Protein AF-0000000078036906 (afdb_homodimer)

InterPro domains:
  IPR015813 Pyruvate/Phosphoenolpyruvate kinase-like domain superfamily [SSF51621] (14-915)
  IPR018129 Phosphoenolpyruvate carboxylase, Lys active site [PS00781] (141-152)
  IPR021135 Phosphoenolpyruvate carboxylase [PF00311] (12-915)
  IPR021135 Phosphoenolpyruvate carboxylase [PR00150] (140-153)
  IPR021135 Phosphoenolpyruvate carboxylase [PR00150] (246-261)
  IPR021135 Phosphoenolpyruvate carboxylase [PR00150] (397-417)
  IPR021135 Phosphoenolpyruvate carboxylase [PR00150] (560-580)
  IPR021135 Phosphoenolpyruvate carboxylase [PR00150] (602-631)
  IPR021135 Phosphoenolpyruvate carboxylase [PR00150] (736-762)
  IPR021135 Phosphoenolpyruvate carboxylase [PTHR30523] (5-915)
  IPR022805 Phosphoenolpyruvate carboxylase, bacterial/plant-type [MF_00595] (5-915)
  IPR033129 Phosphoenolpyruvate carboxylase, His active site [PS00393] (562-574)

pLDDT: mean 90.24, std 9.89, range [27.38, 98.44]

Sequence (1830 aa):
MNDLRTEKDAPLRAEIRELGKRLGDTIRTEHGEAIFSLVEAIRQASVAIHRGDTDPTSLETLLHGMTRDEAIVVIRAFTLFSHLANIAEDQHHLRRARAHAIAGSPAKEGSLAHAVAALERAGVSRTALTQFLATACVRPVLTAHPTEVQRQAVLAREQEIAHWLAERDRVALTPEERAEVDAAIERAIRTLWLTRLIRPTRISVLDEANNVLNYFRSTFLPQLPKLYRRLARLVGRWAETPFLQIGSWVGGDRDGNPFVTAEVLRAAVIRNAAAALESYLDAVHRLGGTLPLAAGLSPVTPELDALAEQAGSPSPHRADERYRLALIAIYARLAATYQQLVGHLPRRLPSVELPPYPSAEAFAADLETIHGSLTAAGLSEIADGALAELRTAVRVFGFHLAHLDLRQNSAVHEAVIAELIAAAHPDVDYRRLPETERVALLRRELATARPLTNPDWSYSATTQSELEIFRTARWAHDTIGPRVIEQYVISKTDAVSDILEVAMLLKEVGLLQPWRNHLAVDIVPLFETIADLEAAPQILRDLYALPEYRAWVAARGNRQEIMLGYSDSNKDGGFVTANWALYRAQQTLVATAEQIGITLRLFHGRGGSVGRGGGPSYQAILAQPKGAVAGQLKLTEQGEVIAAKYANPELGQRNLEVLVAATIEASLLGKDGSAPDPRFETVMAELSDHAFRAYRALVYETEGFETFFWEATVIEEIAHLNIGSRPASRAKSRNIEDLRAIPWVFSWSQARIMLPGWYGFGSAVEAWVHEAEQAGETAAARIALLQRMAREWSFFTAMLHNMDMVLGKSDLAIAERYVALVRDQALAQSIFARIRDEWSRTVRWLLTLTGQRELLDSNPLLKRSVQNRFPYIDPLHLVQVELLRRHRAGEDDPRLRLGIHLSINGIAAGLRNSGMNDLRTEKDAPLRAEIRELGKRLGDTIRTEHGEAIFSLVEAIRQASVAIHRGDTDPTSLETLLHGMTRDEAIVVIRAFTLFSHLANIAEDQHHLRRARAHAIAGSPAKEGSLAHAVAALERAGVSRTALTQFLATACVRPVLTAHPTEVQRQAVLAREQEIAHWLAERDRVALTPEERAEVDAAIERAIRTLWLTRLIRPTRISVLDEANNVLNYFRSTFLPQLPKLYRRLARLVGRWAETPFLQIGSWVGGDRDGNPFVTAEVLRAAVIRNAAAALESYLDAVHRLGGTLPLAAGLSPVTPELDALAEQAGSPSPHRADERYRLALIAIYARLAATYQQLVGHLPRRLPSVELPPYPSAEAFAADLETIHGSLTAAGLSEIADGALAELRTAVRVFGFHLAHLDLRQNSAVHEAVIAELIAAAHPDVDYRRLPETERVALLRRELATARPLTNPDWSYSATTQSELEIFRTARWAHDTIGPRVIEQYVISKTDAVSDILEVAMLLKEVGLLQPWRNHLAVDIVPLFETIADLEAAPQILRDLYALPEYRAWVAARGNRQEIMLGYSDSNKDGGFVTANWALYRAQQTLVATAEQIGITLRLFHGRGGSVGRGGGPSYQAILAQPKGAVAGQLKLTEQGEVIAAKYANPELGQRNLEVLVAATIEASLLGKDGSAPDPRFETVMAELSDHAFRAYRALVYETEGFETFFWEATVIEEIAHLNIGSRPASRAKSRNIEDLRAIPWVFSWSQARIMLPGWYGFGSAVEAWVHEAEQAGETAAARIALLQRMAREWSFFTAMLHNMDMVLGKSDLAIAERYVALVRDQALAQSIFARIRDEWSRTVRWLLTLTGQRELLDSNPLLKRSVQNRFPYIDPLHLVQVELLRRHRAGEDDPRLRLGIHLSINGIAAGLRNSG

Structure (mmCIF, N/CA/C/O backbone):
data_AF-0000000078036906-model_v1
#
loop_
_entity.id
_entity.type
_entity.pdbx_description
1 polymer 'Phosphoenolpyruvate carboxylase'
#
loop_
_atom_site.group_PDB
_atom_site.id
_atom_site.type_symbol
_atom_site.label_atom_id
_atom_site.label_alt_id
_atom_site.label_comp_id
_atom_site.label_asym_id
_atom_site.label_entity_id
_atom_site.label_seq_id
_atom_site.pdbx_PDB_ins_code
_atom_site.Cartn_x
_atom_site.Cartn_y
_atom_site.Cartn_z
_atom_site.occupancy
_atom_site.B_iso_or_equiv
_atom_site.auth_seq_id
_atom_site.auth_comp_id
_atom_site.auth_asym_id
_atom_site.auth_atom_id
_atom_site.pdbx_PDB_model_num
ATOM 1 N N . MET A 1 1 ? 11.516 -37.312 22.375 1 28.36 1 MET A N 1
ATOM 2 C CA . MET A 1 1 ? 11.516 -36.75 21.031 1 28.36 1 MET A CA 1
ATOM 3 C C . MET A 1 1 ? 10.094 -36.562 20.516 1 28.36 1 MET A C 1
ATOM 5 O O . MET A 1 1 ? 9.82 -35.594 19.797 1 28.36 1 MET A O 1
ATOM 9 N N . ASN A 1 2 ? 9.227 -37.5 20.938 1 34.81 2 ASN A N 1
ATOM 10 C CA . ASN A 1 2 ? 7.797 -37.469 20.641 1 34.81 2 ASN A CA 1
ATOM 11 C C . ASN A 1 2 ? 7.105 -36.312 21.391 1 34.81 2 ASN A C 1
ATOM 13 O O . ASN A 1 2 ? 6.148 -35.75 20.891 1 34.81 2 ASN A O 1
ATOM 17 N N . ASP A 1 3 ? 7.566 -36.125 22.531 1 39.59 3 ASP A N 1
ATOM 18 C CA . ASP A 1 3 ? 6.992 -35.156 23.438 1 39.59 3 ASP A CA 1
ATOM 19 C C . ASP A 1 3 ? 7.324 -33.719 23 1 39.59 3 ASP A C 1
ATOM 21 O O . ASP A 1 3 ? 6.48 -32.812 23.094 1 39.59 3 ASP A O 1
ATOM 25 N N . LEU A 1 4 ? 8.602 -33.594 22.625 1 41.09 4 LEU A N 1
ATOM 26 C CA . LEU A 1 4 ? 9.055 -32.281 22.188 1 41.09 4 LEU A CA 1
ATOM 27 C C . LEU A 1 4 ? 8.367 -31.875 20.891 1 41.09 4 LEU A C 1
ATOM 29 O O . LEU A 1 4 ? 8.266 -30.688 20.594 1 41.09 4 LEU A O 1
ATOM 33 N N . ARG A 1 5 ? 8 -32.969 20.125 1 46.25 5 ARG A N 1
ATOM 34 C CA . ARG A 1 5 ? 7.395 -32.875 18.797 1 46.25 5 ARG A CA 1
ATOM 35 C C . ARG A 1 5 ? 5.949 -32.406 18.891 1 46.25 5 ARG A C 1
ATOM 37 O O . ARG A 1 5 ? 5.492 -31.641 18.016 1 46.25 5 ARG A O 1
ATOM 44 N N . THR A 1 6 ? 5.258 -32.969 19.797 1 52.12 6 THR A N 1
ATOM 45 C CA . THR A 1 6 ? 3.883 -32.594 20.109 1 52.12 6 THR A CA 1
ATOM 46 C C . THR A 1 6 ? 3.789 -31.109 20.5 1 52.12 6 THR A C 1
ATOM 48 O O . THR A 1 6 ? 2.793 -30.453 20.203 1 52.12 6 THR A O 1
ATOM 51 N N . GLU A 1 7 ? 4.949 -30.641 20.906 1 64.69 7 GLU A N 1
ATOM 52 C CA . GLU A 1 7 ? 4.961 -29.281 21.422 1 64.69 7 GLU A CA 1
ATOM 53 C C . GLU A 1 7 ? 5.121 -28.266 20.297 1 64.69 7 GLU A C 1
ATOM 55 O O . GLU A 1 7 ? 4.504 -27.203 20.312 1 64.69 7 GLU A O 1
ATOM 60 N N . LYS A 1 8 ? 5.684 -28.797 19.125 1 75.25 8 LYS A N 1
ATOM 61 C CA . LYS A 1 8 ? 5.957 -27.875 18.016 1 75.25 8 LYS A CA 1
ATOM 62 C C . LYS A 1 8 ? 4.695 -27.609 17.203 1 75.25 8 LYS A C 1
ATOM 64 O O . LYS A 1 8 ? 4.562 -26.547 16.578 1 75.25 8 LYS A O 1
ATOM 69 N N . ASP A 1 9 ? 3.727 -28.469 17.344 1 82.25 9 ASP A N 1
ATOM 70 C CA . ASP A 1 9 ? 2.52 -28.344 16.531 1 82.25 9 ASP A CA 1
ATOM 71 C C . ASP A 1 9 ? 1.381 -27.719 17.344 1 82.25 9 ASP A C 1
ATOM 73 O O . ASP A 1 9 ? 0.271 -27.547 16.828 1 82.25 9 ASP A O 1
ATOM 77 N N . ALA A 1 10 ? 1.713 -27.422 18.531 1 86.12 10 ALA A N 1
ATOM 78 C CA . ALA A 1 10 ? 0.682 -26.875 19.406 1 86.12 10 ALA A CA 1
ATOM 79 C C . ALA A 1 10 ? 0.102 -25.578 18.844 1 86.12 10 ALA A C 1
ATOM 81 O O . ALA A 1 10 ? -1.118 -25.406 18.797 1 86.12 10 ALA A O 1
ATOM 82 N N . PRO A 1 11 ? 0.967 -24.734 18.328 1 88.19 11 PRO A N 1
ATOM 83 C CA . PRO A 1 11 ? 0.4 -23.516 17.75 1 88.19 11 PRO A CA 1
ATOM 84 C C . PRO A 1 11 ? -0.489 -23.797 16.547 1 88.19 11 PRO A C 1
ATOM 86 O O . PRO A 1 11 ? -1.481 -23.094 16.328 1 88.19 11 PRO A O 1
ATOM 89 N N . LEU A 1 12 ? -0.17 -24.75 15.719 1 90.94 12 LEU A N 1
ATOM 90 C CA . LEU A 1 12 ? -0.974 -25.109 14.555 1 90.94 12 LEU A CA 1
ATOM 91 C C . LEU A 1 12 ? -2.348 -25.625 14.984 1 90.94 12 LEU A C 1
ATOM 93 O O . LEU A 1 12 ? -3.369 -25.188 14.445 1 90.94 12 LEU A O 1
ATOM 97 N N . ARG A 1 13 ? -2.375 -26.516 15.984 1 89.5 13 ARG A N 1
ATOM 98 C CA . ARG A 1 13 ? -3.639 -27.062 16.469 1 89.5 13 ARG A CA 1
ATOM 99 C C . ARG A 1 13 ? -4.52 -25.953 17.062 1 89.5 13 ARG A C 1
ATOM 101 O O . ARG A 1 13 ? -5.73 -25.938 16.844 1 89.5 13 ARG A O 1
ATOM 108 N N . ALA A 1 14 ? -3.9 -25.125 17.766 1 92.69 14 ALA A N 1
ATOM 109 C CA . ALA A 1 14 ? -4.637 -24.016 18.359 1 92.69 14 ALA A CA 1
ATOM 110 C C . ALA A 1 14 ? -5.242 -23.109 17.297 1 92.69 14 ALA A C 1
ATOM 112 O O . ALA A 1 14 ? -6.371 -22.625 17.438 1 92.69 14 ALA A O 1
ATOM 113 N N . GLU A 1 15 ? -4.484 -22.875 16.281 1 93.25 15 GLU A N 1
ATOM 114 C CA . GLU A 1 15 ? -4.945 -22.016 15.211 1 93.25 15 GLU A CA 1
ATOM 115 C C . GLU A 1 15 ? -6.078 -22.672 14.422 1 93.25 15 GLU A C 1
ATOM 117 O O . GLU A 1 15 ? -7.047 -22 14.039 1 93.25 15 GLU A O 1
ATOM 122 N N . ILE A 1 16 ? -5.992 -23.938 14.141 1 92.75 16 ILE A N 1
ATOM 123 C CA . ILE A 1 16 ? -7.047 -24.672 13.445 1 92.75 16 ILE A CA 1
ATOM 124 C C . ILE A 1 16 ? -8.328 -24.641 14.281 1 92.75 16 ILE A C 1
ATOM 126 O O . ILE A 1 16 ? -9.422 -24.453 13.742 1 92.75 16 ILE A O 1
ATOM 130 N N . ARG A 1 17 ? -8.172 -24.812 15.547 1 93.06 17 ARG A N 1
ATOM 131 C CA . ARG A 1 17 ? -9.32 -24.781 16.453 1 93.06 17 ARG A CA 1
ATOM 132 C C . ARG A 1 17 ? -9.977 -23.406 16.453 1 93.06 17 ARG A C 1
ATOM 134 O O . ARG A 1 17 ? -11.211 -23.297 16.484 1 93.06 17 ARG A O 1
ATOM 141 N N . GLU A 1 18 ? -9.188 -22.469 16.469 1 95.75 18 GLU A N 1
ATOM 142 C CA . GLU A 1 18 ? -9.711 -21.109 16.484 1 95.75 18 GLU A CA 1
ATOM 143 C C . GLU A 1 18 ? -10.461 -20.797 15.195 1 95.75 18 GLU A C 1
ATOM 145 O O . GLU A 1 18 ? -11.555 -20.234 15.234 1 95.75 18 GLU A O 1
ATOM 150 N N . LEU A 1 19 ? -9.859 -21.016 14.047 1 96.38 19 LEU A N 1
ATOM 151 C CA . LEU A 1 19 ? -10.5 -20.781 12.758 1 96.38 19 LEU A CA 1
ATOM 152 C C . LEU A 1 19 ? -11.773 -21.609 12.617 1 96.38 19 LEU A C 1
ATOM 154 O O . LEU A 1 19 ? -12.773 -21.141 12.086 1 96.38 19 LEU A O 1
ATOM 158 N N . GLY A 1 20 ? -11.688 -22.891 13.133 1 95.25 20 GLY A N 1
ATOM 159 C CA . GLY A 1 20 ? -12.867 -23.75 13.148 1 95.25 20 GLY A CA 1
ATOM 160 C C . GLY A 1 20 ? -14 -23.172 13.984 1 95.25 20 GLY A C 1
ATOM 161 O O . GLY A 1 20 ? -15.172 -23.25 13.586 1 95.25 20 GLY A O 1
ATOM 162 N N . LYS A 1 21 ? -13.664 -22.641 15.094 1 96.25 21 LYS A N 1
ATOM 163 C CA . LYS A 1 21 ? -14.664 -22.031 15.969 1 96.25 21 LYS A CA 1
ATOM 164 C C . LYS A 1 21 ? -15.336 -20.844 15.281 1 96.25 21 LYS A C 1
ATOM 166 O O . LYS A 1 21 ? -16.547 -20.688 15.344 1 96.25 21 LYS A O 1
ATOM 171 N N . ARG A 1 22 ? -14.555 -20.047 14.68 1 96.62 22 ARG A N 1
ATOM 172 C CA . ARG A 1 22 ? -15.094 -18.875 13.992 1 96.62 22 ARG A CA 1
ATOM 173 C C . ARG A 1 22 ? -16 -19.297 12.836 1 96.62 22 ARG A C 1
ATOM 175 O O . ARG A 1 22 ? -17.016 -18.656 12.578 1 96.62 22 ARG A O 1
ATOM 182 N N . LEU A 1 23 ? -15.617 -20.281 12.102 1 97.38 23 LEU A N 1
ATOM 183 C CA . LEU A 1 23 ? -16.469 -20.812 11.055 1 97.38 23 LEU A CA 1
ATOM 184 C C . LEU A 1 23 ? -17.781 -21.344 11.633 1 97.38 23 LEU A C 1
ATOM 186 O O . LEU A 1 23 ? -18.844 -21.125 11.078 1 97.38 23 LEU A O 1
ATOM 190 N N . GLY A 1 24 ? -17.656 -22.125 12.766 1 96.88 24 GLY A N 1
ATOM 191 C CA . GLY A 1 24 ? -18.844 -22.609 13.445 1 96.88 24 GLY A CA 1
ATOM 192 C C . GLY A 1 24 ? -19.797 -21.5 13.844 1 96.88 24 GLY A C 1
ATOM 193 O O . GLY A 1 24 ? -21.016 -21.625 13.664 1 96.88 24 GLY A O 1
ATOM 194 N N . ASP A 1 25 ? -19.266 -20.469 14.344 1 96.25 25 ASP A N 1
ATOM 195 C CA . ASP A 1 25 ? -20.062 -19.312 14.727 1 96.25 25 ASP A CA 1
ATOM 196 C C . ASP A 1 25 ? -20.766 -18.703 13.516 1 96.25 25 ASP A C 1
ATOM 198 O O . ASP A 1 25 ? -21.906 -18.266 13.609 1 96.25 25 ASP A O 1
ATOM 202 N N . THR A 1 26 ? -20.109 -18.672 12.422 1 95.88 26 THR A N 1
ATOM 203 C CA . THR A 1 26 ? -20.688 -18.172 11.18 1 95.88 26 THR A CA 1
ATOM 204 C C . THR A 1 26 ? -21.859 -19.031 10.742 1 95.88 26 THR A C 1
ATOM 206 O O . THR A 1 26 ? -22.906 -18.531 10.375 1 95.88 26 THR A O 1
ATOM 209 N N . ILE A 1 27 ? -21.703 -20.344 10.789 1 96.56 27 ILE A N 1
ATOM 210 C CA . ILE A 1 27 ? -22.75 -21.281 10.406 1 96.56 27 ILE A CA 1
ATOM 211 C C . ILE A 1 27 ? -23.953 -21.125 11.328 1 96.56 27 ILE A C 1
ATOM 213 O O . ILE A 1 27 ? -25.094 -21.094 10.875 1 96.56 27 ILE A O 1
ATOM 217 N N . ARG A 1 28 ? -23.656 -20.969 12.586 1 95.88 28 ARG A N 1
ATOM 218 C CA . ARG A 1 28 ? -24.719 -20.781 13.578 1 95.88 28 ARG A CA 1
ATOM 219 C C . ARG A 1 28 ? -25.516 -19.516 13.289 1 95.88 28 ARG A C 1
ATOM 221 O O . ARG A 1 28 ? -26.75 -19.531 13.352 1 95.88 28 ARG A O 1
ATOM 228 N N . THR A 1 29 ? -24.859 -18.5 12.938 1 93 29 THR A N 1
ATOM 229 C CA . THR A 1 29 ? -25.484 -17.203 12.68 1 93 29 THR A CA 1
ATOM 230 C C . THR A 1 29 ? -26.297 -17.234 11.383 1 93 29 THR A C 1
ATOM 232 O O . THR A 1 29 ? -27.406 -16.719 11.328 1 93 29 THR A O 1
ATOM 235 N N . GLU A 1 30 ? -25.781 -17.922 10.352 1 91.94 30 GLU A N 1
ATOM 236 C CA . GLU A 1 30 ? -26.375 -17.891 9.023 1 91.94 30 GLU A CA 1
ATOM 237 C C . GLU A 1 30 ? -27.484 -18.922 8.891 1 91.94 30 GLU A C 1
ATOM 239 O O . GLU A 1 30 ? -28.453 -18.703 8.156 1 91.94 30 GLU A O 1
ATOM 244 N N . HIS A 1 31 ? -27.359 -20.078 9.625 1 93.94 31 HIS A N 1
ATOM 245 C CA . HIS A 1 31 ? -28.281 -21.172 9.352 1 93.94 31 HIS A CA 1
ATOM 246 C C . HIS A 1 31 ? -28.953 -21.656 10.633 1 93.94 31 HIS A C 1
ATOM 248 O O . HIS A 1 31 ? -29.828 -22.531 10.586 1 93.94 31 HIS A O 1
ATOM 254 N N . GLY A 1 32 ? -28.594 -21.094 11.758 1 93.62 32 GLY A N 1
ATOM 255 C CA . GLY A 1 32 ? -29.25 -21.422 13.016 1 93.62 32 GLY A CA 1
ATOM 256 C C . GLY A 1 32 ? -28.562 -22.547 13.773 1 93.62 32 GLY A C 1
ATOM 257 O O . GLY A 1 32 ? -27.656 -23.188 13.242 1 93.62 32 GLY A O 1
ATOM 258 N N . GLU A 1 33 ? -28.984 -22.812 14.93 1 95.75 33 GLU A N 1
ATOM 259 C CA . GLU A 1 33 ? -28.375 -23.766 15.859 1 95.75 33 GLU A CA 1
ATOM 260 C C . GLU A 1 33 ? -28.531 -25.203 15.367 1 95.75 33 GLU A C 1
ATOM 262 O O . GLU A 1 33 ? -27.641 -26.031 15.57 1 95.75 33 GLU A O 1
ATOM 267 N N . ALA A 1 34 ? -29.609 -25.5 14.734 1 94.25 34 ALA A N 1
ATOM 268 C CA . ALA A 1 34 ? -29.891 -26.859 14.281 1 94.25 34 ALA A CA 1
ATOM 269 C C . ALA A 1 34 ? -28.875 -27.328 13.242 1 94.25 34 ALA A C 1
ATOM 271 O O . ALA A 1 34 ? -28.344 -28.422 13.328 1 94.25 34 ALA A O 1
ATOM 272 N N . ILE A 1 35 ? -28.625 -26.453 12.328 1 94.56 35 ILE A N 1
ATOM 273 C CA . ILE A 1 35 ? -27.688 -26.797 11.266 1 94.56 35 ILE A CA 1
ATOM 274 C C . ILE A 1 35 ? -26.281 -26.859 11.828 1 94.56 35 ILE A C 1
ATOM 276 O O . ILE A 1 35 ? -25.5 -27.75 11.461 1 94.56 35 ILE A O 1
ATOM 280 N N . PHE A 1 36 ? -25.953 -25.953 12.711 1 95.25 36 PHE A N 1
ATOM 281 C CA . PHE A 1 36 ? -24.656 -25.969 13.367 1 95.25 36 PHE A CA 1
ATOM 282 C C . PHE A 1 36 ? -24.453 -27.297 14.109 1 95.25 36 PHE A C 1
ATOM 284 O O . PHE A 1 36 ? -23.391 -27.906 14.008 1 95.25 36 PHE A O 1
ATOM 291 N N . SER A 1 37 ? -25.469 -27.703 14.805 1 94.81 37 SER A N 1
ATOM 292 C CA . SER A 1 37 ? -25.391 -28.938 15.57 1 94.81 37 SER A CA 1
ATOM 293 C C . SER A 1 37 ? -25.234 -30.141 14.656 1 94.81 37 SER A C 1
ATOM 295 O O . SER A 1 37 ? -24.531 -31.109 14.992 1 94.81 37 SER A O 1
ATOM 297 N N . LEU A 1 38 ? -25.906 -30.109 13.586 1 94.19 38 LEU A N 1
ATOM 298 C CA . LEU A 1 38 ? -25.766 -31.172 12.609 1 94.19 38 LEU A CA 1
ATOM 299 C C . LEU A 1 38 ? -24.328 -31.281 12.102 1 94.19 38 LEU A C 1
ATOM 301 O O . LEU A 1 38 ? -23.766 -32.375 12.055 1 94.19 38 LEU A O 1
ATOM 305 N N . VAL A 1 39 ? -23.766 -30.141 11.711 1 94.19 39 VAL A N 1
ATOM 306 C CA . VAL A 1 39 ? -22.391 -30.094 11.219 1 94.19 39 VAL A CA 1
ATOM 307 C C . VAL A 1 39 ? -21.453 -30.609 12.305 1 94.19 39 VAL A C 1
ATOM 309 O O . VAL A 1 39 ? -20.547 -31.391 12.031 1 94.19 39 VAL A O 1
ATOM 312 N N . GLU A 1 40 ? -21.688 -30.234 13.523 1 94.06 40 GLU A N 1
ATOM 313 C CA . GLU A 1 40 ? -20.844 -30.641 14.641 1 94.06 40 GLU A CA 1
ATOM 314 C C . GLU A 1 40 ? -21 -32.125 14.938 1 94.06 40 GLU A C 1
ATOM 316 O O . GLU A 1 40 ? -20.031 -32.781 15.328 1 94.06 40 GLU A O 1
ATOM 321 N N . ALA A 1 41 ? -22.156 -32.531 14.828 1 92.62 41 ALA A N 1
ATOM 322 C CA . ALA A 1 41 ? -22.391 -33.969 15.055 1 92.62 41 ALA A CA 1
ATOM 323 C C . ALA A 1 41 ? -21.656 -34.812 14.031 1 92.62 41 ALA A C 1
ATOM 325 O O . ALA A 1 41 ? -21.078 -35.844 14.367 1 92.62 41 ALA A O 1
ATOM 326 N N . ILE A 1 42 ? -21.719 -34.375 12.859 1 91.81 42 ILE A N 1
ATOM 327 C CA . ILE A 1 42 ? -21.031 -35.094 11.789 1 91.81 42 ILE A CA 1
ATOM 328 C C . ILE A 1 42 ? -19.531 -35.031 12.023 1 91.81 42 ILE A C 1
ATOM 330 O O . ILE A 1 42 ? -18.844 -36.062 11.898 1 91.81 42 ILE A O 1
ATOM 334 N N . ARG A 1 43 ? -19.031 -33.844 12.328 1 91.19 43 ARG A N 1
ATOM 335 C CA . ARG A 1 43 ? -17.609 -33.688 12.609 1 91.19 43 ARG A CA 1
ATOM 336 C C . ARG A 1 43 ? -17.172 -34.625 13.742 1 91.19 43 ARG A C 1
ATOM 338 O O . ARG A 1 43 ? -16.172 -35.312 13.625 1 91.19 43 ARG A O 1
ATOM 345 N N . GLN A 1 44 ? -17.906 -34.688 14.828 1 89.62 44 GLN A N 1
ATOM 346 C CA . GLN A 1 44 ? -17.578 -35.469 16 1 89.62 44 GLN A CA 1
ATOM 347 C C . GLN A 1 44 ? -17.641 -36.969 15.68 1 89.62 44 GLN A C 1
ATOM 349 O O . GLN A 1 44 ? -16.781 -37.75 16.125 1 89.62 44 GLN A O 1
ATOM 354 N N . ALA A 1 45 ? -18.609 -37.281 14.953 1 89.31 45 ALA A N 1
ATOM 355 C CA . ALA A 1 45 ? -18.734 -38.688 14.555 1 89.31 45 ALA A CA 1
ATOM 356 C C . ALA A 1 45 ? -17.547 -39.125 13.703 1 89.31 45 ALA A C 1
ATOM 358 O O . ALA A 1 45 ? -17.016 -40.219 13.883 1 89.31 45 ALA A O 1
ATOM 359 N N . SER A 1 46 ? -17.203 -38.281 12.797 1 88.56 46 SER A N 1
ATOM 360 C CA . SER A 1 46 ? -16.078 -38.594 11.922 1 88.56 46 SER A CA 1
ATOM 361 C C . SER A 1 46 ? -14.773 -38.688 12.703 1 88.56 46 SER A C 1
ATOM 363 O O . SER A 1 46 ? -13.961 -39.594 12.445 1 88.56 46 SER A O 1
ATOM 365 N N . VAL A 1 47 ? -14.578 -37.781 13.609 1 86.06 47 VAL A N 1
ATOM 366 C CA . VAL A 1 47 ? -13.375 -37.781 14.438 1 86.06 47 VAL A CA 1
ATOM 367 C C . VAL A 1 47 ? -13.352 -39.031 15.305 1 86.06 47 VAL A C 1
ATOM 369 O O . VAL A 1 47 ? -12.297 -39.656 15.477 1 86.06 47 VAL A O 1
ATOM 372 N N . ALA A 1 48 ? -14.461 -39.406 15.773 1 85.5 48 ALA A N 1
ATOM 373 C CA . ALA A 1 48 ? -14.57 -40.594 16.625 1 85.5 48 ALA A CA 1
ATOM 374 C C . ALA A 1 48 ? -14.266 -41.844 15.836 1 85.5 48 ALA A C 1
ATOM 376 O O . ALA A 1 48 ? -13.656 -42.781 16.359 1 85.5 48 ALA A O 1
ATOM 377 N N . ILE A 1 49 ? -14.633 -41.875 14.68 1 83.5 49 ILE A N 1
ATOM 378 C CA . ILE A 1 49 ? -14.367 -43.031 13.812 1 83.5 49 ILE A CA 1
ATOM 379 C C . ILE A 1 49 ? -12.867 -43.156 13.578 1 83.5 49 ILE A C 1
ATOM 381 O O . ILE A 1 49 ? -12.312 -44.25 13.648 1 83.5 49 ILE A O 1
ATOM 385 N N . HIS A 1 50 ? -12.242 -42.094 13.32 1 80.94 50 HIS A N 1
ATOM 386 C CA . HIS A 1 50 ? -10.812 -42.094 13.039 1 80.94 50 HIS A CA 1
ATOM 387 C C . HIS A 1 50 ? -10 -42.438 14.281 1 80.94 50 HIS A C 1
ATOM 389 O O . HIS A 1 50 ? -8.891 -42.969 14.18 1 80.94 50 HIS A O 1
ATOM 395 N N . ARG A 1 51 ? -10.648 -42.156 15.453 1 75.88 51 ARG A N 1
ATOM 396 C CA . ARG A 1 51 ? -9.984 -42.531 16.703 1 75.88 51 ARG A CA 1
ATOM 397 C C . ARG A 1 51 ? -10.258 -43.969 17.062 1 75.88 51 ARG A C 1
ATOM 399 O O . ARG A 1 51 ? -9.617 -44.531 17.953 1 75.88 51 ARG A O 1
ATOM 406 N N . GLY A 1 52 ? -11.125 -44.594 16.312 1 74 52 GLY A N 1
ATOM 407 C CA . GLY A 1 52 ? -11.492 -45.969 16.578 1 74 52 GLY A CA 1
ATOM 408 C C . GLY A 1 52 ? -12.562 -46.125 17.641 1 74 52 GLY A C 1
ATOM 409 O O . GLY A 1 52 ? -12.797 -47.219 18.156 1 74 52 GLY A O 1
ATOM 410 N N . ASP A 1 53 ? -13.273 -45.125 17.969 1 70.56 53 ASP A N 1
ATOM 411 C CA . ASP A 1 53 ? -14.203 -45.094 19.109 1 70.56 53 ASP A CA 1
ATOM 412 C C . ASP A 1 53 ? -15.609 -45.5 18.672 1 70.56 53 ASP A C 1
ATOM 414 O O . ASP A 1 53 ? -16.438 -45.875 19.5 1 70.56 53 ASP A O 1
ATOM 418 N N . THR A 1 54 ? -15.961 -45.25 17.484 1 74.94 54 THR A N 1
ATOM 419 C CA . THR A 1 54 ? -17.328 -45.469 17.062 1 74.94 54 THR A CA 1
ATOM 420 C C . THR A 1 54 ? -17.375 -46.188 15.695 1 74.94 54 THR A C 1
ATOM 422 O O . THR A 1 54 ? -16.391 -46.156 14.945 1 74.94 54 THR A O 1
ATOM 425 N N . ASP A 1 55 ? -18.516 -46.781 15.508 1 78 55 ASP A N 1
ATOM 426 C CA . ASP A 1 55 ? -18.75 -47.5 14.25 1 78 55 ASP A CA 1
ATOM 427 C C . ASP A 1 55 ? -19.125 -46.5 13.141 1 78 55 ASP A C 1
ATOM 429 O O . ASP A 1 55 ? -19.812 -45.5 13.391 1 78 55 ASP A O 1
ATOM 433 N N . PRO A 1 56 ? -18.656 -46.75 11.914 1 77.06 56 PRO A N 1
ATOM 434 C CA . PRO A 1 56 ? -18.938 -45.875 10.758 1 77.06 56 PRO A CA 1
ATOM 435 C C . PRO A 1 56 ? -20.438 -45.75 10.477 1 77.06 56 PRO A C 1
ATOM 437 O O . PRO A 1 56 ? -20.859 -44.812 9.805 1 77.06 56 PRO A O 1
ATOM 440 N N . THR A 1 57 ? -21.25 -46.594 11.047 1 78.19 57 THR A N 1
ATOM 441 C CA . THR A 1 57 ? -22.688 -46.594 10.773 1 78.19 57 THR A CA 1
ATOM 442 C C . THR A 1 57 ? -23.359 -45.344 11.344 1 78.19 57 THR A C 1
ATOM 444 O O . THR A 1 57 ? -24.359 -44.875 10.812 1 78.19 57 THR A O 1
ATOM 447 N N . SER A 1 58 ? -22.781 -44.875 12.391 1 80 58 SER A N 1
ATOM 448 C CA . SER A 1 58 ? -23.344 -43.688 13.008 1 80 58 SER A CA 1
ATOM 449 C C . SER A 1 58 ? -23.312 -42.5 12.055 1 80 58 SER A C 1
ATOM 451 O O . SER A 1 58 ? -24.281 -41.719 11.969 1 80 58 SER A O 1
ATOM 453 N N . LEU A 1 59 ? -22.266 -42.312 11.352 1 83.81 59 LEU A N 1
ATOM 454 C CA . LEU A 1 59 ? -22.094 -41.219 10.406 1 83.81 59 LEU A CA 1
ATOM 455 C C . LEU A 1 59 ? -23.031 -41.375 9.211 1 83.81 59 LEU A C 1
ATOM 457 O O . LEU A 1 59 ? -23.609 -40.406 8.734 1 83.81 59 LEU A O 1
ATOM 461 N N . GLU A 1 60 ? -23.25 -42.562 8.812 1 81.94 60 GLU A N 1
ATOM 462 C CA . GLU A 1 60 ? -24.109 -42.844 7.672 1 81.94 60 GLU A CA 1
ATOM 463 C C . GLU A 1 60 ? -25.562 -42.5 7.977 1 81.94 60 GLU A C 1
ATOM 465 O O . GLU A 1 60 ? -26.281 -42 7.117 1 81.94 60 GLU A O 1
ATOM 470 N N . THR A 1 61 ? -25.906 -42.781 9.164 1 82.12 61 THR A N 1
ATOM 471 C CA . THR A 1 61 ? -27.281 -42.5 9.578 1 82.12 61 THR A CA 1
ATOM 472 C C . THR A 1 61 ? -27.547 -41 9.57 1 82.12 61 THR A C 1
ATOM 474 O O . THR A 1 61 ? -28.594 -40.562 9.125 1 82.12 61 THR A O 1
ATOM 477 N N . LEU A 1 62 ? -26.594 -40.344 10.086 1 83.75 62 LEU A N 1
ATOM 478 C CA . LEU A 1 62 ? -26.719 -38.875 10.109 1 83.75 62 LEU A CA 1
ATOM 479 C C . LEU A 1 62 ? -26.828 -38.312 8.695 1 83.75 62 LEU A C 1
ATOM 481 O O . LEU A 1 62 ? -27.625 -37.406 8.445 1 83.75 62 LEU A O 1
ATOM 485 N N . LEU A 1 63 ? -26.141 -38.844 7.812 1 83 63 LEU A N 1
ATOM 486 C CA . LEU A 1 63 ? -26.062 -38.344 6.453 1 83 63 LEU A CA 1
ATOM 487 C C . LEU A 1 63 ? -27.281 -38.719 5.641 1 83 63 LEU A C 1
ATOM 489 O O . LEU A 1 63 ? -27.75 -37.938 4.805 1 83 63 LEU A O 1
ATOM 493 N N . HIS A 1 64 ? -27.859 -39.844 5.883 1 79.81 64 HIS A N 1
ATOM 494 C CA . HIS A 1 64 ? -29.047 -40.312 5.172 1 79.81 64 HIS A CA 1
ATOM 495 C C . HIS A 1 64 ? -30.266 -39.5 5.559 1 79.81 64 HIS A C 1
ATOM 497 O O . HIS A 1 64 ? -31.203 -39.344 4.758 1 79.81 64 HIS A O 1
ATOM 503 N N . GLY A 1 65 ? -30.234 -38.969 6.633 1 79.94 65 GLY A N 1
ATOM 504 C CA . GLY A 1 65 ? -31.375 -38.219 7.129 1 79.94 65 GLY A CA 1
ATOM 505 C C . GLY A 1 65 ? -31.359 -36.781 6.734 1 79.94 65 GLY A C 1
ATOM 506 O O . GLY A 1 65 ? -32.344 -36.062 6.949 1 79.94 65 GLY A O 1
ATOM 507 N N . MET A 1 66 ? -30.422 -36.406 5.926 1 87.44 66 MET A N 1
ATOM 508 C CA . MET A 1 66 ? -30.266 -34.969 5.605 1 87.44 66 MET A CA 1
ATOM 509 C C . MET A 1 66 ? -31.109 -34.625 4.387 1 87.44 66 MET A C 1
ATOM 511 O O . MET A 1 66 ? -31.219 -35.375 3.438 1 87.44 66 MET A O 1
ATOM 515 N N . THR A 1 67 ? -31.703 -33.406 4.438 1 87.81 67 THR A N 1
ATOM 516 C CA . THR A 1 67 ? -32.344 -32.844 3.254 1 87.81 67 THR A CA 1
ATOM 517 C C . THR A 1 67 ? -31.281 -32.375 2.244 1 87.81 67 THR A C 1
ATOM 519 O O . THR A 1 67 ? -30.094 -32.281 2.57 1 87.81 67 THR A O 1
ATOM 522 N N . ARG A 1 68 ? -31.75 -32.125 1.055 1 86 68 ARG A N 1
ATOM 523 C CA . ARG A 1 68 ? -30.859 -31.641 0.006 1 86 68 ARG A CA 1
ATOM 524 C C . ARG A 1 68 ? -30.219 -30.312 0.395 1 86 68 ARG A C 1
ATOM 526 O O . ARG A 1 68 ? -29.016 -30.109 0.165 1 86 68 ARG A O 1
ATOM 533 N N . ASP A 1 69 ? -30.938 -29.5 1.003 1 88.81 69 ASP A N 1
ATOM 534 C CA . ASP A 1 69 ? -30.422 -28.203 1.416 1 88.81 69 ASP A CA 1
ATOM 535 C C . ASP A 1 69 ? -29.406 -28.359 2.541 1 88.81 69 ASP A C 1
ATOM 537 O O . ASP A 1 69 ? -28.375 -27.656 2.555 1 88.81 69 ASP A O 1
ATOM 541 N N . GLU A 1 70 ? -29.688 -29.234 3.393 1 91.25 70 GLU A N 1
ATOM 542 C CA . GLU A 1 70 ? -28.75 -29.484 4.488 1 91.25 70 GLU A CA 1
ATOM 543 C C . GLU A 1 70 ? -27.438 -30.062 3.979 1 91.25 70 GLU A C 1
ATOM 545 O O . GLU A 1 70 ? -26.359 -29.703 4.469 1 91.25 70 GLU A O 1
ATOM 550 N N . ALA A 1 71 ? -27.578 -30.891 2.982 1 91.38 71 ALA A N 1
ATOM 551 C CA . ALA A 1 71 ? -26.391 -31.5 2.4 1 91.38 71 ALA A CA 1
ATOM 552 C C . ALA A 1 71 ? -25.469 -30.438 1.805 1 91.38 71 ALA A C 1
ATOM 554 O O . ALA A 1 71 ? -24.25 -30.516 1.957 1 91.38 71 ALA A O 1
ATOM 555 N N . ILE A 1 72 ? -26.062 -29.516 1.185 1 92.25 72 ILE A N 1
ATOM 556 C CA . ILE A 1 72 ? -25.281 -28.453 0.553 1 92.25 72 ILE A CA 1
ATOM 557 C C . ILE A 1 72 ? -24.547 -27.641 1.62 1 92.25 72 ILE A C 1
ATOM 559 O O . ILE A 1 72 ? -23.375 -27.312 1.455 1 92.25 72 ILE A O 1
ATOM 563 N N . VAL A 1 73 ? -25.188 -27.375 2.691 1 93.81 73 VAL A N 1
ATOM 564 C CA . VAL A 1 73 ? -24.594 -26.594 3.771 1 93.81 73 VAL A CA 1
ATOM 565 C C . VAL A 1 73 ? -23.453 -27.375 4.422 1 93.81 73 VAL A C 1
ATOM 567 O O . VAL A 1 73 ? -22.406 -26.828 4.742 1 93.81 73 VAL A O 1
ATOM 570 N N . VAL A 1 74 ? -23.734 -28.625 4.602 1 93.56 74 VAL A N 1
ATOM 571 C CA . VAL A 1 74 ? -22.734 -29.5 5.219 1 93.56 74 VAL A CA 1
ATOM 572 C C . VAL A 1 74 ? -21.484 -29.562 4.336 1 93.56 74 VAL A C 1
ATOM 574 O O . VAL A 1 74 ? -20.359 -29.453 4.824 1 93.56 74 VAL A O 1
ATOM 577 N N . ILE A 1 75 ? -21.672 -29.75 3.045 1 94.69 75 ILE A N 1
ATOM 578 C CA . ILE A 1 75 ? -20.562 -29.797 2.105 1 94.69 75 ILE A CA 1
ATOM 579 C C . ILE A 1 75 ? -19.781 -28.484 2.154 1 94.69 75 ILE A C 1
ATOM 581 O O . ILE A 1 75 ? -18.547 -28.484 2.201 1 94.69 75 ILE A O 1
ATOM 585 N N . ARG A 1 76 ? -20.469 -27.453 2.154 1 94.44 76 ARG A N 1
ATOM 586 C CA . ARG A 1 76 ? -19.844 -26.141 2.199 1 94.44 76 ARG A CA 1
ATOM 587 C C . ARG A 1 76 ? -19.031 -25.969 3.479 1 94.44 76 ARG A C 1
ATOM 589 O O . ARG A 1 76 ? -17.906 -25.453 3.447 1 94.44 76 ARG A O 1
ATOM 596 N N . ALA A 1 77 ? -19.562 -26.359 4.57 1 95.88 77 ALA A N 1
ATOM 597 C CA . ALA A 1 77 ? -18.922 -26.219 5.875 1 95.88 77 ALA A CA 1
ATOM 598 C C . ALA A 1 77 ? -17.594 -26.969 5.906 1 95.88 77 ALA A C 1
ATOM 600 O O . ALA A 1 77 ? -16.562 -26.406 6.289 1 95.88 77 ALA A O 1
ATOM 601 N N . PHE A 1 78 ? -17.656 -28.156 5.496 1 94.56 78 PHE A N 1
ATOM 602 C CA . PHE A 1 78 ? -16.453 -28.969 5.566 1 94.56 78 PHE A CA 1
ATOM 603 C C . PHE A 1 78 ? -15.445 -28.547 4.504 1 94.56 78 PHE A C 1
ATOM 605 O O . PHE A 1 78 ? -14.234 -28.641 4.707 1 94.56 78 PHE A O 1
ATOM 612 N N . THR A 1 79 ? -15.891 -28.062 3.365 1 93.25 79 THR A N 1
ATOM 613 C CA . THR A 1 79 ? -15.008 -27.5 2.35 1 93.25 79 THR A CA 1
ATOM 614 C C . THR A 1 79 ? -14.25 -26.297 2.895 1 93.25 79 THR A C 1
ATOM 616 O O . THR A 1 79 ? -13.031 -26.219 2.785 1 93.25 79 THR A O 1
ATOM 619 N N . LEU A 1 80 ? -14.945 -25.375 3.473 1 95.25 80 LEU A N 1
ATOM 620 C CA . LEU A 1 80 ? -14.328 -24.141 3.977 1 95.25 80 LEU A CA 1
ATOM 621 C C . LEU A 1 80 ? -13.43 -24.438 5.172 1 95.25 80 LEU A C 1
ATOM 623 O O . LEU A 1 80 ? -12.406 -23.797 5.363 1 95.25 80 LEU A O 1
ATOM 627 N N . PHE A 1 81 ? -13.867 -25.406 5.949 1 94.06 81 PHE A N 1
ATOM 628 C CA . PHE A 1 81 ? -12.984 -25.828 7.035 1 94.06 81 PHE A CA 1
ATOM 629 C C . PHE A 1 81 ? -11.641 -26.297 6.492 1 94.06 81 PHE A C 1
ATOM 631 O O . PHE A 1 81 ? -10.586 -25.984 7.051 1 94.06 81 PHE A O 1
ATOM 638 N N . SER A 1 82 ? -11.703 -27.078 5.438 1 91.44 82 SER A N 1
ATOM 639 C CA . SER A 1 82 ? -10.469 -27.547 4.816 1 91.44 82 SER A CA 1
ATOM 640 C C . SER A 1 82 ? -9.625 -26.375 4.32 1 91.44 82 SER A C 1
ATOM 642 O O . SER A 1 82 ? -8.398 -26.391 4.465 1 91.44 82 SER A O 1
ATOM 644 N N . HIS A 1 83 ? -10.203 -25.438 3.727 1 91.62 83 HIS A N 1
ATOM 645 C CA . HIS A 1 83 ? -9.492 -24.25 3.27 1 91.62 83 HIS A CA 1
ATOM 646 C C . HIS A 1 83 ? -8.812 -23.531 4.43 1 91.62 83 HIS A C 1
ATOM 648 O O . HIS A 1 83 ? -7.648 -23.125 4.328 1 91.62 83 HIS A O 1
ATOM 654 N N . LEU A 1 84 ? -9.523 -23.344 5.508 1 95.12 84 LEU A N 1
ATOM 655 C CA . LEU A 1 84 ? -9 -22.656 6.672 1 95.12 84 LEU A CA 1
ATOM 656 C C . LEU A 1 84 ? -7.852 -23.422 7.301 1 95.12 84 LEU A C 1
ATOM 658 O O . LEU A 1 84 ? -6.867 -22.844 7.754 1 95.12 84 LEU A O 1
ATOM 662 N N . ALA A 1 85 ? -8.031 -24.703 7.352 1 91.88 85 ALA A N 1
ATOM 663 C CA . ALA A 1 85 ? -6.957 -25.562 7.863 1 91.88 85 ALA A CA 1
ATOM 664 C C . ALA A 1 85 ? -5.703 -25.438 7.008 1 91.88 85 ALA A C 1
ATOM 666 O O . ALA A 1 85 ? -4.586 -25.422 7.527 1 91.88 85 ALA A O 1
ATOM 667 N N . ASN A 1 86 ? -5.895 -25.375 5.707 1 89.19 86 ASN A N 1
ATOM 668 C CA . ASN A 1 86 ? -4.766 -25.172 4.805 1 89.19 86 ASN A CA 1
ATOM 669 C C . ASN A 1 86 ? -4.043 -23.859 5.09 1 89.19 86 ASN A C 1
ATOM 671 O O . ASN A 1 86 ? -2.811 -23.812 5.094 1 89.19 86 ASN A O 1
ATOM 675 N N . ILE A 1 87 ? -4.75 -22.844 5.312 1 93.12 87 ILE A N 1
ATOM 676 C CA . ILE A 1 87 ? -4.176 -21.547 5.609 1 93.12 87 ILE A CA 1
ATOM 677 C C . ILE A 1 87 ? -3.361 -21.625 6.898 1 93.12 87 ILE A C 1
ATOM 679 O O . ILE A 1 87 ? -2.242 -21.109 6.965 1 93.12 87 ILE A O 1
ATOM 683 N N . ALA A 1 88 ? -3.926 -22.266 7.902 1 93.5 88 ALA A N 1
ATOM 684 C CA . ALA A 1 88 ? -3.24 -22.422 9.18 1 93.5 88 ALA A CA 1
ATOM 685 C C . ALA A 1 88 ? -1.938 -23.188 9.023 1 93.5 88 ALA A C 1
ATOM 687 O O . ALA A 1 88 ? -0.922 -22.844 9.633 1 93.5 88 ALA A O 1
ATOM 688 N N . GLU A 1 89 ? -1.999 -24.203 8.25 1 89.62 89 GLU A N 1
ATOM 689 C CA . GLU A 1 89 ? -0.812 -25.031 8.023 1 89.62 89 GLU A CA 1
ATOM 690 C C . GLU A 1 89 ? 0.278 -24.234 7.309 1 89.62 89 GLU A C 1
ATOM 692 O O . GLU A 1 89 ? 1.453 -24.312 7.672 1 89.62 89 GLU A O 1
ATOM 697 N N . ASP A 1 90 ? -0.123 -23.578 6.293 1 89.19 90 ASP A N 1
ATOM 698 C CA . ASP A 1 90 ? 0.835 -22.75 5.566 1 89.19 90 ASP A CA 1
ATOM 699 C C . ASP A 1 90 ? 1.46 -21.703 6.48 1 89.19 90 ASP A C 1
ATOM 701 O O . ASP A 1 90 ? 2.67 -21.484 6.438 1 89.19 90 ASP A O 1
ATOM 705 N N . GLN A 1 91 ? 0.662 -21.094 7.27 1 91 91 GLN A N 1
ATOM 706 C CA . GLN A 1 91 ? 1.153 -20.094 8.211 1 91 91 GLN A CA 1
ATOM 707 C C . GLN A 1 91 ? 2.109 -20.719 9.227 1 91 91 GLN A C 1
ATOM 709 O O . GLN A 1 91 ? 3.084 -20.078 9.641 1 91 91 GLN A O 1
ATOM 714 N N . HIS A 1 92 ? 1.772 -21.844 9.641 1 90.31 92 HIS A N 1
ATOM 715 C CA . HIS A 1 92 ? 2.621 -22.547 10.594 1 90.31 92 HIS A CA 1
ATOM 716 C C . HIS A 1 92 ? 3.998 -22.844 10 1 90.31 92 HIS A C 1
ATOM 718 O O . HIS A 1 92 ? 5.016 -22.672 10.68 1 90.31 92 HIS A O 1
ATOM 724 N N . HIS A 1 93 ? 4.016 -23.266 8.781 1 86.5 93 HIS A N 1
ATOM 725 C CA . HIS A 1 93 ? 5.281 -23.5 8.094 1 86.5 93 HIS A CA 1
ATOM 726 C C . HIS A 1 93 ? 6.129 -22.234 8.039 1 86.5 93 HIS A C 1
ATOM 728 O O . HIS A 1 93 ? 7.34 -22.281 8.266 1 86.5 93 HIS A O 1
ATOM 734 N N . LEU A 1 94 ? 5.535 -21.203 7.746 1 88.06 94 LEU A N 1
ATOM 735 C CA . LEU A 1 94 ? 6.238 -19.922 7.672 1 88.06 94 LEU A CA 1
ATOM 736 C C . LEU A 1 94 ? 6.742 -19.5 9.047 1 88.06 94 LEU A C 1
ATOM 738 O O . LEU A 1 94 ? 7.867 -19.016 9.18 1 88.06 94 LEU A O 1
ATOM 742 N N . ARG A 1 95 ? 5.91 -19.641 10.023 1 90.56 95 ARG A N 1
ATOM 743 C CA . ARG A 1 95 ? 6.277 -19.297 11.391 1 90.56 95 ARG A CA 1
ATOM 744 C C . ARG A 1 95 ? 7.488 -20.094 11.852 1 90.56 95 ARG A C 1
ATOM 746 O O . ARG A 1 95 ? 8.398 -19.547 12.477 1 90.56 95 ARG A O 1
ATOM 753 N N . ARG A 1 96 ? 7.48 -21.344 11.539 1 88.19 96 ARG A N 1
ATOM 754 C CA . ARG A 1 96 ? 8.578 -22.219 11.938 1 88.19 96 ARG A CA 1
ATOM 755 C C . ARG A 1 96 ? 9.867 -21.859 11.203 1 88.19 96 ARG A C 1
ATOM 757 O O . ARG A 1 96 ? 10.945 -21.844 11.797 1 88.19 96 ARG A O 1
ATOM 764 N N . ALA A 1 97 ? 9.742 -21.656 9.945 1 86.38 97 ALA A N 1
ATOM 765 C CA . ALA A 1 97 ? 10.906 -21.234 9.164 1 86.38 97 ALA A CA 1
ATOM 766 C C . ALA A 1 97 ? 11.508 -19.953 9.719 1 86.38 97 ALA A C 1
ATOM 768 O O . ALA A 1 97 ? 12.734 -19.828 9.828 1 86.38 97 ALA A O 1
ATOM 769 N N . ARG A 1 98 ? 10.734 -19 10.047 1 89.69 98 ARG A N 1
ATOM 770 C CA . ARG A 1 98 ? 11.195 -17.734 10.594 1 89.69 98 ARG A CA 1
ATOM 771 C C . ARG A 1 98 ? 11.836 -17.922 11.961 1 89.69 98 ARG A C 1
ATOM 773 O O . ARG A 1 98 ? 12.859 -17.297 12.266 1 89.69 98 ARG A O 1
ATOM 780 N N . ALA A 1 99 ? 11.211 -18.75 12.781 1 90.5 99 ALA A N 1
ATOM 781 C CA . ALA A 1 99 ? 11.758 -19.016 14.109 1 90.5 99 ALA A CA 1
ATOM 782 C C . ALA A 1 99 ? 13.156 -19.609 14.016 1 90.5 99 ALA A C 1
ATOM 784 O O . ALA A 1 99 ? 14.039 -19.266 14.805 1 90.5 99 ALA A O 1
ATOM 785 N N . HIS A 1 100 ? 13.297 -20.469 13.008 1 89.19 100 HIS A N 1
ATOM 786 C CA . HIS A 1 100 ? 14.609 -21.078 12.797 1 89.19 100 HIS A CA 1
ATOM 787 C C . HIS A 1 100 ? 15.633 -20.047 12.344 1 89.19 100 HIS A C 1
ATOM 789 O O . HIS A 1 100 ? 16.781 -20.062 12.789 1 89.19 100 HIS A O 1
ATOM 795 N N . ALA A 1 101 ? 15.242 -19.219 11.492 1 88.38 101 ALA A N 1
ATOM 796 C CA . ALA A 1 101 ? 16.125 -18.172 11.016 1 88.38 101 ALA A CA 1
ATOM 797 C C . ALA A 1 101 ? 16.516 -17.219 12.148 1 88.38 101 ALA A C 1
ATOM 799 O O . ALA A 1 101 ? 17.688 -16.844 12.281 1 88.38 101 ALA A O 1
ATOM 800 N N . ILE A 1 102 ? 15.602 -16.859 12.977 1 91.19 102 ILE A N 1
ATOM 801 C CA . ILE A 1 102 ? 15.82 -15.93 14.07 1 91.19 102 ILE A CA 1
ATOM 802 C C . ILE A 1 102 ? 16.734 -16.562 15.125 1 91.19 102 ILE A C 1
ATOM 804 O O . ILE A 1 102 ? 17.594 -15.891 15.695 1 91.19 102 ILE A O 1
ATOM 808 N N . ALA A 1 103 ? 16.578 -17.844 15.312 1 91.94 103 ALA A N 1
ATOM 809 C CA . ALA A 1 103 ? 17.375 -18.578 16.297 1 91.94 103 ALA A CA 1
ATOM 810 C C . ALA A 1 103 ? 18.781 -18.828 15.789 1 91.94 103 ALA A C 1
ATOM 812 O O . ALA A 1 103 ? 19.672 -19.234 16.547 1 91.94 103 ALA A O 1
ATOM 813 N N . GLY A 1 104 ? 19.016 -18.578 14.523 1 87.88 104 GLY A N 1
ATOM 814 C CA . GLY A 1 104 ? 20.328 -18.797 13.93 1 87.88 104 GLY A CA 1
ATOM 815 C C . GLY A 1 104 ? 20.594 -20.25 13.586 1 87.88 104 GLY A C 1
ATOM 816 O O . GLY A 1 104 ? 21.75 -20.688 13.586 1 87.88 104 GLY A O 1
ATOM 817 N N . SER A 1 105 ? 19.547 -20.938 13.352 1 87.25 105 SER A N 1
ATOM 818 C CA . SER A 1 105 ? 19.688 -22.344 12.961 1 87.25 105 SER A CA 1
ATOM 819 C C . SER A 1 105 ? 20.391 -22.469 11.617 1 87.25 105 SER A C 1
ATOM 821 O O . SER A 1 105 ? 20.344 -21.547 10.797 1 87.25 105 SER A O 1
ATOM 823 N N . PRO A 1 106 ? 21.062 -23.594 11.477 1 86.06 106 PRO A N 1
ATOM 824 C CA . PRO A 1 106 ? 21.703 -23.797 10.18 1 86.06 106 PRO A CA 1
ATOM 825 C C . PRO A 1 106 ? 20.719 -23.766 9.016 1 86.06 106 PRO A C 1
ATOM 827 O O . PRO A 1 106 ? 19.547 -24.156 9.188 1 86.06 106 PRO A O 1
ATOM 830 N N . ALA A 1 107 ? 21.328 -23.375 7.914 1 86 107 ALA A N 1
ATOM 831 C CA . ALA A 1 107 ? 20.484 -23.328 6.723 1 86 107 ALA A CA 1
ATOM 832 C C . ALA A 1 107 ? 19.984 -24.719 6.344 1 86 107 ALA A C 1
ATOM 834 O O . ALA A 1 107 ? 20.719 -25.703 6.449 1 86 107 ALA A O 1
ATOM 835 N N . LYS A 1 108 ? 18.781 -24.781 5.965 1 84.62 108 LYS A N 1
ATOM 836 C CA . LYS A 1 108 ? 18.156 -26.047 5.625 1 84.62 108 LYS A CA 1
ATOM 837 C C . LYS A 1 108 ? 18.359 -26.391 4.148 1 84.62 108 LYS A C 1
ATOM 839 O O . LYS A 1 108 ? 18.609 -25.5 3.334 1 84.62 108 LYS A O 1
ATOM 844 N N . GLU A 1 109 ? 18.188 -27.672 3.826 1 85.69 109 GLU A N 1
ATOM 845 C CA . GLU A 1 109 ? 18.203 -28.109 2.432 1 85.69 109 GLU A CA 1
ATOM 846 C C . GLU A 1 109 ? 17.125 -27.391 1.624 1 85.69 109 GLU A C 1
ATOM 848 O O . GLU A 1 109 ? 16 -27.172 2.111 1 85.69 109 GLU A O 1
ATOM 853 N N . GLY A 1 110 ? 17.547 -27 0.39 1 86.88 110 GLY A N 1
ATOM 854 C CA . GLY A 1 110 ? 16.609 -26.281 -0.453 1 86.88 110 GLY A CA 1
ATOM 855 C C . GLY A 1 110 ? 16.781 -24.781 -0.399 1 86.88 110 GLY A C 1
ATOM 856 O O . GLY A 1 110 ? 16.188 -24.047 -1.2 1 86.88 110 GLY A O 1
ATOM 857 N N . SER A 1 111 ? 17.578 -24.312 0.558 1 89.44 111 SER A N 1
ATOM 858 C CA . SER A 1 111 ? 17.859 -22.875 0.632 1 89.44 111 SER A CA 1
ATOM 859 C C . SER A 1 111 ? 19.109 -22.516 -0.16 1 89.44 111 SER A C 1
ATOM 861 O O . SER A 1 111 ? 19.984 -23.359 -0.373 1 89.44 111 SER A O 1
ATOM 863 N N . LEU A 1 112 ? 19.203 -21.297 -0.565 1 90.69 112 LEU A N 1
ATOM 864 C CA . LEU A 1 112 ? 20.359 -20.812 -1.294 1 90.69 112 LEU A CA 1
ATOM 865 C C . LEU A 1 112 ? 21.609 -20.828 -0.406 1 90.69 112 LEU A C 1
ATOM 867 O O . LEU A 1 112 ? 22.703 -21.141 -0.867 1 90.69 112 LEU A O 1
ATOM 871 N N . ALA A 1 113 ? 21.406 -20.469 0.841 1 89.25 113 ALA A N 1
ATOM 872 C CA . ALA A 1 113 ? 22.531 -20.453 1.783 1 89.25 113 ALA A CA 1
ATOM 873 C C . ALA A 1 113 ? 23.141 -21.844 1.947 1 89.25 113 ALA A C 1
ATOM 875 O O . ALA A 1 113 ? 24.359 -21.984 1.977 1 89.25 113 ALA A O 1
ATOM 876 N N . HIS A 1 114 ? 22.281 -22.781 2.035 1 91.56 114 HIS A N 1
ATOM 877 C CA . HIS A 1 114 ? 22.75 -24.156 2.15 1 91.56 114 HIS A CA 1
ATOM 878 C C . HIS A 1 114 ? 23.484 -24.594 0.885 1 91.56 114 HIS A C 1
ATOM 880 O O . HIS A 1 114 ? 24.531 -25.234 0.958 1 91.56 114 HIS A O 1
ATOM 886 N N . ALA A 1 115 ? 22.938 -24.281 -0.255 1 91.38 115 ALA A N 1
ATOM 887 C CA . ALA A 1 115 ? 23.516 -24.672 -1.537 1 91.38 115 ALA A CA 1
ATOM 888 C C . ALA A 1 115 ? 24.906 -24.062 -1.714 1 91.38 115 ALA A C 1
ATOM 890 O O . ALA A 1 115 ? 25.844 -24.766 -2.129 1 91.38 115 ALA A O 1
ATOM 891 N N . VAL A 1 116 ? 25.062 -22.844 -1.408 1 91.31 116 VAL A N 1
ATOM 892 C CA . VAL A 1 116 ? 26.328 -22.156 -1.568 1 91.31 116 VAL A CA 1
ATOM 893 C C . VAL A 1 116 ? 27.359 -22.719 -0.589 1 91.31 116 VAL A C 1
ATOM 895 O O . VAL A 1 116 ? 28.516 -22.938 -0.947 1 91.31 116 VAL A O 1
ATOM 898 N N . ALA A 1 117 ? 26.906 -22.969 0.611 1 90.62 117 ALA A N 1
ATOM 899 C CA . ALA A 1 117 ? 27.797 -23.562 1.605 1 90.62 117 ALA A CA 1
ATOM 900 C C . ALA A 1 117 ? 28.266 -24.953 1.176 1 90.62 117 ALA A C 1
ATOM 902 O O . ALA A 1 117 ? 29.422 -25.328 1.389 1 90.62 117 ALA A O 1
ATOM 903 N N . ALA A 1 118 ? 27.312 -25.672 0.661 1 91.31 118 ALA A N 1
ATOM 904 C CA . ALA A 1 118 ? 27.625 -27.016 0.18 1 91.31 118 ALA A CA 1
ATOM 905 C C . ALA A 1 118 ? 28.656 -26.969 -0.952 1 91.31 118 ALA A C 1
ATOM 907 O O . ALA A 1 118 ? 29.547 -27.828 -1.035 1 91.31 118 ALA A O 1
ATOM 908 N N . LEU A 1 119 ? 28.531 -26.047 -1.829 1 92.94 119 LEU A N 1
ATOM 909 C CA . LEU A 1 119 ? 29.484 -25.844 -2.92 1 92.94 119 LEU A CA 1
ATOM 910 C C . LEU A 1 119 ? 30.875 -25.531 -2.379 1 92.94 119 LEU A C 1
ATOM 912 O O . LEU A 1 119 ? 31.875 -26.047 -2.871 1 92.94 119 LEU A O 1
ATOM 916 N N . GLU A 1 120 ? 30.875 -24.719 -1.412 1 91.44 120 GLU A N 1
ATOM 917 C CA . GLU A 1 120 ? 32.156 -24.344 -0.799 1 91.44 120 GLU A CA 1
ATOM 918 C C . GLU A 1 120 ? 32.812 -25.547 -0.143 1 91.44 120 GLU A C 1
ATOM 920 O O . GLU A 1 120 ? 34.031 -25.734 -0.28 1 91.44 120 GLU A O 1
ATOM 925 N N . ARG A 1 121 ? 32.062 -26.297 0.526 1 92.62 121 ARG A N 1
ATOM 926 C CA . ARG A 1 121 ? 32.594 -27.484 1.173 1 92.62 121 ARG A CA 1
ATOM 927 C C . ARG A 1 121 ? 33.125 -28.469 0.142 1 92.62 121 ARG A C 1
ATOM 929 O O . ARG A 1 121 ? 34.094 -29.188 0.404 1 92.62 121 ARG A O 1
ATOM 936 N N . ALA A 1 122 ? 32.469 -28.5 -1.023 1 92.44 122 ALA A N 1
ATOM 937 C CA . ALA A 1 122 ? 32.875 -29.422 -2.086 1 92.44 122 ALA A CA 1
ATOM 938 C C . ALA A 1 122 ? 34.031 -28.859 -2.895 1 92.44 122 ALA A C 1
ATOM 940 O O . ALA A 1 122 ? 34.531 -29.516 -3.809 1 92.44 122 ALA A O 1
ATOM 941 N N . GLY A 1 123 ? 34.469 -27.594 -2.637 1 91.31 123 GLY A N 1
ATOM 942 C CA . GLY A 1 123 ? 35.594 -27 -3.295 1 91.31 123 GLY A CA 1
ATOM 943 C C . GLY A 1 123 ? 35.281 -26.375 -4.637 1 91.31 123 GLY A C 1
ATOM 944 O O . GLY A 1 123 ? 36.156 -26.125 -5.453 1 91.31 123 GLY A O 1
ATOM 945 N N . VAL A 1 124 ? 34 -26.203 -4.887 1 92.62 124 VAL A N 1
ATOM 946 C CA . VAL A 1 124 ? 33.594 -25.531 -6.117 1 92.62 124 VAL A CA 1
ATOM 947 C C . VAL A 1 124 ? 33.875 -24.031 -6 1 92.62 124 VAL A C 1
ATOM 949 O O . VAL A 1 124 ? 33.469 -23.391 -5.027 1 92.62 124 VAL A O 1
ATOM 952 N N . SER A 1 125 ? 34.562 -23.453 -6.934 1 89.44 125 SER A N 1
ATOM 953 C CA . SER A 1 125 ? 34.969 -22.062 -6.871 1 89.44 125 SER A CA 1
ATOM 954 C C . SER A 1 125 ? 33.781 -21.125 -7.148 1 89.44 125 SER A C 1
ATOM 956 O O . SER A 1 125 ? 32.812 -21.516 -7.816 1 89.44 125 SER A O 1
ATOM 958 N N . ARG A 1 126 ? 33.906 -19.953 -6.672 1 87.5 126 ARG A N 1
ATOM 959 C CA . ARG A 1 126 ? 32.906 -18.906 -6.941 1 87.5 126 ARG A CA 1
ATOM 960 C C . ARG A 1 126 ? 32.844 -18.578 -8.43 1 87.5 126 ARG A C 1
ATOM 962 O O . ARG A 1 126 ? 31.766 -18.266 -8.961 1 87.5 126 ARG A O 1
ATOM 969 N N . THR A 1 127 ? 33.875 -18.672 -9.016 1 87.81 127 THR A N 1
ATOM 970 C CA . THR A 1 127 ? 33.969 -18.438 -10.453 1 87.81 127 THR A CA 1
ATOM 971 C C . THR A 1 127 ? 33.156 -19.469 -11.211 1 87.81 127 THR A C 1
ATOM 973 O O . THR A 1 127 ? 32.438 -19.141 -12.164 1 87.81 127 THR A O 1
ATOM 976 N N . ALA A 1 128 ? 33.281 -20.688 -10.75 1 89.31 128 ALA A N 1
ATOM 977 C CA . ALA A 1 128 ? 32.5 -21.75 -11.375 1 89.31 128 ALA A CA 1
ATOM 978 C C . ALA A 1 128 ? 31.016 -21.5 -11.211 1 89.31 128 ALA A C 1
ATOM 980 O O . ALA A 1 128 ? 30.234 -21.734 -12.133 1 89.31 128 ALA A O 1
ATOM 981 N N . LEU A 1 129 ? 30.703 -21.094 -10.07 1 90.88 129 LEU A N 1
ATOM 982 C CA . LEU A 1 129 ? 29.297 -20.812 -9.789 1 90.88 129 LEU A CA 1
ATOM 983 C C . LEU A 1 129 ? 28.797 -19.641 -10.641 1 90.88 129 LEU A C 1
ATOM 985 O O . LEU A 1 129 ? 27.688 -19.703 -11.188 1 90.88 129 LEU A O 1
ATOM 989 N N . THR A 1 130 ? 29.547 -18.609 -10.773 1 89.81 130 THR A N 1
ATOM 990 C CA . THR A 1 130 ? 29.156 -17.438 -11.562 1 89.81 130 THR A CA 1
ATOM 991 C C . THR A 1 130 ? 29.062 -17.797 -13.039 1 89.81 130 THR A C 1
ATOM 993 O O . THR A 1 130 ? 28.188 -17.281 -13.75 1 89.81 130 THR A O 1
ATOM 996 N N . GLN A 1 131 ? 29.922 -18.609 -13.484 1 88.62 131 GLN A N 1
ATOM 997 C CA . GLN A 1 131 ? 29.875 -19.078 -14.867 1 88.62 131 GLN A CA 1
ATOM 998 C C . GLN A 1 131 ? 28.625 -19.938 -15.109 1 88.62 131 GLN A C 1
ATOM 1000 O O . GLN A 1 131 ? 28 -19.844 -16.156 1 88.62 131 GLN A O 1
ATOM 1005 N N . PHE A 1 132 ? 28.359 -20.719 -14.148 1 89.81 132 PHE A N 1
ATOM 1006 C CA . PHE A 1 132 ? 27.156 -21.531 -14.211 1 89.81 132 PHE A CA 1
ATOM 1007 C C . PHE A 1 132 ? 25.906 -20.656 -14.328 1 89.81 132 PHE A C 1
ATOM 1009 O O . PHE A 1 132 ? 25.062 -20.891 -15.188 1 89.81 132 PHE A O 1
ATOM 1016 N N . LEU A 1 133 ? 25.859 -19.672 -13.477 1 90.88 133 LEU A N 1
ATOM 1017 C CA . LEU A 1 133 ? 24.703 -18.781 -13.422 1 90.88 133 LEU A CA 1
ATOM 1018 C C . LEU A 1 133 ? 24.562 -17.984 -14.719 1 90.88 133 LEU A C 1
ATOM 1020 O O . LEU A 1 133 ? 23.453 -17.594 -15.094 1 90.88 133 LEU A O 1
ATOM 1024 N N . ALA A 1 134 ? 25.609 -17.781 -15.438 1 88.69 134 ALA A N 1
ATOM 1025 C CA . ALA A 1 134 ? 25.609 -17.016 -16.672 1 88.69 134 ALA A CA 1
ATOM 1026 C C . ALA A 1 134 ? 24.938 -17.781 -17.797 1 88.69 134 ALA A C 1
ATOM 1028 O O . ALA A 1 134 ? 24.422 -17.172 -18.75 1 88.69 134 ALA A O 1
ATOM 1029 N N . THR A 1 135 ? 24.844 -19.109 -17.609 1 87.94 135 THR A N 1
ATOM 1030 C CA . THR A 1 135 ? 24.328 -19.906 -18.719 1 87.94 135 THR A CA 1
ATOM 1031 C C . THR A 1 135 ? 23.094 -20.688 -18.266 1 87.94 135 THR A C 1
ATOM 1033 O O . THR A 1 135 ? 22.359 -21.234 -19.109 1 87.94 135 THR A O 1
ATOM 1036 N N . ALA A 1 136 ? 22.875 -20.703 -17 1 91.62 136 ALA A N 1
ATOM 1037 C CA . ALA A 1 136 ? 21.781 -21.5 -16.453 1 91.62 136 ALA A CA 1
ATOM 1038 C C . ALA A 1 136 ? 20.422 -20.938 -16.844 1 91.62 136 ALA A C 1
ATOM 1040 O O . ALA A 1 136 ? 20.328 -19.75 -17.188 1 91.62 136 ALA A O 1
ATOM 1041 N N . CYS A 1 137 ? 19.422 -21.766 -16.891 1 93.25 137 CYS A N 1
ATOM 1042 C CA . CYS A 1 137 ? 18.031 -21.375 -17.125 1 93.25 137 CYS A CA 1
ATOM 1043 C C . CYS A 1 137 ? 17.078 -22.203 -16.266 1 93.25 137 CYS A C 1
ATOM 1045 O O . CYS A 1 137 ? 17.016 -23.422 -16.406 1 93.25 137 CYS A O 1
ATOM 1047 N N . VAL A 1 138 ? 16.484 -21.625 -15.352 1 94.44 138 VAL A N 1
ATOM 1048 C CA . VAL A 1 138 ? 15.414 -22.219 -14.555 1 94.44 138 VAL A CA 1
ATOM 1049 C C . VAL A 1 138 ? 14.102 -21.5 -14.844 1 94.44 138 VAL A C 1
ATOM 1051 O O . VAL A 1 138 ? 13.953 -20.312 -14.562 1 94.44 138 VAL A O 1
ATOM 1054 N N . ARG A 1 139 ? 13.156 -22.234 -15.406 1 95.69 139 ARG A N 1
ATOM 1055 C CA . ARG A 1 139 ? 11.938 -21.562 -15.852 1 95.69 139 ARG A CA 1
ATOM 1056 C C . ARG A 1 139 ? 10.703 -22.391 -15.516 1 95.69 139 ARG A C 1
ATOM 1058 O O . ARG A 1 139 ? 10.281 -23.25 -16.297 1 95.69 139 ARG A O 1
ATOM 1065 N N . PRO A 1 140 ? 10.086 -22.094 -14.352 1 94.62 140 PRO A N 1
ATOM 1066 C CA . PRO A 1 140 ? 8.734 -22.625 -14.164 1 94.62 140 PRO A CA 1
ATOM 1067 C C . PRO A 1 140 ? 7.719 -22.031 -15.133 1 94.62 140 PRO A C 1
ATOM 1069 O O . PRO A 1 140 ? 7.746 -20.828 -15.391 1 94.62 140 PRO A O 1
ATOM 1072 N N . VAL A 1 141 ? 6.875 -22.859 -15.719 1 94.81 141 VAL A N 1
ATOM 1073 C CA . VAL A 1 141 ? 5.891 -22.422 -16.703 1 94.81 141 VAL A CA 1
ATOM 1074 C C . VAL A 1 141 ? 4.484 -22.609 -16.141 1 94.81 141 VAL A C 1
ATOM 1076 O O . VAL A 1 141 ? 4.074 -23.734 -15.828 1 94.81 141 VAL A O 1
ATOM 1079 N N . LEU A 1 142 ? 3.756 -21.547 -16.047 1 92.69 142 LEU A N 1
ATOM 1080 C CA . LEU A 1 142 ? 2.398 -21.578 -15.516 1 92.69 142 LEU A CA 1
ATOM 1081 C C . LEU A 1 142 ? 1.405 -22 -16.594 1 92.69 142 LEU A C 1
ATOM 1083 O O . LEU A 1 142 ? 1.401 -21.453 -17.703 1 92.69 142 LEU A O 1
ATOM 1087 N N . THR A 1 143 ? 0.645 -22.969 -16.266 1 85.62 143 THR A N 1
ATOM 1088 C CA . THR A 1 143 ? -0.309 -23.453 -17.25 1 85.62 143 THR A CA 1
ATOM 1089 C C . THR A 1 143 ? -1.737 -23.094 -16.844 1 85.62 143 THR A C 1
ATOM 1091 O O . THR A 1 143 ? -1.99 -22.734 -15.695 1 85.62 143 THR A O 1
ATOM 1094 N N . ALA A 1 144 ? -2.539 -22.984 -17.922 1 68.38 144 ALA A N 1
ATOM 1095 C CA . ALA A 1 144 ? -3.969 -22.828 -17.656 1 68.38 144 ALA A CA 1
ATOM 1096 C C . ALA A 1 144 ? -4.59 -24.156 -17.219 1 68.38 144 ALA A C 1
ATOM 1098 O O . ALA A 1 144 ? -4.176 -25.234 -17.672 1 68.38 144 ALA A O 1
ATOM 1099 N N . HIS A 1 145 ? -4.973 -24.328 -16.016 1 58 145 HIS A N 1
ATOM 1100 C CA . HIS A 1 145 ? -5.41 -25.688 -15.742 1 58 145 HIS A CA 1
ATOM 1101 C C . HIS A 1 145 ? -6.91 -25.75 -15.484 1 58 145 HIS A C 1
ATOM 1103 O O . HIS A 1 145 ? -7.449 -24.906 -14.75 1 58 145 HIS A O 1
ATOM 1109 N N . PRO A 1 146 ? -7.492 -26.672 -16.219 1 54.75 146 PRO A N 1
ATOM 1110 C CA . PRO A 1 146 ? -8.93 -26.906 -16.125 1 54.75 146 PRO A CA 1
ATOM 1111 C C . PRO A 1 146 ? -9.375 -27.266 -14.703 1 54.75 146 PRO A C 1
ATOM 1113 O O . PRO A 1 146 ? -10.57 -27.391 -14.438 1 54.75 146 PRO A O 1
ATOM 1116 N N . THR A 1 147 ? -8.352 -27.328 -13.812 1 53.16 147 THR A N 1
ATOM 1117 C CA . THR A 1 147 ? -8.773 -27.891 -12.531 1 53.16 147 THR A CA 1
ATOM 1118 C C . THR A 1 147 ? -8.641 -26.844 -11.422 1 53.16 147 THR A C 1
ATOM 1120 O O . THR A 1 147 ? -8.773 -27.172 -10.242 1 53.16 147 THR A O 1
ATOM 1123 N N . GLU A 1 148 ? -8.289 -25.688 -11.867 1 63.22 148 GLU A N 1
ATOM 1124 C CA . GLU A 1 148 ? -8.375 -24.719 -10.773 1 63.22 148 GLU A CA 1
ATOM 1125 C C . GLU A 1 148 ? -9.828 -24.359 -10.469 1 63.22 148 GLU A C 1
ATOM 1127 O O . GLU A 1 148 ? -10.438 -23.547 -11.172 1 63.22 148 GLU A O 1
ATOM 1132 N N . VAL A 1 149 ? -10.195 -24.938 -9.445 1 65.94 149 VAL A N 1
ATOM 1133 C CA . VAL A 1 149 ? -11.617 -24.875 -9.133 1 65.94 149 VAL A CA 1
ATOM 1134 C C . VAL A 1 149 ? -11.906 -23.609 -8.336 1 65.94 149 VAL A C 1
ATOM 1136 O O . VAL A 1 149 ? -13.031 -23.094 -8.352 1 65.94 149 VAL A O 1
ATOM 1139 N N . GLN A 1 150 ? -10.773 -23.078 -7.871 1 76.56 150 GLN A N 1
ATOM 1140 C CA . GLN A 1 150 ? -11.062 -22 -6.938 1 76.56 150 GLN A CA 1
ATOM 1141 C C . GLN A 1 150 ? -11.227 -20.656 -7.672 1 76.56 150 GLN A C 1
ATOM 1143 O O . GLN A 1 150 ? -10.461 -20.359 -8.594 1 76.56 150 GLN A O 1
ATOM 1148 N N . ARG A 1 151 ? -12.133 -19.922 -7.234 1 84.44 151 ARG A N 1
ATOM 1149 C CA . ARG A 1 151 ? -12.375 -18.594 -7.762 1 84.44 151 ARG A CA 1
ATOM 1150 C C . ARG A 1 151 ? -11.398 -17.578 -7.168 1 84.44 151 ARG A C 1
ATOM 1152 O O . ARG A 1 151 ? -10.93 -17.75 -6.043 1 84.44 151 ARG A O 1
ATOM 1159 N N . GLN A 1 152 ? -11.211 -16.562 -7.93 1 84.38 152 GLN A N 1
ATOM 1160 C CA . GLN A 1 152 ? -10.305 -15.516 -7.469 1 84.38 152 GLN A CA 1
ATOM 1161 C C . GLN A 1 152 ? -10.844 -14.844 -6.207 1 84.38 152 GLN A C 1
ATOM 1163 O O . GLN A 1 152 ? -10.078 -14.43 -5.34 1 84.38 152 GLN A O 1
ATOM 1168 N N . ALA A 1 153 ? -12.117 -14.688 -6.145 1 89.62 153 ALA A N 1
ATOM 1169 C CA . ALA A 1 153 ? -12.727 -14.062 -4.977 1 89.62 153 ALA A CA 1
ATOM 1170 C C . ALA A 1 153 ? -12.453 -14.875 -3.713 1 89.62 153 ALA A C 1
ATOM 1172 O O . ALA A 1 153 ? -12.242 -14.305 -2.637 1 89.62 153 ALA A O 1
ATOM 1173 N N . VAL A 1 154 ? -12.453 -16.172 -3.838 1 91.12 154 VAL A N 1
ATOM 1174 C CA . VAL A 1 154 ? -12.172 -17.062 -2.717 1 91.12 154 VAL A CA 1
ATOM 1175 C C . VAL A 1 154 ? -10.695 -16.938 -2.32 1 91.12 154 VAL A C 1
ATOM 1177 O O . VAL A 1 154 ? -10.383 -16.781 -1.14 1 91.12 154 VAL A O 1
ATOM 1180 N N . LEU A 1 155 ? -9.867 -16.969 -3.318 1 88.69 155 LEU A N 1
ATOM 1181 C CA . LEU A 1 155 ? -8.438 -16.859 -3.072 1 88.69 155 LEU A CA 1
ATOM 1182 C C . LEU A 1 155 ? -8.094 -15.547 -2.381 1 88.69 155 LEU A C 1
ATOM 1184 O O . LEU A 1 155 ? -7.242 -15.516 -1.486 1 88.69 155 LEU A O 1
ATOM 1188 N N . ALA A 1 156 ? -8.734 -14.562 -2.824 1 91.31 156 ALA A N 1
ATOM 1189 C CA . ALA A 1 156 ? -8.477 -13.242 -2.252 1 91.31 156 ALA A CA 1
ATOM 1190 C C . ALA A 1 156 ? -8.844 -13.203 -0.772 1 91.31 156 ALA A C 1
ATOM 1192 O O . ALA A 1 156 ? -8.133 -12.594 0.035 1 91.31 156 ALA A O 1
ATOM 1193 N N . ARG A 1 157 ? -9.93 -13.758 -0.414 1 93.75 157 ARG A N 1
ATOM 1194 C CA . ARG A 1 157 ? -10.344 -13.805 0.984 1 93.75 157 ARG A CA 1
ATOM 1195 C C . ARG A 1 157 ? -9.391 -14.664 1.809 1 93.75 157 ARG A C 1
ATOM 1197 O O . ARG A 1 157 ? -9.086 -14.336 2.955 1 93.75 157 ARG A O 1
ATOM 1204 N N . GLU A 1 158 ? -8.977 -15.758 1.205 1 93.69 158 GLU A N 1
ATOM 1205 C CA . GLU A 1 158 ? -8.016 -16.609 1.891 1 93.69 158 GLU A CA 1
ATOM 1206 C C . GLU A 1 158 ? -6.711 -15.875 2.156 1 93.69 158 GLU A C 1
ATOM 1208 O O . GLU A 1 158 ? -6.121 -16 3.23 1 93.69 158 GLU A O 1
ATOM 1213 N N . GLN A 1 159 ? -6.352 -15.133 1.208 1 92.5 159 GLN A N 1
ATOM 1214 C CA . GLN A 1 159 ? -5.141 -14.336 1.368 1 92.5 159 GLN A CA 1
ATOM 1215 C C . GLN A 1 159 ? -5.312 -13.289 2.465 1 92.5 159 GLN A C 1
ATOM 1217 O O . GLN A 1 159 ? -4.363 -12.977 3.186 1 92.5 159 GLN A O 1
ATOM 1222 N N . GLU A 1 160 ? -6.418 -12.742 2.488 1 94.38 160 GLU A N 1
ATOM 1223 C CA . GLU A 1 160 ? -6.711 -11.766 3.533 1 94.38 160 GLU A CA 1
ATOM 1224 C C . GLU A 1 160 ? -6.602 -12.391 4.922 1 94.38 160 GLU A C 1
ATOM 1226 O O . GLU A 1 160 ? -6.023 -11.797 5.832 1 94.38 160 GLU A O 1
ATOM 1231 N N . ILE A 1 161 ? -7.172 -13.547 5.117 1 96.81 161 ILE A N 1
ATOM 1232 C CA . ILE A 1 161 ? -7.102 -14.258 6.387 1 96.81 161 ILE A CA 1
ATOM 1233 C C . ILE A 1 161 ? -5.645 -14.555 6.73 1 96.81 161 ILE A C 1
ATOM 1235 O O . ILE A 1 161 ? -5.203 -14.312 7.855 1 96.81 161 ILE A O 1
ATOM 1239 N N . ALA A 1 162 ? -4.934 -15.055 5.703 1 95.44 162 ALA A N 1
ATOM 1240 C CA . ALA A 1 162 ? -3.521 -15.359 5.914 1 95.44 162 ALA A CA 1
ATOM 1241 C C . ALA A 1 162 ? -2.754 -14.109 6.348 1 95.44 162 ALA A C 1
ATOM 1243 O O . ALA A 1 162 ? -1.892 -14.18 7.227 1 95.44 162 ALA A O 1
ATOM 1244 N N . HIS A 1 163 ? -3.098 -13.062 5.773 1 94.69 163 HIS A N 1
ATOM 1245 C CA . HIS A 1 163 ? -2.449 -11.789 6.086 1 94.69 163 HIS A CA 1
ATOM 1246 C C . HIS A 1 163 ? -2.656 -11.414 7.547 1 94.69 163 HIS A C 1
ATOM 1248 O O . HIS A 1 163 ? -1.703 -11.047 8.242 1 94.69 163 HIS A O 1
ATOM 1254 N N . TRP A 1 164 ? -3.84 -11.469 7.988 1 96.12 164 TRP A N 1
ATOM 1255 C CA . TRP A 1 164 ? -4.152 -11.055 9.352 1 96.12 164 TRP A CA 1
ATOM 1256 C C . TRP A 1 164 ? -3.557 -12.023 10.367 1 96.12 164 TRP A C 1
ATOM 1258 O O . TRP A 1 164 ? -3.15 -11.609 11.461 1 96.12 164 TRP A O 1
ATOM 1268 N N . LEU A 1 165 ? -3.496 -13.281 10.016 1 95.88 165 LEU A N 1
ATOM 1269 C CA . LEU A 1 165 ? -2.844 -14.242 10.898 1 95.88 165 LEU A CA 1
ATOM 1270 C C . LEU A 1 165 ? -1.354 -13.938 11.031 1 95.88 165 LEU A C 1
ATOM 1272 O O . LEU A 1 165 ? -0.792 -14.023 12.125 1 95.88 165 LEU A O 1
ATOM 1276 N N . ALA A 1 166 ? -0.768 -13.625 9.93 1 93.5 166 ALA A N 1
ATOM 1277 C CA . ALA A 1 166 ? 0.646 -13.258 9.945 1 93.5 166 ALA A CA 1
ATOM 1278 C C . ALA A 1 166 ? 0.88 -12 10.781 1 93.5 166 ALA A C 1
ATOM 1280 O O . ALA A 1 166 ? 1.869 -11.914 11.516 1 93.5 166 ALA A O 1
ATOM 1281 N N . GLU A 1 167 ? 0.003 -11.047 10.617 1 93.69 167 GLU A N 1
ATOM 1282 C CA . GLU A 1 167 ? 0.09 -9.812 11.398 1 93.69 167 GLU A CA 1
ATOM 1283 C C . GLU A 1 167 ? 0.057 -10.102 12.891 1 93.69 167 GLU A C 1
ATOM 1285 O O . GLU A 1 167 ? 0.835 -9.523 13.656 1 93.69 167 GLU A O 1
ATOM 1290 N N . ARG A 1 168 ? -0.771 -10.867 13.281 1 93.12 168 ARG A N 1
ATOM 1291 C CA . ARG A 1 168 ? -0.924 -11.242 14.68 1 93.12 168 ARG A CA 1
ATOM 1292 C C . ARG A 1 168 ? 0.336 -11.922 15.211 1 93.12 168 ARG A C 1
ATOM 1294 O O . ARG A 1 168 ? 0.714 -11.727 16.359 1 93.12 168 ARG A O 1
ATOM 1301 N N . ASP A 1 169 ? 0.976 -12.656 14.336 1 90.44 169 ASP A N 1
ATOM 1302 C CA . ASP A 1 169 ? 2.154 -13.422 14.727 1 90.44 169 ASP A CA 1
ATOM 1303 C C . ASP A 1 169 ? 3.395 -12.531 14.789 1 90.44 169 ASP A C 1
ATOM 1305 O O . ASP A 1 169 ? 4.242 -12.703 15.664 1 90.44 169 ASP A O 1
ATOM 1309 N N . ARG A 1 170 ? 3.5 -11.609 13.93 1 91.94 170 ARG A N 1
ATOM 1310 C CA . ARG A 1 170 ? 4.777 -10.938 13.695 1 91.94 170 ARG A CA 1
ATOM 1311 C C . ARG A 1 170 ? 4.801 -9.562 14.359 1 91.94 170 ARG A C 1
ATOM 1313 O O . ARG A 1 170 ? 5.871 -9.047 14.688 1 91.94 170 ARG A O 1
ATOM 1320 N N . VAL A 1 171 ? 3.67 -8.969 14.578 1 93.5 171 VAL A N 1
ATOM 1321 C CA . VAL A 1 171 ? 3.629 -7.566 14.984 1 93.5 171 VAL A CA 1
ATOM 1322 C C . VAL A 1 171 ? 3.227 -7.473 16.453 1 93.5 171 VAL A C 1
ATOM 1324 O O . VAL A 1 171 ? 2.344 -8.203 16.922 1 93.5 171 VAL A O 1
ATOM 1327 N N . ALA A 1 172 ? 3.912 -6.605 17.188 1 93.81 172 ALA A N 1
ATOM 1328 C CA . ALA A 1 172 ? 3.482 -6.285 18.531 1 93.81 172 ALA A CA 1
ATOM 1329 C C . ALA A 1 172 ? 2.236 -5.402 18.531 1 93.81 172 ALA A C 1
ATOM 1331 O O . ALA A 1 172 ? 2.338 -4.176 18.438 1 93.81 172 ALA A O 1
ATOM 1332 N N . LEU A 1 173 ? 1.073 -6.02 18.719 1 94.12 173 LEU A N 1
ATOM 1333 C CA . LEU A 1 173 ? -0.202 -5.32 18.609 1 94.12 173 LEU A CA 1
ATOM 1334 C C . LEU A 1 173 ? -0.677 -4.844 19.984 1 94.12 173 LEU A C 1
ATOM 1336 O O . LEU A 1 173 ? -0.513 -5.551 20.984 1 94.12 173 LEU A O 1
ATOM 1340 N N . THR A 1 174 ? -1.231 -3.615 20.062 1 92.25 174 THR A N 1
ATOM 1341 C CA . THR A 1 174 ? -1.976 -3.189 21.25 1 92.25 174 THR A CA 1
ATOM 1342 C C . THR A 1 174 ? -3.277 -3.973 21.375 1 92.25 174 THR A C 1
ATOM 1344 O O . THR A 1 174 ? -3.711 -4.633 20.422 1 92.25 174 THR A O 1
ATOM 1347 N N . PRO A 1 175 ? -3.893 -3.965 22.562 1 92.19 175 PRO A N 1
ATOM 1348 C CA . PRO A 1 175 ? -5.16 -4.684 22.719 1 92.19 175 PRO A CA 1
ATOM 1349 C C . PRO A 1 175 ? -6.219 -4.227 21.719 1 92.19 175 PRO A C 1
ATOM 1351 O O . PRO A 1 175 ? -6.957 -5.055 21.172 1 92.19 175 PRO A O 1
ATOM 1354 N N . GLU A 1 176 ? -6.281 -2.986 21.453 1 88.88 176 GLU A N 1
ATOM 1355 C CA . GLU A 1 176 ? -7.238 -2.463 20.484 1 88.88 176 GLU A CA 1
ATOM 1356 C C . GLU A 1 176 ? -6.926 -2.967 19.078 1 88.88 176 GLU A C 1
ATOM 1358 O O . GLU A 1 176 ? -7.836 -3.326 18.328 1 88.88 176 GLU A O 1
ATOM 1363 N N . GLU A 1 177 ? -5.676 -2.951 18.734 1 91.5 177 GLU A N 1
ATOM 1364 C CA . GLU A 1 177 ? -5.258 -3.441 17.422 1 91.5 177 GLU A CA 1
ATOM 1365 C C . GLU A 1 177 ? -5.547 -4.934 17.281 1 91.5 177 GLU A C 1
ATOM 1367 O O . GLU A 1 177 ? -5.934 -5.395 16.203 1 91.5 177 GLU A O 1
ATOM 1372 N N . ARG A 1 178 ? -5.344 -5.672 18.312 1 95.12 178 ARG A N 1
ATOM 1373 C CA . ARG A 1 178 ? -5.625 -7.105 18.312 1 95.12 178 ARG A CA 1
ATOM 1374 C C . ARG A 1 178 ? -7.109 -7.371 18.078 1 95.12 178 ARG A C 1
ATOM 1376 O O . ARG A 1 178 ? -7.473 -8.258 17.297 1 95.12 178 ARG A O 1
ATOM 1383 N N . ALA A 1 179 ? -7.891 -6.613 18.766 1 93.5 179 ALA A N 1
ATOM 1384 C CA . ALA A 1 179 ? -9.336 -6.746 18.578 1 93.5 179 ALA A CA 1
ATOM 1385 C C . ALA A 1 179 ? -9.742 -6.445 17.141 1 93.5 179 ALA A C 1
ATOM 1387 O O . ALA A 1 179 ? -10.633 -7.102 16.594 1 93.5 179 ALA A O 1
ATOM 1388 N N . GLU A 1 180 ? -9.133 -5.5 16.594 1 92.12 180 GLU A N 1
ATOM 1389 C CA . GLU A 1 180 ? -9.43 -5.141 15.211 1 92.12 180 GLU A CA 1
ATOM 1390 C C . GLU A 1 180 ? -9.008 -6.254 14.25 1 92.12 180 GLU A C 1
ATOM 1392 O O . GLU A 1 180 ? -9.711 -6.535 13.273 1 92.12 180 GLU A O 1
ATOM 1397 N N . VAL A 1 181 ? -7.859 -6.848 14.469 1 95.19 181 VAL A N 1
ATOM 1398 C CA . VAL A 1 181 ? -7.359 -7.945 13.641 1 95.19 181 VAL A CA 1
ATOM 1399 C C . VAL A 1 181 ? -8.305 -9.141 13.758 1 95.19 181 VAL A C 1
ATOM 1401 O O . VAL A 1 181 ? -8.633 -9.773 12.75 1 95.19 181 VAL A O 1
ATOM 1404 N N . ASP A 1 182 ? -8.742 -9.438 14.961 1 96 182 ASP A N 1
ATOM 1405 C CA . ASP A 1 182 ? -9.672 -10.539 15.172 1 96 182 ASP A CA 1
ATOM 1406 C C . ASP A 1 182 ? -10.992 -10.297 14.445 1 96 182 ASP A C 1
ATOM 1408 O O . ASP A 1 182 ? -11.539 -11.211 13.82 1 96 182 ASP A O 1
ATOM 1412 N N . ALA A 1 183 ? -11.438 -9.086 14.523 1 94.75 183 ALA A N 1
ATOM 1413 C CA . ALA A 1 183 ? -12.672 -8.734 13.828 1 94.75 183 ALA A CA 1
ATOM 1414 C C . ALA A 1 183 ? -12.508 -8.859 12.32 1 94.75 183 ALA A C 1
ATOM 1416 O O . ALA A 1 183 ? -13.438 -9.266 11.617 1 94.75 183 ALA A O 1
ATOM 1417 N N . ALA A 1 184 ? -11.367 -8.492 11.867 1 95.06 184 ALA A N 1
ATOM 1418 C CA . ALA A 1 184 ? -11.086 -8.594 10.438 1 95.06 184 ALA A CA 1
ATOM 1419 C C . ALA A 1 184 ? -11.086 -10.047 9.969 1 95.06 184 ALA A C 1
ATOM 1421 O O . ALA A 1 184 ? -11.594 -10.359 8.891 1 95.06 184 ALA A O 1
ATOM 1422 N N . ILE A 1 185 ? -10.516 -10.922 10.742 1 96.81 185 ILE A N 1
ATOM 1423 C CA . ILE A 1 185 ? -10.5 -12.344 10.43 1 96.81 185 ILE A CA 1
ATOM 1424 C C . ILE A 1 185 ? -11.922 -12.883 10.391 1 96.81 185 ILE A C 1
ATOM 1426 O O . ILE A 1 185 ? -12.297 -13.617 9.469 1 96.81 185 ILE A O 1
ATOM 1430 N N . GLU A 1 186 ? -12.711 -12.469 11.367 1 96.38 186 GLU A N 1
ATOM 1431 C CA . GLU A 1 186 ? -14.102 -12.906 11.422 1 96.38 186 GLU A CA 1
ATOM 1432 C C . GLU A 1 186 ? -14.883 -12.422 10.203 1 96.38 186 GLU A C 1
ATOM 1434 O O . GLU A 1 186 ? -15.648 -13.188 9.609 1 96.38 186 GLU A O 1
ATOM 1439 N N . ARG A 1 187 ? -14.672 -11.203 9.859 1 95.31 187 ARG A N 1
ATOM 1440 C CA . ARG A 1 187 ? -15.336 -10.648 8.688 1 95.31 187 ARG A CA 1
ATOM 1441 C C . ARG A 1 187 ? -14.93 -11.391 7.422 1 95.31 187 ARG A C 1
ATOM 1443 O O . ARG A 1 187 ? -15.766 -11.672 6.562 1 95.31 187 ARG A O 1
ATOM 1450 N N . ALA A 1 188 ? -13.68 -11.695 7.309 1 96 188 ALA A N 1
ATOM 1451 C CA . ALA A 1 188 ? -13.18 -12.391 6.125 1 96 188 ALA A CA 1
ATOM 1452 C C . ALA A 1 188 ? -13.773 -13.789 6.02 1 96 188 ALA A C 1
ATOM 1454 O O . ALA A 1 188 ? -14.125 -14.242 4.926 1 96 188 ALA A O 1
ATOM 1455 N N . ILE A 1 189 ? -13.898 -14.477 7.133 1 97.19 189 ILE A N 1
ATOM 1456 C CA . ILE A 1 189 ? -14.445 -15.828 7.145 1 97.19 189 ILE A CA 1
ATOM 1457 C C . ILE A 1 189 ? -15.93 -15.789 6.785 1 97.19 189 ILE A C 1
ATOM 1459 O O . ILE A 1 189 ? -16.406 -16.609 6.004 1 97.19 189 ILE A O 1
ATOM 1463 N N . ARG A 1 190 ? -16.609 -14.883 7.32 1 96.19 190 ARG A N 1
ATOM 1464 C CA . ARG A 1 190 ? -18.031 -14.758 7.008 1 96.19 190 ARG A CA 1
ATOM 1465 C C . ARG A 1 190 ? -18.25 -14.406 5.539 1 96.19 190 ARG A C 1
ATOM 1467 O O . ARG A 1 190 ? -19.141 -14.938 4.891 1 96.19 190 ARG A O 1
ATOM 1474 N N . THR A 1 191 ? -17.422 -13.484 5.098 1 95.81 191 THR A N 1
ATOM 1475 C CA . THR A 1 191 ? -17.469 -13.148 3.678 1 95.81 191 THR A CA 1
ATOM 1476 C C . THR A 1 191 ? -17.172 -14.375 2.818 1 95.81 191 THR A C 1
ATOM 1478 O O . THR A 1 191 ? -17.812 -14.594 1.79 1 95.81 191 THR A O 1
ATOM 1481 N N . LEU A 1 192 ? -16.203 -15.117 3.193 1 95.44 192 LEU A N 1
ATOM 1482 C CA . LEU A 1 192 ? -15.852 -16.344 2.488 1 95.44 192 LEU A CA 1
ATOM 1483 C C . LEU A 1 192 ? -17.031 -17.297 2.447 1 95.44 192 LEU A C 1
ATOM 1485 O O . LEU A 1 192 ? -17.312 -17.906 1.412 1 95.44 192 LEU A O 1
ATOM 1489 N N . TRP A 1 193 ? -17.75 -17.422 3.527 1 96.38 193 TRP A N 1
ATOM 1490 C CA . TRP A 1 193 ? -18.938 -18.266 3.611 1 96.38 193 TRP A CA 1
ATOM 1491 C C . TRP A 1 193 ? -20 -17.812 2.621 1 96.38 193 TRP A C 1
ATOM 1493 O O . TRP A 1 193 ? -20.703 -18.641 2.035 1 96.38 193 TRP A O 1
ATOM 1503 N N . LEU A 1 194 ? -20.062 -16.562 2.418 1 96 194 LEU A N 1
ATOM 1504 C CA . LEU A 1 194 ? -21.125 -16 1.597 1 96 194 LEU A CA 1
ATOM 1505 C C . LEU A 1 194 ? -20.656 -15.781 0.164 1 96 194 LEU A C 1
ATOM 1507 O O . LEU A 1 194 ? -21.344 -15.125 -0.628 1 96 194 LEU A O 1
ATOM 1511 N N . THR A 1 195 ? -19.516 -16.25 -0.183 1 93.94 195 THR A N 1
ATOM 1512 C CA . THR A 1 195 ? -18.953 -16.188 -1.53 1 93.94 195 THR A CA 1
ATOM 1513 C C . THR A 1 195 ? -19.156 -17.516 -2.252 1 93.94 195 THR A C 1
ATOM 1515 O O . THR A 1 195 ? -18.953 -18.594 -1.672 1 93.94 195 THR A O 1
ATOM 1518 N N . ARG A 1 196 ? -19.578 -17.391 -3.428 1 91.12 196 ARG A N 1
ATOM 1519 C CA . ARG A 1 196 ? -19.75 -18.594 -4.219 1 91.12 196 ARG A CA 1
ATOM 1520 C C . ARG A 1 196 ? -18.422 -19.312 -4.418 1 91.12 196 ARG A C 1
ATOM 1522 O O . ARG A 1 196 ? -17.422 -18.703 -4.797 1 91.12 196 ARG A O 1
ATOM 1529 N N . LEU A 1 197 ? -18.469 -20.609 -4.234 1 88.19 197 LEU A N 1
ATOM 1530 C CA . LEU A 1 197 ? -17.234 -21.391 -4.316 1 88.19 197 LEU A CA 1
ATOM 1531 C C . LEU A 1 197 ? -16.984 -21.875 -5.742 1 88.19 197 LEU A C 1
ATOM 1533 O O . LEU A 1 197 ? -15.844 -22.109 -6.137 1 88.19 197 LEU A O 1
ATOM 1537 N N . ILE A 1 198 ? -18.078 -22.016 -6.465 1 84.44 198 ILE A N 1
ATOM 1538 C CA . ILE A 1 198 ? -17.969 -22.578 -7.809 1 84.44 198 ILE A CA 1
ATOM 1539 C C . ILE A 1 198 ? -18.391 -21.531 -8.836 1 84.44 198 ILE A C 1
ATOM 1541 O O . ILE A 1 198 ? -19.281 -20.719 -8.586 1 84.44 198 ILE A O 1
ATOM 1545 N N . ARG A 1 199 ? -17.75 -21.594 -9.984 1 83.25 199 ARG A N 1
ATOM 1546 C CA . ARG A 1 199 ? -18.094 -20.688 -11.07 1 83.25 199 ARG A CA 1
ATOM 1547 C C . ARG A 1 199 ? -19.406 -21.078 -11.719 1 83.25 199 ARG A C 1
ATOM 1549 O O . ARG A 1 199 ? -19.641 -22.266 -12 1 83.25 199 ARG A O 1
ATOM 1556 N N . PRO A 1 200 ? -20.234 -20.078 -11.93 1 78.12 200 PRO A N 1
ATOM 1557 C CA . PRO A 1 200 ? -21.5 -20.406 -12.586 1 78.12 200 PRO A CA 1
ATOM 1558 C C . PRO A 1 200 ? -21.344 -20.625 -14.086 1 78.12 200 PRO A C 1
ATOM 1560 O O . PRO A 1 200 ? -22.172 -21.297 -14.711 1 78.12 200 PRO A O 1
ATOM 1563 N N . THR A 1 201 ? -20.297 -19.969 -14.57 1 80.19 201 THR A N 1
ATOM 1564 C CA . THR A 1 201 ? -20.062 -20.062 -16 1 80.19 201 THR A CA 1
ATOM 1565 C C . THR A 1 201 ? -18.594 -20.391 -16.281 1 80.19 201 THR A C 1
ATOM 1567 O O . THR A 1 201 ? -17.719 -20.078 -15.477 1 80.19 201 THR A O 1
ATOM 1570 N N . ARG A 1 202 ? -18.453 -21.047 -17.422 1 79.25 202 ARG A N 1
ATOM 1571 C CA . ARG A 1 202 ? -17.094 -21.375 -17.828 1 79.25 202 ARG A CA 1
ATOM 1572 C C . ARG A 1 202 ? -16.281 -20.109 -18.078 1 79.25 202 ARG A C 1
ATOM 1574 O O . ARG A 1 202 ? -16.781 -19.141 -18.625 1 79.25 202 ARG A O 1
ATOM 1581 N N . ILE A 1 203 ? -15.078 -20.188 -17.734 1 81.31 203 ILE A N 1
ATOM 1582 C CA . ILE A 1 203 ? -14.219 -19.016 -17.906 1 81.31 203 ILE A CA 1
ATOM 1583 C C . ILE A 1 203 ? -13.594 -19.047 -19.297 1 81.31 203 ILE A C 1
ATOM 1585 O O . ILE A 1 203 ? -13.406 -20.109 -19.875 1 81.31 203 ILE A O 1
ATOM 1589 N N . SER A 1 204 ? -13.289 -17.875 -19.734 1 84.69 204 SER A N 1
ATOM 1590 C CA . SER A 1 204 ? -12.594 -17.75 -21.016 1 84.69 204 SER A CA 1
ATOM 1591 C C . SER A 1 204 ? -11.086 -17.859 -20.844 1 84.69 204 SER A C 1
ATOM 1593 O O . SER A 1 204 ? -10.578 -17.828 -19.719 1 84.69 204 SER A O 1
ATOM 1595 N N . VAL A 1 205 ? -10.398 -18.078 -21.922 1 88 205 VAL A N 1
ATOM 1596 C CA . VAL A 1 205 ? -8.945 -18.125 -21.891 1 88 205 VAL A CA 1
ATOM 1597 C C . VAL A 1 205 ? -8.383 -16.812 -21.359 1 88 205 VAL A C 1
ATOM 1599 O O . VAL A 1 205 ? -7.402 -16.812 -20.594 1 88 205 VAL A O 1
ATOM 1602 N N . LEU A 1 206 ? -8.992 -15.789 -21.719 1 88.31 206 LEU A N 1
ATOM 1603 C CA . LEU A 1 206 ? -8.516 -14.492 -21.281 1 88.31 206 LEU A CA 1
ATOM 1604 C C . LEU A 1 206 ? -8.758 -14.312 -19.781 1 88.31 206 LEU A C 1
ATOM 1606 O O . LEU A 1 206 ? -7.965 -13.656 -19.094 1 88.31 206 LEU A O 1
ATOM 1610 N N . ASP A 1 207 ? -9.758 -14.82 -19.266 1 85.62 207 ASP A N 1
ATOM 1611 C CA . ASP A 1 207 ? -9.969 -14.812 -17.812 1 85.62 207 ASP A CA 1
ATOM 1612 C C . ASP A 1 207 ? -8.859 -15.562 -17.094 1 85.62 207 ASP A C 1
ATOM 1614 O O . ASP A 1 207 ? -8.414 -15.148 -16.016 1 85.62 207 ASP A O 1
ATOM 1618 N N . GLU A 1 208 ? -8.492 -16.625 -17.703 1 86.25 208 GLU A N 1
ATOM 1619 C CA . GLU A 1 208 ? -7.391 -17.406 -17.141 1 86.25 208 GLU A CA 1
ATOM 1620 C C . 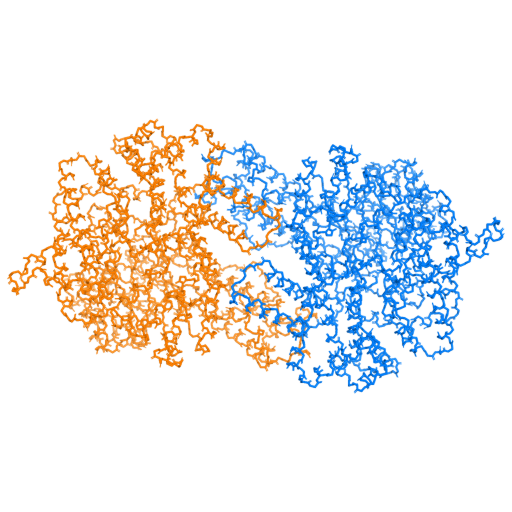GLU A 1 208 ? -6.09 -16.609 -17.156 1 86.25 208 GLU A C 1
ATOM 1622 O O . GLU A 1 208 ? -5.289 -16.703 -16.219 1 86.25 208 GLU A O 1
ATOM 1627 N N . ALA A 1 209 ? -5.957 -15.922 -18.25 1 89.62 209 ALA A N 1
ATOM 1628 C CA . ALA A 1 209 ? -4.77 -15.07 -18.359 1 89.62 209 ALA A CA 1
ATOM 1629 C C . ALA A 1 209 ? -4.742 -14.031 -17.234 1 89.62 209 ALA A C 1
ATOM 1631 O O . ALA A 1 209 ? -3.691 -13.773 -16.641 1 89.62 209 ALA A O 1
ATOM 1632 N N . ASN A 1 210 ? -5.852 -13.5 -16.938 1 88.69 210 ASN A N 1
ATOM 1633 C CA . ASN A 1 210 ? -5.945 -12.523 -15.852 1 88.69 210 ASN A CA 1
ATOM 1634 C C . ASN A 1 210 ? -5.641 -13.148 -14.492 1 88.69 210 ASN A C 1
ATOM 1636 O O . ASN A 1 210 ? -5.023 -12.516 -13.641 1 88.69 210 ASN A O 1
ATOM 1640 N N . ASN A 1 211 ? -6.086 -14.312 -14.32 1 86.69 211 ASN A N 1
ATOM 1641 C CA . ASN A 1 211 ? -5.797 -15.023 -13.078 1 86.69 211 ASN A CA 1
ATOM 1642 C C . ASN A 1 211 ? -4.297 -15.227 -12.883 1 86.69 211 ASN A C 1
ATOM 1644 O O . ASN A 1 211 ? -3.777 -15.031 -11.781 1 86.69 211 ASN A O 1
ATOM 1648 N N . VAL A 1 212 ? -3.678 -15.586 -13.922 1 90 212 VAL A N 1
ATOM 1649 C CA . VAL A 1 212 ? -2.24 -15.828 -13.875 1 90 212 VAL A CA 1
ATOM 1650 C C . VAL A 1 212 ? -1.509 -14.516 -13.578 1 90 212 VAL A C 1
ATOM 1652 O O . VAL A 1 212 ? -0.518 -14.508 -12.844 1 90 212 VAL A O 1
ATOM 1655 N N . LEU A 1 213 ? -2.025 -13.477 -14.164 1 92.75 213 LEU A N 1
ATOM 1656 C CA . LEU A 1 213 ? -1.409 -12.172 -13.977 1 92.75 213 LEU A CA 1
ATOM 1657 C C . LEU A 1 213 ? -1.454 -11.75 -12.508 1 92.75 213 LEU A C 1
ATOM 1659 O O . LEU A 1 213 ? -0.576 -11.023 -12.039 1 92.75 213 LEU A O 1
ATOM 1663 N N . ASN A 1 214 ? -2.385 -12.195 -11.797 1 90.06 214 ASN A N 1
ATOM 1664 C CA . ASN A 1 214 ? -2.473 -11.875 -10.375 1 90.06 214 ASN A CA 1
ATOM 1665 C C . ASN A 1 214 ? -1.273 -12.414 -9.602 1 90.06 214 ASN A C 1
ATOM 1667 O O . ASN A 1 214 ? -0.809 -11.781 -8.648 1 90.06 214 ASN A O 1
ATOM 1671 N N . TYR A 1 215 ? -0.787 -13.531 -9.992 1 92.12 215 TYR A N 1
ATOM 1672 C CA . TYR A 1 215 ? 0.385 -14.102 -9.336 1 92.12 215 TYR A CA 1
ATOM 1673 C C . TYR A 1 215 ? 1.641 -13.305 -9.68 1 92.12 215 TYR A C 1
ATOM 1675 O O . TYR A 1 215 ? 2.561 -13.203 -8.867 1 92.12 215 TYR A O 1
ATOM 1683 N N . PHE A 1 216 ? 1.637 -12.75 -10.906 1 95.75 216 PHE A N 1
ATOM 1684 C CA . PHE A 1 216 ? 2.766 -11.906 -11.266 1 95.75 216 PHE A CA 1
ATOM 1685 C C . PHE A 1 216 ? 2.797 -10.648 -10.398 1 95.75 216 PHE A C 1
ATOM 1687 O O . PHE A 1 216 ? 3.848 -10.266 -9.883 1 95.75 216 PHE A O 1
ATOM 1694 N N . ARG A 1 217 ? 1.666 -10.109 -10.219 1 93.88 217 ARG A N 1
ATOM 1695 C CA . ARG A 1 217 ? 1.567 -8.859 -9.477 1 93.88 217 ARG A CA 1
ATOM 1696 C C . ARG A 1 217 ? 1.845 -9.078 -7.996 1 93.88 217 ARG A C 1
ATOM 1698 O O . ARG A 1 217 ? 2.51 -8.266 -7.355 1 93.88 217 ARG A O 1
ATOM 1705 N N . SER A 1 218 ? 1.404 -10.133 -7.488 1 91.94 218 SER A N 1
ATOM 1706 C CA . SER A 1 218 ? 1.48 -10.344 -6.047 1 91.94 218 SER A CA 1
ATOM 1707 C C . SER A 1 218 ? 2.814 -10.969 -5.648 1 91.94 218 SER A C 1
ATOM 1709 O O . SER A 1 218 ? 3.324 -10.711 -4.555 1 91.94 218 SER A O 1
ATOM 1711 N N . THR A 1 219 ? 3.324 -11.773 -6.551 1 94.69 219 THR A N 1
ATOM 1712 C CA . THR A 1 219 ? 4.434 -12.594 -6.082 1 94.69 219 THR A CA 1
ATOM 1713 C C . THR A 1 219 ? 5.648 -12.438 -6.992 1 94.69 219 THR A C 1
ATOM 1715 O O . THR A 1 219 ? 6.715 -12.008 -6.543 1 94.69 219 THR A O 1
ATOM 1718 N N . PHE A 1 220 ? 5.543 -12.609 -8.242 1 97.44 220 PHE A N 1
ATOM 1719 C CA . PHE A 1 220 ? 6.727 -12.727 -9.086 1 97.44 220 PHE A CA 1
ATOM 1720 C C . PHE A 1 220 ? 7.414 -11.375 -9.242 1 97.44 220 PHE A C 1
ATOM 1722 O O . PHE A 1 220 ? 8.625 -11.258 -9.039 1 97.44 220 PHE A O 1
ATOM 1729 N N . LEU A 1 221 ? 6.68 -10.367 -9.586 1 97.25 221 LEU A N 1
ATOM 1730 C CA . LEU A 1 221 ? 7.262 -9.055 -9.836 1 97.25 221 LEU A CA 1
ATOM 1731 C C . LEU A 1 221 ? 7.949 -8.516 -8.586 1 97.25 221 LEU A C 1
ATOM 1733 O O . LEU A 1 221 ? 9.062 -7.992 -8.664 1 97.25 221 LEU A O 1
ATOM 1737 N N . PRO A 1 222 ? 7.359 -8.742 -7.453 1 95.31 222 PRO A N 1
ATOM 1738 C CA . PRO A 1 222 ? 8.023 -8.195 -6.266 1 95.31 222 PRO A CA 1
ATOM 1739 C C . PRO A 1 222 ? 9.078 -9.141 -5.695 1 95.31 222 PRO A C 1
ATOM 1741 O O . PRO A 1 222 ? 10.086 -8.688 -5.148 1 95.31 222 PRO A O 1
ATOM 1744 N N . GLN A 1 223 ? 8.953 -10.445 -5.762 1 95.31 223 GLN A N 1
ATOM 1745 C CA . GLN A 1 223 ? 9.781 -11.383 -5.008 1 95.31 223 GLN A CA 1
ATOM 1746 C C . GLN A 1 223 ? 10.977 -11.852 -5.832 1 95.31 223 GLN A C 1
ATOM 1748 O O . GLN A 1 223 ? 12.031 -12.156 -5.285 1 95.31 223 GLN A O 1
ATOM 1753 N N . LEU A 1 224 ? 10.836 -11.906 -7.117 1 95.88 224 LEU A N 1
ATOM 1754 C CA . LEU A 1 224 ? 11.906 -12.453 -7.938 1 95.88 224 LEU A CA 1
ATOM 1755 C C . LEU A 1 224 ? 13.141 -11.555 -7.887 1 95.88 224 LEU A C 1
ATOM 1757 O O . LEU A 1 224 ? 14.266 -12.047 -7.715 1 95.88 224 LEU A O 1
ATOM 1761 N N . PRO A 1 225 ? 12.961 -10.219 -8.055 1 94.88 225 PRO A N 1
ATOM 1762 C CA . PRO A 1 225 ? 14.141 -9.359 -7.918 1 94.88 225 PRO A CA 1
ATOM 1763 C C . PRO A 1 225 ? 14.805 -9.477 -6.551 1 94.88 225 PRO A C 1
ATOM 1765 O O . PRO A 1 225 ? 16.031 -9.43 -6.457 1 94.88 225 PRO A O 1
ATOM 1768 N N . LYS A 1 226 ? 14.062 -9.648 -5.508 1 92.69 226 LYS A N 1
ATOM 1769 C CA . LYS A 1 226 ? 14.617 -9.82 -4.172 1 92.69 226 LYS A CA 1
ATOM 1770 C C . LYS A 1 226 ? 15.453 -11.086 -4.078 1 92.69 226 LYS A C 1
ATOM 1772 O O . LYS A 1 226 ? 16.5 -11.102 -3.42 1 92.69 226 LYS A O 1
ATOM 1777 N N . LEU A 1 227 ? 14.969 -12.102 -4.691 1 93.19 227 LEU A N 1
ATOM 1778 C CA . LEU A 1 227 ? 15.703 -13.367 -4.695 1 93.19 227 LEU A CA 1
ATOM 1779 C C . LEU A 1 227 ? 17.031 -13.219 -5.434 1 93.19 227 LEU A C 1
ATOM 1781 O O . LEU A 1 227 ? 18.047 -13.766 -5 1 93.19 227 LEU A O 1
ATOM 1785 N N . TYR A 1 228 ? 17.047 -12.523 -6.586 1 93.19 228 TYR A N 1
ATOM 1786 C CA . TYR A 1 228 ? 18.266 -12.25 -7.324 1 93.19 228 TYR A CA 1
ATOM 1787 C C . TYR A 1 228 ? 19.266 -11.492 -6.461 1 93.19 228 TYR A C 1
ATOM 1789 O O . TYR A 1 228 ? 20.469 -11.805 -6.469 1 93.19 228 TYR A O 1
ATOM 1797 N N . ARG A 1 229 ? 18.766 -10.57 -5.738 1 88.69 229 ARG A N 1
ATOM 1798 C CA . ARG A 1 229 ? 19.641 -9.766 -4.883 1 88.69 229 ARG A CA 1
ATOM 1799 C C . ARG A 1 229 ? 20.219 -10.602 -3.748 1 88.69 229 ARG A C 1
ATOM 1801 O O . ARG A 1 229 ? 21.375 -10.43 -3.375 1 88.69 229 ARG A O 1
ATOM 1808 N N . ARG A 1 230 ? 19.453 -11.414 -3.193 1 87.75 230 ARG A N 1
ATOM 1809 C CA . ARG A 1 230 ? 19.938 -12.32 -2.156 1 87.75 230 ARG A CA 1
ATOM 1810 C C . ARG A 1 230 ? 21.062 -13.211 -2.682 1 87.75 230 ARG A C 1
ATOM 1812 O O . ARG A 1 230 ? 22.062 -13.406 -2.002 1 87.75 230 ARG A O 1
ATOM 1819 N N . LEU A 1 231 ? 20.812 -13.719 -3.824 1 88.75 231 LEU A N 1
ATOM 1820 C CA . LEU A 1 231 ? 21.844 -14.562 -4.434 1 88.75 231 LEU A CA 1
ATOM 1821 C C . LEU A 1 231 ? 23.125 -13.766 -4.688 1 88.75 231 LEU A C 1
ATOM 1823 O O . LEU A 1 231 ? 24.219 -14.273 -4.484 1 88.75 231 LEU A O 1
ATOM 1827 N N . ALA A 1 232 ? 22.953 -12.57 -5.152 1 87.62 232 ALA A N 1
ATOM 1828 C CA . ALA A 1 232 ? 24.109 -11.711 -5.422 1 87.62 232 ALA A CA 1
ATOM 1829 C C . ALA A 1 232 ? 24.922 -11.469 -4.156 1 87.62 232 ALA A C 1
ATOM 1831 O O . ALA A 1 232 ? 26.156 -11.391 -4.207 1 87.62 232 ALA A O 1
ATOM 1832 N N . ARG A 1 233 ? 24.297 -11.352 -3.068 1 84.5 233 ARG A N 1
ATOM 1833 C CA . ARG A 1 233 ? 24.984 -11.141 -1.8 1 84.5 233 ARG A CA 1
ATOM 1834 C C . ARG A 1 233 ? 25.766 -12.383 -1.384 1 84.5 233 ARG A C 1
ATOM 1836 O O . ARG A 1 233 ? 26.812 -12.281 -0.742 1 84.5 233 ARG A O 1
ATOM 1843 N N . LEU A 1 234 ? 25.188 -13.461 -1.728 1 84.81 234 LEU A N 1
ATOM 1844 C CA . LEU A 1 234 ? 25.812 -14.727 -1.341 1 84.81 234 LEU A CA 1
ATOM 1845 C C . LEU A 1 234 ? 26.969 -15.07 -2.266 1 84.81 234 LEU A C 1
ATOM 1847 O O . LEU A 1 234 ? 27.969 -15.625 -1.823 1 84.81 234 LEU A O 1
ATOM 1851 N N . VAL A 1 235 ? 26.844 -14.758 -3.541 1 84.19 235 VAL A N 1
ATOM 1852 C CA . VAL A 1 235 ? 27.797 -15.281 -4.516 1 84.19 235 VAL A CA 1
ATOM 1853 C C . VAL A 1 235 ? 28.672 -14.141 -5.047 1 84.19 235 VAL A C 1
ATOM 1855 O O . VAL A 1 235 ? 29.766 -14.367 -5.547 1 84.19 235 VAL A O 1
ATOM 1858 N N . GLY A 1 236 ? 28.234 -12.906 -4.859 1 76.81 236 GLY A N 1
ATOM 1859 C CA . GLY A 1 236 ? 28.906 -11.781 -5.484 1 76.81 236 GLY A CA 1
ATOM 1860 C C . GLY A 1 236 ? 28.328 -11.422 -6.844 1 76.81 236 GLY A C 1
ATOM 1861 O O . GLY A 1 236 ? 27.297 -11.938 -7.242 1 76.81 236 GLY A O 1
ATOM 1862 N N . ARG A 1 237 ? 28.953 -10.492 -7.523 1 70.06 237 ARG A N 1
ATOM 1863 C CA . ARG A 1 237 ? 28.453 -9.984 -8.797 1 70.06 237 ARG A CA 1
ATOM 1864 C C . ARG A 1 237 ? 28.688 -10.992 -9.922 1 70.06 237 ARG A C 1
ATOM 1866 O O . ARG A 1 237 ? 29.703 -11.688 -9.93 1 70.06 237 ARG A O 1
ATOM 1873 N N . TRP A 1 238 ? 27.688 -11.289 -10.633 1 69.75 238 TRP A N 1
ATOM 1874 C CA . TRP A 1 238 ? 27.812 -12.094 -11.844 1 69.75 238 TRP A CA 1
ATOM 1875 C C . TRP A 1 238 ? 27.25 -11.359 -13.055 1 69.75 238 TRP A C 1
ATOM 1877 O O . TRP A 1 238 ? 26.844 -10.203 -12.945 1 69.75 238 TRP A O 1
ATOM 1887 N N . ALA A 1 239 ? 27.375 -11.914 -14.359 1 65.38 239 ALA A N 1
ATOM 1888 C CA . ALA A 1 239 ? 26.938 -11.273 -15.594 1 65.38 239 ALA A CA 1
ATOM 1889 C C . ALA A 1 239 ? 25.453 -10.961 -15.562 1 65.38 239 ALA A C 1
ATOM 1891 O O . ALA A 1 239 ? 24.906 -10.383 -16.5 1 65.38 239 ALA A O 1
ATOM 1892 N N . GLU A 1 240 ? 24.859 -11.008 -14.492 1 68.62 240 GLU A N 1
ATOM 1893 C CA . GLU A 1 240 ? 23.453 -10.719 -14.172 1 68.62 240 GLU A CA 1
ATOM 1894 C C . GLU A 1 240 ? 22.531 -11.156 -15.297 1 68.62 240 GLU A C 1
ATOM 1896 O O . GLU A 1 240 ? 21.609 -10.422 -15.664 1 68.62 240 GLU A O 1
ATOM 1901 N N . THR A 1 241 ? 22.844 -12.258 -15.992 1 82.31 241 THR A N 1
ATOM 1902 C CA . THR A 1 241 ? 21.906 -12.867 -16.922 1 82.31 241 THR A CA 1
ATOM 1903 C C . THR A 1 241 ? 20.688 -13.414 -16.188 1 82.31 241 THR A C 1
ATOM 1905 O O . THR A 1 241 ? 20.812 -13.898 -15.055 1 82.31 241 THR A O 1
ATOM 1908 N N . PRO A 1 242 ? 19.578 -13.289 -16.812 1 89.44 242 PRO A N 1
ATOM 1909 C CA . PRO A 1 242 ? 18.391 -13.805 -16.141 1 89.44 242 PRO A CA 1
ATOM 1910 C C . PRO A 1 242 ? 18.297 -15.328 -16.172 1 89.44 242 PRO A C 1
ATOM 1912 O O . PRO A 1 242 ? 17.734 -15.898 -17.109 1 89.44 242 PRO A O 1
ATOM 1915 N N . PHE A 1 243 ? 18.766 -15.953 -15.172 1 91.94 243 PHE A N 1
ATOM 1916 C CA . PHE A 1 243 ? 18.781 -17.406 -15.141 1 91.94 243 PHE A CA 1
ATOM 1917 C C . PHE A 1 243 ? 17.469 -17.953 -14.602 1 91.94 243 PHE A C 1
ATOM 1919 O O . PHE A 1 243 ? 17.078 -19.078 -14.93 1 91.94 243 PHE A O 1
ATOM 1926 N N . LEU A 1 244 ? 16.781 -17.266 -13.781 1 95 244 LEU A N 1
ATOM 1927 C CA . LEU A 1 244 ? 15.469 -17.625 -13.258 1 95 244 LEU A CA 1
ATOM 1928 C C . LEU A 1 244 ? 14.375 -16.766 -13.906 1 95 244 LEU A C 1
ATOM 1930 O O . LEU A 1 244 ? 14.328 -15.555 -13.703 1 95 244 LEU A O 1
ATOM 1934 N N . GLN A 1 245 ? 13.578 -17.422 -14.727 1 95.44 245 GLN A N 1
ATOM 1935 C CA . GLN A 1 245 ? 12.523 -16.75 -15.484 1 95.44 245 GLN A CA 1
ATOM 1936 C C . GLN A 1 245 ? 11.18 -17.469 -15.297 1 95.44 245 GLN A C 1
ATOM 1938 O O . GLN A 1 245 ? 11.133 -18.578 -14.773 1 95.44 245 GLN A O 1
ATOM 1943 N N . ILE A 1 246 ? 10.102 -16.766 -15.672 1 97 246 ILE A N 1
ATOM 1944 C CA . ILE A 1 246 ? 8.781 -17.359 -15.562 1 97 246 ILE A CA 1
ATOM 1945 C C . ILE A 1 246 ? 8.156 -17.516 -16.953 1 97 246 ILE A C 1
ATOM 1947 O O . ILE A 1 246 ? 8.195 -16.578 -17.75 1 97 246 ILE A O 1
ATOM 1951 N N . GLY A 1 247 ? 7.668 -18.703 -17.25 1 96.38 247 GLY A N 1
ATOM 1952 C CA . GLY A 1 247 ? 6.941 -18.938 -18.484 1 96.38 247 GLY A CA 1
ATOM 1953 C C . GLY A 1 247 ? 5.445 -19.094 -18.281 1 96.38 247 GLY A C 1
ATOM 1954 O O . GLY A 1 247 ? 4.973 -19.156 -17.141 1 96.38 247 GLY A O 1
ATOM 1955 N N . SER A 1 248 ? 4.711 -19.047 -19.391 1 95.25 248 SER A N 1
ATOM 1956 C CA . SER A 1 248 ? 3.266 -19.25 -19.344 1 95.25 248 SER A CA 1
ATOM 1957 C C . SER A 1 248 ? 2.762 -19.938 -20.594 1 95.25 248 SER A C 1
ATOM 1959 O O . SER A 1 248 ? 3.307 -19.734 -21.688 1 95.25 248 SER A O 1
ATOM 1961 N N . TRP A 1 249 ? 1.721 -20.719 -20.406 1 93.31 249 TRP A N 1
ATOM 1962 C CA . TRP A 1 249 ? 1.049 -21.359 -21.531 1 93.31 249 TRP A CA 1
ATOM 1963 C C . TRP A 1 249 ? -0.265 -20.656 -21.859 1 93.31 249 TRP A C 1
ATOM 1965 O O . TRP A 1 249 ? -0.873 -20.906 -22.906 1 93.31 249 TRP A O 1
ATOM 1975 N N . VAL A 1 250 ? -0.64 -19.766 -21.047 1 91.69 250 VAL A N 1
ATOM 1976 C CA . VAL A 1 250 ? -1.97 -19.188 -21.188 1 91.69 250 VAL A CA 1
ATOM 1977 C C . VAL A 1 250 ? -1.996 -18.234 -22.375 1 91.69 250 VAL A C 1
ATOM 1979 O O . VAL A 1 250 ? -1.287 -17.219 -22.391 1 91.69 250 VAL A O 1
ATOM 1982 N N . GLY A 1 251 ? -2.787 -18.609 -23.281 1 92.75 251 GLY A N 1
ATOM 1983 C CA . GLY A 1 251 ? -2.887 -17.828 -24.516 1 92.75 251 GLY A CA 1
ATOM 1984 C C . GLY A 1 251 ? -2.115 -18.422 -25.672 1 92.75 251 GLY A C 1
ATOM 1985 O O . GLY A 1 251 ? -2.275 -18 -26.812 1 92.75 251 GLY A O 1
ATOM 1986 N N . GLY A 1 252 ? -1.34 -19.484 -25.406 1 95.12 252 GLY A N 1
ATOM 1987 C CA . GLY A 1 252 ? -0.541 -20.078 -26.469 1 95.12 252 GLY A CA 1
ATOM 1988 C C . GLY A 1 252 ? -0.779 -21.578 -26.625 1 95.12 252 GLY A C 1
ATOM 1989 O O . GLY A 1 252 ? -0.408 -22.156 -27.641 1 95.12 252 GLY A O 1
ATOM 1990 N N . ASP A 1 253 ? -1.367 -22.172 -25.703 1 93.31 253 ASP A N 1
ATOM 1991 C CA . ASP A 1 253 ? -1.595 -23.609 -25.719 1 93.31 253 ASP A CA 1
ATOM 1992 C C . ASP A 1 253 ? -2.883 -23.953 -26.469 1 93.31 253 ASP A C 1
ATOM 1994 O O . ASP A 1 253 ? -3.98 -23.766 -25.938 1 93.31 253 ASP A O 1
ATOM 1998 N N . ARG A 1 254 ? -2.803 -24.531 -27.562 1 92.75 254 ARG A N 1
ATOM 1999 C CA . ARG A 1 254 ? -3.951 -24.812 -28.422 1 92.75 254 ARG A CA 1
ATOM 2000 C C . ARG A 1 254 ? -4.23 -26.312 -28.469 1 92.75 254 ARG A C 1
ATOM 2002 O O . ARG A 1 254 ? -5.238 -26.75 -29.047 1 92.75 254 ARG A O 1
ATOM 2009 N N . ASP A 1 255 ? -3.443 -27.078 -27.922 1 89.56 255 ASP A N 1
ATOM 2010 C CA . ASP A 1 255 ? -3.654 -28.516 -27.984 1 89.56 255 ASP A CA 1
ATOM 2011 C C . ASP A 1 255 ? -4.969 -28.906 -27.312 1 89.56 255 ASP A C 1
ATOM 2013 O O . ASP A 1 255 ? -5.047 -28.984 -26.078 1 89.56 255 ASP A O 1
ATOM 2017 N N . GLY A 1 256 ? -5.887 -29.188 -28.109 1 80.25 256 GLY A N 1
ATOM 2018 C CA . GLY A 1 256 ? -7.199 -29.594 -27.625 1 80.25 256 GLY A CA 1
ATOM 2019 C C . GLY A 1 256 ? -8.039 -28.422 -27.141 1 80.25 256 GLY A C 1
ATOM 2020 O O . GLY A 1 256 ? -9.023 -28.625 -26.422 1 80.25 256 GLY A O 1
ATOM 2021 N N . ASN A 1 257 ? -7.625 -27.281 -27.422 1 85.75 257 ASN A N 1
ATOM 2022 C CA . ASN A 1 257 ? -8.367 -26.094 -27 1 85.75 257 ASN A CA 1
ATOM 2023 C C . ASN A 1 257 ? -8.68 -25.188 -28.172 1 85.75 257 ASN A C 1
ATOM 2025 O O . ASN A 1 257 ? -7.863 -24.344 -28.562 1 85.75 257 ASN A O 1
ATOM 2029 N N . PRO A 1 258 ? -9.883 -25.234 -28.656 1 88.06 258 PRO A N 1
ATOM 2030 C CA . PRO A 1 258 ? -10.234 -24.438 -29.844 1 88.06 258 PRO A CA 1
ATOM 2031 C C . PRO A 1 258 ? -10.406 -22.953 -29.531 1 88.06 258 PRO A C 1
ATOM 2033 O O . PRO A 1 258 ? -10.508 -22.125 -30.453 1 88.06 258 PRO A O 1
ATOM 2036 N N . PHE A 1 259 ? -10.328 -22.578 -28.281 1 89.44 259 PHE A N 1
ATOM 2037 C CA . PHE A 1 259 ? -10.641 -21.203 -27.891 1 89.44 259 PHE A CA 1
ATOM 2038 C C . PHE A 1 259 ? -9.391 -20.344 -27.859 1 89.44 259 PHE A C 1
ATOM 2040 O O . PHE A 1 259 ? -9.461 -19.141 -27.641 1 89.44 259 PHE A O 1
ATOM 2047 N N . VAL A 1 260 ? -8.297 -20.938 -28.078 1 94.12 260 VAL A N 1
ATOM 2048 C CA . VAL A 1 260 ? -7.074 -20.156 -28.219 1 94.12 260 VAL A CA 1
ATOM 2049 C C . VAL A 1 260 ? -6.863 -19.766 -29.672 1 94.12 260 VAL A C 1
ATOM 2051 O O . VAL A 1 260 ? -6.316 -20.547 -30.469 1 94.12 260 VAL A O 1
ATOM 2054 N N . THR A 1 261 ? -7.285 -18.547 -29.953 1 96.06 261 THR A N 1
ATOM 2055 C CA . THR A 1 261 ? -7.199 -18.016 -31.312 1 96.06 261 THR A CA 1
ATOM 2056 C C . THR A 1 261 ? -6.09 -16.969 -31.391 1 96.06 261 THR A C 1
ATOM 2058 O O . THR A 1 261 ? -5.453 -16.641 -30.391 1 96.06 261 THR A O 1
ATOM 2061 N N . ALA A 1 262 ? -5.891 -16.516 -32.594 1 97.44 262 ALA A N 1
ATOM 2062 C CA . ALA A 1 262 ? -4.902 -15.469 -32.812 1 97.44 262 ALA A CA 1
ATOM 2063 C C . ALA A 1 262 ? -5.25 -14.219 -32 1 97.44 262 ALA A C 1
ATOM 2065 O O . ALA A 1 262 ? -4.363 -13.555 -31.484 1 97.44 262 ALA A O 1
ATOM 2066 N N . GLU A 1 263 ? -6.5 -13.922 -31.969 1 96.5 263 GLU A N 1
ATOM 2067 C CA . GLU A 1 263 ? -6.961 -12.766 -31.203 1 96.5 263 GLU A CA 1
ATOM 2068 C C . GLU A 1 263 ? -6.668 -12.93 -29.719 1 96.5 263 GLU A C 1
ATOM 2070 O O . GLU A 1 263 ? -6.254 -11.977 -29.047 1 96.5 263 GLU A O 1
ATOM 2075 N N . VAL A 1 264 ? -6.875 -14.094 -29.203 1 95.69 264 VAL A N 1
ATOM 2076 C CA . VAL A 1 264 ? -6.633 -14.391 -27.797 1 95.69 264 VAL A CA 1
ATOM 2077 C C . VAL A 1 264 ? -5.137 -14.32 -27.5 1 95.69 264 VAL A C 1
ATOM 2079 O O . VAL A 1 264 ? -4.719 -13.789 -26.469 1 95.69 264 VAL A O 1
ATOM 2082 N N . LEU A 1 265 ? -4.371 -14.875 -28.391 1 97.44 265 LEU A N 1
ATOM 2083 C CA . LEU A 1 265 ? -2.922 -14.805 -28.234 1 97.44 265 LEU A CA 1
ATOM 2084 C C . LEU A 1 265 ? -2.455 -13.352 -28.188 1 97.44 265 LEU A C 1
ATOM 2086 O O . LEU A 1 265 ? -1.661 -12.984 -27.312 1 97.44 265 LEU A O 1
ATOM 2090 N N . ARG A 1 266 ? -2.98 -12.555 -29.078 1 97.5 266 ARG A N 1
ATOM 2091 C CA . ARG A 1 266 ? -2.629 -11.141 -29.125 1 97.5 266 ARG A CA 1
ATOM 2092 C C . ARG A 1 266 ? -3.02 -10.445 -27.828 1 97.5 266 ARG A C 1
ATOM 2094 O O . ARG A 1 266 ? -2.23 -9.68 -27.25 1 97.5 266 ARG A O 1
ATOM 2101 N N . ALA A 1 267 ? -4.18 -10.695 -27.375 1 96.38 267 ALA A N 1
ATOM 2102 C CA . ALA A 1 267 ? -4.68 -10.086 -26.156 1 96.38 267 ALA A CA 1
ATOM 2103 C C . ALA A 1 267 ? -3.834 -10.5 -24.953 1 96.38 267 ALA A C 1
ATOM 2105 O O . ALA A 1 267 ? -3.559 -9.688 -24.062 1 96.38 267 ALA A O 1
ATOM 2106 N N . ALA A 1 268 ? -3.469 -11.75 -24.859 1 96.06 268 ALA A N 1
ATOM 2107 C CA . ALA A 1 268 ? -2.646 -12.242 -23.75 1 96.06 268 ALA A CA 1
ATOM 2108 C C . ALA A 1 268 ? -1.285 -11.555 -23.734 1 96.06 268 ALA A C 1
ATOM 2110 O O . ALA A 1 268 ? -0.795 -11.164 -22.672 1 96.06 268 ALA A O 1
ATOM 2111 N N . VAL A 1 269 ? -0.717 -11.375 -24.906 1 97.69 269 VAL A N 1
ATOM 2112 C CA . VAL A 1 269 ? 0.583 -10.727 -25.031 1 97.69 269 VAL A CA 1
ATOM 2113 C C . VAL A 1 269 ? 0.491 -9.281 -24.547 1 97.69 269 VAL A C 1
ATOM 2115 O O . VAL A 1 269 ? 1.337 -8.828 -23.781 1 97.69 269 VAL A O 1
ATOM 2118 N N . ILE A 1 270 ? -0.522 -8.641 -24.969 1 97.31 270 ILE A N 1
ATOM 2119 C CA . ILE A 1 270 ? -0.702 -7.23 -24.625 1 97.31 270 ILE A CA 1
ATOM 2120 C C . ILE A 1 270 ? -0.952 -7.094 -23.125 1 97.31 270 ILE A C 1
ATOM 2122 O O . ILE A 1 270 ? -0.412 -6.191 -22.484 1 97.31 270 ILE A O 1
ATOM 2126 N N . ARG A 1 271 ? -1.728 -7.957 -22.578 1 96 271 ARG A N 1
ATOM 2127 C CA . ARG A 1 271 ? -2.025 -7.91 -21.141 1 96 271 ARG A CA 1
ATOM 2128 C C . ARG A 1 271 ? -0.766 -8.141 -20.312 1 96 271 ARG A C 1
ATOM 2130 O O . ARG A 1 271 ? -0.569 -7.5 -19.281 1 96 271 ARG A O 1
ATOM 2137 N N . ASN A 1 272 ? 0.012 -9.086 -20.734 1 97.12 272 ASN A N 1
ATOM 2138 C CA . ASN A 1 272 ? 1.284 -9.312 -20.047 1 97.12 272 ASN A CA 1
ATOM 2139 C C . ASN A 1 272 ? 2.18 -8.078 -20.109 1 97.12 272 ASN A C 1
ATOM 2141 O O . ASN A 1 272 ? 2.734 -7.668 -19.078 1 97.12 272 ASN A O 1
ATOM 2145 N N . ALA A 1 273 ? 2.256 -7.496 -21.266 1 97.75 273 ALA A N 1
ATOM 2146 C CA . ALA A 1 273 ? 3.074 -6.297 -21.438 1 97.75 273 ALA A CA 1
ATOM 2147 C C . ALA A 1 273 ? 2.566 -5.156 -20.562 1 97.75 273 ALA A C 1
ATOM 2149 O O . ALA A 1 273 ? 3.357 -4.441 -19.938 1 97.75 273 ALA A O 1
ATOM 2150 N N . ALA A 1 274 ? 1.303 -5.031 -20.547 1 96.38 274 ALA A N 1
ATOM 2151 C CA . ALA A 1 274 ? 0.685 -3.98 -19.75 1 96.38 274 ALA A CA 1
ATOM 2152 C C . ALA A 1 274 ? 1.042 -4.141 -18.266 1 96.38 274 ALA A C 1
ATOM 2154 O O . ALA A 1 274 ? 1.371 -3.164 -17.594 1 96.38 274 ALA A O 1
ATOM 2155 N N . ALA A 1 275 ? 0.973 -5.328 -17.781 1 96.38 275 ALA A N 1
ATOM 2156 C CA . ALA A 1 275 ? 1.263 -5.598 -16.375 1 96.38 275 ALA A CA 1
ATOM 2157 C C . ALA A 1 275 ? 2.713 -5.258 -16.031 1 96.38 275 ALA A C 1
ATOM 2159 O O . ALA A 1 275 ? 2.99 -4.66 -14.992 1 96.38 275 ALA A O 1
ATOM 2160 N N . ALA A 1 276 ? 3.594 -5.613 -16.875 1 97.88 276 ALA A N 1
ATOM 2161 C CA . ALA A 1 276 ? 5.004 -5.305 -16.656 1 97.88 276 ALA A CA 1
ATOM 2162 C C . ALA A 1 276 ? 5.242 -3.797 -16.656 1 97.88 276 ALA A C 1
ATOM 2164 O O . ALA A 1 276 ? 5.871 -3.264 -15.734 1 97.88 276 ALA A O 1
ATOM 2165 N N . LEU A 1 277 ? 4.695 -3.166 -17.656 1 98 277 LEU A N 1
ATOM 2166 C CA . LEU A 1 277 ? 4.926 -1.735 -17.812 1 98 277 LEU A CA 1
ATOM 2167 C C . LEU A 1 277 ? 4.301 -0.946 -16.672 1 98 277 LEU A C 1
ATOM 2169 O O . LEU A 1 277 ? 4.875 0.046 -16.203 1 98 277 LEU A O 1
ATOM 2173 N N . GLU A 1 278 ? 3.164 -1.366 -16.25 1 95.69 278 GLU A N 1
ATOM 2174 C CA . GLU A 1 278 ? 2.531 -0.713 -15.109 1 95.69 278 GLU A CA 1
ATOM 2175 C C . GLU A 1 278 ? 3.408 -0.812 -13.867 1 95.69 278 GLU A C 1
ATOM 2177 O O . GLU A 1 278 ? 3.559 0.164 -13.125 1 95.69 278 GLU A O 1
ATOM 2182 N N . SER A 1 279 ? 3.914 -1.973 -13.633 1 97.25 279 SER A N 1
ATOM 2183 C CA . SER A 1 279 ? 4.82 -2.168 -12.508 1 97.25 279 SER A CA 1
ATOM 2184 C C . SER A 1 279 ? 6.043 -1.267 -12.617 1 97.25 279 SER A C 1
ATOM 2186 O O . SER A 1 279 ? 6.488 -0.687 -11.625 1 97.25 279 SER A O 1
ATOM 2188 N N . TYR A 1 280 ? 6.578 -1.092 -13.836 1 98.44 280 TYR A N 1
ATOM 2189 C CA . TYR A 1 280 ? 7.75 -0.253 -14.062 1 98.44 280 TYR A CA 1
ATOM 2190 C C . TYR A 1 280 ? 7.418 1.218 -13.844 1 98.44 280 TYR A C 1
ATOM 2192 O O . TYR A 1 280 ? 8.203 1.96 -13.258 1 98.44 280 TYR A O 1
ATOM 2200 N N . LEU A 1 281 ? 6.293 1.571 -14.375 1 97.62 281 LEU A N 1
ATOM 2201 C CA . LEU A 1 281 ? 5.859 2.955 -14.211 1 97.62 281 LEU A CA 1
ATOM 2202 C C . LEU A 1 281 ? 5.742 3.316 -12.734 1 97.62 281 LEU A C 1
ATOM 2204 O O . LEU A 1 281 ? 6.215 4.375 -12.312 1 97.62 281 LEU A O 1
ATOM 2208 N N . ASP A 1 282 ? 5.199 2.457 -11.984 1 95.69 282 ASP A N 1
ATOM 2209 C CA . ASP A 1 282 ? 5.07 2.686 -10.547 1 95.69 282 ASP A CA 1
ATOM 2210 C C . ASP A 1 282 ? 6.438 2.771 -9.883 1 95.69 282 ASP A C 1
ATOM 2212 O O . ASP A 1 282 ? 6.668 3.635 -9.031 1 95.69 282 ASP A O 1
ATOM 2216 N N . ALA A 1 283 ? 7.301 1.888 -10.227 1 97.44 283 ALA A N 1
ATOM 2217 C CA . ALA A 1 283 ? 8.641 1.852 -9.648 1 97.44 283 ALA A CA 1
ATOM 2218 C C . ALA A 1 283 ? 9.422 3.113 -9.992 1 97.44 283 ALA A C 1
ATOM 2220 O O . ALA A 1 283 ? 10.109 3.68 -9.141 1 97.44 283 ALA A O 1
ATOM 2221 N N . VAL A 1 284 ? 9.32 3.566 -11.234 1 98.12 284 VAL A N 1
ATOM 2222 C CA . VAL A 1 284 ? 10.039 4.754 -11.688 1 98.12 284 VAL A CA 1
ATOM 2223 C C . VAL A 1 284 ? 9.5 5.988 -10.969 1 98.12 284 VAL A C 1
ATOM 2225 O O . VAL A 1 284 ? 10.273 6.855 -10.547 1 98.12 284 VAL A O 1
ATOM 2228 N N . HIS A 1 285 ? 8.242 6.012 -10.844 1 95.25 285 HIS A N 1
ATOM 2229 C CA . HIS A 1 285 ? 7.641 7.129 -10.125 1 95.25 285 HIS A CA 1
ATOM 2230 C C . HIS A 1 285 ? 8.117 7.172 -8.68 1 95.25 285 HIS A C 1
ATOM 2232 O O . HIS A 1 285 ? 8.469 8.234 -8.164 1 95.25 285 HIS A O 1
ATOM 2238 N N . ARG A 1 286 ? 8.148 6.105 -8.039 1 93.69 286 ARG A N 1
ATOM 2239 C CA . ARG A 1 286 ? 8.625 6.023 -6.66 1 93.69 286 ARG A CA 1
ATOM 2240 C C . ARG A 1 286 ? 10.094 6.434 -6.559 1 93.69 286 ARG A C 1
ATOM 2242 O O . ARG A 1 286 ? 10.484 7.141 -5.625 1 93.69 286 ARG A O 1
ATOM 2249 N N . LEU A 1 287 ? 10.844 6.008 -7.5 1 95.88 287 LEU A N 1
ATOM 2250 C CA . LEU A 1 287 ? 12.258 6.371 -7.531 1 95.88 287 LEU A CA 1
ATOM 2251 C C . LEU A 1 287 ? 12.43 7.879 -7.676 1 95.88 287 LEU A C 1
ATOM 2253 O O . LEU A 1 287 ? 13.359 8.453 -7.105 1 95.88 287 LEU A O 1
ATOM 2257 N N . GLY A 1 288 ? 11.609 8.461 -8.477 1 92.94 288 GLY A N 1
ATOM 2258 C CA . GLY A 1 288 ? 11.656 9.914 -8.609 1 92.94 288 GLY A CA 1
ATOM 2259 C C . GLY A 1 288 ? 11.508 10.633 -7.281 1 92.94 288 GLY A C 1
ATOM 2260 O O . GLY A 1 288 ? 12.133 11.672 -7.062 1 92.94 288 GLY A O 1
ATOM 2261 N N . GLY A 1 289 ? 10.773 10.031 -6.406 1 89.31 289 GLY A N 1
ATOM 2262 C CA . GLY A 1 289 ? 10.57 10.625 -5.094 1 89.31 289 GLY A CA 1
ATOM 2263 C C . GLY A 1 289 ? 11.688 10.312 -4.117 1 89.31 289 GLY A C 1
ATOM 2264 O O . GLY A 1 289 ? 11.883 11.039 -3.139 1 89.31 289 GLY A O 1
ATOM 2265 N N . THR A 1 290 ? 12.469 9.367 -4.426 1 91.12 290 THR A N 1
ATOM 2266 C CA . THR A 1 290 ? 13.438 8.906 -3.441 1 91.12 290 THR A CA 1
ATOM 2267 C C . THR A 1 290 ? 14.852 9.336 -3.828 1 91.12 290 THR A C 1
ATOM 2269 O O . THR A 1 290 ? 15.805 9.094 -3.088 1 91.12 290 THR A O 1
ATOM 2272 N N . LEU A 1 291 ? 14.977 10.016 -4.996 1 93.69 291 LEU A N 1
ATOM 2273 C CA . LEU A 1 291 ? 16.297 10.484 -5.395 1 93.69 291 LEU A CA 1
ATOM 2274 C C . LEU A 1 291 ? 16.297 11.984 -5.633 1 93.69 291 LEU A C 1
ATOM 2276 O O . LEU A 1 291 ? 16.656 12.453 -6.719 1 93.69 291 LEU A O 1
ATOM 2280 N N . PRO A 1 292 ? 15.969 12.703 -4.609 1 92.19 292 PRO A N 1
ATOM 2281 C CA . PRO A 1 292 ? 16.016 14.164 -4.734 1 92.19 292 PRO A CA 1
ATOM 2282 C C . PRO A 1 292 ? 17.406 14.734 -4.539 1 92.19 292 PRO A C 1
ATOM 2284 O O . PRO A 1 292 ? 17.578 15.742 -3.85 1 92.19 292 PRO A O 1
ATOM 2287 N N . LEU A 1 293 ? 18.422 14.148 -5.109 1 93.88 293 LEU A N 1
ATOM 2288 C CA . LEU A 1 293 ? 19.812 14.555 -4.914 1 93.88 293 LEU A CA 1
ATOM 2289 C C . LEU A 1 293 ? 20.109 15.859 -5.652 1 93.88 293 LEU A C 1
ATOM 2291 O O . LEU A 1 293 ? 19.781 15.992 -6.836 1 93.88 293 LEU A O 1
ATOM 2295 N N . ALA A 1 294 ? 20.656 16.766 -4.961 1 91.31 294 ALA A N 1
ATOM 2296 C CA . ALA A 1 294 ? 20.969 18.078 -5.543 1 91.31 294 ALA A CA 1
ATOM 2297 C C . ALA A 1 294 ? 22.312 18.062 -6.242 1 91.31 294 ALA A C 1
ATOM 2299 O O . ALA A 1 294 ? 23.281 17.484 -5.73 1 91.31 294 ALA A O 1
ATOM 2300 N N . ALA A 1 295 ? 22.375 18.734 -7.363 1 87.69 295 ALA A N 1
ATOM 2301 C CA . ALA A 1 295 ? 23.594 18.766 -8.172 1 87.69 295 ALA A CA 1
ATOM 2302 C C . ALA A 1 295 ? 24.734 19.438 -7.418 1 87.69 295 ALA A C 1
ATOM 2304 O O . ALA A 1 295 ? 25.906 19.094 -7.613 1 87.69 295 ALA A O 1
ATOM 2305 N N . GLY A 1 296 ? 24.438 20.281 -6.512 1 86.19 296 GLY A N 1
ATOM 2306 C CA . GLY A 1 296 ? 25.469 20.969 -5.742 1 86.19 296 GLY A CA 1
ATOM 2307 C C . GLY A 1 296 ? 26.078 20.109 -4.652 1 86.19 296 GLY A C 1
ATOM 2308 O O . GLY A 1 296 ? 27.156 20.422 -4.145 1 86.19 296 GLY A O 1
ATOM 2309 N N . LEU A 1 297 ? 25.438 19.047 -4.41 1 89.19 297 LEU A N 1
ATOM 2310 C CA . LEU A 1 297 ? 25.891 18.172 -3.334 1 89.19 297 LEU A CA 1
ATOM 2311 C C . LEU A 1 297 ? 26.469 16.875 -3.895 1 89.19 297 LEU A C 1
ATOM 2313 O O . LEU A 1 297 ? 27.266 16.203 -3.229 1 89.19 297 LEU A O 1
ATOM 2317 N N . SER A 1 298 ? 25.953 16.531 -5.016 1 88.94 298 SER A N 1
ATOM 2318 C CA . SER A 1 298 ? 26.438 15.312 -5.668 1 88.94 298 SER A CA 1
ATOM 2319 C C . SER A 1 298 ? 26.594 15.516 -7.168 1 88.94 298 SER A C 1
ATOM 2321 O O . SER A 1 298 ? 25.625 15.75 -7.883 1 88.94 298 SER A O 1
ATOM 2323 N N . PRO A 1 299 ? 27.812 15.414 -7.562 1 89.25 299 PRO A N 1
ATOM 2324 C CA . PRO A 1 299 ? 28.031 15.57 -9.008 1 89.25 299 PRO A CA 1
ATOM 2325 C C . PRO A 1 299 ? 27.375 14.453 -9.82 1 89.25 299 PRO A C 1
ATOM 2327 O O . PRO A 1 299 ? 27.188 13.344 -9.312 1 89.25 299 PRO A O 1
ATOM 2330 N N . VAL A 1 300 ? 27 14.805 -11.016 1 94.62 300 VAL A N 1
ATOM 2331 C CA . VAL A 1 300 ? 26.375 13.828 -11.898 1 94.62 300 VAL A CA 1
ATOM 2332 C C . VAL A 1 300 ? 27.203 13.656 -13.164 1 94.62 300 VAL A C 1
ATOM 2334 O O . VAL A 1 300 ? 27.984 14.547 -13.523 1 94.62 300 VAL A O 1
ATOM 2337 N N . THR A 1 301 ? 27.094 12.555 -13.82 1 96.69 301 THR A N 1
ATOM 2338 C CA . THR A 1 301 ? 27.797 12.289 -15.078 1 96.69 301 THR A CA 1
ATOM 2339 C C . THR A 1 301 ? 27.141 13.031 -16.234 1 96.69 301 THR A C 1
ATOM 2341 O O . THR A 1 301 ? 25.953 13.391 -16.156 1 96.69 301 THR A O 1
ATOM 2344 N N . PRO A 1 302 ? 27.891 13.266 -17.312 1 96.88 302 PRO A N 1
ATOM 2345 C CA . PRO A 1 302 ? 27.312 13.914 -18.5 1 96.88 302 PRO A CA 1
ATOM 2346 C C . PRO A 1 302 ? 26.172 13.109 -19.094 1 96.88 302 PRO A C 1
ATOM 2348 O O . PRO A 1 302 ? 25.203 13.695 -19.609 1 96.88 302 PRO A O 1
ATOM 2351 N N . GLU A 1 303 ? 26.312 11.82 -19.031 1 97.38 303 GLU A N 1
ATOM 2352 C CA . GLU A 1 303 ? 25.266 10.961 -19.578 1 97.38 303 GLU A CA 1
ATOM 2353 C C . GLU A 1 303 ? 23.953 11.164 -18.828 1 97.38 303 GLU A C 1
ATOM 2355 O O . GLU A 1 303 ? 22.891 11.227 -19.453 1 97.38 303 GLU A O 1
ATOM 2360 N N . LEU A 1 304 ? 24.047 11.242 -17.516 1 97.06 304 LEU A N 1
ATOM 2361 C CA . LEU A 1 304 ? 22.844 11.477 -16.719 1 97.06 304 LEU A CA 1
ATOM 2362 C C . LEU A 1 304 ? 22.266 12.859 -16.984 1 97.06 304 LEU A C 1
ATOM 2364 O O . LEU A 1 304 ? 21.047 13.031 -17.047 1 97.06 304 LEU A O 1
ATOM 2368 N N . ASP A 1 305 ? 23.141 13.773 -17.125 1 95.81 305 ASP A N 1
ATOM 2369 C CA . ASP A 1 305 ? 22.703 15.141 -17.391 1 95.81 305 ASP A CA 1
ATOM 2370 C C . ASP A 1 305 ? 21.938 15.227 -18.703 1 95.81 305 ASP A C 1
ATOM 2372 O O . ASP A 1 305 ? 20.938 15.945 -18.812 1 95.81 305 ASP A O 1
ATOM 2376 N N . ALA A 1 306 ? 22.422 14.531 -19.672 1 96.69 306 ALA A N 1
ATOM 2377 C CA . ALA A 1 306 ? 21.766 14.508 -20.984 1 96.69 306 ALA A CA 1
ATOM 2378 C C . ALA A 1 306 ? 20.375 13.898 -20.875 1 96.69 306 ALA A C 1
ATOM 2380 O O . ALA A 1 306 ? 19.438 14.367 -21.531 1 96.69 306 ALA A O 1
ATOM 2381 N N . LEU A 1 307 ? 20.281 12.844 -20.094 1 96.12 307 LEU A N 1
ATOM 2382 C CA . LEU A 1 307 ? 18.984 12.211 -19.859 1 96.12 307 LEU A CA 1
ATOM 2383 C C . LEU A 1 307 ? 18.031 13.164 -19.141 1 96.12 307 LEU A C 1
ATOM 2385 O O . LEU A 1 307 ? 16.844 13.242 -19.484 1 96.12 307 LEU A O 1
ATOM 2389 N N . ALA A 1 308 ? 18.484 13.867 -18.172 1 95.5 308 ALA A N 1
ATOM 2390 C CA . ALA A 1 308 ? 17.703 14.82 -17.391 1 95.5 308 ALA A CA 1
ATOM 2391 C C . ALA A 1 308 ? 17.188 15.961 -18.266 1 95.5 308 ALA A C 1
ATOM 2393 O O . ALA A 1 308 ? 16.094 16.469 -18.047 1 95.5 308 ALA A O 1
ATOM 2394 N N . GLU A 1 309 ? 17.938 16.359 -19.188 1 94.62 309 GLU A N 1
ATOM 2395 C CA . GLU A 1 309 ? 17.594 17.484 -20.047 1 94.62 309 GLU A CA 1
ATOM 2396 C C . GLU A 1 309 ? 16.375 17.172 -20.906 1 94.62 309 GLU A C 1
ATOM 2398 O O . GLU A 1 309 ? 15.625 18.078 -21.297 1 94.62 309 GLU A O 1
ATOM 2403 N N . GLN A 1 310 ? 16.219 15.914 -21.109 1 94 310 GLN A N 1
ATOM 2404 C CA . GLN A 1 310 ? 15.078 15.508 -21.938 1 94 310 GLN A CA 1
ATOM 2405 C C . GLN A 1 310 ? 13.758 15.828 -21.25 1 94 310 GLN A C 1
ATOM 2407 O O . GLN A 1 310 ? 12.719 15.953 -21.906 1 94 310 GLN A O 1
ATOM 2412 N N . ALA A 1 311 ? 13.789 15.859 -19.953 1 89.69 311 ALA A N 1
ATOM 2413 C CA . ALA A 1 311 ? 12.586 16.156 -19.188 1 89.69 311 ALA A CA 1
ATOM 2414 C C . ALA A 1 311 ? 12.195 17.625 -19.312 1 89.69 311 ALA A C 1
ATOM 2416 O O . ALA A 1 311 ? 11.055 18 -19.031 1 89.69 311 ALA A O 1
ATOM 2417 N N . GLY A 1 312 ? 13.102 18.422 -19.75 1 81.75 312 GLY A N 1
ATOM 2418 C CA . GLY A 1 312 ? 12.852 19.844 -19.766 1 81.75 312 GLY A CA 1
ATOM 2419 C C . GLY A 1 312 ? 12.844 20.469 -18.391 1 81.75 312 GLY A C 1
ATOM 2420 O O . GLY A 1 312 ? 13.633 20.094 -17.531 1 81.75 312 GLY A O 1
ATOM 2421 N N . SER A 1 313 ? 12.172 21.625 -18.266 1 69.75 313 SER A N 1
ATOM 2422 C CA . SER A 1 313 ? 12.172 22.312 -16.984 1 69.75 313 SER A CA 1
ATOM 2423 C C . SER A 1 313 ? 10.781 22.328 -16.359 1 69.75 313 SER A C 1
ATOM 2425 O O . SER A 1 313 ? 10.078 23.344 -16.406 1 69.75 313 SER A O 1
ATOM 2427 N N . PRO A 1 314 ? 10.5 21.203 -15.75 1 68.31 314 PRO A N 1
ATOM 2428 C CA . PRO A 1 314 ? 9.125 21.156 -15.258 1 68.31 314 PRO A CA 1
ATOM 2429 C C . PRO A 1 314 ? 8.883 22.109 -14.086 1 68.31 314 PRO A C 1
ATOM 2431 O O . PRO A 1 314 ? 7.77 22.594 -13.906 1 68.31 314 PRO A O 1
ATOM 2434 N N . SER A 1 315 ? 9.93 22.391 -13.219 1 76.25 315 SER A N 1
ATOM 2435 C CA . SER A 1 315 ? 9.789 23.266 -12.07 1 76.25 315 SER A CA 1
ATOM 2436 C C . SER A 1 315 ? 11.133 23.859 -11.656 1 76.25 315 SER A C 1
ATOM 2438 O O . SER A 1 315 ? 12.141 23.156 -11.617 1 76.25 315 SER A O 1
ATOM 2440 N N . PRO A 1 316 ? 11.125 25.109 -11.422 1 79.94 316 PRO A N 1
ATOM 2441 C CA . PRO A 1 316 ? 12.367 25.719 -10.945 1 79.94 316 PRO A CA 1
ATOM 2442 C C . PRO A 1 316 ? 12.82 25.156 -9.602 1 79.94 316 PRO A C 1
ATOM 2444 O O . PRO A 1 316 ? 14.008 25.219 -9.266 1 79.94 316 PRO A O 1
ATOM 2447 N N . HIS A 1 317 ? 11.906 24.516 -8.938 1 79.81 317 HIS A N 1
ATOM 2448 C CA . HIS A 1 317 ? 12.203 24 -7.605 1 79.81 317 HIS A CA 1
ATOM 2449 C C . HIS A 1 317 ? 13.039 22.734 -7.684 1 79.81 317 HIS A C 1
ATOM 2451 O O . HIS A 1 317 ? 13.695 22.359 -6.707 1 79.81 317 HIS A O 1
ATOM 2457 N N . ARG A 1 318 ? 13.086 22.141 -8.898 1 84.62 318 ARG A N 1
ATOM 2458 C CA . ARG A 1 318 ? 13.758 20.859 -9.023 1 84.62 318 ARG A CA 1
ATOM 2459 C C . ARG A 1 318 ? 14.836 20.891 -10.094 1 84.62 318 ARG A C 1
ATOM 2461 O O . ARG A 1 318 ? 15.328 19.844 -10.531 1 84.62 318 ARG A O 1
ATOM 2468 N N . ALA A 1 319 ? 15.234 22.094 -10.445 1 86.12 319 ALA A N 1
ATOM 2469 C CA . ALA A 1 319 ? 16.125 22.266 -11.586 1 86.12 319 ALA A CA 1
ATOM 2470 C C . ALA A 1 319 ? 17.484 21.609 -11.328 1 86.12 319 ALA A C 1
ATOM 2472 O O . ALA A 1 319 ? 18.125 21.109 -12.258 1 86.12 319 ALA A O 1
ATOM 2473 N N . ASP A 1 320 ? 17.828 21.469 -10.094 1 89.94 320 ASP A N 1
ATOM 2474 C CA . ASP A 1 320 ? 19.156 20.922 -9.812 1 89.94 320 ASP A CA 1
ATOM 2475 C C . ASP A 1 320 ? 19.062 19.453 -9.375 1 89.94 320 ASP A C 1
ATOM 2477 O O . ASP A 1 320 ? 20.078 18.859 -9 1 89.94 320 ASP A O 1
ATOM 2481 N N . GLU A 1 321 ? 17.906 18.938 -9.367 1 93.69 321 GLU A N 1
ATOM 2482 C CA . GLU A 1 321 ? 17.734 17.531 -9.031 1 93.69 321 GLU A CA 1
ATOM 2483 C C . GLU A 1 321 ? 17.766 16.656 -10.281 1 93.69 321 GLU A C 1
ATOM 2485 O O . GLU A 1 321 ? 16.75 16.109 -10.695 1 93.69 321 GLU A O 1
ATOM 2490 N N . ARG A 1 322 ? 18.969 16.453 -10.695 1 94.81 322 ARG A N 1
ATOM 2491 C CA . ARG A 1 322 ? 19.203 15.883 -12.016 1 94.81 322 ARG A CA 1
ATOM 2492 C C . ARG A 1 322 ? 18.719 14.445 -12.086 1 94.81 322 ARG A C 1
ATOM 2494 O O . ARG A 1 322 ? 18.219 14.008 -13.117 1 94.81 322 ARG A O 1
ATOM 2501 N N . TYR A 1 323 ? 18.891 13.664 -11.016 1 96.31 323 TYR A N 1
ATOM 2502 C CA . TYR A 1 323 ? 18.406 12.289 -11 1 96.31 323 TYR A CA 1
ATOM 2503 C C . TYR A 1 323 ? 16.891 12.25 -11.141 1 96.31 323 TYR A C 1
ATOM 2505 O O . TYR A 1 323 ? 16.344 11.438 -11.891 1 96.31 323 TYR A O 1
ATOM 2513 N N . ARG A 1 324 ? 16.172 13.172 -10.406 1 94.94 324 ARG A N 1
ATOM 2514 C CA . ARG A 1 324 ? 14.711 13.25 -10.492 1 94.94 324 ARG A CA 1
ATOM 2515 C C . ARG A 1 324 ? 14.266 13.625 -11.906 1 94.94 324 ARG A C 1
ATOM 2517 O O . ARG A 1 324 ? 13.32 13.039 -12.438 1 94.94 324 ARG A O 1
ATOM 2524 N N . LEU A 1 325 ? 14.93 14.547 -12.477 1 95.62 325 LEU A N 1
ATOM 2525 C CA . LEU A 1 325 ? 14.586 14.977 -13.828 1 95.62 325 LEU A CA 1
ATOM 2526 C C . LEU A 1 325 ? 14.797 13.844 -14.836 1 95.62 325 LEU A C 1
ATOM 2528 O O . LEU A 1 325 ? 13.984 13.656 -15.742 1 95.62 325 LEU A O 1
ATOM 2532 N N . ALA A 1 326 ? 15.883 13.117 -14.641 1 97.25 326 ALA A N 1
ATOM 2533 C CA . ALA A 1 326 ? 16.125 11.961 -15.5 1 97.25 326 ALA A CA 1
ATOM 2534 C C . ALA A 1 326 ? 14.992 10.945 -15.375 1 97.25 326 ALA A C 1
ATOM 2536 O O . ALA A 1 326 ? 14.547 10.375 -16.375 1 97.25 326 ALA A O 1
ATOM 2537 N N . LEU A 1 327 ? 14.539 10.734 -14.172 1 97.56 327 LEU A N 1
ATOM 2538 C CA . LEU A 1 327 ? 13.484 9.758 -13.914 1 97.56 327 LEU A CA 1
ATOM 2539 C C . LEU A 1 327 ? 12.148 10.242 -14.469 1 97.56 327 LEU A C 1
ATOM 2541 O O . LEU A 1 327 ? 11.32 9.438 -14.898 1 97.56 327 LEU A O 1
ATOM 2545 N N . ILE A 1 328 ? 11.961 11.57 -14.531 1 96.19 328 ILE A N 1
ATOM 2546 C CA . ILE A 1 328 ? 10.773 12.141 -15.164 1 96.19 328 ILE A CA 1
ATOM 2547 C C . ILE A 1 328 ? 10.805 11.844 -16.656 1 96.19 328 ILE A C 1
ATOM 2549 O O . ILE A 1 328 ? 9.781 11.469 -17.25 1 96.19 328 ILE A O 1
ATOM 2553 N N . ALA A 1 329 ? 11.93 11.992 -17.219 1 97.5 329 ALA A N 1
ATOM 2554 C CA . ALA A 1 329 ? 12.086 11.672 -18.641 1 97.5 329 ALA A CA 1
ATOM 2555 C C . ALA A 1 329 ? 11.836 10.195 -18.906 1 97.5 329 ALA A C 1
ATOM 2557 O O . ALA A 1 329 ? 11.141 9.836 -19.859 1 97.5 329 ALA A O 1
ATOM 2558 N N . ILE A 1 330 ? 12.383 9.352 -18.094 1 98.38 330 ILE A N 1
ATOM 2559 C CA . ILE A 1 330 ? 12.227 7.91 -18.234 1 98.38 330 ILE A CA 1
ATOM 2560 C C . ILE A 1 330 ? 10.75 7.535 -18.094 1 98.38 330 ILE A C 1
ATOM 2562 O O . ILE A 1 330 ? 10.242 6.723 -18.875 1 98.38 330 ILE A O 1
ATOM 2566 N N . TYR A 1 331 ? 10.109 8.102 -17.109 1 97.81 331 TYR A N 1
ATOM 2567 C CA . TYR A 1 331 ? 8.688 7.844 -16.922 1 97.81 331 TYR A CA 1
ATOM 2568 C C . TYR A 1 331 ? 7.895 8.219 -18.156 1 97.81 331 TYR A C 1
ATOM 2570 O O . TYR A 1 331 ? 7.004 7.48 -18.578 1 97.81 331 TYR A O 1
ATOM 2578 N N . ALA A 1 332 ? 8.219 9.352 -18.734 1 97.19 332 ALA A N 1
ATOM 2579 C CA . ALA A 1 332 ? 7.512 9.836 -19.922 1 97.19 332 ALA A CA 1
ATOM 2580 C C . ALA A 1 332 ? 7.676 8.867 -21.094 1 97.19 332 ALA A C 1
ATOM 2582 O O . ALA A 1 332 ? 6.711 8.57 -21.797 1 97.19 332 ALA A O 1
ATOM 2583 N N . ARG A 1 333 ? 8.82 8.367 -21.281 1 98.25 333 ARG A N 1
ATOM 2584 C CA . ARG A 1 333 ? 9.078 7.434 -22.359 1 98.25 333 ARG A CA 1
ATOM 2585 C C . ARG A 1 333 ? 8.375 6.102 -22.125 1 98.25 333 ARG A C 1
ATOM 2587 O O . ARG A 1 333 ? 7.859 5.484 -23.047 1 98.25 333 ARG A O 1
ATOM 2594 N N . LEU A 1 334 ? 8.383 5.66 -20.875 1 98.19 334 LEU A N 1
ATOM 2595 C CA . LEU A 1 334 ? 7.676 4.434 -20.531 1 98.19 334 LEU A CA 1
ATOM 2596 C C . LEU A 1 334 ? 6.176 4.586 -20.75 1 98.19 334 LEU A C 1
ATOM 2598 O O . LEU A 1 334 ? 5.508 3.65 -21.188 1 98.19 334 LEU A O 1
ATOM 2602 N N . ALA A 1 335 ? 5.695 5.758 -20.375 1 96.88 335 ALA A N 1
ATOM 2603 C CA . ALA A 1 335 ? 4.277 6.031 -20.578 1 96.88 335 ALA A CA 1
ATOM 2604 C C . ALA A 1 335 ? 3.926 5.996 -22.062 1 96.88 335 ALA A C 1
ATOM 2606 O O . ALA A 1 335 ? 2.873 5.48 -22.453 1 96.88 335 ALA A O 1
ATOM 2607 N N . ALA A 1 336 ? 4.746 6.535 -22.844 1 97.69 336 ALA A N 1
ATOM 2608 C CA . ALA A 1 336 ? 4.555 6.492 -24.297 1 97.69 336 ALA A CA 1
ATOM 2609 C C . ALA A 1 336 ? 4.605 5.059 -24.812 1 97.69 336 ALA A C 1
ATOM 2611 O O . ALA A 1 336 ? 3.85 4.691 -25.719 1 97.69 336 ALA A O 1
ATOM 2612 N N . THR A 1 337 ? 5.531 4.309 -24.266 1 98.12 337 THR A N 1
ATOM 2613 C CA . THR A 1 337 ? 5.633 2.9 -24.625 1 98.12 337 THR A CA 1
ATOM 2614 C C . THR A 1 337 ? 4.352 2.156 -24.266 1 98.12 337 THR A C 1
ATOM 2616 O O . THR A 1 337 ? 3.846 1.357 -25.062 1 98.12 337 THR A O 1
ATOM 2619 N N . TYR A 1 338 ? 3.891 2.398 -23.062 1 97.19 338 TYR A N 1
ATOM 2620 C CA . TYR A 1 338 ? 2.637 1.813 -22.594 1 97.19 338 TYR A CA 1
ATOM 2621 C C . TYR A 1 338 ? 1.495 2.152 -23.547 1 97.19 338 TYR A C 1
ATOM 2623 O O . TYR A 1 338 ? 0.729 1.272 -23.953 1 97.19 338 TYR A O 1
ATOM 2631 N N . GLN A 1 339 ? 1.388 3.379 -23.938 1 95.31 339 GLN A N 1
ATOM 2632 C CA . GLN A 1 339 ? 0.324 3.828 -24.828 1 95.31 339 GLN A CA 1
ATOM 2633 C C . GLN A 1 339 ? 0.421 3.143 -26.188 1 95.31 339 GLN A C 1
ATOM 2635 O O . GLN A 1 339 ? -0.596 2.746 -26.766 1 95.31 339 GLN A O 1
ATOM 2640 N N . GLN A 1 340 ? 1.533 3.008 -26.641 1 95.88 340 GLN A N 1
ATOM 2641 C CA . GLN A 1 340 ? 1.759 2.383 -27.938 1 95.88 340 GLN A CA 1
ATOM 2642 C C . GLN A 1 340 ? 1.341 0.916 -27.922 1 95.88 340 GLN A C 1
ATOM 2644 O O . GLN A 1 340 ? 0.737 0.427 -28.891 1 95.88 340 GLN A O 1
ATOM 2649 N N . LEU A 1 341 ? 1.649 0.213 -26.906 1 94.75 341 LEU A N 1
ATOM 2650 C CA . LEU A 1 341 ? 1.41 -1.225 -26.828 1 94.75 341 LEU A CA 1
ATOM 2651 C C . LEU A 1 341 ? -0.019 -1.519 -26.391 1 94.75 341 LEU A C 1
ATOM 2653 O O . LEU A 1 341 ? -0.652 -2.447 -26.891 1 94.75 341 LEU A O 1
ATOM 2657 N N . VAL A 1 342 ? -0.509 -0.743 -25.516 1 92 342 VAL A N 1
ATOM 2658 C CA . VAL A 1 342 ? -1.769 -1.068 -24.844 1 92 342 VAL A CA 1
ATOM 2659 C C . VAL A 1 342 ? -2.91 -0.294 -25.5 1 92 342 VAL A C 1
ATOM 2661 O O . VAL A 1 342 ? -4.066 -0.728 -25.469 1 92 342 VAL A O 1
ATOM 2664 N N . GLY A 1 343 ? -2.627 0.877 -26.031 1 89.62 343 GLY A N 1
ATOM 2665 C CA . GLY A 1 343 ? -3.631 1.607 -26.797 1 89.62 343 GLY A CA 1
ATOM 2666 C C . GLY A 1 343 ? -4.23 2.768 -26.016 1 89.62 343 GLY A C 1
ATOM 2667 O O . GLY A 1 343 ? -5.027 3.535 -26.562 1 89.62 343 GLY A O 1
ATOM 2668 N N . HIS A 1 344 ? -3.9 2.943 -24.734 1 85.5 344 HIS A N 1
ATOM 2669 C CA . HIS A 1 344 ? -4.332 4.09 -23.938 1 85.5 344 HIS A CA 1
ATOM 2670 C C . HIS A 1 344 ? -3.24 4.527 -22.969 1 85.5 344 HIS A C 1
ATOM 2672 O O . HIS A 1 344 ? -2.254 3.812 -22.781 1 85.5 344 HIS A O 1
ATOM 2678 N N . LEU A 1 345 ? -3.412 5.703 -22.375 1 84.5 345 LEU A N 1
ATOM 2679 C CA . LEU A 1 345 ? -2.414 6.238 -21.469 1 84.5 345 LEU A CA 1
ATOM 2680 C C . LEU A 1 345 ? -2.477 5.523 -20.109 1 84.5 345 LEU A C 1
ATOM 2682 O O . LEU A 1 345 ? -3.533 5.027 -19.719 1 84.5 345 LEU A O 1
ATOM 2686 N N . PRO A 1 346 ? -1.284 5.5 -19.469 1 87.56 346 PRO A N 1
ATOM 2687 C CA . PRO A 1 346 ? -1.31 4.914 -18.125 1 87.56 346 PRO A CA 1
ATOM 2688 C C . PRO A 1 346 ? -2.113 5.754 -17.141 1 87.56 346 PRO A C 1
ATOM 2690 O O . PRO A 1 346 ? -2.512 6.875 -17.453 1 87.56 346 PRO A O 1
ATOM 2693 N N . ARG A 1 347 ? -2.295 5.199 -15.898 1 75.75 347 ARG A N 1
ATOM 2694 C CA . ARG A 1 347 ? -3.1 5.809 -14.844 1 75.75 347 ARG A CA 1
ATOM 2695 C C . ARG A 1 347 ? -2.531 7.16 -14.43 1 75.75 347 ARG A C 1
ATOM 2697 O O . ARG A 1 347 ? -3.27 8.141 -14.305 1 75.75 347 ARG A O 1
ATOM 2704 N N . ARG A 1 348 ? -1.236 7.207 -14.219 1 83.69 348 ARG A N 1
ATOM 2705 C CA . ARG A 1 348 ? -0.551 8.461 -13.93 1 83.69 348 ARG A CA 1
ATOM 2706 C C . ARG A 1 348 ? 0.016 9.086 -15.195 1 83.69 348 ARG A C 1
ATOM 2708 O O . ARG A 1 348 ? 0.846 8.477 -15.875 1 83.69 348 ARG A O 1
ATOM 2715 N N . LEU A 1 349 ? -0.444 10.289 -15.5 1 85.56 349 LEU A N 1
ATOM 2716 C CA . LEU A 1 349 ? -0.033 10.953 -16.734 1 85.56 349 LEU A CA 1
ATOM 2717 C C . LEU A 1 349 ? 1.392 11.484 -16.625 1 85.56 349 LEU A C 1
ATOM 2719 O O . LEU A 1 349 ? 1.801 11.945 -15.555 1 85.56 349 LEU A O 1
ATOM 2723 N N . PRO A 1 350 ? 2.09 11.359 -17.688 1 90.31 350 PRO A N 1
ATOM 2724 C CA . PRO A 1 350 ? 3.438 11.93 -17.688 1 90.31 350 PRO A CA 1
ATOM 2725 C C . PRO A 1 350 ? 3.434 13.461 -17.672 1 90.31 350 PRO A C 1
ATOM 2727 O O . PRO A 1 350 ? 2.492 14.086 -18.172 1 90.31 350 PRO A O 1
ATOM 2730 N N . SER A 1 351 ? 4.469 14.062 -17.172 1 87.62 351 SER A N 1
ATOM 2731 C CA . SER A 1 351 ? 4.586 15.516 -17.078 1 87.62 351 SER A CA 1
ATOM 2732 C C . SER A 1 351 ? 5.109 16.109 -18.391 1 87.62 351 SER A C 1
ATOM 2734 O O . SER A 1 351 ? 4.984 17.312 -18.625 1 87.62 351 SER A O 1
ATOM 2736 N N . VAL A 1 352 ? 5.719 15.273 -19.203 1 91.56 352 VAL A N 1
ATOM 2737 C CA . VAL A 1 352 ? 6.266 15.68 -20.484 1 91.56 352 VAL A CA 1
ATOM 2738 C C . VAL A 1 352 ? 5.984 14.594 -21.531 1 91.56 352 VAL A C 1
ATOM 2740 O O . VAL A 1 352 ? 5.695 13.453 -21.188 1 91.56 352 VAL A O 1
ATOM 2743 N N . GLU A 1 353 ? 6 14.977 -22.75 1 92.94 353 GLU A N 1
ATOM 2744 C CA . GLU A 1 353 ? 5.797 14.031 -23.844 1 92.94 353 GLU A CA 1
ATOM 2745 C C . GLU A 1 353 ? 7.113 13.68 -24.516 1 92.94 353 GLU A C 1
ATOM 2747 O O . GLU A 1 353 ? 7.828 14.57 -25 1 92.94 353 GLU A O 1
ATOM 2752 N N . LEU A 1 354 ? 7.426 12.445 -24.5 1 96.5 354 LEU A N 1
ATOM 2753 C CA . LEU A 1 354 ? 8.633 11.938 -25.141 1 96.5 354 LEU A CA 1
ATOM 2754 C C . LEU A 1 354 ? 8.32 10.688 -25.953 1 96.5 354 LEU A C 1
ATOM 2756 O O . LEU A 1 354 ? 7.277 10.055 -25.766 1 96.5 354 LEU A O 1
ATOM 2760 N N . PRO A 1 355 ? 9.156 10.312 -26.875 1 97.19 355 PRO A N 1
ATOM 2761 C CA . PRO A 1 355 ? 8.914 9.117 -27.688 1 97.19 355 PRO A CA 1
ATOM 2762 C C . PRO A 1 355 ? 9.039 7.828 -26.891 1 97.19 355 PRO A C 1
ATOM 2764 O O . PRO A 1 355 ? 9.797 7.773 -25.906 1 97.19 355 PRO A O 1
ATOM 2767 N N . PRO A 1 356 ? 8.352 6.793 -27.297 1 97.94 356 PRO A N 1
ATOM 2768 C CA . PRO A 1 356 ? 8.414 5.512 -26.594 1 97.94 356 PRO A CA 1
ATOM 2769 C C . PRO A 1 356 ? 9.773 4.828 -26.734 1 97.94 356 PRO A C 1
ATOM 2771 O O . PRO A 1 356 ? 10.555 5.18 -27.625 1 97.94 356 PRO A O 1
ATOM 2774 N N . TYR A 1 357 ? 10.023 3.945 -25.875 1 98.19 357 TYR A N 1
ATOM 2775 C CA . TYR A 1 357 ? 11.203 3.094 -26 1 98.19 357 TYR A CA 1
ATOM 2776 C C . TYR A 1 357 ? 11.031 2.09 -27.125 1 98.19 357 TYR A C 1
ATOM 2778 O O . TYR A 1 357 ? 9.977 1.47 -27.266 1 98.19 357 TYR A O 1
ATOM 2786 N N . PRO A 1 358 ? 12.102 1.9 -27.875 1 96.81 358 PRO A N 1
ATOM 2787 C CA . PRO A 1 358 ? 12.016 0.896 -28.938 1 96.81 358 PRO A CA 1
ATOM 2788 C C . PRO A 1 358 ? 12.094 -0.533 -28.406 1 96.81 358 PRO A C 1
ATOM 2790 O O . PRO A 1 358 ? 11.672 -1.472 -29.078 1 96.81 358 PRO A O 1
ATOM 2793 N N . SER A 1 359 ? 12.719 -0.742 -27.203 1 96.88 359 SER A N 1
ATOM 2794 C CA . SER A 1 359 ? 12.867 -2.066 -26.609 1 96.88 359 SER A CA 1
ATOM 2795 C C . SER A 1 359 ? 13.062 -1.976 -25.109 1 96.88 359 SER A C 1
ATOM 2797 O O . SER A 1 359 ? 13.336 -0.898 -24.578 1 96.88 359 SER A O 1
ATOM 2799 N N . ALA A 1 360 ? 12.898 -3.102 -24.438 1 97.06 360 ALA A N 1
ATOM 2800 C CA . ALA A 1 360 ? 13.156 -3.158 -23 1 97.06 360 ALA A CA 1
ATOM 2801 C C . ALA A 1 360 ? 14.633 -2.877 -22.703 1 97.06 360 ALA A C 1
ATOM 2803 O O . ALA A 1 360 ? 14.961 -2.301 -21.672 1 97.06 360 ALA A O 1
ATOM 2804 N N . GLU A 1 361 ? 15.523 -3.232 -23.594 1 96.56 361 GLU A N 1
ATOM 2805 C CA . GLU A 1 361 ? 16.953 -3.01 -23.422 1 96.56 361 GLU A CA 1
ATOM 2806 C C . GLU A 1 361 ? 17.281 -1.519 -23.422 1 96.56 361 GLU A C 1
ATOM 2808 O O . GLU A 1 361 ? 18.172 -1.074 -22.688 1 96.56 361 GLU A O 1
ATOM 2813 N N . ALA A 1 362 ? 16.547 -0.803 -24.281 1 97.94 362 ALA A N 1
ATOM 2814 C CA . ALA A 1 362 ? 16.75 0.644 -24.297 1 97.94 362 ALA A CA 1
ATOM 2815 C C . ALA A 1 362 ? 16.344 1.27 -22.969 1 97.94 362 ALA A C 1
ATOM 2817 O O . ALA A 1 362 ? 17.016 2.188 -22.484 1 97.94 362 ALA A O 1
ATOM 2818 N N . PHE A 1 363 ? 15.281 0.84 -22.453 1 98 363 PHE A N 1
ATOM 2819 C CA . PHE A 1 363 ? 14.844 1.269 -21.125 1 98 363 PHE A CA 1
ATOM 2820 C C . PHE A 1 363 ? 15.867 0.889 -20.062 1 98 363 PHE A C 1
ATOM 2822 O O . PHE A 1 363 ? 16.234 1.715 -19.234 1 98 363 PHE A O 1
ATOM 2829 N N . ALA A 1 364 ? 16.328 -0.358 -20.094 1 97.69 364 ALA A N 1
ATOM 2830 C CA . ALA A 1 364 ? 17.359 -0.833 -19.156 1 97.69 364 ALA A CA 1
ATOM 2831 C C . ALA A 1 364 ? 18.609 0.028 -19.25 1 97.69 364 ALA A C 1
ATOM 2833 O O . ALA A 1 364 ? 19.266 0.275 -18.234 1 97.69 364 ALA A O 1
ATOM 2834 N N . ALA A 1 365 ? 18.953 0.452 -20.422 1 98.06 365 ALA A N 1
ATOM 2835 C CA . ALA A 1 365 ? 20.141 1.272 -20.625 1 98.06 365 ALA A CA 1
ATOM 2836 C C . ALA A 1 365 ? 20.031 2.607 -19.906 1 98.06 365 ALA A C 1
ATOM 2838 O O . ALA A 1 365 ? 21 3.111 -19.344 1 98.06 365 ALA A O 1
ATOM 2839 N N . ASP A 1 366 ? 18.875 3.172 -19.938 1 98.31 366 ASP A N 1
ATOM 2840 C CA . ASP A 1 366 ? 18.656 4.418 -19.203 1 98.31 366 ASP A CA 1
ATOM 2841 C C . ASP A 1 366 ? 18.812 4.199 -17.703 1 98.31 366 ASP A C 1
ATOM 2843 O O . ASP A 1 366 ? 19.344 5.059 -17 1 98.31 366 ASP A O 1
ATOM 2847 N N . LEU A 1 367 ? 18.266 3.111 -17.188 1 98.12 367 LEU A N 1
ATOM 2848 C CA . LEU A 1 367 ? 18.438 2.797 -15.781 1 98.12 367 LEU A CA 1
ATOM 2849 C C . LEU A 1 367 ? 19.906 2.594 -15.438 1 98.12 367 LEU A C 1
ATOM 2851 O O . LEU A 1 367 ? 20.359 2.969 -14.352 1 98.12 367 LEU A O 1
ATOM 2855 N N . GLU A 1 368 ? 20.641 2.006 -16.406 1 97.06 368 GLU A N 1
ATOM 2856 C CA . GLU A 1 368 ? 22.078 1.822 -16.219 1 97.06 368 GLU A CA 1
ATOM 2857 C C . GLU A 1 368 ? 22.797 3.164 -16.141 1 97.06 368 GLU A C 1
ATOM 2859 O O . GLU A 1 368 ? 23.812 3.301 -15.438 1 97.06 368 GLU A O 1
ATOM 2864 N N . THR A 1 369 ? 22.328 4.09 -16.906 1 98.12 369 THR A N 1
ATOM 2865 C CA . THR A 1 369 ? 22.891 5.434 -16.859 1 98.12 369 THR A CA 1
ATOM 2866 C C . THR A 1 369 ? 22.75 6.023 -15.453 1 98.12 369 THR A C 1
ATOM 2868 O O . THR A 1 369 ? 23.688 6.625 -14.93 1 98.12 369 THR A O 1
ATOM 2871 N N . ILE A 1 370 ? 21.609 5.852 -14.836 1 97.88 370 ILE A N 1
ATOM 2872 C CA . ILE A 1 370 ? 21.375 6.328 -13.477 1 97.88 370 ILE A CA 1
ATOM 2873 C C . ILE A 1 370 ? 22.297 5.59 -12.508 1 97.88 370 ILE A C 1
ATOM 2875 O O . ILE A 1 370 ? 22.953 6.211 -11.656 1 97.88 370 ILE A O 1
ATOM 2879 N N . HIS A 1 371 ? 22.359 4.273 -12.664 1 97 371 HIS A N 1
ATOM 2880 C CA . HIS A 1 371 ? 23.219 3.453 -11.82 1 97 371 HIS A CA 1
ATOM 2881 C C . HIS A 1 371 ? 24.688 3.877 -11.945 1 97 371 HIS A C 1
ATOM 2883 O O . HIS A 1 371 ? 25.375 4.012 -10.945 1 97 371 HIS A O 1
ATOM 2889 N N . GLY A 1 372 ? 25.109 4.055 -13.188 1 96.88 372 GLY A N 1
ATOM 2890 C CA . GLY A 1 372 ? 26.484 4.473 -13.438 1 96.88 372 GLY A CA 1
ATOM 2891 C C . GLY A 1 372 ? 26.828 5.805 -12.797 1 96.88 372 GLY A C 1
ATOM 2892 O O . GLY A 1 372 ? 27.906 5.965 -12.227 1 96.88 372 GLY A O 1
ATOM 2893 N N . SER A 1 373 ? 25.922 6.711 -12.852 1 97.25 373 SER A N 1
ATOM 2894 C CA . SER A 1 373 ? 26.141 8.031 -12.266 1 97.25 373 SER A CA 1
ATOM 2895 C C . SER A 1 373 ? 26.219 7.953 -10.742 1 97.25 373 SER A C 1
ATOM 2897 O O . SER A 1 373 ? 27.078 8.578 -10.117 1 97.25 373 SER A O 1
ATOM 2899 N N . LEU A 1 374 ? 25.297 7.227 -10.117 1 96.5 374 LEU A N 1
ATOM 2900 C CA . LEU A 1 374 ? 25.312 7.059 -8.672 1 96.5 374 LEU A CA 1
ATOM 2901 C C . LEU A 1 374 ? 26.594 6.383 -8.211 1 96.5 374 LEU A C 1
ATOM 2903 O O . LEU A 1 374 ? 27.203 6.809 -7.227 1 96.5 374 LEU A O 1
ATOM 2907 N N . THR A 1 375 ? 27.016 5.398 -8.93 1 95.38 375 THR A N 1
ATOM 2908 C CA . THR A 1 375 ? 28.234 4.672 -8.57 1 95.38 375 THR A CA 1
ATOM 2909 C C . THR A 1 375 ? 29.469 5.555 -8.734 1 95.38 375 THR A C 1
ATOM 2911 O O . THR A 1 375 ? 30.375 5.527 -7.902 1 95.38 375 THR A O 1
ATOM 2914 N N . ALA A 1 376 ? 29.484 6.312 -9.82 1 95.38 376 ALA A N 1
ATOM 2915 C CA . ALA A 1 376 ? 30.594 7.227 -10.078 1 95.38 376 ALA A CA 1
ATOM 2916 C C . ALA A 1 376 ? 30.719 8.273 -8.969 1 95.38 376 ALA A C 1
ATOM 2918 O O . ALA A 1 376 ? 31.812 8.711 -8.633 1 95.38 376 ALA A O 1
ATOM 2919 N N . ALA A 1 377 ? 29.609 8.547 -8.398 1 93.94 377 ALA A N 1
ATOM 2920 C CA . ALA A 1 377 ? 29.578 9.555 -7.344 1 93.94 377 ALA A CA 1
ATOM 2921 C C . ALA A 1 377 ? 29.828 8.93 -5.977 1 93.94 377 ALA A C 1
ATOM 2923 O O . ALA A 1 377 ? 29.75 9.602 -4.949 1 93.94 377 ALA A O 1
ATOM 2924 N N . GLY A 1 378 ? 30.125 7.605 -5.961 1 92.5 378 GLY A N 1
ATOM 2925 C CA . GLY A 1 378 ? 30.375 6.906 -4.711 1 92.5 378 GLY A CA 1
ATOM 2926 C C . GLY A 1 378 ? 29.109 6.574 -3.941 1 92.5 378 GLY A C 1
ATOM 2927 O O . GLY A 1 378 ? 29.156 6.359 -2.727 1 92.5 378 GLY A O 1
ATOM 2928 N N . LEU A 1 379 ? 28 6.582 -4.562 1 95 379 LEU A N 1
ATOM 2929 C CA . LEU A 1 379 ? 26.719 6.359 -3.916 1 95 379 LEU A CA 1
ATOM 2930 C C . LEU A 1 379 ? 26.172 4.973 -4.238 1 95 379 LEU A C 1
ATOM 2932 O O . LEU A 1 379 ? 25 4.82 -4.574 1 95 379 LEU A O 1
ATOM 2936 N N . SER A 1 380 ? 26.953 3.973 -4.164 1 92.38 380 SER A N 1
ATOM 2937 C CA . SER A 1 380 ? 26.578 2.598 -4.488 1 92.38 380 SER A CA 1
ATOM 2938 C C . SER A 1 380 ? 25.516 2.072 -3.533 1 92.38 380 SER A C 1
ATOM 2940 O O . SER A 1 380 ? 24.672 1.263 -3.922 1 92.38 380 SER A O 1
ATOM 2942 N N . GLU A 1 381 ? 25.531 2.529 -2.346 1 91.31 381 GLU A N 1
ATOM 2943 C CA . GLU A 1 381 ? 24.531 2.092 -1.373 1 91.31 381 GLU A CA 1
ATOM 2944 C C . GLU A 1 381 ? 23.141 2.58 -1.755 1 91.31 381 GLU A C 1
ATOM 2946 O O . GLU A 1 381 ? 22.156 1.87 -1.559 1 91.31 381 GLU A O 1
ATOM 2951 N N . ILE A 1 382 ? 23.062 3.768 -2.254 1 93.56 382 ILE A N 1
ATOM 2952 C CA . ILE A 1 382 ? 21.797 4.32 -2.707 1 93.56 382 ILE A CA 1
ATOM 2953 C C . ILE A 1 382 ? 21.312 3.568 -3.949 1 93.56 382 ILE A C 1
ATOM 2955 O O . ILE A 1 382 ? 20.125 3.295 -4.098 1 93.56 382 ILE A O 1
ATOM 2959 N N . ALA A 1 383 ? 22.281 3.219 -4.773 1 94 383 ALA A N 1
ATOM 2960 C CA . ALA A 1 383 ? 21.984 2.5 -6.008 1 94 383 ALA A CA 1
ATOM 2961 C C . ALA A 1 383 ? 21.484 1.087 -5.711 1 94 383 ALA A C 1
ATOM 2963 O O . ALA A 1 383 ? 20.766 0.49 -6.523 1 94 383 ALA A O 1
ATOM 2964 N N . ASP A 1 384 ? 21.828 0.549 -4.57 1 90.94 384 ASP A N 1
ATOM 2965 C CA . ASP A 1 384 ? 21.516 -0.833 -4.223 1 90.94 384 ASP A CA 1
ATOM 2966 C C . ASP A 1 384 ? 20.141 -0.938 -3.572 1 90.94 384 ASP A C 1
ATOM 2968 O O . ASP A 1 384 ? 19.781 -1.982 -3.021 1 90.94 384 ASP A O 1
ATOM 2972 N N . GLY A 1 385 ? 19.266 -0.069 -3.736 1 91.12 385 GLY A N 1
ATOM 2973 C CA . GLY A 1 385 ? 17.906 -0.095 -3.219 1 91.12 385 GLY A CA 1
ATOM 2974 C C . GLY A 1 385 ? 16.859 -0.328 -4.293 1 91.12 385 GLY A C 1
ATOM 2975 O O . GLY A 1 385 ? 16.938 -1.31 -5.035 1 91.12 385 GLY A O 1
ATOM 2976 N N . ALA A 1 386 ? 15.953 0.541 -4.398 1 94 386 ALA A N 1
ATOM 2977 C CA . ALA A 1 386 ? 14.82 0.427 -5.32 1 94 386 ALA A CA 1
ATOM 2978 C C . ALA A 1 386 ? 15.305 0.373 -6.77 1 94 386 ALA A C 1
ATOM 2980 O O . ALA A 1 386 ? 14.695 -0.304 -7.605 1 94 386 ALA A O 1
ATOM 2981 N N . LEU A 1 387 ? 16.375 1.09 -7.07 1 96.69 387 LEU A N 1
ATOM 2982 C CA . LEU A 1 387 ? 16.906 1.088 -8.43 1 96.69 387 LEU A CA 1
ATOM 2983 C C . LEU A 1 387 ? 17.406 -0.298 -8.812 1 96.69 387 LEU A C 1
ATOM 2985 O O . LEU A 1 387 ? 17.172 -0.762 -9.93 1 96.69 387 LEU A O 1
ATOM 2989 N N . ALA A 1 388 ? 18.125 -0.928 -7.898 1 94.44 388 ALA A N 1
ATOM 2990 C CA . ALA A 1 388 ? 18.656 -2.268 -8.164 1 94.44 388 ALA A CA 1
ATOM 2991 C C . ALA A 1 388 ? 17.516 -3.256 -8.414 1 94.44 388 ALA A C 1
ATOM 2993 O O . ALA A 1 388 ? 17.609 -4.109 -9.297 1 94.44 388 ALA A O 1
ATOM 2994 N N . GLU A 1 389 ? 16.484 -3.16 -7.645 1 94.69 389 GLU A N 1
ATOM 2995 C CA . GLU A 1 389 ? 15.328 -4.031 -7.824 1 94.69 389 GLU A CA 1
ATOM 2996 C C . GLU A 1 389 ? 14.68 -3.811 -9.188 1 94.69 389 GLU A C 1
ATOM 2998 O O . GLU A 1 389 ? 14.305 -4.77 -9.867 1 94.69 389 GLU A O 1
ATOM 3003 N N . LEU A 1 390 ? 14.508 -2.529 -9.547 1 97.25 390 LEU A N 1
ATOM 3004 C CA . LEU A 1 390 ? 13.898 -2.207 -10.836 1 97.25 390 LEU A CA 1
ATOM 3005 C C . LEU A 1 390 ? 14.766 -2.711 -11.984 1 97.25 390 LEU A C 1
ATOM 3007 O O . LEU A 1 390 ? 14.242 -3.268 -12.953 1 97.25 390 LEU A O 1
ATOM 3011 N N . ARG A 1 391 ? 16.078 -2.51 -11.898 1 96.31 391 ARG A N 1
ATOM 3012 C CA . ARG A 1 391 ? 16.984 -2.979 -12.938 1 96.31 391 ARG A CA 1
ATOM 3013 C C . ARG A 1 391 ? 16.891 -4.488 -13.117 1 96.31 391 ARG A C 1
ATOM 3015 O O . ARG A 1 391 ? 16.844 -4.98 -14.25 1 96.31 391 ARG A O 1
ATOM 3022 N N . THR A 1 392 ? 16.812 -5.199 -11.984 1 95.44 392 THR A N 1
ATOM 3023 C CA . THR A 1 392 ? 16.688 -6.652 -12.031 1 95.44 392 THR A CA 1
ATOM 3024 C C . THR A 1 392 ? 15.352 -7.055 -12.656 1 95.44 392 THR A C 1
ATOM 3026 O O . THR A 1 392 ? 15.297 -7.969 -13.484 1 95.44 392 THR A O 1
ATOM 3029 N N . ALA A 1 393 ? 14.289 -6.402 -12.266 1 97.19 393 ALA A N 1
ATOM 3030 C CA . ALA A 1 393 ? 12.969 -6.715 -12.797 1 97.19 393 ALA A CA 1
ATOM 3031 C C . ALA A 1 393 ? 12.938 -6.555 -14.32 1 97.19 393 ALA A C 1
ATOM 3033 O O . ALA A 1 393 ? 12.398 -7.406 -15.023 1 97.19 393 ALA A O 1
ATOM 3034 N N . VAL A 1 394 ? 13.508 -5.477 -14.82 1 97.5 394 VAL A N 1
ATOM 3035 C CA . VAL A 1 394 ? 13.492 -5.203 -16.25 1 97.5 394 VAL A CA 1
ATOM 3036 C C . VAL A 1 394 ? 14.312 -6.258 -17 1 97.5 394 VAL A C 1
ATOM 3038 O O . VAL A 1 394 ? 13.93 -6.695 -18.078 1 97.5 394 VAL A O 1
ATOM 3041 N N . ARG A 1 395 ? 15.359 -6.684 -16.391 1 95.19 395 ARG A N 1
ATOM 3042 C CA . ARG A 1 395 ? 16.203 -7.703 -17 1 95.19 395 ARG A CA 1
ATOM 3043 C C . ARG A 1 395 ? 15.477 -9.039 -17.094 1 95.19 395 ARG A C 1
ATOM 3045 O O . ARG A 1 395 ? 15.617 -9.766 -18.078 1 95.19 395 ARG A O 1
ATOM 3052 N N . VAL A 1 396 ? 14.719 -9.305 -16.094 1 95.94 396 VAL A N 1
ATOM 3053 C CA . VAL A 1 396 ? 14.086 -10.617 -15.992 1 95.94 396 VAL A CA 1
ATOM 3054 C C . VAL A 1 396 ? 12.766 -10.617 -16.766 1 95.94 396 VAL A C 1
ATOM 3056 O O . VAL A 1 396 ? 12.508 -11.523 -17.562 1 95.94 396 VAL A O 1
ATOM 3059 N N . PHE A 1 397 ? 11.938 -9.602 -16.609 1 97.75 397 PHE A N 1
ATOM 3060 C CA . PHE A 1 397 ? 10.57 -9.633 -17.109 1 97.75 397 PHE A CA 1
ATOM 3061 C C . PHE A 1 397 ? 10.469 -8.891 -18.453 1 97.75 397 PHE A C 1
ATOM 3063 O O . PHE A 1 397 ? 9.492 -9.07 -19.188 1 97.75 397 PHE A O 1
ATOM 3070 N N . GLY A 1 398 ? 11.453 -7.996 -18.797 1 97.5 398 GLY A N 1
ATOM 3071 C CA . GLY A 1 398 ? 11.336 -7.227 -20.031 1 97.5 398 GLY A CA 1
ATOM 3072 C C . GLY A 1 398 ? 9.977 -6.574 -20.203 1 97.5 398 GLY A C 1
ATOM 3073 O O . GLY A 1 398 ? 9.352 -6.16 -19.219 1 97.5 398 GLY A O 1
ATOM 3074 N N . PHE A 1 399 ? 9.633 -6.32 -21.484 1 98.06 399 PHE A N 1
ATOM 3075 C CA . PHE A 1 399 ? 8.297 -5.797 -21.75 1 98.06 399 PHE A CA 1
ATOM 3076 C C . PHE A 1 399 ? 7.297 -6.934 -21.922 1 98.06 399 PHE A C 1
ATOM 3078 O O . PHE A 1 399 ? 6.09 -6.695 -22 1 98.06 399 PHE A O 1
ATOM 3085 N N . HIS A 1 400 ? 7.812 -8.188 -21.938 1 97.5 400 HIS A N 1
ATOM 3086 C CA . HIS A 1 400 ? 6.973 -9.344 -22.219 1 97.5 400 HIS A CA 1
ATOM 3087 C C . HIS A 1 400 ? 6.43 -9.969 -20.938 1 97.5 400 HIS A C 1
ATOM 3089 O O . HIS A 1 400 ? 5.469 -10.734 -20.969 1 97.5 400 HIS A O 1
ATOM 3095 N N . LEU A 1 401 ? 6.988 -9.719 -19.703 1 97.62 401 LEU A N 1
ATOM 3096 C CA . LEU A 1 401 ? 6.602 -10.219 -18.391 1 97.62 401 LEU A CA 1
ATOM 3097 C C . LEU A 1 401 ? 6.871 -11.711 -18.266 1 97.62 401 LEU A C 1
ATOM 3099 O O . LEU A 1 401 ? 7.742 -12.133 -17.5 1 97.62 401 LEU A O 1
ATOM 3103 N N . ALA A 1 402 ? 6.254 -12.531 -19.141 1 96.5 402 ALA A N 1
ATOM 3104 C CA . ALA A 1 402 ? 6.395 -13.984 -19.141 1 96.5 402 ALA A CA 1
ATOM 3105 C C . ALA A 1 402 ? 6.707 -14.5 -20.547 1 96.5 402 ALA A C 1
ATOM 3107 O O . ALA A 1 402 ? 6.188 -13.977 -21.531 1 96.5 402 ALA A O 1
ATOM 3108 N N . HIS A 1 403 ? 7.527 -15.555 -20.594 1 96.81 403 HIS A N 1
ATOM 3109 C CA . HIS A 1 403 ? 7.758 -16.25 -21.859 1 96.81 403 HIS A CA 1
ATOM 3110 C C . HIS A 1 403 ? 6.559 -17.125 -22.234 1 96.81 403 HIS A C 1
ATOM 3112 O O . HIS A 1 403 ? 6.25 -18.094 -21.531 1 96.81 403 HIS A O 1
ATOM 3118 N N . LEU A 1 404 ? 5.926 -16.766 -23.328 1 97.12 404 LEU A N 1
ATOM 3119 C CA . LEU A 1 404 ? 4.738 -17.516 -23.75 1 97.12 404 LEU A CA 1
ATOM 3120 C C . LEU A 1 404 ? 5.117 -18.656 -24.672 1 97.12 404 LEU A C 1
ATOM 3122 O O . LEU A 1 404 ? 5.738 -18.438 -25.719 1 97.12 404 LEU A O 1
ATOM 3126 N N . ASP A 1 405 ? 4.75 -19.859 -24.297 1 96.62 405 ASP A N 1
ATOM 3127 C CA . ASP A 1 405 ? 4.969 -21.016 -25.172 1 96.62 405 ASP A CA 1
ATOM 3128 C C . ASP A 1 405 ? 3.779 -21.234 -26.094 1 96.62 405 ASP A C 1
ATOM 3130 O O . ASP A 1 405 ? 2.627 -21.078 -25.688 1 96.62 405 ASP A O 1
ATOM 3134 N N . LEU A 1 406 ? 4.086 -21.531 -27.328 1 97.94 406 LEU A N 1
ATOM 3135 C CA . LEU A 1 406 ? 3.053 -22.031 -28.219 1 97.94 406 LEU A CA 1
ATOM 3136 C C . LEU A 1 406 ? 3.033 -23.562 -28.234 1 97.94 406 LEU A C 1
ATOM 3138 O O . LEU A 1 406 ? 4.078 -24.188 -28.109 1 97.94 406 LEU A O 1
ATOM 3142 N N . ARG A 1 407 ? 1.865 -24.078 -28.297 1 97 407 ARG A N 1
ATOM 3143 C CA . ARG A 1 407 ? 1.754 -25.531 -28.312 1 97 407 ARG A CA 1
ATOM 3144 C C . ARG A 1 407 ? 0.581 -25.984 -29.172 1 97 407 ARG A C 1
ATOM 3146 O O . ARG A 1 407 ? -0.489 -25.375 -29.141 1 97 407 ARG A O 1
ATOM 3153 N N . GLN A 1 408 ? 0.781 -26.953 -30 1 96.44 408 GLN A N 1
ATOM 3154 C CA . GLN A 1 408 ? -0.259 -27.562 -30.828 1 96.44 408 GLN A CA 1
ATOM 3155 C C . GLN A 1 408 ? 0.041 -29.031 -31.094 1 96.44 408 GLN A C 1
ATOM 3157 O O . GLN A 1 408 ? 1.18 -29.484 -30.938 1 96.44 408 GLN A O 1
ATOM 3162 N N . ASN A 1 409 ? -0.973 -29.75 -31.484 1 95 409 ASN A N 1
ATOM 3163 C CA . ASN A 1 409 ? -0.867 -31.188 -31.766 1 95 409 ASN A CA 1
ATOM 3164 C C . ASN A 1 409 ? -0.281 -31.438 -33.156 1 95 409 ASN A C 1
ATOM 3166 O O . ASN A 1 409 ? -0.604 -30.734 -34.094 1 95 409 ASN A O 1
ATOM 3170 N N . SER A 1 410 ? 0.572 -32.531 -33.281 1 96.44 410 SER A N 1
ATOM 3171 C CA . SER A 1 410 ? 1.218 -32.875 -34.531 1 96.44 410 SER A CA 1
ATOM 3172 C C . SER A 1 410 ? 0.189 -33.188 -35.594 1 96.44 410 SER A C 1
ATOM 3174 O O . SER A 1 410 ? 0.407 -32.906 -36.781 1 96.44 410 SER A O 1
ATOM 3176 N N . ALA A 1 411 ? -0.947 -33.719 -35.188 1 94.75 411 ALA A N 1
ATOM 3177 C CA . ALA A 1 411 ? -1.996 -34.094 -36.156 1 94.75 411 ALA A CA 1
ATOM 3178 C C . ALA A 1 411 ? -2.541 -32.844 -36.844 1 94.75 411 ALA A C 1
ATOM 3180 O O . ALA A 1 411 ? -2.91 -32.875 -38.031 1 94.75 411 ALA A O 1
ATOM 3181 N N . VAL A 1 412 ? -2.635 -31.797 -36.125 1 96.5 412 VAL A N 1
ATOM 3182 C CA . VAL A 1 412 ? -3.123 -30.547 -36.719 1 96.5 412 VAL A CA 1
ATOM 3183 C C . VAL A 1 412 ? -2.094 -30 -37.688 1 96.5 412 VAL A C 1
ATOM 3185 O O . VAL A 1 412 ? -2.451 -29.547 -38.781 1 96.5 412 VAL A O 1
ATOM 3188 N N . HIS A 1 413 ? -0.801 -30.062 -37.406 1 97.81 413 HIS A N 1
ATOM 3189 C CA . HIS A 1 413 ? 0.251 -29.609 -38.312 1 97.81 413 HIS A CA 1
ATOM 3190 C C . HIS A 1 413 ? 0.231 -30.422 -39.594 1 97.81 413 HIS A C 1
ATOM 3192 O O . HIS A 1 413 ? 0.355 -29.859 -40.688 1 97.81 413 HIS A O 1
ATOM 3198 N N . GLU A 1 414 ? 0.078 -31.656 -39.375 1 97.81 414 GLU A N 1
ATOM 3199 C CA . GLU A 1 414 ? 0.032 -32.531 -40.531 1 97.81 414 GLU A CA 1
ATOM 3200 C C . GLU A 1 414 ? -1.117 -32.156 -41.469 1 97.81 414 GLU A C 1
ATOM 3202 O O . GLU A 1 414 ? -0.943 -32.094 -42.688 1 97.81 414 GLU A O 1
ATOM 3207 N N . ALA A 1 415 ? -2.234 -31.906 -40.875 1 97.19 415 ALA A N 1
ATOM 3208 C CA . ALA A 1 415 ? -3.41 -31.531 -41.656 1 97.19 415 ALA A CA 1
ATOM 3209 C C . ALA A 1 415 ? -3.182 -30.203 -42.406 1 97.19 415 ALA A C 1
ATOM 3211 O O . ALA A 1 415 ? -3.559 -30.078 -43.562 1 97.19 415 ALA A O 1
ATOM 3212 N N . VAL A 1 416 ? -2.602 -29.297 -41.75 1 97.62 416 VAL A N 1
ATOM 3213 C CA . VAL A 1 416 ? -2.348 -27.969 -42.312 1 97.62 416 VAL A CA 1
ATOM 3214 C C . VAL A 1 416 ? -1.347 -28.094 -43.469 1 97.62 416 VAL A C 1
ATOM 3216 O O . VAL A 1 416 ? -1.586 -27.578 -44.562 1 97.62 416 VAL A O 1
ATOM 3219 N N . ILE A 1 417 ? -0.266 -28.766 -43.25 1 97.94 417 ILE A N 1
ATOM 3220 C CA . ILE A 1 417 ? 0.784 -28.938 -44.25 1 97.94 417 ILE A CA 1
ATOM 3221 C C . ILE A 1 417 ? 0.244 -29.703 -45.469 1 97.94 417 ILE A C 1
ATOM 3223 O O . ILE A 1 417 ? 0.558 -29.391 -46.625 1 97.94 417 ILE A O 1
ATOM 3227 N N . ALA A 1 418 ? -0.523 -30.719 -45.156 1 97.88 418 ALA A N 1
ATOM 3228 C CA . ALA A 1 418 ? -1.131 -31.5 -46.219 1 97.88 418 ALA A CA 1
ATOM 3229 C C . ALA A 1 418 ? -1.961 -30.609 -47.156 1 97.88 418 ALA A C 1
ATOM 3231 O O . ALA A 1 418 ? -1.896 -30.734 -48.375 1 97.88 418 ALA A O 1
ATOM 3232 N N . GLU A 1 419 ? -2.719 -29.75 -46.562 1 97 419 GLU A N 1
ATOM 3233 C CA . GLU A 1 419 ? -3.553 -28.844 -47.344 1 97 419 GLU A CA 1
ATOM 3234 C C . GLU A 1 419 ? -2.701 -27.859 -48.125 1 97 419 GLU A C 1
ATOM 3236 O O . GLU A 1 419 ? -2.996 -27.562 -49.281 1 97 419 GLU A O 1
ATOM 3241 N N . LEU A 1 420 ? -1.679 -27.328 -47.562 1 96.94 420 LEU A N 1
ATOM 3242 C CA . LEU A 1 420 ? -0.795 -26.391 -48.25 1 96.94 420 LEU A CA 1
ATOM 3243 C C . LEU A 1 420 ? -0.089 -27.062 -49.406 1 96.94 420 LEU A C 1
ATOM 3245 O O . LEU A 1 420 ? 0.034 -26.469 -50.5 1 96.94 420 LEU A O 1
ATOM 3249 N N . ILE A 1 421 ? 0.376 -28.266 -49.219 1 96.56 421 ILE A N 1
ATOM 3250 C CA . ILE A 1 421 ? 1.066 -29.016 -50.25 1 96.56 421 ILE A CA 1
ATOM 3251 C C . ILE A 1 421 ? 0.092 -29.344 -51.375 1 96.56 421 ILE A C 1
ATOM 3253 O O . ILE A 1 421 ? 0.436 -29.234 -52.562 1 96.56 421 ILE A O 1
ATOM 3257 N N . ALA A 1 422 ? -1.136 -29.703 -51 1 95.19 422 ALA A N 1
ATOM 3258 C CA . ALA A 1 422 ? -2.141 -30.016 -52 1 95.19 422 ALA A CA 1
ATOM 3259 C C . ALA A 1 422 ? -2.42 -28.812 -52.906 1 95.19 422 ALA A C 1
ATOM 3261 O O . ALA A 1 422 ? -2.684 -28.969 -54.094 1 95.19 422 ALA A O 1
ATOM 3262 N N . ALA A 1 423 ? -2.389 -27.688 -52.344 1 94 423 ALA A N 1
ATOM 3263 C CA . ALA A 1 423 ? -2.617 -26.469 -53.094 1 94 423 ALA A CA 1
ATOM 3264 C C . ALA A 1 423 ? -1.435 -26.156 -54.031 1 94 423 ALA A C 1
ATOM 3266 O O . ALA A 1 423 ? -1.62 -25.734 -55.156 1 94 423 ALA A O 1
ATOM 3267 N N . ALA A 1 424 ? -0.255 -26.359 -53.562 1 92.75 424 ALA A N 1
ATOM 3268 C CA . ALA A 1 424 ? 0.957 -26.031 -54.312 1 92.75 424 ALA A CA 1
ATOM 3269 C C . ALA A 1 424 ? 1.303 -27.156 -55.281 1 92.75 424 ALA A C 1
ATOM 3271 O O . ALA A 1 424 ? 1.842 -26.891 -56.375 1 92.75 424 ALA A O 1
ATOM 3272 N N . HIS A 1 425 ? 1.036 -28.422 -54.812 1 92.25 425 HIS A N 1
ATOM 3273 C CA . HIS A 1 425 ? 1.316 -29.625 -55.594 1 92.25 425 HIS A CA 1
ATOM 3274 C C . HIS A 1 425 ? 0.091 -30.531 -55.656 1 92.25 425 HIS A C 1
ATOM 3276 O O . HIS A 1 425 ? 0.033 -31.562 -55 1 92.25 425 HIS A O 1
ATOM 3282 N N . PRO A 1 426 ? -0.722 -30.234 -56.594 1 89.56 426 PRO A N 1
ATOM 3283 C CA . PRO A 1 426 ? -2.006 -30.938 -56.625 1 89.56 426 PRO A CA 1
ATOM 3284 C C . PRO A 1 426 ? -1.848 -32.438 -56.844 1 89.56 426 PRO A C 1
ATOM 3286 O O . PRO A 1 426 ? -2.744 -33.219 -56.5 1 89.56 426 PRO A O 1
ATOM 3289 N N . ASP A 1 427 ? -0.739 -32.875 -57.312 1 92.75 427 ASP A N 1
ATOM 3290 C CA . ASP A 1 427 ? -0.552 -34.281 -57.656 1 92.75 427 ASP A CA 1
ATOM 3291 C C . ASP A 1 427 ? 0.019 -35.031 -56.469 1 92.75 427 ASP A C 1
ATOM 3293 O O . ASP A 1 427 ? 0.207 -36.25 -56.531 1 92.75 427 ASP A O 1
ATOM 3297 N N . VAL A 1 428 ? 0.192 -34.406 -55.375 1 94.38 428 VAL A N 1
ATOM 3298 C CA . VAL A 1 428 ? 0.849 -35.031 -54.219 1 94.38 428 VAL A CA 1
ATOM 3299 C C . VAL A 1 428 ? -0.138 -35.188 -53.062 1 94.38 428 VAL A C 1
ATOM 3301 O O . VAL A 1 428 ? -0.745 -34.188 -52.656 1 94.38 428 VAL A O 1
ATOM 3304 N N . ASP A 1 429 ? -0.301 -36.406 -52.656 1 95.44 429 ASP A N 1
ATOM 3305 C CA . ASP A 1 429 ? -1.04 -36.656 -51.438 1 95.44 429 ASP A CA 1
ATOM 3306 C C . ASP A 1 429 ? -0.091 -36.812 -50.25 1 95.44 429 ASP A C 1
ATOM 3308 O O . ASP A 1 429 ? 0.28 -37.938 -49.906 1 95.44 429 ASP A O 1
ATOM 3312 N N . TYR A 1 430 ? 0.146 -35.844 -49.531 1 97.19 430 TYR A N 1
ATOM 3313 C CA . TYR A 1 430 ? 1.166 -35.75 -48.5 1 97.19 430 TYR A CA 1
ATOM 3314 C C . TYR A 1 430 ? 0.912 -36.781 -47.406 1 97.19 430 TYR A C 1
ATOM 3316 O O . TYR A 1 430 ? 1.846 -37.406 -46.906 1 97.19 430 TYR A O 1
ATOM 3324 N N . ARG A 1 431 ? -0.294 -36.969 -46.938 1 95.38 431 ARG A N 1
ATOM 3325 C CA . ARG A 1 431 ? -0.637 -37.844 -45.781 1 95.38 431 ARG A CA 1
ATOM 3326 C C . ARG A 1 431 ? -0.394 -39.312 -46.125 1 95.38 431 ARG A C 1
ATOM 3328 O O . ARG A 1 431 ? -0.224 -40.125 -45.219 1 95.38 431 ARG A O 1
ATOM 3335 N N . ARG A 1 432 ? -0.367 -39.594 -47.375 1 95.19 432 ARG A N 1
ATOM 3336 C CA . ARG A 1 432 ? -0.203 -41 -47.781 1 95.19 432 ARG A CA 1
ATOM 3337 C C . ARG A 1 432 ? 1.265 -41.312 -48.031 1 95.19 432 ARG A C 1
ATOM 3339 O O . ARG A 1 432 ? 1.621 -42.5 -48.25 1 95.19 432 ARG A O 1
ATOM 3346 N N . LEU A 1 433 ? 2.084 -40.375 -47.969 1 96.75 433 LEU A N 1
ATOM 3347 C CA . LEU A 1 433 ? 3.508 -40.594 -48.188 1 96.75 433 LEU A CA 1
ATOM 3348 C C . LEU A 1 433 ? 4.145 -41.25 -47 1 96.75 433 LEU A C 1
ATOM 3350 O O . LEU A 1 433 ? 3.797 -40.969 -45.844 1 96.75 433 LEU A O 1
ATOM 3354 N N . PRO A 1 434 ? 5.016 -42.156 -47.281 1 96.19 434 PRO A N 1
ATOM 3355 C CA . PRO A 1 434 ? 5.801 -42.688 -46.156 1 96.19 434 PRO A CA 1
ATOM 3356 C C . PRO A 1 434 ? 6.711 -41.625 -45.531 1 96.19 434 PRO A C 1
ATOM 3358 O O . PRO A 1 434 ? 7 -40.594 -46.156 1 96.19 434 PRO A O 1
ATOM 3361 N N . GLU A 1 435 ? 7.207 -41.844 -44.344 1 96.69 435 GLU A N 1
ATOM 3362 C CA . GLU A 1 435 ? 7.98 -40.875 -43.562 1 96.69 435 GLU A CA 1
ATOM 3363 C C . GLU A 1 435 ? 9.195 -40.375 -44.344 1 96.69 435 GLU A C 1
ATOM 3365 O O . GLU A 1 435 ? 9.477 -39.188 -44.375 1 96.69 435 GLU A O 1
ATOM 3370 N N . THR A 1 436 ? 9.898 -41.281 -45 1 96.56 436 THR A N 1
ATOM 3371 C CA . THR A 1 436 ? 11.102 -40.906 -45.75 1 96.56 436 THR A CA 1
ATOM 3372 C C . THR A 1 436 ? 10.781 -39.938 -46.875 1 96.56 436 THR A C 1
ATOM 3374 O O . THR A 1 436 ? 11.523 -38.969 -47.094 1 96.56 436 THR A O 1
ATOM 3377 N N . GLU A 1 437 ? 9.711 -40.125 -47.531 1 96.88 437 GLU A N 1
ATOM 3378 C CA . GLU A 1 437 ? 9.305 -39.281 -48.625 1 96.88 437 GLU A CA 1
ATOM 3379 C C . GLU A 1 437 ? 8.758 -37.938 -48.094 1 96.88 437 GLU A C 1
ATOM 3381 O O . GLU A 1 437 ? 8.953 -36.906 -48.719 1 96.88 437 GLU A O 1
ATOM 3386 N N . ARG A 1 438 ? 8.023 -38.031 -47.031 1 97.56 438 ARG A N 1
ATOM 3387 C CA . ARG A 1 438 ? 7.555 -36.781 -46.406 1 97.56 438 ARG A CA 1
ATOM 3388 C C . ARG A 1 438 ? 8.719 -35.875 -46.094 1 97.56 438 ARG A C 1
ATOM 3390 O O . ARG A 1 438 ? 8.695 -34.688 -46.406 1 97.56 438 ARG A O 1
ATOM 3397 N N . VAL A 1 439 ? 9.727 -36.438 -45.438 1 98.06 439 VAL A N 1
ATOM 3398 C CA . VAL A 1 439 ? 10.898 -35.688 -45 1 98.06 439 VAL A CA 1
ATOM 3399 C C . VAL A 1 439 ? 11.602 -35.094 -46.219 1 98.06 439 VAL A C 1
ATOM 3401 O O . VAL A 1 439 ? 11.984 -33.906 -46.188 1 98.06 439 VAL A O 1
ATOM 3404 N N . ALA A 1 440 ? 11.68 -35.875 -47.219 1 97.25 440 ALA A N 1
ATOM 3405 C CA . ALA A 1 440 ? 12.336 -35.375 -48.438 1 97.25 440 ALA A CA 1
ATOM 3406 C C . ALA A 1 440 ? 11.562 -34.219 -49.062 1 97.25 440 ALA A C 1
ATOM 3408 O O . ALA A 1 440 ? 12.164 -33.25 -49.5 1 97.25 440 ALA A O 1
ATOM 3409 N N . LEU A 1 441 ? 10.305 -34.406 -49.125 1 97.31 441 LEU A N 1
ATOM 3410 C CA . LEU A 1 441 ? 9.461 -33.375 -49.688 1 97.31 441 LEU A CA 1
ATOM 3411 C C . LEU A 1 441 ? 9.57 -32.094 -48.875 1 97.31 441 LEU A C 1
ATOM 3413 O O . LEU A 1 441 ? 9.719 -30.984 -49.438 1 97.31 441 LEU A O 1
ATOM 3417 N N . LEU A 1 442 ? 9.461 -32.156 -47.594 1 97.81 442 LEU A N 1
ATOM 3418 C CA . LEU A 1 442 ? 9.539 -31.016 -46.719 1 97.81 442 LEU A CA 1
ATOM 3419 C C . LEU A 1 442 ? 10.891 -30.328 -46.812 1 97.81 442 LEU A C 1
ATOM 3421 O O . LEU A 1 442 ? 10.969 -29.094 -46.812 1 97.81 442 LEU A O 1
ATOM 3425 N N . ARG A 1 443 ? 11.969 -31.125 -46.906 1 97 443 ARG A N 1
ATOM 3426 C CA . ARG A 1 443 ? 13.305 -30.562 -47.062 1 97 443 ARG A CA 1
ATOM 3427 C C . ARG A 1 443 ? 13.414 -29.75 -48.344 1 97 443 ARG A C 1
ATOM 3429 O O . ARG A 1 443 ? 14.023 -28.672 -48.344 1 97 443 ARG A O 1
ATOM 3436 N N . ARG A 1 444 ? 12.812 -30.219 -49.375 1 95.88 444 ARG A N 1
ATOM 3437 C CA . ARG A 1 444 ? 12.828 -29.516 -50.625 1 95.88 444 ARG A CA 1
ATOM 3438 C C . ARG A 1 444 ? 12.078 -28.188 -50.531 1 95.88 444 ARG A C 1
ATOM 3440 O O . ARG A 1 444 ? 12.547 -27.172 -51.062 1 95.88 444 ARG A O 1
ATOM 3447 N N . GLU A 1 445 ? 10.992 -28.281 -49.969 1 95.62 445 GLU A N 1
ATOM 3448 C CA . GLU A 1 445 ? 10.188 -27.062 -49.812 1 95.62 445 GLU A CA 1
ATOM 3449 C C . GLU A 1 445 ? 10.875 -26.062 -48.906 1 95.62 445 GLU A C 1
ATOM 3451 O O . GLU A 1 445 ? 10.742 -24.844 -49.094 1 95.62 445 GLU A O 1
ATOM 3456 N N . LEU A 1 446 ? 11.531 -26.5 -47.844 1 96.25 446 LEU A N 1
ATOM 3457 C CA . LEU A 1 446 ? 12.227 -25.641 -46.875 1 96.25 446 LEU A CA 1
ATOM 3458 C C . LEU A 1 446 ? 13.445 -24.984 -47.531 1 96.25 446 LEU A C 1
ATOM 3460 O O . LEU A 1 446 ? 13.875 -23.906 -47.125 1 96.25 446 LEU A O 1
ATOM 3464 N N . ALA A 1 447 ? 13.922 -25.594 -48.594 1 93.81 447 ALA A N 1
ATOM 3465 C CA . ALA A 1 447 ? 15.141 -25.125 -49.25 1 93.81 447 ALA A CA 1
ATOM 3466 C C . ALA A 1 447 ? 14.852 -23.953 -50.156 1 93.81 447 ALA A C 1
ATOM 3468 O O . ALA A 1 447 ? 15.75 -23.172 -50.5 1 93.81 447 ALA A O 1
ATOM 3469 N N . THR A 1 448 ? 13.594 -23.828 -50.562 1 92.44 448 THR A N 1
ATOM 3470 C CA . THR A 1 448 ? 13.242 -22.734 -51.438 1 92.44 448 THR A CA 1
ATOM 3471 C C . THR A 1 448 ? 12.711 -21.547 -50.656 1 92.44 448 THR A C 1
ATOM 3473 O O . THR A 1 448 ? 12.07 -21.703 -49.625 1 92.44 448 THR A O 1
ATOM 3476 N N . ALA A 1 449 ? 12.914 -20.422 -51.156 1 90.81 449 ALA A N 1
ATOM 3477 C CA . ALA A 1 449 ? 12.445 -19.203 -50.531 1 90.81 449 ALA A CA 1
ATOM 3478 C C . ALA A 1 449 ? 10.984 -18.922 -50.875 1 90.81 449 ALA A C 1
ATOM 3480 O O . ALA A 1 449 ? 10.336 -18.109 -50.219 1 90.81 449 ALA A O 1
ATOM 3481 N N . ARG A 1 450 ? 10.438 -19.672 -51.75 1 91.12 450 ARG A N 1
ATOM 3482 C CA . ARG A 1 450 ? 9.055 -19.469 -52.156 1 91.12 450 ARG A CA 1
ATOM 3483 C C . ARG A 1 450 ? 8.078 -19.922 -51.062 1 91.12 450 ARG A C 1
ATOM 3485 O O . ARG A 1 450 ? 8.219 -21 -50.5 1 91.12 450 ARG A O 1
ATOM 3492 N N . PRO A 1 451 ? 7.156 -19.094 -50.812 1 91.81 451 PRO A N 1
ATOM 3493 C CA . PRO A 1 451 ? 6.156 -19.516 -49.844 1 91.81 451 PRO A CA 1
ATOM 3494 C C . PRO A 1 451 ? 5.258 -20.641 -50.344 1 91.81 451 PRO A C 1
ATOM 3496 O O . PRO A 1 451 ? 5.008 -20.719 -51.562 1 91.81 451 PRO A O 1
ATOM 3499 N N . LEU A 1 452 ? 4.898 -21.422 -49.469 1 92.5 452 LEU A N 1
ATOM 3500 C CA . LEU A 1 452 ? 3.934 -22.469 -49.781 1 92.5 452 LEU A CA 1
ATOM 3501 C C . LEU A 1 452 ? 2.516 -21.906 -49.812 1 92.5 452 LEU A C 1
ATOM 3503 O O . LEU A 1 452 ? 1.649 -22.422 -50.5 1 92.5 452 LEU A O 1
ATOM 3507 N N . THR A 1 453 ? 2.336 -20.875 -49.031 1 93.81 453 THR A N 1
ATOM 3508 C CA . THR A 1 453 ? 1.013 -20.281 -48.906 1 93.81 453 THR A CA 1
ATOM 3509 C C . THR A 1 453 ? 0.721 -19.344 -50.062 1 93.81 453 THR A C 1
ATOM 3511 O O . THR A 1 453 ? 1.634 -18.719 -50.625 1 93.81 453 THR A O 1
ATOM 3514 N N . ASN A 1 454 ? -0.545 -19.312 -50.469 1 90.81 454 ASN A N 1
ATOM 3515 C CA . ASN A 1 454 ? -1.074 -18.391 -51.5 1 90.81 454 ASN A CA 1
ATOM 3516 C C . ASN A 1 454 ? -2.201 -17.531 -50.938 1 90.81 454 ASN A C 1
ATOM 3518 O O . ASN A 1 454 ? -3.248 -18.047 -50.531 1 90.81 454 ASN A O 1
ATOM 3522 N N . PRO A 1 455 ? -1.938 -16.281 -50.875 1 87.44 455 PRO A N 1
ATOM 3523 C CA . PRO A 1 455 ? -2.941 -15.391 -50.281 1 87.44 455 PRO A CA 1
ATOM 3524 C C . PRO A 1 455 ? -4.285 -15.453 -51 1 87.44 455 PRO A C 1
ATOM 3526 O O . PRO A 1 455 ? -5.32 -15.125 -50.406 1 87.44 455 PRO A O 1
ATOM 3529 N N . ASP A 1 456 ? -4.285 -15.875 -52.312 1 89.12 456 ASP A N 1
ATOM 3530 C CA . ASP A 1 456 ? -5.508 -15.875 -53.094 1 89.12 456 ASP A CA 1
ATOM 3531 C C . ASP A 1 456 ? -6.18 -17.25 -53.062 1 89.12 456 ASP A C 1
ATOM 3533 O O . ASP A 1 456 ? -7.203 -17.469 -53.719 1 89.12 456 ASP A O 1
ATOM 3537 N N . TRP A 1 457 ? -5.582 -18.109 -52.344 1 91.5 457 TRP A N 1
ATOM 3538 C CA . TRP A 1 457 ? -6.16 -19.438 -52.188 1 91.5 457 TRP A CA 1
ATOM 3539 C C . TRP A 1 457 ? -7.047 -19.5 -50.938 1 91.5 457 TRP A C 1
ATOM 3541 O O . TRP A 1 457 ? -6.746 -18.875 -49.938 1 91.5 457 TRP A O 1
ATOM 3551 N N . SER A 1 458 ? -8.211 -20.219 -51.125 1 92.81 458 SER A N 1
ATOM 3552 C CA . SER A 1 458 ? -9.109 -20.391 -49.969 1 92.81 458 SER A CA 1
ATOM 3553 C C . SER A 1 458 ? -8.789 -21.656 -49.188 1 92.81 458 SER A C 1
ATOM 3555 O O . SER A 1 458 ? -9.156 -22.75 -49.594 1 92.81 458 SER A O 1
ATOM 3557 N N . TYR A 1 459 ? -8.18 -21.5 -48.062 1 96.25 459 TYR A N 1
ATOM 3558 C CA . TYR A 1 459 ? -7.848 -22.641 -47.219 1 96.25 459 TYR A CA 1
ATOM 3559 C C . TYR A 1 459 ? -8.977 -22.922 -46.219 1 96.25 459 TYR A C 1
ATOM 3561 O O . TYR A 1 459 ? -9.859 -22.078 -46.031 1 96.25 459 TYR A O 1
ATOM 3569 N N . SER A 1 460 ? -8.969 -24.109 -45.625 1 96.31 460 SER A N 1
ATOM 3570 C CA . SER A 1 460 ? -9.93 -24.484 -44.594 1 96.31 460 SER A CA 1
ATOM 3571 C C . SER A 1 460 ? -9.812 -23.562 -43.375 1 96.31 460 SER A C 1
ATOM 3573 O O . SER A 1 460 ? -8.812 -22.859 -43.219 1 96.31 460 SER A O 1
ATOM 3575 N N . ALA A 1 461 ? -10.867 -23.547 -42.5 1 95.12 461 ALA A N 1
ATOM 3576 C CA . ALA A 1 461 ? -10.891 -22.719 -41.312 1 95.12 461 ALA A CA 1
ATOM 3577 C C . ALA A 1 461 ? -9.734 -23.062 -40.375 1 95.12 461 ALA A C 1
ATOM 3579 O O . ALA A 1 461 ? -9.141 -22.172 -39.75 1 95.12 461 ALA A O 1
ATOM 3580 N N . THR A 1 462 ? -9.414 -24.312 -40.25 1 95.19 462 THR A N 1
ATOM 3581 C CA . THR A 1 462 ? -8.328 -24.766 -39.375 1 95.19 462 THR A CA 1
ATOM 3582 C C . THR A 1 462 ? -6.988 -24.25 -39.875 1 95.19 462 THR A C 1
ATOM 3584 O O . THR A 1 462 ? -6.188 -23.719 -39.094 1 95.19 462 THR A O 1
ATOM 3587 N N . THR A 1 463 ? -6.766 -24.375 -41.188 1 96.75 463 THR A N 1
ATOM 3588 C CA . THR A 1 463 ? -5.512 -23.922 -41.781 1 96.75 463 THR A CA 1
ATOM 3589 C C . THR A 1 463 ? -5.367 -22.406 -41.625 1 96.75 463 THR A C 1
ATOM 3591 O O . THR A 1 463 ? -4.293 -21.922 -41.281 1 96.75 463 THR A O 1
ATOM 3594 N N . GLN A 1 464 ? -6.43 -21.75 -41.875 1 95.94 464 GLN A N 1
ATOM 3595 C CA . GLN A 1 464 ? -6.406 -20.297 -41.719 1 95.94 464 GLN A CA 1
ATOM 3596 C C . GLN A 1 464 ? -6.102 -19.875 -40.281 1 95.94 464 GLN A C 1
ATOM 3598 O O . GLN A 1 464 ? -5.309 -18.969 -40.062 1 95.94 464 GLN A O 1
ATOM 3603 N N . SER A 1 465 ? -6.758 -20.484 -39.375 1 96.12 465 SER A N 1
ATOM 3604 C CA . SER A 1 465 ? -6.566 -20.188 -37.969 1 96.12 465 SER A CA 1
ATOM 3605 C C . SER A 1 465 ? -5.121 -20.422 -37.531 1 96.12 465 SER A C 1
ATOM 3607 O O . SER A 1 465 ? -4.535 -19.594 -36.844 1 96.12 465 SER A O 1
ATOM 3609 N N . GLU A 1 466 ? -4.562 -21.5 -37.969 1 96.88 466 GLU A N 1
ATOM 3610 C CA . GLU A 1 466 ? -3.189 -21.812 -37.594 1 96.88 466 GLU A CA 1
ATOM 3611 C C . GLU A 1 466 ? -2.203 -20.828 -38.219 1 96.88 466 GLU A C 1
ATOM 3613 O O . GLU A 1 466 ? -1.255 -20.406 -37.531 1 96.88 466 GLU A O 1
ATOM 3618 N N . LEU A 1 467 ? -2.436 -20.5 -39.438 1 97.12 467 LEU A N 1
ATOM 3619 C CA . LEU A 1 467 ? -1.563 -19.531 -40.094 1 97.12 467 LEU A CA 1
ATOM 3620 C C . LEU A 1 467 ? -1.623 -18.172 -39.375 1 97.12 467 LEU A C 1
ATOM 3622 O O . LEU A 1 467 ? -0.601 -17.5 -39.219 1 97.12 467 LEU A O 1
ATOM 3626 N N . GLU A 1 468 ? -2.826 -17.812 -38.969 1 97.25 468 GLU A N 1
ATOM 3627 C CA . GLU A 1 468 ? -2.988 -16.547 -38.281 1 97.25 468 GLU A CA 1
ATOM 3628 C C . GLU A 1 468 ? -2.244 -16.547 -36.938 1 97.25 468 GLU A C 1
ATOM 3630 O O . GLU A 1 468 ? -1.73 -15.523 -36.5 1 97.25 468 GLU A O 1
ATOM 3635 N N . ILE A 1 469 ? -2.211 -17.672 -36.25 1 98 469 ILE A N 1
ATOM 3636 C CA . ILE A 1 469 ? -1.469 -17.812 -35 1 98 469 ILE A CA 1
ATOM 3637 C C . ILE A 1 469 ? 0.012 -17.531 -35.25 1 98 469 ILE A C 1
ATOM 3639 O O . ILE A 1 469 ? 0.642 -16.781 -34.5 1 98 469 ILE A O 1
ATOM 3643 N N . PHE A 1 470 ? 0.557 -18.078 -36.281 1 98.19 470 PHE A N 1
ATOM 3644 C CA . PHE A 1 470 ? 1.966 -17.891 -36.594 1 98.19 470 PHE A CA 1
ATOM 3645 C C . PHE A 1 470 ? 2.236 -16.438 -36.969 1 98.19 470 PHE A C 1
ATOM 3647 O O . PHE A 1 470 ? 3.273 -15.875 -36.625 1 98.19 470 PHE A O 1
ATOM 3654 N N . ARG A 1 471 ? 1.332 -15.836 -37.719 1 98.06 471 ARG A N 1
ATOM 3655 C CA . ARG A 1 471 ? 1.473 -14.422 -38.031 1 98.06 471 ARG A CA 1
ATOM 3656 C C . ARG A 1 471 ? 1.447 -13.555 -36.781 1 98.06 471 ARG A C 1
ATOM 3658 O O . ARG A 1 471 ? 2.182 -12.57 -36.688 1 98.06 471 ARG A O 1
ATOM 3665 N N . THR A 1 472 ? 0.58 -13.906 -35.875 1 98.31 472 THR A N 1
ATOM 3666 C CA . THR A 1 472 ? 0.499 -13.188 -34.594 1 98.31 472 THR A CA 1
ATOM 3667 C C . THR A 1 472 ? 1.789 -13.352 -33.812 1 98.31 472 THR A C 1
ATOM 3669 O O . THR A 1 472 ? 2.229 -12.422 -33.125 1 98.31 472 THR A O 1
ATOM 3672 N N . ALA A 1 473 ? 2.359 -14.539 -33.812 1 98.44 473 ALA A N 1
ATOM 3673 C CA . ALA A 1 473 ? 3.65 -14.75 -33.188 1 98.44 473 ALA A CA 1
ATOM 3674 C C . ALA A 1 473 ? 4.715 -13.82 -33.75 1 98.44 473 ALA A C 1
ATOM 3676 O O . ALA A 1 473 ? 5.52 -13.258 -33 1 98.44 473 ALA A O 1
ATOM 3677 N N . ARG A 1 474 ? 4.715 -13.688 -35.062 1 98.12 474 ARG A N 1
ATOM 3678 C CA . ARG A 1 474 ? 5.633 -12.766 -35.719 1 98.12 474 ARG A CA 1
ATOM 3679 C C . ARG A 1 474 ? 5.391 -11.328 -35.25 1 98.12 474 ARG A C 1
ATOM 3681 O O . ARG A 1 474 ? 6.336 -10.609 -34.938 1 98.12 474 ARG A O 1
ATOM 3688 N N . TRP A 1 475 ? 4.145 -10.969 -35.219 1 97.75 475 TRP A N 1
ATOM 3689 C CA . TRP A 1 475 ? 3.77 -9.648 -34.719 1 97.75 475 TRP A CA 1
ATOM 3690 C C . TRP A 1 475 ? 4.301 -9.438 -33.312 1 97.75 475 TRP A C 1
ATOM 3692 O O . TRP A 1 475 ? 4.844 -8.367 -33 1 97.75 475 TRP A O 1
ATOM 3702 N N . ALA A 1 476 ? 4.16 -10.383 -32.406 1 98 476 ALA A N 1
ATOM 3703 C CA . ALA A 1 476 ? 4.613 -10.281 -31.031 1 98 476 ALA A CA 1
ATOM 3704 C C . ALA A 1 476 ? 6.125 -10.07 -30.969 1 98 476 ALA A C 1
ATOM 3706 O O . ALA A 1 476 ? 6.609 -9.266 -30.172 1 98 476 ALA A O 1
ATOM 3707 N N . HIS A 1 477 ? 6.852 -10.805 -31.781 1 97.62 477 HIS A N 1
ATOM 3708 C CA . HIS A 1 477 ? 8.297 -10.641 -31.859 1 97.62 477 HIS A CA 1
ATOM 3709 C C . HIS A 1 477 ? 8.672 -9.219 -32.25 1 97.62 477 HIS A C 1
ATOM 3711 O O . HIS A 1 477 ? 9.555 -8.609 -31.656 1 97.62 477 HIS A O 1
ATOM 3717 N N . ASP A 1 478 ? 7.941 -8.703 -33.219 1 96.75 478 ASP A N 1
ATOM 3718 C CA . ASP A 1 478 ? 8.258 -7.391 -33.75 1 96.75 478 ASP A CA 1
ATOM 3719 C C . ASP A 1 478 ? 7.879 -6.281 -32.781 1 96.75 478 ASP A C 1
ATOM 3721 O O . ASP A 1 478 ? 8.555 -5.25 -32.719 1 96.75 478 ASP A O 1
ATOM 3725 N N . THR A 1 479 ? 6.855 -6.508 -32.062 1 95.88 479 THR A N 1
ATOM 3726 C CA . THR A 1 479 ? 6.27 -5.461 -31.25 1 95.88 479 THR A CA 1
ATOM 3727 C C . THR A 1 479 ? 6.883 -5.461 -29.844 1 95.88 479 THR A C 1
ATOM 3729 O O . THR A 1 479 ? 7.141 -4.398 -29.281 1 95.88 479 THR A O 1
ATOM 3732 N N . ILE A 1 480 ? 7.113 -6.625 -29.281 1 96.75 480 ILE A N 1
ATOM 3733 C CA . ILE A 1 480 ? 7.562 -6.742 -27.906 1 96.75 480 ILE A CA 1
ATOM 3734 C C . ILE A 1 480 ? 9.047 -7.102 -27.875 1 96.75 480 ILE A C 1
ATOM 3736 O O . ILE A 1 480 ? 9.812 -6.535 -27.094 1 96.75 480 ILE A O 1
ATOM 3740 N N . GLY A 1 481 ? 9.445 -8.031 -28.688 1 95.5 481 GLY A N 1
ATOM 3741 C CA . GLY A 1 481 ? 10.789 -8.578 -28.719 1 95.5 481 GLY A CA 1
ATOM 3742 C C . GLY A 1 481 ? 10.812 -10.094 -28.812 1 95.5 481 GLY A C 1
ATOM 3743 O O . GLY A 1 481 ? 9.789 -10.75 -28.625 1 95.5 481 GLY A O 1
ATOM 3744 N N . PRO A 1 482 ? 11.922 -10.633 -29.047 1 95.25 482 PRO A N 1
ATOM 3745 C CA . PRO A 1 482 ? 12.031 -12.07 -29.328 1 95.25 482 PRO A CA 1
ATOM 3746 C C . PRO A 1 482 ? 11.766 -12.93 -28.094 1 95.25 482 PRO A C 1
ATOM 3748 O O . PRO A 1 482 ? 11.383 -14.094 -28.219 1 95.25 482 PRO A O 1
ATOM 3751 N N . ARG A 1 483 ? 11.891 -12.406 -26.906 1 95.75 483 ARG A N 1
ATOM 3752 C CA . ARG A 1 483 ? 11.75 -13.188 -25.688 1 95.75 483 ARG A CA 1
ATOM 3753 C C . ARG A 1 483 ? 10.289 -13.477 -25.375 1 95.75 483 ARG A C 1
ATOM 3755 O O . ARG A 1 483 ? 9.977 -14.32 -24.531 1 95.75 483 ARG A O 1
ATOM 3762 N N . VAL A 1 484 ? 9.344 -12.859 -26.062 1 97.81 484 VAL A N 1
ATOM 3763 C CA . VAL A 1 484 ? 7.918 -13.008 -25.797 1 97.81 484 VAL A CA 1
ATOM 3764 C C . VAL A 1 484 ? 7.477 -14.438 -26.109 1 97.81 484 VAL A C 1
ATOM 3766 O O . VAL A 1 484 ? 6.625 -14.992 -25.406 1 97.81 484 VAL A O 1
ATOM 3769 N N . ILE A 1 485 ? 8.008 -14.945 -27.172 1 98.19 485 ILE A N 1
ATOM 3770 C CA . ILE A 1 485 ? 7.77 -16.328 -27.609 1 98.19 485 ILE A CA 1
ATOM 3771 C C . ILE A 1 485 ? 9.086 -16.969 -28.047 1 98.19 485 ILE A C 1
ATOM 3773 O O . ILE A 1 485 ? 9.594 -16.656 -29.125 1 98.19 485 ILE A O 1
ATOM 3777 N N . GLU A 1 486 ? 9.516 -17.891 -27.25 1 96.38 486 GLU A N 1
ATOM 3778 C CA . GLU A 1 486 ? 10.812 -18.484 -27.547 1 96.38 486 GLU A CA 1
ATOM 3779 C C . GLU A 1 486 ? 10.68 -19.953 -27.938 1 96.38 486 GLU A C 1
ATOM 3781 O O . GLU A 1 486 ? 11.594 -20.531 -28.547 1 96.38 486 GLU A O 1
ATOM 3786 N N . GLN A 1 487 ? 9.508 -20.5 -27.625 1 97 487 GLN A N 1
ATOM 3787 C CA . GLN A 1 487 ? 9.375 -21.938 -27.844 1 97 487 GLN A CA 1
ATOM 3788 C C . GLN A 1 487 ? 8.047 -22.266 -28.5 1 97 487 GLN A C 1
ATOM 3790 O O . GLN A 1 487 ? 7.02 -21.656 -28.203 1 97 487 GLN A O 1
ATOM 3795 N N . TYR A 1 488 ? 8.062 -23.203 -29.422 1 98.19 488 TYR A N 1
ATOM 3796 C CA . TYR A 1 488 ? 6.895 -23.859 -30 1 98.19 488 TYR A CA 1
ATOM 3797 C C . TYR A 1 488 ? 6.887 -25.344 -29.688 1 98.19 488 TYR A C 1
ATOM 3799 O O . TYR A 1 488 ? 7.707 -26.109 -30.203 1 98.19 488 TYR A O 1
ATOM 3807 N N . VAL A 1 489 ? 5.961 -25.828 -28.859 1 97.69 489 VAL A N 1
ATOM 3808 C CA . VAL A 1 489 ? 5.91 -27.203 -28.391 1 97.69 489 VAL A CA 1
ATOM 3809 C C . VAL A 1 489 ? 4.988 -28.031 -29.297 1 97.69 489 VAL A C 1
ATOM 3811 O O . VAL A 1 489 ? 3.871 -27.609 -29.609 1 97.69 489 VAL A O 1
ATOM 3814 N N . ILE A 1 490 ? 5.438 -29.188 -29.766 1 98.06 490 ILE A N 1
ATOM 3815 C CA . ILE A 1 490 ? 4.66 -30.094 -30.594 1 98.06 490 ILE A CA 1
ATOM 3816 C C . ILE A 1 490 ? 4.172 -31.281 -29.766 1 98.06 490 ILE A C 1
ATOM 3818 O O . ILE A 1 490 ? 4.965 -32.156 -29.375 1 98.06 490 ILE A O 1
ATOM 3822 N N . SER A 1 491 ? 2.941 -31.328 -29.547 1 93.62 491 SER A N 1
ATOM 3823 C CA . SER A 1 491 ? 2.369 -32.469 -28.812 1 93.62 491 SER A CA 1
ATOM 3824 C C . SER A 1 491 ? 2.328 -33.719 -29.688 1 93.62 491 SER A C 1
ATOM 3826 O O . SER A 1 491 ? 2.102 -33.625 -30.891 1 93.62 491 SER A O 1
ATOM 3828 N N . LYS A 1 492 ? 2.545 -34.844 -29.156 1 90.5 492 LYS A N 1
ATOM 3829 C CA . LYS A 1 492 ? 2.482 -36.125 -29.797 1 90.5 492 LYS A CA 1
ATOM 3830 C C . LYS A 1 492 ? 3.457 -36.219 -30.969 1 90.5 492 LYS A C 1
ATOM 3832 O O . LYS A 1 492 ? 3.062 -36.562 -32.094 1 90.5 492 LYS A O 1
ATOM 3837 N N . THR A 1 493 ? 4.711 -35.906 -30.688 1 95.06 493 THR A N 1
ATOM 3838 C CA . THR A 1 493 ? 5.75 -36.062 -31.688 1 95.06 493 THR A CA 1
ATOM 3839 C C . THR A 1 493 ? 6.18 -37.5 -31.844 1 95.06 493 THR A C 1
ATOM 3841 O O . THR A 1 493 ? 6.562 -38.156 -30.875 1 95.06 493 THR A O 1
ATOM 3844 N N . ASP A 1 494 ? 6.121 -38 -33 1 91.5 494 ASP A N 1
ATOM 3845 C CA . ASP A 1 494 ? 6.504 -39.406 -33.156 1 91.5 494 ASP A CA 1
ATOM 3846 C C . ASP A 1 494 ? 7.414 -39.562 -34.375 1 91.5 494 ASP A C 1
ATOM 3848 O O . ASP A 1 494 ? 7.863 -40.688 -34.656 1 91.5 494 ASP A O 1
ATOM 3852 N N . ALA A 1 495 ? 7.68 -38.5 -35.094 1 95 495 ALA A N 1
ATOM 3853 C CA . ALA A 1 495 ? 8.539 -38.594 -36.281 1 95 495 ALA A CA 1
ATOM 3854 C C . ALA A 1 495 ? 9.25 -37.281 -36.562 1 95 495 ALA A C 1
ATOM 3856 O O . ALA A 1 495 ? 8.891 -36.25 -36 1 95 495 ALA A O 1
ATOM 3857 N N . VAL A 1 496 ? 10.297 -37.312 -37.406 1 97.38 496 VAL A N 1
ATOM 3858 C CA . VAL A 1 496 ? 11.078 -36.156 -37.812 1 97.38 496 VAL A CA 1
ATOM 3859 C C . VAL A 1 496 ? 10.195 -35.188 -38.625 1 97.38 496 VAL A C 1
ATOM 3861 O O . VAL A 1 496 ? 10.336 -33.969 -38.5 1 97.38 496 VAL A O 1
ATOM 3864 N N . SER A 1 497 ? 9.25 -35.719 -39.438 1 98.06 497 SER A N 1
ATOM 3865 C CA . SER A 1 497 ? 8.359 -34.906 -40.25 1 98.06 497 SER A CA 1
ATOM 3866 C C . SER A 1 497 ? 7.555 -33.938 -39.375 1 98.06 497 SER A C 1
ATOM 3868 O O . SER A 1 497 ? 7.293 -32.812 -39.781 1 98.06 497 SER A O 1
ATOM 3870 N N . ASP A 1 498 ? 7.148 -34.406 -38.219 1 97.88 498 ASP A N 1
ATOM 3871 C CA . ASP A 1 498 ? 6.395 -33.531 -37.281 1 97.88 498 ASP A CA 1
ATOM 3872 C C . ASP A 1 498 ? 7.16 -32.25 -37 1 97.88 498 ASP A C 1
ATOM 3874 O O . ASP A 1 498 ? 6.559 -31.188 -36.875 1 97.88 498 ASP A O 1
ATOM 3878 N N . ILE A 1 499 ? 8.438 -32.375 -36.812 1 98.25 499 ILE A N 1
ATOM 3879 C CA . ILE A 1 499 ? 9.297 -31.25 -36.469 1 98.25 499 ILE A CA 1
ATOM 3880 C C . ILE A 1 499 ? 9.469 -30.344 -37.688 1 98.25 499 ILE A C 1
ATOM 3882 O O . ILE A 1 499 ? 9.367 -29.125 -37.594 1 98.25 499 ILE A O 1
ATOM 3886 N N . LEU A 1 500 ? 9.648 -30.938 -38.812 1 98.19 500 LEU A N 1
ATOM 3887 C CA . LEU A 1 500 ? 9.867 -30.172 -40.062 1 98.19 500 LEU A CA 1
ATOM 3888 C C . LEU A 1 500 ? 8.586 -29.469 -40.469 1 98.19 500 LEU A C 1
ATOM 3890 O O . LEU A 1 500 ? 8.641 -28.406 -41.125 1 98.19 500 LEU A O 1
ATOM 3894 N N . GLU A 1 501 ? 7.465 -30.016 -40.219 1 98.44 501 GLU A N 1
ATOM 3895 C CA . GLU A 1 501 ? 6.191 -29.375 -40.5 1 98.44 501 GLU A CA 1
ATOM 3896 C C . GLU A 1 501 ? 6.078 -28.031 -39.812 1 98.44 501 GLU A C 1
ATOM 3898 O O . GLU A 1 501 ? 5.625 -27.047 -40.375 1 98.44 501 GLU A O 1
ATOM 3903 N N . VAL A 1 502 ? 6.488 -28.016 -38.531 1 98.44 502 VAL A N 1
ATOM 3904 C CA . VAL A 1 502 ? 6.473 -26.766 -37.781 1 98.44 502 VAL A CA 1
ATOM 3905 C C . VAL A 1 502 ? 7.512 -25.797 -38.375 1 98.44 502 VAL A C 1
ATOM 3907 O O . VAL A 1 502 ? 7.266 -24.594 -38.469 1 98.44 502 VAL A O 1
ATOM 3910 N N . ALA A 1 503 ? 8.656 -26.312 -38.719 1 98.12 503 ALA A N 1
ATOM 3911 C CA . ALA A 1 503 ? 9.664 -25.484 -39.375 1 98.12 503 ALA A CA 1
ATOM 3912 C C . ALA A 1 503 ? 9.094 -24.812 -40.625 1 98.12 503 ALA A C 1
ATOM 3914 O O . ALA A 1 503 ? 9.367 -23.641 -40.875 1 98.12 503 ALA A O 1
ATOM 3915 N N . MET A 1 504 ? 8.312 -25.547 -41.406 1 97.38 504 MET A N 1
ATOM 3916 C CA . MET A 1 504 ? 7.684 -25.016 -42.594 1 97.38 504 MET A CA 1
ATOM 3917 C C . MET A 1 504 ? 6.762 -23.844 -42.281 1 97.38 504 MET A C 1
ATOM 3919 O O . MET A 1 504 ? 6.77 -22.828 -42.969 1 97.38 504 MET A O 1
ATOM 3923 N N . LEU A 1 505 ? 5.996 -24.047 -41.281 1 97.94 505 LEU A N 1
ATOM 3924 C CA . LEU A 1 505 ? 5.051 -23 -40.875 1 97.94 505 LEU A CA 1
ATOM 3925 C C . LEU A 1 505 ? 5.785 -21.766 -40.375 1 97.94 505 LEU A C 1
ATOM 3927 O O . LEU A 1 505 ? 5.352 -20.641 -40.625 1 97.94 505 LEU A O 1
ATOM 3931 N N . LEU A 1 506 ? 6.867 -21.953 -39.594 1 97.94 506 LEU A N 1
ATOM 3932 C CA . LEU A 1 506 ? 7.691 -20.844 -39.125 1 97.94 506 LEU A CA 1
ATOM 3933 C C . LEU A 1 506 ? 8.305 -20.094 -40.312 1 97.94 506 LEU A C 1
ATOM 3935 O O . LEU A 1 506 ? 8.414 -18.859 -40.281 1 97.94 506 LEU A O 1
ATOM 3939 N N . LYS A 1 507 ? 8.664 -20.812 -41.312 1 97.25 507 LYS A N 1
ATOM 3940 C CA . LYS A 1 507 ? 9.211 -20.203 -42.531 1 97.25 507 LYS A CA 1
ATOM 3941 C C . LYS A 1 507 ? 8.18 -19.312 -43.188 1 97.25 507 LYS A C 1
ATOM 3943 O O . LYS A 1 507 ? 8.508 -18.234 -43.688 1 97.25 507 LYS A O 1
ATOM 3948 N N . GLU A 1 508 ? 6.965 -19.734 -43.219 1 95.5 508 GLU A N 1
ATOM 3949 C CA . GLU A 1 508 ? 5.895 -19.016 -43.906 1 95.5 508 GLU A CA 1
ATOM 3950 C C . GLU A 1 508 ? 5.723 -17.609 -43.344 1 95.5 508 GLU A C 1
ATOM 3952 O O . GLU A 1 508 ? 5.242 -16.719 -44.031 1 95.5 508 GLU A O 1
ATOM 3957 N N . VAL A 1 509 ? 6.125 -17.422 -42.125 1 96 509 VAL A N 1
ATOM 3958 C CA . VAL A 1 509 ? 5.883 -16.125 -41.5 1 96 509 VAL A CA 1
ATOM 3959 C C . VAL A 1 509 ? 7.211 -15.43 -41.219 1 96 509 VAL A C 1
ATOM 3961 O O . VAL A 1 509 ? 7.246 -14.414 -40.5 1 96 509 VAL A O 1
ATOM 3964 N N . GLY A 1 510 ? 8.297 -16.016 -41.562 1 95.31 510 GLY A N 1
ATOM 3965 C CA . GLY A 1 510 ? 9.602 -15.383 -41.469 1 95.31 510 GLY A CA 1
ATOM 3966 C C . GLY A 1 510 ? 10.281 -15.625 -40.125 1 95.31 510 GLY A C 1
ATOM 3967 O O . GLY A 1 510 ? 11.312 -15.016 -39.812 1 95.31 510 GLY A O 1
ATOM 3968 N N . LEU A 1 511 ? 9.758 -16.453 -39.25 1 97.31 511 LEU A N 1
ATOM 3969 C CA . LEU A 1 511 ? 10.391 -16.781 -38 1 97.31 511 LEU A CA 1
ATOM 3970 C C . LEU A 1 511 ? 11.477 -17.844 -38.188 1 97.31 511 LEU A C 1
ATOM 3972 O O . LEU A 1 511 ? 12.312 -18.047 -37.312 1 97.31 511 LEU A O 1
ATOM 3976 N N . LEU A 1 512 ? 11.406 -18.5 -39.312 1 97.06 512 LEU A N 1
ATOM 3977 C CA . LEU A 1 512 ? 12.516 -19.281 -39.844 1 97.06 512 LEU A CA 1
ATOM 3978 C C . LEU A 1 512 ? 12.938 -18.781 -41.219 1 97.06 512 LEU A C 1
ATOM 3980 O O . LEU A 1 512 ? 12.094 -18.594 -42.094 1 97.06 512 LEU A O 1
ATOM 3984 N N . GLN A 1 513 ? 14.172 -18.484 -41.312 1 95.69 513 GLN A N 1
ATOM 3985 C CA . GLN A 1 513 ? 14.758 -18.094 -42.594 1 95.69 513 GLN A CA 1
ATOM 3986 C C . GLN A 1 513 ? 15.953 -18.984 -42.938 1 95.69 513 GLN A C 1
ATOM 3988 O O . GLN A 1 513 ? 17.094 -18.641 -42.656 1 95.69 513 GLN A O 1
ATOM 3993 N N . PRO A 1 514 ? 15.648 -20.031 -43.625 1 93.12 514 PRO A N 1
ATOM 3994 C CA . PRO A 1 514 ? 16.688 -21.016 -43.906 1 93.12 514 PRO A CA 1
ATOM 3995 C C . PRO A 1 514 ? 17.875 -20.422 -44.656 1 93.12 514 PRO A C 1
ATOM 3997 O O . PRO A 1 514 ? 19.031 -20.812 -44.406 1 93.12 514 PRO A O 1
ATOM 4000 N N . TRP A 1 515 ? 17.719 -19.531 -45.562 1 88.56 515 TRP A N 1
ATOM 4001 C CA . TRP A 1 515 ? 18.781 -18.953 -46.375 1 88.56 515 TRP A CA 1
ATOM 4002 C C . TRP A 1 515 ? 19.703 -18.078 -45.562 1 88.56 515 TRP A C 1
ATOM 4004 O O . TRP A 1 515 ? 20.812 -17.766 -45.969 1 88.56 515 TRP A O 1
ATOM 4014 N N . ARG A 1 516 ? 19.312 -17.719 -44.406 1 88.69 516 ARG A N 1
ATOM 4015 C CA . ARG A 1 516 ? 20.125 -16.922 -43.5 1 88.69 516 ARG A CA 1
ATOM 4016 C C . ARG A 1 516 ? 20.516 -17.719 -42.25 1 88.69 516 ARG A C 1
ATOM 4018 O O . ARG A 1 516 ? 21.109 -17.172 -41.312 1 88.69 516 ARG A O 1
ATOM 4025 N N . ASN A 1 517 ? 20.078 -18.969 -42.25 1 90.5 517 ASN A N 1
ATOM 4026 C CA . ASN A 1 517 ? 20.266 -19.828 -41.094 1 90.5 517 ASN A CA 1
ATOM 4027 C C . ASN A 1 517 ? 19.797 -19.172 -39.781 1 90.5 517 ASN A C 1
ATOM 4029 O O . ASN A 1 517 ? 20.531 -19.109 -38.812 1 90.5 517 ASN A O 1
ATOM 4033 N N . HIS A 1 518 ? 18.594 -18.625 -39.906 1 93.56 518 HIS A N 1
ATOM 4034 C CA . HIS A 1 518 ? 18.031 -17.922 -38.75 1 93.56 518 HIS A CA 1
ATOM 4035 C C . HIS A 1 518 ? 16.734 -18.594 -38.281 1 93.56 518 HIS A C 1
ATOM 4037 O O . HIS A 1 518 ? 15.805 -18.766 -39.062 1 93.56 518 HIS A O 1
ATOM 4043 N N . LEU A 1 519 ? 16.719 -19.047 -37.094 1 95.62 519 LEU A N 1
ATOM 4044 C CA . LEU A 1 519 ? 15.555 -19.594 -36.406 1 95.62 519 LEU A CA 1
ATOM 4045 C C . LEU A 1 519 ? 15.219 -18.766 -35.156 1 95.62 519 LEU A C 1
ATOM 4047 O O . LEU A 1 519 ? 16.016 -18.688 -34.25 1 95.62 519 LEU A O 1
ATOM 4051 N N . ALA A 1 520 ? 14.062 -18.172 -35.156 1 95.81 520 ALA A N 1
ATOM 4052 C CA . ALA A 1 520 ? 13.703 -17.234 -34.094 1 95.81 520 ALA A CA 1
ATOM 4053 C C . ALA A 1 520 ? 13.039 -17.953 -32.906 1 95.81 520 ALA A C 1
ATOM 4055 O O . ALA A 1 520 ? 13.031 -17.469 -31.781 1 95.81 520 ALA A O 1
ATOM 4056 N N . VAL A 1 521 ? 12.445 -19.141 -33.156 1 96.75 521 VAL A N 1
ATOM 4057 C CA . VAL A 1 521 ? 11.68 -19.891 -32.156 1 96.75 521 VAL A CA 1
ATOM 4058 C C . VAL A 1 521 ? 12.172 -21.328 -32.094 1 96.75 521 VAL A C 1
ATOM 4060 O O . VAL A 1 521 ? 12.305 -21.984 -33.125 1 96.75 521 VAL A O 1
ATOM 4063 N N . ASP A 1 522 ? 12.414 -21.812 -30.906 1 96.75 522 ASP A N 1
ATOM 4064 C CA . ASP A 1 522 ? 12.836 -23.203 -30.75 1 96.75 522 ASP A CA 1
ATOM 4065 C C . ASP A 1 522 ? 11.688 -24.156 -31.031 1 96.75 522 ASP A C 1
ATOM 4067 O O . ASP A 1 522 ? 10.562 -23.938 -30.594 1 96.75 522 ASP A O 1
ATOM 4071 N N . ILE A 1 523 ? 11.93 -25.156 -31.844 1 97.94 523 ILE A N 1
ATOM 4072 C CA . ILE A 1 523 ? 10.953 -26.219 -32.062 1 97.94 523 ILE A CA 1
ATOM 4073 C C . ILE A 1 523 ? 11.148 -27.328 -31.047 1 97.94 523 ILE A C 1
ATOM 4075 O O . ILE A 1 523 ? 12.195 -27.984 -31.016 1 97.94 523 ILE A O 1
ATOM 4079 N N . VAL A 1 524 ? 10.156 -27.578 -30.234 1 98.06 524 VAL A N 1
ATOM 4080 C CA . VAL A 1 524 ? 10.305 -28.438 -29.062 1 98.06 524 VAL A CA 1
ATOM 4081 C C . VAL A 1 524 ? 9.406 -29.656 -29.203 1 98.06 524 VAL A C 1
ATOM 4083 O O . VAL A 1 524 ? 8.203 -29.594 -28.938 1 98.06 524 VAL A O 1
ATOM 4086 N N . PRO A 1 525 ? 9.953 -30.812 -29.562 1 97.62 525 PRO A N 1
ATOM 4087 C CA . PRO A 1 525 ? 9.148 -32.031 -29.594 1 97.62 525 PRO A CA 1
ATOM 4088 C C . PRO A 1 525 ? 8.758 -32.531 -28.203 1 97.62 525 PRO A C 1
ATOM 4090 O O . PRO A 1 525 ? 9.578 -32.5 -27.281 1 97.62 525 PRO A O 1
ATOM 4093 N N . LEU A 1 526 ? 7.555 -32.875 -28.031 1 96 526 LEU A N 1
ATOM 4094 C CA . LEU A 1 526 ? 7.066 -33.5 -26.812 1 96 526 LEU A CA 1
ATOM 4095 C C . LEU A 1 526 ? 6.883 -35 -27.016 1 96 526 LEU A C 1
ATOM 4097 O O . LEU A 1 526 ? 6.098 -35.438 -27.859 1 96 526 LEU A O 1
ATOM 4101 N N . PHE A 1 527 ? 7.641 -35.75 -26.297 1 93.31 527 PHE A N 1
ATOM 4102 C CA . PHE A 1 527 ? 7.496 -37.188 -26.281 1 93.31 527 PHE A CA 1
ATOM 4103 C C . PHE A 1 527 ? 6.676 -37.656 -25.078 1 93.31 527 PHE A C 1
ATOM 4105 O O . PHE A 1 527 ? 7.094 -37.469 -23.922 1 93.31 527 PHE A O 1
ATOM 4112 N N . GLU A 1 528 ? 5.516 -38.219 -25.266 1 85.38 528 GLU A N 1
ATOM 4113 C CA . GLU A 1 528 ? 4.609 -38.344 -24.125 1 85.38 528 GLU A CA 1
ATOM 4114 C C . GLU A 1 528 ? 4.195 -39.812 -23.922 1 85.38 528 GLU A C 1
ATOM 4116 O O . GLU A 1 528 ? 3.795 -40.188 -22.812 1 85.38 528 GLU A O 1
ATOM 4121 N N . THR A 1 529 ? 4.23 -40.656 -24.938 1 84.81 529 THR A N 1
ATOM 4122 C CA . THR A 1 529 ? 3.902 -42.062 -24.734 1 84.81 529 THR A CA 1
ATOM 4123 C C . THR A 1 529 ? 5.164 -42.875 -24.469 1 84.81 529 THR A C 1
ATOM 4125 O O . THR A 1 529 ? 6.277 -42.406 -24.703 1 84.81 529 THR A O 1
ATOM 4128 N N . ILE A 1 530 ? 4.941 -44.094 -23.906 1 86.62 530 ILE A N 1
ATOM 4129 C CA . ILE A 1 530 ? 6.086 -44.969 -23.656 1 86.62 530 ILE A CA 1
ATOM 4130 C C . ILE A 1 530 ? 6.836 -45.219 -24.969 1 86.62 530 ILE A C 1
ATOM 4132 O O . ILE A 1 530 ? 8.07 -45.156 -25.016 1 86.62 530 ILE A O 1
ATOM 4136 N N . ALA A 1 531 ? 6.094 -45.406 -25.984 1 87.12 531 ALA A N 1
ATOM 4137 C CA . ALA A 1 531 ? 6.688 -45.656 -27.297 1 87.12 531 ALA A CA 1
ATOM 4138 C C . ALA A 1 531 ? 7.461 -44.438 -27.781 1 87.12 531 ALA A C 1
ATOM 4140 O O . ALA A 1 531 ? 8.547 -44.562 -28.359 1 87.12 531 ALA A O 1
ATOM 4141 N N . ASP A 1 532 ? 6.953 -43.312 -27.609 1 89.81 532 ASP A N 1
ATOM 4142 C CA . ASP A 1 532 ? 7.605 -42.062 -28.016 1 89.81 532 ASP A CA 1
ATOM 4143 C C . ASP A 1 532 ? 8.914 -41.844 -27.25 1 89.81 532 ASP A C 1
ATOM 4145 O O . ASP A 1 532 ? 9.906 -41.406 -27.828 1 89.81 532 ASP A O 1
ATOM 4149 N N . LEU A 1 533 ? 8.859 -42.125 -25.953 1 90.19 533 LEU A N 1
ATOM 4150 C CA . LEU A 1 533 ? 10.039 -41.969 -25.109 1 90.19 533 LEU A CA 1
ATOM 4151 C C . LEU A 1 533 ? 11.164 -42.875 -25.562 1 90.19 533 LEU A C 1
ATOM 4153 O O . LEU A 1 533 ? 12.336 -42.469 -25.562 1 90.19 533 LEU A O 1
ATOM 4157 N N . GLU A 1 534 ? 10.773 -44.031 -25.938 1 90.25 534 GLU A N 1
ATOM 4158 C CA . GLU A 1 534 ? 11.758 -45 -26.391 1 90.25 534 GLU A CA 1
ATOM 4159 C C . GLU A 1 534 ? 12.344 -44.625 -27.75 1 90.25 534 GLU A C 1
ATOM 4161 O O . GLU A 1 534 ? 13.523 -44.844 -28.016 1 90.25 534 GLU A O 1
ATOM 4166 N N . ALA A 1 535 ? 11.562 -44 -28.547 1 92.38 535 ALA A N 1
ATOM 4167 C CA . ALA A 1 535 ? 11.961 -43.625 -29.906 1 92.38 535 ALA A CA 1
ATOM 4168 C C . ALA A 1 535 ? 12.695 -42.281 -29.922 1 92.38 535 ALA A C 1
ATOM 4170 O O . ALA A 1 535 ? 13.367 -41.938 -30.891 1 92.38 535 ALA A O 1
ATOM 4171 N N . ALA A 1 536 ? 12.617 -41.594 -28.891 1 94.5 536 ALA A N 1
ATOM 4172 C CA . ALA A 1 536 ? 13.039 -40.188 -28.828 1 94.5 536 ALA A CA 1
ATOM 4173 C C . ALA A 1 536 ? 14.508 -40.031 -29.234 1 94.5 536 ALA A C 1
ATOM 4175 O O . ALA A 1 536 ? 14.844 -39.188 -30.047 1 94.5 536 ALA A O 1
ATOM 4176 N N . PRO A 1 537 ? 15.461 -40.875 -28.719 1 94.5 537 PRO A N 1
ATOM 4177 C CA . PRO A 1 537 ? 16.859 -40.719 -29.094 1 94.5 537 PRO A CA 1
ATOM 4178 C C . PRO A 1 537 ? 17.094 -40.938 -30.594 1 94.5 537 PRO A C 1
ATOM 4180 O O . PRO A 1 537 ? 17.875 -40.188 -31.203 1 94.5 537 PRO A O 1
ATOM 4183 N N . GLN A 1 538 ? 16.391 -41.844 -31.109 1 94.88 538 GLN A N 1
ATOM 4184 C CA . GLN A 1 538 ? 16.562 -42.094 -32.531 1 94.88 538 GLN A CA 1
ATOM 4185 C C . GLN A 1 538 ? 15.992 -40.969 -33.375 1 94.88 538 GLN A C 1
ATOM 4187 O O . GLN A 1 538 ? 16.594 -40.562 -34.375 1 94.88 538 GLN A O 1
ATOM 4192 N N . ILE A 1 539 ? 14.891 -40.5 -33.031 1 95.69 539 ILE A N 1
ATOM 4193 C CA . ILE A 1 539 ? 14.289 -39.375 -33.719 1 95.69 539 ILE A CA 1
ATOM 4194 C C . ILE A 1 539 ? 15.25 -38.188 -33.688 1 95.69 539 ILE A C 1
ATOM 4196 O O . ILE A 1 539 ? 15.406 -37.469 -34.688 1 95.69 539 ILE A O 1
ATOM 4200 N N . LEU A 1 540 ? 15.867 -37.969 -32.531 1 96.12 540 LEU A N 1
ATOM 4201 C CA . LEU A 1 540 ? 16.828 -36.875 -32.406 1 96.12 540 LEU A CA 1
ATOM 4202 C C . LEU A 1 540 ? 18.016 -37.062 -33.312 1 96.12 540 LEU A C 1
ATOM 4204 O O . LEU A 1 540 ? 18.469 -36.125 -33.969 1 96.12 540 LEU A O 1
ATOM 4208 N N . ARG A 1 541 ? 18.516 -38.312 -33.375 1 96.19 541 ARG A N 1
ATOM 4209 C CA . ARG A 1 541 ? 19.641 -38.625 -34.281 1 96.19 541 ARG A CA 1
ATOM 4210 C C . ARG A 1 541 ? 19.266 -38.375 -35.719 1 96.19 541 ARG A C 1
ATOM 4212 O O . ARG A 1 541 ? 20.047 -37.781 -36.469 1 96.19 541 ARG A O 1
ATOM 4219 N N . ASP A 1 542 ? 18.094 -38.844 -36.062 1 96.88 542 ASP A N 1
ATOM 4220 C CA . ASP A 1 542 ? 17.625 -38.656 -37.438 1 96.88 542 ASP A CA 1
ATOM 4221 C C . ASP A 1 542 ? 17.469 -37.188 -37.781 1 96.88 542 ASP A C 1
ATOM 4223 O O . ASP A 1 542 ? 17.766 -36.781 -38.906 1 96.88 542 ASP A O 1
ATOM 4227 N N . LEU A 1 543 ? 16.953 -36.469 -36.875 1 97 543 LEU A N 1
ATOM 4228 C CA . LEU A 1 543 ? 16.75 -35.031 -37.062 1 97 543 LEU A CA 1
ATOM 4229 C C . LEU A 1 543 ? 18.078 -34.312 -37.281 1 97 543 LEU A C 1
ATOM 4231 O O . LEU A 1 543 ? 18.203 -33.5 -38.219 1 97 543 LEU A O 1
ATOM 4235 N N . TYR A 1 544 ? 19.109 -34.625 -36.531 1 96.62 544 TYR A N 1
ATOM 4236 C CA . TYR A 1 544 ? 20.391 -33.938 -36.562 1 96.62 544 TYR A CA 1
ATOM 4237 C C . TYR A 1 544 ? 21.281 -34.5 -37.688 1 96.62 544 TYR A C 1
ATOM 4239 O O . TYR A 1 544 ? 22.344 -33.938 -37.969 1 96.62 544 TYR A O 1
ATOM 4247 N N . ALA A 1 545 ? 20.812 -35.594 -38.219 1 95.94 545 ALA A N 1
ATOM 4248 C CA . ALA A 1 545 ? 21.453 -36.062 -39.469 1 95.94 545 ALA A CA 1
ATOM 4249 C C . ALA A 1 545 ? 21.141 -35.125 -40.625 1 95.94 545 ALA A C 1
ATOM 4251 O O . ALA A 1 545 ? 21.828 -35.188 -41.656 1 95.94 545 ALA A O 1
ATOM 4252 N N . LEU A 1 546 ? 20.141 -34.375 -40.5 1 97 546 LEU A N 1
ATOM 4253 C CA . LEU A 1 546 ? 19.828 -33.375 -41.5 1 97 546 LEU A CA 1
ATOM 4254 C C . LEU A 1 546 ? 20.719 -32.156 -41.312 1 97 546 LEU A C 1
ATOM 4256 O O . LEU A 1 546 ? 20.594 -31.406 -40.344 1 97 546 LEU A O 1
ATOM 4260 N N . PRO A 1 547 ? 21.5 -31.797 -42.25 1 95.31 547 PRO A N 1
ATOM 4261 C CA . PRO A 1 547 ? 22.469 -30.703 -42.094 1 95.31 547 PRO A CA 1
ATOM 4262 C C . PRO A 1 547 ? 21.781 -29.344 -41.906 1 95.31 547 PRO A C 1
ATOM 4264 O O . PRO A 1 547 ? 22.297 -28.484 -41.188 1 95.31 547 PRO A O 1
ATOM 4267 N N . GLU A 1 548 ? 20.719 -29.125 -42.594 1 95.38 548 GLU A N 1
ATOM 4268 C CA . GLU A 1 548 ? 20.016 -27.844 -42.469 1 95.38 548 GLU A CA 1
ATOM 4269 C C . GLU A 1 548 ? 19.516 -27.625 -41.062 1 95.38 548 GLU A C 1
ATOM 4271 O O . GLU A 1 548 ? 19.656 -26.516 -40.5 1 95.38 548 GLU A O 1
ATOM 4276 N N . TYR A 1 549 ? 18.938 -28.609 -40.469 1 96.19 549 TYR A N 1
ATOM 4277 C CA . TYR A 1 549 ? 18.422 -28.469 -39.094 1 96.19 549 TYR A CA 1
ATOM 4278 C C . TYR A 1 549 ? 19.562 -28.188 -38.125 1 96.19 549 TYR A C 1
ATOM 4280 O O . TYR A 1 549 ? 19.422 -27.359 -37.219 1 96.19 549 TYR A O 1
ATOM 4288 N N . ARG A 1 550 ? 20.641 -28.906 -38.25 1 95.56 550 ARG A N 1
ATOM 4289 C CA . ARG A 1 550 ? 21.812 -28.672 -37.406 1 95.56 550 ARG A CA 1
ATOM 4290 C C . ARG A 1 550 ? 22.281 -27.234 -37.5 1 95.56 550 ARG A C 1
ATOM 4292 O O . ARG A 1 550 ? 22.672 -26.625 -36.5 1 95.56 550 ARG A O 1
ATOM 4299 N N . ALA A 1 551 ? 22.234 -26.75 -38.656 1 95.38 551 ALA A N 1
ATOM 4300 C CA . ALA A 1 551 ? 22.656 -25.375 -38.875 1 95.38 551 ALA A CA 1
ATOM 4301 C C . ALA A 1 551 ? 21.719 -24.391 -38.188 1 95.38 551 ALA A C 1
ATOM 4303 O O . ALA A 1 551 ? 22.172 -23.375 -37.656 1 95.38 551 ALA A O 1
ATOM 4304 N N . TRP A 1 552 ? 20.438 -24.656 -38.281 1 95.31 552 TRP A N 1
ATOM 4305 C CA . TRP A 1 552 ? 19.469 -23.781 -37.625 1 95.31 552 TRP A CA 1
ATOM 4306 C C . TRP A 1 552 ? 19.703 -23.75 -36.125 1 95.31 552 TRP A C 1
ATOM 4308 O O . TRP A 1 552 ? 19.656 -22.688 -35.5 1 95.31 552 TRP A O 1
ATOM 4318 N N . VAL A 1 553 ? 19.953 -24.891 -35.469 1 94.44 553 VAL A N 1
ATOM 4319 C CA . VAL A 1 553 ? 20.125 -25 -34.031 1 94.44 553 VAL A CA 1
ATOM 4320 C C . VAL A 1 553 ? 21.453 -24.359 -33.625 1 94.44 553 VAL A C 1
ATOM 4322 O O . VAL A 1 553 ? 21.547 -23.734 -32.562 1 94.44 553 VAL A O 1
ATOM 4325 N N . ALA A 1 554 ? 22.406 -24.5 -34.438 1 93.62 554 ALA A N 1
ATOM 4326 C CA . ALA A 1 554 ? 23.703 -23.875 -34.188 1 93.62 554 ALA A CA 1
ATOM 4327 C C . ALA A 1 554 ? 23.578 -22.359 -34.125 1 93.62 554 ALA A C 1
ATOM 4329 O O . ALA A 1 554 ? 24.219 -21.703 -33.312 1 93.62 554 ALA A O 1
ATOM 4330 N N . ALA A 1 555 ? 22.734 -21.906 -34.938 1 91.75 555 ALA A N 1
ATOM 4331 C CA . ALA A 1 555 ? 22.516 -20.453 -34.969 1 91.75 555 ALA A CA 1
ATOM 4332 C C . ALA A 1 555 ? 21.812 -19.984 -33.688 1 91.75 555 ALA A C 1
ATOM 4334 O O . ALA A 1 555 ? 21.859 -18.797 -33.375 1 91.75 555 ALA A O 1
ATOM 4335 N N . ARG A 1 556 ? 21.219 -20.859 -33 1 91.62 556 ARG A N 1
ATOM 4336 C CA . ARG A 1 556 ? 20.531 -20.516 -31.766 1 91.62 556 ARG A CA 1
ATOM 4337 C C . ARG A 1 556 ? 21.328 -20.984 -30.547 1 91.62 556 ARG A C 1
ATOM 4339 O O . ARG A 1 556 ? 20.75 -21.297 -29.5 1 91.62 556 ARG A O 1
ATOM 4346 N N . GLY A 1 557 ? 22.594 -21.141 -30.703 1 88.56 557 GLY A N 1
ATOM 4347 C CA . GLY A 1 557 ? 23.469 -21.422 -29.578 1 88.56 557 GLY A CA 1
ATOM 4348 C C . GLY A 1 557 ? 23.625 -22.906 -29.297 1 88.56 557 GLY A C 1
ATOM 4349 O O . GLY A 1 557 ? 23.984 -23.297 -28.188 1 88.56 557 GLY A O 1
ATOM 4350 N N . ASN A 1 558 ? 23.25 -23.812 -30.297 1 93 558 ASN A N 1
ATOM 4351 C CA . ASN A 1 558 ? 23.406 -25.25 -30.219 1 93 558 ASN A CA 1
ATOM 4352 C C . ASN A 1 558 ? 22.641 -25.844 -29.047 1 93 558 ASN A C 1
ATOM 4354 O O . ASN A 1 558 ? 23.156 -26.703 -28.328 1 93 558 ASN A O 1
ATOM 4358 N N . ARG A 1 559 ? 21.484 -25.328 -28.797 1 92.62 559 ARG A N 1
ATOM 4359 C CA . ARG A 1 559 ? 20.625 -25.828 -27.703 1 92.62 559 ARG A CA 1
ATOM 4360 C C . ARG A 1 559 ? 19.328 -26.406 -28.25 1 92.62 559 ARG A C 1
ATOM 4362 O O . ARG A 1 559 ? 18.688 -25.797 -29.109 1 92.62 559 ARG A O 1
ATOM 4369 N N . GLN A 1 560 ? 19 -27.594 -27.812 1 94.69 560 GLN A N 1
ATOM 4370 C CA . GLN A 1 560 ? 17.75 -28.25 -28.172 1 94.69 560 GLN A CA 1
ATOM 4371 C C . GLN A 1 560 ? 16.891 -28.516 -26.938 1 94.69 560 GLN A C 1
ATOM 4373 O O . GLN A 1 560 ? 17.344 -29.125 -25.969 1 94.69 560 GLN A O 1
ATOM 4378 N N . GLU A 1 561 ? 15.719 -28 -26.969 1 95.94 561 GLU A N 1
ATOM 4379 C CA . GLU A 1 561 ? 14.773 -28.281 -25.891 1 95.94 561 GLU A CA 1
ATOM 4380 C C . GLU A 1 561 ? 13.852 -29.453 -26.25 1 95.94 561 GLU A C 1
ATOM 4382 O O . GLU A 1 561 ? 13.406 -29.562 -27.391 1 95.94 561 GLU A O 1
ATOM 4387 N N . ILE A 1 562 ? 13.672 -30.344 -25.359 1 96.31 562 ILE A N 1
ATOM 4388 C CA . ILE A 1 562 ? 12.781 -31.484 -25.516 1 96.31 562 ILE A CA 1
ATOM 4389 C C . ILE A 1 562 ? 11.859 -31.594 -24.312 1 96.31 562 ILE A C 1
ATOM 4391 O O . ILE A 1 562 ? 12.312 -31.516 -23.156 1 96.31 562 ILE A O 1
ATOM 4395 N N . MET A 1 563 ? 10.602 -31.672 -24.578 1 95.56 563 MET A N 1
ATOM 4396 C CA . MET A 1 563 ? 9.641 -31.812 -23.484 1 95.56 563 MET A CA 1
ATOM 4397 C C . MET A 1 563 ? 9.32 -33.281 -23.234 1 95.56 563 MET A C 1
ATOM 4399 O O . MET A 1 563 ? 9.172 -34.062 -24.188 1 95.56 563 MET A O 1
ATOM 4403 N N . LEU A 1 564 ? 9.305 -33.625 -22.016 1 92.31 564 LEU A N 1
ATOM 4404 C CA . LEU A 1 564 ? 8.961 -34.969 -21.578 1 92.31 564 LEU A CA 1
ATOM 4405 C C . LEU A 1 564 ? 7.613 -34.969 -20.859 1 92.31 564 LEU A C 1
ATOM 4407 O O . LEU A 1 564 ? 7.41 -34.219 -19.922 1 92.31 564 LEU A O 1
ATOM 4411 N N . GLY A 1 565 ? 6.707 -35.812 -21.328 1 87.5 565 GLY A N 1
ATOM 4412 C CA . GLY A 1 565 ? 5.383 -35.906 -20.734 1 87.5 565 GLY A CA 1
ATOM 4413 C C . GLY A 1 565 ? 5.297 -36.938 -19.625 1 87.5 565 GLY A C 1
ATOM 4414 O O . GLY A 1 565 ? 5.512 -38.125 -19.844 1 87.5 565 GLY A O 1
ATOM 4415 N N . TYR A 1 566 ? 4.906 -36.531 -18.484 1 81.81 566 TYR A N 1
ATOM 4416 C CA . TYR A 1 566 ? 4.852 -37.406 -17.312 1 81.81 566 TYR A CA 1
ATOM 4417 C C . TYR A 1 566 ? 3.467 -38.031 -17.156 1 81.81 566 TYR A C 1
ATOM 4419 O O . TYR A 1 566 ? 3.332 -39.25 -17 1 81.81 566 TYR A O 1
ATOM 4427 N N . SER A 1 567 ? 2.453 -37.312 -17.281 1 80.56 567 SER A N 1
ATOM 4428 C CA . SER A 1 567 ? 1.089 -37.719 -16.984 1 80.56 567 SER A CA 1
ATOM 4429 C C . SER A 1 567 ? 0.585 -38.719 -18.016 1 80.56 567 SER A C 1
ATOM 4431 O O . SER A 1 567 ? -0.028 -39.719 -17.672 1 80.56 567 SER A O 1
ATOM 4433 N N . ASP A 1 568 ? 0.822 -38.5 -19.172 1 79.75 568 ASP A N 1
ATOM 4434 C CA . ASP A 1 568 ? 0.319 -39.375 -20.234 1 79.75 568 ASP A CA 1
ATOM 4435 C C . ASP A 1 568 ? 1.053 -40.719 -20.234 1 79.75 568 ASP A C 1
ATOM 4437 O O . ASP A 1 568 ? 0.46 -41.75 -20.547 1 79.75 568 ASP A O 1
ATOM 4441 N N . SER A 1 569 ? 2.307 -40.688 -19.906 1 84.56 569 SER A N 1
ATOM 4442 C CA . SER A 1 569 ? 3.045 -41.938 -19.797 1 84.56 569 SER A CA 1
ATOM 4443 C C . SER A 1 569 ? 2.523 -42.781 -18.656 1 84.56 569 SER A C 1
ATOM 4445 O O . SER A 1 569 ? 2.48 -44 -18.75 1 84.56 569 SER A O 1
ATOM 4447 N N . ASN A 1 570 ? 2.162 -42.125 -17.656 1 88.5 570 ASN A N 1
ATOM 4448 C CA . ASN A 1 570 ? 1.599 -42.844 -16.5 1 88.5 570 ASN A CA 1
ATOM 4449 C C . ASN A 1 570 ? 0.253 -43.469 -16.844 1 88.5 570 ASN A C 1
ATOM 4451 O O . ASN A 1 570 ? -0.024 -44.594 -16.438 1 88.5 570 ASN A O 1
ATOM 4455 N N . LYS A 1 571 ? -0.601 -42.75 -17.531 1 87.62 571 LYS A N 1
ATOM 4456 C CA . LYS A 1 571 ? -1.887 -43.312 -17.953 1 87.62 571 LYS A CA 1
ATOM 4457 C C . LYS A 1 571 ? -1.697 -44.469 -18.906 1 87.62 571 LYS A C 1
ATOM 4459 O O . LYS A 1 571 ? -2.459 -45.438 -18.875 1 87.62 571 LYS A O 1
ATOM 4464 N N . ASP A 1 572 ? -0.637 -44.406 -19.688 1 87.12 572 ASP A N 1
ATOM 4465 C CA . ASP A 1 572 ? -0.362 -45.406 -20.719 1 87.12 572 ASP A CA 1
ATOM 4466 C C . ASP A 1 572 ? 0.255 -46.656 -20.125 1 87.12 572 ASP A C 1
ATOM 4468 O O . ASP A 1 572 ? -0.165 -47.781 -20.453 1 87.12 572 ASP A O 1
ATOM 4472 N N . GLY A 1 573 ? 1.247 -46.438 -19.25 1 90.62 573 GLY A N 1
ATOM 4473 C CA . GLY A 1 573 ? 2.035 -47.594 -18.875 1 90.62 573 GLY A CA 1
ATOM 4474 C C . GLY A 1 573 ? 2.012 -47.875 -17.375 1 90.62 573 GLY A C 1
ATOM 4475 O O . GLY A 1 573 ? 2.508 -48.906 -16.906 1 90.62 573 GLY A O 1
ATOM 4476 N N . GLY A 1 574 ? 1.504 -47 -16.641 1 92.62 574 GLY A N 1
ATOM 4477 C CA . GLY A 1 574 ? 1.48 -47.188 -15.195 1 92.62 574 GLY A CA 1
ATOM 4478 C C . GLY A 1 574 ? 2.607 -46.469 -14.477 1 92.62 574 GLY A C 1
ATOM 4479 O O . GLY A 1 574 ? 3.57 -46.031 -15.109 1 92.62 574 GLY A O 1
ATOM 4480 N N . PHE A 1 575 ? 2.551 -46.5 -13.188 1 93.69 575 PHE A N 1
ATOM 4481 C CA . PHE A 1 575 ? 3.393 -45.688 -12.328 1 93.69 575 PHE A CA 1
ATOM 4482 C C . PHE A 1 575 ? 4.855 -46.094 -12.453 1 93.69 575 PHE A C 1
ATOM 4484 O O . PHE A 1 575 ? 5.715 -45.25 -12.75 1 93.69 575 PHE A O 1
ATOM 4491 N N . VAL A 1 576 ? 5.191 -47.312 -12.305 1 95.88 576 VAL A N 1
ATOM 4492 C CA . VAL A 1 576 ? 6.562 -47.812 -12.273 1 95.88 576 VAL A CA 1
ATOM 4493 C C . VAL A 1 576 ? 7.199 -47.656 -13.648 1 95.88 576 VAL A C 1
ATOM 4495 O O . VAL A 1 576 ? 8.305 -47.125 -13.773 1 95.88 576 VAL A O 1
ATOM 4498 N N . THR A 1 577 ? 6.488 -48.125 -14.641 1 94.81 577 THR A N 1
ATOM 4499 C CA . THR A 1 577 ? 7.004 -48.094 -16 1 94.81 577 THR A CA 1
ATOM 4500 C C . THR A 1 577 ? 7.18 -46.656 -16.5 1 94.81 577 THR A C 1
ATOM 4502 O O . THR A 1 577 ? 8.148 -46.344 -17.188 1 94.81 577 THR A O 1
ATOM 4505 N N . ALA A 1 578 ? 6.262 -45.844 -16.188 1 92.31 578 ALA A N 1
ATOM 4506 C CA . ALA A 1 578 ? 6.367 -44.469 -16.594 1 92.31 578 ALA A CA 1
ATOM 4507 C C . ALA A 1 578 ? 7.613 -43.812 -15.992 1 92.31 578 ALA A C 1
ATOM 4509 O O . ALA A 1 578 ? 8.359 -43.125 -16.688 1 92.31 578 ALA A O 1
ATOM 4510 N N . ASN A 1 579 ? 7.855 -43.969 -14.672 1 92.12 579 ASN A N 1
ATOM 4511 C CA . ASN A 1 579 ? 9.039 -43.406 -14.016 1 92.12 579 ASN A CA 1
ATOM 4512 C C . ASN A 1 579 ? 10.328 -43.938 -14.641 1 92.12 579 ASN A C 1
ATOM 4514 O O . ASN A 1 579 ? 11.273 -43.188 -14.859 1 92.12 579 ASN A O 1
ATOM 4518 N N . TRP A 1 580 ? 10.32 -45.156 -14.867 1 93.75 580 TRP A N 1
ATOM 4519 C CA . TRP A 1 580 ? 11.508 -45.781 -15.438 1 93.75 580 TRP A CA 1
ATOM 4520 C C . TRP A 1 580 ? 11.742 -45.312 -16.875 1 93.75 580 TRP A C 1
ATOM 4522 O O . TRP A 1 580 ? 12.875 -45 -17.25 1 93.75 580 TRP A O 1
ATOM 4532 N N . ALA A 1 581 ? 10.656 -45.344 -17.688 1 92.12 581 ALA A N 1
ATOM 4533 C CA . ALA A 1 581 ? 10.766 -44.906 -19.078 1 92.12 581 ALA A CA 1
ATOM 4534 C C . ALA A 1 581 ? 11.289 -43.469 -19.156 1 92.12 581 ALA A C 1
ATOM 4536 O O . ALA A 1 581 ? 12.086 -43.156 -20.031 1 92.12 581 ALA A O 1
ATOM 4537 N N . LEU A 1 582 ? 10.852 -42.656 -18.297 1 91.25 582 LEU A N 1
ATOM 4538 C CA . LEU A 1 582 ? 11.289 -41.25 -18.25 1 91.25 582 LEU A CA 1
ATOM 4539 C C . LEU A 1 582 ? 12.766 -41.156 -17.859 1 91.25 582 LEU A C 1
ATOM 4541 O O . LEU A 1 582 ? 13.516 -40.375 -18.453 1 91.25 582 LEU A O 1
ATOM 4545 N N . TYR A 1 583 ? 13.133 -41.875 -16.828 1 91.31 583 TYR A N 1
ATOM 4546 C CA . TYR A 1 583 ? 14.523 -41.938 -16.391 1 91.31 583 TYR A CA 1
ATOM 4547 C C . TYR A 1 583 ? 15.438 -42.375 -17.531 1 91.31 583 TYR A C 1
ATOM 4549 O O . TYR A 1 583 ? 16.453 -41.719 -17.797 1 91.31 583 TYR A O 1
ATOM 4557 N N . ARG A 1 584 ? 15.07 -43.406 -18.188 1 92.56 584 ARG A N 1
ATOM 4558 C CA . ARG A 1 584 ? 15.859 -43.938 -19.281 1 92.56 584 ARG A CA 1
ATOM 4559 C C . ARG A 1 584 ? 15.914 -43 -20.469 1 92.56 584 ARG A C 1
ATOM 4561 O O . ARG A 1 584 ? 16.953 -42.844 -21.125 1 92.56 584 ARG A O 1
ATOM 4568 N N . ALA A 1 585 ? 14.781 -42.5 -20.766 1 92 585 ALA A N 1
ATOM 4569 C CA . ALA A 1 585 ? 14.742 -41.531 -21.859 1 92 585 ALA A CA 1
ATOM 4570 C C . ALA A 1 585 ? 15.688 -40.375 -21.594 1 92 585 ALA A C 1
ATOM 4572 O O . ALA A 1 585 ? 16.391 -39.906 -22.5 1 92 585 ALA A O 1
ATOM 4573 N N . GLN A 1 586 ? 15.68 -39.875 -20.406 1 92.06 586 GLN A N 1
ATOM 4574 C CA . GLN A 1 586 ? 16.578 -38.781 -20.047 1 92.06 586 GLN A CA 1
ATOM 4575 C C . GLN A 1 586 ? 18.031 -39.188 -20.203 1 92.06 586 GLN A C 1
ATOM 4577 O O . GLN A 1 586 ? 18.828 -38.438 -20.781 1 92.06 586 GLN A O 1
ATOM 4582 N N . GLN A 1 587 ? 18.359 -40.344 -19.734 1 92.19 587 GLN A N 1
ATOM 4583 C CA . GLN A 1 587 ? 19.719 -40.844 -19.828 1 92.19 587 GLN A CA 1
ATOM 4584 C C . GLN A 1 587 ? 20.156 -40.938 -21.297 1 92.19 587 GLN A C 1
ATOM 4586 O O . GLN A 1 587 ? 21.25 -40.5 -21.656 1 92.19 587 GLN A O 1
ATOM 4591 N N . THR A 1 588 ? 19.312 -41.5 -22.047 1 93.81 588 THR A N 1
ATOM 4592 C CA . THR A 1 588 ? 19.656 -41.75 -23.438 1 93.81 588 THR A CA 1
ATOM 4593 C C . THR A 1 588 ? 19.688 -40.469 -24.234 1 93.81 588 THR A C 1
ATOM 4595 O O . THR A 1 588 ? 20.531 -40.312 -25.125 1 93.81 588 THR A O 1
ATOM 4598 N N . LEU A 1 589 ? 18.781 -39.656 -24 1 94.94 589 LEU A N 1
ATOM 4599 C CA . LEU A 1 589 ? 18.75 -38.344 -24.688 1 94.94 589 LEU A CA 1
ATOM 4600 C C . LEU A 1 589 ? 19.984 -37.531 -24.359 1 94.94 589 LEU A C 1
ATOM 4602 O O . LEU A 1 589 ? 20.547 -36.875 -25.234 1 94.94 589 LEU A O 1
ATOM 4606 N N . VAL A 1 590 ? 20.391 -37.531 -23.094 1 93 590 VAL A N 1
ATOM 4607 C CA . VAL A 1 590 ? 21.594 -36.812 -22.688 1 93 590 VAL A CA 1
ATOM 4608 C C . VAL A 1 590 ? 22.812 -37.375 -23.422 1 93 590 VAL A C 1
ATOM 4610 O O . VAL A 1 590 ? 23.625 -36.594 -23.953 1 93 590 VAL A O 1
ATOM 4613 N N . ALA A 1 591 ? 22.922 -38.656 -23.438 1 93.56 591 ALA A N 1
ATOM 4614 C CA . ALA A 1 591 ? 24.031 -39.312 -24.141 1 93.56 591 ALA A CA 1
ATOM 4615 C C . ALA A 1 591 ? 24 -38.969 -25.625 1 93.56 591 ALA A C 1
ATOM 4617 O O . ALA A 1 591 ? 25.047 -38.688 -26.219 1 93.56 591 ALA A O 1
ATOM 4618 N N . THR A 1 592 ? 22.828 -39.062 -26.156 1 95.62 592 THR A N 1
ATOM 4619 C CA . THR A 1 592 ? 22.656 -38.75 -27.562 1 95.62 592 THR A CA 1
ATOM 4620 C C . THR A 1 592 ? 23.047 -37.281 -27.844 1 95.62 592 THR A C 1
ATOM 4622 O O . THR A 1 592 ? 23.734 -37 -28.844 1 95.62 592 THR A O 1
ATOM 4625 N N . ALA A 1 593 ? 22.625 -36.406 -27.062 1 94.62 593 ALA A N 1
ATOM 4626 C CA . ALA A 1 593 ? 22.953 -34.969 -27.219 1 94.62 593 ALA A CA 1
ATOM 4627 C C . ALA A 1 593 ? 24.453 -34.75 -27.141 1 94.62 593 ALA A C 1
ATOM 4629 O O . ALA A 1 593 ? 25 -33.938 -27.891 1 94.62 593 ALA A O 1
ATOM 4630 N N . GLU A 1 594 ? 25.109 -35.438 -26.234 1 93.38 594 GLU A N 1
ATOM 4631 C CA . GLU A 1 594 ? 26.562 -35.344 -26.094 1 93.38 594 GLU A CA 1
ATOM 4632 C C . GLU A 1 594 ? 27.266 -35.812 -27.359 1 93.38 594 GLU A C 1
ATOM 4634 O O . GLU A 1 594 ? 28.234 -35.219 -27.812 1 93.38 594 GLU A O 1
ATOM 4639 N N . GLN A 1 595 ? 26.766 -36.844 -27.844 1 95.25 595 GLN A N 1
ATOM 4640 C CA . GLN A 1 595 ? 27.328 -37.406 -29.078 1 95.25 595 GLN A CA 1
ATOM 4641 C C . GLN A 1 595 ? 27.172 -36.438 -30.234 1 95.25 595 GLN A C 1
ATOM 4643 O O . GLN A 1 595 ? 28.094 -36.281 -31.062 1 95.25 595 GLN A O 1
ATOM 4648 N N . ILE A 1 596 ? 26.062 -35.844 -30.297 1 95 596 ILE A N 1
ATOM 4649 C CA . ILE A 1 596 ? 25.75 -34.906 -31.375 1 95 596 ILE A CA 1
ATOM 4650 C C . ILE A 1 596 ? 26.484 -33.594 -31.125 1 95 596 ILE A C 1
ATOM 4652 O O . ILE A 1 596 ? 26.781 -32.844 -32.062 1 95 596 ILE A O 1
ATOM 4656 N N . GLY A 1 597 ? 26.766 -33.25 -29.891 1 93.25 597 GLY A N 1
ATOM 4657 C CA . GLY A 1 597 ? 27.438 -32 -29.531 1 93.25 597 GLY A CA 1
ATOM 4658 C C . GLY A 1 597 ? 26.469 -30.844 -29.344 1 93.25 597 GLY A C 1
ATOM 4659 O O . GLY A 1 597 ? 26.75 -29.734 -29.812 1 93.25 597 GLY A O 1
ATOM 4660 N N . ILE A 1 598 ? 25.375 -31.047 -28.797 1 93.06 598 ILE A N 1
ATOM 4661 C CA . ILE A 1 598 ? 24.406 -30 -28.516 1 93.06 598 ILE A CA 1
ATOM 4662 C C . ILE A 1 598 ? 24.094 -29.969 -27.016 1 93.06 598 ILE A C 1
ATOM 4664 O O . ILE A 1 598 ? 24.297 -30.953 -26.312 1 93.06 598 ILE A O 1
ATOM 4668 N N . THR A 1 599 ? 23.688 -28.797 -26.531 1 91.38 599 THR A N 1
ATOM 4669 C CA . THR A 1 599 ? 23.203 -28.672 -25.172 1 91.38 599 THR A CA 1
ATOM 4670 C C . THR A 1 599 ? 21.719 -29 -25.094 1 91.38 599 THR A C 1
ATOM 4672 O O . THR A 1 599 ? 20.906 -28.469 -25.859 1 91.38 599 THR A O 1
ATOM 4675 N N . LEU A 1 600 ? 21.391 -29.875 -24.188 1 92.88 600 LEU A N 1
ATOM 4676 C CA . LEU A 1 600 ? 20.016 -30.344 -24.062 1 92.88 600 LEU A CA 1
ATOM 4677 C C . LEU A 1 600 ? 19.312 -29.625 -22.906 1 92.88 600 LEU A C 1
ATOM 4679 O O . LEU A 1 600 ? 19.875 -29.484 -21.828 1 92.88 600 LEU A O 1
ATOM 4683 N N . ARG A 1 601 ? 18.203 -29.062 -23.156 1 93.62 601 ARG A N 1
ATOM 4684 C CA . ARG A 1 601 ? 17.281 -28.594 -22.109 1 93.62 601 ARG A CA 1
ATOM 4685 C C . ARG A 1 601 ? 16.047 -29.469 -22.031 1 93.62 601 ARG A C 1
ATOM 4687 O O . ARG A 1 601 ? 15.266 -29.531 -22.984 1 93.62 601 ARG A O 1
ATOM 4694 N N . LEU A 1 602 ? 15.891 -30.047 -20.938 1 93.06 602 LEU A N 1
ATOM 4695 C CA . LEU A 1 602 ? 14.719 -30.875 -20.75 1 93.06 602 LEU A CA 1
ATOM 4696 C C . LEU A 1 602 ? 13.594 -30.094 -20.094 1 93.06 602 LEU A C 1
ATOM 4698 O O . LEU A 1 602 ? 13.805 -29.453 -19.062 1 93.06 602 LEU A O 1
ATOM 4702 N N . PHE A 1 603 ? 12.477 -30.047 -20.797 1 93.88 603 PHE A N 1
ATOM 4703 C CA . PHE A 1 603 ? 11.242 -29.438 -20.281 1 93.88 603 PHE A CA 1
ATOM 4704 C C . PHE A 1 603 ? 10.336 -30.5 -19.672 1 93.88 603 PHE A C 1
ATOM 4706 O O . PHE A 1 603 ? 9.805 -31.359 -20.391 1 93.88 603 PHE A O 1
ATOM 4713 N N . HIS A 1 604 ? 10.18 -30.422 -18.359 1 89.88 604 HIS A N 1
ATOM 4714 C CA . HIS A 1 604 ? 9.453 -31.469 -17.641 1 89.88 604 HIS A CA 1
ATOM 4715 C C . HIS A 1 604 ? 7.98 -31.094 -17.469 1 89.88 604 HIS A C 1
ATOM 4717 O O . HIS A 1 604 ? 7.652 -30.156 -16.75 1 89.88 604 HIS A O 1
ATOM 4723 N N . GLY A 1 605 ? 7.113 -31.797 -18.156 1 86.44 605 GLY A N 1
ATOM 4724 C CA . GLY A 1 605 ? 5.684 -31.609 -17.984 1 86.44 605 GLY A CA 1
ATOM 4725 C C . GLY A 1 605 ? 5.117 -32.344 -16.781 1 86.44 605 GLY A C 1
ATOM 4726 O O . GLY A 1 605 ? 4.352 -33.281 -16.938 1 86.44 605 GLY A O 1
ATOM 4727 N N . ARG A 1 606 ? 5.5 -31.797 -15.641 1 72.94 606 ARG A N 1
ATOM 4728 C CA . ARG A 1 606 ? 5.121 -32.469 -14.391 1 72.94 606 ARG A CA 1
ATOM 4729 C C . ARG A 1 606 ? 3.771 -31.953 -13.898 1 72.94 606 ARG A C 1
ATOM 4731 O O . ARG A 1 606 ? 3.418 -30.797 -14.117 1 72.94 606 ARG A O 1
ATOM 4738 N N . GLY A 1 607 ? 2.842 -32.812 -13.758 1 58.69 607 GLY A N 1
ATOM 4739 C C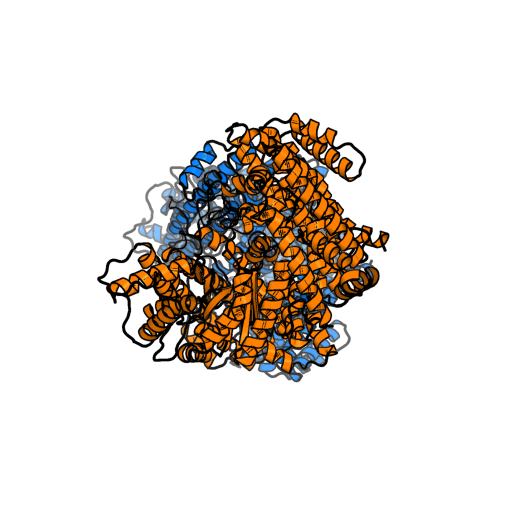A . GLY A 1 607 ? 1.585 -32.406 -13.148 1 58.69 607 GLY A CA 1
ATOM 4740 C C . GLY A 1 607 ? 1.714 -32.094 -11.672 1 58.69 607 GLY A C 1
ATOM 4741 O O . GLY A 1 607 ? 2.779 -32.281 -11.086 1 58.69 607 GLY A O 1
ATOM 4742 N N . GLY A 1 608 ? 0.798 -31.312 -10.969 1 50.97 608 GLY A N 1
ATOM 4743 C CA . GLY A 1 608 ? 0.72 -30.641 -9.68 1 50.97 608 GLY A CA 1
ATOM 4744 C C . GLY A 1 608 ? 0.854 -31.578 -8.5 1 50.97 608 GLY A C 1
ATOM 4745 O O . GLY A 1 608 ? 0.402 -31.266 -7.398 1 50.97 608 GLY A O 1
ATOM 4746 N N . SER A 1 609 ? 1.216 -32.875 -8.57 1 44.34 609 SER A N 1
ATOM 4747 C CA . SER A 1 609 ? 1.072 -33.469 -7.25 1 44.34 609 SER A CA 1
ATOM 4748 C C . SER A 1 609 ? 2.037 -32.844 -6.246 1 44.34 609 SER A C 1
ATOM 4750 O O . SER A 1 609 ? 3.24 -32.781 -6.5 1 44.34 609 SER A O 1
ATOM 4752 N N . VAL A 1 610 ? 1.529 -31.719 -5.559 1 41.84 610 VAL A N 1
ATOM 4753 C CA . VAL A 1 610 ? 2.092 -30.766 -4.605 1 41.84 610 VAL A CA 1
ATOM 4754 C C . VAL A 1 610 ? 2.711 -31.516 -3.43 1 41.84 610 VAL A C 1
ATOM 4756 O O . VAL A 1 610 ? 2.012 -32.219 -2.699 1 41.84 610 VAL A O 1
ATOM 4759 N N . GLY A 1 611 ? 3.658 -32.312 -3.367 1 35.59 611 GLY A N 1
ATOM 4760 C CA . GLY A 1 611 ? 4.043 -32.438 -1.972 1 35.59 611 GLY A CA 1
ATOM 4761 C C . GLY A 1 611 ? 4.52 -31.141 -1.354 1 35.59 611 GLY A C 1
ATOM 4762 O O . GLY A 1 611 ? 5.102 -30.297 -2.041 1 35.59 611 GLY A O 1
ATOM 4763 N N . ARG A 1 612 ? 3.85 -30.484 -0.337 1 34.19 612 ARG A N 1
ATOM 4764 C CA . ARG A 1 612 ? 4.109 -29.359 0.542 1 34.19 612 ARG A CA 1
ATOM 4765 C C . ARG A 1 612 ? 5.551 -29.375 1.046 1 34.19 612 ARG A C 1
ATOM 4767 O O . ARG A 1 612 ? 6.133 -30.438 1.237 1 34.19 612 ARG A O 1
ATOM 4774 N N . GLY A 1 613 ? 6.367 -28.234 1.101 1 37.25 613 GLY A N 1
ATOM 4775 C CA . GLY A 1 613 ? 7.629 -27.938 1.762 1 37.25 613 GLY A CA 1
ATOM 4776 C C . GLY A 1 613 ? 8.836 -28.141 0.858 1 37.25 613 GLY A C 1
ATOM 4777 O O . GLY A 1 613 ? 9.953 -28.312 1.338 1 37.25 613 GLY A O 1
ATOM 4778 N N . GLY A 1 614 ? 8.547 -27.859 -0.414 1 42.91 614 GLY A N 1
ATOM 4779 C CA . GLY A 1 614 ? 9.672 -27.766 -1.332 1 42.91 614 GLY A CA 1
ATOM 4780 C C . GLY A 1 614 ? 10.422 -29.078 -1.482 1 42.91 614 GLY A C 1
ATOM 4781 O O . GLY A 1 614 ? 11.305 -29.203 -2.334 1 42.91 614 GLY A O 1
ATOM 4782 N N . GLY A 1 615 ? 10.242 -29.891 -0.54 1 48.94 615 GLY A N 1
ATOM 4783 C CA . GLY A 1 615 ? 10.984 -31.141 -0.437 1 48.94 615 GLY A CA 1
ATOM 4784 C C . GLY A 1 615 ? 10.844 -32.031 -1.658 1 48.94 615 GLY A C 1
ATOM 4785 O O . GLY A 1 615 ? 11.836 -32.438 -2.248 1 48.94 615 GLY A O 1
ATOM 4786 N N . PRO A 1 616 ? 9.578 -31.922 -2.201 1 63.56 616 PRO A N 1
ATOM 4787 C CA . PRO A 1 616 ? 9.359 -32.844 -3.326 1 63.56 616 PRO A CA 1
ATOM 4788 C C . PRO A 1 616 ? 10.016 -32.344 -4.617 1 63.56 616 PRO A C 1
ATOM 4790 O O . PRO A 1 616 ? 10.633 -33.125 -5.34 1 63.56 616 PRO A O 1
ATOM 4793 N N . SER A 1 617 ? 9.977 -30.984 -4.746 1 73.06 617 SER A N 1
ATOM 4794 C CA . SER A 1 617 ? 10.609 -30.469 -5.961 1 73.06 617 SER A CA 1
ATOM 4795 C C . SER A 1 617 ? 12.125 -30.609 -5.887 1 73.06 617 SER A C 1
ATOM 4797 O O . SER A 1 617 ? 12.773 -30.953 -6.879 1 73.06 617 SER A O 1
ATOM 4799 N N . TYR A 1 618 ? 12.57 -30.406 -4.699 1 78.25 618 TYR A N 1
ATOM 4800 C CA . TYR A 1 618 ? 14.008 -30.5 -4.438 1 78.25 618 TYR A CA 1
ATOM 4801 C C . TYR A 1 618 ? 14.516 -31.922 -4.684 1 78.25 618 TYR A C 1
ATOM 4803 O O . TYR A 1 618 ? 15.453 -32.125 -5.457 1 78.25 618 TYR A O 1
ATOM 4811 N N . GLN A 1 619 ? 13.781 -32.844 -4.207 1 77.19 619 GLN A N 1
ATOM 4812 C CA . GLN A 1 619 ? 14.188 -34.25 -4.332 1 77.19 619 GLN A CA 1
ATOM 4813 C C . GLN A 1 619 ? 13.992 -34.75 -5.762 1 77.19 619 GLN A C 1
ATOM 4815 O O . GLN A 1 619 ? 14.789 -35.531 -6.258 1 77.19 619 GLN A O 1
ATOM 4820 N N . ALA A 1 620 ? 13 -34.25 -6.312 1 77.75 620 ALA A N 1
ATOM 4821 C CA . ALA A 1 620 ? 12.703 -34.656 -7.684 1 77.75 620 ALA A CA 1
ATOM 4822 C C . ALA A 1 620 ? 13.805 -34.188 -8.641 1 77.75 620 ALA A C 1
ATOM 4824 O O . ALA A 1 620 ? 14.156 -34.906 -9.578 1 77.75 620 ALA A O 1
ATOM 4825 N N . ILE A 1 621 ? 14.273 -33.062 -8.453 1 81.5 621 ILE A N 1
ATOM 4826 C CA . ILE A 1 621 ? 15.312 -32.5 -9.32 1 81.5 621 ILE A CA 1
ATOM 4827 C C . ILE A 1 621 ? 16.625 -33.25 -9.094 1 81.5 621 ILE A C 1
ATOM 4829 O O . ILE A 1 621 ? 17.312 -33.625 -10.047 1 81.5 621 ILE A O 1
ATOM 4833 N N . LEU A 1 622 ? 16.875 -33.594 -7.844 1 80.06 622 LEU A N 1
ATOM 4834 C CA . LEU A 1 622 ? 18.125 -34.281 -7.504 1 80.06 622 LEU A CA 1
ATOM 4835 C C . LEU A 1 622 ? 18.078 -35.75 -7.938 1 80.06 622 LEU A C 1
ATOM 4837 O O . LEU A 1 622 ? 19.109 -36.406 -8.078 1 80.06 622 LEU A O 1
ATOM 4841 N N . ALA A 1 623 ? 16.875 -36.219 -8.211 1 81.25 623 ALA A N 1
ATOM 4842 C CA . ALA A 1 623 ? 16.703 -37.625 -8.562 1 81.25 623 ALA A CA 1
ATOM 4843 C C . ALA A 1 623 ? 16.906 -37.875 -10.055 1 81.25 623 ALA A C 1
ATOM 4845 O O . ALA A 1 623 ? 16.969 -39 -10.516 1 81.25 623 ALA A O 1
ATOM 4846 N N . GLN A 1 624 ? 17.047 -36.875 -10.805 1 83.56 624 GLN A N 1
ATOM 4847 C CA . GLN A 1 624 ? 17.266 -36.969 -12.242 1 83.56 624 GLN A CA 1
ATOM 4848 C C . GLN A 1 624 ? 18.672 -37.531 -12.539 1 83.56 624 GLN A C 1
ATOM 4850 O O . GLN A 1 624 ? 19.594 -37.344 -11.75 1 83.56 624 GLN A O 1
ATOM 4855 N N . PRO A 1 625 ? 18.781 -38.25 -13.656 1 85.94 625 PRO A N 1
ATOM 4856 C CA . PRO A 1 625 ? 20.094 -38.812 -13.977 1 85.94 625 PRO A CA 1
ATOM 4857 C C . PRO A 1 625 ? 21.156 -37.719 -14.258 1 85.94 625 PRO A C 1
ATOM 4859 O O . PRO A 1 625 ? 20.812 -36.562 -14.516 1 85.94 625 PRO A O 1
ATOM 4862 N N . LYS A 1 626 ? 22.344 -38.25 -14.227 1 83.94 626 LYS A N 1
ATOM 4863 C CA . LYS A 1 626 ? 23.469 -37.344 -14.43 1 83.94 626 LYS A CA 1
ATOM 4864 C C . LYS A 1 626 ? 23.359 -36.625 -15.773 1 83.94 626 LYS A C 1
ATOM 4866 O O . LYS A 1 626 ? 23.078 -37.25 -16.797 1 83.94 626 LYS A O 1
ATOM 4871 N N . GLY A 1 627 ? 23.484 -35.312 -15.695 1 83.62 627 GLY A N 1
ATOM 4872 C CA . GLY A 1 627 ? 23.531 -34.531 -16.922 1 83.62 627 GLY A CA 1
ATOM 4873 C C . GLY A 1 627 ? 22.172 -34.031 -17.344 1 83.62 627 GLY A C 1
ATOM 4874 O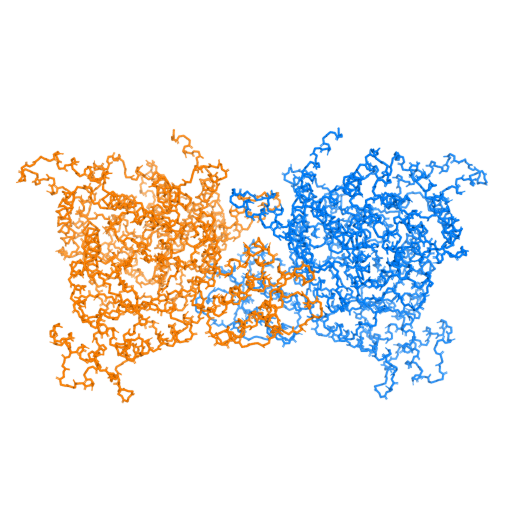 O . GLY A 1 627 ? 22.078 -33.125 -18.203 1 83.62 627 GLY A O 1
ATOM 4875 N N . ALA A 1 628 ? 21.172 -34.469 -16.797 1 84.69 628 ALA A N 1
ATOM 4876 C CA . ALA A 1 628 ? 19.812 -34.094 -17.203 1 84.69 628 ALA A CA 1
ATOM 4877 C C . ALA A 1 628 ? 19.516 -32.656 -16.812 1 84.69 628 ALA A C 1
ATOM 4879 O O . ALA A 1 628 ? 18.781 -31.953 -17.516 1 84.69 628 ALA A O 1
ATOM 4880 N N . VAL A 1 629 ? 19.891 -32.094 -15.719 1 83.44 629 VAL A N 1
ATOM 4881 C CA . VAL A 1 629 ? 19.609 -30.75 -15.266 1 83.44 629 VAL A CA 1
ATOM 4882 C C . VAL A 1 629 ? 20.734 -29.812 -15.719 1 83.44 629 VAL A C 1
ATOM 4884 O O . VAL A 1 629 ? 20.469 -28.703 -16.203 1 83.44 629 VAL A O 1
ATOM 4887 N N . ALA A 1 630 ? 21.906 -30.109 -15.992 1 80.94 630 ALA A N 1
ATOM 4888 C CA . ALA A 1 630 ? 23.109 -29.391 -16.422 1 80.94 630 ALA A CA 1
ATOM 4889 C C . ALA A 1 630 ? 22.828 -27.906 -16.578 1 80.94 630 ALA A C 1
ATOM 4891 O O . ALA A 1 630 ? 23.125 -27.312 -17.625 1 80.94 630 ALA A O 1
ATOM 4892 N N . GLY A 1 631 ? 22.172 -27.297 -15.555 1 86.38 631 GLY A N 1
ATOM 4893 C CA . GLY A 1 631 ? 21.922 -25.859 -15.516 1 86.38 631 GLY A CA 1
ATOM 4894 C C . GLY A 1 631 ? 20.672 -25.469 -16.266 1 86.38 631 GLY A C 1
ATOM 4895 O O . GLY A 1 631 ? 20.312 -24.281 -16.312 1 86.38 631 GLY A O 1
ATOM 4896 N N . GLN A 1 632 ? 20.078 -26.391 -16.875 1 88.5 632 GLN A N 1
ATOM 4897 C CA . GLN A 1 632 ? 18.859 -26.141 -17.656 1 88.5 632 GLN A CA 1
ATOM 4898 C C . GLN A 1 632 ? 17.672 -26.891 -17.078 1 88.5 632 GLN A C 1
ATOM 4900 O O . GLN A 1 632 ? 17.641 -28.109 -17.062 1 88.5 632 GLN A O 1
ATOM 4905 N N . LEU A 1 633 ? 16.719 -26.109 -16.547 1 89.94 633 LEU A N 1
ATOM 4906 C CA . LEU A 1 633 ? 15.539 -26.734 -15.945 1 89.94 633 LEU A CA 1
ATOM 4907 C C . LEU A 1 633 ? 14.273 -25.969 -16.312 1 89.94 633 LEU A C 1
ATOM 4909 O O . LEU A 1 633 ? 14.156 -24.781 -16.031 1 89.94 633 LEU A O 1
ATOM 4913 N N . LYS A 1 634 ? 13.453 -26.594 -17.016 1 93.31 634 LYS A N 1
ATOM 4914 C CA . LYS A 1 634 ? 12.125 -26.062 -17.328 1 93.31 634 LYS A CA 1
ATOM 4915 C C . LYS A 1 634 ? 11.031 -27.031 -16.891 1 93.31 634 LYS A C 1
ATOM 4917 O O . LYS A 1 634 ? 11.156 -28.25 -17.078 1 93.31 634 LYS A O 1
ATOM 4922 N N . LEU A 1 635 ? 10.055 -26.547 -16.141 1 91.75 635 LEU A N 1
ATOM 4923 C CA . LEU A 1 635 ? 8.992 -27.438 -15.664 1 91.75 635 LEU A CA 1
ATOM 4924 C C . LEU A 1 635 ? 7.652 -26.703 -15.648 1 91.75 635 LEU A C 1
ATOM 4926 O O . LEU A 1 635 ? 7.605 -25.484 -15.516 1 91.75 635 LEU A O 1
ATOM 4930 N N . THR A 1 636 ? 6.586 -27.438 -15.797 1 89.44 636 THR A N 1
ATOM 4931 C CA . THR A 1 636 ? 5.254 -26.844 -15.742 1 89.44 636 THR A CA 1
ATOM 4932 C C . THR A 1 636 ? 4.742 -26.812 -14.305 1 89.44 636 THR A C 1
ATOM 4934 O O . THR A 1 636 ? 5.051 -27.703 -13.508 1 89.44 636 THR A O 1
ATOM 4937 N N . GLU A 1 637 ? 4.09 -25.766 -13.977 1 85.56 637 GLU A N 1
ATOM 4938 C CA . GLU A 1 637 ? 3.285 -25.656 -12.766 1 85.56 637 GLU A CA 1
ATOM 4939 C C . GLU A 1 637 ? 1.796 -25.609 -13.094 1 85.56 637 GLU A C 1
ATOM 4941 O O . GLU A 1 637 ? 1.363 -24.797 -13.914 1 85.56 637 GLU A O 1
ATOM 4946 N N . GLN A 1 638 ? 1.022 -26.531 -12.484 1 74.75 638 GLN A N 1
ATOM 4947 C CA . GLN A 1 638 ? -0.349 -26.656 -12.969 1 74.75 638 GLN A CA 1
ATOM 4948 C C . GLN A 1 638 ? -1.352 -26.359 -11.852 1 74.75 638 GLN A C 1
ATOM 4950 O O . GLN A 1 638 ? -1.123 -26.719 -10.695 1 74.75 638 GLN A O 1
ATOM 4955 N N . GLY A 1 639 ? -2.502 -25.703 -12.25 1 66.44 639 GLY A N 1
ATOM 4956 C CA . GLY A 1 639 ? -3.742 -25.594 -11.5 1 66.44 639 GLY A CA 1
ATOM 4957 C C . GLY A 1 639 ? -3.537 -25.125 -10.07 1 66.44 639 GLY A C 1
ATOM 4958 O O . GLY A 1 639 ? -2.947 -24.078 -9.828 1 66.44 639 GLY A O 1
ATOM 4959 N N . GLU A 1 640 ? -3.977 -26.047 -9.164 1 69.12 640 GLU A N 1
ATOM 4960 C CA . GLU A 1 640 ? -4.039 -25.797 -7.723 1 69.12 640 GLU A CA 1
ATOM 4961 C C . GLU A 1 640 ? -2.645 -25.641 -7.129 1 69.12 640 GLU A C 1
ATOM 4963 O O . GLU A 1 640 ? -2.469 -24.953 -6.121 1 69.12 640 GLU A O 1
ATOM 4968 N N . VAL A 1 641 ? -1.724 -26.109 -7.855 1 76.69 641 VAL A N 1
ATOM 4969 C CA . VAL A 1 641 ? -0.352 -26.031 -7.367 1 76.69 641 VAL A CA 1
ATOM 4970 C C . VAL A 1 641 ? 0.153 -24.594 -7.469 1 76.69 641 VAL A C 1
ATOM 4972 O O . VAL A 1 641 ? 0.927 -24.141 -6.621 1 76.69 641 VAL A O 1
ATOM 4975 N N . ILE A 1 642 ? -0.336 -23.938 -8.477 1 83.94 642 ILE A N 1
ATOM 4976 C CA . ILE A 1 642 ? 0.092 -22.562 -8.656 1 83.94 642 ILE A CA 1
ATOM 4977 C C . ILE A 1 642 ? -0.365 -21.719 -7.465 1 83.94 642 ILE A C 1
ATOM 4979 O O . ILE A 1 642 ? 0.427 -20.969 -6.883 1 83.94 642 ILE A O 1
ATOM 4983 N N . ALA A 1 643 ? -1.589 -21.875 -7.086 1 82.81 643 ALA A N 1
ATOM 4984 C CA . ALA A 1 643 ? -2.125 -21.125 -5.957 1 82.81 643 ALA A CA 1
ATOM 4985 C C . ALA A 1 643 ? -1.431 -21.516 -4.656 1 82.81 643 ALA A C 1
ATOM 4987 O O . ALA A 1 643 ? -1.097 -20.656 -3.838 1 82.81 643 ALA A O 1
ATOM 4988 N N . ALA A 1 644 ? -1.214 -22.766 -4.539 1 81.75 644 ALA A N 1
ATOM 4989 C CA . ALA A 1 644 ? -0.605 -23.266 -3.309 1 81.75 644 ALA A CA 1
ATOM 4990 C C . ALA A 1 644 ? 0.826 -22.75 -3.158 1 81.75 644 ALA A C 1
ATOM 4992 O O . ALA A 1 644 ? 1.27 -22.453 -2.051 1 81.75 644 ALA A O 1
ATOM 4993 N N . LYS A 1 645 ? 1.484 -22.641 -4.281 1 87.25 645 LYS A N 1
ATOM 4994 C CA . LYS A 1 645 ? 2.904 -22.312 -4.23 1 87.25 645 LYS A CA 1
ATOM 4995 C C . LYS A 1 645 ? 3.115 -20.797 -4.293 1 87.25 645 LYS A C 1
ATOM 4997 O O . LYS A 1 645 ? 4.066 -20.281 -3.713 1 87.25 645 LYS A O 1
ATOM 5002 N N . TYR A 1 646 ? 2.244 -20.094 -4.98 1 90.75 646 TYR A N 1
ATOM 5003 C CA . TYR A 1 646 ? 2.656 -18.734 -5.348 1 90.75 646 TYR A CA 1
ATOM 5004 C C . TYR A 1 646 ? 1.632 -17.719 -4.883 1 90.75 646 TYR A C 1
ATOM 5006 O O . TYR A 1 646 ? 1.851 -16.5 -5.012 1 90.75 646 TYR A O 1
ATOM 5014 N N . ALA A 1 647 ? 0.539 -18.156 -4.297 1 86.88 647 ALA A N 1
ATOM 5015 C CA . ALA A 1 647 ? -0.463 -17.188 -3.854 1 86.88 647 ALA A CA 1
ATOM 5016 C C . ALA A 1 647 ? 0.086 -16.297 -2.738 1 86.88 647 ALA A C 1
ATOM 5018 O O . ALA A 1 647 ? -0.158 -15.086 -2.721 1 86.88 647 ALA A O 1
ATOM 5019 N N . ASN A 1 648 ? 0.762 -16.938 -1.846 1 88.94 648 ASN A N 1
ATOM 5020 C CA . ASN A 1 648 ? 1.452 -16.203 -0.797 1 88.94 648 ASN A CA 1
ATOM 5021 C C . ASN A 1 648 ? 2.852 -15.781 -1.235 1 88.94 648 ASN A C 1
ATOM 5023 O O . ASN A 1 648 ? 3.684 -16.625 -1.566 1 88.94 648 ASN A O 1
ATOM 5027 N N . PRO A 1 649 ? 3.115 -14.539 -1.213 1 91.44 649 PRO A N 1
ATOM 5028 C CA . PRO A 1 649 ? 4.391 -14.055 -1.745 1 91.44 649 PRO A CA 1
ATOM 5029 C C . PRO A 1 649 ? 5.598 -14.68 -1.049 1 91.44 649 PRO A C 1
ATOM 5031 O O . PRO A 1 649 ? 6.578 -15.039 -1.707 1 91.44 649 PRO A O 1
ATOM 5034 N N . GLU A 1 650 ? 5.582 -14.797 0.27 1 89.62 650 GLU A N 1
ATOM 5035 C CA . GLU A 1 650 ? 6.707 -15.375 1 1 89.62 650 GLU A CA 1
ATOM 5036 C C . GLU A 1 650 ? 6.898 -16.844 0.646 1 89.62 650 GLU A C 1
ATOM 5038 O O . GLU A 1 650 ? 8.031 -17.312 0.48 1 89.62 650 GLU A O 1
ATOM 5043 N N . LEU A 1 651 ? 5.84 -17.547 0.522 1 89.81 651 LEU A N 1
ATOM 5044 C CA . LEU A 1 651 ? 5.898 -18.938 0.1 1 89.81 651 LEU A CA 1
ATOM 5045 C C . LEU A 1 651 ? 6.367 -19.062 -1.347 1 89.81 651 LEU A C 1
ATOM 5047 O O . LEU A 1 651 ? 7.121 -19.969 -1.691 1 89.81 651 LEU A O 1
ATOM 5051 N N . GLY A 1 652 ? 5.832 -18.156 -2.137 1 92.75 652 GLY A N 1
ATOM 5052 C CA . GLY A 1 652 ? 6.258 -18.141 -3.527 1 92.75 652 GLY A CA 1
ATOM 5053 C C . GLY A 1 652 ? 7.754 -17.953 -3.693 1 92.75 652 GLY A C 1
ATOM 5054 O O . GLY A 1 652 ? 8.383 -18.641 -4.5 1 92.75 652 GLY A O 1
ATOM 5055 N N . GLN A 1 653 ? 8.32 -17.062 -2.938 1 93.5 653 GLN A N 1
ATOM 5056 C CA . GLN A 1 653 ? 9.758 -16.828 -2.998 1 93.5 653 GLN A CA 1
ATOM 5057 C C . GLN A 1 653 ? 10.539 -18.062 -2.559 1 93.5 653 GLN A C 1
ATOM 5059 O O . GLN A 1 653 ? 11.562 -18.406 -3.15 1 93.5 653 GLN A O 1
ATOM 5064 N N . ARG A 1 654 ? 10.078 -18.719 -1.55 1 90.69 654 ARG A N 1
ATOM 5065 C CA . ARG A 1 654 ? 10.734 -19.922 -1.052 1 90.69 654 ARG A CA 1
ATOM 5066 C C . ARG A 1 654 ? 10.711 -21.031 -2.098 1 90.69 654 ARG A C 1
ATOM 5068 O O . ARG A 1 654 ? 11.688 -21.766 -2.262 1 90.69 654 ARG A O 1
ATOM 5075 N N . ASN A 1 655 ? 9.578 -21.125 -2.701 1 91.56 655 ASN A N 1
ATOM 5076 C CA . ASN A 1 655 ? 9.461 -22.156 -3.736 1 91.56 655 ASN A CA 1
ATOM 5077 C C . ASN A 1 655 ? 10.422 -21.891 -4.891 1 91.56 655 ASN A C 1
ATOM 5079 O O . ASN A 1 655 ? 11.016 -22.828 -5.43 1 91.56 655 ASN A O 1
ATOM 5083 N N . LEU A 1 656 ? 10.547 -20.688 -5.281 1 94 656 LEU A N 1
ATOM 5084 C CA . LEU A 1 656 ? 11.492 -20.344 -6.336 1 94 656 LEU A CA 1
ATOM 5085 C C . LEU A 1 656 ? 12.93 -20.594 -5.898 1 94 656 LEU A C 1
ATOM 5087 O O . LEU A 1 656 ? 13.742 -21.078 -6.691 1 94 656 LEU A O 1
ATOM 5091 N N . GLU A 1 657 ? 13.188 -20.328 -4.664 1 93.38 657 GLU A N 1
ATOM 5092 C CA . GLU A 1 657 ? 14.508 -20.562 -4.102 1 93.38 657 GLU A CA 1
ATOM 5093 C C . GLU A 1 657 ? 14.859 -22.047 -4.121 1 93.38 657 GLU A C 1
ATOM 5095 O O . GLU A 1 657 ? 16 -22.422 -4.41 1 93.38 657 GLU A O 1
ATOM 5100 N N . VAL A 1 658 ? 13.922 -22.844 -3.83 1 91.75 658 VAL A N 1
ATOM 5101 C CA . VAL A 1 658 ? 14.117 -24.297 -3.832 1 91.75 658 VAL A CA 1
ATOM 5102 C C . VAL A 1 658 ? 14.492 -24.766 -5.234 1 91.75 658 VAL A C 1
ATOM 5104 O O . VAL A 1 658 ? 15.391 -25.594 -5.395 1 91.75 658 VAL A O 1
ATOM 5107 N N . LEU A 1 659 ? 13.852 -24.25 -6.234 1 91.75 659 LEU A N 1
ATOM 5108 C CA . LEU A 1 659 ? 14.141 -24.625 -7.613 1 91.75 659 LEU A CA 1
ATOM 5109 C C . LEU A 1 659 ? 15.57 -24.25 -7.996 1 91.75 659 LEU A C 1
ATOM 5111 O O . LEU A 1 659 ? 16.281 -25.047 -8.609 1 91.75 659 LEU A O 1
ATOM 5115 N N . VAL A 1 660 ? 15.961 -23.078 -7.586 1 92.81 660 VAL A N 1
ATOM 5116 C CA . VAL A 1 660 ? 17.297 -22.594 -7.926 1 92.81 660 VAL A CA 1
ATOM 5117 C C . VAL A 1 660 ? 18.359 -23.391 -7.18 1 92.81 660 VAL A C 1
ATOM 5119 O O . VAL A 1 660 ? 19.344 -23.828 -7.773 1 92.81 660 VAL A O 1
ATOM 5122 N N . ALA A 1 661 ? 18.141 -23.578 -5.879 1 92.31 661 ALA A N 1
ATOM 5123 C CA . ALA A 1 661 ? 19.094 -24.312 -5.055 1 92.31 661 ALA A CA 1
ATOM 5124 C C . ALA A 1 661 ? 19.266 -25.75 -5.574 1 92.31 661 ALA A C 1
ATOM 5126 O O . ALA A 1 661 ? 20.391 -26.234 -5.68 1 92.31 661 ALA A O 1
ATOM 5127 N N . ALA A 1 662 ? 18.156 -26.375 -5.883 1 90.38 662 ALA A N 1
ATOM 5128 C CA . ALA A 1 662 ? 18.203 -27.734 -6.391 1 90.38 662 ALA A CA 1
ATOM 5129 C C . ALA A 1 662 ? 18.953 -27.812 -7.719 1 90.38 662 ALA A C 1
ATOM 5131 O O . ALA A 1 662 ? 19.719 -28.75 -7.957 1 90.38 662 ALA A O 1
ATOM 5132 N N . THR A 1 663 ? 18.734 -26.844 -8.594 1 90.94 663 THR A N 1
ATOM 5133 C CA . THR A 1 663 ? 19.391 -26.812 -9.898 1 90.94 663 THR A CA 1
ATOM 5134 C C . THR A 1 663 ? 20.906 -26.609 -9.742 1 90.94 663 THR A C 1
ATOM 5136 O O . THR A 1 663 ? 21.688 -27.25 -10.438 1 90.94 663 THR A O 1
ATOM 5139 N N . ILE A 1 664 ? 21.25 -25.766 -8.812 1 91.06 664 ILE A N 1
ATOM 5140 C CA . ILE A 1 664 ? 22.656 -25.5 -8.539 1 91.06 664 ILE A CA 1
ATOM 5141 C C . ILE A 1 664 ? 23.328 -26.766 -8.023 1 91.06 664 ILE A C 1
ATOM 5143 O O . ILE A 1 664 ? 24.375 -27.172 -8.516 1 91.06 664 ILE A O 1
ATOM 5147 N N . GLU A 1 665 ? 22.719 -27.422 -7.102 1 90 665 GLU A N 1
ATOM 5148 C CA . GLU A 1 665 ? 23.297 -28.609 -6.477 1 90 665 GLU A CA 1
ATOM 5149 C C . GLU A 1 665 ? 23.359 -29.766 -7.457 1 90 665 GLU A C 1
ATOM 5151 O O . GLU A 1 665 ? 24.375 -30.469 -7.523 1 90 665 GLU A O 1
ATOM 5156 N N . ALA A 1 666 ? 22.328 -29.938 -8.227 1 87.56 666 ALA A N 1
ATOM 5157 C CA . ALA A 1 666 ? 22.281 -31.031 -9.195 1 87.56 666 ALA A CA 1
ATOM 5158 C C . ALA A 1 666 ? 23.328 -30.828 -10.281 1 87.56 666 ALA A C 1
ATOM 5160 O O . ALA A 1 666 ? 23.891 -31.812 -10.789 1 87.56 666 ALA A O 1
ATOM 5161 N N . SER A 1 667 ? 23.641 -29.672 -10.633 1 89.31 667 SER A N 1
ATOM 5162 C CA . SER A 1 667 ? 24.516 -29.375 -11.758 1 89.31 667 SER A CA 1
ATOM 5163 C C . SER A 1 667 ? 25.984 -29.328 -11.328 1 89.31 667 SER A C 1
ATOM 5165 O O . SER A 1 667 ? 26.875 -29.75 -12.078 1 89.31 667 SER A O 1
ATOM 5167 N N . LEU A 1 668 ? 26.25 -28.797 -10.117 1 89.88 668 LEU A N 1
ATOM 5168 C CA . LEU A 1 668 ? 27.625 -28.5 -9.766 1 89.88 668 LEU A CA 1
ATOM 5169 C C . LEU A 1 668 ? 28.156 -29.5 -8.75 1 89.88 668 LEU A C 1
ATOM 5171 O O . LEU A 1 668 ? 29.375 -29.703 -8.648 1 89.88 668 LEU A O 1
ATOM 5175 N N . LEU A 1 669 ? 27.375 -30.094 -7.926 1 84.94 669 LEU A N 1
ATOM 5176 C CA . LEU A 1 669 ? 27.828 -31.031 -6.914 1 84.94 669 LEU A CA 1
ATOM 5177 C C . LEU A 1 669 ? 27.703 -32.469 -7.418 1 84.94 669 LEU A C 1
ATOM 5179 O O . LEU A 1 669 ? 28.188 -33.406 -6.777 1 84.94 669 LEU A O 1
ATOM 5183 N N . GLY A 1 670 ? 27.203 -32.625 -8.594 1 72.94 670 GLY A N 1
ATOM 5184 C CA . GLY A 1 670 ? 27.047 -33.969 -9.164 1 72.94 670 GLY A CA 1
ATOM 5185 C C . GLY A 1 670 ? 26.078 -34.844 -8.383 1 72.94 670 GLY A C 1
ATOM 5186 O O . GLY A 1 670 ? 26.172 -36.062 -8.438 1 72.94 670 GLY A O 1
ATOM 5187 N N . LYS A 1 671 ? 25.547 -34.344 -7.523 1 67.31 671 LYS A N 1
ATOM 5188 C CA . LYS A 1 671 ? 24.469 -35.094 -6.863 1 67.31 671 LYS A CA 1
ATOM 5189 C C . LYS A 1 671 ? 23.344 -35.438 -7.844 1 67.31 671 LYS A C 1
ATOM 5191 O O . LYS A 1 671 ? 22.656 -34.531 -8.336 1 67.31 671 LYS A O 1
ATOM 5196 N N . ASP A 1 672 ? 23.578 -36.688 -8.445 1 65.31 672 ASP A N 1
ATOM 5197 C CA . ASP A 1 672 ? 22.578 -37.062 -9.438 1 65.31 672 ASP A CA 1
ATOM 5198 C C . ASP A 1 672 ? 21.953 -38.406 -9.117 1 65.31 672 ASP A C 1
ATOM 5200 O O . ASP A 1 672 ? 22.328 -39.062 -8.141 1 65.31 672 ASP A O 1
ATOM 5204 N N . GLY A 1 673 ? 21.016 -38.688 -9.852 1 70.38 673 GLY A N 1
ATOM 5205 C CA . GLY A 1 673 ? 20.203 -39.875 -9.633 1 70.38 673 GLY A CA 1
ATOM 5206 C C . GLY A 1 673 ? 20.719 -41.094 -10.383 1 70.38 673 GLY A C 1
ATOM 5207 O O . GLY A 1 673 ? 19.953 -42.031 -10.633 1 70.38 673 GLY A O 1
ATOM 5208 N N . SER A 1 674 ? 22.047 -41.062 -10.781 1 75.88 674 SER A N 1
ATOM 5209 C CA . SER A 1 674 ? 22.578 -42.188 -11.5 1 75.88 674 SER A CA 1
ATOM 5210 C C . SER A 1 674 ? 22.75 -43.406 -10.57 1 75.88 674 SER A C 1
ATOM 5212 O O . SER A 1 674 ? 23.062 -43.25 -9.391 1 75.88 674 SER A O 1
ATOM 5214 N N . ALA A 1 675 ? 22.453 -44.5 -11.203 1 81.25 675 ALA A N 1
ATOM 5215 C CA . ALA A 1 675 ? 22.547 -45.719 -10.406 1 81.25 675 ALA A CA 1
ATOM 5216 C C . ALA A 1 675 ? 23.984 -46 -9.992 1 81.25 675 ALA A C 1
ATOM 5218 O O . ALA A 1 675 ? 24.875 -46.094 -10.844 1 81.25 675 ALA A O 1
ATOM 5219 N N . PRO A 1 676 ? 24.219 -46.188 -8.742 1 83.25 676 PRO A N 1
ATOM 5220 C CA . PRO A 1 676 ? 25.578 -46.531 -8.297 1 83.25 676 PRO A CA 1
ATOM 5221 C C . PRO A 1 676 ? 26.031 -47.906 -8.766 1 83.25 676 PRO A C 1
ATOM 5223 O O . PRO A 1 676 ? 27.234 -48.156 -8.828 1 83.25 676 PRO A O 1
ATOM 5226 N N . ASP A 1 677 ? 25.062 -48.781 -9.039 1 90.94 677 ASP A N 1
ATOM 5227 C CA . ASP A 1 677 ? 25.281 -50.156 -9.484 1 90.94 677 ASP A CA 1
ATOM 5228 C C . ASP A 1 677 ? 24.5 -50.469 -10.758 1 90.94 677 ASP A C 1
ATOM 5230 O O . ASP A 1 677 ? 23.281 -50.344 -10.789 1 90.94 677 ASP A O 1
ATOM 5234 N N . PRO A 1 678 ? 25.25 -50.875 -11.789 1 91.44 678 PRO A N 1
ATOM 5235 C CA . PRO A 1 678 ? 24.578 -51.156 -13.062 1 91.44 678 PRO A CA 1
ATOM 5236 C C . PRO A 1 678 ? 23.484 -52.219 -12.93 1 91.44 678 PRO A C 1
ATOM 5238 O O . PRO A 1 678 ? 22.531 -52.219 -13.695 1 91.44 678 PRO A O 1
ATOM 5241 N N . ARG A 1 679 ? 23.625 -53.062 -12 1 94.19 679 ARG A N 1
ATOM 5242 C CA . ARG A 1 679 ? 22.625 -54.094 -11.773 1 94.19 679 ARG A CA 1
ATOM 5243 C C . ARG A 1 679 ? 21.281 -53.5 -11.391 1 94.19 679 ARG A C 1
ATOM 5245 O O . ARG A 1 679 ? 20.219 -54.062 -11.656 1 94.19 679 ARG A O 1
ATOM 5252 N N . PHE A 1 680 ? 21.359 -52.344 -10.82 1 96.12 680 PHE A N 1
ATOM 5253 C CA . PHE A 1 680 ? 20.125 -51.688 -10.406 1 96.12 680 PHE A CA 1
ATOM 5254 C C . PHE A 1 680 ? 19.234 -51.375 -11.602 1 96.12 680 PHE A C 1
ATOM 5256 O O . PHE A 1 680 ? 18.016 -51.594 -11.539 1 96.12 680 PHE A O 1
ATOM 5263 N N . GLU A 1 681 ? 19.812 -51 -12.695 1 95.56 681 GLU A N 1
ATOM 5264 C CA . GLU A 1 681 ? 19.047 -50.656 -13.891 1 95.56 681 GLU A CA 1
ATOM 5265 C C . GLU A 1 681 ? 18.453 -51.875 -14.539 1 95.56 681 GLU A C 1
ATOM 5267 O O . GLU A 1 681 ? 17.344 -51.844 -15.07 1 95.56 681 GLU A O 1
ATOM 5272 N N . THR A 1 682 ? 19.219 -52.938 -14.469 1 95.62 682 THR A N 1
ATOM 5273 C CA . THR A 1 682 ? 18.719 -54.188 -15.023 1 95.62 682 THR A CA 1
ATOM 5274 C C . THR A 1 682 ? 17.5 -54.688 -14.242 1 95.62 682 THR A C 1
ATOM 5276 O O . THR A 1 682 ? 16.5 -55.094 -14.836 1 95.62 682 THR A O 1
ATOM 5279 N N . VAL A 1 683 ? 17.641 -54.594 -12.992 1 96.75 683 VAL A N 1
ATOM 5280 C CA . VAL A 1 683 ? 16.547 -55.031 -12.125 1 96.75 683 VAL A CA 1
ATOM 5281 C C . VAL A 1 683 ? 15.344 -54.125 -12.336 1 96.75 683 VAL A C 1
ATOM 5283 O O . VAL A 1 683 ? 14.203 -54.594 -12.406 1 96.75 683 VAL A O 1
ATOM 5286 N N . MET A 1 684 ? 15.609 -52.844 -12.414 1 97.06 684 MET A N 1
ATOM 5287 C CA . MET A 1 684 ? 14.523 -51.906 -12.602 1 97.06 684 MET A CA 1
ATOM 5288 C C . MET A 1 684 ? 13.789 -52.156 -13.906 1 97.06 684 MET A C 1
ATOM 5290 O O . MET A 1 684 ? 12.57 -52 -13.984 1 97.06 684 MET A O 1
ATOM 5294 N N . ALA A 1 685 ? 14.523 -52.5 -14.953 1 96.38 685 ALA A N 1
ATOM 5295 C CA . ALA A 1 685 ? 13.914 -52.844 -16.234 1 96.38 685 ALA A CA 1
ATOM 5296 C C . ALA A 1 685 ? 13 -54.062 -16.109 1 96.38 685 ALA A C 1
ATOM 5298 O O . ALA A 1 685 ? 11.906 -54.094 -16.688 1 96.38 685 ALA A O 1
ATOM 5299 N N . GLU A 1 686 ? 13.43 -55 -15.359 1 97.06 686 GLU A N 1
ATOM 5300 C CA . GLU A 1 686 ? 12.625 -56.188 -15.133 1 97.06 686 GLU A CA 1
ATOM 5301 C C . GLU A 1 686 ? 11.367 -55.875 -14.336 1 97.06 686 GLU A C 1
ATOM 5303 O O . GLU A 1 686 ? 10.281 -56.344 -14.664 1 97.06 686 GLU A O 1
ATOM 5308 N N . LEU A 1 687 ? 11.609 -55.125 -13.297 1 97.88 687 LEU A N 1
ATOM 5309 C CA . LEU A 1 687 ? 10.461 -54.719 -12.5 1 97.88 687 LEU A CA 1
ATOM 5310 C C . LEU A 1 687 ? 9.453 -53.969 -13.367 1 97.88 687 LEU A C 1
ATOM 5312 O O . LEU A 1 687 ? 8.242 -54.156 -13.242 1 97.88 687 LEU A O 1
ATOM 5316 N N . SER A 1 688 ? 9.938 -53.031 -14.203 1 97.44 688 SER A N 1
ATOM 5317 C CA . SER A 1 688 ? 9.094 -52.25 -15.094 1 97.44 688 SER A CA 1
ATOM 5318 C C . SER A 1 688 ? 8.281 -53.156 -16.031 1 97.44 688 SER A C 1
ATOM 5320 O O . SER A 1 688 ? 7.09 -52.906 -16.25 1 97.44 688 SER A O 1
ATOM 5322 N N . ASP A 1 689 ? 8.859 -54.125 -16.562 1 96.94 689 ASP A N 1
ATOM 5323 C CA . ASP A 1 689 ? 8.156 -55.062 -17.469 1 96.94 689 ASP A CA 1
ATOM 5324 C C . ASP A 1 689 ? 7.004 -55.75 -16.75 1 96.94 689 ASP A C 1
ATOM 5326 O O . ASP A 1 689 ? 5.902 -55.844 -17.297 1 96.94 689 ASP A O 1
ATOM 5330 N N . HIS A 1 690 ? 7.305 -56.219 -15.578 1 97.69 690 HIS A N 1
ATOM 5331 C CA . HIS A 1 690 ? 6.27 -56.875 -14.789 1 97.69 690 HIS A CA 1
ATOM 5332 C C . HIS A 1 690 ? 5.148 -55.906 -14.438 1 97.69 690 HIS A C 1
ATOM 5334 O O . HIS A 1 690 ? 3.969 -56.25 -14.523 1 97.69 690 HIS A O 1
ATOM 5340 N N . ALA A 1 691 ? 5.555 -54.75 -13.992 1 97.94 691 ALA A N 1
ATOM 5341 C CA . ALA A 1 691 ? 4.566 -53.75 -13.602 1 97.94 691 ALA A CA 1
ATOM 5342 C C . ALA A 1 691 ? 3.701 -53.344 -14.797 1 97.94 691 ALA A C 1
ATOM 5344 O O . ALA A 1 691 ? 2.492 -53.156 -14.648 1 97.94 691 ALA A O 1
ATOM 5345 N N . PHE A 1 692 ? 4.336 -53.125 -15.938 1 96.5 692 PHE A N 1
ATOM 5346 C CA . PHE A 1 692 ? 3.639 -52.75 -17.172 1 96.5 692 PHE A CA 1
ATOM 5347 C C . PHE A 1 692 ? 2.562 -53.781 -17.5 1 96.5 692 PHE A C 1
ATOM 5349 O O . PHE A 1 692 ? 1.419 -53.438 -17.781 1 96.5 692 PHE A O 1
ATOM 5356 N N . ARG A 1 693 ? 2.883 -54.969 -17.438 1 96.81 693 ARG A N 1
ATOM 5357 C CA . ARG A 1 693 ? 1.943 -56.062 -17.734 1 96.81 693 ARG A CA 1
ATOM 5358 C C . ARG A 1 693 ? 0.783 -56.062 -16.75 1 96.81 693 ARG A C 1
ATOM 5360 O O . ARG A 1 693 ? -0.375 -56.219 -17.141 1 96.81 693 ARG A O 1
ATOM 5367 N N . ALA A 1 694 ? 1.148 -55.938 -15.516 1 97.5 694 ALA A N 1
ATOM 5368 C CA . ALA A 1 694 ? 0.111 -55.938 -14.484 1 97.5 694 ALA A CA 1
ATOM 5369 C C . ALA A 1 694 ? -0.855 -54.781 -14.688 1 97.5 694 ALA A C 1
ATOM 5371 O O . ALA A 1 694 ? -2.072 -54.938 -14.586 1 97.5 694 ALA A O 1
ATOM 5372 N N . TYR A 1 695 ? -0.354 -53.656 -14.914 1 96.81 695 TYR A N 1
ATOM 5373 C CA . TYR A 1 695 ? -1.154 -52.438 -15.102 1 96.81 695 TYR A CA 1
ATOM 5374 C C . TYR A 1 695 ? -2.033 -52.562 -16.344 1 96.81 695 TYR A C 1
ATOM 5376 O O . TYR A 1 695 ? -3.238 -52.312 -16.281 1 96.81 695 TYR A O 1
ATOM 5384 N N . ARG A 1 696 ? -1.449 -52.906 -17.5 1 96.12 696 ARG A N 1
ATOM 5385 C CA . ARG A 1 696 ? -2.193 -53 -18.75 1 96.12 696 ARG A CA 1
ATOM 5386 C C . ARG A 1 696 ? -3.25 -54.094 -18.672 1 96.12 696 ARG A C 1
ATOM 5388 O O . ARG A 1 696 ? -4.324 -53.969 -19.266 1 96.12 696 ARG A O 1
ATOM 5395 N N . ALA A 1 697 ? -2.906 -55.188 -17.953 1 96.88 697 ALA A N 1
ATOM 5396 C CA . ALA A 1 697 ? -3.867 -56.25 -17.766 1 96.88 697 ALA A CA 1
ATOM 5397 C C . ALA A 1 697 ? -5.145 -55.75 -17.109 1 96.88 697 ALA A C 1
ATOM 5399 O O . ALA A 1 697 ? -6.242 -56.219 -17.422 1 96.88 697 ALA A O 1
ATOM 5400 N N . LEU A 1 698 ? -5.027 -54.844 -16.219 1 97 698 LEU A N 1
ATOM 5401 C CA . LEU A 1 698 ? -6.203 -54.312 -15.531 1 97 698 LEU A CA 1
ATOM 5402 C C . LEU A 1 698 ? -6.887 -53.25 -16.375 1 97 698 LEU A C 1
ATOM 5404 O O . LEU A 1 698 ? -8.086 -53.344 -16.656 1 97 698 LEU A O 1
ATOM 5408 N N . VAL A 1 699 ? -6.188 -52.219 -16.797 1 95.56 699 VAL A N 1
ATOM 5409 C CA . VAL A 1 699 ? -6.742 -50.969 -17.328 1 95.56 699 VAL A CA 1
ATOM 5410 C C . VAL A 1 699 ? -7.168 -51.188 -18.781 1 95.56 699 VAL A C 1
ATOM 5412 O O . VAL A 1 699 ? -8.203 -50.656 -19.203 1 95.56 699 VAL A O 1
ATOM 5415 N N . TYR A 1 700 ? -6.41 -51.938 -19.594 1 94.06 700 TYR A N 1
ATOM 5416 C CA . TYR A 1 700 ? -6.672 -51.938 -21.031 1 94.06 700 TYR A CA 1
ATOM 5417 C C . TYR A 1 700 ? -7.18 -53.312 -21.469 1 94.06 700 TYR A C 1
ATOM 5419 O O . TYR A 1 700 ? -7.855 -53.438 -22.5 1 94.06 700 TYR A O 1
ATOM 5427 N N . GLU A 1 701 ? -6.91 -54.375 -20.703 1 95.31 701 GLU A N 1
ATOM 5428 C CA . GLU A 1 701 ? -7.219 -55.719 -21.188 1 95.31 701 GLU A CA 1
ATOM 5429 C C . GLU A 1 701 ? -8.414 -56.281 -20.438 1 95.31 701 GLU A C 1
ATOM 5431 O O . GLU A 1 701 ? -8.984 -57.312 -20.875 1 95.31 701 GLU A O 1
ATOM 5436 N N . THR A 1 702 ? -8.766 -55.75 -19.391 1 96.06 702 THR A N 1
ATOM 5437 C CA . THR A 1 702 ? -9.914 -56.25 -18.641 1 96.06 702 THR A CA 1
ATOM 5438 C C . THR A 1 702 ? -11.219 -55.75 -19.25 1 96.06 702 THR A C 1
ATOM 5440 O O . THR A 1 702 ? -11.469 -54.562 -19.344 1 96.06 702 THR A O 1
ATOM 5443 N N . GLU A 1 703 ? -12.039 -56.719 -19.625 1 94.69 703 GLU A N 1
ATOM 5444 C CA . GLU A 1 703 ? -13.344 -56.375 -20.172 1 94.69 703 GLU A CA 1
ATOM 5445 C C . GLU A 1 703 ? -14.219 -55.688 -19.141 1 94.69 703 GLU A C 1
ATOM 5447 O O . GLU A 1 703 ? -14.352 -56.156 -18 1 94.69 703 GLU A O 1
ATOM 5452 N N . GLY A 1 704 ? -14.695 -54.531 -19.5 1 94.62 704 GLY A N 1
ATOM 5453 C CA . GLY A 1 704 ? -15.609 -53.812 -18.609 1 94.62 704 GLY A CA 1
ATOM 5454 C C . GLY A 1 704 ? -14.906 -52.812 -17.734 1 94.62 704 GLY A C 1
ATOM 5455 O O . GLY A 1 704 ? -15.562 -52.094 -16.969 1 94.62 704 GLY A O 1
ATOM 5456 N N . PHE A 1 705 ? -13.672 -52.719 -17.828 1 96.25 705 PHE A N 1
ATOM 5457 C CA . PHE A 1 705 ? -12.945 -51.75 -16.984 1 96.25 705 PHE A CA 1
ATOM 5458 C C . PHE A 1 705 ? -13.43 -50.344 -17.234 1 96.25 705 PHE A C 1
ATOM 5460 O O . PHE A 1 705 ? -13.547 -49.562 -16.297 1 96.25 705 PHE A O 1
ATOM 5467 N N . GLU A 1 706 ? -13.641 -50 -18.469 1 94.25 706 GLU A N 1
ATOM 5468 C CA . GLU A 1 706 ? -14.125 -48.656 -18.797 1 94.25 706 GLU A CA 1
ATOM 5469 C C . GLU A 1 706 ? -15.438 -48.344 -18.094 1 94.25 706 GLU A C 1
ATOM 5471 O O . GLU A 1 706 ? -15.617 -47.25 -17.562 1 94.25 706 GLU A O 1
ATOM 5476 N N . THR A 1 707 ? -16.312 -49.281 -18.078 1 94.81 707 THR A N 1
ATOM 5477 C CA . THR A 1 707 ? -17.594 -49.125 -17.375 1 94.81 707 THR A CA 1
ATOM 5478 C C . THR A 1 707 ? -17.359 -48.938 -15.883 1 94.81 707 THR A C 1
ATOM 5480 O O . THR A 1 707 ? -17.969 -48.062 -15.266 1 94.81 707 THR A O 1
ATOM 5483 N N . PHE A 1 708 ? -16.547 -49.781 -15.336 1 96.06 708 PHE A N 1
ATOM 5484 C CA . PHE A 1 708 ? -16.188 -49.688 -13.922 1 96.06 708 PHE A CA 1
ATOM 5485 C C . PHE A 1 708 ? -15.68 -48.281 -13.602 1 96.06 708 PHE A C 1
ATOM 5487 O O . PHE A 1 708 ? -16.125 -47.656 -12.641 1 96.06 708 PHE A O 1
ATOM 5494 N N . PHE A 1 709 ? -14.75 -47.75 -14.367 1 95.25 709 PHE A N 1
ATOM 5495 C CA . PHE A 1 709 ? -14.125 -46.438 -14.156 1 95.25 709 PHE A CA 1
ATOM 5496 C C . PHE A 1 709 ? -15.164 -45.344 -14.211 1 95.25 709 PHE A C 1
ATOM 5498 O O . PHE A 1 709 ? -15.219 -44.5 -13.32 1 95.25 709 PHE A O 1
ATOM 5505 N N . TRP A 1 710 ? -15.953 -45.312 -15.219 1 93.25 710 TRP A N 1
ATOM 5506 C CA . TRP A 1 710 ? -16.922 -44.25 -15.445 1 93.25 710 TRP A CA 1
ATOM 5507 C C . TRP A 1 710 ? -17.984 -44.219 -14.344 1 93.25 710 TRP A C 1
ATOM 5509 O O . TRP A 1 710 ? -18.5 -43.156 -13.992 1 93.25 710 TRP A O 1
ATOM 5519 N N . GLU A 1 711 ? -18.25 -45.406 -13.812 1 95 711 GLU A N 1
ATOM 5520 C CA . GLU A 1 711 ? -19.328 -45.469 -12.852 1 95 711 GLU A CA 1
ATOM 5521 C C . GLU A 1 711 ? -18.812 -45.438 -11.414 1 95 711 GLU A C 1
ATOM 5523 O O . GLU A 1 711 ? -19.531 -45.031 -10.5 1 95 711 GLU A O 1
ATOM 5528 N N . ALA A 1 712 ? -17.594 -45.812 -11.258 1 96.31 712 ALA A N 1
ATOM 5529 C CA . ALA A 1 712 ? -17.047 -45.875 -9.906 1 96.31 712 ALA A CA 1
ATOM 5530 C C . ALA A 1 712 ? -16.391 -44.562 -9.523 1 96.31 712 ALA A C 1
ATOM 5532 O O . ALA A 1 712 ? -15.992 -44.375 -8.367 1 96.31 712 ALA A O 1
ATOM 5533 N N . THR A 1 713 ? -16.203 -43.625 -10.422 1 94.75 713 THR A N 1
ATOM 5534 C CA . THR A 1 713 ? -15.57 -42.344 -10.156 1 94.75 713 THR A CA 1
ATOM 5535 C C . THR A 1 713 ? -16.484 -41.188 -10.555 1 94.75 713 THR A C 1
ATOM 5537 O O . THR A 1 713 ? -17.656 -41.406 -10.867 1 94.75 713 THR A O 1
ATOM 5540 N N . VAL A 1 714 ? -15.969 -39.969 -10.43 1 92.38 714 VAL A N 1
ATOM 5541 C CA . VAL A 1 714 ? -16.781 -38.781 -10.711 1 92.38 714 VAL A CA 1
ATOM 5542 C C . VAL A 1 714 ? -16.375 -38.188 -12.047 1 92.38 714 VAL A C 1
ATOM 5544 O O . VAL A 1 714 ? -16.516 -36.969 -12.258 1 92.38 714 VAL A O 1
ATOM 5547 N N . ILE A 1 715 ? -15.812 -38.906 -12.992 1 89.56 715 ILE A N 1
ATOM 5548 C CA . ILE A 1 715 ? -15.258 -38.438 -14.258 1 89.56 715 ILE A CA 1
ATOM 5549 C C . ILE A 1 715 ? -16.328 -37.688 -15.055 1 89.56 715 ILE A C 1
ATOM 5551 O O . ILE A 1 715 ? -16.047 -36.719 -15.727 1 89.56 715 ILE A O 1
ATOM 5555 N N . GLU A 1 716 ? -17.547 -38.125 -15.016 1 86.38 716 GLU A N 1
ATOM 5556 C CA . GLU A 1 716 ? -18.641 -37.5 -15.758 1 86.38 716 GLU A CA 1
ATOM 5557 C C . GLU A 1 716 ? -18.984 -36.125 -15.164 1 86.38 716 GLU A C 1
ATOM 5559 O O . GLU A 1 716 ? -19.312 -35.219 -15.906 1 86.38 716 GLU A O 1
ATOM 5564 N N . GLU A 1 717 ? -18.953 -36.156 -13.914 1 86.56 717 GLU A N 1
ATOM 5565 C CA . GLU A 1 717 ? -19.297 -34.938 -13.211 1 86.56 717 GLU A CA 1
ATOM 5566 C C . GLU A 1 717 ? -18.203 -33.906 -13.336 1 86.56 717 GLU A C 1
ATOM 5568 O O . GLU A 1 717 ? -18.469 -32.688 -13.359 1 86.56 717 GLU A O 1
ATOM 5573 N N . ILE A 1 718 ? -16.953 -34.312 -13.391 1 81.06 718 ILE A N 1
ATOM 5574 C CA . ILE A 1 718 ? -15.82 -33.406 -13.57 1 81.06 718 ILE A CA 1
ATOM 5575 C C . ILE A 1 718 ? -15.93 -32.719 -14.922 1 81.06 718 ILE A C 1
ATOM 5577 O O . ILE A 1 718 ? -15.578 -31.531 -15.047 1 81.06 718 ILE A O 1
ATOM 5581 N N . ALA A 1 719 ? -16.422 -33.375 -15.898 1 72.5 719 ALA A N 1
ATOM 5582 C CA . ALA A 1 719 ? -16.562 -32.812 -17.25 1 72.5 719 ALA A CA 1
ATOM 5583 C C . ALA A 1 719 ? -17.547 -31.656 -17.266 1 72.5 719 ALA A C 1
ATOM 5585 O O . ALA A 1 719 ? -17.438 -30.766 -18.109 1 72.5 719 ALA A O 1
ATOM 5586 N N . HIS A 1 720 ? -18.359 -31.703 -16.312 1 69.88 720 HIS A N 1
ATOM 5587 C CA . HIS A 1 720 ? -19.391 -30.672 -16.312 1 69.88 720 HIS A CA 1
ATOM 5588 C C . HIS A 1 720 ? -19.047 -29.562 -15.336 1 69.88 720 HIS A C 1
ATOM 5590 O O . HIS A 1 720 ? -19.797 -28.594 -15.18 1 69.88 720 HIS A O 1
ATOM 5596 N N . LEU A 1 721 ? -17.875 -29.734 -14.797 1 66.5 721 LEU A N 1
ATOM 5597 C CA . LEU A 1 721 ? -17.406 -28.672 -13.898 1 66.5 721 LEU A CA 1
ATOM 5598 C C . LEU A 1 721 ? -16.859 -27.484 -14.688 1 66.5 721 LEU A C 1
ATOM 5600 O O . LEU A 1 721 ? -16.219 -27.672 -15.727 1 66.5 721 LEU A O 1
ATOM 5604 N N . ASN A 1 722 ? -17.484 -26.328 -14.539 1 61.69 722 ASN A N 1
ATOM 5605 C CA . ASN A 1 722 ? -17.016 -25.094 -15.172 1 61.69 722 ASN A CA 1
ATOM 5606 C C . ASN A 1 722 ? -15.648 -24.672 -14.656 1 61.69 722 ASN A C 1
ATOM 5608 O O . ASN A 1 722 ? -15.469 -23.562 -14.172 1 61.69 722 ASN A O 1
ATOM 5612 N N . ILE A 1 723 ? -14.719 -25.578 -14.641 1 59.31 723 ILE A N 1
ATOM 5613 C CA . ILE A 1 723 ? -13.438 -25.344 -13.984 1 59.31 723 ILE A CA 1
ATOM 5614 C C . ILE A 1 723 ? -12.484 -24.641 -14.953 1 59.31 723 ILE A C 1
ATOM 5616 O O . ILE A 1 723 ? -11.727 -23.75 -14.555 1 59.31 723 ILE A O 1
ATOM 5620 N N . GLY A 1 724 ? -12.469 -25.016 -16.188 1 59.97 724 GLY A N 1
ATOM 5621 C CA . GLY A 1 724 ? -11.492 -24.453 -17.094 1 59.97 724 GLY A CA 1
ATOM 5622 C C . GLY A 1 724 ? -12.039 -24.219 -18.484 1 59.97 724 GLY A C 1
ATOM 5623 O O . GLY A 1 724 ? -13.188 -24.562 -18.781 1 59.97 724 GLY A O 1
ATOM 5624 N N . SER A 1 725 ? -11.273 -23.547 -19.188 1 61.31 725 SER A N 1
ATOM 5625 C CA . SER A 1 725 ? -11.648 -23.234 -20.562 1 61.31 725 SER A CA 1
ATOM 5626 C C . SER A 1 725 ? -11.562 -24.453 -21.453 1 61.31 725 SER A C 1
ATOM 5628 O O . SER A 1 725 ? -12.203 -24.516 -22.5 1 61.31 725 SER A O 1
ATOM 5630 N N . ARG A 1 726 ? -10.773 -25.422 -20.891 1 66.38 726 ARG A N 1
ATOM 5631 C CA . ARG A 1 726 ? -10.516 -26.578 -21.75 1 66.38 726 ARG A CA 1
ATOM 5632 C C . ARG A 1 726 ? -11.578 -27.656 -21.547 1 66.38 726 ARG A C 1
ATOM 5634 O O . ARG A 1 726 ? -12.039 -27.875 -20.422 1 66.38 726 ARG A O 1
ATOM 5641 N N . PRO A 1 727 ? -11.953 -28.234 -22.594 1 64.75 727 PRO A N 1
ATOM 5642 C CA . PRO A 1 727 ? -12.836 -29.391 -22.453 1 64.75 727 PRO A CA 1
ATOM 5643 C C . PRO A 1 727 ? -12.156 -30.562 -21.75 1 64.75 727 PRO A C 1
ATOM 5645 O O . PRO A 1 727 ? -10.93 -30.672 -21.75 1 64.75 727 PRO A O 1
ATOM 5648 N N . ALA A 1 728 ? -12.898 -31.406 -21.047 1 64.62 728 ALA A N 1
ATOM 5649 C CA . ALA A 1 728 ? -12.383 -32.562 -20.297 1 64.62 728 ALA A CA 1
ATOM 5650 C C . ALA A 1 728 ? -11.805 -33.594 -21.219 1 64.62 728 ALA A C 1
ATOM 5652 O O . ALA A 1 728 ? -10.953 -34.406 -20.812 1 64.62 728 ALA A O 1
ATOM 5653 N N . SER A 1 729 ? -12.281 -33.656 -22.453 1 64.69 729 SER A N 1
ATOM 5654 C CA . SER A 1 729 ? -11.781 -34.625 -23.422 1 64.69 729 SER A CA 1
ATOM 5655 C C . SER A 1 729 ? -11.406 -33.969 -24.734 1 64.69 729 SER A C 1
ATOM 5657 O O . SER A 1 729 ? -12.062 -33 -25.156 1 64.69 729 SER A O 1
ATOM 5659 N N . ARG A 1 730 ? -10.359 -34.625 -25.266 1 58.78 730 ARG A N 1
ATOM 5660 C CA . ARG A 1 730 ? -9.906 -34.125 -26.547 1 58.78 730 ARG A CA 1
ATOM 5661 C C . ARG A 1 730 ? -10.867 -34.531 -27.656 1 58.78 730 ARG A C 1
ATOM 5663 O O . ARG A 1 730 ? -11.047 -33.781 -28.641 1 58.78 730 ARG A O 1
ATOM 5670 N N . ALA A 1 731 ? -11.562 -35.781 -27.484 1 63.69 731 ALA A N 1
ATOM 5671 C CA . ALA A 1 731 ? -12.492 -36.344 -28.469 1 63.69 731 ALA A CA 1
ATOM 5672 C C . ALA A 1 731 ? -13.805 -36.75 -27.812 1 63.69 731 ALA A C 1
ATOM 5674 O O . ALA A 1 731 ? -13.883 -36.844 -26.578 1 63.69 731 ALA A O 1
ATOM 5675 N N . LYS A 1 732 ? -14.898 -36.812 -28.469 1 61.59 732 LYS A N 1
ATOM 5676 C CA . LYS A 1 732 ? -16.219 -37.25 -28.031 1 61.59 732 LYS A CA 1
ATOM 5677 C C . LYS A 1 732 ? -16.266 -38.781 -27.844 1 61.59 732 LYS A C 1
ATOM 5679 O O . LYS A 1 732 ? -16.891 -39.469 -28.641 1 61.59 732 LYS A O 1
ATOM 5684 N N . SER A 1 733 ? -15.289 -39.406 -27.062 1 69.38 733 SER A N 1
ATOM 5685 C CA . SER A 1 733 ? -15.18 -40.844 -26.844 1 69.38 733 SER A CA 1
ATOM 5686 C C . SER A 1 733 ? -15.055 -41.188 -25.359 1 69.38 733 SER A C 1
ATOM 5688 O O . SER A 1 733 ? -14.695 -40.312 -24.562 1 69.38 733 SER A O 1
ATOM 5690 N N . ARG A 1 734 ? -15.508 -42.406 -24.984 1 78.94 734 ARG A N 1
ATOM 5691 C CA . ARG A 1 734 ? -15.398 -42.875 -23.609 1 78.94 734 ARG A CA 1
ATOM 5692 C C . ARG A 1 734 ? -14.141 -43.719 -23.422 1 78.94 734 ARG A C 1
ATOM 5694 O O . ARG A 1 734 ? -13.883 -44.219 -22.312 1 78.94 734 ARG A O 1
ATOM 5701 N N . ASN A 1 735 ? -13.398 -43.719 -24.438 1 82.44 735 ASN A N 1
ATOM 5702 C CA . ASN A 1 735 ? -12.172 -44.531 -24.359 1 82.44 735 ASN A CA 1
ATOM 5703 C C . ASN A 1 735 ? -11.133 -43.844 -23.469 1 82.44 735 ASN A C 1
ATOM 5705 O O . ASN A 1 735 ? -10.969 -42.625 -23.516 1 82.44 735 ASN A O 1
ATOM 5709 N N . ILE A 1 736 ? -10.461 -44.719 -22.656 1 85.69 736 ILE A N 1
ATOM 5710 C CA . ILE A 1 736 ? -9.477 -44.25 -21.688 1 85.69 736 ILE A CA 1
ATOM 5711 C C . ILE A 1 736 ? -8.336 -43.531 -22.422 1 85.69 736 ILE A C 1
ATOM 5713 O O . ILE A 1 736 ? -7.801 -42.531 -21.938 1 85.69 736 ILE A O 1
ATOM 5717 N N . GLU A 1 737 ? -8.023 -44 -23.609 1 79.06 737 GLU A N 1
ATOM 5718 C CA . GLU A 1 737 ? -6.922 -43.438 -24.375 1 79.06 737 GLU A CA 1
ATOM 5719 C C . GLU A 1 737 ? -7.191 -42 -24.766 1 79.06 737 GLU A C 1
ATOM 5721 O O . GLU A 1 737 ? -6.262 -41.188 -24.891 1 79.06 737 GLU A O 1
ATOM 5726 N N . ASP A 1 738 ? -8.398 -41.719 -24.828 1 77.94 738 ASP A N 1
ATOM 5727 C CA . ASP A 1 738 ? -8.781 -40.375 -25.312 1 77.94 738 ASP A CA 1
ATOM 5728 C C . ASP A 1 738 ? -8.969 -39.406 -24.141 1 77.94 738 ASP A C 1
ATOM 5730 O O . ASP A 1 738 ? -9.078 -38.188 -24.359 1 77.94 738 ASP A O 1
ATOM 5734 N N . LEU A 1 739 ? -8.961 -39.938 -23 1 81.5 739 LEU A N 1
ATOM 5735 C CA . LEU A 1 739 ? -9.125 -39.094 -21.828 1 81.5 739 LEU A CA 1
ATOM 5736 C C . LEU A 1 739 ? -7.848 -38.312 -21.516 1 81.5 739 LEU A C 1
ATOM 5738 O O . LEU A 1 739 ? -6.746 -38.844 -21.641 1 81.5 739 LEU A O 1
ATOM 5742 N N . ARG A 1 740 ? -8.062 -37.094 -21.141 1 76.06 740 ARG A N 1
ATOM 5743 C CA . ARG A 1 740 ? -6.902 -36.312 -20.672 1 76.06 740 ARG A CA 1
ATOM 5744 C C . ARG A 1 740 ? -6.375 -36.906 -19.359 1 76.06 740 ARG A C 1
ATOM 5746 O O . ARG A 1 740 ? -7.129 -37.469 -18.578 1 76.06 740 ARG A O 1
ATOM 5753 N N . ALA A 1 741 ? -5.164 -36.688 -19.094 1 77.88 741 ALA A N 1
ATOM 5754 C CA . ALA A 1 741 ? -4.5 -37.281 -17.938 1 77.88 741 ALA A CA 1
ATOM 5755 C C . ALA A 1 741 ? -5.027 -36.656 -16.641 1 77.88 741 ALA A C 1
ATOM 5757 O O . ALA A 1 741 ? -5.18 -37.344 -15.633 1 77.88 741 ALA A O 1
ATOM 5758 N N . ILE A 1 742 ? -5.336 -35.469 -16.641 1 77.56 742 ILE A N 1
ATOM 5759 C CA . ILE A 1 742 ? -5.68 -34.781 -15.406 1 77.56 742 ILE A CA 1
ATOM 5760 C C . ILE A 1 742 ? -7.016 -35.281 -14.875 1 77.56 742 ILE A C 1
ATOM 5762 O O . ILE A 1 742 ? -7.113 -35.688 -13.719 1 77.56 742 ILE A O 1
ATOM 5766 N N . PRO A 1 743 ? -8.047 -35.344 -15.727 1 81.69 743 PRO A N 1
ATOM 5767 C CA . PRO A 1 743 ? -9.312 -35.906 -15.227 1 81.69 743 PRO A CA 1
ATOM 5768 C C . PRO A 1 743 ? -9.18 -37.375 -14.805 1 81.69 743 PRO A C 1
ATOM 5770 O O . PRO A 1 743 ? -9.867 -37.812 -13.883 1 81.69 743 PRO A O 1
ATOM 5773 N N . TRP A 1 744 ? -8.297 -38.062 -15.508 1 87.31 744 TRP A N 1
ATOM 5774 C CA . TRP A 1 744 ? -8.047 -39.469 -15.164 1 87.31 744 TRP A CA 1
ATOM 5775 C C . TRP A 1 744 ? -7.5 -39.594 -13.75 1 87.31 744 TRP A C 1
ATOM 5777 O O . TRP A 1 744 ? -8.055 -40.312 -12.922 1 87.31 744 TRP A O 1
ATOM 5787 N N . VAL A 1 745 ? -6.5 -38.875 -13.445 1 86.81 745 VAL A N 1
ATOM 5788 C CA . VAL A 1 745 ? -5.859 -38.938 -12.141 1 86.81 745 VAL A CA 1
ATOM 5789 C C . VAL A 1 745 ? -6.789 -38.344 -11.078 1 86.81 745 VAL A C 1
ATOM 5791 O O . VAL A 1 745 ? -6.914 -38.906 -9.977 1 86.81 745 VAL A O 1
ATOM 5794 N N . PHE A 1 746 ? -7.43 -37.25 -11.422 1 86.12 746 PHE A N 1
ATOM 5795 C CA . PHE A 1 746 ? -8.312 -36.562 -10.5 1 86.12 746 PHE A CA 1
ATOM 5796 C C . PHE A 1 746 ? -9.469 -37.438 -10.078 1 86.12 746 PHE A C 1
ATOM 5798 O O . PHE A 1 746 ? -9.867 -37.438 -8.906 1 86.12 746 PHE A O 1
ATOM 5805 N N . SER A 1 747 ? -9.984 -38.219 -10.953 1 90.38 747 SER A N 1
ATOM 5806 C CA . SER A 1 747 ? -11.125 -39.094 -10.68 1 90.38 747 SER A CA 1
ATOM 5807 C C . SER A 1 747 ? -10.758 -40.188 -9.68 1 90.38 747 SER A C 1
ATOM 5809 O O . SER A 1 747 ? -11.531 -40.469 -8.773 1 90.38 747 SER A O 1
ATOM 5811 N N . TRP A 1 748 ? -9.586 -40.75 -9.883 1 93.31 748 TRP A N 1
ATOM 5812 C CA . TRP A 1 748 ? -9.141 -41.781 -8.969 1 93.31 748 TRP A CA 1
ATOM 5813 C C . TRP A 1 748 ? -8.859 -41.219 -7.578 1 93.31 748 TRP A C 1
ATOM 5815 O O . TRP A 1 748 ? -9.062 -41.875 -6.57 1 93.31 748 TRP A O 1
ATOM 5825 N N . SER A 1 749 ? -8.359 -40 -7.594 1 90.94 749 SER A N 1
ATOM 5826 C CA . SER A 1 749 ? -8.109 -39.312 -6.324 1 90.94 749 SER A CA 1
ATOM 5827 C C . SER A 1 749 ? -9.406 -39.062 -5.57 1 90.94 749 SER A C 1
ATOM 5829 O O . SER A 1 749 ? -9.469 -39.219 -4.352 1 90.94 749 SER A O 1
ATOM 5831 N N . GLN A 1 750 ? -10.391 -38.625 -6.312 1 92 750 GLN A N 1
ATOM 5832 C CA . GLN A 1 750 ? -11.695 -38.375 -5.711 1 92 750 GLN A CA 1
ATOM 5833 C C . GLN A 1 750 ? -12.281 -39.625 -5.102 1 92 750 GLN A C 1
ATOM 5835 O O . GLN A 1 750 ? -12.961 -39.562 -4.07 1 92 750 GLN A O 1
ATOM 5840 N N . ALA A 1 751 ? -11.953 -40.688 -5.723 1 95.12 751 ALA A N 1
ATOM 5841 C CA . ALA A 1 751 ? -12.484 -41.969 -5.238 1 95.12 751 ALA A CA 1
ATOM 5842 C C . ALA A 1 751 ? -11.547 -42.594 -4.215 1 95.12 751 ALA A C 1
ATOM 5844 O O . ALA A 1 751 ? -11.812 -43.688 -3.723 1 95.12 751 ALA A O 1
ATOM 5845 N N . ARG A 1 752 ? -10.461 -42.031 -3.93 1 94.88 752 ARG A N 1
ATOM 5846 C CA . ARG A 1 752 ? -9.477 -42.375 -2.906 1 94.88 752 ARG A CA 1
ATOM 5847 C C . ARG A 1 752 ? -8.781 -43.688 -3.248 1 94.88 752 ARG A C 1
ATOM 5849 O O . ARG A 1 752 ? -8.227 -44.344 -2.367 1 94.88 752 ARG A O 1
ATOM 5856 N N . ILE A 1 753 ? -8.844 -44.094 -4.484 1 95.56 753 ILE A N 1
ATOM 5857 C CA . ILE A 1 753 ? -8.141 -45.281 -4.941 1 95.56 753 ILE A CA 1
ATOM 5858 C C . ILE A 1 753 ? -6.707 -44.906 -5.324 1 95.56 753 ILE A C 1
ATOM 5860 O O . ILE A 1 753 ? -5.785 -45.719 -5.117 1 95.56 753 ILE A O 1
ATOM 5864 N N . MET A 1 754 ? -6.473 -43.812 -5.871 1 94.5 754 MET A N 1
ATOM 5865 C CA . MET A 1 754 ? -5.176 -43.25 -6.262 1 94.5 754 MET A CA 1
ATOM 5866 C C . MET A 1 754 ? -4.426 -44.219 -7.176 1 94.5 754 MET A C 1
ATOM 5868 O O . MET A 1 754 ? -3.211 -44.375 -7.055 1 94.5 754 MET A O 1
ATOM 5872 N N . LEU A 1 755 ? -5.141 -44.844 -8.016 1 94.56 755 LEU A N 1
ATOM 5873 C CA . LEU A 1 755 ? -4.676 -45.969 -8.82 1 94.56 755 LEU A CA 1
ATOM 5874 C C . LEU A 1 755 ? -3.43 -45.594 -9.609 1 94.56 755 LEU A C 1
ATOM 5876 O O . LEU A 1 755 ? -2.451 -46.344 -9.633 1 94.56 755 LEU A O 1
ATOM 5880 N N . PRO A 1 756 ? -3.367 -44.469 -10.195 1 92.31 756 PRO A N 1
ATOM 5881 C CA . PRO A 1 756 ? -2.227 -44.156 -11.055 1 92.31 756 PRO A CA 1
ATOM 5882 C C . PRO A 1 756 ? -0.934 -43.938 -10.258 1 92.31 756 PRO A C 1
ATOM 5884 O O . PRO A 1 756 ? 0.151 -43.906 -10.844 1 92.31 756 PRO A O 1
ATOM 5887 N N . GLY A 1 757 ? -0.976 -43.938 -8.977 1 92.75 757 GLY A N 1
ATOM 5888 C CA . GLY A 1 757 ? 0.199 -43.594 -8.195 1 92.75 757 GLY A CA 1
ATOM 5889 C C . GLY A 1 757 ? 0.92 -44.812 -7.645 1 92.75 757 GLY A C 1
ATOM 5890 O O . GLY A 1 757 ? 1.979 -44.688 -7.023 1 92.75 757 GLY A O 1
ATOM 5891 N N . TRP A 1 758 ? 0.351 -46.031 -7.918 1 95.94 758 TRP A N 1
ATOM 5892 C CA . TRP A 1 758 ? 1.015 -47.156 -7.238 1 95.94 758 TRP A CA 1
ATOM 5893 C C . TRP A 1 758 ? 0.77 -48.469 -7.973 1 95.94 758 TRP A C 1
ATOM 5895 O O . TRP A 1 758 ? 1.505 -49.438 -7.781 1 95.94 758 TRP A O 1
ATOM 5905 N N . TYR A 1 759 ? -0.26 -48.625 -8.742 1 97.25 759 TYR A N 1
ATOM 5906 C CA . TYR A 1 759 ? -0.721 -49.906 -9.227 1 97.25 759 TYR A CA 1
ATOM 5907 C C . TYR A 1 759 ? 0.343 -50.594 -10.086 1 97.25 759 TYR A C 1
ATOM 5909 O O . TYR A 1 759 ? 0.902 -49.969 -10.992 1 97.25 759 TYR A O 1
ATOM 5917 N N . GLY A 1 760 ? 0.558 -51.812 -9.867 1 97.38 760 GLY A N 1
ATOM 5918 C CA . GLY A 1 760 ? 1.486 -52.625 -10.625 1 97.38 760 GLY A CA 1
ATOM 5919 C C . GLY A 1 760 ? 2.789 -52.875 -9.898 1 97.38 760 GLY A C 1
ATOM 5920 O O . GLY A 1 760 ? 3.514 -53.844 -10.234 1 97.38 760 GLY A O 1
ATOM 5921 N N . PHE A 1 761 ? 3.135 -52.094 -8.922 1 98.12 761 PHE A N 1
ATOM 5922 C CA . PHE A 1 761 ? 4.402 -52.188 -8.211 1 98.12 761 PHE A CA 1
ATOM 5923 C C . PHE A 1 761 ? 4.469 -53.5 -7.41 1 98.12 761 PHE A C 1
ATOM 5925 O O . PHE A 1 761 ? 5.473 -54.219 -7.457 1 98.12 761 PHE A O 1
ATOM 5932 N N . GLY A 1 762 ? 3.408 -53.812 -6.645 1 98.19 762 GLY A N 1
ATOM 5933 C CA . GLY A 1 762 ? 3.373 -55.031 -5.848 1 98.19 762 GLY A CA 1
ATOM 5934 C C . GLY A 1 762 ? 3.541 -56.281 -6.68 1 98.19 762 GLY A C 1
ATOM 5935 O O . GLY A 1 762 ? 4.332 -57.156 -6.328 1 98.19 762 GLY A O 1
ATOM 5936 N N . SER A 1 763 ? 2.783 -56.344 -7.719 1 98.12 763 SER A N 1
ATOM 5937 C CA . SER A 1 763 ? 2.869 -57.469 -8.633 1 98.12 763 SER A CA 1
ATOM 5938 C C . SER A 1 763 ? 4.27 -57.594 -9.219 1 98.12 763 SER A C 1
ATOM 5940 O O . SER A 1 763 ? 4.777 -58.719 -9.391 1 98.12 763 SER A O 1
ATOM 5942 N N . ALA A 1 764 ? 4.867 -56.5 -9.539 1 98.31 764 ALA A N 1
ATOM 5943 C CA . ALA A 1 764 ? 6.195 -56.5 -10.141 1 98.31 764 ALA A CA 1
ATOM 5944 C C . ALA A 1 764 ? 7.238 -57.031 -9.18 1 98.31 764 ALA A C 1
ATOM 5946 O O . ALA A 1 764 ? 8.055 -57.875 -9.547 1 98.31 764 ALA A O 1
ATOM 5947 N N . VAL A 1 765 ? 7.234 -56.562 -7.961 1 98.19 765 VAL A N 1
ATOM 5948 C CA . VAL A 1 765 ? 8.211 -57 -6.965 1 98.19 765 VAL A CA 1
ATOM 5949 C C . VAL A 1 765 ? 8 -58.469 -6.637 1 98.19 765 VAL A C 1
ATOM 5951 O O . VAL A 1 765 ? 8.961 -59.25 -6.566 1 98.19 765 VAL A O 1
ATOM 5954 N N . GLU A 1 766 ? 6.754 -58.844 -6.414 1 97.25 766 GLU A N 1
ATOM 5955 C CA . GLU A 1 766 ? 6.43 -60.219 -6.074 1 97.25 766 GLU A CA 1
ATOM 5956 C C . GLU A 1 766 ? 6.875 -61.188 -7.172 1 97.25 766 GLU A C 1
ATOM 5958 O O . GLU A 1 766 ? 7.484 -62.219 -6.895 1 97.25 766 GLU A O 1
ATOM 5963 N N . ALA A 1 767 ? 6.562 -60.844 -8.391 1 96.94 767 ALA A N 1
ATOM 5964 C CA . ALA A 1 767 ? 6.949 -61.688 -9.523 1 96.94 767 ALA A CA 1
ATOM 5965 C C . ALA A 1 767 ? 8.469 -61.812 -9.617 1 96.94 767 ALA A C 1
ATOM 5967 O O . ALA A 1 767 ? 9 -62.906 -9.828 1 96.94 767 ALA A O 1
ATOM 5968 N N . TRP A 1 768 ? 9.148 -60.688 -9.484 1 97.31 768 TRP A N 1
ATOM 5969 C CA . TRP A 1 768 ? 10.602 -60.688 -9.602 1 97.31 768 TRP A CA 1
ATOM 5970 C C . TRP A 1 768 ? 11.242 -61.531 -8.492 1 97.31 768 TRP A C 1
ATOM 5972 O O . TRP A 1 768 ? 12.203 -62.25 -8.734 1 97.31 768 TRP A O 1
ATOM 5982 N N . VAL A 1 769 ? 10.75 -61.406 -7.301 1 96.62 769 VAL A N 1
ATOM 5983 C CA . VAL A 1 769 ? 11.273 -62.156 -6.164 1 96.62 769 VAL A CA 1
ATOM 5984 C C . VAL A 1 769 ? 11.008 -63.656 -6.359 1 96.62 769 VAL A C 1
ATOM 5986 O O . VAL A 1 769 ? 11.859 -64.5 -6.043 1 96.62 769 VAL A O 1
ATOM 5989 N N . HIS A 1 770 ? 9.875 -64 -6.863 1 94.12 770 HIS A N 1
ATOM 5990 C CA . HIS A 1 770 ? 9.484 -65.375 -7.043 1 94.12 770 HIS A CA 1
ATOM 5991 C C . HIS A 1 770 ? 10.289 -66.062 -8.156 1 94.12 770 HIS A C 1
ATOM 5993 O O . HIS A 1 770 ? 10.422 -67.312 -8.195 1 94.12 770 HIS A O 1
ATOM 5999 N N . GLU A 1 771 ? 10.797 -65.312 -9.008 1 93.94 771 GLU A N 1
ATOM 6000 C CA . GLU A 1 771 ? 11.602 -65.812 -10.109 1 93.94 771 GLU A CA 1
ATOM 6001 C C . GLU A 1 771 ? 13.047 -66.062 -9.68 1 93.94 771 GLU A C 1
ATOM 6003 O O . GLU A 1 771 ? 13.891 -66.438 -10.5 1 93.94 771 GLU A O 1
ATOM 6008 N N . ALA A 1 772 ? 13.32 -65.875 -8.43 1 90.5 772 ALA A N 1
ATOM 6009 C CA . ALA A 1 772 ? 14.68 -66 -7.906 1 90.5 772 ALA A CA 1
ATOM 6010 C C . ALA A 1 772 ? 15.297 -67.375 -8.227 1 90.5 772 ALA A C 1
ATOM 6012 O O . ALA A 1 772 ? 16.438 -67.438 -8.695 1 90.5 772 ALA A O 1
ATOM 6013 N N . GLU A 1 773 ? 14.578 -68.438 -7.984 1 88.25 773 GLU A N 1
ATOM 6014 C CA . GLU A 1 773 ? 15.109 -69.812 -8.18 1 88.25 773 GLU A CA 1
ATOM 6015 C C . GLU A 1 773 ? 15.461 -70 -9.648 1 88.25 773 GLU A C 1
ATOM 6017 O O . GLU A 1 773 ? 16.484 -70.625 -9.945 1 88.25 773 GLU A O 1
ATOM 6022 N N . GLN A 1 774 ? 14.625 -69.562 -10.469 1 89.56 774 GLN A N 1
ATOM 6023 C CA . GLN A 1 774 ? 14.867 -69.688 -11.906 1 89.56 774 GLN A CA 1
ATOM 6024 C C . GLN A 1 774 ? 16.125 -68.938 -12.336 1 89.56 774 GLN A C 1
ATOM 6026 O O . GLN A 1 774 ? 16.797 -69.375 -13.281 1 89.56 774 GLN A O 1
ATOM 6031 N N . ALA A 1 775 ? 16.516 -67.938 -11.656 1 87.12 775 ALA A N 1
ATOM 6032 C CA . ALA A 1 775 ? 17.688 -67.125 -11.992 1 87.12 775 ALA A CA 1
ATOM 6033 C C . ALA A 1 775 ? 18.906 -67.562 -11.203 1 87.12 775 ALA A C 1
ATOM 6035 O O . ALA A 1 775 ? 19.953 -66.938 -11.25 1 87.12 775 ALA A O 1
ATOM 6036 N N . GLY A 1 776 ? 18.781 -68.625 -10.352 1 89.62 776 GLY A N 1
ATOM 6037 C CA . GLY A 1 776 ? 19.891 -69.125 -9.562 1 89.62 776 GLY A CA 1
ATOM 6038 C C . GLY A 1 776 ? 20.203 -68.312 -8.336 1 89.62 776 GLY A C 1
ATOM 6039 O O . GLY A 1 776 ? 21.344 -68.25 -7.875 1 89.62 776 GLY A O 1
ATOM 6040 N N . GLU A 1 777 ? 19.156 -67.5 -8 1 92.81 777 GLU A N 1
ATOM 6041 C CA . GLU A 1 777 ? 19.297 -66.625 -6.816 1 92.81 777 GLU A CA 1
ATOM 6042 C C . GLU A 1 777 ? 18.281 -67.062 -5.746 1 92.81 777 GLU A C 1
ATOM 6044 O O . GLU A 1 777 ? 17.484 -67.938 -5.941 1 92.81 777 GLU A O 1
ATOM 6049 N N . THR A 1 778 ? 18.359 -66.5 -4.52 1 93.75 778 THR A N 1
ATOM 6050 C CA . THR A 1 778 ? 17.375 -66.688 -3.473 1 93.75 778 THR A CA 1
ATOM 6051 C C . THR A 1 778 ? 16.438 -65.5 -3.359 1 93.75 778 THR A C 1
ATOM 6053 O O . THR A 1 778 ? 16.812 -64.375 -3.703 1 93.75 778 THR A O 1
ATOM 6056 N N . ALA A 1 779 ? 15.312 -65.812 -2.918 1 95 779 ALA A N 1
ATOM 6057 C CA . ALA A 1 779 ? 14.359 -64.75 -2.658 1 95 779 ALA A CA 1
ATOM 6058 C C . ALA A 1 779 ? 14.945 -63.719 -1.701 1 95 779 ALA A C 1
ATOM 6060 O O . ALA A 1 779 ? 14.75 -62.5 -1.884 1 95 779 ALA A O 1
ATOM 6061 N N . ALA A 1 780 ? 15.641 -64.25 -0.759 1 95.31 780 ALA A N 1
ATOM 6062 C CA . ALA A 1 780 ? 16.25 -63.344 0.241 1 95.31 780 ALA A CA 1
ATOM 6063 C C . ALA A 1 780 ? 17.297 -62.438 -0.392 1 95.31 780 ALA A C 1
ATOM 6065 O O . ALA A 1 780 ? 17.406 -61.281 -0.012 1 95.31 780 ALA A O 1
ATOM 6066 N N . ALA A 1 781 ? 18 -62.906 -1.274 1 95.44 781 ALA A N 1
ATOM 6067 C CA . ALA A 1 781 ? 19.031 -62.125 -1.956 1 95.44 781 ALA A CA 1
ATOM 6068 C C . ALA A 1 781 ? 18.391 -61.031 -2.828 1 95.44 781 ALA A C 1
ATOM 6070 O O . ALA A 1 781 ? 18.922 -59.938 -2.928 1 95.44 781 ALA A O 1
ATOM 6071 N N . ARG A 1 782 ? 17.344 -61.375 -3.43 1 96.12 782 ARG A N 1
ATOM 6072 C CA . ARG A 1 782 ? 16.656 -60.406 -4.277 1 96.12 782 ARG A CA 1
ATOM 6073 C C . ARG A 1 782 ? 16.016 -59.281 -3.439 1 96.12 782 ARG A C 1
ATOM 6075 O O . ARG A 1 782 ? 16.062 -58.125 -3.818 1 96.12 782 ARG A O 1
ATOM 6082 N N . ILE A 1 783 ? 15.492 -59.688 -2.336 1 97.44 783 ILE A N 1
ATOM 6083 C CA . ILE A 1 783 ? 14.914 -58.688 -1.433 1 97.44 783 ILE A CA 1
ATOM 6084 C C . ILE A 1 783 ? 16.016 -57.75 -0.906 1 97.44 783 ILE A C 1
ATOM 6086 O O . ILE A 1 783 ? 15.82 -56.531 -0.841 1 97.44 783 ILE A O 1
ATOM 6090 N N . ALA A 1 784 ? 17.109 -58.25 -0.578 1 96.56 784 ALA A N 1
ATOM 6091 C CA . ALA A 1 784 ? 18.234 -57.469 -0.088 1 96.56 784 ALA A CA 1
ATOM 6092 C C . ALA A 1 784 ? 18.719 -56.5 -1.149 1 96.56 784 ALA A C 1
ATOM 6094 O O . ALA A 1 784 ? 19.125 -55.375 -0.829 1 96.56 784 ALA A O 1
ATOM 6095 N N . LEU A 1 785 ? 18.703 -56.938 -2.334 1 96.62 785 LEU A N 1
ATOM 6096 C CA . LEU A 1 785 ? 19.109 -56.062 -3.424 1 96.62 785 LEU A CA 1
ATOM 6097 C C . LEU A 1 785 ? 18.156 -54.875 -3.58 1 96.62 785 LEU A C 1
ATOM 6099 O O . LEU A 1 785 ? 18.578 -53.75 -3.773 1 96.62 785 LEU A O 1
ATOM 6103 N N . LEU A 1 786 ? 16.906 -55.188 -3.529 1 97.75 786 LEU A N 1
ATOM 6104 C CA . LEU A 1 786 ? 15.914 -54.125 -3.633 1 97.75 786 LEU A CA 1
ATOM 6105 C C . LEU A 1 786 ? 16.016 -53.156 -2.461 1 97.75 786 LEU A C 1
ATOM 6107 O O . LEU A 1 786 ? 15.812 -51.938 -2.629 1 97.75 786 LEU A O 1
ATOM 6111 N N . GLN A 1 787 ? 16.312 -53.625 -1.313 1 97.62 787 GLN A N 1
ATOM 6112 C CA . GLN A 1 787 ? 16.516 -52.75 -0.149 1 97.62 787 GLN A CA 1
ATOM 6113 C C . GLN A 1 787 ? 17.75 -51.875 -0.329 1 97.62 787 GLN A C 1
ATOM 6115 O O . GLN A 1 787 ? 17.75 -50.719 0.088 1 97.62 787 GLN A O 1
ATOM 6120 N N . ARG A 1 788 ? 18.719 -52.469 -0.904 1 96.38 788 ARG A N 1
ATOM 6121 C CA . ARG A 1 788 ? 19.906 -51.656 -1.222 1 96.38 788 ARG A CA 1
ATOM 6122 C C . ARG A 1 788 ? 19.594 -50.562 -2.234 1 96.38 788 ARG A C 1
ATOM 6124 O O . ARG A 1 788 ? 20.047 -49.438 -2.1 1 96.38 788 ARG A O 1
ATOM 6131 N N . MET A 1 789 ? 18.781 -50.875 -3.225 1 96.38 789 MET A N 1
ATOM 6132 C CA . MET A 1 789 ? 18.344 -49.906 -4.203 1 96.38 789 MET A CA 1
ATOM 6133 C C . MET A 1 789 ? 17.578 -48.75 -3.523 1 96.38 789 MET A C 1
ATOM 6135 O O . MET A 1 789 ? 17.797 -47.594 -3.846 1 96.38 789 MET A O 1
ATOM 6139 N N . ALA A 1 790 ? 16.781 -49.062 -2.594 1 95.31 790 ALA A N 1
ATOM 6140 C CA . ALA A 1 790 ? 15.961 -48.094 -1.881 1 95.31 790 ALA A CA 1
ATOM 6141 C C . ALA A 1 790 ? 16.828 -47.156 -1.049 1 95.31 790 ALA A C 1
ATOM 6143 O O . ALA A 1 790 ? 16.484 -45.969 -0.861 1 95.31 790 ALA A O 1
ATOM 6144 N N . ARG A 1 791 ? 17.922 -47.562 -0.678 1 93.38 791 ARG A N 1
ATOM 6145 C CA . ARG A 1 791 ? 18.797 -46.781 0.199 1 93.38 791 ARG A CA 1
ATOM 6146 C C . ARG A 1 791 ? 19.812 -45.969 -0.606 1 93.38 791 ARG A C 1
ATOM 6148 O O . ARG A 1 791 ? 20.188 -44.875 -0.22 1 93.38 791 ARG A O 1
ATOM 6155 N N . GLU A 1 792 ? 20.203 -46.562 -1.715 1 92.31 792 GLU A N 1
ATOM 6156 C CA . GLU A 1 792 ? 21.422 -46.031 -2.322 1 92.31 792 GLU A CA 1
ATOM 6157 C C . GLU A 1 792 ? 21.109 -45.312 -3.635 1 92.31 792 GLU A C 1
ATOM 6159 O O . GLU A 1 792 ? 21.938 -44.531 -4.137 1 92.31 792 GLU A O 1
ATOM 6164 N N . TRP A 1 793 ? 20 -45.625 -4.207 1 92.81 793 TRP A N 1
ATOM 6165 C CA . TRP A 1 793 ? 19.688 -45.062 -5.516 1 92.81 793 TRP A CA 1
ATOM 6166 C C . TRP A 1 793 ? 18.609 -44 -5.41 1 92.81 793 TRP A C 1
ATOM 6168 O O . TRP A 1 793 ? 17.438 -44.312 -5.254 1 92.81 793 TRP A O 1
ATOM 6178 N N . SER A 1 794 ? 19.047 -42.781 -5.578 1 88.88 794 SER A N 1
ATOM 6179 C CA . SER A 1 794 ? 18.172 -41.625 -5.352 1 88.88 794 SER A CA 1
ATOM 6180 C C . SER A 1 794 ? 16.922 -41.719 -6.215 1 88.88 794 SER A C 1
ATOM 6182 O O . SER A 1 794 ? 15.836 -41.312 -5.785 1 88.88 794 SER A O 1
ATOM 6184 N N . PHE A 1 795 ? 17.047 -42.188 -7.449 1 90.38 795 PHE A N 1
ATOM 6185 C CA . PHE A 1 795 ? 15.891 -42.344 -8.328 1 90.38 795 PHE A CA 1
ATOM 6186 C C . PHE A 1 795 ? 14.852 -43.281 -7.707 1 90.38 795 PHE A C 1
ATOM 6188 O O . PHE A 1 795 ? 13.68 -42.938 -7.605 1 90.38 795 PHE A O 1
ATOM 6195 N N . PHE A 1 796 ? 15.312 -44.438 -7.281 1 94.38 796 PHE A N 1
ATOM 6196 C CA . PHE A 1 796 ? 14.438 -45.438 -6.699 1 94.38 796 PHE A CA 1
ATOM 6197 C C . PHE A 1 796 ? 13.867 -44.938 -5.371 1 94.38 796 PHE A C 1
ATOM 6199 O O . PHE A 1 796 ? 12.688 -45.156 -5.086 1 94.38 796 PHE A O 1
ATOM 6206 N N . THR A 1 797 ? 14.68 -44.375 -4.621 1 92.06 797 THR A N 1
ATOM 6207 C CA . THR A 1 797 ? 14.25 -43.812 -3.346 1 92.06 797 THR A CA 1
ATOM 6208 C C . THR A 1 797 ? 13.117 -42.812 -3.555 1 92.06 797 THR A C 1
ATOM 6210 O O . THR A 1 797 ? 12.102 -42.844 -2.854 1 92.06 797 THR A O 1
ATOM 6213 N N . ALA A 1 798 ? 13.336 -41.906 -4.504 1 88.5 798 ALA A N 1
ATOM 6214 C CA . ALA A 1 798 ? 12.32 -40.906 -4.781 1 88.5 798 ALA A CA 1
ATOM 6215 C C . ALA A 1 798 ? 11.023 -41.531 -5.258 1 88.5 798 ALA A C 1
ATOM 6217 O O . ALA A 1 798 ? 9.93 -41.094 -4.887 1 88.5 798 ALA A O 1
ATOM 6218 N N . MET A 1 799 ? 11.086 -42.438 -6.117 1 91.81 799 MET A N 1
ATOM 6219 C CA . MET A 1 799 ? 9.906 -43.125 -6.621 1 91.81 799 MET A CA 1
ATOM 6220 C C . MET A 1 799 ? 9.117 -43.781 -5.48 1 91.81 799 MET A C 1
ATOM 6222 O O . MET A 1 799 ? 7.895 -43.625 -5.41 1 91.81 799 MET A O 1
ATOM 6226 N N . LEU A 1 800 ? 9.875 -44.438 -4.582 1 94.44 800 LEU A N 1
ATOM 6227 C CA . LEU A 1 800 ? 9.227 -45.094 -3.447 1 94.44 800 LEU A CA 1
ATOM 6228 C C . LEU A 1 800 ? 8.594 -44.062 -2.516 1 94.44 800 LEU A C 1
ATOM 6230 O O . LEU A 1 800 ? 7.496 -44.281 -2.004 1 94.44 800 LEU A O 1
ATOM 6234 N N . HIS A 1 801 ? 9.297 -43.094 -2.328 1 90.25 801 HIS A N 1
ATOM 6235 C CA . HIS A 1 801 ? 8.773 -42.062 -1.453 1 90.25 801 HIS A CA 1
ATOM 6236 C C . HIS A 1 801 ? 7.504 -41.438 -2.023 1 90.25 801 HIS A C 1
ATOM 6238 O O . HIS A 1 801 ? 6.555 -41.156 -1.282 1 90.25 801 HIS A O 1
ATOM 6244 N N . ASN A 1 802 ? 7.508 -41.156 -3.281 1 88.88 802 ASN A N 1
ATOM 6245 C CA . ASN A 1 802 ? 6.309 -40.625 -3.922 1 88.88 802 ASN A CA 1
ATOM 6246 C C . ASN A 1 802 ? 5.133 -41.594 -3.807 1 88.88 802 ASN A C 1
ATOM 6248 O O . ASN A 1 802 ? 4.004 -41.156 -3.549 1 88.88 802 ASN A O 1
ATOM 6252 N N . MET A 1 803 ? 5.43 -42.781 -4.027 1 93.19 803 MET A N 1
ATOM 6253 C CA . MET A 1 803 ? 4.402 -43.812 -3.904 1 93.19 803 MET A CA 1
ATOM 6254 C C . MET A 1 803 ? 3.869 -43.875 -2.477 1 93.19 803 MET A C 1
ATOM 6256 O O . MET A 1 803 ? 2.664 -44 -2.264 1 93.19 803 MET A O 1
ATOM 6260 N N . ASP A 1 804 ? 4.785 -43.781 -1.517 1 93.81 804 ASP A N 1
ATOM 6261 C CA . ASP A 1 804 ? 4.426 -43.781 -0.102 1 93.81 804 ASP A CA 1
ATOM 6262 C C . ASP A 1 804 ? 3.443 -42.656 0.215 1 93.81 804 ASP A C 1
ATOM 6264 O O . ASP A 1 804 ? 2.449 -42.875 0.913 1 93.81 804 ASP A O 1
ATOM 6268 N N . MET A 1 805 ? 3.684 -41.562 -0.32 1 89.5 805 MET A N 1
ATOM 6269 C CA . MET A 1 805 ? 2.84 -40.406 -0.091 1 89.5 805 MET A CA 1
ATOM 6270 C C . MET A 1 805 ? 1.457 -40.594 -0.704 1 89.5 805 MET A C 1
ATOM 6272 O O . MET A 1 805 ? 0.446 -40.25 -0.086 1 89.5 805 MET A O 1
ATOM 6276 N N . VAL A 1 806 ? 1.41 -41.094 -1.90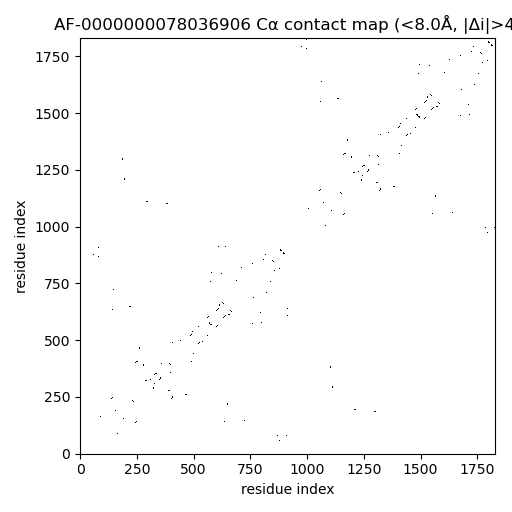2 1 90.5 806 VAL A N 1
ATOM 6277 C CA . VAL A 1 806 ? 0.146 -41.344 -2.596 1 90.5 806 VAL A CA 1
ATOM 6278 C C . VAL A 1 806 ? -0.661 -42.406 -1.868 1 90.5 806 VAL A C 1
ATOM 6280 O O . VAL A 1 806 ? -1.866 -42.25 -1.661 1 90.5 806 VAL A O 1
ATOM 6283 N N . LEU A 1 807 ? 0.033 -43.469 -1.484 1 94.12 807 LEU A N 1
ATOM 6284 C CA . LEU A 1 807 ? -0.633 -44.531 -0.75 1 94.12 807 LEU A CA 1
ATOM 6285 C C . LEU A 1 807 ? -1.148 -44.031 0.595 1 94.12 807 LEU A C 1
ATOM 6287 O O . LEU A 1 807 ? -2.195 -44.469 1.068 1 94.12 807 LEU A O 1
ATOM 6291 N N . GLY A 1 808 ? -0.376 -43.125 1.166 1 91.5 808 GLY A N 1
ATOM 6292 C CA . GLY A 1 808 ? -0.808 -42.531 2.412 1 91.5 808 GLY A CA 1
ATOM 6293 C C . GLY A 1 808 ? -2.125 -41.781 2.287 1 91.5 808 GLY A C 1
ATOM 6294 O O . GLY A 1 808 ? -2.85 -41.625 3.271 1 91.5 808 GLY A O 1
ATOM 6295 N N . LYS A 1 809 ? -2.514 -41.406 1.119 1 90.81 809 LYS A N 1
ATOM 6296 C CA . LYS A 1 809 ? -3.742 -40.625 0.882 1 90.81 809 LYS A CA 1
ATOM 6297 C C . LYS A 1 809 ? -4.863 -41.562 0.394 1 90.81 809 LYS A C 1
ATOM 6299 O O . LYS A 1 809 ? -6.016 -41.125 0.285 1 90.81 809 LYS A O 1
ATOM 6304 N N . SER A 1 810 ? -4.562 -42.781 0.109 1 93 810 SER A N 1
ATOM 6305 C CA . SER A 1 810 ? -5.574 -43.719 -0.332 1 93 810 SER A CA 1
ATOM 6306 C C . SER A 1 810 ? -6.395 -44.25 0.845 1 93 810 SER A C 1
ATOM 6308 O O . SER A 1 810 ? -5.93 -44.219 1.986 1 93 810 SER A O 1
ATOM 6310 N N . ASP A 1 811 ? -7.66 -44.625 0.562 1 93.31 811 ASP A N 1
ATOM 6311 C CA . ASP A 1 811 ? -8.578 -45.188 1.538 1 93.31 811 ASP A CA 1
ATOM 6312 C C . ASP A 1 811 ? -9.555 -46.156 0.87 1 93.31 811 ASP A C 1
ATOM 6314 O O . ASP A 1 811 ? -10.57 -45.75 0.319 1 93.31 811 ASP A O 1
ATOM 6318 N N . LEU A 1 812 ? -9.336 -47.406 1.042 1 94.62 812 LEU A N 1
ATOM 6319 C CA . LEU A 1 812 ? -10.102 -48.406 0.309 1 94.62 812 LEU A CA 1
ATOM 6320 C C . LEU A 1 812 ? -11.5 -48.562 0.898 1 94.62 812 LEU A C 1
ATOM 6322 O O . LEU A 1 812 ? -12.414 -49.031 0.213 1 94.62 812 LEU A O 1
ATOM 6326 N N . ALA A 1 813 ? -11.617 -48.219 2.18 1 90.56 813 ALA A N 1
ATOM 6327 C CA . ALA A 1 813 ? -12.961 -48.25 2.76 1 90.56 813 ALA A CA 1
ATOM 6328 C C . ALA A 1 813 ? -13.867 -47.219 2.09 1 90.56 813 ALA A C 1
ATOM 6330 O O . ALA A 1 813 ? -15.039 -47.5 1.816 1 90.56 813 ALA A O 1
ATOM 6331 N N . ILE A 1 814 ? -13.391 -46.094 1.87 1 92.94 814 ILE A N 1
ATOM 6332 C CA . ILE A 1 814 ? -14.141 -45.062 1.163 1 92.94 814 ILE A CA 1
ATOM 6333 C C . ILE A 1 814 ? -14.32 -45.438 -0.299 1 92.94 814 ILE A C 1
ATOM 6335 O O . ILE A 1 814 ? -15.398 -45.281 -0.871 1 92.94 814 ILE A O 1
ATOM 6339 N N . ALA A 1 815 ? -13.234 -46.031 -0.899 1 96.69 815 ALA A N 1
ATOM 6340 C CA . ALA A 1 815 ? -13.289 -46.469 -2.293 1 96.69 815 ALA A CA 1
ATOM 6341 C C . ALA A 1 815 ? -14.422 -47.469 -2.516 1 96.69 815 ALA A C 1
ATOM 6343 O O . ALA A 1 815 ? -15.086 -47.438 -3.559 1 96.69 815 ALA A O 1
ATOM 6344 N N . GLU A 1 816 ? -14.609 -48.219 -1.582 1 95.69 816 GLU A N 1
ATOM 6345 C CA . GLU A 1 816 ? -15.648 -49.25 -1.686 1 95.69 816 GLU A CA 1
ATOM 6346 C C . GLU A 1 816 ? -17.031 -48.594 -1.837 1 95.69 816 GLU A C 1
ATOM 6348 O O . GLU A 1 816 ? -17.906 -49.156 -2.525 1 95.69 816 GLU A O 1
ATOM 6353 N N . ARG A 1 817 ? -17.188 -47.531 -1.198 1 93.88 817 ARG A N 1
ATOM 6354 C CA . ARG A 1 817 ? -18.469 -46.812 -1.308 1 93.88 817 ARG A CA 1
ATOM 6355 C C . ARG A 1 817 ? -18.688 -46.312 -2.727 1 93.88 817 ARG A C 1
ATOM 6357 O O . ARG A 1 817 ? -19.828 -46.312 -3.221 1 93.88 817 ARG A O 1
ATOM 6364 N N . TYR A 1 818 ? -17.734 -45.875 -3.367 1 96.94 818 TYR A N 1
ATOM 6365 C CA . TYR A 1 818 ? -17.844 -45.438 -4.758 1 96.94 818 TYR A CA 1
ATOM 6366 C C . TYR A 1 818 ? -18.094 -46.656 -5.676 1 96.94 818 TYR A C 1
ATOM 6368 O O . TYR A 1 818 ? -18.875 -46.562 -6.621 1 96.94 818 TYR A O 1
ATOM 6376 N N . VAL A 1 819 ? -17.406 -47.719 -5.383 1 97.44 819 VAL A N 1
ATOM 6377 C CA . VAL A 1 819 ? -17.531 -48.938 -6.18 1 97.44 819 VAL A CA 1
ATOM 6378 C C . VAL A 1 819 ? -18.984 -49.438 -6.129 1 97.44 819 VAL A C 1
ATOM 6380 O O . VAL A 1 819 ? -19.484 -50 -7.113 1 97.44 819 VAL A O 1
ATOM 6383 N N . ALA A 1 820 ? -19.609 -49.156 -5.039 1 95.5 820 ALA A N 1
ATOM 6384 C CA . ALA A 1 820 ? -20.984 -49.594 -4.852 1 95.5 820 ALA A CA 1
ATOM 6385 C C . ALA A 1 820 ? -21.922 -48.844 -5.797 1 95.5 820 ALA A C 1
ATOM 6387 O O . ALA A 1 820 ? -23.078 -49.25 -5.992 1 95.5 820 ALA A O 1
ATOM 6388 N N . LEU A 1 821 ? -21.5 -47.844 -6.438 1 96.06 821 LEU A N 1
ATOM 6389 C CA . LEU A 1 821 ? -22.312 -47.062 -7.363 1 96.06 821 LEU A CA 1
ATOM 6390 C C . LEU A 1 821 ? -22.406 -47.75 -8.719 1 96.06 821 LEU A C 1
ATOM 6392 O O . LEU A 1 821 ? -23.25 -47.375 -9.547 1 96.06 821 LEU A O 1
ATOM 6396 N N . VAL A 1 822 ? -21.469 -48.656 -8.969 1 97.25 822 VAL A N 1
ATOM 6397 C CA . VAL A 1 822 ? -21.453 -49.344 -10.242 1 97.25 822 VAL A CA 1
ATOM 6398 C C . VAL A 1 822 ? -22.688 -50.25 -10.359 1 97.25 822 VAL A C 1
ATOM 6400 O O . VAL A 1 822 ? -23.016 -51 -9.422 1 97.25 822 VAL A O 1
ATOM 6403 N N . ARG A 1 823 ? -23.375 -50.219 -11.469 1 95.81 823 ARG A N 1
ATOM 6404 C CA . ARG A 1 823 ? -24.625 -50.969 -11.656 1 95.81 823 ARG A CA 1
ATOM 6405 C C . ARG A 1 823 ? -24.391 -52.469 -11.648 1 95.81 823 ARG A C 1
ATOM 6407 O O . ARG A 1 823 ? -25.078 -53.219 -10.945 1 95.81 823 ARG A O 1
ATOM 6414 N N . ASP A 1 824 ? -23.391 -52.938 -12.469 1 97.06 824 ASP A N 1
ATOM 6415 C CA . ASP A 1 824 ? -23.016 -54.344 -12.492 1 97.06 824 ASP A CA 1
ATOM 6416 C C . ASP A 1 824 ? -22.094 -54.688 -11.328 1 97.06 824 ASP A C 1
ATOM 6418 O O . ASP A 1 824 ? -20.875 -54.594 -11.453 1 97.06 824 ASP A O 1
ATOM 6422 N N . GLN A 1 825 ? -22.641 -55.188 -10.305 1 96.69 825 GLN A N 1
ATOM 6423 C CA . GLN A 1 825 ? -21.891 -55.406 -9.062 1 96.69 825 GLN A CA 1
ATOM 6424 C C . GLN A 1 825 ? -20.922 -56.594 -9.203 1 96.69 825 GLN A C 1
ATOM 6426 O O . GLN A 1 825 ? -19.875 -56.594 -8.555 1 96.69 825 GLN A O 1
ATOM 6431 N N . ALA A 1 826 ? -21.297 -57.5 -9.992 1 96.62 826 ALA A N 1
ATOM 6432 C CA . ALA A 1 826 ? -20.359 -58.625 -10.203 1 96.62 826 ALA A CA 1
ATOM 6433 C C . ALA A 1 826 ? -19.078 -58.125 -10.875 1 96.62 826 ALA A C 1
ATOM 6435 O O . ALA A 1 826 ? -17.984 -58.5 -10.461 1 96.62 826 ALA A O 1
ATOM 6436 N N . LEU A 1 827 ? -19.281 -57.344 -11.82 1 96.75 827 LEU A N 1
ATOM 6437 C CA . LEU A 1 827 ? -18.141 -56.75 -12.5 1 96.75 827 LEU A CA 1
ATOM 6438 C C . LEU A 1 827 ? -17.344 -55.875 -11.539 1 96.75 827 LEU A C 1
ATOM 6440 O O . LEU A 1 827 ? -16.109 -55.969 -11.484 1 96.75 827 LEU A O 1
ATOM 6444 N N . ALA A 1 828 ? -18.062 -55.094 -10.773 1 97.69 828 ALA A N 1
ATOM 6445 C CA . ALA A 1 828 ? -17.438 -54.156 -9.859 1 97.69 828 ALA A CA 1
ATOM 6446 C C . ALA A 1 828 ? -16.594 -54.875 -8.812 1 97.69 828 ALA A C 1
ATOM 6448 O O . ALA A 1 828 ? -15.445 -54.469 -8.555 1 97.69 828 ALA A O 1
ATOM 6449 N N . GLN A 1 829 ? -17.125 -55.844 -8.281 1 96.88 829 GLN A N 1
ATOM 6450 C CA . GLN A 1 829 ? -16.438 -56.562 -7.211 1 96.88 829 GLN A CA 1
ATOM 6451 C C . GLN A 1 829 ? -15.227 -57.312 -7.746 1 96.88 829 GLN A C 1
ATOM 6453 O O . GLN A 1 829 ? -14.211 -57.438 -7.066 1 96.88 829 GLN A O 1
ATOM 6458 N N . SER A 1 830 ? -15.352 -57.844 -8.906 1 97.31 830 SER A N 1
ATOM 6459 C CA . SER A 1 830 ? -14.234 -58.562 -9.516 1 97.31 830 SER A CA 1
ATOM 6460 C C . SER A 1 830 ? -13.047 -57.625 -9.758 1 97.31 830 SER A C 1
ATOM 6462 O O . SER A 1 830 ? -11.906 -57.969 -9.422 1 97.31 830 SER A O 1
ATOM 6464 N N . ILE A 1 831 ? -13.359 -56.531 -10.266 1 97.81 831 ILE A N 1
ATOM 6465 C CA . ILE A 1 831 ? -12.305 -55.562 -10.578 1 97.81 831 ILE A CA 1
ATOM 6466 C C . ILE A 1 831 ? -11.742 -55 -9.281 1 97.81 831 ILE A C 1
ATOM 6468 O O . ILE A 1 831 ? -10.523 -54.875 -9.117 1 97.81 831 ILE A O 1
ATOM 6472 N N . PHE A 1 832 ? -12.594 -54.656 -8.352 1 98.06 832 PHE A N 1
ATOM 6473 C CA . PHE A 1 832 ? -12.164 -54.031 -7.098 1 98.06 832 PHE A CA 1
ATOM 6474 C C . PHE A 1 832 ? -11.328 -55 -6.273 1 98.06 832 PHE A C 1
ATOM 6476 O O . PHE A 1 832 ? -10.391 -54.625 -5.59 1 98.06 832 PHE A O 1
ATOM 6483 N N . ALA A 1 833 ? -11.656 -56.219 -6.348 1 97.56 833 ALA A N 1
ATOM 6484 C CA . ALA A 1 833 ? -10.867 -57.25 -5.648 1 97.56 833 ALA A CA 1
ATOM 6485 C C . ALA A 1 833 ? -9.43 -57.281 -6.156 1 97.56 833 ALA A C 1
ATOM 6487 O O . ALA A 1 833 ? -8.484 -57.406 -5.375 1 97.56 833 ALA A O 1
ATOM 6488 N N . ARG A 1 834 ? -9.25 -57.156 -7.43 1 97.62 834 ARG A N 1
ATOM 6489 C CA . ARG A 1 834 ? -7.914 -57.094 -8.016 1 97.62 834 ARG A CA 1
ATOM 6490 C C . ARG A 1 834 ? -7.16 -55.844 -7.539 1 97.62 834 ARG A C 1
ATOM 6492 O O . ARG A 1 834 ? -5.965 -55.938 -7.238 1 97.62 834 ARG A O 1
ATOM 6499 N N . ILE A 1 835 ? -7.906 -54.75 -7.488 1 98.25 835 ILE A N 1
ATOM 6500 C CA . ILE A 1 835 ? -7.301 -53.5 -7.039 1 98.25 835 ILE A CA 1
ATOM 6501 C C . ILE A 1 835 ? -6.891 -53.625 -5.574 1 98.25 835 ILE A C 1
ATOM 6503 O O . ILE A 1 835 ? -5.781 -53.219 -5.199 1 98.25 835 ILE A O 1
ATOM 6507 N N . ARG A 1 836 ? -7.711 -54.156 -4.75 1 98 836 ARG A N 1
ATOM 6508 C CA . ARG A 1 836 ? -7.449 -54.312 -3.326 1 98 836 ARG A CA 1
ATOM 6509 C C . ARG A 1 836 ? -6.262 -55.25 -3.1 1 98 836 ARG A C 1
ATOM 6511 O O . ARG A 1 836 ? -5.41 -55 -2.25 1 98 836 ARG A O 1
ATOM 6518 N N . ASP A 1 837 ? -6.215 -56.281 -3.854 1 97.81 837 ASP A N 1
ATOM 6519 C CA . ASP A 1 837 ? -5.113 -57.25 -3.732 1 97.81 837 ASP A CA 1
ATOM 6520 C C . ASP A 1 837 ? -3.781 -56.594 -4.102 1 97.81 837 ASP A C 1
ATOM 6522 O O . ASP A 1 837 ? -2.775 -56.781 -3.416 1 97.81 837 ASP A O 1
ATOM 6526 N N . GLU A 1 838 ? -3.838 -55.906 -5.199 1 98.25 838 GLU A N 1
ATOM 6527 C CA . GLU A 1 838 ? -2.619 -55.219 -5.617 1 98.25 838 GLU A CA 1
ATOM 6528 C C . GLU A 1 838 ? -2.199 -54.156 -4.594 1 98.25 838 GLU A C 1
ATOM 6530 O O . GLU A 1 838 ? -1.006 -53.969 -4.348 1 98.25 838 GLU A O 1
ATOM 6535 N N . TRP A 1 839 ? -3.195 -53.438 -4.031 1 97.94 839 TRP A N 1
ATOM 6536 C CA . TRP A 1 839 ? -2.926 -52.469 -3 1 97.94 839 TRP A CA 1
ATOM 6537 C C . TRP A 1 839 ? -2.234 -53.094 -1.799 1 97.94 839 TRP A C 1
ATOM 6539 O O . TRP A 1 839 ? -1.228 -52.562 -1.31 1 97.94 839 TRP A O 1
ATOM 6549 N N . SER A 1 840 ? -2.703 -54.219 -1.384 1 97.75 840 SER A N 1
ATOM 6550 C CA . SER A 1 840 ? -2.139 -54.906 -0.239 1 97.75 840 SER A CA 1
ATOM 6551 C C . SER A 1 840 ? -0.719 -55.375 -0.526 1 97.75 840 SER A C 1
ATOM 6553 O O . SER A 1 840 ? 0.162 -55.281 0.33 1 97.75 840 SER A O 1
ATOM 6555 N N . ARG A 1 841 ? -0.537 -55.938 -1.713 1 97.81 841 ARG A N 1
ATOM 6556 C CA . ARG A 1 841 ? 0.792 -56.375 -2.127 1 97.81 841 ARG A CA 1
ATOM 6557 C C . ARG A 1 841 ? 1.77 -55.188 -2.164 1 97.81 841 ARG A C 1
ATOM 6559 O O . ARG A 1 841 ? 2.902 -55.312 -1.69 1 97.81 841 ARG A O 1
ATOM 6566 N N . THR A 1 842 ? 1.288 -54.094 -2.734 1 98.25 842 THR A N 1
ATOM 6567 C CA . THR A 1 842 ? 2.129 -52.906 -2.893 1 98.25 842 THR A CA 1
ATOM 6568 C C . THR A 1 842 ? 2.541 -52.344 -1.532 1 98.25 842 THR A C 1
ATOM 6570 O O . THR A 1 842 ? 3.711 -52.031 -1.315 1 98.25 842 THR A O 1
ATOM 6573 N N . VAL A 1 843 ? 1.618 -52.25 -0.584 1 98 843 VAL A N 1
ATOM 6574 C CA . VAL A 1 843 ? 1.903 -51.719 0.749 1 98 843 VAL A CA 1
ATOM 6575 C C . VAL A 1 843 ? 2.895 -52.625 1.462 1 98 843 VAL A C 1
ATOM 6577 O O . VAL A 1 843 ? 3.855 -52.156 2.072 1 98 843 VAL A O 1
ATOM 6580 N N . ARG A 1 844 ? 2.695 -53.906 1.353 1 97.5 844 ARG A N 1
ATOM 6581 C CA . ARG A 1 844 ? 3.572 -54.875 2.002 1 97.5 844 ARG A CA 1
ATOM 6582 C C . ARG A 1 844 ? 5.004 -54.75 1.492 1 97.5 844 ARG A C 1
ATOM 6584 O O . ARG A 1 844 ? 5.945 -54.656 2.283 1 97.5 844 ARG A O 1
ATOM 6591 N N . TRP A 1 845 ? 5.133 -54.688 0.224 1 97.88 845 TRP A N 1
ATOM 6592 C CA . TRP A 1 845 ? 6.469 -54.625 -0.36 1 97.88 845 TRP A CA 1
ATOM 6593 C C . TRP A 1 845 ? 7.125 -53.281 -0.107 1 97.88 845 TRP A C 1
ATOM 6595 O O . TRP A 1 845 ? 8.344 -53.219 0.093 1 97.88 845 TRP A O 1
ATOM 6605 N N . LEU A 1 846 ? 6.34 -52.156 -0.213 1 97.81 846 LEU A N 1
ATOM 6606 C CA . LEU A 1 846 ? 6.879 -50.844 0.084 1 97.81 846 LEU A CA 1
ATOM 6607 C C . LEU A 1 846 ? 7.469 -50.812 1.49 1 97.81 846 LEU A C 1
ATOM 6609 O O . LEU A 1 846 ? 8.594 -50.344 1.684 1 97.81 846 LEU A O 1
ATOM 6613 N N . LEU A 1 847 ? 6.742 -51.344 2.48 1 97.75 847 LEU A N 1
ATOM 6614 C CA . LEU A 1 847 ? 7.195 -51.344 3.865 1 97.75 847 LEU A CA 1
ATOM 6615 C C . LEU A 1 847 ? 8.414 -52.25 4.043 1 97.75 847 LEU A C 1
ATOM 6617 O O . LEU A 1 847 ? 9.344 -51.906 4.777 1 97.75 847 LEU A O 1
ATOM 6621 N N . THR A 1 848 ? 8.422 -53.344 3.355 1 97.19 848 THR A N 1
ATOM 6622 C CA . THR A 1 848 ? 9.539 -54.281 3.432 1 97.19 848 THR A CA 1
ATOM 6623 C C . THR A 1 848 ? 10.812 -53.625 2.879 1 97.19 848 THR A C 1
ATOM 6625 O O . THR A 1 848 ? 11.883 -53.75 3.479 1 97.19 848 THR A O 1
ATOM 6628 N N . LEU A 1 849 ? 10.68 -53 1.812 1 97.5 849 LEU A N 1
ATOM 6629 C CA . LEU A 1 849 ? 11.844 -52.469 1.124 1 97.5 849 LEU A CA 1
ATOM 6630 C C . LEU A 1 849 ? 12.383 -51.219 1.848 1 97.5 849 LEU A C 1
ATOM 6632 O O . LEU A 1 849 ? 13.594 -51 1.882 1 97.5 849 LEU A O 1
ATOM 6636 N N . THR A 1 850 ? 11.531 -50.375 2.35 1 96 850 THR A N 1
ATOM 6637 C CA . THR A 1 850 ? 11.945 -49.125 2.977 1 96 850 THR A CA 1
ATOM 6638 C C . THR A 1 850 ? 12.281 -49.344 4.449 1 96 850 THR A C 1
ATOM 6640 O O . THR A 1 850 ? 12.945 -48.5 5.07 1 96 850 THR A O 1
ATOM 6643 N N . GLY A 1 851 ? 11.781 -50.406 5.02 1 94.38 851 GLY A N 1
ATOM 6644 C CA . GLY A 1 851 ? 11.984 -50.656 6.434 1 94.38 851 GLY A CA 1
ATOM 6645 C C . GLY A 1 851 ? 11.023 -49.906 7.332 1 94.38 851 GLY A C 1
ATOM 6646 O O . GLY A 1 851 ? 11.188 -49.906 8.555 1 94.38 851 GLY A O 1
ATOM 6647 N N . GLN A 1 852 ? 10.039 -49.312 6.734 1 94.88 852 GLN A N 1
ATOM 6648 C CA . GLN A 1 852 ? 9.039 -48.562 7.5 1 94.88 852 GLN A CA 1
ATOM 6649 C C . GLN A 1 852 ? 8.047 -49.5 8.172 1 94.88 852 GLN A C 1
ATOM 6651 O O . GLN A 1 852 ? 7.812 -50.625 7.691 1 94.88 852 GLN A O 1
ATOM 6656 N N . ARG A 1 853 ? 7.535 -49.031 9.344 1 94.56 853 ARG A N 1
ATOM 6657 C CA . ARG A 1 853 ? 6.504 -49.781 10.031 1 94.56 853 ARG A CA 1
ATOM 6658 C C . ARG A 1 853 ? 5.121 -49.5 9.453 1 94.56 853 ARG A C 1
ATOM 6660 O O . ARG A 1 853 ? 4.285 -50.375 9.336 1 94.56 853 ARG A O 1
ATOM 6667 N N . GLU A 1 854 ? 4.961 -48.188 9.195 1 93.81 854 GLU A N 1
ATOM 6668 C CA . GLU A 1 854 ? 3.709 -47.719 8.609 1 93.81 854 GLU A CA 1
ATOM 6669 C C . GLU A 1 854 ? 3.967 -46.688 7.496 1 93.81 854 GLU A C 1
ATOM 6671 O O . GLU A 1 854 ? 5.086 -46.219 7.352 1 93.81 854 GLU A O 1
ATOM 6676 N N . LEU A 1 855 ? 2.947 -46.562 6.688 1 93.75 855 LEU A N 1
ATOM 6677 C CA . LEU A 1 855 ? 3.051 -45.594 5.617 1 93.75 855 LEU A CA 1
ATOM 6678 C C . LEU A 1 855 ? 3.369 -44.188 6.184 1 93.75 855 LEU A C 1
ATOM 6680 O O . LEU A 1 855 ? 2.855 -43.812 7.242 1 93.75 855 LEU A O 1
ATOM 6684 N N . LEU A 1 856 ? 4.285 -43.375 5.535 1 91 856 LEU A N 1
ATOM 6685 C CA . LEU A 1 856 ? 4.645 -41.969 5.777 1 91 856 LEU A CA 1
ATOM 6686 C C . LEU A 1 856 ? 5.52 -41.844 7.016 1 91 856 LEU A C 1
ATOM 6688 O O . LEU A 1 856 ? 5.695 -40.75 7.547 1 91 856 LEU A O 1
ATOM 6692 N N . ASP A 1 857 ? 6.098 -42.906 7.496 1 90.94 857 ASP A N 1
ATOM 6693 C CA . ASP A 1 857 ? 7 -42.812 8.641 1 90.94 857 ASP A CA 1
ATOM 6694 C C . ASP A 1 857 ? 8.203 -41.938 8.336 1 90.94 857 ASP A C 1
ATOM 6696 O O . ASP A 1 857 ? 8.766 -41.312 9.234 1 90.94 857 ASP A O 1
ATOM 6700 N N . SER A 1 858 ? 8.539 -41.938 7.125 1 85.5 858 SER A N 1
ATOM 6701 C CA . SER A 1 858 ? 9.703 -41.156 6.719 1 85.5 858 SER A CA 1
ATOM 6702 C C . SER A 1 858 ? 9.352 -39.656 6.539 1 85.5 858 SER A C 1
ATOM 6704 O O . SER A 1 858 ? 10.234 -38.844 6.352 1 85.5 858 SER A O 1
ATOM 6706 N N . ASN A 1 859 ? 8.164 -39.344 6.562 1 85.69 859 ASN A N 1
ATOM 6707 C CA . ASN A 1 859 ? 7.668 -37.969 6.449 1 85.69 859 ASN A CA 1
ATOM 6708 C C . ASN A 1 859 ? 6.652 -37.656 7.539 1 85.69 859 ASN A C 1
ATOM 6710 O O . ASN A 1 859 ? 5.465 -37.469 7.258 1 85.69 859 ASN A O 1
ATOM 6714 N N . PRO A 1 860 ? 7.195 -37.406 8.68 1 81.88 860 PRO A N 1
ATOM 6715 C CA . PRO A 1 860 ? 6.301 -37.219 9.828 1 81.88 860 PRO A CA 1
ATOM 6716 C C . PRO A 1 860 ? 5.41 -36 9.711 1 81.88 860 PRO A C 1
ATOM 6718 O O . PRO A 1 860 ? 4.277 -36 10.195 1 81.88 860 PRO A O 1
ATOM 6721 N N . LEU A 1 861 ? 5.941 -34.969 9.086 1 76.19 861 LEU A N 1
ATOM 6722 C CA . LEU A 1 861 ? 5.137 -33.781 8.914 1 76.19 861 LEU A CA 1
ATOM 6723 C C . LEU A 1 861 ? 3.914 -34.062 8.055 1 76.19 861 LEU A C 1
ATOM 6725 O O . LEU A 1 861 ? 2.805 -33.625 8.383 1 76.19 861 LEU A O 1
ATOM 6729 N N . LEU A 1 862 ? 4.094 -34.75 6.996 1 81.25 862 LEU A N 1
ATOM 6730 C CA . LEU A 1 862 ? 2.977 -35.125 6.125 1 81.25 862 LEU A CA 1
ATOM 6731 C C . LEU A 1 862 ? 2.025 -36.062 6.82 1 81.25 862 LEU A C 1
ATOM 6733 O O . LEU A 1 862 ? 0.807 -35.969 6.656 1 81.25 862 LEU A O 1
ATOM 6737 N N . LYS A 1 863 ? 2.58 -37 7.543 1 85.56 863 LYS A N 1
ATOM 6738 C CA . LYS A 1 863 ? 1.773 -37.969 8.273 1 85.56 863 LYS A CA 1
ATOM 6739 C C . LYS A 1 863 ? 0.808 -37.25 9.227 1 85.56 863 LYS A C 1
ATOM 6741 O O . LYS A 1 863 ? -0.382 -37.594 9.258 1 85.56 863 LYS A O 1
ATOM 6746 N N . ARG A 1 864 ? 1.312 -36.312 9.883 1 80.44 864 ARG A N 1
ATOM 6747 C CA . ARG A 1 864 ? 0.486 -35.562 10.828 1 80.44 864 ARG A CA 1
ATOM 6748 C C . ARG A 1 864 ? -0.561 -34.719 10.102 1 80.44 864 ARG A C 1
ATOM 6750 O O . ARG A 1 864 ? -1.701 -34.625 10.555 1 80.44 864 ARG A O 1
ATOM 6757 N N . SER A 1 865 ? -0.17 -34.125 9.031 1 82.19 865 SER A N 1
ATOM 6758 C CA . SER A 1 865 ? -1.093 -33.312 8.25 1 82.19 865 SER A CA 1
ATOM 6759 C C . SER A 1 865 ? -2.262 -34.156 7.73 1 82.19 865 SER A C 1
ATOM 6761 O O . SER A 1 865 ? -3.416 -33.719 7.816 1 82.19 865 SER A O 1
ATOM 6763 N N . VAL A 1 866 ? -1.946 -35.312 7.27 1 82.31 866 VAL A N 1
ATOM 6764 C CA . VAL A 1 866 ? -2.961 -36.188 6.695 1 82.31 866 VAL A CA 1
ATOM 6765 C C . VAL A 1 866 ? -3.895 -36.688 7.797 1 82.31 866 VAL A C 1
ATOM 6767 O O . VAL A 1 866 ? -5.113 -36.75 7.609 1 82.31 866 VAL A O 1
ATOM 6770 N N . GLN A 1 867 ? -3.336 -36.969 8.867 1 78.88 867 GLN A N 1
ATOM 6771 C CA . GLN A 1 867 ? -4.125 -37.469 9.992 1 78.88 867 GLN A CA 1
ATOM 6772 C C . GLN A 1 867 ? -5.062 -36.406 10.523 1 78.88 867 GLN A C 1
ATOM 6774 O O . GLN A 1 867 ? -6.18 -36.688 10.953 1 78.88 867 GLN A O 1
ATOM 6779 N N . ASN A 1 868 ? -4.625 -35.281 10.469 1 77.31 868 ASN A N 1
ATOM 6780 C CA . ASN A 1 868 ? -5.43 -34.188 10.961 1 77.31 868 ASN A CA 1
ATOM 6781 C C . ASN A 1 868 ? -6.539 -33.812 9.984 1 77.31 868 ASN A C 1
ATOM 6783 O O . ASN A 1 868 ? -7.574 -33.281 10.391 1 77.31 868 ASN A O 1
ATOM 6787 N N . ARG A 1 869 ? -6.426 -34.156 8.719 1 85.31 869 ARG A N 1
ATOM 6788 C CA . ARG A 1 869 ? -7.348 -33.656 7.699 1 85.31 869 ARG A CA 1
ATOM 6789 C C . ARG A 1 869 ? -8.438 -34.688 7.41 1 85.31 869 ARG A C 1
ATOM 6791 O O . ARG A 1 869 ? -9.57 -34.344 7.078 1 85.31 869 ARG A O 1
ATOM 6798 N N . PHE A 1 870 ? -8.172 -35.906 7.551 1 86.69 870 PHE A N 1
ATOM 6799 C CA . PHE A 1 870 ? -9.031 -36.969 7.062 1 86.69 870 PHE A CA 1
ATOM 6800 C C . PHE A 1 870 ? -10.391 -36.938 7.754 1 86.69 870 PHE A C 1
ATOM 6802 O O . PHE A 1 870 ? -11.43 -37.094 7.105 1 86.69 870 PHE A O 1
ATOM 6809 N N . PRO A 1 871 ? -10.383 -36.625 9.055 1 85.25 871 PRO A N 1
ATOM 6810 C CA . PRO A 1 871 ? -11.695 -36.562 9.703 1 85.25 871 PRO A CA 1
ATOM 6811 C C . PRO A 1 871 ? -12.609 -35.5 9.086 1 85.25 871 PRO A C 1
ATOM 6813 O O . PRO A 1 871 ? -13.836 -35.594 9.203 1 85.25 871 PRO A O 1
ATOM 6816 N N . TYR A 1 872 ? -12.078 -34.656 8.422 1 87.12 872 TYR A N 1
ATOM 6817 C CA . TYR A 1 872 ? -12.875 -33.562 7.887 1 87.12 872 TYR A CA 1
ATOM 6818 C C . TYR A 1 872 ? -13.172 -33.781 6.406 1 87.12 872 TYR A C 1
ATOM 6820 O O . TYR A 1 872 ? -14.031 -33.094 5.836 1 87.12 872 TYR A O 1
ATOM 6828 N N . ILE A 1 873 ? -12.578 -34.75 5.773 1 91 873 ILE A N 1
ATOM 6829 C CA . ILE A 1 873 ? -12.797 -35.031 4.355 1 91 873 ILE A CA 1
ATOM 6830 C C . ILE A 1 873 ? -13.758 -36.188 4.199 1 91 873 ILE A C 1
ATOM 6832 O O . ILE A 1 873 ? -14.492 -36.281 3.215 1 91 873 ILE A O 1
ATOM 6836 N N . ASP A 1 874 ? -13.812 -37.031 5.141 1 91.19 874 ASP A N 1
ATOM 6837 C CA . ASP A 1 874 ? -14.594 -38.25 5.051 1 91.19 874 ASP A CA 1
ATOM 6838 C C . ASP A 1 874 ? -16.078 -37.938 4.887 1 91.19 874 ASP A C 1
ATOM 6840 O O . ASP A 1 874 ? -16.766 -38.531 4.051 1 91.19 874 ASP A O 1
ATOM 6844 N N . PRO A 1 875 ? -16.516 -36.969 5.695 1 90.81 875 PRO A N 1
ATOM 6845 C CA . PRO A 1 875 ? -17.922 -36.625 5.492 1 90.81 875 PRO A CA 1
ATOM 6846 C C . PRO A 1 875 ? -18.219 -36.156 4.066 1 90.81 875 PRO A C 1
ATOM 6848 O O . PRO A 1 875 ? -19.297 -36.438 3.537 1 90.81 875 PRO A O 1
ATOM 6851 N N . LEU A 1 876 ? -17.344 -35.531 3.439 1 93.81 876 LEU A N 1
ATOM 6852 C CA . LEU A 1 876 ? -17.531 -35.062 2.074 1 93.81 876 LEU A CA 1
ATOM 6853 C C . LEU A 1 876 ? -17.656 -36.219 1.101 1 93.81 876 LEU A C 1
ATOM 6855 O O . LEU A 1 876 ? -18.469 -36.188 0.174 1 93.81 876 LEU A O 1
ATOM 6859 N N . HIS A 1 877 ? -16.891 -37.25 1.35 1 93.69 877 HIS A N 1
ATOM 6860 C CA . HIS A 1 877 ? -16.953 -38.438 0.502 1 93.69 877 HIS A CA 1
ATOM 6861 C C . HIS A 1 877 ? -18.312 -39.125 0.616 1 93.69 877 HIS A C 1
ATOM 6863 O O . HIS A 1 877 ? -18.906 -39.5 -0.395 1 93.69 877 HIS A O 1
ATOM 6869 N N . LEU A 1 878 ? -18.75 -39.25 1.823 1 91.56 878 LEU A N 1
ATOM 6870 C CA . LEU A 1 878 ? -20 -39.938 2.055 1 91.56 878 LEU A CA 1
ATOM 6871 C C . LEU A 1 878 ? -21.172 -39.188 1.451 1 91.56 878 LEU A C 1
ATOM 6873 O O . LEU A 1 878 ? -22.062 -39.781 0.838 1 91.56 878 LEU A O 1
ATOM 6877 N N . VAL A 1 879 ? -21.156 -37.938 1.603 1 92.31 879 VAL A N 1
ATOM 6878 C CA . VAL A 1 879 ? -22.219 -37.125 1.034 1 92.31 879 VAL A CA 1
ATOM 6879 C C . VAL A 1 879 ? -22.141 -37.156 -0.49 1 92.31 879 VAL A C 1
ATOM 6881 O O . VAL A 1 879 ? -23.172 -37.219 -1.168 1 92.31 879 VAL A O 1
ATOM 6884 N N . GLN A 1 880 ? -20.969 -37.062 -1.014 1 94.25 880 GLN A N 1
ATOM 6885 C CA . GLN A 1 880 ? -20.781 -37.125 -2.461 1 94.25 880 GLN A CA 1
ATOM 6886 C C . GLN A 1 880 ? -21.344 -38.406 -3.053 1 94.25 880 GLN A C 1
ATOM 6888 O O . GLN A 1 880 ? -22.031 -38.375 -4.066 1 94.25 880 GLN A O 1
ATOM 6893 N N . VAL A 1 881 ? -21.078 -39.531 -2.408 1 93.62 881 VAL A N 1
ATOM 6894 C CA . VAL A 1 881 ? -21.547 -40.812 -2.885 1 93.62 881 VAL A CA 1
ATOM 6895 C C . VAL A 1 881 ? -23.062 -40.844 -2.885 1 93.62 881 VAL A C 1
ATOM 6897 O O . VAL A 1 881 ? -23.688 -41.344 -3.834 1 93.62 881 VAL A O 1
ATOM 6900 N N . GLU A 1 882 ? -23.625 -40.312 -1.848 1 90.19 882 GLU A N 1
ATOM 6901 C CA . GLU A 1 882 ? -25.078 -40.312 -1.752 1 90.19 882 GLU A CA 1
ATOM 6902 C C . GLU A 1 882 ? -25.688 -39.406 -2.84 1 90.19 882 GLU A C 1
ATOM 6904 O O . GLU A 1 882 ? -26.688 -39.812 -3.463 1 90.19 882 GLU A O 1
ATOM 6909 N N . LEU A 1 883 ? -25.125 -38.344 -3.047 1 92.25 883 LEU A N 1
ATOM 6910 C CA . LEU A 1 883 ? -25.625 -37.406 -4.066 1 92.25 883 LEU A CA 1
ATOM 6911 C C . LEU A 1 883 ? -25.469 -38.031 -5.461 1 92.25 883 LEU A C 1
ATOM 6913 O O . LEU A 1 883 ? -26.344 -37.844 -6.316 1 92.25 883 LEU A O 1
ATOM 6917 N N . LEU A 1 884 ? -24.406 -38.688 -5.691 1 93.25 884 LEU A N 1
ATOM 6918 C CA . LEU A 1 884 ? -24.172 -39.344 -6.969 1 93.25 884 LEU A CA 1
ATOM 6919 C C . LEU A 1 884 ? -25.219 -40.438 -7.199 1 93.25 884 LEU A C 1
ATOM 6921 O O . LEU A 1 884 ? -25.734 -40.594 -8.305 1 93.25 884 LEU A O 1
ATOM 6925 N N . ARG A 1 885 ? -25.453 -41.188 -6.152 1 91.62 885 ARG A N 1
ATOM 6926 C CA . ARG A 1 885 ? -26.438 -42.25 -6.238 1 91.62 885 ARG A CA 1
ATOM 6927 C C . ARG A 1 885 ? -27.797 -41.719 -6.672 1 91.62 885 ARG A C 1
ATOM 6929 O O . ARG A 1 885 ? -28.422 -42.25 -7.578 1 91.62 885 ARG A O 1
ATOM 6936 N N . ARG A 1 886 ? -28.156 -40.625 -6.105 1 89.38 886 ARG A N 1
ATOM 6937 C CA . ARG A 1 886 ? -29.453 -40.031 -6.406 1 89.38 886 ARG A CA 1
ATOM 6938 C C . ARG A 1 886 ? -29.453 -39.438 -7.812 1 89.38 886 ARG A C 1
ATOM 6940 O O . ARG A 1 886 ? -30.438 -39.594 -8.555 1 89.38 886 ARG A O 1
ATOM 6947 N N . HIS A 1 887 ? -28.453 -38.781 -8.109 1 90.69 887 HIS A N 1
ATOM 6948 C CA . HIS A 1 887 ? -28.344 -38.156 -9.422 1 90.69 887 HIS A CA 1
ATOM 6949 C C . HIS A 1 887 ? -28.375 -39.188 -10.539 1 90.69 887 HIS A C 1
ATOM 6951 O O . HIS A 1 887 ? -29.078 -39.031 -11.531 1 90.69 887 HIS A O 1
ATOM 6957 N N . ARG A 1 888 ? -27.656 -40.219 -10.375 1 91.25 888 ARG A N 1
ATOM 6958 C CA . ARG A 1 888 ? -27.547 -41.25 -11.398 1 91.25 888 ARG A CA 1
ATOM 6959 C C . ARG A 1 888 ? -28.812 -42.125 -11.453 1 91.25 888 ARG A C 1
ATOM 6961 O O . ARG A 1 888 ? -29.062 -42.812 -12.445 1 91.25 888 ARG A O 1
ATOM 6968 N N . ALA A 1 889 ? -29.609 -42.031 -10.406 1 89.56 889 ALA A N 1
ATOM 6969 C CA . ALA A 1 889 ? -30.906 -42.688 -10.391 1 89.56 889 ALA A CA 1
ATOM 6970 C C . ALA A 1 889 ? -31.969 -41.875 -11.133 1 89.56 889 ALA A C 1
ATOM 6972 O O . ALA A 1 889 ? -33.094 -42.344 -11.305 1 89.56 889 ALA A O 1
ATOM 6973 N N . GLY A 1 890 ? -31.641 -40.688 -11.594 1 88.62 890 GLY A N 1
ATOM 6974 C CA . GLY A 1 890 ? -32.531 -39.938 -12.445 1 88.62 890 GLY A CA 1
ATOM 6975 C C . GLY A 1 890 ? -33.062 -38.656 -11.797 1 88.62 890 GLY A C 1
ATOM 6976 O O . GLY A 1 890 ? -33.812 -37.906 -12.414 1 88.62 890 GLY A O 1
ATOM 6977 N N . GLU A 1 891 ? -32.656 -38.406 -10.602 1 87.12 891 GLU A N 1
ATOM 6978 C CA . GLU A 1 891 ? -33.094 -37.188 -9.953 1 87.12 891 GLU A CA 1
ATOM 6979 C C . GLU A 1 891 ? -32.375 -35.969 -10.57 1 87.12 891 GLU A C 1
ATOM 6981 O O . GLU A 1 891 ? -31.156 -35.906 -10.57 1 87.12 891 GLU A O 1
ATOM 6986 N N . ASP A 1 892 ? -33.156 -35.062 -11.18 1 83.44 892 ASP A N 1
ATOM 6987 C CA . ASP A 1 892 ? -32.531 -33.938 -11.891 1 83.44 892 ASP A CA 1
ATOM 6988 C C . ASP A 1 892 ? -32.719 -32.625 -11.125 1 83.44 892 ASP A C 1
ATOM 6990 O O . ASP A 1 892 ? -33.031 -31.594 -11.719 1 83.44 892 ASP A O 1
ATOM 6994 N N . ASP A 1 893 ? -32.5 -32.625 -9.906 1 88.06 893 ASP A N 1
ATOM 6995 C CA . ASP A 1 893 ? -32.531 -31.438 -9.078 1 88.06 893 ASP A CA 1
ATOM 6996 C C . ASP A 1 893 ? -31.234 -30.656 -9.18 1 88.06 893 ASP A C 1
ATOM 6998 O O . ASP A 1 893 ? -30.156 -31.203 -8.953 1 88.06 893 ASP A O 1
ATOM 7002 N N . PRO A 1 894 ? -31.359 -29.312 -9.578 1 85.56 894 PRO A N 1
ATOM 7003 C CA . PRO A 1 894 ? -30.141 -28.5 -9.695 1 85.56 894 PRO A CA 1
ATOM 7004 C C . PRO A 1 894 ? -29.328 -28.453 -8.398 1 85.56 894 PRO A C 1
ATOM 7006 O O . PRO A 1 894 ? -28.109 -28.312 -8.438 1 85.56 894 PRO A O 1
ATOM 7009 N N . ARG A 1 895 ? -30 -28.656 -7.305 1 84.88 895 ARG A N 1
ATOM 7010 C CA . ARG A 1 895 ? -29.312 -28.641 -6.016 1 84.88 895 ARG A CA 1
ATOM 7011 C C . ARG A 1 895 ? -28.422 -29.875 -5.855 1 84.88 895 ARG A C 1
ATOM 7013 O O . ARG A 1 895 ? -27.453 -29.844 -5.105 1 84.88 895 ARG A O 1
ATOM 7020 N N . LEU A 1 896 ? -28.781 -30.891 -6.469 1 87.81 896 LEU A N 1
ATOM 7021 C CA . LEU A 1 896 ? -27.984 -32.094 -6.422 1 87.81 896 LEU A CA 1
ATOM 7022 C C . LEU A 1 896 ? -26.688 -31.938 -7.211 1 87.81 896 LEU A C 1
ATOM 7024 O O . LEU A 1 896 ? -25.609 -32.312 -6.738 1 87.81 896 LEU A O 1
ATOM 7028 N N . ARG A 1 897 ? -26.766 -31.375 -8.328 1 87.69 897 ARG A N 1
ATOM 7029 C CA . ARG A 1 897 ? -25.594 -31.141 -9.156 1 87.69 897 ARG A CA 1
ATOM 7030 C C . ARG A 1 897 ? -24.625 -30.172 -8.461 1 87.69 897 ARG A C 1
ATOM 7032 O O . ARG A 1 897 ? -23.406 -30.391 -8.484 1 87.69 897 ARG A O 1
ATOM 7039 N N . LEU A 1 898 ? -25.203 -29.219 -7.914 1 88.5 898 LEU A N 1
ATOM 7040 C CA . LEU A 1 898 ? -24.375 -28.266 -7.18 1 88.5 898 LEU A CA 1
ATOM 7041 C C . LEU A 1 898 ? -23.641 -28.938 -6.035 1 88.5 898 LEU A C 1
ATOM 7043 O O . LEU A 1 898 ? -22.453 -28.688 -5.828 1 88.5 898 LEU A O 1
ATOM 7047 N N . GLY A 1 899 ? -24.359 -29.703 -5.324 1 91.06 899 GLY A N 1
ATOM 7048 C CA . GLY A 1 899 ? -23.75 -30.422 -4.215 1 91.06 899 GLY A CA 1
ATOM 7049 C C . GLY A 1 899 ? -22.594 -31.312 -4.641 1 91.06 899 GLY A C 1
ATOM 7050 O O . GLY A 1 899 ? -21.578 -31.375 -3.955 1 91.06 899 GLY A O 1
ATOM 7051 N N . ILE A 1 900 ? -22.812 -31.969 -5.734 1 92.06 900 ILE A N 1
ATOM 7052 C CA . ILE A 1 900 ? -21.766 -32.844 -6.258 1 92.06 900 ILE A CA 1
ATOM 7053 C C . ILE A 1 900 ? -20.531 -32.031 -6.621 1 92.06 900 ILE A C 1
ATOM 7055 O O . ILE A 1 900 ? -19.406 -32.375 -6.25 1 92.06 900 ILE A O 1
ATOM 7059 N N . HIS A 1 901 ? -20.734 -30.953 -7.238 1 88.75 901 HIS A N 1
ATOM 7060 C CA . HIS A 1 901 ? -19.641 -30.094 -7.645 1 88.75 901 HIS A CA 1
ATOM 7061 C C . HIS A 1 901 ? -18.922 -29.5 -6.43 1 88.75 901 HIS A C 1
ATOM 7063 O O . HIS A 1 901 ? -17.688 -29.438 -6.406 1 88.75 901 HIS A O 1
ATOM 7069 N N . LEU A 1 902 ? -19.641 -29.125 -5.465 1 90.88 902 LEU A N 1
ATOM 7070 C CA . LEU A 1 902 ? -19.062 -28.562 -4.246 1 90.88 902 LEU A CA 1
ATOM 7071 C C . LEU A 1 902 ? -18.234 -29.625 -3.512 1 90.88 902 LEU A C 1
ATOM 7073 O O . LEU A 1 902 ? -17.172 -29.312 -2.961 1 90.88 902 LEU A O 1
ATOM 7077 N N . SER A 1 903 ? -18.781 -30.766 -3.512 1 92.5 903 SER A N 1
ATOM 7078 C CA . SER A 1 903 ? -18.062 -31.828 -2.836 1 92.5 903 SER A CA 1
ATOM 7079 C C . SER A 1 903 ? -16.75 -32.156 -3.549 1 92.5 903 SER A C 1
ATOM 7081 O O . SER A 1 903 ? -15.75 -32.469 -2.904 1 92.5 903 SER A O 1
ATOM 7083 N N . ILE A 1 904 ? -16.766 -32.125 -4.863 1 89.81 904 ILE A N 1
ATOM 7084 C CA . ILE A 1 904 ? -15.539 -32.344 -5.625 1 89.81 904 ILE A CA 1
ATOM 7085 C C . ILE A 1 904 ? -14.492 -31.281 -5.23 1 89.81 904 ILE A C 1
ATOM 7087 O O . ILE A 1 904 ? -13.328 -31.625 -4.988 1 89.81 904 ILE A O 1
ATOM 7091 N N . ASN A 1 905 ? -14.922 -30.109 -5.105 1 86.31 905 ASN A N 1
ATOM 7092 C CA . ASN A 1 905 ? -14.039 -29.016 -4.699 1 86.31 905 ASN A CA 1
ATOM 7093 C C . ASN A 1 905 ? -13.523 -29.219 -3.279 1 86.31 905 ASN A C 1
ATOM 7095 O O . ASN A 1 905 ? -12.352 -28.938 -2.996 1 86.31 905 ASN A O 1
ATOM 7099 N N . GLY A 1 906 ? -14.359 -29.547 -2.447 1 90.06 906 GLY A N 1
ATOM 7100 C CA . GLY A 1 906 ? -13.992 -29.734 -1.054 1 90.06 906 GLY A CA 1
ATOM 7101 C C . GLY A 1 906 ? -12.977 -30.844 -0.848 1 90.06 906 GLY A C 1
ATOM 7102 O O . GLY A 1 906 ? -12.023 -30.688 -0.087 1 90.06 906 GLY A O 1
ATOM 7103 N N . ILE A 1 907 ? -13.25 -31.938 -1.5 1 91.38 907 ILE A N 1
ATOM 7104 C CA . ILE A 1 907 ? -12.352 -33.094 -1.385 1 91.38 907 ILE A CA 1
ATOM 7105 C C . ILE A 1 907 ? -10.984 -32.75 -1.962 1 91.38 907 ILE A C 1
ATOM 7107 O O . ILE A 1 907 ? -9.953 -33.062 -1.373 1 91.38 907 ILE A O 1
ATOM 7111 N N . ALA A 1 908 ? -11.008 -32.062 -3.074 1 85.69 908 ALA A N 1
ATOM 7112 C CA . ALA A 1 908 ? -9.758 -31.641 -3.678 1 85.69 908 ALA A CA 1
ATOM 7113 C C . ALA A 1 908 ? -8.984 -30.719 -2.734 1 85.69 908 ALA A C 1
ATOM 7115 O O . ALA A 1 908 ? -7.766 -30.844 -2.598 1 85.69 908 ALA A O 1
ATOM 7116 N N . ALA A 1 909 ? -9.656 -29.844 -2.121 1 82.94 909 ALA A N 1
ATOM 7117 C CA . ALA A 1 909 ? -9.039 -28.922 -1.173 1 82.94 909 ALA A CA 1
ATOM 7118 C C . ALA A 1 909 ? -8.453 -29.672 0.021 1 82.94 909 ALA A C 1
ATOM 7120 O O . ALA A 1 909 ? -7.371 -29.328 0.502 1 82.94 909 ALA A O 1
ATOM 7121 N N . GLY A 1 910 ? -9.195 -30.609 0.456 1 85.81 910 GLY A N 1
ATOM 7122 C CA . GLY A 1 910 ? -8.75 -31.391 1.603 1 85.81 910 GLY A CA 1
ATOM 7123 C C . GLY A 1 910 ? -7.523 -32.25 1.312 1 85.81 910 GLY A C 1
ATOM 7124 O O . GLY A 1 910 ? -6.637 -32.375 2.158 1 85.81 910 GLY A O 1
ATOM 7125 N N . LEU A 1 911 ? -7.555 -32.719 0.144 1 84.44 911 LEU A N 1
ATOM 7126 C CA . LEU A 1 911 ? -6.441 -33.594 -0.237 1 84.44 911 LEU A CA 1
ATOM 7127 C C . LEU A 1 911 ? -5.262 -32.75 -0.738 1 84.44 911 LEU A C 1
ATOM 7129 O O . LEU A 1 911 ? -4.145 -33.281 -0.859 1 84.44 911 LEU A O 1
ATOM 7133 N N . ARG A 1 912 ? -5.496 -31.484 -1.013 1 73.94 912 ARG A N 1
ATOM 7134 C CA . ARG A 1 912 ? -4.52 -30.578 -1.607 1 73.94 912 ARG A CA 1
ATOM 7135 C C . ARG A 1 912 ? -3.924 -31.172 -2.879 1 73.94 912 ARG A C 1
ATOM 7137 O O . ARG A 1 912 ? -2.705 -31.156 -3.064 1 73.94 912 ARG A O 1
ATOM 7144 N N . ASN A 1 913 ? -4.727 -31.828 -3.564 1 65.75 913 ASN A N 1
ATOM 7145 C CA . ASN A 1 913 ? -4.285 -32.5 -4.789 1 65.75 913 ASN A CA 1
ATOM 7146 C C . ASN A 1 913 ? -5.406 -32.562 -5.82 1 65.75 913 ASN A C 1
ATOM 7148 O O . ASN A 1 913 ? -6.492 -33.062 -5.527 1 65.75 913 ASN A O 1
ATOM 7152 N N . SER A 1 914 ? -5.344 -31.828 -6.836 1 54.19 914 SER A N 1
ATOM 7153 C CA . SER A 1 914 ? -6.363 -31.922 -7.875 1 54.19 914 SER A CA 1
ATOM 7154 C C . SER A 1 914 ? -5.867 -32.75 -9.062 1 54.19 914 SER A C 1
ATOM 7156 O O . SER A 1 914 ? -6.434 -32.656 -10.156 1 54.19 914 SER A O 1
ATOM 7158 N N . GLY A 1 915 ? -4.961 -33.656 -8.852 1 55.03 915 GLY A N 1
ATOM 7159 C CA . GLY A 1 915 ? -4.52 -34.531 -9.93 1 55.03 915 GLY A CA 1
ATOM 7160 C C . GLY A 1 915 ? -3.27 -34.031 -10.633 1 55.03 915 GLY A C 1
ATOM 7161 O O . GLY A 1 915 ? -2.9 -32.844 -10.492 1 55.03 915 GLY A O 1
ATOM 7162 N N . MET B 1 1 ? 13.422 6.574 42.094 1 27.38 1 MET B N 1
ATOM 7163 C CA . MET B 1 1 ? 12.547 7.137 41.062 1 27.38 1 MET B CA 1
ATOM 7164 C C . MET B 1 1 ? 13.352 7.688 39.906 1 27.38 1 MET B C 1
ATOM 7166 O O . MET B 1 1 ? 12.914 7.621 38.75 1 27.38 1 MET B O 1
ATOM 7170 N N . ASN B 1 2 ? 14.531 8.242 40.281 1 33.47 2 ASN B N 1
ATOM 7171 C CA . ASN B 1 2 ? 15.508 8.766 39.312 1 33.47 2 ASN B CA 1
ATOM 7172 C C . ASN B 1 2 ? 16.172 7.652 38.5 1 33.47 2 ASN B C 1
ATOM 7174 O O . ASN B 1 2 ? 16.5 7.844 37.344 1 33.47 2 ASN B O 1
ATOM 7178 N N . ASP B 1 3 ? 16.344 6.594 39.188 1 37.91 3 ASP B N 1
ATOM 7179 C CA . ASP B 1 3 ? 17.047 5.43 38.656 1 37.91 3 ASP B CA 1
ATOM 7180 C C . ASP B 1 3 ? 16.172 4.691 37.625 1 37.91 3 ASP B C 1
ATOM 7182 O O . ASP B 1 3 ? 16.656 4.219 36.594 1 37.91 3 ASP B O 1
ATOM 7186 N N . LEU B 1 4 ? 14.922 4.547 38.094 1 40.53 4 LEU B N 1
ATOM 7187 C CA . LEU B 1 4 ? 13.969 3.844 37.219 1 40.53 4 LEU B CA 1
ATOM 7188 C C . LEU B 1 4 ? 13.703 4.641 35.938 1 40.53 4 LEU B C 1
ATOM 7190 O O . LEU B 1 4 ? 13.312 4.07 34.938 1 40.53 4 LEU B O 1
ATOM 7194 N N . ARG B 1 5 ? 13.844 6.023 36.188 1 45.81 5 ARG B N 1
ATOM 7195 C CA . ARG B 1 5 ? 13.586 7.055 35.188 1 45.81 5 ARG B CA 1
ATOM 7196 C C . ARG B 1 5 ? 14.648 7.035 34.094 1 45.81 5 ARG B C 1
ATOM 7198 O O . ARG B 1 5 ? 14.344 7.246 32.906 1 45.81 5 ARG B O 1
ATOM 7205 N N . THR B 1 6 ? 15.844 6.93 34.531 1 51.53 6 THR B N 1
ATOM 7206 C CA . THR B 1 6 ? 17.016 6.809 33.656 1 51.53 6 THR B CA 1
ATOM 7207 C C . THR B 1 6 ? 16.922 5.57 32.781 1 51.53 6 THR B C 1
ATOM 7209 O O . THR B 1 6 ? 17.375 5.578 31.641 1 51.53 6 THR B O 1
ATOM 7212 N N . GLU B 1 7 ? 16.078 4.676 33.312 1 64.75 7 GLU B N 1
ATOM 7213 C CA . GLU B 1 7 ? 15.992 3.391 32.625 1 64.75 7 GLU B CA 1
ATOM 7214 C C . GLU B 1 7 ? 14.992 3.441 31.469 1 64.75 7 GLU B C 1
ATOM 7216 O O . GLU B 1 7 ? 15.219 2.857 30.406 1 64.75 7 GLU B O 1
ATOM 7221 N N . LYS B 1 8 ? 14.047 4.465 31.594 1 75.25 8 LYS B N 1
ATOM 7222 C CA . LYS B 1 8 ? 12.984 4.531 30.578 1 75.25 8 LYS B CA 1
ATOM 7223 C C . LYS B 1 8 ? 13.469 5.242 29.328 1 75.25 8 LYS B C 1
ATOM 7225 O O . LYS B 1 8 ? 12.969 4.988 28.234 1 75.25 8 LYS B O 1
ATOM 7230 N N . ASP B 1 9 ? 14.547 5.98 29.453 1 82.19 9 ASP B N 1
ATOM 7231 C CA . ASP B 1 9 ? 15.023 6.758 28.312 1 82.19 9 ASP B CA 1
ATOM 7232 C C . ASP B 1 9 ? 16.219 6.074 27.641 1 82.19 9 ASP B C 1
ATOM 7234 O O . ASP B 1 9 ? 16.766 6.594 26.672 1 82.19 9 ASP B O 1
ATOM 7238 N N . ALA B 1 10 ? 16.531 4.957 28.188 1 86.19 10 ALA B N 1
ATOM 7239 C CA . ALA B 1 10 ? 17.688 4.246 27.656 1 86.19 10 ALA B CA 1
ATOM 7240 C C . ALA B 1 10 ? 17.5 3.916 26.172 1 86.19 10 ALA B C 1
ATOM 7242 O O . ALA B 1 10 ? 18.406 4.125 25.359 1 86.19 10 ALA B O 1
ATOM 7243 N N . PRO B 1 11 ? 16.328 3.475 25.828 1 88 11 PRO B N 1
ATOM 7244 C CA . PRO B 1 11 ? 16.141 3.189 24.406 1 88 11 PRO B CA 1
ATOM 7245 C C . PRO B 1 11 ? 16.25 4.441 23.531 1 88 11 PRO B C 1
ATOM 7247 O O . PRO B 1 11 ? 16.75 4.371 22.406 1 88 11 PRO B O 1
ATOM 7250 N N . LEU B 1 12 ? 15.789 5.578 23.984 1 90.94 12 LEU B N 1
ATOM 7251 C CA . LEU B 1 12 ? 15.883 6.832 23.25 1 90.94 12 LEU B CA 1
ATOM 7252 C C . LEU B 1 12 ? 17.344 7.234 23.047 1 90.94 12 LEU B C 1
ATOM 7254 O O . LEU B 1 12 ? 17.75 7.57 21.922 1 90.94 12 LEU B O 1
ATOM 7258 N N . ARG B 1 13 ? 18.141 7.148 24.109 1 89.56 13 ARG B N 1
ATOM 7259 C CA . ARG B 1 13 ? 19.562 7.504 24.016 1 89.56 13 ARG B CA 1
ATOM 7260 C C . ARG B 1 13 ? 20.297 6.586 23.047 1 89.56 13 ARG B C 1
ATOM 7262 O O . ARG B 1 13 ? 21.141 7.039 22.266 1 89.56 13 ARG B O 1
ATOM 7269 N N . ALA B 1 14 ? 19.969 5.371 23.141 1 92.62 14 ALA B N 1
ATOM 7270 C CA . ALA B 1 14 ? 20.609 4.395 22.25 1 92.62 14 ALA B CA 1
ATOM 7271 C C . ALA B 1 14 ? 20.266 4.684 20.797 1 92.62 14 ALA B C 1
ATOM 7273 O O . ALA B 1 14 ? 21.109 4.551 19.906 1 92.62 14 ALA B O 1
ATOM 7274 N N . GLU B 1 15 ? 19.047 5.035 20.578 1 93.31 15 GLU B N 1
ATOM 7275 C CA . GLU B 1 15 ? 18.594 5.312 19.219 1 93.31 15 GLU B CA 1
ATOM 7276 C C . GLU B 1 15 ? 19.234 6.59 18.672 1 93.31 15 GLU B C 1
ATOM 7278 O O . GLU B 1 15 ? 19.625 6.652 17.5 1 93.31 15 GLU B O 1
ATOM 7283 N N . ILE B 1 16 ? 19.344 7.621 19.469 1 92.75 16 ILE B N 1
ATOM 7284 C CA . ILE B 1 16 ? 19.984 8.867 19.078 1 92.75 16 ILE B CA 1
ATOM 7285 C C . ILE B 1 16 ? 21.453 8.602 18.75 1 92.75 16 ILE B C 1
ATOM 7287 O O . ILE B 1 16 ? 21.984 9.125 17.75 1 92.75 16 ILE B O 1
ATOM 7291 N N . ARG B 1 17 ? 22.078 7.805 19.547 1 93.12 17 ARG B N 1
ATOM 7292 C CA . ARG B 1 17 ? 23.469 7.445 19.312 1 93.12 17 ARG B CA 1
ATOM 7293 C C . ARG B 1 17 ? 23.641 6.695 18 1 93.12 17 ARG B C 1
ATOM 7295 O O . ARG B 1 17 ? 24.609 6.91 17.281 1 93.12 17 ARG B O 1
ATOM 7302 N N . GLU B 1 18 ? 22.781 5.848 17.797 1 95.75 18 GLU B N 1
ATOM 7303 C CA . GLU B 1 18 ? 22.859 5.047 16.578 1 95.75 18 GLU B CA 1
ATOM 7304 C C . GLU B 1 18 ? 22.656 5.914 15.344 1 95.75 18 GLU B C 1
ATOM 7306 O O . GLU B 1 18 ? 23.406 5.793 14.367 1 95.75 18 GLU B O 1
ATOM 7311 N N . LEU B 1 19 ? 21.609 6.711 15.289 1 96.38 19 LEU B N 1
ATOM 7312 C CA . LEU B 1 19 ? 21.344 7.598 14.164 1 96.38 19 LEU B CA 1
ATOM 7313 C C . LEU B 1 19 ? 22.484 8.586 13.977 1 96.38 19 LEU B C 1
ATOM 7315 O O . LEU B 1 19 ? 22.875 8.891 12.844 1 96.38 19 LEU B O 1
ATOM 7319 N N . GLY B 1 20 ? 23.047 9.078 15.133 1 95.31 20 GLY B N 1
ATOM 7320 C CA . GLY B 1 20 ? 24.203 9.953 15.078 1 95.31 20 GLY B CA 1
ATOM 7321 C C . GLY B 1 20 ? 25.422 9.289 14.461 1 95.31 20 GLY B C 1
ATOM 7322 O O . GLY B 1 20 ? 26.141 9.914 13.688 1 95.31 20 GLY B O 1
ATOM 7323 N N . LYS B 1 21 ? 25.625 8.07 14.805 1 96.25 21 LYS B N 1
ATOM 7324 C CA . LYS B 1 21 ? 26.734 7.312 14.242 1 96.25 21 LYS B CA 1
ATOM 7325 C C . LYS B 1 21 ? 26.594 7.148 12.734 1 96.25 21 LYS B C 1
ATOM 7327 O O . LYS B 1 21 ? 27.547 7.32 11.984 1 96.25 21 LYS B O 1
ATOM 7332 N N . ARG B 1 22 ? 25.438 6.828 12.328 1 96.62 22 ARG B N 1
ATOM 7333 C CA . ARG B 1 22 ? 25.188 6.648 10.906 1 96.62 22 ARG B CA 1
ATOM 7334 C C . ARG B 1 22 ? 25.375 7.961 10.148 1 96.62 22 ARG B C 1
ATOM 7336 O O . ARG B 1 22 ? 25.891 7.965 9.023 1 96.62 22 ARG B O 1
ATOM 7343 N N . LEU B 1 23 ? 24.922 9.031 10.695 1 97.38 23 LEU B N 1
ATOM 7344 C CA . LEU B 1 23 ? 25.156 10.344 10.102 1 97.38 23 LEU B CA 1
ATOM 7345 C C . LEU B 1 23 ? 26.656 10.641 10.031 1 97.38 23 LEU B C 1
ATOM 7347 O O . LEU B 1 23 ? 27.141 11.148 9.016 1 97.38 23 LEU B O 1
ATOM 7351 N N . GLY B 1 24 ? 27.375 10.367 11.164 1 96.94 24 GLY B N 1
ATOM 7352 C CA . GLY B 1 24 ? 28.828 10.531 11.164 1 96.94 24 GLY B CA 1
ATOM 7353 C C . GLY B 1 24 ? 29.516 9.75 10.062 1 96.94 24 GLY B C 1
ATOM 7354 O O . GLY B 1 24 ? 30.406 10.266 9.391 1 96.94 24 GLY B O 1
ATOM 7355 N N . ASP B 1 25 ? 29.094 8.562 9.875 1 96.25 25 ASP B N 1
ATOM 7356 C CA . ASP B 1 25 ? 29.641 7.723 8.812 1 96.25 25 ASP B CA 1
ATOM 7357 C C . ASP B 1 25 ? 29.391 8.328 7.438 1 96.25 25 ASP B C 1
ATOM 7359 O O . ASP B 1 25 ? 30.234 8.258 6.551 1 96.25 25 ASP B O 1
ATOM 7363 N N . THR B 1 26 ? 28.25 8.883 7.266 1 95.94 26 THR B N 1
ATOM 7364 C CA . THR B 1 26 ? 27.891 9.547 6.02 1 95.94 26 THR B CA 1
ATOM 7365 C C . THR B 1 26 ? 28.812 10.742 5.766 1 95.94 26 THR B C 1
ATOM 7367 O O . THR B 1 26 ? 29.312 10.922 4.656 1 95.94 26 THR B O 1
ATOM 7370 N N . ILE B 1 27 ? 29.047 11.547 6.773 1 96.56 27 ILE B N 1
ATOM 7371 C CA . ILE B 1 27 ? 29.906 12.719 6.664 1 96.56 27 ILE B CA 1
ATOM 7372 C C . ILE B 1 27 ? 31.328 12.281 6.328 1 96.56 27 ILE B C 1
ATOM 7374 O O . ILE B 1 27 ? 31.984 12.883 5.469 1 96.56 27 ILE B O 1
ATOM 7378 N N . ARG B 1 28 ? 31.75 11.25 6.977 1 95.94 28 ARG B N 1
ATOM 7379 C CA . ARG B 1 28 ? 33.094 10.711 6.734 1 95.94 28 ARG B CA 1
ATOM 7380 C C . ARG B 1 28 ? 33.25 10.258 5.285 1 95.94 28 ARG B C 1
ATOM 7382 O O . ARG B 1 28 ? 34.25 10.539 4.645 1 95.94 28 ARG B O 1
ATOM 7389 N N . THR B 1 29 ? 32.25 9.633 4.77 1 93.06 29 THR B N 1
ATOM 7390 C CA . THR B 1 29 ? 32.281 9.102 3.414 1 93.06 29 THR B CA 1
ATOM 7391 C C . THR B 1 29 ? 32.219 10.219 2.385 1 93.06 29 THR B C 1
ATOM 7393 O O . THR B 1 29 ? 32.938 10.203 1.386 1 93.06 29 THR B O 1
ATOM 7396 N N . GLU B 1 30 ? 31.422 11.258 2.656 1 92 30 GLU B N 1
ATOM 7397 C CA . GLU B 1 30 ? 31.156 12.312 1.678 1 92 30 GLU B CA 1
ATOM 7398 C C . GLU B 1 30 ? 32.25 13.383 1.712 1 92 30 GLU B C 1
ATOM 7400 O O . GLU B 1 30 ? 32.531 13.992 0.687 1 92 30 GLU B O 1
ATOM 7405 N N . HIS B 1 31 ? 32.812 13.633 2.93 1 93.94 31 HIS B N 1
ATOM 7406 C CA . HIS B 1 31 ? 33.688 14.797 3.053 1 93.94 31 HIS B CA 1
ATOM 7407 C C . HIS B 1 31 ? 35.062 14.414 3.607 1 93.94 31 HIS B C 1
ATOM 7409 O O . HIS B 1 31 ? 35.969 15.258 3.709 1 93.94 31 HIS B O 1
ATOM 7415 N N . GLY B 1 32 ? 35.25 13.164 3.951 1 93.62 32 GLY B N 1
ATOM 7416 C CA . GLY B 1 32 ? 36.531 12.688 4.41 1 93.62 32 GLY B CA 1
ATOM 7417 C C . GLY B 1 32 ? 36.688 12.742 5.918 1 93.62 32 GLY B C 1
ATOM 7418 O O . GLY B 1 32 ? 35.844 13.32 6.613 1 93.62 32 GLY B O 1
ATOM 7419 N N . GLU B 1 33 ? 37.75 12.234 6.422 1 95.81 33 GLU B N 1
ATOM 7420 C CA . GLU B 1 33 ? 38 12.078 7.848 1 95.81 33 GLU B CA 1
ATOM 7421 C C . GLU B 1 33 ? 38.219 13.43 8.523 1 95.81 33 GLU B C 1
ATOM 7423 O O . GLU B 1 33 ? 37.875 13.617 9.68 1 95.81 33 GLU B O 1
ATOM 7428 N N . ALA B 1 34 ? 38.812 14.359 7.832 1 94.31 34 ALA B N 1
ATOM 7429 C CA . ALA B 1 34 ? 39.156 15.656 8.406 1 94.31 34 ALA B CA 1
ATOM 7430 C C . ALA B 1 34 ? 37.875 16.422 8.781 1 94.31 34 ALA B C 1
ATOM 7432 O O . ALA B 1 34 ? 37.781 16.969 9.883 1 94.31 34 ALA B O 1
ATOM 7433 N N . ILE B 1 35 ? 36.969 16.406 7.891 1 94.69 35 ILE B N 1
ATOM 7434 C CA . ILE B 1 35 ? 35.719 17.125 8.141 1 94.69 35 ILE B CA 1
ATOM 7435 C C . ILE B 1 35 ? 34.938 16.422 9.227 1 94.69 35 ILE B C 1
ATOM 7437 O O . ILE B 1 35 ? 34.344 17.078 10.094 1 94.69 35 ILE B O 1
ATOM 7441 N N . PHE B 1 36 ? 34.938 15.117 9.195 1 95.38 36 PHE B N 1
ATOM 7442 C CA . PHE B 1 36 ? 34.25 14.344 10.242 1 95.38 36 PHE B CA 1
ATOM 7443 C C . PHE B 1 36 ? 34.844 14.672 11.609 1 95.38 36 PHE B C 1
ATOM 7445 O O . PHE B 1 36 ? 34.094 14.883 12.57 1 95.38 36 PHE B O 1
ATOM 7452 N N . SER B 1 37 ? 36.125 14.734 11.664 1 94.88 37 SER B N 1
ATOM 7453 C CA . SER B 1 37 ? 36.812 15.023 12.914 1 94.88 37 SER B CA 1
ATOM 7454 C C . SER B 1 37 ? 36.5 16.438 13.406 1 94.88 37 SER B C 1
ATOM 7456 O O . SER B 1 37 ? 36.375 16.672 14.609 1 94.88 37 SER B O 1
ATOM 7458 N N . LEU B 1 38 ? 36.438 17.312 12.508 1 94.25 38 LEU B N 1
ATOM 7459 C CA . LEU B 1 38 ? 36.062 18.672 12.859 1 94.25 38 LEU B CA 1
ATOM 7460 C C . LEU B 1 38 ? 34.688 18.719 13.477 1 94.25 38 LEU B C 1
ATOM 7462 O O . LEU B 1 38 ? 34.469 19.344 14.523 1 94.25 38 LEU B O 1
ATOM 7466 N N . VAL B 1 39 ? 33.719 18.078 12.828 1 94.19 39 VAL B N 1
ATOM 7467 C CA . VAL B 1 39 ? 32.344 18.031 13.32 1 94.19 39 VAL B CA 1
ATOM 7468 C C . VAL B 1 39 ? 32.312 17.375 14.703 1 94.19 39 VAL B C 1
ATOM 7470 O O . VAL B 1 39 ? 31.656 17.875 15.617 1 94.19 39 VAL B O 1
ATOM 7473 N N . GLU B 1 40 ? 33.094 16.359 14.883 1 94.06 40 GLU B N 1
ATOM 7474 C CA . GLU B 1 40 ? 33.125 15.641 16.156 1 94.06 40 GLU B CA 1
ATOM 7475 C C . GLU B 1 40 ? 33.812 16.484 17.234 1 94.06 40 GLU B C 1
ATOM 7477 O O . GLU B 1 40 ? 33.406 16.406 18.406 1 94.06 40 GLU B O 1
ATOM 7482 N N . ALA B 1 41 ? 34.781 17.141 16.844 1 92.62 41 ALA B N 1
ATOM 7483 C CA . ALA B 1 41 ? 35.438 18 17.797 1 92.62 41 ALA B CA 1
ATOM 7484 C C . ALA B 1 41 ? 34.5 19.094 18.297 1 92.62 41 ALA B C 1
ATOM 7486 O O . ALA B 1 41 ? 34.531 19.422 19.5 1 92.62 41 ALA B O 1
ATOM 7487 N N . ILE B 1 42 ? 33.812 19.625 17.406 1 91.88 42 ILE B N 1
ATOM 7488 C CA . ILE B 1 42 ? 32.844 20.672 17.766 1 91.88 42 ILE B CA 1
ATOM 7489 C C . ILE B 1 42 ? 31.781 20.078 18.688 1 91.88 42 ILE B C 1
ATOM 7491 O O . ILE B 1 42 ? 31.422 20.688 19.703 1 91.88 42 ILE B O 1
ATOM 7495 N N . ARG B 1 43 ? 31.266 18.953 18.281 1 91.19 43 ARG B N 1
ATOM 7496 C CA . ARG B 1 43 ? 30.25 18.281 19.078 1 91.19 43 ARG B CA 1
ATOM 7497 C C . ARG B 1 43 ? 30.766 18 20.5 1 91.19 43 ARG B C 1
ATOM 7499 O O . ARG B 1 43 ? 30.078 18.297 21.484 1 91.19 43 ARG B O 1
ATOM 7506 N N . GLN B 1 44 ? 31.938 17.484 20.656 1 89.62 44 GLN B N 1
ATOM 7507 C CA . GLN B 1 44 ? 32.531 17.125 21.938 1 89.62 44 GLN B CA 1
ATOM 7508 C C . GLN B 1 44 ? 32.781 18.375 22.781 1 89.62 44 GLN B C 1
ATOM 7510 O O . GLN B 1 44 ? 32.562 18.375 24 1 89.62 44 GLN B O 1
ATOM 7515 N N . ALA B 1 45 ? 33.25 19.344 22.125 1 89.25 45 ALA B N 1
ATOM 7516 C CA . ALA B 1 45 ? 33.5 20.609 22.828 1 89.25 45 ALA B CA 1
ATOM 7517 C C . ALA B 1 45 ? 32.188 21.172 23.391 1 89.25 45 ALA B C 1
ATOM 7519 O O . ALA B 1 45 ? 32.156 21.656 24.531 1 89.25 45 ALA B O 1
ATOM 7520 N N . SER B 1 46 ? 31.203 21.156 22.578 1 88.56 46 SER B N 1
ATOM 7521 C CA . SER B 1 46 ? 29.906 21.672 22.984 1 88.56 46 SER B CA 1
ATOM 7522 C C . SER B 1 46 ? 29.328 20.859 24.141 1 88.56 46 SER B C 1
ATOM 7524 O O . SER B 1 46 ? 28.781 21.422 25.094 1 88.56 46 SER B O 1
ATOM 7526 N N . VAL B 1 47 ? 29.438 19.562 24.047 1 86.06 47 VAL B N 1
ATOM 7527 C CA . VAL B 1 47 ? 28.938 18.688 25.094 1 86.06 47 VAL B CA 1
ATOM 7528 C C . VAL B 1 47 ? 29.719 18.922 26.375 1 86.06 47 VAL B C 1
ATOM 7530 O O . VAL B 1 47 ? 29.141 18.953 27.469 1 86.06 47 VAL B O 1
ATOM 7533 N N . ALA B 1 48 ? 30.953 19.141 26.25 1 85.56 48 ALA B N 1
ATOM 7534 C CA . ALA B 1 48 ? 31.812 19.375 27.406 1 85.56 48 ALA B CA 1
ATOM 7535 C C . ALA B 1 48 ? 31.453 20.703 28.078 1 85.56 48 ALA B C 1
ATOM 7537 O O . ALA B 1 48 ? 31.5 20.812 29.312 1 85.56 48 ALA B O 1
ATOM 7538 N N . ILE B 1 49 ? 31.125 21.609 27.359 1 83.44 49 ILE B N 1
ATOM 7539 C CA . ILE B 1 49 ? 30.734 22.922 27.891 1 83.44 49 ILE B CA 1
ATOM 7540 C C . ILE B 1 49 ? 29.438 22.781 28.688 1 83.44 49 ILE B C 1
ATOM 7542 O O . ILE B 1 49 ? 29.328 23.344 29.781 1 83.44 49 ILE B O 1
ATOM 7546 N N . HIS B 1 50 ? 28.531 22.078 28.172 1 80.88 50 HIS B N 1
ATOM 7547 C CA . HIS B 1 50 ? 27.25 21.906 28.828 1 80.88 50 HIS B CA 1
ATOM 7548 C C . HIS B 1 50 ? 27.375 21.078 30.109 1 80.88 50 HIS B C 1
ATOM 7550 O O . HIS B 1 50 ? 26.578 21.219 31.031 1 80.88 50 HIS B O 1
ATOM 7556 N N . ARG B 1 51 ? 28.453 20.25 30.109 1 75.81 51 ARG B N 1
ATOM 7557 C CA . ARG B 1 51 ? 28.719 19.469 31.312 1 75.81 51 ARG B CA 1
ATOM 7558 C C . ARG B 1 51 ? 29.516 20.266 32.312 1 75.81 51 ARG B C 1
ATOM 7560 O O . ARG B 1 51 ? 29.641 19.875 33.5 1 75.81 51 ARG B O 1
ATOM 7567 N N . GLY B 1 52 ? 29.938 21.422 31.922 1 73.62 52 GLY B N 1
ATOM 7568 C CA . GLY B 1 52 ? 30.719 22.266 32.812 1 73.62 52 GLY B CA 1
ATOM 7569 C C . GLY B 1 52 ? 32.188 21.891 32.812 1 73.62 52 GLY B C 1
ATOM 7570 O O . GLY B 1 52 ? 32.938 22.359 33.656 1 73.62 52 GLY B O 1
ATOM 7571 N N . ASP B 1 53 ? 32.688 21.203 31.875 1 70.44 53 ASP B N 1
ATOM 7572 C CA . ASP B 1 53 ? 34.031 20.656 31.891 1 70.44 53 ASP B CA 1
ATOM 7573 C C . ASP B 1 53 ? 35.031 21.594 31.188 1 70.44 53 ASP B C 1
ATOM 7575 O O . ASP B 1 53 ? 36.219 21.484 31.391 1 70.44 53 ASP B O 1
ATOM 7579 N N . THR B 1 54 ? 34.562 22.328 30.266 1 74.62 54 THR B N 1
ATOM 7580 C CA . THR B 1 54 ? 35.5 23.125 29.469 1 74.62 54 THR B CA 1
ATOM 7581 C C . THR B 1 54 ? 34.969 24.547 29.281 1 74.62 54 THR B C 1
ATOM 7583 O O . THR B 1 54 ? 33.75 24.781 29.453 1 74.62 54 THR B O 1
ATOM 7586 N N . ASP B 1 55 ? 35.938 25.359 28.984 1 77.88 55 ASP B N 1
ATOM 7587 C CA . ASP B 1 55 ? 35.594 26.766 28.75 1 77.88 55 ASP B CA 1
ATOM 7588 C C . ASP B 1 55 ? 35.031 26.969 27.344 1 77.88 55 ASP B C 1
ATOM 7590 O O . ASP B 1 55 ? 35.469 26.297 26.391 1 77.88 55 ASP B O 1
ATOM 7594 N N . PRO B 1 56 ? 34.062 27.844 27.188 1 76.88 56 PRO B N 1
ATOM 7595 C CA . PRO B 1 56 ? 33.438 28.141 25.891 1 76.88 56 PRO B CA 1
ATOM 7596 C C . PRO B 1 56 ? 34.406 28.625 24.844 1 76.88 56 PRO B C 1
ATOM 7598 O O . PRO B 1 56 ? 34.156 28.547 23.641 1 76.88 56 PRO B O 1
ATOM 7601 N N . THR B 1 57 ? 35.594 29.016 25.25 1 78.12 57 THR B N 1
ATOM 7602 C CA . THR B 1 57 ? 36.594 29.578 24.328 1 78.12 57 THR B CA 1
ATOM 7603 C C . THR B 1 57 ? 37.094 28.5 23.375 1 78.12 57 THR B C 1
ATOM 7605 O O . THR B 1 57 ? 37.5 28.812 22.25 1 78.12 57 THR B O 1
ATOM 7608 N N . SER B 1 58 ? 37.094 27.328 23.859 1 80 58 SER B N 1
ATOM 7609 C CA . SER B 1 58 ? 37.562 26.234 23.016 1 80 58 SER B CA 1
ATOM 7610 C C . SER B 1 58 ? 36.719 26.078 21.766 1 80 58 SER B C 1
ATOM 7612 O O . SER B 1 58 ? 37.219 25.859 20.672 1 80 58 SER B O 1
ATOM 7614 N N . LEU B 1 59 ? 35.469 26.172 21.875 1 83.75 59 LEU B N 1
ATOM 7615 C CA . LEU B 1 59 ? 34.531 26.031 20.766 1 83.75 59 LEU B CA 1
ATOM 7616 C C . LEU B 1 59 ? 34.656 27.219 19.812 1 83.75 59 LEU B C 1
ATOM 7618 O O . LEU B 1 59 ? 34.594 27.031 18.594 1 83.75 59 LEU B O 1
ATOM 7622 N N . GLU B 1 60 ? 34.906 28.344 20.328 1 82 60 GLU B N 1
ATOM 7623 C CA . GLU B 1 60 ? 35.031 29.547 19.516 1 82 60 GLU B CA 1
ATOM 7624 C C . GLU B 1 60 ? 36.281 29.484 18.625 1 82 60 GLU B C 1
ATOM 7626 O O . GLU B 1 60 ? 36.25 29.922 17.469 1 82 60 GLU B O 1
ATOM 7631 N N . THR B 1 61 ? 37.25 28.938 19.172 1 82.19 61 THR B N 1
ATOM 7632 C CA . THR B 1 61 ? 38.5 28.812 18.422 1 82.19 61 THR B CA 1
ATOM 7633 C C . THR B 1 61 ? 38.344 27.859 17.25 1 82.19 61 THR B C 1
ATOM 7635 O O . THR B 1 61 ? 38.812 28.141 16.141 1 82.19 61 THR B O 1
ATOM 7638 N N . LEU B 1 62 ? 37.688 26.828 17.547 1 83.88 62 LEU B N 1
ATOM 7639 C CA . LEU B 1 62 ? 37.438 25.859 16.484 1 83.88 62 LEU B CA 1
ATOM 7640 C C . LEU B 1 62 ? 36.594 26.484 15.367 1 83.88 62 LEU B C 1
ATOM 7642 O O . LEU B 1 62 ? 36.875 26.25 14.18 1 83.88 62 LEU B O 1
ATOM 7646 N N . LEU B 1 63 ? 35.719 27.266 15.703 1 83.12 63 LEU B N 1
ATOM 7647 C CA . LEU B 1 63 ? 34.75 27.828 14.742 1 83.12 63 LEU B CA 1
ATOM 7648 C C . LEU B 1 63 ? 35.406 28.969 13.953 1 83.12 63 LEU B C 1
ATOM 7650 O O . LEU B 1 63 ? 35.094 29.125 12.766 1 83.12 63 LEU B O 1
ATOM 7654 N N . HIS B 1 64 ? 36.25 29.703 14.539 1 79.81 64 HIS B N 1
ATOM 7655 C CA . HIS B 1 64 ? 36.938 30.812 13.867 1 79.81 64 HIS B CA 1
ATOM 7656 C C . HIS B 1 64 ? 37.906 30.312 12.812 1 79.81 64 HIS B C 1
ATOM 7658 O O . HIS B 1 64 ? 38.188 31 11.828 1 79.81 64 HIS B O 1
ATOM 7664 N N . GLY B 1 65 ? 38.344 29.219 12.977 1 80.12 65 GLY B N 1
ATOM 7665 C CA . GLY B 1 65 ? 39.344 28.672 12.07 1 80.12 65 GLY B CA 1
ATOM 7666 C C . GLY B 1 65 ? 38.719 27.938 10.883 1 80.12 65 GLY B C 1
ATOM 7667 O O . GLY B 1 65 ? 39.438 27.562 9.945 1 80.12 65 GLY B O 1
ATOM 7668 N N . MET B 1 66 ? 37.438 28 10.773 1 87.5 66 MET B N 1
ATOM 7669 C CA . MET B 1 66 ? 36.781 27.219 9.727 1 87.5 66 MET B CA 1
ATOM 7670 C C . MET B 1 66 ? 36.688 28.031 8.438 1 87.5 66 MET B C 1
ATOM 7672 O O . MET B 1 66 ? 36.438 29.234 8.469 1 87.5 66 MET B O 1
ATOM 7676 N N . THR B 1 67 ? 36.844 27.328 7.309 1 87.94 67 THR B N 1
ATOM 7677 C CA . THR B 1 67 ? 36.562 27.938 6.012 1 87.94 67 THR B CA 1
ATOM 7678 C C . THR B 1 67 ? 35.062 28.047 5.793 1 87.94 67 THR B C 1
ATOM 7680 O O . THR B 1 67 ? 34.281 27.469 6.539 1 87.94 67 THR B O 1
ATOM 7683 N N . ARG B 1 68 ? 34.719 28.812 4.797 1 86.12 68 ARG B N 1
ATOM 7684 C CA . ARG B 1 68 ? 33.312 28.984 4.465 1 86.12 68 ARG B CA 1
ATOM 7685 C C . ARG B 1 68 ? 32.656 27.656 4.086 1 86.12 68 ARG B C 1
ATOM 7687 O O . ARG B 1 68 ? 31.531 27.359 4.484 1 86.12 68 ARG B O 1
ATOM 7694 N N . ASP B 1 69 ? 33.375 26.875 3.412 1 88.88 69 ASP B N 1
ATOM 7695 C CA . ASP B 1 69 ? 32.844 25.578 2.996 1 88.88 69 ASP B CA 1
ATOM 7696 C C . ASP B 1 69 ? 32.688 24.641 4.191 1 88.88 69 ASP B C 1
ATOM 7698 O O . ASP B 1 69 ? 31.703 23.891 4.281 1 88.88 69 ASP B O 1
ATOM 7702 N N . GLU B 1 70 ? 33.625 24.719 5.043 1 91.31 70 GLU B N 1
ATOM 7703 C CA . GLU B 1 70 ? 33.531 23.891 6.246 1 91.31 70 GLU B CA 1
ATOM 7704 C C . GLU B 1 70 ? 32.375 24.297 7.125 1 91.31 70 GLU B C 1
ATOM 7706 O O . GLU B 1 70 ? 31.688 23.438 7.695 1 91.31 70 GLU B O 1
ATOM 7711 N N . ALA B 1 71 ? 32.156 25.578 7.148 1 91.44 71 ALA B N 1
ATOM 7712 C CA . ALA B 1 71 ? 31.031 26.094 7.953 1 91.44 71 ALA B CA 1
ATOM 7713 C C . ALA B 1 71 ? 29.703 25.547 7.445 1 91.44 71 ALA B C 1
ATOM 7715 O O . ALA B 1 71 ? 28.828 25.172 8.234 1 91.44 71 ALA B O 1
ATOM 7716 N N . ILE B 1 72 ? 29.594 25.5 6.191 1 92.31 72 ILE B N 1
ATOM 7717 C CA . ILE B 1 72 ? 28.359 25.016 5.582 1 92.31 72 ILE B CA 1
ATOM 7718 C C . ILE B 1 72 ? 28.141 23.547 5.934 1 92.31 72 ILE B C 1
ATOM 7720 O O . ILE B 1 72 ? 27.031 23.125 6.27 1 92.31 72 ILE B O 1
ATOM 7724 N N . VAL B 1 73 ? 29.172 22.781 5.895 1 93.81 73 VAL B N 1
ATOM 7725 C CA . VAL B 1 73 ? 29.094 21.359 6.188 1 93.81 73 VAL B CA 1
ATOM 7726 C C . VAL B 1 73 ? 28.75 21.156 7.664 1 93.81 73 VAL B C 1
ATOM 7728 O O . VAL B 1 73 ? 27.953 20.281 8.008 1 93.81 73 VAL B O 1
ATOM 7731 N N . VAL B 1 74 ? 29.391 21.938 8.461 1 93.56 74 VAL B N 1
ATOM 7732 C CA . VAL B 1 74 ? 29.156 21.844 9.898 1 93.56 74 VAL B CA 1
ATOM 7733 C C . VAL B 1 74 ? 27.703 22.188 10.211 1 93.56 74 VAL B C 1
ATOM 7735 O O . VAL B 1 74 ? 27.047 21.484 10.984 1 93.56 74 VAL B O 1
ATOM 7738 N N . ILE B 1 75 ? 27.188 23.234 9.625 1 94.75 75 ILE B N 1
ATOM 7739 C CA . ILE B 1 75 ? 25.812 23.641 9.828 1 94.75 75 ILE B CA 1
ATOM 7740 C C . ILE B 1 75 ? 24.875 22.516 9.375 1 94.75 75 ILE B C 1
ATOM 7742 O O . ILE B 1 75 ? 23.922 22.172 10.078 1 94.75 75 ILE B O 1
ATOM 7746 N N . ARG B 1 76 ? 25.156 22 8.297 1 94.44 76 ARG B N 1
ATOM 7747 C CA . ARG B 1 76 ? 24.328 20.922 7.758 1 94.44 76 ARG B CA 1
ATOM 7748 C C . ARG B 1 76 ? 24.344 19.703 8.688 1 94.44 76 ARG B C 1
ATOM 7750 O O . ARG B 1 76 ? 23.312 19.094 8.93 1 94.44 76 ARG B O 1
ATOM 7757 N N . ALA B 1 77 ? 25.484 19.359 9.172 1 95.88 77 ALA B N 1
ATOM 7758 C CA . ALA B 1 77 ? 25.656 18.203 10.047 1 95.88 77 ALA B CA 1
ATOM 7759 C C . ALA B 1 77 ? 24.797 18.344 11.312 1 95.88 77 ALA B C 1
ATOM 7761 O O . ALA B 1 77 ? 24.047 17.438 11.664 1 95.88 77 ALA B O 1
ATOM 7762 N N . PHE B 1 78 ? 24.938 19.453 11.898 1 94.62 78 PHE B N 1
ATOM 7763 C CA . PHE B 1 78 ? 24.219 19.641 13.156 1 94.62 78 PHE B CA 1
ATOM 7764 C C . PHE B 1 78 ? 22.734 19.828 12.914 1 94.62 78 PHE B C 1
ATOM 7766 O O . PHE B 1 78 ? 21.906 19.438 13.75 1 94.62 78 PHE B O 1
ATOM 7773 N N . THR B 1 79 ? 22.328 20.391 11.805 1 93.25 79 THR B N 1
ATOM 7774 C CA . THR B 1 79 ? 20.922 20.484 11.43 1 93.25 79 THR B CA 1
ATOM 7775 C C . THR B 1 79 ? 20.312 19.109 11.266 1 93.25 79 THR B C 1
ATOM 7777 O O . THR B 1 79 ? 19.266 18.812 11.828 1 93.25 79 THR B O 1
ATOM 7780 N N . LEU B 1 80 ? 20.953 18.25 10.516 1 95.25 80 LEU B N 1
ATOM 7781 C CA . LEU B 1 80 ? 20.422 16.922 10.25 1 95.25 80 LEU B CA 1
ATOM 7782 C C . LEU B 1 80 ? 20.438 16.062 11.508 1 95.25 80 LEU B C 1
ATOM 7784 O O . LEU B 1 80 ? 19.562 15.227 11.711 1 95.25 80 LEU B O 1
ATOM 7788 N N . PHE B 1 81 ? 21.469 16.297 12.297 1 94.12 81 PHE B N 1
ATOM 7789 C CA . PHE B 1 81 ? 21.469 15.594 13.578 1 94.12 81 PHE B CA 1
ATOM 7790 C C . PHE B 1 81 ? 20.234 15.945 14.391 1 94.12 81 PHE B C 1
ATOM 7792 O O . PHE B 1 81 ? 19.609 15.07 15.008 1 94.12 81 PHE B O 1
ATOM 7799 N N . SER B 1 82 ? 19.891 17.219 14.398 1 91.38 82 SER B N 1
ATOM 7800 C CA . SER B 1 82 ? 18.688 17.656 15.109 1 91.38 82 SER B CA 1
ATOM 7801 C C . SER B 1 82 ? 17.453 16.984 14.539 1 91.38 82 SER B C 1
ATOM 7803 O O . SER B 1 82 ? 16.562 16.578 15.281 1 91.38 82 SER B O 1
ATOM 7805 N N . HIS B 1 83 ? 17.344 16.906 13.281 1 91.62 83 HIS B N 1
ATOM 7806 C CA . HIS B 1 83 ? 16.219 16.234 12.641 1 91.62 83 HIS B CA 1
ATOM 7807 C C . HIS B 1 83 ? 16.141 14.773 13.062 1 91.62 83 HIS B C 1
ATOM 7809 O O . HIS B 1 83 ? 15.047 14.273 13.383 1 91.62 83 HIS B O 1
ATOM 7815 N N . LEU B 1 84 ? 17.25 14.086 13.047 1 95.12 84 LEU B N 1
ATOM 7816 C CA . LEU B 1 84 ? 17.281 12.672 13.406 1 95.12 84 LEU B CA 1
ATOM 7817 C C . LEU B 1 84 ? 16.922 12.469 14.867 1 95.12 84 LEU B C 1
ATOM 7819 O O . LEU B 1 84 ? 16.234 11.508 15.219 1 95.12 84 LEU B O 1
ATOM 7823 N N . ALA B 1 85 ? 17.422 13.359 15.68 1 91.94 85 ALA B N 1
ATOM 7824 C CA . ALA B 1 85 ? 17.078 13.297 17.094 1 91.94 85 ALA B CA 1
ATOM 7825 C C . ALA B 1 85 ? 15.57 13.477 17.297 1 91.94 85 ALA B C 1
ATOM 7827 O O . ALA B 1 85 ? 14.969 12.828 18.156 1 91.94 85 ALA B O 1
ATOM 7828 N N . ASN B 1 86 ? 14.984 14.383 16.547 1 89.25 86 ASN B N 1
ATOM 7829 C CA . ASN B 1 86 ? 13.539 14.578 16.594 1 89.25 86 ASN B CA 1
ATOM 7830 C C . ASN B 1 86 ? 12.789 13.305 16.234 1 89.25 86 ASN B C 1
ATOM 7832 O O . ASN B 1 86 ? 11.797 12.945 16.875 1 89.25 86 ASN B O 1
ATOM 7836 N N . ILE B 1 87 ? 13.211 12.648 15.242 1 93.19 87 ILE B N 1
ATOM 7837 C CA . ILE B 1 87 ? 12.578 11.406 14.797 1 93.19 87 ILE B CA 1
ATOM 7838 C C . ILE B 1 87 ? 12.664 10.359 15.906 1 93.19 87 ILE B C 1
ATOM 7840 O O . ILE B 1 87 ? 11.68 9.672 16.188 1 93.19 87 ILE B O 1
ATOM 7844 N N . ALA B 1 88 ? 13.836 10.258 16.516 1 93.56 88 ALA B N 1
ATOM 7845 C CA . ALA B 1 88 ? 14.039 9.297 17.594 1 93.56 88 ALA B CA 1
ATOM 7846 C C . ALA B 1 88 ? 13.109 9.602 18.781 1 93.56 88 ALA B C 1
ATOM 7848 O O . ALA B 1 88 ? 12.555 8.688 19.391 1 93.56 88 ALA B O 1
ATOM 7849 N N . GLU B 1 89 ? 13 10.836 19.078 1 89.69 89 GLU B N 1
ATOM 7850 C CA . GLU B 1 89 ? 12.141 11.242 20.188 1 89.69 89 GLU B CA 1
ATOM 7851 C C . GLU B 1 89 ? 10.68 10.914 19.906 1 89.69 89 GLU B C 1
ATOM 7853 O O . GLU B 1 89 ? 9.969 10.414 20.781 1 89.69 89 GLU B O 1
ATOM 7858 N N . ASP B 1 90 ? 10.266 11.281 18.75 1 89.25 90 ASP B N 1
ATOM 7859 C CA . ASP B 1 90 ? 8.891 10.977 18.375 1 89.25 90 ASP B CA 1
ATOM 7860 C C . ASP B 1 90 ? 8.625 9.477 18.422 1 89.25 90 ASP B C 1
ATOM 7862 O O . ASP B 1 90 ? 7.582 9.039 18.906 1 89.25 90 ASP B O 1
ATOM 7866 N N . GLN B 1 91 ? 9.539 8.719 17.922 1 91.06 91 GLN B N 1
ATOM 7867 C CA . GLN B 1 91 ? 9.406 7.262 17.953 1 91.06 91 GLN B CA 1
ATOM 7868 C C . GLN B 1 91 ? 9.359 6.738 19.391 1 91.06 91 GLN B C 1
ATOM 7870 O O . GLN B 1 91 ? 8.656 5.773 19.672 1 91.06 91 GLN B O 1
ATOM 7875 N N . HIS B 1 92 ? 10.156 7.312 20.188 1 90.38 92 HIS B N 1
ATOM 7876 C CA . HIS B 1 92 ? 10.188 6.91 21.594 1 90.38 92 HIS B CA 1
ATOM 7877 C C . HIS B 1 92 ? 8.844 7.16 22.266 1 90.38 92 HIS B C 1
ATOM 7879 O O . HIS B 1 92 ? 8.367 6.324 23.031 1 90.38 92 HIS B O 1
ATOM 7885 N N . HIS B 1 93 ? 8.266 8.297 21.984 1 86.62 93 HIS B N 1
ATOM 7886 C CA . HIS B 1 93 ? 6.945 8.602 22.531 1 86.62 93 HIS B CA 1
ATOM 7887 C C . HIS B 1 93 ? 5.914 7.57 22.094 1 86.62 93 HIS B C 1
ATOM 7889 O O . HIS B 1 93 ? 5.09 7.133 22.906 1 86.62 93 HIS B O 1
ATOM 7895 N N . LEU B 1 94 ? 5.957 7.207 20.922 1 88.25 94 LEU B N 1
ATOM 7896 C CA . LEU B 1 94 ? 5.023 6.215 20.391 1 88.25 94 LEU B CA 1
ATOM 7897 C C . LEU B 1 94 ? 5.273 4.848 21.016 1 88.25 94 LEU B C 1
ATOM 7899 O O . LEU B 1 94 ? 4.324 4.141 21.375 1 88.25 94 LEU B O 1
ATOM 7903 N N . ARG B 1 95 ? 6.504 4.488 21.125 1 90.56 95 ARG B N 1
ATOM 7904 C CA . ARG B 1 95 ? 6.875 3.217 21.734 1 90.56 95 ARG B CA 1
ATOM 7905 C C . ARG B 1 95 ? 6.375 3.131 23.172 1 90.56 95 ARG B C 1
ATOM 7907 O O . ARG B 1 95 ? 5.848 2.098 23.594 1 90.56 95 ARG B O 1
ATOM 7914 N N . ARG B 1 96 ? 6.535 4.195 23.891 1 88.25 96 ARG B N 1
ATOM 7915 C CA . ARG B 1 96 ? 6.102 4.227 25.281 1 88.25 96 ARG B CA 1
ATOM 7916 C C . ARG B 1 96 ? 4.582 4.148 25.391 1 88.25 96 ARG B C 1
ATOM 7918 O O . ARG B 1 96 ? 4.051 3.449 26.25 1 88.25 96 ARG B O 1
ATOM 7925 N N . ALA B 1 97 ? 3.936 4.91 24.578 1 86.5 97 ALA B N 1
ATOM 7926 C CA . ALA B 1 97 ? 2.475 4.867 24.578 1 86.5 97 ALA B CA 1
ATOM 7927 C C . ALA B 1 97 ? 1.969 3.459 24.281 1 86.5 97 ALA B C 1
ATOM 7929 O O . ALA B 1 97 ? 1.021 2.99 24.906 1 86.5 97 ALA B O 1
ATOM 7930 N N . ARG B 1 98 ? 2.52 2.791 23.359 1 89.81 98 ARG B N 1
ATOM 7931 C CA . ARG B 1 98 ? 2.127 1.436 22.984 1 89.81 98 ARG B CA 1
ATOM 7932 C C . ARG B 1 98 ? 2.422 0.454 24.109 1 89.81 98 ARG B C 1
ATOM 7934 O O . ARG B 1 98 ? 1.618 -0.437 24.406 1 89.81 98 ARG B O 1
ATOM 7941 N N . ALA B 1 99 ? 3.584 0.614 24.719 1 90.62 99 ALA B N 1
ATOM 7942 C CA . ALA B 1 99 ? 3.951 -0.258 25.828 1 90.62 99 ALA B CA 1
ATOM 7943 C C . ALA B 1 99 ? 2.939 -0.15 26.969 1 90.62 99 ALA B C 1
ATOM 7945 O O . ALA B 1 99 ? 2.58 -1.156 27.578 1 90.62 99 ALA B O 1
ATOM 7946 N N . HIS B 1 100 ? 2.486 1.079 27.172 1 89.38 100 HIS B N 1
ATOM 7947 C CA . HIS B 1 100 ? 1.489 1.298 28.203 1 89.38 100 HIS B CA 1
ATOM 7948 C C . HIS B 1 100 ? 0.159 0.65 27.844 1 89.38 100 HIS B C 1
ATOM 7950 O O . HIS B 1 100 ? -0.501 0.051 28.688 1 89.38 100 HIS B O 1
ATOM 7956 N N . ALA B 1 101 ? -0.209 0.781 26.656 1 88.5 101 ALA B N 1
ATOM 7957 C CA . ALA B 1 101 ? -1.451 0.169 26.203 1 88.5 101 ALA B CA 1
ATOM 7958 C C . ALA B 1 101 ? -1.381 -1.353 26.297 1 88.5 101 ALA B C 1
ATOM 7960 O O . ALA B 1 101 ? -2.336 -1.998 26.734 1 88.5 101 ALA B O 1
ATOM 7961 N N . ILE B 1 102 ? -0.292 -1.934 25.922 1 91.31 102 ILE B N 1
ATOM 7962 C CA . ILE B 1 102 ? -0.102 -3.379 25.906 1 91.31 102 ILE B CA 1
ATOM 7963 C C . ILE B 1 102 ? -0.086 -3.908 27.344 1 91.31 102 ILE B C 1
ATOM 7965 O O . ILE B 1 102 ? -0.625 -4.98 27.625 1 91.31 102 ILE B O 1
ATOM 7969 N N . ALA B 1 103 ? 0.48 -3.133 28.25 1 92.12 103 ALA B N 1
ATOM 7970 C CA . ALA B 1 103 ? 0.572 -3.527 29.641 1 92.12 103 ALA B CA 1
ATOM 7971 C C . ALA B 1 103 ? -0.771 -3.363 30.359 1 92.12 103 ALA B C 1
ATOM 7973 O O . ALA B 1 103 ? -0.95 -3.836 31.469 1 92.12 103 ALA B O 1
ATOM 7974 N N . GLY B 1 104 ? -1.718 -2.709 29.719 1 88.06 104 GLY B N 1
ATOM 7975 C CA . GLY B 1 104 ? -3.031 -2.492 30.297 1 88.06 104 GLY B CA 1
ATOM 7976 C C . GLY B 1 104 ? -3.061 -1.345 31.297 1 88.06 104 GLY B C 1
ATOM 7977 O O . GLY B 1 104 ? -3.863 -1.345 32.219 1 88.06 104 GLY B O 1
ATOM 7978 N N . SER B 1 105 ? -2.164 -0.444 31.078 1 87.5 105 SER B N 1
ATOM 7979 C CA . SER B 1 105 ? -2.135 0.731 31.953 1 87.5 105 SER B CA 1
ATOM 7980 C C . SER B 1 105 ? -3.4 1.566 31.781 1 87.5 105 SER B C 1
ATOM 7982 O O . SER B 1 105 ? -4.047 1.526 30.734 1 87.5 105 SER B O 1
ATOM 7984 N N . PRO B 1 106 ? -3.721 2.252 32.875 1 86.38 106 PRO B N 1
ATOM 7985 C CA . PRO B 1 106 ? -4.898 3.115 32.75 1 86.38 106 PRO B CA 1
ATOM 7986 C C . PRO B 1 106 ? -4.754 4.16 31.641 1 86.38 106 PRO B C 1
ATOM 7988 O O . PRO B 1 106 ? -3.639 4.598 31.344 1 86.38 106 PRO B O 1
ATOM 7991 N N . ALA B 1 107 ? -5.941 4.496 31.188 1 86.12 107 ALA B N 1
ATOM 7992 C CA . ALA B 1 107 ? -5.941 5.5 30.125 1 86.12 107 ALA B CA 1
ATOM 7993 C C . ALA B 1 107 ? -5.395 6.832 30.625 1 86.12 107 ALA B C 1
ATOM 7995 O O . ALA B 1 107 ? -5.672 7.23 31.766 1 86.12 107 ALA B O 1
ATOM 7996 N N . LYS B 1 108 ? -4.645 7.461 29.828 1 84.5 108 LYS B N 1
ATOM 7997 C CA . LYS B 1 108 ? -4.012 8.719 30.203 1 84.5 108 LYS B CA 1
ATOM 7998 C C . LYS B 1 108 ? -4.891 9.914 29.828 1 84.5 108 LYS B C 1
ATOM 8000 O O . LYS B 1 108 ? -5.762 9.797 28.969 1 84.5 108 LYS B O 1
ATOM 8005 N N . GLU B 1 109 ? -4.613 11.039 30.5 1 85.94 109 GLU B N 1
ATOM 8006 C CA . GLU B 1 109 ? -5.27 12.289 30.125 1 85.94 109 GLU B CA 1
ATOM 8007 C C . GLU B 1 109 ? -5.035 12.633 28.656 1 85.94 109 GLU B C 1
ATOM 8009 O O . GLU B 1 109 ? -3.936 12.438 28.141 1 85.94 109 GLU B O 1
ATOM 8014 N N . GLY B 1 110 ? -6.145 13.109 28.047 1 86.88 110 GLY B N 1
ATOM 8015 C CA . GLY B 1 110 ? -6.031 13.445 26.641 1 86.88 110 GLY B CA 1
ATOM 8016 C C . GLY B 1 110 ? -6.531 12.336 25.719 1 86.88 110 GLY B C 1
ATOM 8017 O O . GLY B 1 110 ? -6.691 12.547 24.516 1 86.88 110 GLY B O 1
ATOM 8018 N N . SER B 1 111 ? -6.766 11.164 26.297 1 89.44 111 SER B N 1
ATOM 8019 C CA . SER B 1 111 ? -7.32 10.07 25.516 1 89.44 111 SER B CA 1
ATOM 8020 C C . SER B 1 111 ? -8.844 10.055 25.578 1 89.44 111 SER B C 1
ATOM 8022 O O . SER B 1 111 ? -9.43 10.547 26.531 1 89.44 111 SER B O 1
ATOM 8024 N N . LEU B 1 112 ? -9.445 9.477 24.578 1 90.69 112 LEU B N 1
ATOM 8025 C CA . LEU B 1 112 ? -10.898 9.352 24.531 1 90.69 112 LEU B CA 1
ATOM 8026 C C . LEU B 1 112 ? -11.391 8.43 25.641 1 90.69 112 LEU B C 1
ATOM 8028 O O . LEU B 1 112 ? -12.438 8.688 26.25 1 90.69 112 LEU B O 1
ATOM 8032 N N . ALA B 1 113 ? -10.641 7.387 25.891 1 89.25 113 ALA B N 1
ATOM 8033 C CA . ALA B 1 113 ? -11.016 6.434 26.922 1 89.25 113 ALA B CA 1
ATOM 8034 C C . ALA B 1 113 ? -11.055 7.105 28.297 1 89.25 113 ALA B C 1
ATOM 8036 O O . ALA B 1 113 ? -11.969 6.867 29.094 1 89.25 113 ALA B O 1
ATOM 8037 N N . HIS B 1 114 ? -10.078 7.891 28.516 1 91.5 114 HIS B N 1
ATOM 8038 C CA . HIS B 1 114 ? -10.047 8.617 29.781 1 91.5 114 HIS B CA 1
ATOM 8039 C C . HIS B 1 114 ? -11.203 9.602 29.875 1 91.5 114 HIS B C 1
ATOM 8041 O O . HIS B 1 114 ? -11.836 9.711 30.938 1 91.5 114 HIS B O 1
ATOM 8047 N N . ALA B 1 115 ? -11.484 10.32 28.828 1 91.44 115 ALA B N 1
ATOM 8048 C CA . ALA B 1 115 ? -12.555 11.32 28.812 1 91.44 115 ALA B CA 1
ATOM 8049 C C . ALA B 1 115 ? -13.906 10.672 29.078 1 91.44 115 ALA B C 1
ATOM 8051 O O . ALA B 1 115 ? -14.703 11.188 29.875 1 91.44 115 ALA B O 1
ATOM 8052 N N . VAL B 1 116 ? -14.172 9.602 28.453 1 91.31 116 VAL B N 1
ATOM 8053 C CA . VAL B 1 116 ? -15.445 8.914 28.609 1 91.31 116 VAL B CA 1
ATOM 8054 C C . VAL B 1 116 ? -15.578 8.359 30.031 1 91.31 116 VAL B C 1
ATOM 8056 O O . VAL B 1 116 ? -16.641 8.445 30.641 1 91.31 116 VAL B O 1
ATOM 8059 N N . ALA B 1 117 ? -14.508 7.812 30.516 1 90.56 117 ALA B N 1
ATOM 8060 C CA . ALA B 1 117 ? -14.516 7.297 31.875 1 90.56 117 ALA B CA 1
ATOM 8061 C C . ALA B 1 117 ? -14.758 8.422 32.875 1 90.56 117 ALA B C 1
ATOM 8063 O O . ALA B 1 117 ? -15.469 8.227 33.875 1 90.56 117 ALA B O 1
ATOM 8064 N N . ALA B 1 118 ? -14.102 9.508 32.625 1 91.31 118 ALA B N 1
ATOM 8065 C CA . ALA B 1 118 ? -14.273 10.664 33.5 1 91.31 118 ALA B CA 1
ATOM 8066 C C . ALA B 1 118 ? -15.727 11.141 33.5 1 91.31 118 ALA B C 1
ATOM 8068 O O . ALA B 1 118 ? -16.25 11.547 34.531 1 91.31 118 ALA B O 1
ATOM 8069 N N . LEU B 1 119 ? -16.359 11.148 32.375 1 92.94 119 LEU B N 1
ATOM 8070 C CA . LEU B 1 119 ? -17.75 11.531 32.25 1 92.94 119 LEU B CA 1
ATOM 8071 C C . LEU B 1 119 ? -18.656 10.578 33.031 1 92.94 119 LEU B C 1
ATOM 8073 O O . LEU B 1 119 ? -19.578 11.016 33.719 1 92.94 119 LEU B O 1
ATOM 8077 N N . GLU B 1 120 ? -18.328 9.367 32.938 1 91.44 120 GLU B N 1
ATOM 8078 C CA . GLU B 1 120 ? -19.094 8.359 33.656 1 91.44 120 GLU B CA 1
ATOM 8079 C C . GLU B 1 120 ? -18.969 8.547 35.188 1 91.44 120 GLU B C 1
ATOM 8081 O O . GLU B 1 120 ? -19.953 8.453 35.906 1 91.44 120 GLU B O 1
ATOM 8086 N N . ARG B 1 121 ? -17.797 8.797 35.594 1 92.56 121 ARG B N 1
ATOM 8087 C CA . ARG B 1 121 ? -17.562 9.023 37 1 92.56 121 ARG B CA 1
ATOM 8088 C C . ARG B 1 121 ? -18.297 10.266 37.5 1 92.56 121 ARG B C 1
ATOM 8090 O O . ARG B 1 121 ? -18.75 10.328 38.656 1 92.56 121 ARG B O 1
ATOM 8097 N N . ALA B 1 122 ? -18.438 11.25 36.625 1 92.44 122 ALA B N 1
ATOM 8098 C CA . ALA B 1 122 ? -19.094 12.508 36.969 1 92.44 122 ALA B CA 1
ATOM 8099 C C . ALA B 1 122 ? -20.609 12.383 36.844 1 92.44 122 ALA B C 1
ATOM 8101 O O . ALA B 1 122 ? -21.328 13.336 37.125 1 92.44 122 ALA B O 1
ATOM 8102 N N . GLY B 1 123 ? -21.109 11.242 36.312 1 91.31 123 GLY B N 1
ATOM 8103 C CA . GLY B 1 123 ? -22.547 10.992 36.219 1 91.31 123 GLY B CA 1
ATOM 8104 C C . GLY B 1 123 ? -23.172 11.586 34.969 1 91.31 123 GLY B C 1
ATOM 8105 O O . GLY B 1 123 ? -24.391 11.75 34.906 1 91.31 123 GLY B O 1
ATOM 8106 N N . VAL B 1 124 ? -22.328 11.961 34.031 1 92.62 124 VAL B N 1
ATOM 8107 C CA . VAL B 1 124 ? -22.859 12.453 32.781 1 92.62 124 VAL B CA 1
ATOM 8108 C C . VAL B 1 124 ? -23.406 11.289 31.953 1 92.62 124 VAL B C 1
ATOM 8110 O O . VAL B 1 124 ? -22.719 10.281 31.75 1 92.62 124 VAL B O 1
ATOM 8113 N N . SER B 1 125 ? -24.594 11.375 31.484 1 89.38 125 SER B N 1
ATOM 8114 C CA . SER B 1 125 ? -25.25 10.281 30.766 1 89.38 125 SER B CA 1
ATOM 8115 C C . SER B 1 125 ? -24.703 10.148 29.344 1 89.38 125 SER B C 1
ATOM 8117 O O . SER B 1 125 ? -24.219 11.117 28.766 1 89.38 125 SER B O 1
ATOM 8119 N N . ARG B 1 126 ? -24.844 8.992 28.812 1 87.5 126 ARG B N 1
ATOM 8120 C CA . ARG B 1 126 ? -24.469 8.734 27.422 1 87.5 126 ARG B CA 1
ATOM 8121 C C . ARG B 1 126 ? -25.328 9.555 26.469 1 87.5 126 ARG B C 1
ATOM 8123 O O . ARG B 1 126 ? -24.844 9.977 25.406 1 87.5 126 ARG B O 1
ATOM 8130 N N . THR B 1 127 ? -26.453 9.75 26.828 1 87.81 127 THR B N 1
ATOM 8131 C CA . THR B 1 127 ? -27.359 10.562 26.016 1 87.81 127 THR B CA 1
ATOM 8132 C C . THR B 1 127 ? -26.859 12 25.938 1 87.81 127 THR B C 1
ATOM 8134 O O . THR B 1 127 ? -26.906 12.617 24.859 1 87.81 127 THR B O 1
ATOM 8137 N N . ALA B 1 128 ? -26.422 12.461 27.062 1 89.38 128 ALA B N 1
ATOM 8138 C CA . ALA B 1 128 ? -25.875 13.812 27.078 1 89.38 128 ALA B CA 1
ATOM 8139 C C . ALA B 1 128 ? -24.656 13.914 26.156 1 89.38 128 ALA B C 1
ATOM 8141 O O . ALA B 1 128 ? -24.484 14.914 25.469 1 89.38 128 ALA B O 1
ATOM 8142 N N . LEU B 1 129 ? -23.875 12.945 26.25 1 90.81 129 LEU B N 1
ATOM 8143 C CA . LEU B 1 129 ? -22.688 12.914 25.406 1 90.81 129 LEU B CA 1
ATOM 8144 C C . LEU B 1 129 ? -23.062 12.852 23.938 1 90.81 129 LEU B C 1
ATOM 8146 O O . LEU B 1 129 ? -22.453 13.547 23.109 1 90.81 129 LEU B O 1
ATOM 8150 N N . THR B 1 130 ? -23.984 12.055 23.562 1 89.81 130 THR B N 1
ATOM 8151 C CA . THR B 1 130 ? -24.406 11.914 22.172 1 89.81 130 THR B CA 1
ATOM 8152 C C . THR B 1 130 ? -25.047 13.195 21.672 1 89.81 130 THR B C 1
ATOM 8154 O O . THR B 1 130 ? -24.891 13.562 20.5 1 89.81 130 THR B O 1
ATOM 8157 N N . GLN B 1 131 ? -25.781 13.82 22.5 1 88.62 131 GLN B N 1
ATOM 8158 C CA . GLN B 1 131 ? -26.375 15.102 22.141 1 88.62 131 GLN B CA 1
ATOM 8159 C C . GLN B 1 131 ? -25.297 16.172 21.938 1 88.62 131 GLN B C 1
ATOM 8161 O O . GLN B 1 131 ? -25.406 16.984 21.031 1 88.62 131 GLN B O 1
ATOM 8166 N N . PHE B 1 132 ? -24.344 16.109 22.781 1 89.75 132 PHE B N 1
ATOM 8167 C CA . PHE B 1 132 ? -23.203 17 22.656 1 89.75 132 PHE B CA 1
ATOM 8168 C C . PHE B 1 132 ? -22.516 16.812 21.312 1 89.75 132 PHE B C 1
ATOM 8170 O O . PHE B 1 132 ? -22.25 17.781 20.609 1 89.75 132 PHE B O 1
ATOM 8177 N N . LEU B 1 133 ? -22.266 15.57 21 1 90.88 133 LEU B N 1
ATOM 8178 C CA . LEU B 1 133 ? -21.547 15.234 19.781 1 90.88 133 LEU B CA 1
ATOM 8179 C C . LEU B 1 133 ? -22.344 15.625 18.547 1 90.88 133 LEU B C 1
ATOM 8181 O O . LEU B 1 133 ? -21.781 15.906 17.5 1 90.88 133 LEU B O 1
ATOM 8185 N N . ALA B 1 134 ? -23.625 15.719 18.641 1 88.69 134 ALA B N 1
ATOM 8186 C CA . ALA B 1 134 ? -24.5 16.047 17.531 1 88.69 134 ALA B CA 1
ATOM 8187 C C . ALA B 1 134 ? -24.391 17.516 17.156 1 88.69 134 ALA B C 1
ATOM 8189 O O . ALA B 1 134 ? -24.656 17.891 16 1 88.69 134 ALA B O 1
ATOM 8190 N N . THR B 1 135 ? -23.875 18.312 18.109 1 87.94 135 THR B N 1
ATOM 8191 C CA . THR B 1 135 ? -23.859 19.75 17.859 1 87.94 135 THR B CA 1
ATOM 8192 C C . THR B 1 135 ? -22.438 20.297 17.938 1 87.94 135 THR B C 1
ATOM 8194 O O . THR B 1 135 ? -22.172 21.422 17.516 1 87.94 135 THR B O 1
ATOM 8197 N N . ALA B 1 136 ? -21.562 19.484 18.422 1 91.69 136 ALA B N 1
ATOM 8198 C CA . ALA B 1 136 ? -20.188 19.922 18.641 1 91.69 136 ALA B CA 1
ATOM 8199 C C . ALA B 1 136 ? -19.469 20.156 17.312 1 91.69 136 ALA B C 1
ATOM 8201 O O . ALA B 1 136 ? -19.875 19.625 16.266 1 91.69 136 ALA B O 1
ATOM 8202 N N . CYS B 1 137 ? -18.484 21 17.312 1 93.31 137 CYS B N 1
ATOM 8203 C CA . CYS B 1 137 ? -17.609 21.25 16.172 1 93.31 137 CYS B CA 1
ATOM 8204 C C . CYS B 1 137 ? -16.172 21.469 16.625 1 93.31 137 CYS B C 1
ATOM 8206 O O . CYS B 1 137 ? -15.875 22.406 17.375 1 93.31 137 CYS B O 1
ATOM 8208 N N . VAL B 1 138 ? -15.336 20.609 16.328 1 94.5 138 VAL B N 1
ATOM 8209 C CA . VAL B 1 138 ? -13.891 20.734 16.531 1 94.5 138 VAL B CA 1
ATOM 8210 C C . VAL B 1 138 ? -13.188 20.781 15.188 1 94.5 138 VAL B C 1
ATOM 8212 O O . VAL B 1 138 ? -13.227 19.828 14.414 1 94.5 138 VAL B O 1
ATOM 8215 N N . ARG B 1 139 ? -12.562 21.906 14.906 1 95.69 139 ARG B N 1
ATOM 8216 C CA . ARG B 1 139 ? -12.008 22.078 13.562 1 95.69 139 ARG B CA 1
ATOM 8217 C C . ARG B 1 139 ? -10.625 22.719 13.609 1 95.69 139 ARG B C 1
ATOM 8219 O O . ARG B 1 139 ? -10.508 23.953 13.602 1 95.69 139 ARG B O 1
ATOM 8226 N N . PRO B 1 140 ? -9.578 21.875 13.609 1 94.69 140 PRO B N 1
ATOM 8227 C CA . PRO B 1 140 ? -8.266 22.453 13.328 1 94.69 140 PRO B CA 1
ATOM 8228 C C . PRO B 1 140 ? -8.141 22.984 11.898 1 94.69 140 PRO B C 1
ATOM 8230 O O . PRO B 1 140 ? -8.625 22.344 10.961 1 94.69 140 PRO B O 1
ATOM 8233 N N . VAL B 1 141 ? -7.574 24.156 11.742 1 94.81 141 VAL B N 1
ATOM 8234 C CA . VAL B 1 141 ? -7.445 24.797 10.43 1 94.81 141 VAL B CA 1
ATOM 8235 C C . VAL B 1 141 ? -5.969 24.891 10.055 1 94.81 141 VAL B C 1
ATOM 8237 O O . VAL B 1 141 ? -5.184 25.531 10.75 1 94.81 141 VAL B O 1
ATOM 8240 N N . LEU B 1 142 ? -5.617 24.297 8.953 1 92.75 142 LEU B N 1
ATOM 8241 C CA . LEU B 1 142 ? -4.238 24.312 8.484 1 92.75 142 LEU B CA 1
ATOM 8242 C C . LEU B 1 142 ? -3.934 25.594 7.727 1 92.75 142 LEU B C 1
ATOM 8244 O O . LEU B 1 142 ? -4.676 25.984 6.82 1 92.75 142 LEU B O 1
ATOM 8248 N N . THR B 1 143 ? -2.902 26.219 8.141 1 85.69 143 THR B N 1
ATOM 8249 C CA . THR B 1 143 ? -2.566 27.484 7.488 1 85.69 143 THR B CA 1
ATOM 8250 C C . THR B 1 143 ? -1.296 27.344 6.652 1 85.69 143 THR B C 1
ATOM 8252 O O . THR B 1 143 ? -0.547 26.375 6.816 1 85.69 143 THR B O 1
ATOM 8255 N N . ALA B 1 144 ? -1.26 28.203 5.633 1 68.5 144 ALA B N 1
ATOM 8256 C CA . ALA B 1 144 ? -0.023 28.281 4.859 1 68.5 144 ALA B CA 1
ATOM 8257 C C . ALA B 1 144 ? 1.056 29.031 5.633 1 68.5 144 ALA B C 1
ATOM 8259 O O . ALA B 1 144 ? 0.752 29.969 6.387 1 68.5 144 ALA B O 1
ATOM 8260 N N . HIS B 1 145 ? 2.064 28.391 6.086 1 58.19 145 HIS B N 1
ATOM 8261 C CA . HIS B 1 145 ? 2.91 29.25 6.918 1 58.19 145 HIS B CA 1
ATOM 8262 C C . HIS B 1 145 ? 4.258 29.5 6.246 1 58.19 145 HIS B C 1
ATOM 8264 O O . HIS B 1 145 ? 4.875 28.578 5.707 1 58.19 145 HIS B O 1
ATOM 8270 N N . PRO B 1 146 ? 4.531 30.766 6.227 1 54.5 146 PRO B N 1
ATOM 8271 C CA . PRO B 1 146 ? 5.789 31.25 5.648 1 54.5 146 PRO B CA 1
ATOM 8272 C C . PRO B 1 146 ? 7.016 30.625 6.312 1 54.5 146 PRO B C 1
ATOM 8274 O O . PRO B 1 146 ? 8.141 30.828 5.855 1 54.5 146 PRO B O 1
ATOM 8277 N N . THR B 1 147 ? 6.719 29.812 7.355 1 52.88 147 THR B N 1
ATOM 8278 C CA . THR B 1 147 ? 7.906 29.406 8.102 1 52.88 147 THR B CA 1
ATOM 8279 C C . THR B 1 147 ? 8.141 27.906 7.984 1 52.88 147 THR B C 1
ATOM 8281 O O . THR B 1 147 ? 8.984 27.344 8.688 1 52.88 147 THR B O 1
ATOM 8284 N N . GLU B 1 148 ? 7.32 27.328 7.168 1 63.28 148 GLU B N 1
ATOM 8285 C CA . GLU B 1 148 ? 7.734 25.953 6.965 1 63.28 148 GLU B CA 1
ATOM 8286 C C . GLU B 1 148 ? 8.961 25.875 6.062 1 63.28 148 GLU B C 1
ATOM 8288 O O . GLU B 1 148 ? 8.844 25.969 4.84 1 63.28 148 GLU B O 1
ATOM 8293 N N . VAL B 1 149 ? 9.961 25.656 6.738 1 65.81 149 VAL B N 1
ATOM 8294 C CA . VAL B 1 149 ? 11.25 25.766 6.059 1 65.81 149 VAL B CA 1
ATOM 8295 C C . VAL B 1 149 ? 11.594 24.422 5.391 1 65.81 149 VAL B C 1
ATOM 8297 O O . VAL B 1 149 ? 12.344 24.391 4.414 1 65.81 149 VAL B O 1
ATOM 8300 N N . GLN B 1 150 ? 10.812 23.453 5.871 1 76.62 150 GLN B N 1
ATOM 8301 C CA . GLN B 1 150 ? 11.273 22.156 5.402 1 76.62 150 GLN B CA 1
ATOM 8302 C C . GLN B 1 150 ? 10.656 21.797 4.055 1 76.62 150 GLN B C 1
ATOM 8304 O O . GLN B 1 150 ? 9.469 22.047 3.834 1 76.62 150 GLN B O 1
ATOM 8309 N N . ARG B 1 151 ? 11.438 21.25 3.254 1 84.44 151 ARG B N 1
ATOM 8310 C CA . ARG B 1 151 ? 11 20.766 1.949 1 84.44 151 ARG B CA 1
ATOM 8311 C C . ARG B 1 151 ? 10.289 19.422 2.07 1 84.44 151 ARG B C 1
ATOM 8313 O O . ARG B 1 151 ? 10.57 18.641 2.984 1 84.44 151 ARG B O 1
ATOM 8320 N N . GLN B 1 152 ? 9.453 19.203 1.105 1 84.44 152 GLN B N 1
ATOM 8321 C CA . GLN B 1 152 ? 8.719 17.953 1.096 1 84.44 152 GLN B CA 1
ATOM 8322 C C . GLN B 1 152 ? 9.664 16.766 0.93 1 84.44 152 GLN B C 1
ATOM 8324 O O . GLN B 1 152 ? 9.422 15.688 1.477 1 84.44 152 GLN B O 1
ATOM 8329 N N . ALA B 1 153 ? 10.672 16.938 0.157 1 89.62 153 ALA B N 1
ATOM 8330 C CA . ALA B 1 153 ? 11.641 15.875 -0.059 1 89.62 153 ALA B CA 1
ATOM 8331 C C . ALA B 1 153 ? 12.32 15.477 1.247 1 89.62 153 ALA B C 1
ATOM 8333 O O . ALA B 1 153 ? 12.609 14.305 1.477 1 89.62 153 ALA B O 1
ATOM 8334 N N . VAL B 1 154 ? 12.586 16.438 2.09 1 91.06 154 VAL B N 1
ATOM 8335 C CA . VAL B 1 154 ? 13.211 16.188 3.389 1 91.06 154 VAL B CA 1
ATOM 8336 C C . VAL B 1 154 ? 12.227 15.461 4.301 1 91.06 154 VAL B C 1
ATOM 8338 O O . VAL B 1 154 ? 12.586 14.461 4.926 1 91.06 154 VAL B O 1
ATOM 8341 N N . LEU B 1 155 ? 11.031 15.953 4.297 1 88.75 155 LEU B N 1
ATOM 8342 C CA . LEU B 1 155 ? 10 15.352 5.137 1 88.75 155 LEU B CA 1
ATOM 8343 C C . LEU B 1 155 ? 9.766 13.898 4.742 1 88.75 155 LEU B C 1
ATOM 8345 O O . LEU B 1 155 ? 9.57 13.039 5.609 1 88.75 155 LEU B O 1
ATOM 8349 N N . ALA B 1 156 ? 9.773 13.695 3.498 1 91.31 156 ALA B N 1
ATOM 8350 C CA . ALA B 1 156 ? 9.539 12.336 3.004 1 91.31 156 ALA B CA 1
ATOM 8351 C C . ALA B 1 156 ? 10.641 11.383 3.475 1 91.31 156 ALA B C 1
ATOM 8353 O O . ALA B 1 156 ? 10.359 10.234 3.824 1 91.31 156 ALA B O 1
ATOM 8354 N N . ARG B 1 157 ? 11.844 11.789 3.418 1 93.75 157 ARG B N 1
ATOM 8355 C CA . ARG B 1 157 ? 12.953 10.961 3.883 1 93.75 157 ARG B CA 1
ATOM 8356 C C . ARG B 1 157 ? 12.875 10.734 5.387 1 93.75 157 ARG B C 1
ATOM 8358 O O . ARG B 1 157 ? 13.172 9.641 5.871 1 93.75 157 ARG B O 1
ATOM 8365 N N . GLU B 1 158 ? 12.5 11.781 6.09 1 93.75 158 GLU B N 1
ATOM 8366 C CA . GLU B 1 158 ? 12.328 11.641 7.535 1 93.75 158 GLU B CA 1
ATOM 8367 C C . GLU B 1 158 ? 11.242 10.625 7.867 1 93.75 158 GLU B C 1
ATOM 8369 O O . GLU B 1 158 ? 11.398 9.82 8.789 1 93.75 158 GLU B O 1
ATOM 8374 N N . GLN B 1 159 ? 10.242 10.688 7.113 1 92.56 159 GLN B N 1
ATOM 8375 C CA . GLN B 1 159 ? 9.164 9.727 7.305 1 92.56 159 GLN B CA 1
ATOM 8376 C C . GLN B 1 159 ? 9.633 8.305 7.004 1 92.56 159 GLN B C 1
ATOM 8378 O O . GLN B 1 159 ? 9.195 7.348 7.648 1 92.56 159 GLN B O 1
ATOM 8383 N N . GLU B 1 160 ? 10.383 8.203 6.023 1 94.38 160 GLU B N 1
ATOM 8384 C CA . GLU B 1 160 ? 10.938 6.895 5.68 1 94.38 160 GLU B CA 1
ATOM 8385 C C . GLU B 1 160 ? 11.773 6.336 6.824 1 94.38 160 GLU B C 1
ATOM 8387 O O . GLU B 1 160 ? 11.664 5.152 7.16 1 94.38 160 GLU B O 1
ATOM 8392 N N . ILE B 1 161 ? 12.641 7.125 7.402 1 96.81 161 ILE B N 1
ATOM 8393 C CA . ILE B 1 161 ? 13.461 6.715 8.531 1 96.81 161 ILE B CA 1
ATOM 8394 C C . ILE B 1 161 ? 12.57 6.301 9.703 1 96.81 161 ILE B C 1
ATOM 8396 O O . ILE B 1 161 ? 12.781 5.246 10.305 1 96.81 161 ILE B O 1
ATOM 8400 N N . ALA B 1 162 ? 11.57 7.168 9.953 1 95.44 162 ALA B N 1
ATOM 8401 C CA . ALA B 1 162 ? 10.641 6.859 11.031 1 95.44 162 ALA B CA 1
ATOM 8402 C C . ALA B 1 162 ? 9.945 5.52 10.797 1 95.44 162 ALA B C 1
ATOM 8404 O O . ALA B 1 162 ? 9.758 4.738 11.734 1 95.44 162 ALA B O 1
ATOM 8405 N N . HIS B 1 163 ? 9.633 5.289 9.617 1 94.75 163 HIS B N 1
ATOM 8406 C CA . HIS B 1 163 ? 8.961 4.047 9.25 1 94.75 163 HIS B CA 1
ATOM 8407 C C . HIS B 1 163 ? 9.836 2.834 9.562 1 94.75 163 HIS B C 1
ATOM 8409 O O . HIS B 1 163 ? 9.367 1.863 10.156 1 94.75 163 HIS B O 1
ATOM 8415 N N . TRP B 1 164 ? 11.039 2.877 9.148 1 96.12 164 TRP B N 1
ATOM 8416 C CA . TRP B 1 164 ? 11.93 1.733 9.328 1 96.12 164 TRP B CA 1
ATOM 8417 C C . TRP B 1 164 ? 12.266 1.53 10.805 1 96.12 164 TRP B C 1
ATOM 8419 O O . TRP B 1 164 ? 12.43 0.397 11.258 1 96.12 164 TRP B O 1
ATOM 8429 N N . LEU B 1 165 ? 12.344 2.615 11.555 1 95.88 165 LEU B N 1
ATOM 8430 C CA . LEU B 1 165 ? 12.555 2.488 12.992 1 95.88 165 LEU B CA 1
ATOM 8431 C C . LEU B 1 165 ? 11.367 1.806 13.656 1 95.88 165 LEU B C 1
ATOM 8433 O O . LEU B 1 165 ? 11.547 0.962 14.539 1 95.88 165 LEU B O 1
ATOM 8437 N N . ALA B 1 166 ? 10.219 2.195 13.25 1 93.62 166 ALA B N 1
ATOM 8438 C CA . ALA B 1 166 ? 9.008 1.571 13.781 1 93.62 166 ALA B CA 1
ATOM 8439 C C . ALA B 1 166 ? 8.961 0.085 13.43 1 93.62 166 ALA B C 1
ATOM 8441 O O . ALA B 1 166 ? 8.555 -0.737 14.258 1 93.62 166 ALA B O 1
ATOM 8442 N N . GLU B 1 167 ? 9.32 -0.224 12.211 1 93.75 167 GLU B N 1
ATOM 8443 C CA . GLU B 1 167 ? 9.359 -1.616 11.766 1 93.75 167 GLU B CA 1
ATOM 8444 C C . GLU B 1 167 ? 10.289 -2.447 12.656 1 93.75 167 GLU B C 1
ATOM 8446 O O . GLU B 1 167 ? 9.945 -3.564 13.047 1 93.75 167 GLU B O 1
ATOM 8451 N N . ARG B 1 168 ? 11.359 -1.964 12.906 1 93.12 168 ARG B N 1
ATOM 8452 C CA . ARG B 1 168 ? 12.344 -2.641 13.742 1 93.12 168 ARG B CA 1
ATOM 8453 C C . ARG B 1 168 ? 11.812 -2.873 15.148 1 93.12 168 ARG B C 1
ATOM 8455 O O . ARG B 1 168 ? 12.094 -3.9 15.766 1 93.12 168 ARG B O 1
ATOM 8462 N N . ASP B 1 169 ? 11.008 -1.946 15.602 1 90.44 169 ASP B N 1
ATOM 8463 C CA . ASP B 1 169 ? 10.484 -2.002 16.969 1 90.44 169 ASP B CA 1
ATOM 8464 C C . ASP B 1 169 ? 9.312 -2.969 17.062 1 90.44 169 ASP B C 1
ATOM 8466 O O . ASP B 1 169 ? 9.164 -3.678 18.062 1 90.44 169 ASP B O 1
ATOM 8470 N N . ARG B 1 170 ? 8.508 -3.029 16.078 1 92 170 ARG B N 1
ATOM 8471 C CA . ARG B 1 170 ? 7.199 -3.654 16.219 1 92 170 ARG B CA 1
ATOM 8472 C C . ARG B 1 170 ? 7.188 -5.047 15.594 1 92 170 ARG B C 1
ATOM 8474 O O . ARG B 1 170 ? 6.391 -5.902 15.984 1 92 170 ARG B O 1
ATOM 8481 N N . VAL B 1 171 ? 8.047 -5.305 14.648 1 93.56 171 VAL B N 1
ATOM 8482 C CA . VAL B 1 171 ? 7.949 -6.523 13.852 1 93.56 171 VAL B CA 1
ATOM 8483 C C . VAL B 1 171 ? 9.055 -7.5 14.258 1 93.56 171 VAL B C 1
ATOM 8485 O O . VAL B 1 171 ? 10.195 -7.094 14.484 1 93.56 171 VAL B O 1
ATOM 8488 N N . ALA B 1 172 ? 8.68 -8.758 14.383 1 93.81 172 ALA B N 1
ATOM 8489 C CA . ALA B 1 172 ? 9.688 -9.805 14.57 1 93.81 172 ALA B CA 1
ATOM 8490 C C . ALA B 1 172 ? 10.438 -10.07 13.273 1 93.81 172 ALA B C 1
ATOM 8492 O O . ALA B 1 172 ? 9.992 -10.859 12.438 1 93.81 172 ALA B O 1
ATOM 8493 N N . LEU B 1 173 ? 11.625 -9.484 13.141 1 94.12 173 LEU B N 1
ATOM 8494 C CA . LEU B 1 173 ? 12.391 -9.562 11.906 1 94.12 173 LEU B CA 1
ATOM 8495 C C . LEU B 1 173 ? 13.398 -10.703 11.961 1 94.12 173 LEU B C 1
ATOM 8497 O O . LEU B 1 173 ? 14.008 -10.953 13.008 1 94.12 173 LEU B O 1
ATOM 8501 N N . THR B 1 174 ? 13.57 -11.445 10.844 1 92.12 174 THR B N 1
ATOM 8502 C CA . THR B 1 174 ? 14.695 -12.359 10.695 1 92.12 174 THR B CA 1
ATOM 8503 C C . THR B 1 174 ? 16 -11.586 10.578 1 92.12 174 THR B C 1
ATOM 8505 O O . THR B 1 174 ? 16 -10.375 10.352 1 92.12 174 THR B O 1
ATOM 8508 N N . PRO B 1 175 ? 17.141 -12.258 10.797 1 92.19 175 PRO B N 1
ATOM 8509 C CA . PRO B 1 175 ? 18.422 -11.547 10.672 1 92.19 175 PRO B CA 1
ATOM 8510 C C . PRO B 1 175 ? 18.594 -10.891 9.305 1 92.19 175 PRO B C 1
ATOM 8512 O O . PRO B 1 175 ? 19.109 -9.766 9.211 1 92.19 175 PRO B O 1
ATOM 8515 N N . GLU B 1 176 ? 18.188 -11.531 8.297 1 88.88 176 GLU B N 1
ATOM 8516 C CA . GLU B 1 176 ? 18.281 -10.969 6.949 1 88.88 176 GLU B CA 1
ATOM 8517 C C . GLU B 1 176 ? 17.391 -9.734 6.809 1 88.88 176 GLU B C 1
ATOM 8519 O O . GLU B 1 176 ? 17.797 -8.742 6.203 1 88.88 176 GLU B O 1
ATOM 8524 N N . GLU B 1 177 ? 16.188 -9.836 7.32 1 91.5 177 GLU B N 1
ATOM 8525 C CA . GLU B 1 177 ? 15.266 -8.703 7.27 1 91.5 177 GLU B CA 1
ATOM 8526 C C . GLU B 1 177 ? 15.797 -7.523 8.078 1 91.5 177 GLU B C 1
ATOM 8528 O O . GLU B 1 177 ? 15.633 -6.367 7.676 1 91.5 177 GLU B O 1
ATOM 8533 N N . ARG B 1 178 ? 16.406 -7.777 9.188 1 95.06 178 ARG B N 1
ATOM 8534 C CA . ARG B 1 178 ? 17 -6.734 10.023 1 95.06 178 ARG B CA 1
ATOM 8535 C C . ARG B 1 178 ? 18.109 -6.012 9.281 1 95.06 178 ARG B C 1
ATOM 8537 O O . ARG B 1 178 ? 18.203 -4.785 9.328 1 95.06 178 ARG B O 1
ATOM 8544 N N . ALA B 1 179 ? 18.922 -6.797 8.641 1 93.5 179 ALA B N 1
ATOM 8545 C CA . ALA B 1 179 ? 20 -6.215 7.855 1 93.5 179 ALA B CA 1
ATOM 8546 C C . ALA B 1 179 ? 19.469 -5.32 6.746 1 93.5 179 ALA B C 1
ATOM 8548 O O . ALA B 1 179 ? 20.031 -4.266 6.453 1 93.5 179 ALA B O 1
ATOM 8549 N N . GLU B 1 180 ? 18.422 -5.734 6.172 1 92.12 180 GLU B N 1
ATOM 8550 C CA . GLU B 1 180 ? 17.797 -4.941 5.113 1 92.12 180 GLU B CA 1
ATOM 8551 C C . GLU B 1 180 ? 17.234 -3.639 5.664 1 92.12 180 GLU B C 1
ATOM 8553 O O . GLU B 1 180 ? 17.312 -2.596 5.012 1 92.12 180 GLU B O 1
ATOM 8558 N N . VAL B 1 181 ? 16.594 -3.695 6.809 1 95.19 181 VAL B N 1
ATOM 8559 C CA . VAL B 1 181 ? 16.031 -2.514 7.453 1 95.19 181 VAL B CA 1
ATOM 8560 C C . VAL B 1 181 ? 17.141 -1.537 7.812 1 95.19 181 VAL B C 1
ATOM 8562 O O . VAL B 1 181 ? 17.016 -0.33 7.594 1 95.19 181 VAL B O 1
ATOM 8565 N N . ASP B 1 182 ? 18.234 -2.051 8.336 1 95.94 182 ASP B N 1
ATOM 8566 C CA . ASP B 1 182 ? 19.375 -1.212 8.688 1 95.94 182 ASP B CA 1
ATOM 8567 C C . ASP B 1 182 ? 19.969 -0.535 7.457 1 95.94 182 ASP B C 1
ATOM 8569 O O . ASP B 1 182 ? 20.297 0.653 7.492 1 95.94 182 ASP B O 1
ATOM 8573 N N . ALA B 1 183 ? 20.047 -1.292 6.41 1 94.69 183 ALA B N 1
ATOM 8574 C CA . ALA B 1 183 ? 20.562 -0.735 5.156 1 94.69 183 ALA B CA 1
ATOM 8575 C C . ALA B 1 183 ? 19.625 0.35 4.621 1 94.69 183 ALA B C 1
ATOM 8577 O O . ALA B 1 183 ? 20.078 1.347 4.059 1 94.69 183 ALA B O 1
ATOM 8578 N N . ALA B 1 184 ? 18.375 0.116 4.789 1 95 184 ALA B N 1
ATOM 8579 C CA . ALA B 1 184 ? 17.391 1.096 4.332 1 95 184 ALA B CA 1
ATOM 8580 C C . ALA B 1 184 ? 17.516 2.398 5.117 1 95 184 ALA B C 1
ATOM 8582 O O . ALA B 1 184 ? 17.391 3.486 4.547 1 95 184 ALA B O 1
ATOM 8583 N N . ILE B 1 185 ? 17.703 2.324 6.406 1 96.81 185 ILE B N 1
ATOM 8584 C CA . ILE B 1 185 ? 17.891 3.502 7.25 1 96.81 185 ILE B CA 1
ATOM 8585 C C . ILE B 1 185 ? 19.141 4.258 6.82 1 96.81 185 ILE B C 1
ATOM 8587 O O . ILE B 1 185 ? 19.125 5.484 6.691 1 96.81 185 ILE B O 1
ATOM 8591 N N . GLU B 1 186 ? 20.203 3.502 6.555 1 96.38 186 GLU B N 1
ATOM 8592 C CA . GLU B 1 186 ? 21.453 4.113 6.113 1 96.38 186 GLU B CA 1
ATOM 8593 C C . GLU B 1 186 ? 21.281 4.832 4.781 1 96.38 186 GLU B C 1
ATOM 8595 O O . GLU B 1 186 ? 21.75 5.953 4.605 1 96.38 186 GLU B O 1
ATOM 8600 N N . ARG B 1 187 ? 20.594 4.188 3.898 1 95.25 187 ARG B N 1
ATOM 8601 C CA . ARG B 1 187 ? 20.344 4.793 2.596 1 95.25 187 ARG B CA 1
ATOM 8602 C C . ARG B 1 187 ? 19.516 6.066 2.738 1 95.25 187 ARG B C 1
ATOM 8604 O O . ARG B 1 187 ? 19.781 7.066 2.066 1 95.25 187 ARG B O 1
ATOM 8611 N N . ALA B 1 188 ? 18.531 6.027 3.58 1 95.94 188 ALA B N 1
ATOM 8612 C CA . ALA B 1 188 ? 17.672 7.184 3.779 1 95.94 188 ALA B CA 1
ATOM 8613 C C . ALA B 1 188 ? 18.438 8.359 4.367 1 95.94 188 ALA B C 1
ATOM 8615 O O . ALA B 1 188 ? 18.234 9.508 3.975 1 95.94 188 ALA B O 1
ATOM 8616 N N . ILE B 1 189 ? 19.328 8.094 5.297 1 97.19 189 ILE B N 1
ATOM 8617 C CA . ILE B 1 189 ? 20.109 9.141 5.934 1 97.19 189 ILE B CA 1
ATOM 8618 C C . ILE B 1 189 ? 21.094 9.742 4.922 1 97.19 189 ILE B C 1
ATOM 8620 O O . ILE B 1 189 ? 21.25 10.961 4.863 1 97.19 189 ILE B O 1
ATOM 8624 N N . ARG B 1 190 ? 21.703 8.938 4.172 1 96.06 190 ARG B N 1
ATOM 8625 C CA . ARG B 1 190 ? 22.625 9.43 3.154 1 96.06 190 ARG B CA 1
ATOM 8626 C C . ARG B 1 190 ? 21.891 10.258 2.105 1 96.06 190 ARG B C 1
ATOM 8628 O O . ARG B 1 190 ? 22.391 11.297 1.671 1 96.06 190 ARG B O 1
ATOM 8635 N N . THR B 1 191 ? 20.75 9.734 1.726 1 95.69 191 THR B N 1
ATOM 8636 C CA . THR B 1 191 ? 19.922 10.5 0.795 1 95.69 191 THR B CA 1
ATOM 8637 C C . THR B 1 191 ? 19.516 11.844 1.402 1 95.69 191 THR B C 1
ATOM 8639 O O . THR B 1 191 ? 19.531 12.867 0.715 1 95.69 191 THR B O 1
ATOM 8642 N N . LEU B 1 192 ? 19.156 11.836 2.625 1 95.38 192 LEU B N 1
ATOM 8643 C CA . LEU B 1 192 ? 18.812 13.062 3.332 1 95.38 192 LEU B CA 1
ATOM 8644 C C . LEU B 1 192 ? 19.969 14.039 3.318 1 95.38 192 LEU B C 1
ATOM 8646 O O . LEU B 1 192 ? 19.781 15.242 3.096 1 95.38 192 LEU B O 1
ATOM 8650 N N . TRP B 1 193 ? 21.172 13.57 3.514 1 96.31 193 TRP B N 1
ATOM 8651 C CA . TRP B 1 193 ? 22.375 14.391 3.49 1 96.31 193 TRP B CA 1
ATOM 8652 C C . TRP B 1 193 ? 22.562 15.047 2.125 1 96.31 193 TRP B C 1
ATOM 8654 O O . TRP B 1 193 ? 23.016 16.188 2.037 1 96.31 193 TRP B O 1
ATOM 8664 N N . LEU B 1 194 ? 22.172 14.344 1.127 1 95.88 194 LEU B N 1
ATOM 8665 C CA . LEU B 1 194 ? 22.422 14.805 -0.233 1 95.88 194 LEU B CA 1
ATOM 8666 C C . LEU B 1 194 ? 21.203 15.523 -0.798 1 95.88 194 LEU B C 1
ATOM 8668 O O . LEU B 1 194 ? 21.156 15.812 -1.996 1 95.88 194 LEU B O 1
ATOM 8672 N N . THR B 1 195 ? 20.219 15.773 -0.019 1 93.81 195 THR B N 1
ATOM 8673 C CA . THR B 1 195 ? 19.031 16.516 -0.386 1 93.81 195 THR B CA 1
ATOM 8674 C C . THR B 1 195 ? 19.141 17.969 0.075 1 93.81 195 THR B C 1
ATOM 8676 O O . THR B 1 195 ? 19.562 18.234 1.198 1 93.81 195 THR B O 1
ATOM 8679 N N . ARG B 1 196 ? 18.781 18.812 -0.793 1 91.12 196 ARG B N 1
ATOM 8680 C CA . ARG B 1 196 ? 18.812 20.219 -0.425 1 91.12 196 ARG B CA 1
ATOM 8681 C C . ARG B 1 196 ? 17.828 20.5 0.709 1 91.12 196 ARG B C 1
ATOM 8683 O O . ARG B 1 196 ? 16.672 20.094 0.652 1 91.12 196 ARG B O 1
ATOM 8690 N N . LEU B 1 197 ? 18.297 21.266 1.668 1 88.25 197 LEU B N 1
ATOM 8691 C CA . LEU B 1 197 ? 17.469 21.531 2.84 1 88.25 197 LEU B CA 1
ATOM 8692 C C . LEU B 1 197 ? 16.625 22.781 2.637 1 88.25 197 LEU B C 1
ATOM 8694 O O . LEU B 1 197 ? 15.562 22.922 3.258 1 88.25 197 LEU B O 1
ATOM 8698 N N . ILE B 1 198 ? 17.125 23.656 1.796 1 84.5 198 ILE B N 1
ATOM 8699 C CA . ILE B 1 198 ? 16.453 24.938 1.607 1 84.5 198 ILE B CA 1
ATOM 8700 C C . ILE B 1 198 ? 15.945 25.047 0.171 1 84.5 198 ILE B C 1
ATOM 8702 O O . ILE B 1 198 ? 16.594 24.562 -0.76 1 84.5 198 ILE B O 1
ATOM 8706 N N . ARG B 1 199 ? 14.828 25.703 0.025 1 83.5 199 ARG B N 1
ATOM 8707 C CA . ARG B 1 199 ? 14.273 25.922 -1.307 1 83.5 199 ARG B CA 1
ATOM 8708 C C . ARG B 1 199 ? 15.062 26.984 -2.061 1 83.5 199 ARG B C 1
ATOM 8710 O O . ARG B 1 199 ? 15.398 28.031 -1.5 1 83.5 199 ARG B O 1
ATOM 8717 N N . PRO B 1 200 ? 15.336 26.688 -3.297 1 78.12 200 PRO B N 1
ATOM 8718 C CA . PRO B 1 200 ? 16.062 27.688 -4.078 1 78.12 200 PRO B CA 1
ATOM 8719 C C . PRO B 1 200 ? 15.164 28.828 -4.559 1 78.12 200 PRO B C 1
ATOM 8721 O O . PRO B 1 200 ? 15.656 29.922 -4.848 1 78.12 200 PRO B O 1
ATOM 8724 N N . THR B 1 201 ? 13.906 28.438 -4.641 1 80.31 201 THR B N 1
ATOM 8725 C CA . THR B 1 201 ? 12.945 29.438 -5.117 1 80.31 201 THR B CA 1
ATOM 8726 C C . THR B 1 201 ? 11.703 29.453 -4.23 1 80.31 201 THR B C 1
ATOM 8728 O O . THR B 1 201 ? 11.375 28.453 -3.59 1 80.31 201 THR B O 1
ATOM 8731 N N . ARG B 1 202 ? 11.148 30.656 -4.227 1 79.19 202 ARG B N 1
ATOM 8732 C CA . ARG B 1 202 ? 9.922 30.812 -3.443 1 79.19 202 ARG B CA 1
ATOM 8733 C C . ARG B 1 202 ? 8.812 29.906 -3.986 1 79.19 202 ARG B C 1
ATOM 8735 O O . ARG B 1 202 ? 8.672 29.766 -5.203 1 79.19 202 ARG B O 1
ATOM 8742 N N . ILE B 1 203 ? 8.062 29.406 -3.117 1 81.31 203 ILE B N 1
ATOM 8743 C CA . ILE B 1 203 ? 6.988 28.516 -3.541 1 81.31 203 ILE B CA 1
ATOM 8744 C C . ILE B 1 203 ? 5.73 29.328 -3.834 1 81.31 203 ILE B C 1
ATOM 8746 O O . ILE B 1 203 ? 5.535 30.406 -3.268 1 81.31 203 ILE B O 1
ATOM 8750 N N . SER B 1 204 ? 4.953 28.766 -4.684 1 84.75 204 SER B N 1
ATOM 8751 C CA . SER B 1 204 ? 3.668 29.391 -4.992 1 84.75 204 SER B CA 1
ATOM 8752 C C . SER B 1 204 ? 2.594 28.953 -3.998 1 84.75 204 SER B C 1
ATOM 8754 O O . SER B 1 204 ? 2.803 28.031 -3.213 1 84.75 204 SER B O 1
ATOM 8756 N N . VAL B 1 205 ? 1.508 29.672 -3.988 1 88.06 205 VAL B N 1
ATOM 8757 C CA . VAL B 1 205 ? 0.38 29.312 -3.131 1 88.06 205 VAL B CA 1
ATOM 8758 C C . VAL B 1 205 ? -0.11 27.906 -3.479 1 88.06 205 VAL B C 1
ATOM 8760 O O . VAL B 1 205 ? -0.475 27.141 -2.59 1 88.06 205 VAL B O 1
ATOM 8763 N N . LEU B 1 206 ? -0.087 27.625 -4.695 1 88.38 206 LEU B N 1
ATOM 8764 C CA . LEU B 1 206 ? -0.553 26.312 -5.121 1 88.38 206 LEU B CA 1
ATOM 8765 C C . LEU B 1 206 ? 0.414 25.219 -4.672 1 88.38 206 LEU B C 1
ATOM 8767 O O . LEU B 1 206 ? -0.005 24.094 -4.363 1 88.38 206 LEU B O 1
ATOM 8771 N N . ASP B 1 207 ? 1.623 25.453 -4.625 1 85.62 207 ASP B N 1
ATOM 8772 C CA . ASP B 1 207 ? 2.586 24.516 -4.066 1 85.62 207 ASP B CA 1
ATOM 8773 C C . ASP B 1 207 ? 2.291 24.234 -2.594 1 85.62 207 ASP B C 1
ATOM 8775 O O . ASP B 1 207 ? 2.418 23.109 -2.133 1 85.62 207 ASP B O 1
ATOM 8779 N N . GLU B 1 208 ? 1.938 25.281 -1.941 1 86.31 208 GLU B N 1
ATOM 8780 C CA . GLU B 1 208 ? 1.573 25.141 -0.535 1 86.31 208 GLU B CA 1
ATOM 8781 C C . GLU B 1 208 ? 0.326 24.266 -0.376 1 86.31 208 GLU B C 1
ATOM 8783 O O . GLU B 1 208 ? 0.221 23.5 0.572 1 86.31 208 GLU B O 1
ATOM 8788 N N . ALA B 1 209 ? -0.56 24.531 -1.289 1 89.69 209 ALA B N 1
ATOM 8789 C CA . ALA B 1 209 ? -1.776 23.734 -1.269 1 89.69 209 ALA B CA 1
ATOM 8790 C C . ALA B 1 209 ? -1.453 22.25 -1.445 1 89.69 209 ALA B C 1
ATOM 8792 O O . ALA B 1 209 ? -2.035 21.391 -0.771 1 89.69 209 ALA B O 1
ATOM 8793 N N . ASN B 1 210 ? -0.544 21.953 -2.281 1 88.69 210 ASN B N 1
ATOM 8794 C CA . ASN B 1 210 ? -0.128 20.578 -2.502 1 88.69 210 ASN B CA 1
ATOM 8795 C C . ASN B 1 210 ? 0.537 19.984 -1.262 1 88.69 210 ASN B C 1
ATOM 8797 O O . ASN B 1 210 ? 0.359 18.812 -0.959 1 88.69 210 ASN B O 1
ATOM 8801 N N . ASN B 1 211 ? 1.299 20.766 -0.618 1 86.75 211 ASN B N 1
ATOM 8802 C CA . ASN B 1 211 ? 1.935 20.312 0.615 1 86.75 211 ASN B CA 1
ATOM 8803 C C . ASN B 1 211 ? 0.901 19.938 1.671 1 86.75 211 ASN B C 1
ATOM 8805 O O . ASN B 1 211 ? 1.04 18.906 2.338 1 86.75 211 ASN B O 1
ATOM 8809 N N . VAL B 1 212 ? -0.07 20.734 1.771 1 90.06 212 VAL B N 1
ATOM 8810 C CA . VAL B 1 212 ? -1.122 20.484 2.752 1 90.06 212 VAL B CA 1
ATOM 8811 C C . VAL B 1 212 ? -1.88 19.219 2.389 1 90.06 212 VAL B C 1
ATOM 8813 O O . VAL B 1 212 ? -2.268 18.438 3.268 1 90.06 212 VAL B O 1
ATOM 8816 N N . LEU B 1 213 ? -2.061 19.062 1.108 1 92.75 213 LEU B N 1
ATOM 8817 C CA . LEU B 1 213 ? -2.785 17.891 0.631 1 92.75 213 LEU B CA 1
ATOM 8818 C C . LEU B 1 213 ? -2.049 16.594 1.007 1 92.75 213 LEU B C 1
ATOM 8820 O O . LEU B 1 213 ? -2.676 15.555 1.209 1 92.75 213 LEU B O 1
ATOM 8824 N N . ASN B 1 214 ? -0.803 16.641 1.133 1 90.06 214 ASN B N 1
ATOM 8825 C CA . ASN B 1 214 ? -0.034 15.469 1.531 1 90.06 214 ASN B CA 1
ATOM 8826 C C . ASN B 1 214 ? -0.427 14.992 2.926 1 90.06 214 ASN B C 1
ATOM 8828 O O . ASN B 1 214 ? -0.44 13.789 3.191 1 90.06 214 ASN B O 1
ATOM 8832 N N . TYR B 1 215 ? -0.74 15.891 3.789 1 92.19 215 TYR B N 1
ATOM 8833 C CA . TYR B 1 215 ? -1.162 15.516 5.133 1 92.19 215 TYR B CA 1
ATOM 8834 C C . TYR B 1 215 ? -2.553 14.898 5.113 1 92.19 215 TYR B C 1
ATOM 8836 O O . TYR B 1 215 ? -2.861 14.023 5.93 1 92.19 215 TYR B O 1
ATOM 8844 N N . PHE B 1 216 ? -3.365 15.367 4.156 1 95.75 216 PHE B N 1
ATOM 8845 C CA . PHE B 1 216 ? -4.68 14.75 4.02 1 95.75 216 PHE B CA 1
ATOM 8846 C C . PHE B 1 216 ? -4.551 13.297 3.574 1 95.75 216 PHE B C 1
ATOM 8848 O O . PHE B 1 216 ? -5.199 12.414 4.137 1 95.75 216 PHE B O 1
ATOM 8855 N N . ARG B 1 217 ? -3.699 13.102 2.664 1 93.88 217 ARG B N 1
ATOM 8856 C CA . ARG B 1 217 ? -3.535 11.766 2.094 1 93.88 217 ARG B CA 1
ATOM 8857 C C . ARG B 1 217 ? -2.883 10.82 3.098 1 93.88 217 ARG B C 1
ATOM 8859 O O . ARG B 1 217 ? -3.27 9.656 3.199 1 93.88 217 ARG B O 1
ATOM 8866 N N . SER B 1 218 ? -1.982 11.289 3.824 1 92.06 218 SER B N 1
ATOM 8867 C CA . SER B 1 218 ? -1.196 10.422 4.691 1 92.06 218 SER B CA 1
ATOM 8868 C C . SER B 1 218 ? -1.875 10.227 6.043 1 92.06 218 SER B C 1
ATOM 8870 O O . SER B 1 218 ? -1.741 9.164 6.66 1 92.06 218 SER B O 1
ATOM 8872 N N . THR B 1 219 ? -2.57 11.266 6.453 1 94.75 219 THR B N 1
ATOM 8873 C CA . THR B 1 219 ? -2.986 11.211 7.852 1 94.75 219 THR B CA 1
ATOM 8874 C C . THR B 1 219 ? -4.492 11.414 7.977 1 94.75 219 THR B C 1
ATOM 8876 O O . THR B 1 219 ? -5.203 10.547 8.477 1 94.75 219 THR B O 1
ATOM 8879 N N . PHE B 1 220 ? -5.047 12.43 7.457 1 97.5 220 PHE B N 1
ATOM 8880 C CA . PHE B 1 220 ? -6.422 12.781 7.789 1 97.5 220 PHE B CA 1
ATOM 8881 C C . PHE B 1 220 ? -7.402 11.805 7.156 1 97.5 220 PHE B C 1
ATOM 8883 O O . PHE B 1 220 ? -8.289 11.273 7.836 1 97.5 220 PHE B O 1
ATOM 8890 N N . LEU B 1 221 ? -7.277 11.555 5.898 1 97.25 221 LEU B N 1
ATOM 8891 C CA . LEU B 1 221 ? -8.211 10.688 5.188 1 97.25 221 LEU B CA 1
ATOM 8892 C C . LEU B 1 221 ? -8.211 9.281 5.785 1 97.25 221 LEU B C 1
ATOM 8894 O O . LEU B 1 221 ? -9.273 8.695 5.996 1 97.25 221 LEU B O 1
ATOM 8898 N N . PRO B 1 222 ? -7.062 8.797 6.141 1 95.44 222 PRO B N 1
ATOM 8899 C CA . PRO B 1 222 ? -7.074 7.438 6.688 1 95.44 222 PRO B CA 1
ATOM 8900 C C . PRO B 1 222 ? -7.359 7.406 8.188 1 95.44 222 PRO B C 1
ATOM 8902 O O . PRO B 1 222 ? -7.973 6.457 8.68 1 95.44 222 PRO B O 1
ATOM 8905 N N . GLN B 1 223 ? -6.953 8.367 9 1 95.44 223 GLN B N 1
ATOM 8906 C CA . GLN B 1 223 ? -6.953 8.266 10.453 1 95.44 223 GLN B CA 1
ATOM 8907 C C . GLN B 1 223 ? -8.242 8.844 11.039 1 95.44 223 GLN B C 1
ATOM 8909 O O . GLN B 1 223 ? -8.703 8.391 12.094 1 95.44 223 GLN B O 1
ATOM 8914 N N . LEU B 1 224 ? -8.82 9.805 10.406 1 96 224 LEU B N 1
ATOM 8915 C CA . LEU B 1 224 ? -9.984 10.461 10.984 1 96 224 LEU B CA 1
ATOM 8916 C C . LEU B 1 224 ? -11.164 9.508 11.062 1 96 224 LEU B C 1
ATOM 8918 O O . LEU B 1 224 ? -11.836 9.43 12.094 1 96 224 LEU B O 1
ATOM 8922 N N . PRO B 1 225 ? -11.461 8.766 9.969 1 94.94 225 PRO B N 1
ATOM 8923 C CA . PRO B 1 225 ? -12.547 7.785 10.078 1 94.94 225 PRO B CA 1
ATOM 8924 C C . PRO B 1 225 ? -12.297 6.75 11.172 1 94.94 225 PRO B C 1
ATOM 8926 O O . PRO B 1 225 ? -13.234 6.332 11.859 1 94.94 225 PRO B O 1
ATOM 8929 N N . LYS B 1 226 ? -11.078 6.344 11.375 1 92.75 226 LYS B N 1
ATOM 8930 C CA . LYS B 1 226 ? -10.75 5.383 12.422 1 92.75 226 LYS B CA 1
ATOM 8931 C C . LYS B 1 226 ? -11.031 5.961 13.805 1 92.75 226 LYS B C 1
ATOM 8933 O O . LYS B 1 226 ? -11.5 5.25 14.695 1 92.75 226 LYS B O 1
ATOM 8938 N N . LEU B 1 227 ? -10.727 7.199 13.953 1 93.25 227 LEU B N 1
ATOM 8939 C CA . LEU B 1 227 ? -10.984 7.867 15.227 1 93.25 227 LEU B CA 1
ATOM 8940 C C . LEU B 1 227 ? -12.477 7.938 15.508 1 93.25 227 LEU B C 1
ATOM 8942 O O . LEU B 1 227 ? -12.906 7.738 16.641 1 93.25 227 LEU B O 1
ATOM 8946 N N . TYR B 1 228 ? -13.297 8.258 14.492 1 93.25 228 TYR B N 1
ATOM 8947 C CA . TYR B 1 228 ? -14.75 8.266 14.625 1 93.25 228 TYR B CA 1
ATOM 8948 C C . TYR B 1 228 ? -15.273 6.902 15.062 1 93.25 228 TYR B C 1
ATOM 8950 O O . TYR B 1 228 ? -16.141 6.809 15.922 1 93.25 228 TYR B O 1
ATOM 8958 N N . ARG B 1 229 ? -14.719 5.902 14.492 1 88.81 229 ARG B N 1
ATOM 8959 C CA . ARG B 1 229 ? -15.148 4.547 14.812 1 88.81 229 ARG B CA 1
ATOM 8960 C C . ARG B 1 229 ? -14.773 4.18 16.234 1 88.81 229 ARG B C 1
ATOM 8962 O O . ARG B 1 229 ? -15.539 3.508 16.938 1 88.81 229 ARG B O 1
ATOM 8969 N N . ARG B 1 230 ? -13.648 4.539 16.656 1 87.81 230 ARG B N 1
ATOM 8970 C CA . ARG B 1 230 ? -13.234 4.312 18.031 1 87.81 230 ARG B CA 1
ATOM 8971 C C . ARG B 1 230 ? -14.188 4.988 19.016 1 87.81 230 ARG B C 1
ATOM 8973 O O . ARG B 1 230 ? -14.57 4.398 20.016 1 87.81 230 ARG B O 1
ATOM 8980 N N . LEU B 1 231 ? -14.484 6.188 18.688 1 88.81 231 LEU B N 1
ATOM 8981 C CA . LEU B 1 231 ? -15.414 6.914 19.531 1 88.81 231 LEU B CA 1
ATOM 8982 C C . LEU B 1 231 ? -16.781 6.227 19.578 1 88.81 231 LEU B C 1
ATOM 8984 O O . LEU B 1 231 ? -17.406 6.148 20.625 1 88.81 231 LEU B O 1
ATOM 8988 N N . ALA B 1 232 ? -17.203 5.777 18.438 1 87.69 232 ALA B N 1
ATOM 8989 C CA . ALA B 1 232 ? -18.5 5.086 18.359 1 87.69 232 ALA B CA 1
ATOM 8990 C C . ALA B 1 232 ? -18.516 3.842 19.234 1 87.69 232 ALA B C 1
ATOM 8992 O O . ALA B 1 232 ? -19.531 3.508 19.828 1 87.69 232 ALA B O 1
ATOM 8993 N N . ARG B 1 233 ? -17.438 3.174 19.312 1 84.5 233 ARG B N 1
ATOM 8994 C CA . ARG B 1 233 ? -17.344 1.978 20.141 1 84.5 233 ARG B CA 1
ATOM 8995 C C . ARG B 1 233 ? -17.422 2.332 21.625 1 84.5 233 ARG B C 1
ATOM 8997 O O . ARG B 1 233 ? -17.922 1.549 22.438 1 84.5 233 ARG B O 1
ATOM 9004 N N . LEU B 1 234 ? -16.859 3.445 21.891 1 84.81 234 LEU B N 1
ATOM 9005 C CA . LEU B 1 234 ? -16.812 3.873 23.297 1 84.81 234 LEU B CA 1
ATOM 9006 C C . LEU B 1 234 ? -18.156 4.441 23.734 1 84.81 234 LEU B C 1
ATOM 9008 O O . LEU B 1 234 ? -18.562 4.254 24.875 1 84.81 234 LEU B O 1
ATOM 9012 N N . VAL B 1 235 ? -18.844 5.148 22.859 1 84.19 235 VAL B N 1
ATOM 9013 C CA . VAL B 1 235 ? -20 5.926 23.281 1 84.19 235 VAL B CA 1
ATOM 9014 C C . VAL B 1 235 ? -21.281 5.297 22.719 1 84.19 235 VAL B C 1
ATOM 9016 O O . VAL B 1 235 ? -22.359 5.512 23.25 1 84.19 235 VAL B O 1
ATOM 9019 N N . GLY B 1 236 ? -21.141 4.457 21.703 1 76.75 236 GLY B N 1
ATOM 9020 C CA . GLY B 1 236 ? -22.312 3.953 21 1 76.75 236 GLY B CA 1
ATOM 9021 C C . GLY B 1 236 ? -22.688 4.797 19.797 1 76.75 236 GLY B C 1
ATOM 9022 O O . GLY B 1 236 ? -21.938 5.688 19.391 1 76.75 236 GLY B O 1
ATOM 9023 N N . ARG B 1 237 ? -23.797 4.496 19.156 1 70.25 237 ARG B N 1
ATOM 9024 C CA . ARG B 1 237 ? -24.219 5.16 17.938 1 70.25 237 ARG B CA 1
ATOM 9025 C C . ARG B 1 237 ? -24.781 6.547 18.234 1 70.25 237 ARG B C 1
ATOM 9027 O O . ARG B 1 237 ? -25.438 6.754 19.266 1 70.25 237 ARG B O 1
ATOM 9034 N N . TRP B 1 238 ? -24.312 7.5 17.547 1 69.81 238 TRP B N 1
ATOM 9035 C CA . TRP B 1 238 ? -24.875 8.844 17.609 1 69.81 238 TRP B CA 1
ATOM 9036 C C . TRP B 1 238 ? -25.281 9.328 16.219 1 69.81 238 TRP B C 1
ATOM 9038 O O . TRP B 1 238 ? -25.188 8.57 15.242 1 69.81 238 TRP B O 1
ATOM 9048 N N . ALA B 1 239 ? -25.953 10.555 16.062 1 64.88 239 ALA B N 1
ATOM 9049 C CA . ALA B 1 239 ? -26.469 11.086 14.805 1 64.88 239 ALA B CA 1
ATOM 9050 C C . ALA B 1 239 ? -25.344 11.242 13.781 1 64.88 239 ALA B C 1
ATOM 9052 O O . ALA B 1 239 ? -25.594 11.664 12.648 1 64.88 239 ALA B O 1
ATOM 9053 N N . GLU B 1 240 ? -24.281 10.688 13.977 1 68.38 240 GLU B N 1
ATOM 9054 C CA . GLU B 1 240 ? -23.078 10.625 13.156 1 68.38 240 GLU B CA 1
ATOM 9055 C C . GLU B 1 240 ? -22.844 11.938 12.422 1 68.38 240 GLU B C 1
ATOM 9057 O O . GLU B 1 240 ? -22.5 11.938 11.242 1 68.38 240 GLU B O 1
ATOM 9062 N N . THR B 1 241 ? -23.188 13.086 13.039 1 82.31 241 THR B N 1
ATOM 9063 C CA . THR B 1 241 ? -22.797 14.383 12.508 1 82.31 241 THR B CA 1
ATOM 9064 C C . THR B 1 241 ? -21.281 14.555 12.578 1 82.31 241 THR B C 1
ATOM 9066 O O . THR B 1 241 ? -20.641 14.086 13.523 1 82.31 241 THR B O 1
ATOM 9069 N N . PRO B 1 242 ? -20.766 15.172 11.586 1 89.44 242 PRO B N 1
ATOM 9070 C CA . PRO B 1 242 ? -19.312 15.359 11.609 1 89.44 242 PRO B CA 1
ATOM 9071 C C . PRO B 1 242 ? -18.891 16.438 12.602 1 89.44 242 PRO B C 1
ATOM 9073 O O . PRO B 1 242 ? -18.859 17.625 12.25 1 89.44 242 PRO B O 1
ATOM 9076 N N . PHE B 1 243 ? -18.516 16.078 13.742 1 92 243 PHE B N 1
ATOM 9077 C CA . PHE B 1 243 ? -18.125 17.031 14.766 1 92 243 PHE B CA 1
ATOM 9078 C C . PHE B 1 243 ? -16.641 17.375 14.672 1 92 243 PHE B C 1
ATOM 9080 O O . PHE B 1 243 ? -16.219 18.453 15.062 1 92 243 PHE B O 1
ATOM 9087 N N . LEU B 1 244 ? -15.828 16.5 14.234 1 95 244 LEU B N 1
ATOM 9088 C CA . LEU B 1 244 ? -14.398 16.719 14 1 95 244 LEU B CA 1
ATOM 9089 C C . LEU B 1 244 ? -14.109 16.859 12.508 1 95 244 LEU B C 1
ATOM 9091 O O . LEU B 1 244 ? -14.266 15.914 11.742 1 95 244 LEU B O 1
ATOM 9095 N N . GLN B 1 245 ? -13.758 18.078 12.125 1 95.5 245 GLN B N 1
ATOM 9096 C CA . GLN B 1 245 ? -13.5 18.422 10.727 1 95.5 245 GLN B CA 1
ATOM 9097 C C . GLN B 1 245 ? -12.156 19.109 10.57 1 95.5 245 GLN B C 1
ATOM 9099 O O . GLN B 1 245 ? -11.547 19.531 11.562 1 95.5 245 GLN B O 1
ATOM 9104 N N . ILE B 1 246 ? -11.68 19.172 9.312 1 97 246 ILE B N 1
ATOM 9105 C CA . ILE B 1 246 ? -10.406 19.859 9.062 1 97 246 ILE B CA 1
ATOM 9106 C C . ILE B 1 246 ? -10.641 21.062 8.164 1 97 246 ILE B C 1
ATOM 9108 O O . ILE B 1 246 ? -11.352 20.984 7.164 1 97 246 ILE B O 1
ATOM 9112 N N . GLY B 1 247 ? -10.117 22.219 8.586 1 96.44 247 GLY B N 1
ATOM 9113 C CA . GLY B 1 247 ? -10.156 23.406 7.766 1 96.44 247 GLY B CA 1
ATOM 9114 C C . GLY B 1 247 ? -8.82 23.766 7.145 1 96.44 247 GLY B C 1
ATOM 9115 O O . GLY B 1 247 ? -7.801 23.141 7.465 1 96.44 247 GLY B O 1
ATOM 9116 N N . SER B 1 248 ? -8.852 24.672 6.184 1 95.25 248 SER B N 1
ATOM 9117 C CA . SER B 1 248 ? -7.625 25.156 5.539 1 95.25 248 SER B CA 1
ATOM 9118 C C . SER B 1 248 ? -7.738 26.625 5.152 1 95.25 248 SER B C 1
ATOM 9120 O O . SER B 1 248 ? -8.82 27.094 4.801 1 95.25 248 SER B O 1
ATOM 9122 N N . TRP B 1 249 ? -6.617 27.297 5.211 1 93.31 249 TRP B N 1
ATOM 9123 C CA . TRP B 1 249 ? -6.539 28.672 4.754 1 93.31 249 TRP B CA 1
ATOM 9124 C C . TRP B 1 249 ? -5.852 28.766 3.396 1 93.31 249 TRP B C 1
ATOM 9126 O O . TRP B 1 249 ? -5.875 29.812 2.748 1 93.31 249 TRP B O 1
ATOM 9136 N N . VAL B 1 250 ? -5.324 27.688 2.959 1 91.75 250 VAL B N 1
ATOM 9137 C CA . VAL B 1 250 ? -4.492 27.734 1.763 1 91.75 250 VAL B CA 1
ATOM 9138 C C . VAL B 1 250 ? -5.371 27.922 0.527 1 91.75 250 VAL B C 1
ATOM 9140 O O . VAL B 1 250 ? -6.199 27.062 0.212 1 91.75 250 VAL B O 1
ATOM 9143 N N . GLY B 1 251 ? -5.141 29.016 -0.075 1 92.81 251 GLY B N 1
ATOM 9144 C CA . GLY B 1 251 ? -5.938 29.344 -1.246 1 92.81 251 GLY B CA 1
ATOM 9145 C C . GLY B 1 251 ? -7.031 30.359 -0.952 1 92.81 251 GLY B C 1
ATOM 9146 O O . GLY B 1 251 ? -7.637 30.906 -1.873 1 92.81 251 GLY B O 1
ATOM 9147 N N . GLY B 1 252 ? -7.238 30.688 0.328 1 95.19 252 GLY B N 1
ATOM 9148 C CA . GLY B 1 252 ? -8.305 31.609 0.682 1 95.19 252 GLY B CA 1
ATOM 9149 C C . GLY B 1 252 ? -7.82 32.781 1.503 1 95.19 252 GLY B C 1
ATOM 9150 O O . GLY B 1 252 ? -8.516 33.812 1.627 1 95.19 252 GLY B O 1
ATOM 9151 N N . ASP B 1 253 ? -6.688 32.719 2.031 1 93.31 253 ASP B N 1
ATOM 9152 C CA . ASP B 1 253 ? -6.145 33.75 2.891 1 93.31 253 ASP B CA 1
ATOM 9153 C C . ASP B 1 253 ? -5.441 34.844 2.07 1 93.31 253 ASP B C 1
ATOM 9155 O O . ASP B 1 253 ? -4.328 34.625 1.578 1 93.31 253 ASP B O 1
ATOM 9159 N N . ARG B 1 254 ? -5.969 35.969 1.992 1 92.81 254 ARG B N 1
ATOM 9160 C CA . ARG B 1 254 ? -5.449 37.062 1.158 1 92.81 254 ARG B CA 1
ATOM 9161 C C . ARG B 1 254 ? -4.863 38.188 2.012 1 92.81 254 ARG B C 1
ATOM 9163 O O . ARG B 1 254 ? -4.266 39.125 1.486 1 92.81 254 ARG B O 1
ATOM 9170 N N . ASP B 1 255 ? -4.988 38.094 3.236 1 89.5 255 ASP B N 1
ATOM 9171 C CA . ASP B 1 255 ? -4.484 39.156 4.082 1 89.5 255 ASP B CA 1
ATOM 9172 C C . ASP B 1 255 ? -2.969 39.312 3.945 1 89.5 255 ASP B C 1
ATOM 9174 O O . ASP B 1 255 ? -2.211 38.531 4.512 1 89.5 255 ASP B O 1
ATOM 9178 N N . GLY B 1 256 ? -2.609 40.312 3.254 1 80.38 256 GLY B N 1
ATOM 9179 C CA . GLY B 1 256 ? -1.197 40.562 3.039 1 80.38 256 GLY B CA 1
ATOM 9180 C C . GLY B 1 256 ? -0.562 39.688 1.999 1 80.38 256 GLY B C 1
ATOM 9181 O O . GLY B 1 256 ? 0.664 39.562 1.924 1 80.38 256 GLY B O 1
ATOM 9182 N N . ASN B 1 257 ? -1.358 38.969 1.299 1 85.81 257 ASN B N 1
ATOM 9183 C CA . ASN B 1 257 ? -0.842 38.062 0.274 1 85.81 257 ASN B CA 1
ATOM 9184 C C . ASN B 1 257 ? -1.47 38.344 -1.088 1 85.81 257 ASN B C 1
ATOM 9186 O O . ASN B 1 257 ? -2.549 37.844 -1.395 1 85.81 257 ASN B O 1
ATOM 9190 N N . PRO B 1 258 ? -0.754 39.031 -1.939 1 88 258 PRO B N 1
ATOM 9191 C CA . PRO B 1 258 ? -1.32 39.406 -3.238 1 88 258 PRO B CA 1
ATOM 9192 C C . PRO B 1 258 ? -1.395 38.219 -4.207 1 88 258 PRO B C 1
ATOM 9194 O O . PRO B 1 258 ? -2.025 38.344 -5.266 1 88 258 PRO B O 1
ATOM 9197 N N . PHE B 1 259 ? -0.88 37.094 -3.838 1 89.38 259 PHE B N 1
ATOM 9198 C CA . PHE B 1 259 ? -0.762 35.969 -4.766 1 89.38 259 PHE B CA 1
ATOM 9199 C C . PHE B 1 259 ? -1.971 35.031 -4.66 1 89.38 259 PHE B C 1
ATOM 9201 O O . PHE B 1 259 ? -2.102 34.094 -5.43 1 89.38 259 PHE B O 1
ATOM 9208 N N . VAL B 1 260 ? -2.807 35.312 -3.758 1 94.19 260 VAL B N 1
ATOM 9209 C CA . VAL B 1 260 ? -4.055 34.562 -3.684 1 94.19 260 VAL B CA 1
ATOM 9210 C C . VAL B 1 260 ? -5.125 35.25 -4.527 1 94.19 260 VAL B C 1
ATOM 9212 O O . VAL B 1 260 ? -5.789 36.188 -4.066 1 94.19 260 VAL B O 1
ATOM 9215 N N . THR B 1 261 ? -5.258 34.719 -5.719 1 96.12 261 THR B N 1
ATOM 9216 C CA . THR B 1 261 ? -6.207 35.281 -6.688 1 96.12 261 THR B CA 1
ATOM 9217 C C . THR B 1 261 ? -7.406 34.344 -6.84 1 96.12 261 THR B C 1
ATOM 9219 O O . THR B 1 261 ? -7.445 33.25 -6.246 1 96.12 261 THR B O 1
ATOM 9222 N N . ALA B 1 262 ? -8.344 34.812 -7.605 1 97.5 262 ALA B N 1
ATOM 9223 C CA . ALA B 1 262 ? -9.516 34 -7.891 1 97.5 262 ALA B CA 1
ATOM 9224 C C . ALA B 1 262 ? -9.117 32.688 -8.562 1 97.5 262 ALA B C 1
ATOM 9226 O O . ALA B 1 262 ? -9.695 31.641 -8.281 1 97.5 262 ALA B O 1
ATOM 9227 N N . GLU B 1 263 ? -8.172 32.781 -9.438 1 96.56 263 GLU B N 1
ATOM 9228 C CA . GLU B 1 263 ? -7.684 31.594 -10.133 1 96.56 263 GLU B CA 1
ATOM 9229 C C . GLU B 1 263 ? -7.055 30.594 -9.156 1 96.56 263 GLU B C 1
ATOM 9231 O O . GLU B 1 263 ? -7.262 29.391 -9.266 1 96.56 263 GLU B O 1
ATOM 9236 N N . VAL B 1 264 ? -6.309 31.078 -8.219 1 95.75 264 VAL B N 1
ATOM 9237 C CA . VAL B 1 264 ? -5.652 30.25 -7.219 1 95.75 264 VAL B CA 1
ATOM 9238 C C . VAL B 1 264 ? -6.699 29.609 -6.305 1 95.75 264 VAL B C 1
ATOM 9240 O O . VAL B 1 264 ? -6.598 28.438 -5.957 1 95.75 264 VAL B O 1
ATOM 9243 N N . LEU B 1 265 ? -7.652 30.406 -5.918 1 97.5 265 LEU B N 1
ATOM 9244 C CA . LEU B 1 265 ? -8.742 29.875 -5.102 1 97.5 265 LEU B CA 1
ATOM 9245 C C . LEU B 1 265 ? -9.461 28.734 -5.816 1 97.5 265 LEU B C 1
ATOM 9247 O O . LEU B 1 265 ? -9.703 27.688 -5.223 1 97.5 265 LEU B O 1
ATOM 9251 N N . ARG B 1 266 ? -9.742 28.953 -7.086 1 97.56 266 ARG B N 1
ATOM 9252 C CA . ARG B 1 266 ? -10.406 27.938 -7.887 1 97.56 266 ARG B CA 1
ATOM 9253 C C . ARG B 1 266 ? -9.555 26.672 -7.965 1 97.56 266 ARG B C 1
ATOM 9255 O O . ARG B 1 266 ? -10.07 25.562 -7.793 1 97.56 266 ARG B O 1
ATOM 9262 N N . ALA B 1 267 ? -8.328 26.828 -8.227 1 96.44 267 ALA B N 1
ATOM 9263 C CA . ALA B 1 267 ? -7.41 25.703 -8.344 1 96.44 267 ALA B CA 1
ATOM 9264 C C . ALA B 1 267 ? -7.316 24.938 -7.027 1 96.44 267 ALA B C 1
ATOM 9266 O O . ALA B 1 267 ? -7.258 23.703 -7.02 1 96.44 267 ALA B O 1
ATOM 9267 N N . ALA B 1 268 ? -7.234 25.625 -5.918 1 96.06 268 ALA B N 1
ATOM 9268 C CA . ALA B 1 268 ? -7.152 24.984 -4.605 1 96.06 268 ALA B CA 1
ATOM 9269 C C . ALA B 1 268 ? -8.398 24.156 -4.32 1 96.06 268 ALA B C 1
ATOM 9271 O O . ALA B 1 268 ? -8.305 23.031 -3.82 1 96.06 268 ALA B O 1
ATOM 9272 N N . VAL B 1 269 ? -9.539 24.703 -4.68 1 97.69 269 VAL B N 1
ATOM 9273 C CA . VAL B 1 269 ? -10.812 24.016 -4.477 1 97.69 269 VAL B CA 1
ATOM 9274 C C . VAL B 1 269 ? -10.844 22.719 -5.293 1 97.69 269 VAL B C 1
ATOM 9276 O O . VAL B 1 269 ? -11.211 21.672 -4.781 1 97.69 269 VAL B O 1
ATOM 9279 N N . ILE B 1 270 ? -10.445 22.844 -6.504 1 97.31 270 ILE B N 1
ATOM 9280 C CA . ILE B 1 270 ? -10.477 21.703 -7.41 1 97.31 270 ILE B CA 1
ATOM 9281 C C . ILE B 1 270 ? -9.492 20.641 -6.938 1 97.31 270 ILE B C 1
ATOM 9283 O O . ILE B 1 270 ? -9.797 19.438 -6.961 1 97.31 270 ILE B O 1
ATOM 9287 N N . ARG B 1 271 ? -8.344 21.031 -6.508 1 96 271 ARG B N 1
ATOM 9288 C CA . ARG B 1 271 ? -7.332 20.094 -6.027 1 96 271 ARG B CA 1
ATOM 9289 C C . ARG B 1 271 ? -7.82 19.344 -4.785 1 96 271 ARG B C 1
ATOM 9291 O O . ARG B 1 271 ? -7.574 18.156 -4.637 1 96 271 ARG B O 1
ATOM 9298 N N . ASN B 1 272 ? -8.43 20.062 -3.904 1 97.19 272 ASN B N 1
ATOM 9299 C CA . ASN B 1 272 ? -9.008 19.438 -2.727 1 97.19 272 ASN B CA 1
ATOM 9300 C C . ASN B 1 272 ? -10.062 18.406 -3.109 1 97.19 272 ASN B C 1
ATOM 9302 O O . ASN B 1 272 ? -10.055 17.281 -2.605 1 97.19 272 ASN B O 1
ATOM 9306 N N . ALA B 1 273 ? -10.906 18.797 -4.02 1 97.75 273 ALA B N 1
ATOM 9307 C CA . ALA B 1 273 ? -11.961 17.891 -4.477 1 97.75 273 ALA B CA 1
ATOM 9308 C C . ALA B 1 273 ? -11.367 16.641 -5.129 1 97.75 273 ALA B C 1
ATOM 9310 O O . ALA B 1 273 ? -11.844 15.523 -4.895 1 97.75 273 ALA B O 1
ATOM 9311 N N . ALA B 1 274 ? -10.398 16.875 -5.91 1 96.38 274 ALA B N 1
ATOM 9312 C CA . ALA B 1 274 ? -9.734 15.766 -6.59 1 96.38 274 ALA B CA 1
ATOM 9313 C C . ALA B 1 274 ? -9.164 14.766 -5.59 1 96.38 274 ALA B C 1
ATOM 9315 O O . ALA B 1 274 ? -9.305 13.555 -5.762 1 96.38 274 ALA B O 1
ATOM 9316 N N . ALA B 1 275 ? -8.531 15.242 -4.57 1 96.44 275 ALA B N 1
ATOM 9317 C CA . ALA B 1 275 ? -7.918 14.383 -3.562 1 96.44 275 ALA B CA 1
ATOM 9318 C C . ALA B 1 275 ? -8.977 13.547 -2.846 1 96.44 275 ALA B C 1
ATOM 9320 O O . ALA B 1 275 ? -8.781 12.352 -2.613 1 96.44 275 ALA B O 1
ATOM 9321 N N . ALA B 1 276 ? -10.047 14.141 -2.504 1 97.88 276 ALA B N 1
ATOM 9322 C CA . ALA B 1 276 ? -11.125 13.414 -1.841 1 97.88 276 ALA B CA 1
ATOM 9323 C C . ALA B 1 276 ? -11.703 12.336 -2.75 1 97.88 276 ALA B C 1
ATOM 9325 O O . ALA B 1 276 ? -11.836 11.18 -2.34 1 97.88 276 ALA B O 1
ATOM 9326 N N . LEU B 1 277 ? -11.984 12.734 -3.957 1 98 277 LEU B N 1
ATOM 9327 C CA . LEU B 1 277 ? -12.625 11.828 -4.895 1 98 277 LEU B CA 1
ATOM 9328 C C . LEU B 1 277 ? -11.703 10.664 -5.242 1 98 277 LEU B C 1
ATOM 9330 O O . LEU B 1 277 ? -12.156 9.523 -5.395 1 98 277 LEU B O 1
ATOM 9334 N N . GLU B 1 278 ? -10.453 10.945 -5.391 1 95.75 278 GLU B N 1
ATOM 9335 C CA . GLU B 1 278 ? -9.5 9.883 -5.648 1 95.75 278 GLU B CA 1
ATOM 9336 C C . GLU B 1 278 ? -9.484 8.859 -4.512 1 95.75 278 GLU B C 1
ATOM 9338 O O . GLU B 1 278 ? -9.445 7.652 -4.754 1 95.75 278 GLU B O 1
ATOM 9343 N N . SER B 1 279 ? -9.461 9.367 -3.322 1 97.31 279 SER B N 1
ATOM 9344 C CA . SER B 1 279 ? -9.516 8.484 -2.16 1 97.31 279 SER B CA 1
ATOM 9345 C C . SER B 1 279 ? -10.781 7.637 -2.162 1 97.31 279 SER B C 1
ATOM 9347 O O . SER B 1 279 ? -10.734 6.441 -1.854 1 97.31 279 SER B O 1
ATOM 9349 N N . TYR B 1 280 ? -11.914 8.219 -2.557 1 98.44 280 TYR B N 1
ATOM 9350 C CA . TYR B 1 280 ? -13.188 7.504 -2.598 1 98.44 280 TYR B CA 1
ATOM 9351 C C . TYR B 1 280 ? -13.18 6.445 -3.695 1 98.44 280 TYR B C 1
ATOM 9353 O O . TYR B 1 280 ? -13.672 5.332 -3.496 1 98.44 280 TYR B O 1
ATOM 9361 N N . LEU B 1 281 ? -12.68 6.867 -4.812 1 97.69 281 LEU B N 1
ATOM 9362 C CA . LEU B 1 281 ? -12.602 5.93 -5.93 1 97.69 281 LEU B CA 1
ATOM 9363 C C . LEU B 1 281 ? -11.789 4.699 -5.543 1 97.69 281 LEU B C 1
ATOM 9365 O O . LEU B 1 281 ? -12.203 3.568 -5.812 1 97.69 281 LEU B O 1
ATOM 9369 N N . ASP B 1 282 ? -10.711 4.891 -4.902 1 95.75 282 ASP B N 1
ATOM 9370 C CA . ASP B 1 282 ? -9.883 3.779 -4.453 1 95.75 282 ASP B CA 1
ATOM 9371 C C . ASP B 1 282 ? -10.625 2.906 -3.445 1 95.75 282 ASP B C 1
ATOM 9373 O O . ASP B 1 282 ? -10.562 1.678 -3.516 1 95.75 282 ASP B O 1
ATOM 9377 N N . ALA B 1 283 ? -11.273 3.529 -2.523 1 97.5 283 ALA B N 1
ATOM 9378 C CA . ALA B 1 283 ? -12.008 2.805 -1.488 1 97.5 283 ALA B CA 1
ATOM 9379 C C . ALA B 1 283 ? -13.141 1.988 -2.092 1 97.5 283 ALA B C 1
ATOM 9381 O O . ALA B 1 283 ? -13.367 0.84 -1.703 1 97.5 283 ALA B O 1
ATOM 9382 N N . VAL B 1 284 ? -13.867 2.57 -3.041 1 98.19 284 VAL B N 1
ATOM 9383 C CA . VAL B 1 284 ? -14.984 1.893 -3.682 1 98.19 284 VAL B CA 1
ATOM 9384 C C . VAL B 1 284 ? -14.477 0.696 -4.484 1 98.19 284 VAL B C 1
ATOM 9386 O O . VAL B 1 284 ? -15.086 -0.377 -4.461 1 98.19 284 VAL B O 1
ATOM 9389 N N . HIS B 1 285 ? -13.422 0.923 -5.137 1 95.31 285 HIS B N 1
ATOM 9390 C CA . HIS B 1 285 ? -12.828 -0.173 -5.898 1 95.31 285 HIS B CA 1
ATOM 9391 C C . HIS B 1 285 ? -12.422 -1.323 -4.98 1 95.31 285 HIS B C 1
ATOM 9393 O O . HIS B 1 285 ? -12.695 -2.488 -5.281 1 95.31 285 HIS B O 1
ATOM 9399 N N . ARG B 1 286 ? -11.82 -1.061 -3.93 1 93.81 286 ARG B N 1
ATOM 9400 C CA . ARG B 1 286 ? -11.422 -2.076 -2.961 1 93.81 286 ARG B CA 1
ATOM 9401 C C . ARG B 1 286 ? -12.633 -2.803 -2.395 1 93.81 286 ARG B C 1
ATOM 9403 O O . ARG B 1 286 ? -12.609 -4.023 -2.227 1 93.81 286 ARG B O 1
ATOM 9410 N N . LEU B 1 287 ? -13.648 -2.055 -2.129 1 96.06 287 LEU B N 1
ATOM 9411 C CA . LEU B 1 287 ? -14.875 -2.645 -1.616 1 96.06 287 LEU B CA 1
ATOM 9412 C C . LEU B 1 287 ? -15.477 -3.615 -2.629 1 96.06 287 LEU B C 1
ATOM 9414 O O . LEU B 1 287 ? -16.047 -4.641 -2.25 1 96.06 287 LEU B O 1
ATOM 9418 N N . GLY B 1 288 ? -15.422 -3.244 -3.863 1 93.06 288 GLY B N 1
ATOM 9419 C CA . GLY B 1 288 ? -15.898 -4.148 -4.895 1 93.06 288 GLY B CA 1
ATOM 9420 C C . GLY B 1 288 ? -15.234 -5.512 -4.848 1 93.06 288 GLY B C 1
ATOM 9421 O O . GLY B 1 288 ? -15.875 -6.531 -5.113 1 93.06 288 GLY B O 1
ATOM 9422 N N . GLY B 1 289 ? -14.016 -5.523 -4.426 1 89.56 289 GLY B N 1
ATOM 9423 C CA . GLY B 1 289 ? -13.281 -6.773 -4.324 1 89.56 289 GLY B CA 1
ATOM 9424 C C . GLY B 1 289 ? -13.555 -7.523 -3.037 1 89.56 289 GLY B C 1
ATOM 9425 O O . GLY B 1 289 ? -13.359 -8.742 -2.967 1 89.56 289 GLY B O 1
ATOM 9426 N N . THR B 1 290 ? -14.109 -6.871 -2.102 1 91.38 290 THR B N 1
ATOM 9427 C CA . THR B 1 290 ? -14.219 -7.484 -0.783 1 91.38 290 THR B CA 1
ATOM 9428 C C . THR B 1 290 ? -15.664 -7.879 -0.491 1 91.38 290 THR B C 1
ATOM 9430 O O . THR B 1 290 ? -15.961 -8.469 0.552 1 91.38 290 THR B O 1
ATOM 9433 N N . LEU B 1 291 ? -16.578 -7.566 -1.439 1 93.94 291 LEU B N 1
ATOM 9434 C CA . LEU B 1 291 ? -17.969 -7.945 -1.222 1 93.94 291 LEU B CA 1
ATOM 9435 C C . LEU B 1 291 ? -18.5 -8.797 -2.375 1 93.94 291 LEU B C 1
ATOM 9437 O O . LEU B 1 291 ? -19.5 -8.453 -3.006 1 93.94 291 LEU B O 1
ATOM 9441 N N . PRO B 1 292 ? -17.859 -9.898 -2.566 1 92.5 292 PRO B N 1
ATOM 9442 C CA . PRO B 1 292 ? -18.344 -10.812 -3.609 1 92.5 292 PRO B CA 1
ATOM 9443 C C . PRO B 1 292 ? -19.484 -11.695 -3.137 1 92.5 292 PRO B C 1
ATOM 9445 O O . PRO B 1 292 ? -19.516 -12.898 -3.418 1 92.5 292 PRO B O 1
ATOM 9448 N N . LEU B 1 293 ? -20.453 -11.172 -2.449 1 94.25 293 LEU B N 1
ATOM 9449 C CA . LEU B 1 293 ? -21.562 -11.945 -1.876 1 94.25 293 LEU B CA 1
ATOM 9450 C C . LEU B 1 293 ? -22.531 -12.391 -2.961 1 94.25 293 LEU B C 1
ATOM 9452 O O . LEU B 1 293 ? -22.953 -11.578 -3.789 1 94.25 293 LEU B O 1
ATOM 9456 N N . ALA B 1 294 ? -22.828 -13.625 -2.959 1 91.56 294 ALA B N 1
ATOM 9457 C CA . ALA B 1 294 ? -23.719 -14.188 -3.967 1 91.56 294 ALA B CA 1
ATOM 9458 C C . ALA B 1 294 ? -25.188 -14.047 -3.539 1 91.56 294 ALA B C 1
ATOM 9460 O O . ALA B 1 294 ? -25.516 -14.258 -2.371 1 91.56 294 ALA B O 1
ATOM 9461 N N . ALA B 1 295 ? -26.016 -13.727 -4.5 1 87.81 295 ALA B N 1
ATOM 9462 C CA . ALA B 1 295 ? -27.438 -13.508 -4.23 1 87.81 295 ALA B CA 1
ATOM 9463 C C . ALA B 1 295 ? -28.109 -14.773 -3.709 1 87.81 295 ALA B C 1
ATOM 9465 O O . ALA B 1 295 ? -29.047 -14.711 -2.922 1 87.81 295 ALA B O 1
ATOM 9466 N N . GLY B 1 296 ? -27.594 -15.906 -4.031 1 86.31 296 GLY B N 1
ATOM 9467 C CA . GLY B 1 296 ? -28.156 -17.172 -3.58 1 86.31 296 GLY B CA 1
ATOM 9468 C C . GLY B 1 296 ? -27.828 -17.5 -2.137 1 86.31 296 GLY B C 1
ATOM 9469 O O . GLY B 1 296 ? -28.469 -18.328 -1.515 1 86.31 296 GLY B O 1
ATOM 9470 N N . LEU B 1 297 ? -26.906 -16.781 -1.643 1 89.38 297 LEU B N 1
ATOM 9471 C CA . LEU B 1 297 ? -26.453 -17.047 -0.283 1 89.38 297 LEU B CA 1
ATOM 9472 C C . LEU B 1 297 ? -26.875 -15.93 0.663 1 89.38 297 LEU B C 1
ATOM 9474 O O . LEU B 1 297 ? -27 -16.141 1.872 1 89.38 297 LEU B O 1
ATOM 9478 N N . SER B 1 298 ? -27 -14.781 0.097 1 89.38 298 SER B N 1
ATOM 9479 C CA . SER B 1 298 ? -27.422 -13.633 0.888 1 89.38 298 SER B CA 1
ATOM 9480 C C . SER B 1 298 ? -28.438 -12.781 0.129 1 89.38 298 SER B C 1
ATOM 9482 O O . SER B 1 298 ? -28.109 -12.195 -0.908 1 89.38 298 SER B O 1
ATOM 9484 N N . PRO B 1 299 ? -29.594 -12.75 0.679 1 89.62 299 PRO B N 1
ATOM 9485 C CA . PRO B 1 299 ? -30.594 -11.914 0.007 1 89.62 299 PRO B CA 1
ATOM 9486 C C . PRO B 1 299 ? -30.234 -10.43 0.034 1 89.62 299 PRO B C 1
ATOM 9488 O O . PRO B 1 299 ? -29.5 -9.977 0.924 1 89.62 299 PRO B O 1
ATOM 9491 N N . VAL B 1 300 ? -30.688 -9.75 -0.971 1 94.75 300 VAL B N 1
ATOM 9492 C CA . VAL B 1 300 ? -30.422 -8.312 -1.066 1 94.75 300 VAL B CA 1
ATOM 9493 C C . VAL B 1 300 ? -31.734 -7.543 -1.082 1 94.75 300 VAL B C 1
ATOM 9495 O O . VAL B 1 300 ? -32.781 -8.094 -1.44 1 94.75 300 VAL B O 1
ATOM 9498 N N . THR B 1 301 ? -31.734 -6.309 -0.692 1 96.69 301 THR B N 1
ATOM 9499 C CA . THR B 1 301 ? -32.906 -5.449 -0.713 1 96.69 301 THR B CA 1
ATOM 9500 C C . THR B 1 301 ? -33.219 -4.977 -2.133 1 96.69 301 THR B C 1
ATOM 9502 O O . THR B 1 301 ? -32.312 -4.973 -2.99 1 96.69 301 THR B O 1
ATOM 9505 N N . PRO B 1 302 ? -34.469 -4.586 -2.391 1 96.94 302 PRO B N 1
ATOM 9506 C CA . PRO B 1 302 ? -34.812 -4.059 -3.711 1 96.94 302 PRO B CA 1
ATOM 9507 C C . PRO B 1 302 ? -34.031 -2.805 -4.074 1 96.94 302 PRO B C 1
ATOM 9509 O O . PRO B 1 302 ? -33.719 -2.596 -5.246 1 96.94 302 PRO B O 1
ATOM 9512 N N . GLU B 1 303 ? -33.781 -2.018 -3.068 1 97.44 303 GLU B N 1
ATOM 9513 C CA . GLU B 1 303 ? -33.031 -0.796 -3.309 1 97.44 303 GLU B CA 1
ATOM 9514 C C . GLU B 1 303 ? -31.625 -1.11 -3.82 1 97.44 303 GLU B C 1
ATOM 9516 O O . GLU B 1 303 ? -31.125 -0.453 -4.738 1 97.44 303 GLU B O 1
ATOM 9521 N N . LEU B 1 304 ? -31 -2.09 -3.205 1 97.12 304 LEU B N 1
ATOM 9522 C CA . LEU B 1 304 ? -29.656 -2.496 -3.643 1 97.12 304 LEU B CA 1
ATOM 9523 C C . LEU B 1 304 ? -29.719 -3.098 -5.043 1 97.12 304 LEU B C 1
ATOM 9525 O O . LEU B 1 304 ? -28.828 -2.855 -5.859 1 97.12 304 LEU B O 1
ATOM 9529 N N . ASP B 1 305 ? -30.703 -3.848 -5.266 1 95.88 305 ASP B N 1
ATOM 9530 C CA . ASP B 1 305 ? -30.859 -4.473 -6.574 1 95.88 305 ASP B CA 1
ATOM 9531 C C . ASP B 1 305 ? -31 -3.422 -7.672 1 95.88 305 ASP B C 1
ATOM 9533 O O . ASP B 1 305 ? -30.453 -3.578 -8.766 1 95.88 305 ASP B O 1
ATOM 9537 N N . ALA B 1 306 ? -31.75 -2.416 -7.383 1 96.75 306 ALA B N 1
ATOM 9538 C CA . ALA B 1 306 ? -31.922 -1.327 -8.336 1 96.75 306 ALA B CA 1
ATOM 9539 C C . ALA B 1 306 ? -30.609 -0.63 -8.641 1 96.75 306 ALA B C 1
ATOM 9541 O O . ALA B 1 306 ? -30.344 -0.26 -9.781 1 96.75 306 ALA B O 1
ATOM 9542 N N . LEU B 1 307 ? -29.828 -0.428 -7.602 1 96.19 307 LEU B N 1
ATOM 9543 C CA . LEU B 1 307 ? -28.5 0.172 -7.766 1 96.19 307 LEU B CA 1
ATOM 9544 C C . LEU B 1 307 ? -27.594 -0.726 -8.609 1 96.19 307 LEU B C 1
ATOM 9546 O O . LEU B 1 307 ? -26.875 -0.242 -9.477 1 96.19 307 LEU B O 1
ATOM 9550 N N . ALA B 1 308 ? -27.609 -1.981 -8.383 1 95.62 308 ALA B N 1
ATOM 9551 C CA . ALA B 1 308 ? -26.797 -2.965 -9.102 1 95.62 308 ALA B CA 1
ATOM 9552 C C . ALA B 1 308 ? -27.172 -3.01 -10.578 1 95.62 308 ALA B C 1
ATOM 9554 O O . ALA B 1 308 ? -26.312 -3.209 -11.438 1 95.62 308 ALA B O 1
ATOM 9555 N N . GLU B 1 309 ? -28.375 -2.826 -10.875 1 94.69 309 GLU B N 1
ATOM 9556 C CA . GLU B 1 309 ? -28.859 -2.902 -12.25 1 94.69 309 GLU B CA 1
ATOM 9557 C C . GLU B 1 309 ? -28.281 -1.781 -13.102 1 94.69 309 GLU B C 1
ATOM 9559 O O . GLU B 1 309 ? -28.141 -1.935 -14.32 1 94.69 309 GLU B O 1
ATOM 9564 N N . GLN B 1 310 ? -27.953 -0.753 -12.422 1 94.06 310 GLN B N 1
ATOM 9565 C CA . GLN B 1 310 ? -27.406 0.382 -13.148 1 94.06 310 GLN B CA 1
ATOM 9566 C C . GLN B 1 310 ? -26.062 0.031 -13.773 1 94.06 310 GLN B C 1
ATOM 9568 O O . GLN B 1 310 ? -25.625 0.673 -14.734 1 94.06 310 GLN B O 1
ATOM 9573 N N . ALA B 1 311 ? -25.375 -0.891 -13.172 1 89.88 311 ALA B N 1
ATOM 9574 C CA . ALA B 1 311 ? -24.062 -1.311 -13.68 1 89.88 311 ALA B CA 1
ATOM 9575 C C . ALA B 1 311 ? -24.219 -2.113 -14.969 1 89.88 311 ALA B C 1
ATOM 9577 O O . ALA B 1 311 ? -23.25 -2.273 -15.719 1 89.88 311 ALA B O 1
ATOM 9578 N N . GLY B 1 312 ? -25.375 -2.586 -15.211 1 81.94 312 GLY B N 1
ATOM 9579 C CA . GLY B 1 312 ? -25.562 -3.477 -16.344 1 81.94 312 GLY B CA 1
ATOM 9580 C C . GLY B 1 312 ? -24.953 -4.852 -16.125 1 81.94 312 GLY B C 1
ATOM 9581 O O . GLY B 1 312 ? -25 -5.387 -15.023 1 81.94 312 GLY B O 1
ATOM 9582 N N . SER B 1 313 ? -24.672 -5.555 -17.234 1 69.69 313 SER B N 1
ATOM 9583 C CA . SER B 1 313 ? -24.156 -6.914 -17.109 1 69.69 313 SER B CA 1
ATOM 9584 C C . SER B 1 313 ? -22.703 -7 -17.594 1 69.69 313 SER B C 1
ATOM 9586 O O . SER B 1 313 ? -22.453 -7.48 -18.688 1 69.69 313 SER B O 1
ATOM 9588 N N . PRO B 1 314 ? -21.859 -6.574 -16.688 1 67.94 314 PRO B N 1
ATOM 9589 C CA . PRO B 1 314 ? -20.484 -6.527 -17.203 1 67.94 314 PRO B CA 1
ATOM 9590 C C . PRO B 1 314 ? -19.891 -7.918 -17.422 1 67.94 314 PRO B C 1
ATOM 9592 O O . PRO B 1 314 ? -19.031 -8.094 -18.297 1 67.94 314 PRO B O 1
ATOM 9595 N N . SER B 1 315 ? -20.312 -8.977 -16.625 1 76.44 315 SER B N 1
ATOM 9596 C CA . SER B 1 315 ? -19.797 -10.336 -16.766 1 76.44 315 SER B CA 1
ATOM 9597 C C . SER B 1 315 ? -20.781 -11.367 -16.234 1 76.44 315 SER B C 1
ATOM 9599 O O . SER B 1 315 ? -21.391 -11.164 -15.18 1 76.44 315 SER B O 1
ATOM 9601 N N . PRO B 1 316 ? -20.969 -12.359 -17 1 80.06 316 PRO B N 1
ATOM 9602 C CA . PRO B 1 316 ? -21.844 -13.422 -16.5 1 80.06 316 PRO B CA 1
ATOM 9603 C C . PRO B 1 316 ? -21.328 -14.078 -15.234 1 80.06 316 PRO B C 1
ATOM 9605 O O . PRO B 1 316 ? -22.094 -14.664 -14.469 1 80.06 316 PRO B O 1
ATOM 9608 N N . HIS B 1 317 ? -20.062 -13.867 -15 1 80 317 HIS B N 1
ATOM 9609 C CA . HIS B 1 317 ? -19.438 -14.516 -13.852 1 80 317 HIS B CA 1
ATOM 9610 C C . HIS B 1 317 ? -19.812 -13.812 -12.547 1 80 317 HIS B C 1
ATOM 9612 O O . HIS B 1 317 ? -19.688 -14.398 -11.469 1 80 317 HIS B O 1
ATOM 9618 N N . ARG B 1 318 ? -20.375 -12.586 -12.695 1 84.75 318 ARG B N 1
ATOM 9619 C CA . ARG B 1 318 ? -20.625 -11.797 -11.492 1 84.75 318 ARG B CA 1
ATOM 9620 C C . ARG B 1 318 ? -22.094 -11.367 -11.43 1 84.75 318 ARG B C 1
ATOM 9622 O O . ARG B 1 318 ? -22.453 -10.484 -10.648 1 84.75 318 ARG B O 1
ATOM 9629 N N . ALA B 1 319 ? -22.906 -12.039 -12.203 1 86.25 319 ALA B N 1
ATOM 9630 C CA . ALA B 1 319 ? -24.281 -11.602 -12.359 1 86.25 319 ALA B CA 1
ATOM 9631 C C . ALA B 1 319 ? -25.047 -11.68 -11.039 1 86.25 319 ALA B C 1
ATOM 9633 O O . ALA B 1 319 ? -25.953 -10.875 -10.781 1 86.25 319 ALA B O 1
ATOM 9634 N N . ASP B 1 320 ? -24.609 -12.523 -10.172 1 90 320 ASP B N 1
ATOM 9635 C CA . ASP B 1 320 ? -25.359 -12.688 -8.93 1 90 320 ASP B CA 1
ATOM 9636 C C . ASP B 1 320 ? -24.688 -11.977 -7.77 1 90 320 ASP B C 1
ATOM 9638 O O . ASP B 1 320 ? -25.125 -12.086 -6.625 1 90 320 ASP B O 1
ATOM 9642 N N . GLU B 1 321 ? -23.625 -11.336 -8.047 1 93.75 321 GLU B N 1
ATOM 9643 C CA . GLU B 1 321 ? -22.938 -10.57 -7.012 1 93.75 321 GLU B CA 1
ATOM 9644 C C . GLU B 1 321 ? -23.422 -9.125 -6.969 1 93.75 321 GLU B C 1
ATOM 9646 O O . GLU B 1 321 ? -22.703 -8.211 -7.355 1 93.75 321 GLU B O 1
ATOM 9651 N N . ARG B 1 322 ? -24.562 -9.016 -6.379 1 94.94 322 ARG B N 1
ATOM 9652 C CA . ARG B 1 322 ? -25.328 -7.777 -6.477 1 94.94 322 ARG B CA 1
ATOM 9653 C C . ARG B 1 322 ? -24.609 -6.625 -5.781 1 94.94 322 ARG B C 1
ATOM 9655 O O . ARG B 1 322 ? -24.656 -5.484 -6.246 1 94.94 322 ARG B O 1
ATOM 9662 N N . TYR B 1 323 ? -23.953 -6.895 -4.645 1 96.31 323 TYR B N 1
ATOM 9663 C CA . TYR B 1 323 ? -23.203 -5.852 -3.957 1 96.31 323 TYR B CA 1
ATOM 9664 C C . TYR B 1 323 ? -22.062 -5.34 -4.828 1 96.31 323 TYR B C 1
ATOM 9666 O O . TYR B 1 323 ? -21.828 -4.133 -4.922 1 96.31 323 TYR B O 1
ATOM 9674 N N . ARG B 1 324 ? -21.312 -6.277 -5.516 1 95 324 ARG B N 1
ATOM 9675 C CA . ARG B 1 324 ? -20.234 -5.895 -6.41 1 95 324 ARG B CA 1
ATOM 9676 C C . ARG B 1 324 ? -20.75 -5.055 -7.574 1 95 324 ARG B C 1
ATOM 9678 O O . ARG B 1 324 ? -20.141 -4.055 -7.945 1 95 324 ARG B O 1
ATOM 9685 N N . LEU B 1 325 ? -21.828 -5.449 -8.117 1 95.69 325 LEU B N 1
ATOM 9686 C CA . LEU B 1 325 ? -22.422 -4.723 -9.242 1 95.69 325 LEU B CA 1
ATOM 9687 C C . LEU B 1 325 ? -22.844 -3.32 -8.82 1 95.69 325 LEU B C 1
ATOM 9689 O O . LEU B 1 325 ? -22.641 -2.355 -9.562 1 95.69 325 LEU B O 1
ATOM 9693 N N . ALA B 1 326 ? -23.406 -3.24 -7.629 1 97.31 326 ALA B N 1
ATOM 9694 C CA . ALA B 1 326 ? -23.766 -1.928 -7.098 1 97.31 326 ALA B CA 1
ATOM 9695 C C . ALA B 1 326 ? -22.547 -1.033 -6.961 1 97.31 326 ALA B C 1
ATOM 9697 O O . ALA B 1 326 ? -22.594 0.157 -7.277 1 97.31 326 ALA B O 1
ATOM 9698 N N . LEU B 1 327 ? -21.469 -1.607 -6.508 1 97.62 327 LEU B N 1
ATOM 9699 C CA . LEU B 1 327 ? -20.234 -0.848 -6.297 1 97.62 327 LEU B CA 1
ATOM 9700 C C . LEU B 1 327 ? -19.609 -0.452 -7.625 1 97.62 327 LEU B C 1
ATOM 9702 O O . LEU B 1 327 ? -18.969 0.598 -7.727 1 97.62 327 LEU B O 1
ATOM 9706 N N . ILE B 1 328 ? -19.844 -1.256 -8.672 1 96.25 328 ILE B N 1
ATOM 9707 C CA . ILE B 1 328 ? -19.391 -0.897 -10.016 1 96.25 328 ILE B CA 1
ATOM 9708 C C . ILE B 1 328 ? -20.156 0.33 -10.5 1 96.25 328 ILE B C 1
ATOM 9710 O O . ILE B 1 328 ? -19.578 1.251 -11.07 1 96.25 328 ILE B O 1
ATOM 9714 N N . ALA B 1 329 ? -21.391 0.326 -10.242 1 97.56 329 ALA B N 1
ATOM 9715 C CA . ALA B 1 329 ? -22.219 1.476 -10.602 1 97.56 329 ALA B CA 1
ATOM 9716 C C . ALA B 1 329 ? -21.781 2.725 -9.844 1 97.56 329 ALA B C 1
ATOM 9718 O O . ALA B 1 329 ? -21.656 3.803 -10.43 1 97.56 329 ALA B O 1
ATOM 9719 N N . ILE B 1 330 ? -21.562 2.596 -8.586 1 98.44 330 ILE B N 1
ATOM 9720 C CA . ILE B 1 330 ? -21.141 3.705 -7.738 1 98.44 330 ILE B CA 1
ATOM 9721 C C . ILE B 1 330 ? -19.797 4.246 -8.227 1 98.44 330 ILE B C 1
ATOM 9723 O O . ILE B 1 330 ? -19.609 5.461 -8.312 1 98.44 330 ILE B O 1
ATOM 9727 N N . TYR B 1 331 ? -18.875 3.338 -8.5 1 97.81 331 TYR B N 1
ATOM 9728 C CA . TYR B 1 331 ? -17.578 3.744 -9.016 1 97.81 331 TYR B CA 1
ATOM 9729 C C . TYR B 1 331 ? -17.734 4.555 -10.297 1 97.81 331 TYR B C 1
ATOM 9731 O O . TYR B 1 331 ? -17.062 5.578 -10.477 1 97.81 331 TYR B O 1
ATOM 9739 N N . ALA B 1 332 ? -18.594 4.105 -11.172 1 97.25 332 ALA B N 1
ATOM 9740 C CA . ALA B 1 332 ? -18.812 4.777 -12.453 1 97.25 332 ALA B CA 1
ATOM 9741 C C . ALA B 1 332 ? -19.328 6.195 -12.242 1 97.25 332 ALA B C 1
ATOM 9743 O O . ALA B 1 332 ? -18.891 7.133 -12.906 1 97.25 332 ALA B O 1
ATOM 9744 N N . ARG B 1 333 ? -20.219 6.371 -11.352 1 98.25 333 ARG B N 1
ATOM 9745 C CA . ARG B 1 333 ? -20.781 7.691 -11.086 1 98.25 333 ARG B CA 1
ATOM 9746 C C . ARG B 1 333 ? -19.75 8.602 -10.43 1 98.25 333 ARG B C 1
ATOM 9748 O O . ARG B 1 333 ? -19.688 9.797 -10.727 1 98.25 333 ARG B O 1
ATOM 9755 N N . LEU B 1 334 ? -18.953 8.039 -9.547 1 98.19 334 LEU B N 1
ATOM 9756 C CA . LEU B 1 334 ? -17.875 8.812 -8.922 1 98.19 334 LEU B CA 1
ATOM 9757 C C . LEU B 1 334 ? -16.844 9.242 -9.953 1 98.19 334 LEU B C 1
ATOM 9759 O O . LEU B 1 334 ? -16.312 10.359 -9.883 1 98.19 334 LEU B O 1
ATOM 9763 N N . ALA B 1 335 ? -16.578 8.328 -10.852 1 96.88 335 ALA B N 1
ATOM 9764 C CA . ALA B 1 335 ? -15.633 8.648 -11.922 1 96.88 335 ALA B CA 1
ATOM 9765 C C . ALA B 1 335 ? -16.156 9.789 -12.789 1 96.88 335 ALA B C 1
ATOM 9767 O O . ALA B 1 335 ? -15.398 10.672 -13.195 1 96.88 335 ALA B O 1
ATOM 9768 N N . ALA B 1 336 ? -17.375 9.75 -13.078 1 97.69 336 ALA B N 1
ATOM 9769 C CA . ALA B 1 336 ? -18 10.828 -13.836 1 97.69 336 ALA B CA 1
ATOM 9770 C C . ALA B 1 336 ? -17.953 12.141 -13.062 1 97.69 336 ALA B C 1
ATOM 9772 O O . ALA B 1 336 ? -17.766 13.211 -13.648 1 97.69 336 ALA B O 1
ATOM 9773 N N . THR B 1 337 ? -18.203 12.031 -11.781 1 98.12 337 THR B N 1
ATOM 9774 C CA . THR B 1 337 ? -18.109 13.211 -10.922 1 98.12 337 THR B CA 1
ATOM 9775 C C . THR B 1 337 ? -16.703 13.797 -10.938 1 98.12 337 THR B C 1
ATOM 9777 O O . THR B 1 337 ? -16.531 15.016 -11.039 1 98.12 337 THR B O 1
ATOM 9780 N N . TYR B 1 338 ? -15.742 12.906 -10.805 1 97.25 338 TYR B N 1
ATOM 9781 C CA . TYR B 1 338 ? -14.344 13.312 -10.875 1 97.25 338 TYR B CA 1
ATOM 9782 C C . TYR B 1 338 ? -14.047 14.031 -12.18 1 97.25 338 TYR B C 1
ATOM 9784 O O . TYR B 1 338 ? -13.43 15.102 -12.18 1 97.25 338 TYR B O 1
ATOM 9792 N N . GLN B 1 339 ? -14.492 13.508 -13.258 1 95.31 339 GLN B N 1
ATOM 9793 C CA . GLN B 1 339 ? -14.258 14.094 -14.57 1 95.31 339 GLN B CA 1
ATOM 9794 C C . GLN B 1 339 ? -14.906 15.477 -14.688 1 95.31 339 GLN B C 1
ATOM 9796 O O . GLN B 1 339 ? -14.312 16.406 -15.242 1 95.31 339 GLN B O 1
ATOM 9801 N N . GLN B 1 340 ? -16 15.594 -14.188 1 95.81 340 GLN B N 1
ATOM 9802 C CA . GLN B 1 340 ? -16.734 16.859 -14.242 1 95.81 340 GLN B CA 1
ATOM 9803 C C . GLN B 1 340 ? -16.016 17.938 -13.453 1 95.81 340 GLN B C 1
ATOM 9805 O O . GLN B 1 340 ? -15.938 19.094 -13.898 1 95.81 340 GLN B O 1
ATOM 9810 N N . LEU B 1 341 ? -15.508 17.625 -12.32 1 94.75 341 LEU B N 1
ATOM 9811 C CA . LEU B 1 341 ? -14.906 18.609 -11.43 1 94.75 341 LEU B CA 1
ATOM 9812 C C . LEU B 1 341 ? -13.453 18.875 -11.805 1 94.75 341 LEU B C 1
ATOM 9814 O O . LEU B 1 341 ? -12.992 20.016 -11.742 1 94.75 341 LEU B O 1
ATOM 9818 N N . VAL B 1 342 ? -12.781 17.859 -12.188 1 92 342 VAL B N 1
ATOM 9819 C CA . VAL B 1 342 ? -11.336 17.953 -12.352 1 92 342 VAL B CA 1
ATOM 9820 C C . VAL B 1 342 ? -10.992 18.172 -13.82 1 92 342 VAL B C 1
ATOM 9822 O O . VAL B 1 342 ? -9.945 18.75 -14.141 1 92 342 VAL B O 1
ATOM 9825 N N . GLY B 1 343 ? -11.812 17.688 -14.727 1 89.62 343 GLY B N 1
ATOM 9826 C CA . GLY B 1 343 ? -11.625 17.969 -16.141 1 89.62 343 GLY B CA 1
ATOM 9827 C C . GLY B 1 343 ? -11.016 16.812 -16.906 1 89.62 343 GLY B C 1
ATOM 9828 O O . GLY B 1 343 ? -10.875 16.875 -18.125 1 89.62 343 GLY B O 1
ATOM 9829 N N . HIS B 1 344 ? -10.617 15.719 -16.234 1 85.44 344 HIS B N 1
ATOM 9830 C CA . HIS B 1 344 ? -10.133 14.508 -16.891 1 85.44 344 HIS B CA 1
ATOM 9831 C C . HIS B 1 344 ? -10.578 13.258 -16.141 1 85.44 344 HIS B C 1
ATOM 9833 O O . HIS B 1 344 ? -11.07 13.352 -15.016 1 85.44 344 HIS B O 1
ATOM 9839 N N . LEU B 1 345 ? -10.422 12.094 -16.766 1 84.56 345 LEU B N 1
ATOM 9840 C CA . LEU B 1 345 ? -10.852 10.844 -16.156 1 84.56 345 LEU B CA 1
ATOM 9841 C C . LEU B 1 345 ? -9.875 10.406 -15.07 1 84.56 345 LEU B C 1
ATOM 9843 O O . LEU B 1 345 ? -8.695 10.75 -15.109 1 84.56 345 LEU B O 1
ATOM 9847 N N . PRO B 1 346 ? -10.461 9.672 -14.094 1 87.69 346 PRO B N 1
ATOM 9848 C CA . PRO B 1 346 ? -9.555 9.141 -13.07 1 87.69 346 PRO B CA 1
ATOM 9849 C C . PRO B 1 346 ? -8.586 8.102 -13.617 1 87.69 346 PRO B C 1
ATOM 9851 O O . PRO B 1 346 ? -8.734 7.656 -14.766 1 87.69 346 PRO B O 1
ATOM 9854 N N . ARG B 1 347 ? -7.625 7.672 -12.766 1 75.44 347 ARG B N 1
ATOM 9855 C CA . ARG B 1 347 ? -6.559 6.742 -13.125 1 75.44 347 ARG B CA 1
ATOM 9856 C C . ARG B 1 347 ? -7.133 5.395 -13.555 1 75.44 347 ARG B C 1
ATOM 9858 O O . ARG B 1 347 ? -6.73 4.836 -14.578 1 75.44 347 ARG B O 1
ATOM 9865 N N . ARG B 1 348 ? -8.047 4.879 -12.773 1 83.81 348 ARG B N 1
ATOM 9866 C CA . ARG B 1 348 ? -8.758 3.65 -13.125 1 83.81 348 ARG B CA 1
ATOM 9867 C C . ARG B 1 348 ? -10.062 3.957 -13.836 1 83.81 348 ARG B C 1
ATOM 9869 O O . ARG B 1 348 ? -10.945 4.621 -13.281 1 83.81 348 ARG B O 1
ATOM 9876 N N . LEU B 1 349 ? -10.18 3.461 -15.062 1 85.56 349 LEU B N 1
ATOM 9877 C CA . LEU B 1 349 ? -11.359 3.764 -15.875 1 85.56 349 LEU B CA 1
ATOM 9878 C C . LEU B 1 349 ? -12.562 2.957 -15.406 1 85.56 349 LEU B C 1
ATOM 9880 O O . LEU B 1 349 ? -12.422 1.801 -15 1 85.56 349 LEU B O 1
ATOM 9884 N N . PRO B 1 350 ? -13.672 3.6 -15.453 1 90.31 350 PRO B N 1
ATOM 9885 C CA . PRO B 1 350 ? -14.891 2.859 -15.102 1 90.31 350 PRO B CA 1
ATOM 9886 C C . PRO B 1 350 ? -15.266 1.817 -16.156 1 90.31 350 PRO B C 1
ATOM 9888 O O . PRO B 1 350 ? -14.961 1.982 -17.328 1 90.31 350 PRO B O 1
ATOM 9891 N N . SER B 1 351 ? -15.984 0.797 -15.758 1 87.69 351 SER B N 1
ATOM 9892 C CA . SER B 1 351 ? -16.406 -0.273 -16.656 1 87.69 351 SER B CA 1
ATOM 9893 C C . SER B 1 351 ? -17.688 0.09 -17.391 1 87.69 351 SER B C 1
ATOM 9895 O O . SER B 1 351 ? -18.047 -0.531 -18.391 1 87.69 351 SER B O 1
ATOM 9897 N N . VAL B 1 352 ? -18.406 1.059 -16.859 1 91.69 352 VAL B N 1
ATOM 9898 C CA . VAL B 1 352 ? -19.656 1.535 -17.438 1 91.69 352 VAL B CA 1
ATOM 9899 C C . VAL B 1 352 ? -19.719 3.057 -17.328 1 91.69 352 VAL B C 1
ATOM 9901 O O . VAL B 1 352 ? -19.016 3.666 -16.531 1 91.69 352 VAL B O 1
ATOM 9904 N N . GLU B 1 353 ? -20.5 3.635 -18.156 1 92.94 353 GLU B N 1
ATOM 9905 C CA . GLU B 1 353 ? -20.703 5.082 -18.141 1 92.94 353 GLU B CA 1
ATOM 9906 C C . GLU B 1 353 ? -22.031 5.449 -17.484 1 92.94 353 GLU B C 1
ATOM 9908 O O . GLU B 1 353 ? -23.078 4.992 -17.922 1 92.94 353 GLU B O 1
ATOM 9913 N N . LEU B 1 354 ? -21.938 6.195 -16.453 1 96.5 354 LEU B N 1
ATOM 9914 C CA . LEU B 1 354 ? -23.109 6.672 -15.734 1 96.5 354 LEU B CA 1
ATOM 9915 C C . LEU B 1 354 ? -23 8.164 -15.43 1 96.5 354 LEU B C 1
ATOM 9917 O O . LEU B 1 354 ? -21.891 8.727 -15.477 1 96.5 354 LEU B O 1
ATOM 9921 N N . PRO B 1 355 ? -24.062 8.836 -15.156 1 97.19 355 PRO B N 1
ATOM 9922 C CA . PRO B 1 355 ? -24.016 10.266 -14.844 1 97.19 355 PRO B CA 1
ATOM 9923 C C . PRO B 1 355 ? -23.328 10.547 -13.5 1 97.19 355 PRO B C 1
ATOM 9925 O O . PRO B 1 355 ? -23.391 9.719 -12.594 1 97.19 355 PRO B O 1
ATOM 9928 N N . PRO B 1 356 ? -22.734 11.703 -13.367 1 97.94 356 PRO B N 1
ATOM 9929 C CA . PRO B 1 356 ? -22.078 12.078 -12.117 1 97.94 356 PRO B CA 1
ATOM 9930 C C . PRO B 1 356 ? -23.047 12.289 -10.961 1 97.94 356 PRO B C 1
ATOM 9932 O O . PRO B 1 356 ? -24.25 12.453 -11.195 1 97.94 356 PRO B O 1
ATOM 9935 N N . TYR B 1 357 ? -22.562 12.227 -9.812 1 98.19 357 TYR B N 1
ATOM 9936 C CA . TYR B 1 357 ? -23.344 12.586 -8.633 1 98.19 357 TYR B CA 1
ATOM 9937 C C . TYR B 1 357 ? -23.578 14.094 -8.57 1 98.19 357 TYR B C 1
ATOM 9939 O O . TYR B 1 357 ? -22.656 14.875 -8.781 1 98.19 357 TYR B O 1
ATOM 9947 N N . PRO B 1 358 ? -24.781 14.461 -8.195 1 96.81 358 PRO B N 1
ATOM 9948 C CA . PRO B 1 358 ? -25.031 15.891 -8.055 1 96.81 358 PRO B CA 1
ATOM 9949 C C . PRO B 1 358 ? -24.438 16.469 -6.77 1 96.81 358 PRO B C 1
ATOM 9951 O O . PRO B 1 358 ? -24.234 17.688 -6.672 1 96.81 358 PRO B O 1
ATOM 9954 N N . SER B 1 359 ? -24.234 15.625 -5.727 1 96.81 359 SER B N 1
ATOM 9955 C CA . SER B 1 359 ? -23.688 16.078 -4.449 1 96.81 359 SER B CA 1
ATOM 9956 C C . SER B 1 359 ? -23.031 14.922 -3.693 1 96.81 359 SER B C 1
ATOM 9958 O O . SER B 1 359 ? -23.234 13.75 -4.035 1 96.81 359 SER B O 1
ATOM 9960 N N . ALA B 1 360 ? -22.25 15.273 -2.703 1 97.06 360 ALA B N 1
ATOM 9961 C CA . ALA B 1 360 ? -21.656 14.25 -1.845 1 97.06 360 ALA B CA 1
ATOM 9962 C C . ALA B 1 360 ? -22.734 13.469 -1.092 1 97.06 360 ALA B C 1
ATOM 9964 O O . ALA B 1 360 ? -22.562 12.281 -0.823 1 97.06 360 ALA B O 1
ATOM 9965 N N . GLU B 1 361 ? -23.844 14.086 -0.767 1 96.56 361 GLU B N 1
ATOM 9966 C CA . GLU B 1 361 ? -24.953 13.453 -0.057 1 96.56 361 GLU B CA 1
ATOM 9967 C C . GLU B 1 361 ? -25.594 12.359 -0.902 1 96.56 361 GLU B C 1
ATOM 9969 O O . GLU B 1 361 ? -26 11.32 -0.377 1 96.56 361 GLU B O 1
ATOM 9974 N N . ALA B 1 362 ? -25.656 12.656 -2.201 1 98 362 ALA B N 1
ATOM 9975 C CA . ALA B 1 362 ? -26.203 11.633 -3.098 1 98 362 ALA B CA 1
ATOM 9976 C C . ALA B 1 362 ? -25.297 10.398 -3.121 1 98 362 ALA B C 1
ATOM 9978 O O . ALA B 1 362 ? -25.797 9.266 -3.158 1 98 362 ALA B O 1
ATOM 9979 N N . PHE B 1 363 ? -24.078 10.602 -3.17 1 98 363 PHE B N 1
ATOM 9980 C CA . PHE B 1 363 ? -23.109 9.516 -3.084 1 98 363 PHE B CA 1
ATOM 9981 C C . PHE B 1 363 ? -23.234 8.781 -1.758 1 98 363 PHE B C 1
ATOM 9983 O O . PHE B 1 363 ? -23.281 7.547 -1.728 1 98 363 PHE B O 1
ATOM 9990 N N . ALA B 1 364 ? -23.297 9.516 -0.652 1 97.69 364 ALA B N 1
ATOM 9991 C CA . ALA B 1 364 ? -23.469 8.938 0.674 1 97.69 364 ALA B CA 1
ATOM 9992 C C . ALA B 1 364 ? -24.734 8.086 0.732 1 97.69 364 ALA B C 1
ATOM 9994 O O . ALA B 1 364 ? -24.766 7.047 1.399 1 97.69 364 ALA B O 1
ATOM 9995 N N . ALA B 1 365 ? -25.766 8.523 0.077 1 98.06 365 ALA B N 1
ATOM 9996 C CA . ALA B 1 365 ? -27.047 7.801 0.068 1 98.06 365 ALA B CA 1
ATOM 9997 C C . ALA B 1 365 ? -26.891 6.426 -0.577 1 98.06 365 ALA B C 1
ATOM 9999 O O . ALA B 1 365 ? -27.5 5.453 -0.125 1 98.06 365 ALA B O 1
ATOM 10000 N N . ASP B 1 366 ? -26.141 6.371 -1.625 1 98.31 366 ASP B N 1
ATOM 10001 C CA . ASP B 1 366 ? -25.891 5.078 -2.256 1 98.31 366 ASP B CA 1
ATOM 10002 C C . ASP B 1 366 ? -25.125 4.148 -1.315 1 98.31 366 ASP B C 1
ATOM 10004 O O . ASP B 1 366 ? -25.375 2.943 -1.279 1 98.31 366 ASP B O 1
ATOM 10008 N N . LEU B 1 367 ? -24.125 4.668 -0.618 1 98.12 367 LEU B N 1
ATOM 10009 C CA . LEU B 1 367 ? -23.406 3.863 0.359 1 98.12 367 LEU B CA 1
ATOM 10010 C C . LEU B 1 367 ? -24.328 3.387 1.469 1 98.12 367 LEU B C 1
ATOM 10012 O O . LEU B 1 367 ? -24.188 2.268 1.969 1 98.12 367 LEU B O 1
ATOM 10016 N N . GLU B 1 368 ? -25.312 4.266 1.82 1 97.12 368 GLU B N 1
ATOM 10017 C CA . GLU B 1 368 ? -26.297 3.885 2.828 1 97.12 368 GLU B CA 1
ATOM 10018 C C . GLU B 1 368 ? -27.172 2.744 2.332 1 97.12 368 GLU B C 1
ATOM 10020 O O . GLU B 1 368 ? -27.609 1.904 3.119 1 97.12 368 GLU B O 1
ATOM 10025 N N . THR B 1 369 ? -27.469 2.773 1.07 1 98.12 369 THR B N 1
ATOM 10026 C CA . THR B 1 369 ? -28.219 1.679 0.474 1 98.12 369 THR B CA 1
ATOM 10027 C C . THR B 1 369 ? -27.484 0.353 0.65 1 98.12 369 THR B C 1
ATOM 10029 O O . THR B 1 369 ? -28.094 -0.66 0.999 1 98.12 369 THR B O 1
ATOM 10032 N N . ILE B 1 370 ? -26.203 0.327 0.436 1 97.94 370 ILE B N 1
ATOM 10033 C CA . ILE B 1 370 ? -25.406 -0.875 0.621 1 97.94 370 ILE B CA 1
ATOM 10034 C C . ILE B 1 370 ? -25.406 -1.28 2.092 1 97.94 370 ILE B C 1
ATOM 10036 O O . ILE B 1 370 ? -25.609 -2.451 2.418 1 97.94 370 ILE B O 1
ATOM 10040 N N . HIS B 1 371 ? -25.188 -0.293 2.963 1 97.12 371 HIS B N 1
ATOM 10041 C CA . HIS B 1 371 ? -25.203 -0.543 4.402 1 97.12 371 HIS B CA 1
ATOM 10042 C C . HIS B 1 371 ? -26.547 -1.12 4.852 1 97.12 371 HIS B C 1
ATOM 10044 O O . HIS B 1 371 ? -26.578 -2.086 5.613 1 97.12 371 HIS B O 1
ATOM 10050 N N . GLY B 1 372 ? -27.609 -0.496 4.383 1 96.94 372 GLY B N 1
ATOM 10051 C CA . GLY B 1 372 ? -28.953 -0.959 4.727 1 96.94 372 GLY B CA 1
ATOM 10052 C C . GLY B 1 372 ? -29.219 -2.391 4.301 1 96.94 372 GLY B C 1
ATOM 10053 O O . GLY B 1 372 ? -29.797 -3.172 5.051 1 96.94 372 GLY B O 1
ATOM 10054 N N . SER B 1 373 ? -28.766 -2.734 3.156 1 97.31 373 SER B N 1
ATOM 10055 C CA . SER B 1 373 ? -28.953 -4.086 2.645 1 97.31 373 SER B CA 1
ATOM 10056 C C . SER B 1 373 ? -28.156 -5.102 3.449 1 97.31 373 SER B C 1
ATOM 10058 O O . SER B 1 373 ? -28.656 -6.176 3.785 1 97.31 373 SER B O 1
ATOM 10060 N N . LEU B 1 374 ? -26.891 -4.805 3.736 1 96.62 374 LEU B N 1
ATOM 10061 C CA . LEU B 1 374 ? -26.062 -5.695 4.539 1 96.62 374 LEU B CA 1
ATOM 10062 C C . LEU B 1 374 ? -26.656 -5.891 5.93 1 96.62 374 LEU B C 1
ATOM 10064 O O . LEU B 1 374 ? -26.719 -7.012 6.434 1 96.62 374 LEU B O 1
ATOM 10068 N N . THR B 1 375 ? -27.141 -4.832 6.508 1 95.5 375 THR B N 1
ATOM 10069 C CA . THR B 1 375 ? -27.719 -4.902 7.844 1 95.5 375 THR B CA 1
ATOM 10070 C C . THR B 1 375 ? -29.016 -5.703 7.832 1 95.5 375 THR B C 1
ATOM 10072 O O . THR B 1 375 ? -29.266 -6.5 8.742 1 95.5 375 THR B O 1
ATOM 10075 N N . ALA B 1 376 ? -29.828 -5.473 6.812 1 95.5 376 ALA B N 1
ATOM 10076 C CA . ALA B 1 376 ? -31.078 -6.203 6.672 1 95.5 376 ALA B CA 1
ATOM 10077 C C . ALA B 1 376 ? -30.828 -7.703 6.527 1 95.5 376 ALA B C 1
ATOM 10079 O O . ALA B 1 376 ? -31.641 -8.523 6.992 1 95.5 376 ALA B O 1
ATOM 10080 N N . ALA B 1 377 ? -29.719 -8 6.008 1 94.06 377 ALA B N 1
ATOM 10081 C CA . ALA B 1 377 ? -29.375 -9.406 5.793 1 94.06 377 ALA B CA 1
ATOM 10082 C C . ALA B 1 377 ? -28.656 -9.992 7.012 1 94.06 377 ALA B C 1
ATOM 10084 O O . ALA B 1 377 ? -28.219 -11.133 6.988 1 94.06 377 ALA B O 1
ATOM 10085 N N . GLY B 1 378 ? -28.531 -9.18 8.094 1 92.69 378 GLY B N 1
ATOM 10086 C CA . GLY B 1 378 ? -27.875 -9.641 9.305 1 92.69 378 GLY B CA 1
ATOM 10087 C C . GLY B 1 378 ? -26.359 -9.617 9.203 1 92.69 378 GLY B C 1
ATOM 10088 O O . GLY B 1 378 ? -25.672 -10.328 9.945 1 92.69 378 GLY B O 1
ATOM 10089 N N . LEU B 1 379 ? -25.828 -8.898 8.297 1 95.19 379 LEU B N 1
ATOM 10090 C CA . LEU B 1 379 ? -24.391 -8.859 8.047 1 95.19 379 LEU B CA 1
ATOM 10091 C C . LEU B 1 379 ? -23.781 -7.559 8.562 1 95.19 379 LEU B C 1
ATOM 10093 O O . LEU B 1 379 ? -22.984 -6.918 7.859 1 95.19 379 LEU B O 1
ATOM 10097 N N . SER B 1 380 ? -24.094 -7.133 9.703 1 92.56 380 SER B N 1
ATOM 10098 C CA . SER B 1 380 ? -23.625 -5.887 10.305 1 92.56 380 SER B CA 1
ATOM 10099 C C . SER B 1 380 ? -22.125 -5.91 10.531 1 92.56 380 SER B C 1
ATOM 10101 O O . SER B 1 380 ? -21.453 -4.875 10.445 1 92.56 380 SER B O 1
ATOM 10103 N N . GLU B 1 381 ? -21.594 -7.039 10.781 1 91.44 381 GLU B N 1
ATOM 10104 C CA . GLU B 1 381 ? -20.156 -7.156 11 1 91.44 381 GLU B CA 1
ATOM 10105 C C . GLU B 1 381 ? -19.375 -6.863 9.711 1 91.44 381 GLU B C 1
ATOM 10107 O O . GLU B 1 381 ? -18.297 -6.266 9.75 1 91.44 381 GLU B O 1
ATOM 10112 N N . ILE B 1 382 ? -19.906 -7.305 8.617 1 93.75 382 ILE B N 1
ATOM 10113 C CA . ILE B 1 382 ? -19.281 -7.039 7.32 1 93.75 382 ILE B CA 1
ATOM 10114 C C . ILE B 1 382 ? -19.391 -5.555 6.992 1 93.75 382 ILE B C 1
ATOM 10116 O O . ILE B 1 382 ? -18.453 -4.957 6.453 1 93.75 382 ILE B O 1
ATOM 10120 N N . ALA B 1 383 ? -20.531 -4.992 7.375 1 94.19 383 ALA B N 1
ATOM 10121 C CA . ALA B 1 383 ? -20.781 -3.574 7.121 1 94.19 383 ALA B CA 1
ATOM 10122 C C . ALA B 1 383 ? -19.859 -2.695 7.965 1 94.19 383 ALA B C 1
ATOM 10124 O O . ALA B 1 383 ? -19.578 -1.546 7.605 1 94.19 383 ALA B O 1
ATOM 10125 N N . ASP B 1 384 ? -19.359 -3.221 9.062 1 91 384 ASP B N 1
ATOM 10126 C CA . ASP B 1 384 ? -18.562 -2.449 10.016 1 91 384 ASP B CA 1
ATOM 10127 C C . ASP B 1 384 ? -17.078 -2.486 9.641 1 91 384 ASP B C 1
ATOM 10129 O O . ASP B 1 384 ? -16.219 -2.15 10.461 1 91 384 ASP B O 1
ATOM 10133 N N . GLY B 1 385 ? -16.703 -2.697 8.461 1 91.44 385 GLY B N 1
ATOM 10134 C CA . GLY B 1 385 ? -15.336 -2.688 7.977 1 91.44 385 GLY B CA 1
ATOM 10135 C C . GLY B 1 385 ? -15.039 -1.52 7.059 1 91.44 385 GLY B C 1
ATOM 10136 O O . GLY B 1 385 ? -15.25 -0.363 7.426 1 91.44 385 GLY B O 1
ATOM 10137 N N . ALA B 1 386 ? -14.594 -1.807 5.906 1 94.06 386 ALA B N 1
ATOM 10138 C CA . ALA B 1 386 ? -14.172 -0.803 4.934 1 94.06 386 ALA B CA 1
ATOM 10139 C C . ALA B 1 386 ? -15.336 0.108 4.551 1 94.06 386 ALA B C 1
ATOM 10141 O O . ALA B 1 386 ? -15.141 1.298 4.293 1 94.06 386 ALA B O 1
ATOM 10142 N N . LEU B 1 387 ? -16.531 -0.444 4.508 1 96.75 387 LEU B N 1
ATOM 10143 C CA . LEU B 1 387 ? -17.703 0.358 4.16 1 96.75 387 LEU B CA 1
ATOM 10144 C C . LEU B 1 387 ? -17.969 1.431 5.211 1 96.75 387 LEU B C 1
ATOM 10146 O O . LEU B 1 387 ? -18.266 2.576 4.875 1 96.75 387 LEU B O 1
ATOM 10150 N N . ALA B 1 388 ? -17.875 1.034 6.473 1 94.56 388 ALA B N 1
ATOM 10151 C CA . ALA B 1 388 ? -18.078 1.987 7.559 1 94.56 388 ALA B CA 1
ATOM 10152 C C . ALA B 1 388 ? -17.062 3.123 7.5 1 94.56 388 ALA B C 1
ATOM 10154 O O . ALA B 1 388 ? -17.406 4.285 7.727 1 94.56 388 ALA B O 1
ATOM 10155 N N . GLU B 1 389 ? -15.852 2.793 7.227 1 94.69 389 GLU B N 1
ATOM 10156 C CA . GLU B 1 389 ? -14.805 3.807 7.109 1 94.69 389 GLU B CA 1
ATOM 10157 C C . GLU B 1 389 ? -15.094 4.762 5.957 1 94.69 389 GLU B C 1
ATOM 10159 O O . GLU B 1 389 ? -14.922 5.977 6.09 1 94.69 389 GLU B O 1
ATOM 10164 N N . LEU B 1 390 ? -15.492 4.191 4.812 1 97.25 390 LEU B N 1
ATOM 10165 C CA . LEU B 1 390 ? -15.797 5.016 3.646 1 97.25 390 LEU B CA 1
ATOM 10166 C C . LEU B 1 390 ? -16.984 5.93 3.924 1 97.25 390 LEU B C 1
ATOM 10168 O O . LEU B 1 390 ? -16.969 7.105 3.562 1 97.25 390 LEU B O 1
ATOM 10172 N N . ARG B 1 391 ? -18.031 5.398 4.551 1 96.31 391 ARG B N 1
ATOM 10173 C CA . ARG B 1 391 ? -19.203 6.195 4.887 1 96.31 391 ARG B CA 1
ATOM 10174 C C . ARG B 1 391 ? -18.828 7.367 5.785 1 96.31 391 ARG B C 1
ATOM 10176 O O . ARG B 1 391 ? -19.297 8.492 5.57 1 96.31 391 ARG B O 1
ATOM 10183 N N . THR B 1 392 ? -17.969 7.082 6.766 1 95.44 392 THR B N 1
ATOM 10184 C CA . THR B 1 392 ? -17.516 8.133 7.676 1 95.44 392 THR B CA 1
ATOM 10185 C C . THR B 1 392 ? -16.703 9.18 6.93 1 95.44 392 THR B C 1
ATOM 10187 O O . THR B 1 392 ? -16.875 10.383 7.141 1 95.44 392 THR B O 1
ATOM 10190 N N . ALA B 1 393 ? -15.812 8.734 6.07 1 97.19 393 ALA B N 1
ATOM 10191 C CA . ALA B 1 393 ? -14.977 9.656 5.305 1 97.19 393 ALA B CA 1
ATOM 10192 C C . ALA B 1 393 ? -15.828 10.609 4.465 1 97.19 393 ALA B C 1
ATOM 10194 O O . ALA B 1 393 ? -15.57 11.812 4.414 1 97.19 393 ALA B O 1
ATOM 10195 N N . VAL B 1 394 ? -16.844 10.086 3.807 1 97.44 394 VAL B N 1
ATOM 10196 C CA . VAL B 1 394 ? -17.688 10.883 2.934 1 97.44 394 VAL B CA 1
ATOM 10197 C C . VAL B 1 394 ? -18.469 11.898 3.762 1 97.44 394 VAL B C 1
ATOM 10199 O O . VAL B 1 394 ? -18.656 13.047 3.342 1 97.44 394 VAL B O 1
ATOM 10202 N N . ARG B 1 395 ? -18.859 11.5 4.91 1 95.19 395 ARG B N 1
ATOM 10203 C CA . ARG B 1 395 ? -19.609 12.398 5.789 1 95.19 395 ARG B CA 1
ATOM 10204 C C . ARG B 1 395 ? -18.719 13.547 6.27 1 95.19 395 ARG B C 1
ATOM 10206 O O . ARG B 1 395 ? -19.188 14.68 6.387 1 95.19 395 ARG B O 1
ATOM 10213 N N . VAL B 1 396 ? -17.5 13.227 6.504 1 95.88 396 VAL B N 1
ATOM 10214 C CA . VAL B 1 396 ? -16.609 14.211 7.113 1 95.88 396 VAL B CA 1
ATOM 10215 C C . VAL B 1 396 ? -15.984 15.078 6.027 1 95.88 396 VAL B C 1
ATOM 10217 O O . VAL B 1 396 ? -15.984 16.312 6.133 1 95.88 396 VAL B O 1
ATOM 10220 N N . PHE B 1 397 ? -15.516 14.508 4.934 1 97.75 397 PHE B N 1
ATOM 10221 C CA . PHE B 1 397 ? -14.688 15.219 3.967 1 97.75 397 PHE B CA 1
ATOM 10222 C C . PHE B 1 397 ? -15.523 15.672 2.773 1 97.75 397 PHE B C 1
ATOM 10224 O O . PHE B 1 397 ? -15.109 16.547 2.01 1 97.75 397 PHE B O 1
ATOM 10231 N N . GLY B 1 398 ? -16.734 15.055 2.535 1 97.5 398 GLY B N 1
ATOM 10232 C CA . GLY B 1 398 ? -17.516 15.414 1.362 1 97.5 398 GLY B CA 1
ATOM 10233 C C . GLY B 1 398 ? -16.703 15.438 0.086 1 97.5 398 GLY B C 1
ATOM 10234 O O . GLY B 1 398 ? -15.773 14.648 -0.08 1 97.5 398 GLY B O 1
ATOM 10235 N N . PHE B 1 399 ? -17.203 16.25 -0.89 1 98.12 399 PHE B N 1
ATOM 10236 C CA . PHE B 1 399 ? -16.422 16.438 -2.111 1 98.12 399 PHE B CA 1
ATOM 10237 C C . PHE B 1 399 ? -15.43 17.578 -1.962 1 98.12 399 PHE B C 1
ATOM 10239 O O . PHE B 1 399 ? -14.57 17.781 -2.822 1 98.12 399 PHE B O 1
ATOM 10246 N N . HIS B 1 400 ? -15.516 18.281 -0.807 1 97.5 400 HIS B N 1
ATOM 10247 C CA . HIS B 1 400 ? -14.711 19.484 -0.603 1 97.5 400 HIS B CA 1
ATOM 10248 C C . HIS B 1 400 ? -13.414 19.156 0.13 1 97.5 400 HIS B C 1
ATOM 10250 O O . HIS B 1 400 ? -12.469 19.953 0.112 1 97.5 400 HIS B O 1
ATOM 10256 N N . LEU B 1 401 ? -13.242 18 0.839 1 97.62 401 LEU B N 1
ATOM 10257 C CA . LEU B 1 401 ? -12.086 17.531 1.59 1 97.62 401 LEU B CA 1
ATOM 10258 C C . LEU B 1 401 ? -11.852 18.391 2.826 1 97.62 401 LEU B C 1
ATOM 10260 O O . LEU B 1 401 ? -12.031 17.922 3.955 1 97.62 401 LEU B O 1
ATOM 10264 N N . ALA B 1 402 ? -11.625 19.703 2.648 1 96.5 402 ALA B N 1
ATOM 10265 C CA . ALA B 1 402 ? -11.367 20.656 3.727 1 96.5 402 ALA B CA 1
ATOM 10266 C C . ALA B 1 402 ? -12.258 21.891 3.594 1 96.5 402 ALA B C 1
ATOM 10268 O O . ALA B 1 402 ? -12.523 22.359 2.482 1 96.5 402 ALA B O 1
ATOM 10269 N N . HIS B 1 403 ? -12.656 22.422 4.754 1 96.88 403 HIS B N 1
ATOM 10270 C CA . HIS B 1 403 ? -13.352 23.703 4.766 1 96.88 403 HIS B CA 1
ATOM 10271 C C . HIS B 1 403 ? -12.383 24.859 4.531 1 96.88 403 HIS B C 1
ATOM 10273 O O . HIS B 1 403 ? -11.508 25.125 5.359 1 96.88 403 HIS B O 1
ATOM 10279 N N . LEU B 1 404 ? -12.57 25.531 3.422 1 97.19 404 LEU B N 1
ATOM 10280 C CA . LEU B 1 404 ? -11.664 26.641 3.088 1 97.19 404 LEU B CA 1
ATOM 10281 C C . LEU B 1 404 ? -12.18 27.953 3.648 1 97.19 404 LEU B C 1
ATOM 10283 O O . LEU B 1 404 ? -13.312 28.359 3.354 1 97.19 404 LEU B O 1
ATOM 10287 N N . ASP B 1 405 ? -11.375 28.609 4.445 1 96.62 405 ASP B N 1
ATOM 10288 C CA . ASP B 1 405 ? -11.734 29.938 4.953 1 96.62 405 ASP B CA 1
ATOM 10289 C C . ASP B 1 405 ? -11.242 31.031 4.012 1 96.62 405 ASP B C 1
ATOM 10291 O O . ASP B 1 405 ? -10.141 30.938 3.465 1 96.62 405 ASP B O 1
ATOM 10295 N N . LEU B 1 406 ? -12.07 32 3.822 1 97.94 406 LEU B N 1
ATOM 10296 C CA . LEU B 1 406 ? -11.617 33.219 3.176 1 97.94 406 LEU B CA 1
ATOM 10297 C C . LEU B 1 406 ? -11.219 34.281 4.211 1 97.94 406 LEU B C 1
ATOM 10299 O O . LEU B 1 406 ? -11.812 34.344 5.289 1 97.94 406 LEU B O 1
ATOM 10303 N N . ARG B 1 407 ? -10.188 34.969 3.904 1 97.06 407 ARG B N 1
ATOM 10304 C CA . ARG B 1 407 ? -9.734 35.969 4.844 1 97.06 407 ARG B CA 1
ATOM 10305 C C . ARG B 1 407 ? -9.156 37.188 4.109 1 97.06 407 ARG B C 1
ATOM 10307 O O . ARG B 1 407 ? -8.445 37.031 3.113 1 97.06 407 ARG B O 1
ATOM 10314 N N . GLN B 1 408 ? -9.523 38.375 4.5 1 96.44 408 GLN B N 1
ATOM 10315 C CA . GLN B 1 408 ? -8.992 39.625 3.953 1 96.44 408 GLN B CA 1
ATOM 10316 C C . GLN B 1 408 ? -9.008 40.719 5.004 1 96.44 408 GLN B C 1
ATOM 10318 O O . GLN B 1 408 ? -9.703 40.625 6.012 1 96.44 408 GLN B O 1
ATOM 10323 N N . ASN B 1 409 ? -8.227 41.719 4.762 1 95 409 ASN B N 1
ATOM 10324 C CA . ASN B 1 409 ? -8.094 42.844 5.676 1 95 409 ASN B CA 1
ATOM 10325 C C . ASN B 1 409 ? -9.25 43.844 5.523 1 95 409 ASN B C 1
ATOM 10327 O O . ASN B 1 409 ? -9.703 44.094 4.41 1 95 409 ASN B O 1
ATOM 10331 N N . SER B 1 410 ? -9.719 44.438 6.68 1 96.44 410 SER B N 1
ATOM 10332 C CA . SER B 1 410 ? -10.844 45.375 6.676 1 96.44 410 SER B CA 1
ATOM 10333 C C . SER B 1 410 ? -10.531 46.594 5.832 1 96.44 410 SER B C 1
ATOM 10335 O O . SER B 1 410 ? -11.422 47.188 5.203 1 96.44 410 SER B O 1
ATOM 10337 N N . ALA B 1 411 ? -9.258 46.969 5.766 1 94.75 411 ALA B N 1
ATOM 10338 C CA . ALA B 1 411 ? -8.859 48.125 4.984 1 94.75 411 ALA B CA 1
ATOM 10339 C C . ALA B 1 411 ? -9.133 47.906 3.498 1 94.75 411 ALA B C 1
ATOM 10341 O O . ALA B 1 411 ? -9.469 48.875 2.777 1 94.75 411 ALA B O 1
ATOM 10342 N N . VAL B 1 412 ? -8.938 46.75 3.066 1 96.5 412 VAL B N 1
ATOM 10343 C CA . VAL B 1 412 ? -9.188 46.438 1.664 1 96.5 412 VAL B CA 1
ATOM 10344 C C . VAL B 1 412 ? -10.688 46.469 1.385 1 96.5 412 VAL B C 1
ATOM 10346 O O . VAL B 1 412 ? -11.125 47 0.362 1 96.5 412 VAL B O 1
ATOM 10349 N N . HIS B 1 413 ? -11.531 45.969 2.277 1 97.81 413 HIS B N 1
ATOM 10350 C CA . HIS B 1 413 ? -12.984 46.031 2.125 1 97.81 413 HIS B CA 1
ATOM 10351 C C . HIS B 1 413 ? -13.469 47.469 2.057 1 97.81 413 HIS B C 1
ATOM 10353 O O . HIS B 1 413 ? -14.312 47.781 1.225 1 97.81 413 HIS B O 1
ATOM 10359 N N . GLU B 1 414 ? -12.914 48.188 2.934 1 97.81 414 GLU B N 1
ATOM 10360 C CA . GLU B 1 414 ? -13.289 49.594 2.965 1 97.81 414 GLU B CA 1
ATOM 10361 C C . GLU B 1 414 ? -12.984 50.281 1.635 1 97.81 414 GLU B C 1
ATOM 10363 O O . GLU B 1 414 ? -13.805 51.031 1.117 1 97.81 414 GLU B O 1
ATOM 10368 N N . ALA B 1 415 ? -11.828 50 1.115 1 97.19 415 ALA B N 1
ATOM 10369 C CA . ALA B 1 415 ? -11.422 50.594 -0.157 1 97.19 415 ALA B CA 1
ATOM 10370 C C . ALA B 1 415 ? -12.352 50.156 -1.287 1 97.19 415 ALA B C 1
ATOM 10372 O O . ALA B 1 415 ? -12.727 50.938 -2.141 1 97.19 415 ALA B O 1
ATOM 10373 N N . VAL B 1 416 ? -12.695 48.938 -1.294 1 97.62 416 VAL B N 1
ATOM 10374 C CA . VAL B 1 416 ? -13.555 48.375 -2.332 1 97.62 416 VAL B CA 1
ATOM 10375 C C . VAL B 1 416 ? -14.945 48.969 -2.24 1 97.62 416 VAL B C 1
ATOM 10377 O O . VAL B 1 416 ? -15.492 49.438 -3.242 1 97.62 416 VAL B O 1
ATOM 10380 N N . ILE B 1 417 ? -15.508 49.031 -1.079 1 97.94 417 ILE B N 1
ATOM 10381 C CA . ILE B 1 417 ? -16.859 49.562 -0.863 1 97.94 417 ILE B CA 1
ATOM 10382 C C . ILE B 1 417 ? -16.875 51.031 -1.185 1 97.94 417 ILE B C 1
ATOM 10384 O O . ILE B 1 417 ? -17.844 51.531 -1.771 1 97.94 417 ILE B O 1
ATOM 10388 N N . ALA B 1 418 ? -15.844 51.719 -0.764 1 97.88 418 ALA B N 1
ATOM 10389 C CA . ALA B 1 418 ? -15.75 53.125 -1.065 1 97.88 418 ALA B CA 1
ATOM 10390 C C . ALA B 1 418 ? -15.82 53.375 -2.57 1 97.88 418 ALA B C 1
ATOM 10392 O O . ALA B 1 418 ? -16.516 54.281 -3.02 1 97.88 418 ALA B O 1
ATOM 10393 N N . GLU B 1 419 ? -15.109 52.594 -3.297 1 97 419 GLU B N 1
ATOM 10394 C CA . GLU B 1 419 ? -15.117 52.719 -4.75 1 97 419 GLU B CA 1
ATOM 10395 C C . GLU B 1 419 ? -16.484 52.375 -5.34 1 97 419 GLU B C 1
ATOM 10397 O O . GLU B 1 419 ? -16.953 53.062 -6.246 1 97 419 GLU B O 1
ATOM 10402 N N . LEU B 1 420 ? -17.125 51.375 -4.871 1 96.94 420 LEU B N 1
ATOM 10403 C CA . LEU B 1 420 ? -18.438 51 -5.352 1 96.94 420 LEU B CA 1
ATOM 10404 C C . LEU B 1 420 ? -19.484 52.062 -5.055 1 96.94 420 LEU B C 1
ATOM 10406 O O . LEU B 1 420 ? -20.312 52.375 -5.898 1 96.94 420 LEU B O 1
ATOM 10410 N N . ILE B 1 421 ? -19.422 52.625 -3.869 1 96.56 421 ILE B N 1
ATOM 10411 C CA . ILE B 1 421 ? -20.344 53.656 -3.461 1 96.56 421 ILE B CA 1
ATOM 10412 C C . ILE B 1 421 ? -20.109 54.938 -4.297 1 96.56 421 ILE B C 1
ATOM 10414 O O . ILE B 1 421 ? -21.062 55.594 -4.734 1 96.56 421 ILE B O 1
ATOM 10418 N N . ALA B 1 422 ? -18.828 55.219 -4.555 1 95.19 422 ALA B N 1
ATOM 10419 C CA . ALA B 1 422 ? -18.516 56.375 -5.363 1 95.19 422 ALA B CA 1
ATOM 10420 C C . ALA B 1 422 ? -19.094 56.25 -6.77 1 95.19 422 ALA B C 1
ATOM 10422 O O . ALA B 1 422 ? -19.5 57.25 -7.371 1 95.19 422 ALA B O 1
ATOM 10423 N N . ALA B 1 423 ? -19.078 55.094 -7.266 1 94 423 ALA B N 1
ATOM 10424 C CA . ALA B 1 423 ? -19.641 54.844 -8.594 1 94 423 ALA B CA 1
ATOM 10425 C C . ALA B 1 423 ? -21.156 54.969 -8.586 1 94 423 ALA B C 1
ATOM 10427 O O . ALA B 1 423 ? -21.75 55.531 -9.523 1 94 423 ALA B O 1
ATOM 10428 N N . ALA B 1 424 ? -21.797 54.5 -7.578 1 92.75 424 ALA B N 1
ATOM 10429 C CA . ALA B 1 424 ? -23.25 54.5 -7.484 1 92.75 424 ALA B CA 1
ATOM 10430 C C . ALA B 1 424 ? -23.781 55.844 -6.988 1 92.75 424 ALA B C 1
ATOM 10432 O O . ALA B 1 424 ? -24.859 56.25 -7.383 1 92.75 424 ALA B O 1
ATOM 10433 N N . HIS B 1 425 ? -23 56.438 -6.039 1 92.25 425 HIS B N 1
ATOM 10434 C CA . HIS B 1 425 ? -23.328 57.688 -5.422 1 92.25 425 HIS B CA 1
ATOM 10435 C C . HIS B 1 425 ? -22.172 58.688 -5.5 1 92.25 425 HIS B C 1
ATOM 10437 O O . HIS B 1 425 ? -21.484 58.906 -4.504 1 92.25 425 HIS B O 1
ATOM 10443 N N . PRO B 1 426 ? -22.078 59.344 -6.586 1 89.62 426 PRO B N 1
ATOM 10444 C CA . PRO B 1 426 ? -20.906 60.156 -6.816 1 89.62 426 PRO B CA 1
ATOM 10445 C C . PRO B 1 426 ? -20.766 61.281 -5.797 1 89.62 426 PRO B C 1
ATOM 10447 O O . PRO B 1 426 ? -19.672 61.812 -5.59 1 89.62 426 PRO B O 1
ATOM 10450 N N . ASP B 1 427 ? -21.797 61.625 -5.109 1 92.69 427 ASP B N 1
ATOM 10451 C CA . ASP B 1 427 ? -21.766 62.75 -4.188 1 92.69 427 ASP B CA 1
ATOM 10452 C C . ASP B 1 427 ? -21.359 62.312 -2.783 1 92.69 427 ASP B C 1
ATOM 10454 O O . ASP B 1 427 ? -21.219 63.125 -1.876 1 92.69 427 ASP B O 1
ATOM 10458 N N . VAL B 1 428 ? -21.062 61.062 -2.627 1 94.38 428 VAL B N 1
ATOM 10459 C CA . VAL B 1 428 ? -20.797 60.531 -1.292 1 94.38 428 VAL B CA 1
ATOM 10460 C C . VAL B 1 428 ? -19.344 60.094 -1.194 1 94.38 428 VAL B C 1
ATOM 10462 O O . VAL B 1 428 ? -18.875 59.281 -2.008 1 94.38 428 VAL B O 1
ATOM 10465 N N . ASP B 1 429 ? -18.672 60.688 -0.251 1 95.44 429 ASP B N 1
ATOM 10466 C CA . ASP B 1 429 ? -17.344 60.188 0.1 1 95.44 429 ASP B CA 1
ATOM 10467 C C . ASP B 1 429 ? -17.406 59.25 1.295 1 95.44 429 ASP B C 1
ATOM 10469 O O . ASP B 1 429 ? -17.234 59.656 2.439 1 95.44 429 ASP B O 1
ATOM 10473 N N . TYR B 1 430 ? -17.453 58 1.069 1 97.12 430 TYR B N 1
ATOM 10474 C CA . TYR B 1 430 ? -17.719 56.969 2.061 1 97.12 430 TYR B CA 1
ATOM 10475 C C . TYR B 1 430 ? -16.656 56.969 3.146 1 97.12 430 TYR B C 1
ATOM 10477 O O . TYR B 1 430 ? -16.953 56.844 4.332 1 97.12 430 TYR B O 1
ATOM 10485 N N . ARG B 1 431 ? -15.375 57.094 2.859 1 95.38 431 ARG B N 1
ATOM 10486 C CA . ARG B 1 431 ? -14.258 56.969 3.793 1 95.38 431 ARG B CA 1
ATOM 10487 C C . ARG B 1 431 ? -14.258 58.125 4.789 1 95.38 431 ARG B C 1
ATOM 10489 O O . ARG B 1 431 ? -13.688 58.031 5.879 1 95.38 431 ARG B O 1
ATOM 10496 N N . ARG B 1 432 ? -14.898 59.219 4.43 1 95.25 432 ARG B N 1
ATOM 10497 C CA . ARG B 1 432 ? -14.891 60.375 5.289 1 95.25 432 ARG B CA 1
ATOM 10498 C C . ARG B 1 432 ? -16.125 60.406 6.199 1 95.25 432 ARG B C 1
ATOM 10500 O O . ARG B 1 432 ? -16.219 61.25 7.109 1 95.25 432 ARG B O 1
ATOM 10507 N N . LEU B 1 433 ? -16.984 59.5 6.008 1 96.81 433 LEU B N 1
ATOM 10508 C CA . LEU B 1 433 ? -18.172 59.438 6.84 1 96.81 433 LEU B CA 1
ATOM 10509 C C . LEU B 1 433 ? -17.844 58.906 8.227 1 96.81 433 LEU B C 1
ATOM 10511 O O . LEU B 1 433 ? -17.031 58 8.367 1 96.81 433 LEU B O 1
ATOM 10515 N N . PRO B 1 434 ? -18.469 59.469 9.188 1 96.19 434 PRO B N 1
ATOM 10516 C CA . PRO B 1 434 ? -18.344 58.844 10.508 1 96.19 434 PRO B CA 1
ATOM 10517 C C . PRO B 1 434 ? -19 57.469 10.578 1 96.19 434 PRO B C 1
ATOM 10519 O O . PRO B 1 434 ? -19.844 57.156 9.734 1 96.19 434 PRO B O 1
ATOM 10522 N N . GLU B 1 435 ? -18.703 56.656 11.539 1 96.69 435 GLU B N 1
ATOM 10523 C CA . GLU B 1 435 ? -19.125 55.281 11.68 1 96.69 435 GLU B CA 1
ATOM 10524 C C . GLU B 1 435 ? -20.641 55.156 11.633 1 96.69 435 GLU B C 1
ATOM 10526 O O . GLU B 1 435 ? -21.188 54.281 10.953 1 96.69 435 GLU B O 1
ATOM 10531 N N . THR B 1 436 ? -21.344 56.062 12.328 1 96.56 436 THR B N 1
ATOM 10532 C CA . THR B 1 436 ? -22.797 56 12.391 1 96.56 436 THR B CA 1
ATOM 10533 C C . THR B 1 436 ? -23.406 56.188 11.008 1 96.56 436 THR B C 1
ATOM 10535 O O . THR B 1 436 ? -24.359 55.5 10.641 1 96.56 436 THR B O 1
ATOM 10538 N N . GLU B 1 437 ? -22.859 57.062 10.25 1 96.94 437 GLU B N 1
ATOM 10539 C CA . GLU B 1 437 ? -23.359 57.344 8.906 1 96.94 437 GLU B CA 1
ATOM 10540 C C . GLU B 1 437 ? -22.984 56.219 7.938 1 96.94 437 GLU B C 1
ATOM 10542 O O . GLU B 1 437 ? -23.75 55.875 7.027 1 96.94 437 GLU B O 1
ATOM 10547 N N . ARG B 1 438 ? -21.797 55.719 8.086 1 97.56 438 ARG B N 1
ATOM 10548 C CA . ARG B 1 438 ? -21.391 54.594 7.281 1 97.56 438 ARG B CA 1
ATOM 10549 C C . ARG B 1 438 ? -22.375 53.438 7.438 1 97.56 438 ARG B C 1
ATOM 10551 O O . ARG B 1 438 ? -22.844 52.875 6.445 1 97.56 438 ARG B O 1
ATOM 10558 N N . VAL B 1 439 ? -22.672 53.094 8.703 1 98.06 439 VAL B N 1
ATOM 10559 C CA . VAL B 1 439 ? -23.562 52 9.023 1 98.06 439 VAL B CA 1
ATOM 10560 C C . VAL B 1 439 ? -24.938 52.25 8.414 1 98.06 439 VAL B C 1
ATOM 10562 O O . VAL B 1 439 ? -25.547 51.344 7.828 1 98.06 439 VAL B O 1
ATOM 10565 N N . ALA B 1 440 ? -25.375 53.469 8.508 1 97.31 440 ALA B N 1
ATOM 10566 C CA . ALA B 1 440 ? -26.688 53.812 7.961 1 97.31 440 ALA B CA 1
ATOM 10567 C C . ALA B 1 440 ? -26.719 53.656 6.445 1 97.31 440 ALA B C 1
ATOM 10569 O O . ALA B 1 440 ? -27.688 53.125 5.887 1 97.31 440 ALA B O 1
ATOM 10570 N N . LEU B 1 441 ? -25.703 54.156 5.855 1 97.31 441 LEU B N 1
ATOM 10571 C CA . LEU B 1 441 ? -25.609 54.031 4.402 1 97.31 441 LEU B CA 1
ATOM 10572 C C . LEU B 1 441 ? -25.578 52.594 3.961 1 97.31 441 LEU B C 1
ATOM 10574 O O . LEU B 1 441 ? -26.281 52.188 3.027 1 97.31 441 LEU B O 1
ATOM 10578 N N . LEU B 1 442 ? -24.75 51.781 4.566 1 97.88 442 LEU B N 1
ATOM 10579 C CA . LEU B 1 442 ? -24.625 50.375 4.234 1 97.88 442 LEU B CA 1
ATOM 10580 C C . LEU B 1 442 ? -25.938 49.625 4.445 1 97.88 442 LEU B C 1
ATOM 10582 O O . LEU B 1 442 ? -26.312 48.781 3.641 1 97.88 442 LEU B O 1
ATOM 10586 N N . ARG B 1 443 ? -26.641 49.938 5.551 1 97 443 ARG B N 1
ATOM 10587 C CA . ARG B 1 443 ? -27.938 49.344 5.828 1 97 443 ARG B CA 1
ATOM 10588 C C . ARG B 1 443 ? -28.938 49.656 4.723 1 97 443 ARG B C 1
ATOM 10590 O O . ARG B 1 443 ? -29.703 48.781 4.309 1 97 443 ARG B O 1
ATOM 10597 N N . ARG B 1 444 ? -28.891 50.812 4.23 1 95.94 444 ARG B N 1
ATOM 10598 C CA . ARG B 1 444 ? -29.781 51.219 3.148 1 95.94 444 ARG B CA 1
ATOM 10599 C C . ARG B 1 444 ? -29.484 50.438 1.873 1 95.94 444 ARG B C 1
ATOM 10601 O O . ARG B 1 444 ? -30.391 49.969 1.182 1 95.94 444 ARG B O 1
ATOM 10608 N N . GLU B 1 445 ? -28.266 50.375 1.611 1 95.62 445 GLU B N 1
ATOM 10609 C CA . GLU B 1 445 ? -27.859 49.656 0.409 1 95.62 445 GLU B CA 1
ATOM 10610 C C . GLU B 1 445 ? -28.156 48.188 0.521 1 95.62 445 GLU B C 1
ATOM 10612 O O . GLU B 1 445 ? -28.469 47.531 -0.478 1 95.62 445 GLU B O 1
ATOM 10617 N N . LEU B 1 446 ? -28.016 47.562 1.68 1 96.31 446 LEU B N 1
ATOM 10618 C CA . LEU B 1 446 ? -28.266 46.156 1.914 1 96.31 446 LEU B CA 1
ATOM 10619 C C . LEU B 1 446 ? -29.75 45.844 1.819 1 96.31 446 LEU B C 1
ATOM 10621 O O . LEU B 1 446 ? -30.141 44.719 1.518 1 96.31 446 LEU B O 1
ATOM 10625 N N . ALA B 1 447 ? -30.547 46.844 1.997 1 93.75 447 ALA B N 1
ATOM 10626 C CA . ALA B 1 447 ? -32 46.688 2.033 1 93.75 447 ALA B CA 1
ATOM 10627 C C . ALA B 1 447 ? -32.562 46.594 0.623 1 93.75 447 ALA B C 1
ATOM 10629 O O . ALA B 1 447 ? -33.688 46.094 0.42 1 93.75 447 ALA B O 1
ATOM 10630 N N . THR B 1 448 ? -31.812 47.125 -0.32 1 92.31 448 THR B N 1
ATOM 10631 C CA . THR B 1 448 ? -32.312 47.094 -1.692 1 92.31 448 THR B CA 1
ATOM 10632 C C . THR B 1 448 ? -31.75 45.875 -2.441 1 92.31 448 THR B C 1
ATOM 10634 O O . THR B 1 448 ? -30.625 45.438 -2.186 1 92.31 448 THR B O 1
ATOM 10637 N N . ALA B 1 449 ? -32.469 45.406 -3.33 1 90.5 449 ALA B N 1
ATOM 10638 C CA . ALA B 1 449 ? -32.062 44.25 -4.129 1 90.5 449 ALA B CA 1
ATOM 10639 C C . ALA B 1 449 ? -31.156 44.688 -5.277 1 90.5 449 ALA B C 1
ATOM 10641 O O . ALA B 1 449 ? -30.484 43.844 -5.898 1 90.5 449 ALA B O 1
ATOM 10642 N N . ARG B 1 450 ? -31.016 45.938 -5.477 1 91 450 ARG B N 1
ATOM 10643 C CA . ARG B 1 450 ? -30.188 46.438 -6.574 1 91 450 ARG B CA 1
ATOM 10644 C C . ARG B 1 450 ? -28.703 46.25 -6.289 1 91 450 ARG B C 1
ATOM 10646 O O . ARG B 1 450 ? -28.234 46.562 -5.199 1 91 450 ARG B O 1
ATOM 10653 N N . PRO B 1 451 ? -28.031 45.75 -7.246 1 91.88 451 PRO B N 1
ATOM 10654 C CA . PRO B 1 451 ? -26.594 45.594 -7.039 1 91.88 451 PRO B CA 1
ATOM 10655 C C . PRO B 1 451 ? -25.875 46.969 -7.008 1 91.88 451 PRO B C 1
ATOM 10657 O O . PRO B 1 451 ? -26.312 47.906 -7.652 1 91.88 451 PRO B O 1
ATOM 10660 N N . LEU B 1 452 ? -24.891 47 -6.242 1 92.56 452 LEU B N 1
ATOM 10661 C CA . LEU B 1 452 ? -24.031 48.156 -6.215 1 92.56 452 LEU B CA 1
ATOM 10662 C C . LEU B 1 452 ? -23.062 48.156 -7.391 1 92.56 452 LEU B C 1
ATOM 10664 O O . LEU B 1 452 ? -22.641 49.219 -7.852 1 92.56 452 LEU B O 1
ATOM 10668 N N . THR B 1 453 ? -22.75 46.969 -7.832 1 93.81 453 THR B N 1
ATOM 10669 C CA . THR B 1 453 ? -21.781 46.812 -8.914 1 93.81 453 THR B CA 1
ATOM 10670 C C . THR B 1 453 ? -22.438 47.062 -10.266 1 93.81 453 THR B C 1
ATOM 10672 O O . THR B 1 453 ? -23.625 46.781 -10.453 1 93.81 453 THR B O 1
ATOM 10675 N N . ASN B 1 454 ? -21.688 47.656 -11.188 1 91 454 ASN B N 1
ATOM 10676 C CA . ASN B 1 454 ? -22.047 47.875 -12.578 1 91 454 ASN B CA 1
ATOM 10677 C C . ASN B 1 454 ? -21.062 47.188 -13.531 1 91 454 ASN B C 1
ATOM 10679 O O . ASN B 1 454 ? -19.875 47.531 -13.555 1 91 454 ASN B O 1
ATOM 10683 N N . PRO B 1 455 ? -21.562 46.219 -14.227 1 87.5 455 PRO B N 1
ATOM 10684 C CA . PRO B 1 455 ? -20.672 45.469 -15.109 1 87.5 455 PRO B CA 1
ATOM 10685 C C . PRO B 1 455 ? -19.984 46.375 -16.156 1 87.5 455 PRO B C 1
ATOM 10687 O O . PRO B 1 455 ? -18.922 46 -16.672 1 87.5 455 PRO B O 1
ATOM 10690 N N . ASP B 1 456 ? -20.578 47.531 -16.469 1 89.25 456 ASP B N 1
ATOM 10691 C CA . ASP B 1 456 ? -20.047 48.406 -17.5 1 89.25 456 ASP B CA 1
ATOM 10692 C C . ASP B 1 456 ? -19.141 49.5 -16.906 1 89.25 456 ASP B C 1
ATOM 10694 O O . ASP B 1 456 ? -18.625 50.344 -17.641 1 89.25 456 ASP B O 1
ATOM 10698 N N . TRP B 1 457 ? -19 49.438 -15.656 1 91.5 457 TRP B N 1
ATOM 10699 C CA . TRP B 1 457 ? -18.109 50.375 -14.977 1 91.5 457 TRP B CA 1
ATOM 10700 C C . TRP B 1 457 ? -16.703 49.781 -14.836 1 91.5 457 TRP B C 1
ATOM 10702 O O . TRP B 1 457 ? -16.547 48.562 -14.633 1 91.5 457 TRP B O 1
ATOM 10712 N N . SER B 1 458 ? -15.68 50.688 -15.055 1 92.81 458 SER B N 1
ATOM 10713 C CA . SER B 1 458 ? -14.305 50.219 -14.891 1 92.81 458 SER B CA 1
ATOM 10714 C C . SER B 1 458 ? -13.805 50.469 -13.469 1 92.81 458 SER B C 1
ATOM 10716 O O . SER B 1 458 ? -13.492 51.594 -13.102 1 92.81 458 SER B O 1
ATOM 10718 N N . TYR B 1 459 ? -13.711 49.438 -12.719 1 96.25 459 TYR B N 1
ATOM 10719 C CA . TYR B 1 459 ? -13.219 49.531 -11.352 1 96.25 459 TYR B CA 1
ATOM 10720 C C . TYR B 1 459 ? -11.711 49.344 -11.297 1 96.25 459 TYR B C 1
ATOM 10722 O O . TYR B 1 459 ? -11.109 48.875 -12.266 1 96.25 459 TYR B O 1
ATOM 10730 N N . SER B 1 460 ? -11.07 49.719 -10.188 1 96.31 460 SER B N 1
ATOM 10731 C CA . SER B 1 460 ? -9.641 49.5 -9.977 1 96.31 460 SER B CA 1
ATOM 10732 C C . SER B 1 460 ? -9.305 48.031 -9.977 1 96.31 460 SER B C 1
ATOM 10734 O O . SER B 1 460 ? -10.195 47.188 -9.836 1 96.31 460 SER B O 1
ATOM 10736 N N . ALA B 1 461 ? -7.988 47.688 -10.148 1 95.12 461 ALA B N 1
ATOM 10737 C CA . ALA B 1 461 ? -7.527 46.312 -10.172 1 95.12 461 ALA B CA 1
ATOM 10738 C C . ALA B 1 461 ? -7.848 45.594 -8.852 1 95.12 461 ALA B C 1
ATOM 10740 O O . ALA B 1 461 ? -8.203 44.406 -8.844 1 95.12 461 ALA B O 1
ATOM 10741 N N . THR B 1 462 ? -7.715 46.281 -7.758 1 95.19 462 THR B N 1
ATOM 10742 C CA . THR B 1 462 ? -7.992 45.719 -6.441 1 95.19 462 THR B CA 1
ATOM 10743 C C . THR B 1 462 ? -9.469 45.344 -6.305 1 95.19 462 THR B C 1
ATOM 10745 O O . THR B 1 462 ? -9.812 44.25 -5.859 1 95.19 462 THR B O 1
ATOM 10748 N N . THR B 1 463 ? -10.32 46.281 -6.703 1 96.75 463 THR B N 1
ATOM 10749 C CA . THR B 1 463 ? -11.758 46.062 -6.609 1 96.75 463 THR B CA 1
ATOM 10750 C C . THR B 1 463 ? -12.188 44.906 -7.508 1 96.75 463 THR B C 1
ATOM 10752 O O . THR B 1 463 ? -12.977 44.031 -7.098 1 96.75 463 THR B O 1
ATOM 10755 N N . GLN B 1 464 ? -11.648 44.875 -8.664 1 96 464 GLN B N 1
ATOM 10756 C CA . GLN B 1 464 ? -11.969 43.812 -9.594 1 96 464 GLN B CA 1
ATOM 10757 C C . GLN B 1 464 ? -11.523 42.469 -9.031 1 96 464 GLN B C 1
ATOM 10759 O O . GLN B 1 464 ? -12.266 41.469 -9.117 1 96 464 GLN B O 1
ATOM 10764 N N . SER B 1 465 ? -10.344 42.406 -8.531 1 96.19 465 SER B N 1
ATOM 10765 C CA . SER B 1 465 ? -9.797 41.156 -7.969 1 96.19 465 SER B CA 1
ATOM 10766 C C . SER B 1 465 ? -10.648 40.656 -6.812 1 96.19 465 SER B C 1
ATOM 10768 O O . SER B 1 465 ? -10.945 39.469 -6.727 1 96.19 465 SER B O 1
ATOM 10770 N N . GLU B 1 466 ? -11.055 41.531 -5.965 1 96.88 466 GLU B N 1
ATOM 10771 C CA . GLU B 1 466 ? -11.859 41.156 -4.812 1 96.88 466 GLU B CA 1
ATOM 10772 C C . GLU B 1 466 ? -13.227 40.625 -5.246 1 96.88 466 GLU B C 1
ATOM 10774 O O . GLU B 1 466 ? -13.727 39.656 -4.699 1 96.88 466 GLU B O 1
ATOM 10779 N N . LEU B 1 467 ? -13.82 41.344 -6.184 1 97.12 467 LEU B N 1
ATOM 10780 C CA . LEU B 1 467 ? -15.117 40.906 -6.68 1 97.12 467 LEU B CA 1
ATOM 10781 C C . LEU B 1 467 ? -15.023 39.531 -7.309 1 97.12 467 LEU B C 1
ATOM 10783 O O . LEU B 1 467 ? -15.93 38.688 -7.145 1 97.12 467 LEU B O 1
ATOM 10787 N N . GLU B 1 468 ? -13.938 39.281 -8.031 1 97.31 468 GLU B N 1
ATOM 10788 C CA . GLU B 1 468 ? -13.742 38 -8.664 1 97.31 468 GLU B CA 1
ATOM 10789 C C . GLU B 1 468 ? -13.602 36.875 -7.621 1 97.31 468 GLU B C 1
ATOM 10791 O O . GLU B 1 468 ? -14.031 35.75 -7.844 1 97.31 468 GLU B O 1
ATOM 10796 N N . ILE B 1 469 ? -12.969 37.156 -6.508 1 98 469 ILE B N 1
ATOM 10797 C CA . ILE B 1 469 ? -12.836 36.188 -5.41 1 98 469 ILE B CA 1
ATOM 10798 C C . ILE B 1 469 ? -14.219 35.781 -4.91 1 98 469 ILE B C 1
ATOM 10800 O O . ILE B 1 469 ? -14.5 34.594 -4.723 1 98 469 ILE B O 1
ATOM 10804 N N . PHE B 1 470 ? -15.086 36.75 -4.719 1 98.25 470 PHE B N 1
ATOM 10805 C CA . PHE B 1 470 ? -16.438 36.469 -4.234 1 98.25 470 PHE B CA 1
ATOM 10806 C C . PHE B 1 470 ? -17.234 35.688 -5.266 1 98.25 470 PHE B C 1
ATOM 10808 O O . PHE B 1 470 ? -18 34.781 -4.91 1 98.25 470 PHE B O 1
ATOM 10815 N N . ARG B 1 471 ? -17.062 36 -6.527 1 98.06 471 ARG B N 1
ATOM 10816 C CA . ARG B 1 471 ? -17.719 35.25 -7.582 1 98.06 471 ARG B CA 1
ATOM 10817 C C . ARG B 1 471 ? -17.234 33.812 -7.598 1 98.06 471 ARG B C 1
ATOM 10819 O O . ARG B 1 471 ? -18.016 32.875 -7.828 1 98.06 471 ARG B O 1
ATOM 10826 N N . THR B 1 472 ? -15.945 33.625 -7.398 1 98.31 472 THR B N 1
ATOM 10827 C CA . THR B 1 472 ? -15.375 32.281 -7.34 1 98.31 472 THR B CA 1
ATOM 10828 C C . THR B 1 472 ? -15.922 31.5 -6.141 1 98.31 472 THR B C 1
ATOM 10830 O O . THR B 1 472 ? -16.141 30.297 -6.223 1 98.31 472 THR B O 1
ATOM 10833 N N . ALA B 1 473 ? -16.078 32.188 -5.016 1 98.44 473 ALA B N 1
ATOM 10834 C CA . ALA B 1 473 ? -16.703 31.547 -3.854 1 98.44 473 ALA B CA 1
ATOM 10835 C C . ALA B 1 473 ? -18.094 31.047 -4.184 1 98.44 473 ALA B C 1
ATOM 10837 O O . ALA B 1 473 ? -18.484 29.938 -3.783 1 98.44 473 ALA B O 1
ATOM 10838 N N . ARG B 1 474 ? -18.844 31.859 -4.883 1 98.12 474 ARG B N 1
ATOM 10839 C CA . ARG B 1 474 ? -20.172 31.453 -5.324 1 98.12 474 ARG B CA 1
ATOM 10840 C C . ARG B 1 474 ? -20.094 30.219 -6.23 1 98.12 474 ARG B C 1
ATOM 10842 O O . ARG B 1 474 ? -20.859 29.266 -6.059 1 98.12 474 ARG B O 1
ATOM 10849 N N . TRP B 1 475 ? -19.188 30.266 -7.152 1 97.75 475 TRP B N 1
ATOM 10850 C CA . TRP B 1 475 ? -18.953 29.125 -8.031 1 97.75 475 TRP B CA 1
ATOM 10851 C C . TRP B 1 475 ? -18.656 27.875 -7.219 1 97.75 475 TRP B C 1
ATOM 10853 O O . TRP B 1 475 ? -19.188 26.797 -7.512 1 97.75 475 TRP B O 1
ATOM 10863 N N . ALA B 1 476 ? -17.812 27.938 -6.23 1 98 476 ALA B N 1
ATOM 10864 C CA . ALA B 1 476 ? -17.438 26.797 -5.398 1 98 476 ALA B CA 1
ATOM 10865 C C . ALA B 1 476 ? -18.656 26.219 -4.684 1 98 476 ALA B C 1
ATOM 10867 O O . ALA B 1 476 ? -18.812 25 -4.598 1 98 476 ALA B O 1
ATOM 10868 N N . HIS B 1 477 ? -19.5 27.109 -4.16 1 97.69 477 HIS B N 1
ATOM 10869 C CA . HIS B 1 477 ? -20.734 26.672 -3.512 1 97.69 477 HIS B CA 1
ATOM 10870 C C . HIS B 1 477 ? -21.609 25.891 -4.477 1 97.69 477 HIS B C 1
ATOM 10872 O O . HIS B 1 477 ? -22.141 24.828 -4.129 1 97.69 477 HIS B O 1
ATOM 10878 N N . ASP B 1 478 ? -21.688 26.391 -5.688 1 96.75 478 ASP B N 1
ATOM 10879 C CA . ASP B 1 478 ? -22.578 25.797 -6.684 1 96.75 478 ASP B CA 1
ATOM 10880 C C . ASP B 1 478 ? -22.031 24.469 -7.195 1 96.75 478 ASP B C 1
ATOM 10882 O O . ASP B 1 478 ? -22.797 23.562 -7.504 1 96.75 478 ASP B O 1
ATOM 10886 N N . THR B 1 479 ? -20.766 24.391 -7.262 1 95.88 479 THR B N 1
ATOM 10887 C CA . THR B 1 479 ? -20.109 23.266 -7.922 1 95.88 479 THR B CA 1
ATOM 10888 C C . THR B 1 479 ? -19.828 22.141 -6.926 1 95.88 479 THR B C 1
ATOM 10890 O O . THR B 1 479 ? -20 20.969 -7.25 1 95.88 479 THR B O 1
ATOM 10893 N N . ILE B 1 480 ? -19.406 22.484 -5.727 1 96.75 480 ILE B N 1
ATOM 10894 C CA . ILE B 1 480 ? -18.984 21.484 -4.75 1 96.75 480 ILE B CA 1
ATOM 10895 C C . ILE B 1 480 ? -20.047 21.328 -3.672 1 96.75 480 ILE B C 1
ATOM 10897 O O . ILE B 1 480 ? -20.375 20.203 -3.273 1 96.75 480 ILE B O 1
ATOM 10901 N N . GLY B 1 481 ? -20.562 22.422 -3.197 1 95.5 481 GLY B N 1
ATOM 10902 C CA . GLY B 1 481 ? -21.5 22.469 -2.088 1 95.5 481 GLY B CA 1
ATOM 10903 C C . GLY B 1 481 ? -21.188 23.547 -1.076 1 95.5 481 GLY B C 1
ATOM 10904 O O . GLY B 1 481 ? -20.109 24.125 -1.098 1 95.5 481 GLY B O 1
ATOM 10905 N N . PRO B 1 482 ? -22.062 23.781 -0.202 1 95.25 482 PRO B N 1
ATOM 10906 C CA . PRO B 1 482 ? -21.938 24.922 0.718 1 95.25 482 PRO B CA 1
ATOM 10907 C C . PRO B 1 482 ? -20.828 24.719 1.749 1 95.25 482 PRO B C 1
ATOM 10909 O O . PRO B 1 482 ? -20.297 25.703 2.289 1 95.25 482 PRO B O 1
ATOM 10912 N N . ARG B 1 483 ? -20.406 23.516 2.006 1 95.75 483 ARG B N 1
ATOM 10913 C CA . ARG B 1 483 ? -19.422 23.25 3.051 1 95.75 483 ARG B CA 1
ATOM 10914 C C . ARG B 1 483 ? -18.016 23.609 2.59 1 95.75 483 ARG B C 1
ATOM 10916 O O . ARG B 1 483 ? -17.094 23.672 3.4 1 95.75 483 ARG B O 1
ATOM 10923 N N . VAL B 1 484 ? -17.812 23.906 1.312 1 97.81 484 VAL B N 1
ATOM 10924 C CA . VAL B 1 484 ? -16.484 24.188 0.76 1 97.81 484 VAL B CA 1
ATOM 10925 C C . VAL B 1 484 ? -15.938 25.484 1.354 1 97.81 484 VAL B C 1
ATOM 10927 O O . VAL B 1 484 ? -14.734 25.594 1.6 1 97.81 484 VAL B O 1
ATOM 10930 N N . ILE B 1 485 ? -16.812 26.438 1.508 1 98.19 485 ILE B N 1
ATOM 10931 C CA . ILE B 1 485 ? -16.5 27.719 2.121 1 98.19 485 ILE B CA 1
ATOM 10932 C C . ILE B 1 485 ? -17.625 28.125 3.074 1 98.19 485 ILE B C 1
ATOM 10934 O O . ILE B 1 485 ? -18.703 28.531 2.637 1 98.19 485 ILE B O 1
ATOM 10938 N N . GLU B 1 486 ? -17.297 28.094 4.328 1 96.38 486 GLU B N 1
ATOM 10939 C CA . GLU B 1 486 ? -18.344 28.359 5.312 1 96.38 486 GLU B CA 1
ATOM 10940 C C . GLU B 1 486 ? -18.078 29.656 6.062 1 96.38 486 GLU B C 1
ATOM 10942 O O . GLU B 1 486 ? -18.984 30.219 6.676 1 96.38 486 GLU B O 1
ATOM 10947 N N . GLN B 1 487 ? -16.828 30.109 5.949 1 97.06 487 GLN B N 1
ATOM 10948 C CA . GLN B 1 487 ? -16.453 31.266 6.77 1 97.06 487 GLN B CA 1
ATOM 10949 C C . GLN B 1 487 ? -15.68 32.281 5.957 1 97.06 487 GLN B C 1
ATOM 10951 O O . GLN B 1 487 ? -14.859 31.922 5.109 1 97.06 487 GLN B O 1
ATOM 10956 N N . TYR B 1 488 ? -15.953 33.531 6.184 1 98.25 488 TYR B N 1
ATOM 10957 C CA . TYR B 1 488 ? -15.172 34.688 5.715 1 98.25 488 TYR B CA 1
ATOM 10958 C C . TYR B 1 488 ? -14.609 35.469 6.887 1 98.25 488 TYR B C 1
ATOM 10960 O O . TYR B 1 488 ? -15.359 36.156 7.609 1 98.25 488 TYR B O 1
ATOM 10968 N N . VAL B 1 489 ? -13.305 35.469 7.098 1 97.75 489 VAL B N 1
ATOM 10969 C CA . VAL B 1 489 ? -12.648 36.094 8.242 1 97.75 489 VAL B CA 1
ATOM 10970 C C . VAL B 1 489 ? -12.203 37.5 7.879 1 97.75 489 VAL B C 1
ATOM 10972 O O . VAL B 1 489 ? -11.594 37.719 6.824 1 97.75 489 VAL B O 1
ATOM 10975 N N . ILE B 1 490 ? -12.523 38.5 8.703 1 98.06 490 ILE B N 1
ATOM 10976 C CA . ILE B 1 490 ? -12.133 39.906 8.508 1 98.06 490 ILE B CA 1
ATOM 10977 C C . ILE B 1 490 ? -10.977 40.25 9.453 1 98.06 490 ILE B C 1
ATOM 10979 O O . ILE B 1 490 ? -11.18 40.375 10.664 1 98.06 490 ILE B O 1
ATOM 10983 N N . SER B 1 491 ? -9.867 40.438 8.914 1 93.62 491 SER B N 1
ATOM 10984 C CA . SER B 1 491 ? -8.727 40.844 9.727 1 93.62 491 SER B CA 1
ATOM 10985 C C . SER B 1 491 ? -8.852 42.312 10.156 1 93.62 491 SER B C 1
ATOM 10987 O O . SER B 1 491 ? -9.359 43.156 9.406 1 93.62 491 SER B O 1
ATOM 10989 N N . LYS B 1 492 ? -8.438 42.656 11.297 1 90.62 492 LYS B N 1
ATOM 10990 C CA . LYS B 1 492 ? -8.406 44 11.867 1 90.62 492 LYS B CA 1
ATOM 10991 C C . LYS B 1 492 ? -9.805 44.594 11.906 1 90.62 492 LYS B C 1
ATOM 10993 O O . LYS B 1 492 ? -10.023 45.688 11.383 1 90.62 492 LYS B O 1
ATOM 10998 N N . THR B 1 493 ? -10.727 43.875 12.523 1 95.12 493 THR B N 1
ATOM 10999 C CA . THR B 1 493 ? -12.078 44.406 12.711 1 95.12 493 THR B CA 1
ATOM 11000 C C . THR B 1 493 ? -12.125 45.375 13.875 1 95.12 493 THR B C 1
ATOM 11002 O O . THR B 1 493 ? -11.734 45.031 15 1 95.12 493 THR B O 1
ATOM 11005 N N . ASP B 1 494 ? -12.578 46.5 13.641 1 91.44 494 ASP B N 1
ATOM 11006 C CA . ASP B 1 494 ? -12.609 47.469 14.734 1 91.44 494 ASP B CA 1
ATOM 11007 C C . ASP B 1 494 ? -13.953 48.188 14.797 1 91.44 494 ASP B C 1
ATOM 11009 O O . ASP B 1 494 ? -14.18 49.031 15.672 1 91.44 494 ASP B O 1
ATOM 11013 N N . ALA B 1 495 ? -14.844 47.875 13.852 1 95.06 495 ALA B N 1
ATOM 11014 C CA . ALA B 1 495 ? -16.141 48.562 13.852 1 95.06 495 ALA B CA 1
ATOM 11015 C C . ALA B 1 495 ? -17.203 47.688 13.195 1 95.06 495 ALA B C 1
ATOM 11017 O O . ALA B 1 495 ? -16.891 46.688 12.531 1 95.06 495 ALA B O 1
ATOM 11018 N N . VAL B 1 496 ? -18.5 48.031 13.383 1 97.38 496 VAL B N 1
ATOM 11019 C CA . VAL B 1 496 ? -19.641 47.312 12.812 1 97.38 496 VAL B CA 1
ATOM 11020 C C . VAL B 1 496 ? -19.625 47.438 11.289 1 97.38 496 VAL B C 1
ATOM 11022 O O . VAL B 1 496 ? -19.984 46.5 10.578 1 97.38 496 VAL B O 1
ATOM 11025 N N . SER B 1 497 ? -19.188 48.625 10.75 1 98.06 497 SER B N 1
ATOM 11026 C CA . SER B 1 497 ? -19.141 48.844 9.312 1 98.06 497 SER B CA 1
ATOM 11027 C C . SER B 1 497 ? -18.266 47.812 8.617 1 98.06 497 SER B C 1
ATOM 11029 O O . SER B 1 497 ? -18.562 47.406 7.492 1 98.06 497 SER B O 1
ATOM 11031 N N . ASP B 1 498 ? -17.188 47.406 9.258 1 97.88 498 ASP B N 1
ATOM 11032 C CA . ASP B 1 498 ? -16.297 46.375 8.688 1 97.88 498 ASP B CA 1
ATOM 11033 C C . ASP B 1 498 ? -17.078 45.125 8.359 1 97.88 498 ASP B C 1
ATOM 11035 O O . ASP B 1 498 ? -16.797 44.469 7.352 1 97.88 498 ASP B O 1
ATOM 11039 N N . ILE B 1 499 ? -17.953 44.75 9.234 1 98.25 499 ILE B N 1
ATOM 11040 C CA . ILE B 1 499 ? -18.75 43.531 9.078 1 98.25 499 ILE B CA 1
ATOM 11041 C C . ILE B 1 499 ? -19.781 43.719 7.98 1 98.25 499 ILE B C 1
ATOM 11043 O O . ILE B 1 499 ? -19.969 42.844 7.129 1 98.25 499 ILE B O 1
ATOM 11047 N N . LEU B 1 500 ? -20.406 44.844 7.957 1 98.25 500 LEU B N 1
ATOM 11048 C CA . LEU B 1 500 ? -21.438 45.125 6.973 1 98.25 500 LEU B CA 1
ATOM 11049 C C . LEU B 1 500 ? -20.844 45.281 5.578 1 98.25 500 LEU B C 1
ATOM 11051 O O . LEU B 1 500 ? -21.5 44.969 4.578 1 98.25 500 LEU B O 1
ATOM 11055 N N . GLU B 1 501 ? -19.656 45.75 5.469 1 98.44 501 GLU B N 1
ATOM 11056 C CA . GLU B 1 501 ? -18.984 45.844 4.184 1 98.44 501 GLU B CA 1
ATOM 11057 C C . GLU B 1 501 ? -18.844 44.469 3.527 1 98.44 501 GLU B C 1
ATOM 11059 O O . GLU B 1 501 ? -19.062 44.344 2.322 1 98.44 501 GLU B O 1
ATOM 11064 N N . VAL B 1 502 ? -18.484 43.469 4.324 1 98.44 502 VAL B N 1
ATOM 11065 C CA . VAL B 1 502 ? -18.391 42.125 3.805 1 98.44 502 VAL B CA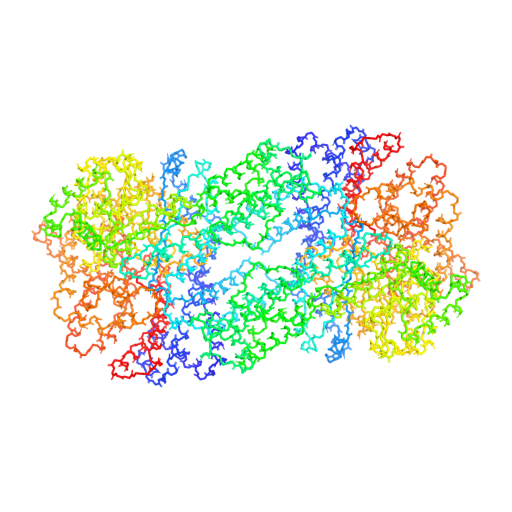 1
ATOM 11066 C C . VAL B 1 502 ? -19.781 41.594 3.441 1 98.44 502 VAL B C 1
ATOM 11068 O O . VAL B 1 502 ? -19.938 40.906 2.43 1 98.44 502 VAL B O 1
ATOM 11071 N N . ALA B 1 503 ? -20.75 41.906 4.262 1 98.12 503 ALA B N 1
ATOM 11072 C CA . ALA B 1 503 ? -22.125 41.562 3.936 1 98.12 503 ALA B CA 1
ATOM 11073 C C . ALA B 1 503 ? -22.531 42.094 2.57 1 98.12 503 ALA B C 1
ATOM 11075 O O . ALA B 1 503 ? -23.188 41.406 1.788 1 98.12 503 ALA B O 1
ATOM 11076 N N . MET B 1 504 ? -22.141 43.312 2.285 1 97.44 504 MET B N 1
ATOM 11077 C CA . MET B 1 504 ? -22.453 43.969 1.004 1 97.44 504 MET B CA 1
ATOM 11078 C C . MET B 1 504 ? -21.828 43.188 -0.15 1 97.44 504 MET B C 1
ATOM 11080 O O . MET B 1 504 ? -22.469 42.969 -1.177 1 97.44 504 MET B O 1
ATOM 11084 N N . LEU B 1 505 ? -20.625 42.812 0.028 1 97.94 505 LEU B N 1
ATOM 11085 C CA . LEU B 1 505 ? -19.922 42.062 -1.021 1 97.94 505 LEU B CA 1
ATOM 11086 C C . LEU B 1 505 ? -20.531 40.688 -1.232 1 97.94 505 LEU B C 1
ATOM 11088 O O . LEU B 1 505 ? -20.609 40.219 -2.363 1 97.94 505 LEU B O 1
ATOM 11092 N N . LEU B 1 506 ? -20.938 40 -0.144 1 97.94 506 LEU B N 1
ATOM 11093 C CA . LEU B 1 506 ? -21.625 38.719 -0.242 1 97.94 506 LEU B CA 1
ATOM 11094 C C . LEU B 1 506 ? -22.953 38.875 -0.98 1 97.94 506 LEU B C 1
ATOM 11096 O O . LEU B 1 506 ? -23.328 38 -1.754 1 97.94 506 LEU B O 1
ATOM 11100 N N . LYS B 1 507 ? -23.594 39.969 -0.745 1 97.25 507 LYS B N 1
ATOM 11101 C CA . LYS B 1 507 ? -24.844 40.25 -1.438 1 97.25 507 LYS B CA 1
ATOM 11102 C C . LYS B 1 507 ? -24.625 40.375 -2.941 1 97.25 507 LYS B C 1
ATOM 11104 O O . LYS B 1 507 ? -25.438 39.906 -3.736 1 97.25 507 LYS B O 1
ATOM 11109 N N . GLU B 1 508 ? -23.562 41 -3.334 1 95.44 508 GLU B N 1
ATOM 11110 C CA . GLU B 1 508 ? -23.281 41.25 -4.738 1 95.44 508 GLU B CA 1
ATOM 11111 C C . GLU B 1 508 ? -23.203 39.969 -5.543 1 95.44 508 GLU B C 1
ATOM 11113 O O . GLU B 1 508 ? -23.422 39.969 -6.754 1 95.44 508 GLU B O 1
ATOM 11118 N N . VAL B 1 509 ? -22.906 38.875 -4.875 1 96 509 VAL B N 1
ATOM 11119 C CA . VAL B 1 509 ? -22.703 37.625 -5.613 1 96 509 VAL B CA 1
ATOM 11120 C C . VAL B 1 509 ? -23.766 36.625 -5.211 1 96 509 VAL B C 1
ATOM 11122 O O . VAL B 1 509 ? -23.688 35.438 -5.582 1 96 509 VAL B O 1
ATOM 11125 N N . GLY B 1 510 ? -24.672 37 -4.383 1 95.31 510 GLY B N 1
ATOM 11126 C CA . GLY B 1 510 ? -25.812 36.156 -4.055 1 95.31 510 GLY B CA 1
ATOM 11127 C C . GLY B 1 510 ? -25.562 35.219 -2.889 1 95.31 510 GLY B C 1
ATOM 11128 O O . GLY B 1 510 ? -26.375 34.344 -2.594 1 95.31 510 GLY B O 1
ATOM 11129 N N . LEU B 1 511 ? -24.469 35.312 -2.201 1 97.38 511 LEU B N 1
ATOM 11130 C CA . LEU B 1 511 ? -24.188 34.5 -1.023 1 97.38 511 LEU B CA 1
ATOM 11131 C C . LEU B 1 511 ? -24.891 35.062 0.207 1 97.38 511 LEU B C 1
ATOM 11133 O O . LEU B 1 511 ? -25.016 34.375 1.225 1 97.38 511 LEU B O 1
ATOM 11137 N N . LEU B 1 512 ? -25.266 36.312 0.114 1 97.06 512 LEU B N 1
ATOM 11138 C CA . LEU B 1 512 ? -26.25 36.906 1.015 1 97.06 512 LEU B CA 1
ATOM 11139 C C . LEU B 1 512 ? -27.469 37.406 0.243 1 97.06 512 LEU B C 1
ATOM 11141 O O . LEU B 1 512 ? -27.328 38.094 -0.76 1 97.06 512 LEU B O 1
ATOM 11145 N N . GLN B 1 513 ? -28.594 36.969 0.655 1 95.75 513 GLN B N 1
ATOM 11146 C CA . GLN B 1 513 ? -29.875 37.438 0.11 1 95.75 513 GLN B CA 1
ATOM 11147 C C . GLN B 1 513 ? -30.781 37.969 1.215 1 95.75 513 GLN B C 1
ATOM 11149 O O . GLN B 1 513 ? -31.625 37.219 1.739 1 95.75 513 GLN B O 1
ATOM 11154 N N . PRO B 1 514 ? -30.641 39.219 1.444 1 93 514 PRO B N 1
ATOM 11155 C CA . PRO B 1 514 ? -31.359 39.812 2.572 1 93 514 PRO B CA 1
ATOM 11156 C C . PRO B 1 514 ? -32.875 39.625 2.463 1 93 514 PRO B C 1
ATOM 11158 O O . PRO B 1 514 ? -33.562 39.406 3.477 1 93 514 PRO B O 1
ATOM 11161 N N . TRP B 1 515 ? -33.469 39.688 1.318 1 88.88 515 TRP B N 1
ATOM 11162 C CA . TRP B 1 515 ? -34.906 39.594 1.114 1 88.88 515 TRP B CA 1
ATOM 11163 C C . TRP B 1 515 ? -35.406 38.188 1.419 1 88.88 515 TRP B C 1
ATOM 11165 O O . TRP B 1 515 ? -36.625 37.969 1.628 1 88.88 515 TRP B O 1
ATOM 11175 N N . ARG B 1 516 ? -34.562 37.25 1.503 1 91.56 516 ARG B N 1
ATOM 11176 C CA . ARG B 1 516 ? -34.906 35.906 1.849 1 91.56 516 ARG B CA 1
ATOM 11177 C C . ARG B 1 516 ? -34.312 35.5 3.197 1 91.56 516 ARG B C 1
ATOM 11179 O O . ARG B 1 516 ? -34.438 34.344 3.613 1 91.56 516 ARG B O 1
ATOM 11186 N N . ASN B 1 517 ? -33.656 36.438 3.82 1 91.69 517 ASN B N 1
ATOM 11187 C CA . ASN B 1 517 ? -32.938 36.156 5.066 1 91.69 517 ASN B CA 1
ATOM 11188 C C . ASN B 1 517 ? -32.031 34.969 4.949 1 91.69 517 ASN B C 1
ATOM 11190 O O . ASN B 1 517 ? -32.094 34.031 5.777 1 91.69 517 ASN B O 1
ATOM 11194 N N . HIS B 1 518 ? -31.297 34.938 3.842 1 93.62 518 HIS B N 1
ATOM 11195 C CA . HIS B 1 518 ? -30.391 33.812 3.584 1 93.62 518 HIS B CA 1
ATOM 11196 C C . HIS B 1 518 ? -28.938 34.281 3.562 1 93.62 518 HIS B C 1
ATOM 11198 O O . HIS B 1 518 ? -28.562 35.156 2.789 1 93.62 518 HIS B O 1
ATOM 11204 N N . LEU B 1 519 ? -28.141 33.781 4.418 1 95.75 519 LEU B N 1
ATOM 11205 C CA . LEU B 1 519 ? -26.703 33.969 4.484 1 95.75 519 LEU B CA 1
ATOM 11206 C C . LEU B 1 519 ? -25.969 32.656 4.32 1 95.75 519 LEU B C 1
ATOM 11208 O O . LEU B 1 519 ? -26.125 31.75 5.141 1 95.75 519 LEU B O 1
ATOM 11212 N N . ALA B 1 520 ? -25.172 32.531 3.287 1 95.94 520 ALA B N 1
ATOM 11213 C CA . ALA B 1 520 ? -24.547 31.25 2.949 1 95.94 520 ALA B CA 1
ATOM 11214 C C . ALA B 1 520 ? -23.188 31.109 3.629 1 95.94 520 ALA B C 1
ATOM 11216 O O . ALA B 1 520 ? -22.688 30 3.812 1 95.94 520 ALA B O 1
ATOM 11217 N N . VAL B 1 521 ? -22.547 32.219 4.016 1 96.81 521 VAL B N 1
ATOM 11218 C CA . VAL B 1 521 ? -21.203 32.25 4.578 1 96.81 521 VAL B CA 1
ATOM 11219 C C . VAL B 1 521 ? -21.203 33.062 5.879 1 96.81 521 VAL B C 1
ATOM 11221 O O . VAL B 1 521 ? -21.703 34.188 5.922 1 96.81 521 VAL B O 1
ATOM 11224 N N . ASP B 1 522 ? -20.609 32.5 6.914 1 96.88 522 ASP B N 1
ATOM 11225 C CA . ASP B 1 522 ? -20.484 33.219 8.18 1 96.88 522 ASP B CA 1
ATOM 11226 C C . ASP B 1 522 ? -19.484 34.375 8.07 1 96.88 522 ASP B C 1
ATOM 11228 O O . ASP B 1 522 ? -18.406 34.188 7.5 1 96.88 522 ASP B O 1
ATOM 11232 N N . ILE B 1 523 ? -19.859 35.531 8.523 1 98 523 ILE B N 1
ATOM 11233 C CA . ILE B 1 523 ? -18.938 36.656 8.602 1 98 523 ILE B CA 1
ATOM 11234 C C . ILE B 1 523 ? -18.25 36.656 9.961 1 98 523 ILE B C 1
ATOM 11236 O O . ILE B 1 523 ? -18.891 36.812 11 1 98 523 ILE B O 1
ATOM 11240 N N . VAL B 1 524 ? -16.938 36.5 9.961 1 98.06 524 VAL B N 1
ATOM 11241 C CA . VAL B 1 524 ? -16.203 36.25 11.188 1 98.06 524 VAL B CA 1
ATOM 11242 C C . VAL B 1 524 ? -15.25 37.406 11.477 1 98.06 524 VAL B C 1
ATOM 11244 O O . VAL B 1 524 ? -14.156 37.469 10.906 1 98.06 524 VAL B O 1
ATOM 11247 N N . PRO B 1 525 ? -15.57 38.281 12.406 1 97.62 525 PRO B N 1
ATOM 11248 C CA . PRO B 1 525 ? -14.633 39.344 12.789 1 97.62 525 PRO B CA 1
ATOM 11249 C C . PRO B 1 525 ? -13.43 38.812 13.57 1 97.62 525 PRO B C 1
ATOM 11251 O O . PRO B 1 525 ? -13.586 37.969 14.445 1 97.62 525 PRO B O 1
ATOM 11254 N N . LEU B 1 526 ? -12.297 39.25 13.227 1 96.06 526 LEU B N 1
ATOM 11255 C CA . LEU B 1 526 ? -11.078 38.938 13.969 1 96.06 526 LEU B CA 1
ATOM 11256 C C . LEU B 1 526 ? -10.656 40.156 14.812 1 96.06 526 LEU B C 1
ATOM 11258 O O . LEU B 1 526 ? -10.391 41.219 14.273 1 96.06 526 LEU B O 1
ATOM 11262 N N . PHE B 1 527 ? -10.672 39.969 16.078 1 93.44 527 PHE B N 1
ATOM 11263 C CA . PHE B 1 527 ? -10.18 41 17.016 1 93.44 527 PHE B CA 1
ATOM 11264 C C . PHE B 1 527 ? -8.75 40.656 17.438 1 93.44 527 PHE B C 1
ATOM 11266 O O . PHE B 1 527 ? -8.5 39.656 18.078 1 93.44 527 PHE B O 1
ATOM 11273 N N . GLU B 1 528 ? -7.781 41.469 17.109 1 85.62 528 GLU B N 1
ATOM 11274 C CA . GLU B 1 528 ? -6.406 41 17.234 1 85.62 528 GLU B CA 1
ATOM 11275 C C . GLU B 1 528 ? -5.574 41.969 18.094 1 85.62 528 GLU B C 1
ATOM 11277 O O . GLU B 1 528 ? -4.543 41.562 18.641 1 85.62 528 GLU B O 1
ATOM 11282 N N . THR B 1 529 ? -5.949 43.25 18.25 1 85 529 THR B N 1
ATOM 11283 C CA . THR B 1 529 ? -5.223 44.156 19.141 1 85 529 THR B CA 1
ATOM 11284 C C . THR B 1 529 ? -5.863 44.188 20.516 1 85 529 THR B C 1
ATOM 11286 O O . THR B 1 529 ? -7 43.75 20.688 1 85 529 THR B O 1
ATOM 11289 N N . ILE B 1 530 ? -5.078 44.688 21.484 1 86.94 530 ILE B N 1
ATOM 11290 C CA . ILE B 1 530 ? -5.625 44.781 22.828 1 86.94 530 ILE B CA 1
ATOM 11291 C C . ILE B 1 530 ? -6.875 45.656 22.812 1 86.94 530 ILE B C 1
ATOM 11293 O O . ILE B 1 530 ? -7.891 45.344 23.422 1 86.94 530 ILE B O 1
ATOM 11297 N N . ALA B 1 531 ? -6.789 46.688 22.047 1 87.31 531 ALA B N 1
ATOM 11298 C CA . ALA B 1 531 ? -7.922 47.625 21.906 1 87.31 531 ALA B CA 1
ATOM 11299 C C . ALA B 1 531 ? -9.117 46.906 21.266 1 87.31 531 ALA B C 1
ATOM 11301 O O . ALA B 1 531 ? -10.258 47.125 21.688 1 87.31 531 ALA B O 1
ATOM 11302 N N . ASP B 1 532 ? -8.906 46.156 20.297 1 89.88 532 ASP B N 1
ATOM 11303 C CA . ASP B 1 532 ? -9.969 45.438 19.609 1 89.88 532 ASP B CA 1
ATOM 11304 C C . ASP B 1 532 ? -10.641 44.438 20.547 1 89.88 532 ASP B C 1
ATOM 11306 O O . ASP B 1 532 ? -11.859 44.25 20.5 1 89.88 532 ASP B O 1
ATOM 11310 N N . LEU B 1 533 ? -9.82 43.75 21.312 1 90.31 533 LEU B N 1
ATOM 11311 C CA . LEU B 1 533 ? -10.336 42.719 22.234 1 90.31 533 LEU B CA 1
ATOM 11312 C C . LEU B 1 533 ? -11.242 43.375 23.281 1 90.31 533 LEU B C 1
ATOM 11314 O O . LEU B 1 533 ? -12.273 42.812 23.656 1 90.31 533 LEU B O 1
ATOM 11318 N N . GLU B 1 534 ? -10.844 44.531 23.688 1 90.31 534 GLU B N 1
ATOM 11319 C CA . GLU B 1 534 ? -11.625 45.25 24.688 1 90.31 534 GLU B CA 1
ATOM 11320 C C . GLU B 1 534 ? -12.938 45.75 24.094 1 90.31 534 GLU B C 1
ATOM 11322 O O . GLU B 1 534 ? -13.961 45.812 24.781 1 90.31 534 GLU B O 1
ATOM 11327 N N . ALA B 1 535 ? -12.906 46.094 22.859 1 92.38 535 ALA B N 1
ATOM 11328 C CA . ALA B 1 535 ? -14.062 46.688 22.188 1 92.38 535 ALA B CA 1
ATOM 11329 C C . ALA B 1 535 ? -15 45.594 21.656 1 92.38 535 ALA B C 1
ATOM 11331 O O . ALA B 1 535 ? -16.156 45.875 21.328 1 92.38 535 ALA B O 1
ATOM 11332 N N . ALA B 1 536 ? -14.555 44.438 21.609 1 94.56 536 ALA B N 1
ATOM 11333 C CA . ALA B 1 536 ? -15.219 43.312 20.922 1 94.56 536 ALA B CA 1
ATOM 11334 C C . ALA B 1 536 ? -16.641 43.125 21.422 1 94.56 536 ALA B C 1
ATOM 11336 O O . ALA B 1 536 ? -17.594 43.031 20.641 1 94.56 536 ALA B O 1
ATOM 11337 N N . PRO B 1 537 ? -16.891 43.094 22.781 1 94.56 537 PRO B N 1
ATOM 11338 C CA . PRO B 1 537 ? -18.266 42.906 23.266 1 94.56 537 PRO B CA 1
ATOM 11339 C C . PRO B 1 537 ? -19.219 44 22.812 1 94.56 537 PRO B C 1
ATOM 11341 O O . PRO B 1 537 ? -20.359 43.719 22.438 1 94.56 537 PRO B O 1
ATOM 11344 N N . GLN B 1 538 ? -18.719 45.156 22.812 1 94.94 538 GLN B N 1
ATOM 11345 C CA . GLN B 1 538 ? -19.562 46.281 22.422 1 94.94 538 GLN B CA 1
ATOM 11346 C C . GLN B 1 538 ? -19.875 46.219 20.922 1 94.94 538 GLN B C 1
ATOM 11348 O O . GLN B 1 538 ? -21 46.5 20.5 1 94.94 538 GLN B O 1
ATOM 11353 N N . ILE B 1 539 ? -18.922 45.969 20.172 1 95.69 539 ILE B N 1
ATOM 11354 C CA . ILE B 1 539 ? -19.109 45.844 18.719 1 95.69 539 ILE B CA 1
ATOM 11355 C C . ILE B 1 539 ? -20.172 44.75 18.438 1 95.69 539 ILE B C 1
ATOM 11357 O O . ILE B 1 539 ? -21.031 44.938 17.578 1 95.69 539 ILE B O 1
ATOM 11361 N N . LEU B 1 540 ? -20.078 43.656 19.188 1 96.25 540 LEU B N 1
ATOM 11362 C CA . LEU B 1 540 ? -21.047 42.594 19.016 1 96.25 540 LEU B CA 1
ATOM 11363 C C . LEU B 1 540 ? -22.453 43.062 19.375 1 96.25 540 LEU B C 1
ATOM 11365 O O . LEU B 1 540 ? -23.422 42.75 18.672 1 96.25 540 LEU B O 1
ATOM 11369 N N . ARG B 1 541 ? -22.562 43.781 20.484 1 96.25 541 ARG B N 1
ATOM 11370 C CA . ARG B 1 541 ? -23.859 44.312 20.891 1 96.25 541 ARG B CA 1
ATOM 11371 C C . ARG B 1 541 ? -24.438 45.25 19.828 1 96.25 541 ARG B C 1
ATOM 11373 O O . ARG B 1 541 ? -25.609 45.188 19.5 1 96.25 541 ARG B O 1
ATOM 11380 N N . ASP B 1 542 ? -23.578 46.094 19.344 1 96.94 542 ASP B N 1
ATOM 11381 C CA . ASP B 1 542 ? -24 47.062 18.328 1 96.94 542 ASP B CA 1
ATOM 11382 C C . ASP B 1 542 ? -24.438 46.344 17.062 1 96.94 542 ASP B C 1
ATOM 11384 O O . ASP B 1 542 ? -25.391 46.75 16.406 1 96.94 542 ASP B O 1
ATOM 11388 N N . LEU B 1 543 ? -23.734 45.375 16.703 1 97.06 543 LEU B N 1
ATOM 11389 C CA . LEU B 1 543 ? -24.031 44.562 15.516 1 97.06 543 LEU B CA 1
ATOM 11390 C C . LEU B 1 543 ? -25.406 43.906 15.641 1 97.06 543 LEU B C 1
ATOM 11392 O O . LEU B 1 543 ? -26.219 43.969 14.719 1 97.06 543 LEU B O 1
ATOM 11396 N N . TYR B 1 544 ? -25.719 43.312 16.781 1 96.69 544 TYR B N 1
ATOM 11397 C CA . TYR B 1 544 ? -26.938 42.562 16.969 1 96.69 544 TYR B CA 1
ATOM 11398 C C . TYR B 1 544 ? -28.109 43.469 17.328 1 96.69 544 TYR B C 1
ATOM 11400 O O . TYR B 1 544 ? -29.25 43.031 17.375 1 96.69 544 TYR B O 1
ATOM 11408 N N . ALA B 1 545 ? -27.766 44.688 17.562 1 96 545 ALA B N 1
ATOM 11409 C CA . ALA B 1 545 ? -28.828 45.688 17.656 1 96 545 ALA B CA 1
ATOM 11410 C 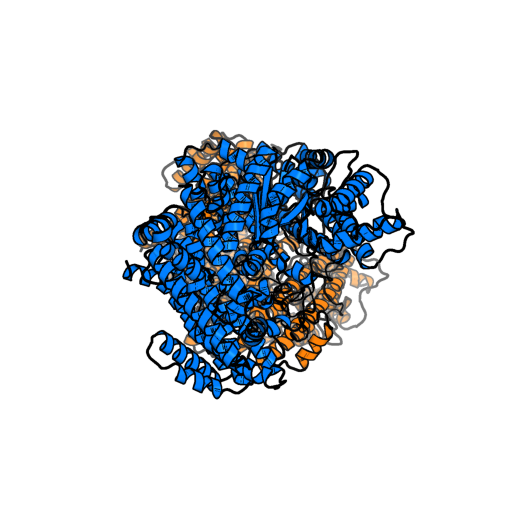C . ALA B 1 545 ? -29.469 45.938 16.297 1 96 545 ALA B C 1
ATOM 11412 O O . ALA B 1 545 ? -30.562 46.5 16.219 1 96 545 ALA B O 1
ATOM 11413 N N . LEU B 1 546 ? -28.781 45.594 15.297 1 97.06 546 LEU B N 1
ATOM 11414 C CA . LEU B 1 546 ? -29.344 45.688 13.953 1 97.06 546 LEU B CA 1
ATOM 11415 C C . LEU B 1 546 ? -30.266 44.5 13.672 1 97.06 546 LEU B C 1
ATOM 11417 O O . LEU B 1 546 ? -29.812 43.375 13.562 1 97.06 546 LEU B O 1
ATOM 11421 N N . PRO B 1 547 ? -31.5 44.719 13.438 1 95.44 547 PRO B N 1
ATOM 11422 C CA . PRO B 1 547 ? -32.438 43.625 13.273 1 95.44 547 PRO B CA 1
ATOM 11423 C C . PRO B 1 547 ? -32.156 42.75 12.047 1 95.44 547 PRO B C 1
ATOM 11425 O O . PRO B 1 547 ? -32.406 41.562 12.07 1 95.44 547 PRO B O 1
ATOM 11428 N N . GLU B 1 548 ? -31.75 43.344 10.992 1 95.38 548 GLU B N 1
ATOM 11429 C CA . GLU B 1 548 ? -31.469 42.594 9.781 1 95.38 548 GLU B CA 1
ATOM 11430 C C . GLU B 1 548 ? -30.344 41.594 10.023 1 95.38 548 GLU B C 1
ATOM 11432 O O . GLU B 1 548 ? -30.422 40.438 9.594 1 95.38 548 GLU B O 1
ATOM 11437 N N . TYR B 1 549 ? -29.281 42 10.664 1 96.31 549 TYR B N 1
ATOM 11438 C CA . TYR B 1 549 ? -28.172 41.094 10.922 1 96.31 549 TYR B CA 1
ATOM 11439 C C . TYR B 1 549 ? -28.594 39.938 11.82 1 96.31 549 TYR B C 1
ATOM 11441 O O . TYR B 1 549 ? -28.203 38.781 11.594 1 96.31 549 TYR B O 1
ATOM 11449 N N . ARG B 1 550 ? -29.344 40.219 12.844 1 95.62 550 ARG B N 1
ATOM 11450 C CA . ARG B 1 550 ? -29.891 39.188 13.719 1 95.62 550 ARG B CA 1
ATOM 11451 C C . ARG B 1 550 ? -30.688 38.156 12.93 1 95.62 550 ARG B C 1
ATOM 11453 O O . ARG B 1 550 ? -30.594 36.969 13.203 1 95.62 550 ARG B O 1
ATOM 11460 N N . ALA B 1 551 ? -31.406 38.656 12.023 1 95.5 551 ALA B N 1
ATOM 11461 C CA . ALA B 1 551 ? -32.219 37.75 11.195 1 95.5 551 ALA B CA 1
ATOM 11462 C C . ALA B 1 551 ? -31.344 36.844 10.336 1 95.5 551 ALA B C 1
ATOM 11464 O O . ALA B 1 551 ? -31.656 35.656 10.148 1 95.5 551 ALA B O 1
ATOM 11465 N N . TRP B 1 552 ? -30.312 37.438 9.773 1 95.44 552 TRP B N 1
ATOM 11466 C CA . TRP B 1 552 ? -29.406 36.656 8.953 1 95.44 552 TRP B CA 1
ATOM 11467 C C . TRP B 1 552 ? -28.766 35.531 9.766 1 95.44 552 TRP B C 1
ATOM 11469 O O . TRP B 1 552 ? -28.672 34.375 9.305 1 95.44 552 TRP B O 1
ATOM 11479 N N . VAL B 1 553 ? -28.328 35.781 11 1 94.56 553 VAL B N 1
ATOM 11480 C CA . VAL B 1 553 ? -27.641 34.812 11.852 1 94.56 553 VAL B CA 1
ATOM 11481 C C . VAL B 1 553 ? -28.641 33.75 12.336 1 94.56 553 VAL B C 1
ATOM 11483 O O . VAL B 1 553 ? -28.281 32.562 12.461 1 94.56 553 VAL B O 1
ATOM 11486 N N . ALA B 1 554 ? -29.812 34.188 12.57 1 93.75 554 ALA B N 1
ATOM 11487 C CA . ALA B 1 554 ? -30.859 33.25 12.969 1 93.75 554 ALA B CA 1
ATOM 11488 C C . ALA B 1 554 ? -31.094 32.188 11.875 1 93.75 554 ALA B C 1
ATOM 11490 O O . ALA B 1 554 ? -31.344 31.016 12.172 1 93.75 554 ALA B O 1
ATOM 11491 N N . ALA B 1 555 ? -31.016 32.656 10.727 1 92 555 ALA B N 1
ATOM 11492 C CA . ALA B 1 555 ? -31.219 31.781 9.594 1 92 555 ALA B CA 1
ATOM 11493 C C . ALA B 1 555 ? -30.094 30.766 9.469 1 92 555 ALA B C 1
ATOM 11495 O O . ALA B 1 555 ? -30.234 29.719 8.828 1 92 555 ALA B O 1
ATOM 11496 N N . ARG B 1 556 ? -29 31.031 10.086 1 91.75 556 ARG B N 1
ATOM 11497 C CA . ARG B 1 556 ? -27.859 30.125 10.062 1 91.75 556 ARG B CA 1
ATOM 11498 C C . ARG B 1 556 ? -27.719 29.391 11.391 1 91.75 556 ARG B C 1
ATOM 11500 O O . ARG B 1 556 ? -26.609 29.016 11.789 1 91.75 556 ARG B O 1
ATOM 11507 N N . GLY B 1 557 ? -28.781 29.281 12.125 1 88.81 557 GLY B N 1
ATOM 11508 C CA . GLY B 1 557 ? -28.781 28.469 13.328 1 88.81 557 GLY B CA 1
ATOM 11509 C C . GLY B 1 557 ? -28.359 29.234 14.57 1 88.81 557 GLY B C 1
ATOM 11510 O O . GLY B 1 557 ? -27.938 28.641 15.562 1 88.81 557 GLY B O 1
ATOM 11511 N N . ASN B 1 558 ? -28.359 30.641 14.516 1 93.19 558 ASN B N 1
ATOM 11512 C CA . ASN B 1 558 ? -28.078 31.531 15.641 1 93.19 558 ASN B CA 1
ATOM 11513 C C . ASN B 1 558 ? -26.656 31.312 16.172 1 93.19 558 ASN B C 1
ATOM 11515 O O . ASN B 1 558 ? -26.453 31.266 17.391 1 93.19 558 ASN B O 1
ATOM 11519 N N . ARG B 1 559 ? -25.734 31.078 15.297 1 92.75 559 ARG B N 1
ATOM 11520 C CA . ARG B 1 559 ? -24.344 30.891 15.68 1 92.75 559 ARG B CA 1
ATOM 11521 C C . ARG B 1 559 ? -23.453 31.984 15.117 1 92.75 559 ARG B C 1
ATOM 11523 O O . ARG B 1 559 ? -23.562 32.344 13.938 1 92.75 559 ARG B O 1
ATOM 11530 N N . GLN B 1 560 ? -22.641 32.562 15.961 1 94.75 560 GLN B N 1
ATOM 11531 C CA . GLN B 1 560 ? -21.688 33.594 15.562 1 94.75 560 GLN B CA 1
ATOM 11532 C C . GLN B 1 560 ? -20.25 33.125 15.844 1 94.75 560 GLN B C 1
ATOM 11534 O O . GLN B 1 560 ? -19.922 32.781 16.969 1 94.75 560 GLN B O 1
ATOM 11539 N N . GLU B 1 561 ? -19.453 33.125 14.836 1 96.06 561 GLU B N 1
ATOM 11540 C CA . GLU B 1 561 ? -18.047 32.812 15.016 1 96.06 561 GLU B CA 1
ATOM 11541 C C . GLU B 1 561 ? -17.203 34.062 15.141 1 96.06 561 GLU B C 1
ATOM 11543 O O . GLU B 1 561 ? -17.453 35.062 14.438 1 96.06 561 GLU B O 1
ATOM 11548 N N . ILE B 1 562 ? -16.344 34.125 16.094 1 96.38 562 ILE B N 1
ATOM 11549 C CA . ILE B 1 562 ? -15.43 35.25 16.312 1 96.38 562 ILE B CA 1
ATOM 11550 C C . ILE B 1 562 ? -14.008 34.719 16.453 1 96.38 562 ILE B C 1
ATOM 11552 O O . ILE B 1 562 ? -13.758 33.75 17.188 1 96.38 562 ILE B O 1
ATOM 11556 N N . MET B 1 563 ? -13.141 35.25 15.68 1 95.62 563 MET B N 1
ATOM 11557 C CA . MET B 1 563 ? -11.742 34.844 15.766 1 95.62 563 MET B CA 1
ATOM 11558 C C . MET B 1 563 ? -10.969 35.75 16.719 1 95.62 563 MET B C 1
ATOM 11560 O O . MET B 1 563 ? -11.172 36.969 16.734 1 95.62 563 MET B O 1
ATOM 11564 N N . LEU B 1 564 ? -10.203 35.156 17.547 1 92.44 564 LEU B N 1
ATOM 11565 C CA . LEU B 1 564 ? -9.336 35.875 18.484 1 92.44 564 LEU B CA 1
ATOM 11566 C C . LEU B 1 564 ? -7.871 35.719 18.094 1 92.44 564 LEU B C 1
ATOM 11568 O O . LEU B 1 564 ? -7.383 34.625 17.891 1 92.44 564 LEU B O 1
ATOM 11572 N N . GLY B 1 565 ? -7.184 36.844 17.938 1 87.69 565 GLY B N 1
ATOM 11573 C CA . GLY B 1 565 ? -5.777 36.844 17.562 1 87.69 565 GLY B CA 1
ATOM 11574 C C . GLY B 1 565 ? -4.836 36.781 18.75 1 87.69 565 GLY B C 1
ATOM 11575 O O . GLY B 1 565 ? -4.832 37.688 19.578 1 87.69 565 GLY B O 1
ATOM 11576 N N . TYR B 1 566 ? -4.008 35.844 18.797 1 81.75 566 TYR B N 1
ATOM 11577 C CA . TYR B 1 566 ? -3.102 35.625 19.922 1 81.75 566 TYR B CA 1
ATOM 11578 C C . TYR B 1 566 ? -1.753 36.281 19.672 1 81.75 566 TYR B C 1
ATOM 11580 O O . TYR B 1 566 ? -1.253 37.062 20.5 1 81.75 566 TYR B O 1
ATOM 11588 N N . SER B 1 567 ? -1.199 36.125 18.547 1 80.62 567 SER B N 1
ATOM 11589 C CA . SER B 1 567 ? 0.156 36.562 18.234 1 80.62 567 SER B CA 1
ATOM 11590 C C . SER B 1 567 ? 0.241 38.094 18.156 1 80.62 567 SER B C 1
ATOM 11592 O O . SER B 1 567 ? 1.181 38.688 18.688 1 80.62 567 SER B O 1
ATOM 11594 N N . ASP B 1 568 ? -0.638 38.688 17.594 1 79.81 568 ASP B N 1
ATOM 11595 C CA . ASP B 1 568 ? -0.598 40.125 17.422 1 79.81 568 ASP B CA 1
ATOM 11596 C C . ASP B 1 568 ? -0.841 40.875 18.75 1 79.81 568 ASP B C 1
ATOM 11598 O O . ASP B 1 568 ? -0.278 41.938 18.984 1 79.81 568 ASP B O 1
ATOM 11602 N N . SER B 1 569 ? -1.668 40.281 19.562 1 84.75 569 SER B N 1
ATOM 11603 C CA . SER B 1 569 ? -1.878 40.875 20.875 1 84.75 569 SER B CA 1
ATOM 11604 C C . SER B 1 569 ? -0.612 40.781 21.719 1 84.75 569 SER B C 1
ATOM 11606 O O . SER B 1 569 ? -0.322 41.719 22.5 1 84.75 569 SER B O 1
ATOM 11608 N N . ASN B 1 570 ? 0.068 39.75 21.547 1 88.62 570 ASN B N 1
ATOM 11609 C CA . ASN B 1 570 ? 1.326 39.594 22.266 1 88.62 570 ASN B CA 1
ATOM 11610 C C . ASN B 1 570 ? 2.373 40.594 21.797 1 88.62 570 ASN B C 1
ATOM 11612 O O . ASN B 1 570 ? 3.105 41.156 22.625 1 88.62 570 ASN B O 1
ATOM 11616 N N . LYS B 1 571 ? 2.486 40.812 20.516 1 87.69 571 LYS B N 1
ATOM 11617 C CA . LYS B 1 571 ? 3.408 41.812 19.969 1 87.69 571 LYS B CA 1
ATOM 11618 C C . LYS B 1 571 ? 3.033 43.219 20.438 1 87.69 571 LYS B C 1
ATOM 11620 O O . LYS B 1 571 ? 3.908 44.031 20.703 1 87.69 571 LYS B O 1
ATOM 11625 N N . ASP B 1 572 ? 1.755 43.438 20.625 1 87.31 572 ASP B N 1
ATOM 11626 C CA . ASP B 1 572 ? 1.219 44.75 20.969 1 87.31 572 ASP B CA 1
ATOM 11627 C C . ASP B 1 572 ? 1.382 45.031 22.453 1 87.31 572 ASP B C 1
ATOM 11629 O O . ASP B 1 572 ? 1.824 46.125 22.844 1 87.31 572 ASP B O 1
ATOM 11633 N N . GLY B 1 573 ? 1.015 44.031 23.266 1 90.81 573 GLY B N 1
ATOM 11634 C CA . GLY B 1 573 ? 0.9 44.344 24.672 1 90.81 573 GLY B CA 1
ATOM 11635 C C . GLY B 1 573 ? 1.807 43.5 25.547 1 90.81 573 GLY B C 1
ATOM 11636 O O . GLY B 1 573 ? 1.935 43.75 26.75 1 90.81 573 GLY B O 1
ATOM 11637 N N . GLY B 1 574 ? 2.398 42.5 25.016 1 92.62 574 GLY B N 1
ATOM 11638 C CA . GLY B 1 574 ? 3.258 41.656 25.812 1 92.62 574 GLY B CA 1
ATOM 11639 C C . GLY B 1 574 ? 2.57 40.375 26.266 1 92.62 574 GLY B C 1
ATOM 11640 O O . GLY B 1 574 ? 1.345 40.281 26.188 1 92.62 574 GLY B O 1
ATOM 11641 N N . PHE B 1 575 ? 3.338 39.531 26.891 1 93.31 575 PHE B N 1
ATOM 11642 C CA . PHE B 1 575 ? 2.926 38.156 27.172 1 93.31 575 PHE B CA 1
ATOM 11643 C C . PHE B 1 575 ? 1.795 38.156 28.203 1 93.31 575 PHE B C 1
ATOM 11645 O O . PHE B 1 575 ? 0.737 37.562 27.953 1 93.31 575 PHE B O 1
ATOM 11652 N N . VAL B 1 576 ? 1.937 38.781 29.312 1 95.88 576 VAL B N 1
ATOM 11653 C CA . VAL B 1 576 ? 0.988 38.75 30.422 1 95.88 576 VAL B CA 1
ATOM 11654 C C . VAL B 1 576 ? -0.316 39.438 30.016 1 95.88 576 VAL B C 1
ATOM 11656 O O . VAL B 1 576 ? -1.399 38.875 30.188 1 95.88 576 VAL B O 1
ATOM 11659 N N . THR B 1 577 ? -0.182 40.594 29.469 1 94.81 577 THR B N 1
ATOM 11660 C CA . THR B 1 577 ? -1.347 41.406 29.094 1 94.81 577 THR B CA 1
ATOM 11661 C C . THR B 1 577 ? -2.123 40.719 27.969 1 94.81 577 THR B C 1
ATOM 11663 O O . THR B 1 577 ? -3.355 40.75 27.953 1 94.81 577 THR B O 1
ATOM 11666 N N . ALA B 1 578 ? -1.431 40.188 27.047 1 92.38 578 ALA B N 1
ATOM 11667 C CA . ALA B 1 578 ? -2.096 39.5 25.953 1 92.38 578 ALA B CA 1
ATOM 11668 C C . ALA B 1 578 ? -2.926 38.312 26.469 1 92.38 578 ALA B C 1
ATOM 11670 O O . ALA B 1 578 ? -4.078 38.156 26.062 1 92.38 578 ALA B O 1
ATOM 11671 N N . ASN B 1 579 ? -2.352 37.438 27.328 1 92.25 579 ASN B N 1
ATOM 11672 C CA . ASN B 1 579 ? -3.076 36.312 27.891 1 92.25 579 ASN B CA 1
ATOM 11673 C C . ASN B 1 579 ? -4.305 36.781 28.688 1 92.25 579 ASN B C 1
ATOM 11675 O O . ASN B 1 579 ? -5.375 36.156 28.578 1 92.25 579 ASN B O 1
ATOM 11679 N N . TRP B 1 580 ? -4.113 37.75 29.422 1 93.88 580 TRP B N 1
ATOM 11680 C CA . TRP B 1 580 ? -5.207 38.281 30.234 1 93.88 580 TRP B CA 1
ATOM 11681 C C . TRP B 1 580 ? -6.305 38.875 29.375 1 93.88 580 TRP B C 1
ATOM 11683 O O . TRP B 1 580 ? -7.492 38.625 29.594 1 93.88 580 TRP B O 1
ATOM 11693 N N . ALA B 1 581 ? -5.875 39.75 28.406 1 92.31 581 ALA B N 1
ATOM 11694 C CA . ALA B 1 581 ? -6.84 40.375 27.516 1 92.31 581 ALA B CA 1
ATOM 11695 C C . ALA B 1 581 ? -7.664 39.344 26.766 1 92.31 581 ALA B C 1
ATOM 11697 O O . ALA B 1 581 ? -8.867 39.5 26.562 1 92.31 581 ALA B O 1
ATOM 11698 N N . LEU B 1 582 ? -7.062 38.281 26.375 1 91.38 582 LEU B N 1
ATOM 11699 C CA . LEU B 1 582 ? -7.746 37.219 25.672 1 91.38 582 LEU B CA 1
ATOM 11700 C C . LEU B 1 582 ? -8.727 36.5 26.594 1 91.38 582 LEU B C 1
ATOM 11702 O O . LEU B 1 582 ? -9.844 36.156 26.188 1 91.38 582 LEU B O 1
ATOM 11706 N N . TYR B 1 583 ? -8.258 36.156 27.781 1 91.44 583 TYR B N 1
ATOM 11707 C CA . TYR B 1 583 ? -9.109 35.531 28.781 1 91.44 583 TYR B CA 1
ATOM 11708 C C . TYR B 1 583 ? -10.352 36.375 29.062 1 91.44 583 TYR B C 1
ATOM 11710 O O . TYR B 1 583 ? -11.469 35.875 29.047 1 91.44 583 TYR B O 1
ATOM 11718 N N . ARG B 1 584 ? -10.156 37.625 29.266 1 92.69 584 ARG B N 1
ATOM 11719 C CA . ARG B 1 584 ? -11.25 38.562 29.562 1 92.69 584 ARG B CA 1
ATOM 11720 C C . ARG B 1 584 ? -12.188 38.719 28.375 1 92.69 584 ARG B C 1
ATOM 11722 O O . ARG B 1 584 ? -13.406 38.812 28.547 1 92.69 584 ARG B O 1
ATOM 11729 N N . ALA B 1 585 ? -11.578 38.875 27.266 1 92.12 585 ALA B N 1
ATOM 11730 C CA . ALA B 1 585 ? -12.391 38.969 26.047 1 92.12 585 ALA B CA 1
ATOM 11731 C C . ALA B 1 585 ? -13.305 37.75 25.891 1 92.12 585 ALA B C 1
ATOM 11733 O O . ALA B 1 585 ? -14.477 37.906 25.531 1 92.12 585 ALA B O 1
ATOM 11734 N N . GLN B 1 586 ? -12.773 36.625 26.109 1 92.19 586 GLN B N 1
ATOM 11735 C CA . GLN B 1 586 ? -13.562 35.375 26.016 1 92.19 586 GLN B CA 1
ATOM 11736 C C . GLN B 1 586 ? -14.711 35.406 27.016 1 92.19 586 GLN B C 1
ATOM 11738 O O . GLN B 1 586 ? -15.852 35.094 26.672 1 92.19 586 GLN B O 1
ATOM 11743 N N . GLN B 1 587 ? -14.406 35.781 28.219 1 92.31 587 GLN B N 1
ATOM 11744 C CA . GLN B 1 587 ? -15.422 35.844 29.266 1 92.31 587 GLN B CA 1
ATOM 11745 C C . GLN B 1 587 ? -16.547 36.812 28.891 1 92.31 587 GLN B C 1
ATOM 11747 O O . GLN B 1 587 ? -17.719 36.469 29 1 92.31 587 GLN B O 1
ATOM 11752 N N . THR B 1 588 ? -16.141 37.906 28.453 1 93.88 588 THR B N 1
ATOM 11753 C CA . THR B 1 588 ? -17.109 38.969 28.172 1 93.88 588 THR B CA 1
ATOM 11754 C C . THR B 1 588 ? -17.906 38.625 26.922 1 93.88 588 THR B C 1
ATOM 11756 O O . THR B 1 588 ? -19.109 38.906 26.844 1 93.88 588 THR B O 1
ATOM 11759 N N . LEU B 1 589 ? -17.266 38.156 25.953 1 95.06 589 LEU B N 1
ATOM 11760 C CA . LEU B 1 589 ? -17.953 37.75 24.734 1 95.06 589 LEU B CA 1
ATOM 11761 C C . LEU B 1 589 ? -18.969 36.656 25 1 95.06 589 LEU B C 1
ATOM 11763 O O . LEU B 1 589 ? -20.062 36.656 24.422 1 95.06 589 LEU B O 1
ATOM 11767 N N . VAL B 1 590 ? -18.594 35.688 25.812 1 93.31 590 VAL B N 1
ATOM 11768 C CA . VAL B 1 590 ? -19.516 34.594 26.172 1 93.31 590 VAL B CA 1
ATOM 11769 C C . VAL B 1 590 ? -20.75 35.156 26.859 1 93.31 590 VAL B C 1
ATOM 11771 O O . VAL B 1 590 ? -21.875 34.812 26.531 1 93.31 590 VAL B O 1
ATOM 11774 N N . ALA B 1 591 ? -20.5 36 27.812 1 93.69 591 ALA B N 1
ATOM 11775 C CA . ALA B 1 591 ? -21.609 36.656 28.531 1 93.69 591 ALA B CA 1
ATOM 11776 C C . ALA B 1 591 ? -22.5 37.438 27.594 1 93.69 591 ALA B C 1
ATOM 11778 O O . ALA B 1 591 ? -23.719 37.406 27.703 1 93.69 591 ALA B O 1
ATOM 11779 N N . THR B 1 592 ? -21.812 38.188 26.75 1 95.69 592 THR B N 1
ATOM 11780 C CA . THR B 1 592 ? -22.547 39 25.781 1 95.69 592 THR B CA 1
ATOM 11781 C C . THR B 1 592 ? -23.391 38.125 24.875 1 95.69 592 THR B C 1
ATOM 11783 O O . THR B 1 592 ? -24.547 38.438 24.578 1 95.69 592 THR B O 1
ATOM 11786 N N . ALA B 1 593 ? -22.859 37.062 24.375 1 94.75 593 ALA B N 1
ATOM 11787 C CA . ALA B 1 593 ? -23.562 36.125 23.5 1 94.75 593 ALA B CA 1
ATOM 11788 C C . ALA B 1 593 ? -24.766 35.531 24.203 1 94.75 593 ALA B C 1
ATOM 11790 O O . ALA B 1 593 ? -25.828 35.344 23.594 1 94.75 593 ALA B O 1
ATOM 11791 N N . GLU B 1 594 ? -24.625 35.219 25.484 1 93.5 594 GLU B N 1
ATOM 11792 C CA . GLU B 1 594 ? -25.734 34.688 26.281 1 93.5 594 GLU B CA 1
ATOM 11793 C C . GLU B 1 594 ? -26.859 35.688 26.406 1 93.5 594 GLU B C 1
ATOM 11795 O O . GLU B 1 594 ? -28.031 35.344 26.297 1 93.5 594 GLU B O 1
ATOM 11800 N N . GLN B 1 595 ? -26.453 36.844 26.594 1 95.31 595 GLN B N 1
ATOM 11801 C CA . GLN B 1 595 ? -27.438 37.906 26.719 1 95.31 595 GLN B CA 1
ATOM 11802 C C . GLN B 1 595 ? -28.203 38.125 25.422 1 95.31 595 GLN B C 1
ATOM 11804 O O . GLN B 1 595 ? -29.422 38.344 25.438 1 95.31 595 GLN B O 1
ATOM 11809 N N . ILE B 1 596 ? -27.5 38.031 24.359 1 95.06 596 ILE B N 1
ATOM 11810 C CA . ILE B 1 596 ? -28.094 38.219 23.047 1 95.06 596 ILE B CA 1
ATOM 11811 C C . ILE B 1 596 ? -28.875 37 22.641 1 95.06 596 ILE B C 1
ATOM 11813 O O . ILE B 1 596 ? -29.828 37.062 21.859 1 95.06 596 ILE B O 1
ATOM 11817 N N . GLY B 1 597 ? -28.516 35.844 23.141 1 93.38 597 GLY B N 1
ATOM 11818 C CA . GLY B 1 597 ? -29.172 34.562 22.828 1 93.38 597 GLY B CA 1
ATOM 11819 C C . GLY B 1 597 ? -28.594 33.906 21.578 1 93.38 597 GLY B C 1
ATOM 11820 O O . GLY B 1 597 ? -29.359 33.406 20.75 1 93.38 597 GLY B O 1
ATOM 11821 N N . ILE B 1 598 ? -27.359 33.938 21.391 1 93.19 598 ILE B N 1
ATOM 11822 C CA . ILE B 1 598 ? -26.703 33.281 20.266 1 93.19 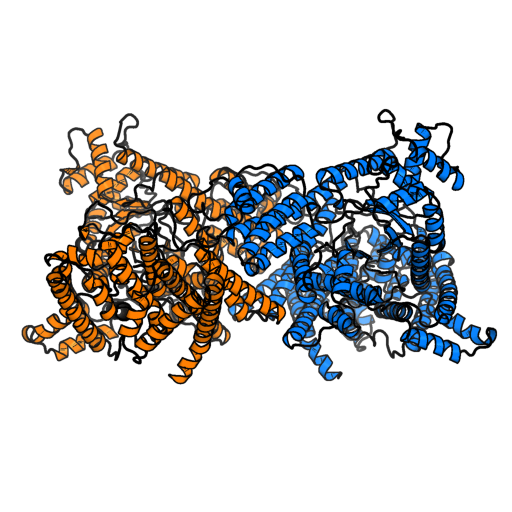598 ILE B CA 1
ATOM 11823 C C . ILE B 1 598 ? -25.641 32.312 20.781 1 93.19 598 ILE B C 1
ATOM 11825 O O . ILE B 1 598 ? -25.172 32.438 21.906 1 93.19 598 ILE B O 1
ATOM 11829 N N . THR B 1 599 ? -25.359 31.297 19.969 1 91.56 599 THR B N 1
ATOM 11830 C CA . THR B 1 599 ? -24.25 30.391 20.25 1 91.56 599 THR B CA 1
ATOM 11831 C C . THR B 1 599 ? -22.938 30.953 19.703 1 91.56 599 THR B C 1
ATOM 11833 O O . THR B 1 599 ? -22.859 31.312 18.531 1 91.56 599 THR B O 1
ATOM 11836 N N . LEU B 1 600 ? -21.953 31.016 20.562 1 93.06 600 LEU B N 1
ATOM 11837 C CA . LEU B 1 600 ? -20.672 31.578 20.188 1 93.06 600 LEU B CA 1
ATOM 11838 C C . LEU B 1 600 ? -19.672 30.484 19.844 1 93.06 600 LEU B C 1
ATOM 11840 O O . LEU B 1 600 ? -19.547 29.5 20.562 1 93.06 600 LEU B O 1
ATOM 11844 N N . ARG B 1 601 ? -19.062 30.547 18.719 1 93.81 601 ARG B N 1
ATOM 11845 C CA . ARG B 1 601 ? -17.891 29.75 18.391 1 93.81 601 ARG B CA 1
ATOM 11846 C C . ARG B 1 601 ? -16.625 30.609 18.344 1 93.81 601 ARG B C 1
ATOM 11848 O O . ARG B 1 601 ? -16.516 31.516 17.516 1 93.81 601 ARG B O 1
ATOM 11855 N N . LEU B 1 602 ? -15.758 30.297 19.188 1 93.19 602 LEU B N 1
ATOM 11856 C CA . LEU B 1 602 ? -14.508 31.031 19.203 1 93.19 602 LEU B CA 1
ATOM 11857 C C . LEU B 1 602 ? -13.445 30.344 18.359 1 93.19 602 LEU B C 1
ATOM 11859 O O . LEU B 1 602 ? -13.227 29.125 18.5 1 93.19 602 LEU B O 1
ATOM 11863 N N . PHE B 1 603 ? -12.93 31.062 17.359 1 94.19 603 PHE B N 1
ATOM 11864 C CA . PHE B 1 603 ? -11.836 30.625 16.516 1 94.19 603 PHE B CA 1
ATOM 11865 C C . PHE B 1 603 ? -10.5 31.156 17.031 1 94.19 603 PHE B C 1
ATOM 11867 O O . PHE B 1 603 ? -10.25 32.375 17 1 94.19 603 PHE B O 1
ATOM 11874 N N . HIS B 1 604 ? -9.703 30.266 17.531 1 90.06 604 HIS B N 1
ATOM 11875 C CA . HIS B 1 604 ? -8.461 30.656 18.188 1 90.06 604 HIS B CA 1
ATOM 11876 C C . HIS B 1 604 ? -7.297 30.656 17.203 1 90.06 604 HIS B C 1
ATOM 11878 O O . HIS B 1 604 ? -6.871 29.609 16.719 1 90.06 604 HIS B O 1
ATOM 11884 N N . GLY B 1 605 ? -6.805 31.828 16.891 1 86.62 605 GLY B N 1
ATOM 11885 C CA . GLY B 1 605 ? -5.625 31.953 16.062 1 86.62 605 GLY B CA 1
ATOM 11886 C C . GLY B 1 605 ? -4.328 31.766 16.812 1 86.62 605 GLY B C 1
ATOM 11887 O O . GLY B 1 605 ? -3.568 32.719 17.016 1 86.62 605 GLY B O 1
ATOM 11888 N N . ARG B 1 606 ? -4.137 30.516 17.203 1 73.06 606 ARG B N 1
ATOM 11889 C CA . ARG B 1 606 ? -2.984 30.203 18.031 1 73.06 606 ARG B CA 1
ATOM 11890 C C . ARG B 1 606 ? -1.765 29.859 17.188 1 73.06 606 ARG B C 1
ATOM 11892 O O . ARG B 1 606 ? -1.899 29.328 16.078 1 73.06 606 ARG B O 1
ATOM 11899 N N . GLY B 1 607 ? -0.733 30.594 17.328 1 58.66 607 GLY B N 1
ATOM 11900 C CA . GLY B 1 607 ? 0.497 30.219 16.656 1 58.66 607 GLY B CA 1
ATOM 11901 C C . GLY B 1 607 ? 1.118 28.953 17.203 1 58.66 607 GLY B C 1
ATOM 11902 O O . GLY B 1 607 ? 0.633 28.391 18.188 1 58.66 607 GLY B O 1
ATOM 11903 N N . GLY B 1 608 ? 2.043 28.172 16.5 1 50.81 608 GLY B N 1
ATOM 11904 C CA . GLY B 1 608 ? 2.648 26.859 16.594 1 50.81 608 GLY B CA 1
ATOM 11905 C C . GLY B 1 608 ? 3.406 26.641 17.891 1 50.81 608 GLY B C 1
ATOM 11906 O O . GLY B 1 608 ? 4.285 25.781 17.969 1 50.81 608 GLY B O 1
ATOM 11907 N N . SER B 1 609 ? 3.443 27.5 18.938 1 44.5 609 SER B N 1
ATOM 11908 C CA . SER B 1 609 ? 4.434 27.047 19.922 1 44.5 609 SER B CA 1
ATOM 11909 C C . SER B 1 609 ? 4.02 25.719 20.547 1 44.5 609 SER B C 1
ATOM 11911 O O . SER B 1 609 ? 2.934 25.625 21.125 1 44.5 609 SER B O 1
ATOM 11913 N N . VAL B 1 610 ? 4.328 24.578 19.766 1 41.78 610 VAL B N 1
ATOM 11914 C CA . VAL B 1 610 ? 4.027 23.156 19.938 1 41.78 610 VAL B CA 1
ATOM 11915 C C . VAL B 1 610 ? 4.574 22.672 21.281 1 41.78 610 VAL B C 1
ATOM 11917 O O . VAL B 1 610 ? 5.781 22.734 21.531 1 41.78 610 VAL B O 1
ATOM 11920 N N . GLY B 1 611 ? 4.234 22.938 22.469 1 36.12 611 GLY B N 1
ATOM 11921 C CA . GLY B 1 611 ? 4.797 21.938 23.359 1 36.12 611 GLY B CA 1
ATOM 11922 C C . GLY B 1 611 ? 4.395 20.516 22.984 1 36.12 611 GLY B C 1
ATOM 11923 O O . GLY B 1 611 ? 3.318 20.297 22.438 1 36.12 611 GLY B O 1
ATOM 11924 N N . ARG B 1 612 ? 5.266 19.547 22.594 1 34.47 612 ARG B N 1
ATOM 11925 C CA . ARG B 1 612 ? 5.227 18.109 22.344 1 34.47 612 ARG B CA 1
ATOM 11926 C C . ARG B 1 612 ? 4.387 17.391 23.391 1 34.47 612 ARG B C 1
ATOM 11928 O O . ARG B 1 612 ? 4.336 17.812 24.547 1 34.47 612 ARG B O 1
ATOM 11935 N N . GLY B 1 613 ? 3.455 16.375 23.078 1 37.34 613 GLY B N 1
ATOM 11936 C CA . GLY B 1 613 ? 2.762 15.391 23.891 1 37.34 613 GLY B CA 1
ATOM 11937 C C . GLY B 1 613 ? 1.348 15.805 24.266 1 37.34 613 GLY B C 1
ATOM 11938 O O . GLY B 1 613 ? 0.775 15.297 25.234 1 37.34 613 GLY B O 1
ATOM 11939 N N . GLY B 1 614 ? 0.793 16.562 23.297 1 43.16 614 GLY B N 1
ATOM 11940 C CA . GLY B 1 614 ? -0.631 16.828 23.438 1 43.16 614 GLY B CA 1
ATOM 11941 C C . GLY B 1 614 ? -0.978 17.625 24.688 1 43.16 614 GLY B C 1
ATOM 11942 O O . GLY B 1 614 ? -2.117 18.062 24.844 1 43.16 614 GLY B O 1
ATOM 11943 N N . GLY B 1 615 ? -0.103 17.578 25.578 1 49.16 615 GLY B N 1
ATOM 11944 C CA . GLY B 1 615 ? -0.318 18.156 26.906 1 49.16 615 GLY B CA 1
ATOM 11945 C C . GLY B 1 615 ? -0.642 19.641 26.859 1 49.16 615 GLY B C 1
ATOM 11946 O O . GLY B 1 615 ? -1.65 20.078 27.422 1 49.16 615 GLY B O 1
ATOM 11947 N N . PRO B 1 616 ? 0.036 20.25 25.828 1 63.5 616 PRO B N 1
ATOM 11948 C CA . PRO B 1 616 ? -0.177 21.703 25.812 1 63.5 616 PRO B CA 1
ATOM 11949 C C . PRO B 1 616 ? -1.531 22.094 25.219 1 63.5 616 PRO B C 1
ATOM 11951 O O . 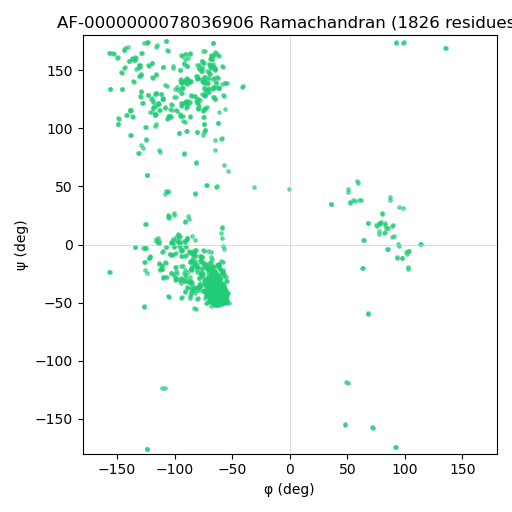PRO B 1 616 ? -2.217 22.969 25.766 1 63.5 616 PRO B O 1
ATOM 11954 N N . SER B 1 617 ? -1.928 21.281 24.203 1 73.19 617 SER B N 1
ATOM 11955 C CA . SER B 1 617 ? -3.229 21.609 23.641 1 73.19 617 SER B CA 1
ATOM 11956 C C . SER B 1 617 ? -4.359 21.266 24.594 1 73.19 617 SER B C 1
ATOM 11958 O O . SER B 1 617 ? -5.328 22.016 24.719 1 73.19 617 SER B O 1
ATOM 11960 N N . TYR B 1 618 ? -4.117 20.188 25.266 1 78.25 618 TYR B N 1
ATOM 11961 C CA . TYR B 1 618 ? -5.086 19.703 26.234 1 78.25 618 TYR B CA 1
ATOM 11962 C C . TYR B 1 618 ? -5.258 20.703 27.375 1 78.25 618 TYR B C 1
ATOM 11964 O O . TYR B 1 618 ? -6.375 21.125 27.672 1 78.25 618 TYR B O 1
ATOM 11972 N N . GLN B 1 619 ? -4.184 21.172 27.844 1 77.38 619 GLN B N 1
ATOM 11973 C CA . GLN B 1 619 ? -4.207 22.109 28.969 1 77.38 619 GLN B CA 1
ATOM 11974 C C . GLN B 1 619 ? -4.711 23.484 28.531 1 77.38 619 GLN B C 1
ATOM 11976 O O . GLN B 1 619 ? -5.41 24.156 29.297 1 77.38 619 GLN B O 1
ATOM 11981 N N . ALA B 1 620 ? -4.355 23.781 27.375 1 77.88 620 ALA B N 1
ATOM 11982 C CA . ALA B 1 620 ? -4.766 25.078 26.844 1 77.88 620 ALA B CA 1
ATOM 11983 C C . ALA B 1 620 ? -6.281 25.141 26.688 1 77.88 620 ALA B C 1
ATOM 11985 O O . ALA B 1 620 ? -6.891 26.188 26.938 1 77.88 620 ALA B O 1
ATOM 11986 N N . ILE B 1 621 ? -6.844 24.125 26.25 1 81.69 621 ILE B N 1
ATOM 11987 C CA . ILE B 1 621 ? -8.289 24.078 26.031 1 81.69 621 ILE B CA 1
ATOM 11988 C C . ILE B 1 621 ? -9.008 24.094 27.375 1 81.69 621 ILE B C 1
ATOM 11990 O O . ILE B 1 621 ? -9.992 24.812 27.562 1 81.69 621 ILE B O 1
ATOM 11994 N N . LEU B 1 622 ? -8.438 23.406 28.344 1 80.38 622 LEU B N 1
ATOM 11995 C CA . LEU B 1 622 ? -9.055 23.328 29.672 1 80.38 622 LEU B CA 1
ATOM 11996 C C . LEU B 1 622 ? -8.883 24.625 30.438 1 80.38 622 LEU B C 1
ATOM 11998 O O . LEU B 1 622 ? -9.625 24.891 31.391 1 80.38 622 LEU B O 1
ATOM 12002 N N . ALA B 1 623 ? -7.949 25.438 30 1 81.5 623 ALA B N 1
ATOM 12003 C CA . ALA B 1 623 ? -7.633 26.688 30.703 1 81.5 623 ALA B CA 1
ATOM 12004 C C . ALA B 1 623 ? -8.562 27.812 30.266 1 81.5 623 ALA B C 1
ATOM 12006 O O . ALA B 1 623 ? -8.578 28.875 30.875 1 81.5 623 ALA B O 1
ATOM 12007 N N . GLN B 1 624 ? -9.359 27.609 29.312 1 83.81 624 GLN B N 1
ATOM 12008 C CA . GLN B 1 624 ? -10.289 28.625 28.828 1 83.81 624 GLN B CA 1
ATOM 12009 C C . GLN B 1 624 ? -11.422 28.844 29.828 1 83.81 624 GLN B C 1
ATOM 12011 O O . GLN B 1 624 ? -11.773 27.938 30.594 1 83.81 624 GLN B O 1
ATOM 12016 N N . PRO B 1 625 ? -11.953 30.062 29.875 1 86 625 PRO B N 1
ATOM 12017 C CA . PRO B 1 625 ? -13.023 30.328 30.828 1 86 625 PRO B CA 1
ATOM 12018 C C . PRO B 1 625 ? -14.289 29.516 30.547 1 86 625 PRO B C 1
ATOM 12020 O O . PRO B 1 625 ? -14.453 29 29.438 1 86 625 PRO B O 1
ATOM 12023 N N . LYS B 1 626 ? -15.078 29.531 31.562 1 83.94 626 LYS B N 1
ATOM 12024 C CA . LYS B 1 626 ? -16.328 28.781 31.469 1 83.94 626 LYS B CA 1
ATOM 12025 C C . LYS B 1 626 ? -17.156 29.25 30.281 1 83.94 626 LYS B C 1
ATOM 12027 O O . LYS B 1 626 ? -17.328 30.453 30.062 1 83.94 626 LYS B O 1
ATOM 12032 N N . GLY B 1 627 ? -17.547 28.281 29.469 1 83.69 627 GLY B N 1
ATOM 12033 C CA . GLY B 1 627 ? -18.453 28.578 28.375 1 83.69 627 GLY B CA 1
ATOM 12034 C C . GLY B 1 627 ? -17.734 28.875 27.078 1 83.69 627 GLY B C 1
ATOM 12035 O O . GLY B 1 627 ? -18.359 28.875 26 1 83.69 627 GLY B O 1
ATOM 12036 N N . ALA B 1 628 ? -16.531 29.031 27.109 1 84.94 628 ALA B N 1
ATOM 12037 C CA . ALA B 1 628 ? -15.773 29.391 25.922 1 84.94 628 ALA B CA 1
ATOM 12038 C C . ALA B 1 628 ? -15.68 28.219 24.953 1 84.94 628 ALA B C 1
ATOM 12040 O O . ALA B 1 628 ? -15.656 28.422 23.734 1 84.94 628 ALA B O 1
ATOM 12041 N N . VAL B 1 629 ? -15.555 26.953 25.359 1 83.75 629 VAL B N 1
ATOM 12042 C CA . VAL B 1 629 ? -15.43 25.781 24.484 1 83.75 629 VAL B CA 1
ATOM 12043 C C . VAL B 1 629 ? -16.797 25.094 24.344 1 83.75 629 VAL B C 1
ATOM 12045 O O . VAL B 1 629 ? -17.078 24.469 23.312 1 83.75 629 VAL B O 1
ATOM 12048 N N . ALA B 1 630 ? -17.859 25.469 24.75 1 81.06 630 ALA B N 1
ATOM 12049 C CA . ALA B 1 630 ? -19.219 24.938 24.75 1 81.06 630 ALA B CA 1
ATOM 12050 C C . ALA B 1 630 ? -19.484 24.078 23.516 1 81.06 630 ALA B C 1
ATOM 12052 O O . ALA B 1 630 ? -20.469 24.297 22.797 1 81.06 630 ALA B O 1
ATOM 12053 N N . GLY B 1 631 ? -18.531 23.125 23.25 1 86.56 631 GLY B N 1
ATOM 12054 C CA . GLY B 1 631 ? -18.672 22.188 22.141 1 86.56 631 GLY B CA 1
ATOM 12055 C C . GLY B 1 631 ? -18.188 22.766 20.812 1 86.56 631 GLY B C 1
ATOM 12056 O O . GLY B 1 631 ? -18.234 22.094 19.781 1 86.56 631 GLY B O 1
ATOM 12057 N N . GLN B 1 632 ? -17.812 23.969 20.859 1 88.69 632 GLN B N 1
ATOM 12058 C CA . GLN B 1 632 ? -17.344 24.641 19.656 1 88.69 632 GLN B CA 1
ATOM 12059 C C . GLN B 1 632 ? -15.883 25.047 19.781 1 88.69 632 GLN B C 1
ATOM 12061 O O . GLN B 1 632 ? -15.539 25.891 20.609 1 88.69 632 GLN B O 1
ATOM 12066 N N . LEU B 1 633 ? -15.031 24.406 18.984 1 90.06 633 LEU B N 1
ATOM 12067 C CA . LEU B 1 633 ? -13.609 24.719 19.062 1 90.06 633 LEU B CA 1
ATOM 12068 C C . LEU B 1 633 ? -13 24.781 17.656 1 90.06 633 LEU B C 1
ATOM 12070 O O . LEU B 1 633 ? -13.055 23.797 16.906 1 90.06 633 LEU B O 1
ATOM 12074 N N . LYS B 1 634 ? -12.57 25.891 17.297 1 93.31 634 LYS B N 1
ATOM 12075 C CA . LYS B 1 634 ? -11.812 26.094 16.062 1 93.31 634 LYS B CA 1
ATOM 12076 C C . LYS B 1 634 ? -10.453 26.719 16.344 1 93.31 634 LYS B C 1
ATOM 12078 O O . LYS B 1 634 ? -10.336 27.641 17.156 1 93.31 634 LYS B O 1
ATOM 12083 N N . LEU B 1 635 ? -9.391 26.125 15.828 1 91.81 635 LEU B N 1
ATOM 12084 C CA . LEU B 1 635 ? -8.062 26.672 16.078 1 91.81 635 LEU B CA 1
ATOM 12085 C C . LEU B 1 635 ? -7.172 26.516 14.844 1 91.81 635 LEU B C 1
ATOM 12087 O O . LEU B 1 635 ? -7.375 25.609 14.039 1 91.81 635 LEU B O 1
ATOM 12091 N N . THR B 1 636 ? -6.219 27.391 14.703 1 89.5 636 THR B N 1
ATOM 12092 C CA . THR B 1 636 ? -5.277 27.281 13.594 1 89.5 636 THR B CA 1
ATOM 12093 C C . THR B 1 636 ? -4.09 26.406 13.969 1 89.5 636 THR B C 1
ATOM 12095 O O . THR B 1 636 ? -3.672 26.375 15.125 1 89.5 636 THR B O 1
ATOM 12098 N N . GLU B 1 637 ? -3.664 25.641 13.023 1 85.75 637 GLU B N 1
ATOM 12099 C CA . GLU B 1 637 ? -2.385 24.938 13.078 1 85.75 637 GLU B CA 1
ATOM 12100 C C . GLU B 1 637 ? -1.396 25.516 12.07 1 85.75 637 GLU B C 1
ATOM 12102 O O . GLU B 1 637 ? -1.713 25.656 10.891 1 85.75 637 GLU B O 1
ATOM 12107 N N . GLN B 1 638 ? -0.207 25.922 12.578 1 74.94 638 GLN B N 1
ATOM 12108 C CA . GLN B 1 638 ? 0.652 26.688 11.688 1 74.94 638 GLN B CA 1
ATOM 12109 C C . GLN B 1 638 ? 1.976 25.969 11.445 1 74.94 638 GLN B C 1
ATOM 12111 O O . GLN B 1 638 ? 2.521 25.344 12.352 1 74.94 638 GLN B O 1
ATOM 12116 N N . GLY B 1 639 ? 2.492 26.094 10.164 1 66.5 639 GLY B N 1
ATOM 12117 C CA . GLY B 1 639 ? 3.855 25.812 9.742 1 66.5 639 GLY B CA 1
ATOM 12118 C C . GLY B 1 639 ? 4.363 24.469 10.219 1 66.5 639 GLY B C 1
ATOM 12119 O O . GLY B 1 639 ? 3.752 23.438 9.938 1 66.5 639 GLY B O 1
ATOM 12120 N N . GLU B 1 640 ? 5.453 24.594 11.047 1 69.38 640 GLU B N 1
ATOM 12121 C CA . GLU B 1 640 ? 6.234 23.453 11.523 1 69.38 640 GLU B CA 1
ATOM 12122 C C . GLU B 1 640 ? 5.41 22.578 12.469 1 69.38 640 GLU B C 1
ATOM 12124 O O . GLU B 1 640 ? 5.652 21.375 12.57 1 69.38 640 GLU B O 1
ATOM 12129 N N . VAL B 1 641 ? 4.398 23.172 12.961 1 76.94 641 VAL B N 1
ATOM 12130 C CA . VAL B 1 641 ? 3.557 22.422 13.891 1 76.94 641 VAL B CA 1
ATOM 12131 C C . VAL B 1 641 ? 2.732 21.391 13.133 1 76.94 641 VAL B C 1
ATOM 12133 O O . VAL B 1 641 ? 2.467 20.297 13.641 1 76.94 641 VAL B O 1
ATOM 12136 N N . ILE B 1 642 ? 2.395 21.766 11.93 1 84.12 642 ILE B N 1
ATOM 12137 C CA . ILE B 1 642 ? 1.604 20.828 11.125 1 84.12 642 ILE B CA 1
ATOM 12138 C C . ILE B 1 642 ? 2.41 19.562 10.859 1 84.12 642 ILE B C 1
ATOM 12140 O O . ILE B 1 642 ? 1.91 18.453 11.047 1 84.12 642 ILE B O 1
ATOM 12144 N N . ALA B 1 643 ? 3.629 19.734 10.469 1 82.94 643 ALA B N 1
ATOM 12145 C CA . ALA B 1 643 ? 4.484 18.578 10.188 1 82.94 643 ALA B CA 1
ATOM 12146 C C . ALA B 1 643 ? 4.75 17.781 11.453 1 82.94 643 ALA B C 1
ATOM 12148 O O . ALA B 1 643 ? 4.719 16.547 11.43 1 82.94 643 ALA B O 1
ATOM 12149 N N . ALA B 1 644 ? 4.965 18.484 12.5 1 81.94 644 ALA B N 1
ATOM 12150 C CA . ALA B 1 644 ? 5.285 17.828 13.758 1 81.94 644 ALA B CA 1
ATOM 12151 C C . ALA B 1 644 ? 4.098 17 14.266 1 81.94 644 ALA B C 1
ATOM 12153 O O . ALA B 1 644 ? 4.277 15.914 14.812 1 81.94 644 ALA B O 1
ATOM 12154 N N . LYS B 1 645 ? 2.928 17.531 14.023 1 87.31 645 LYS B N 1
ATOM 12155 C CA . LYS B 1 645 ? 1.742 16.906 14.602 1 87.31 645 LYS B CA 1
ATOM 12156 C C . LYS B 1 645 ? 1.153 15.867 13.641 1 87.31 645 LYS B C 1
ATOM 12158 O O . LYS B 1 645 ? 0.583 14.867 14.078 1 87.31 645 LYS B O 1
ATOM 12163 N N . TYR B 1 646 ? 1.28 16.078 12.352 1 90.75 646 TYR B N 1
ATOM 12164 C CA . TYR B 1 646 ? 0.406 15.312 11.469 1 90.75 646 TYR B CA 1
ATOM 12165 C C . TYR B 1 646 ? 1.213 14.562 10.414 1 90.75 646 TYR B C 1
ATOM 12167 O O . TYR B 1 646 ? 0.66 13.781 9.648 1 90.75 646 TYR B O 1
ATOM 12175 N N . ALA B 1 647 ? 2.518 14.742 10.391 1 86.94 647 ALA B N 1
ATOM 12176 C CA . ALA B 1 647 ? 3.309 14.039 9.383 1 86.94 647 ALA B CA 1
ATOM 12177 C C . ALA B 1 647 ? 3.258 12.531 9.602 1 86.94 647 ALA B C 1
ATOM 12179 O O . ALA B 1 647 ? 3.15 11.758 8.641 1 86.94 647 ALA B O 1
ATOM 12180 N N . ASN B 1 648 ? 3.387 12.18 10.844 1 89.19 648 ASN B N 1
ATOM 12181 C CA . ASN B 1 648 ? 3.225 10.773 11.203 1 89.19 648 ASN B CA 1
ATOM 12182 C C . ASN B 1 648 ? 1.762 10.43 11.469 1 89.19 648 ASN B C 1
ATOM 12184 O O . ASN B 1 648 ? 1.135 11.016 12.359 1 89.19 648 ASN B O 1
ATOM 12188 N N . PRO B 1 649 ? 1.242 9.508 10.773 1 91.56 649 PRO B N 1
ATOM 12189 C CA . PRO B 1 649 ? -0.189 9.211 10.891 1 91.56 649 PRO B CA 1
ATOM 12190 C C . PRO B 1 649 ? -0.607 8.844 12.305 1 91.56 649 PRO B C 1
ATOM 12192 O O . PRO B 1 649 ? -1.661 9.281 12.781 1 91.56 649 PRO B O 1
ATOM 12195 N N . GLU B 1 650 ? 0.164 8.023 13 1 89.75 650 GLU B N 1
ATOM 12196 C CA . GLU B 1 650 ? -0.182 7.621 14.359 1 89.75 650 GLU B CA 1
ATOM 12197 C C . GLU B 1 650 ? -0.151 8.812 15.312 1 89.75 650 GLU B C 1
ATOM 12199 O O . GLU B 1 650 ? -1.023 8.945 16.172 1 89.75 650 GLU B O 1
ATOM 12204 N N . LEU B 1 651 ? 0.804 9.648 15.156 1 90 651 LEU B N 1
ATOM 12205 C CA . LEU B 1 651 ? 0.884 10.867 15.953 1 90 651 LEU B CA 1
ATOM 12206 C C . LEU B 1 651 ? -0.256 11.82 15.609 1 90 651 LEU B C 1
ATOM 12208 O O . LEU B 1 651 ? -0.81 12.477 16.484 1 90 651 LEU B O 1
ATOM 12212 N N . GLY B 1 652 ? -0.5 11.883 14.312 1 92.81 652 GLY B N 1
ATOM 12213 C CA . GLY B 1 652 ? -1.605 12.719 13.875 1 92.81 652 GLY B CA 1
ATOM 12214 C C . GLY B 1 652 ? -2.934 12.32 14.492 1 92.81 652 GLY B C 1
ATOM 12215 O O . GLY B 1 652 ? -3.703 13.18 14.93 1 92.81 652 GLY B O 1
ATOM 12216 N N . GLN B 1 653 ? -3.195 11.062 14.555 1 93.56 653 GLN B N 1
ATOM 12217 C CA . GLN B 1 653 ? -4.434 10.57 15.156 1 93.56 653 GLN B CA 1
ATOM 12218 C C . GLN B 1 653 ? -4.492 10.906 16.641 1 93.56 653 GLN B C 1
ATOM 12220 O O . GLN B 1 653 ? -5.547 11.281 17.156 1 93.56 653 GLN B O 1
ATOM 12225 N N . ARG B 1 654 ? -3.412 10.766 17.312 1 90.75 654 ARG B N 1
ATOM 12226 C CA . ARG B 1 654 ? -3.348 11.07 18.734 1 90.75 654 ARG B CA 1
ATOM 12227 C C . ARG B 1 654 ? -3.613 12.547 19 1 90.75 654 ARG B C 1
ATOM 12229 O O . ARG B 1 654 ? -4.293 12.906 19.969 1 90.75 654 ARG B O 1
ATOM 12236 N N . ASN B 1 655 ? -3.02 13.32 18.156 1 91.56 655 ASN B N 1
ATOM 12237 C CA . ASN B 1 655 ? -3.23 14.75 18.312 1 91.56 655 ASN B CA 1
ATOM 12238 C C . ASN B 1 655 ? -4.699 15.125 18.109 1 91.56 655 ASN B C 1
ATOM 12240 O O . ASN B 1 655 ? -5.227 15.977 18.828 1 91.56 655 ASN B O 1
ATOM 12244 N N . LEU B 1 656 ? -5.324 14.547 17.188 1 94.06 656 LEU B N 1
ATOM 12245 C CA . LEU B 1 656 ? -6.742 14.789 16.953 1 94.06 656 LEU B CA 1
ATOM 12246 C C . LEU B 1 656 ? -7.574 14.297 18.125 1 94.06 656 LEU B C 1
ATOM 12248 O O . LEU B 1 656 ? -8.539 14.953 18.531 1 94.06 656 LEU B O 1
ATOM 12252 N N . GLU B 1 657 ? -7.176 13.203 18.656 1 93.38 657 GLU B N 1
ATOM 12253 C CA . GLU B 1 657 ? -7.855 12.633 19.828 1 93.38 657 GLU B CA 1
ATOM 12254 C C . GLU B 1 657 ? -7.766 13.562 21.031 1 93.38 657 GLU B C 1
ATOM 12256 O O . GLU B 1 657 ? -8.734 13.711 21.766 1 93.38 657 GLU B O 1
ATOM 12261 N N . VAL B 1 658 ? -6.652 14.133 21.203 1 91.75 658 VAL B N 1
ATOM 12262 C CA . VAL B 1 658 ? -6.434 15.062 22.312 1 91.75 658 VAL B CA 1
ATOM 12263 C C . VAL B 1 658 ? -7.387 16.25 22.172 1 91.75 658 VAL B C 1
ATOM 12265 O O . VAL B 1 658 ? -7.977 16.688 23.172 1 91.75 658 VAL B O 1
ATOM 12268 N N . LEU B 1 659 ? -7.562 16.75 21 1 91.75 659 LEU B N 1
ATOM 12269 C CA . LEU B 1 659 ? -8.453 17.891 20.766 1 91.75 659 LEU B CA 1
ATOM 12270 C C . LEU B 1 659 ? -9.891 17.516 21.109 1 91.75 659 LEU B C 1
ATOM 12272 O O . LEU B 1 659 ? -10.594 18.297 21.766 1 91.75 659 LEU B O 1
ATOM 12276 N N . VAL B 1 660 ? -10.281 16.359 20.719 1 92.88 660 VAL B N 1
ATOM 12277 C CA . VAL B 1 660 ? -11.648 15.906 20.938 1 92.88 660 VAL B CA 1
ATOM 12278 C C . VAL B 1 660 ? -11.875 15.664 22.438 1 92.88 660 VAL B C 1
ATOM 12280 O O . VAL B 1 660 ? -12.875 16.109 23 1 92.88 660 VAL B O 1
ATOM 12283 N N . ALA B 1 661 ? -10.945 14.953 23.062 1 92.31 661 ALA B N 1
ATOM 12284 C CA . ALA B 1 661 ? -11.062 14.641 24.484 1 92.31 661 ALA B CA 1
ATOM 12285 C C . ALA B 1 661 ? -11.117 15.914 25.312 1 92.31 661 ALA B C 1
ATOM 12287 O O . ALA B 1 661 ? -11.945 16.031 26.219 1 92.31 661 ALA B O 1
ATOM 12288 N N . ALA B 1 662 ? -10.242 16.844 24.984 1 90.38 662 ALA B N 1
ATOM 12289 C CA . ALA B 1 662 ? -10.203 18.109 25.719 1 90.38 662 ALA B CA 1
ATOM 12290 C C . ALA B 1 662 ? -11.508 18.875 25.547 1 90.38 662 ALA B C 1
ATOM 12292 O O . ALA B 1 662 ? -12.008 19.469 26.5 1 90.38 662 ALA B O 1
ATOM 12293 N N . THR B 1 663 ? -12.07 18.891 24.359 1 91 663 THR B N 1
ATOM 12294 C CA . THR B 1 663 ? -13.32 19.594 24.078 1 91 663 THR B CA 1
ATOM 12295 C C . THR B 1 663 ? -14.477 18.969 24.844 1 91 663 THR B C 1
ATOM 12297 O O . THR B 1 663 ? -15.328 19.672 25.406 1 91 663 THR B O 1
ATOM 12300 N N . ILE B 1 664 ? -14.469 17.656 24.891 1 91.12 664 ILE B N 1
ATOM 12301 C CA . ILE B 1 664 ? -15.508 16.938 25.609 1 91.12 664 ILE B CA 1
ATOM 12302 C C . ILE B 1 664 ? -15.422 17.266 27.094 1 91.12 664 ILE B C 1
ATOM 12304 O O . ILE B 1 664 ? -16.438 17.609 27.719 1 91.12 664 ILE B O 1
ATOM 12308 N N . GLU B 1 665 ? -14.273 17.219 27.641 1 90.06 665 GLU B N 1
ATOM 12309 C CA . GLU B 1 665 ? -14.086 17.438 29.078 1 90.06 665 GLU B CA 1
ATOM 12310 C C . GLU B 1 665 ? -14.383 18.891 29.453 1 90.06 665 GLU B C 1
ATOM 12312 O O . GLU B 1 665 ? -15.031 19.156 30.469 1 90.06 665 GLU B O 1
ATOM 12317 N N . ALA B 1 666 ? -13.93 19.797 28.641 1 87.62 666 ALA B N 1
ATOM 12318 C CA . ALA B 1 666 ? -14.148 21.219 28.891 1 87.62 666 ALA B CA 1
ATOM 12319 C C . ALA B 1 666 ? -15.633 21.562 28.828 1 87.62 666 ALA B C 1
ATOM 12321 O O . ALA B 1 666 ? -16.109 22.438 29.578 1 87.62 666 ALA B O 1
ATOM 12322 N N . SER B 1 667 ? -16.375 20.938 28.047 1 89.5 667 SER B N 1
ATOM 12323 C CA . SER B 1 667 ? -17.766 21.281 27.781 1 89.5 667 SER B CA 1
ATOM 12324 C C . SER B 1 667 ? -18.703 20.578 28.75 1 89.5 667 SER B C 1
ATOM 12326 O O . SER B 1 667 ? -19.703 21.156 29.172 1 89.5 667 SER B O 1
ATOM 12328 N N . LEU B 1 668 ? -18.375 19.328 29.109 1 89.94 668 LEU B N 1
ATOM 12329 C CA . LEU B 1 668 ? -19.359 18.531 29.812 1 89.94 668 LEU B CA 1
ATOM 12330 C C . LEU B 1 668 ? -18.969 18.359 31.281 1 89.94 668 LEU B C 1
ATOM 12332 O O . LEU B 1 668 ? -19.828 18.125 32.125 1 89.94 668 LEU B O 1
ATOM 12336 N N . LEU B 1 669 ? -17.719 18.391 31.641 1 85.06 669 LEU B N 1
ATOM 12337 C CA . LEU B 1 669 ? -17.297 18.219 33.031 1 85.06 669 LEU B CA 1
ATOM 12338 C C . LEU B 1 669 ? -17.094 19.578 33.688 1 85.06 669 LEU B C 1
ATOM 12340 O O . LEU B 1 669 ? -16.906 19.641 34.906 1 85.06 669 LEU B O 1
ATOM 12344 N N . GLY B 1 670 ? -17.281 20.625 32.969 1 73.31 670 GLY B N 1
ATOM 12345 C CA . GLY B 1 670 ? -17.125 21.953 33.531 1 73.31 670 GLY B CA 1
ATOM 12346 C C . GLY B 1 670 ? -15.711 22.25 33.969 1 73.31 670 GLY B C 1
ATOM 12347 O O . GLY B 1 670 ? -15.484 23.109 34.844 1 73.31 670 GLY B O 1
ATOM 12348 N N . LYS B 1 671 ? -14.93 21.453 33.75 1 67.62 671 LYS B N 1
ATOM 12349 C CA . LYS B 1 671 ? -13.523 21.781 33.969 1 67.62 671 LYS B CA 1
ATOM 12350 C C . LYS B 1 671 ? -13.086 22.969 33.125 1 67.62 671 LYS B C 1
ATOM 12352 O O . LYS B 1 671 ? -13.031 22.891 31.906 1 67.62 671 LYS B O 1
ATOM 12357 N N . ASP B 1 672 ? -13.258 24.172 33.875 1 65.81 672 ASP B N 1
ATOM 12358 C CA . ASP B 1 672 ? -12.914 25.375 33.094 1 65.81 672 ASP B CA 1
ATOM 12359 C C . ASP B 1 672 ? -11.898 26.234 33.844 1 65.81 672 ASP B C 1
ATOM 12361 O O . ASP B 1 672 ? -11.492 25.891 34.969 1 65.81 672 ASP B O 1
ATOM 12365 N N . GLY B 1 673 ? -11.5 27.156 33.188 1 70.75 673 GLY B N 1
ATOM 12366 C CA . GLY B 1 673 ? -10.438 28.016 33.656 1 70.75 673 GLY B CA 1
ATOM 12367 C C . GLY B 1 673 ? -10.945 29.234 34.438 1 70.75 673 GLY B C 1
ATOM 12368 O O . GLY B 1 673 ? -10.25 30.234 34.562 1 70.75 673 GLY B O 1
ATOM 12369 N N . SER B 1 674 ? -12.227 29.141 34.938 1 76.44 674 SER B N 1
ATOM 12370 C CA . SER B 1 674 ? -12.75 30.266 35.719 1 76.44 674 SER B CA 1
ATOM 12371 C C . SER B 1 674 ? -12.062 30.391 37.062 1 76.44 674 SER B C 1
ATOM 12373 O O . SER B 1 674 ? -11.703 29.391 37.688 1 76.44 674 SER B O 1
ATOM 12375 N N . ALA B 1 675 ? -11.906 31.641 37.375 1 81.44 675 ALA B N 1
ATOM 12376 C CA . ALA B 1 675 ? -11.219 31.891 38.656 1 81.44 675 ALA B CA 1
ATOM 12377 C C . ALA B 1 675 ? -12.07 31.422 39.844 1 81.44 675 ALA B C 1
ATOM 12379 O O . ALA B 1 675 ? -13.219 31.844 39.969 1 81.44 675 ALA B O 1
ATOM 12380 N N . PRO B 1 676 ? -11.516 30.641 40.656 1 83.31 676 PRO B N 1
ATOM 12381 C CA . PRO B 1 676 ? -12.273 30.203 41.844 1 83.31 676 PRO B CA 1
ATOM 12382 C C . PRO B 1 676 ? -12.539 31.328 42.844 1 83.31 676 PRO B C 1
ATOM 12384 O O . PRO B 1 676 ? -13.453 31.25 43.656 1 83.31 676 PRO B O 1
ATOM 12387 N N . ASP B 1 677 ? -11.688 32.375 42.781 1 91 677 ASP B N 1
ATOM 12388 C CA . ASP B 1 677 ? -11.758 33.562 43.656 1 91 677 ASP B CA 1
ATOM 12389 C C . ASP B 1 677 ? -11.758 34.844 42.844 1 91 677 ASP B C 1
ATOM 12391 O O . ASP B 1 677 ? -10.836 35.094 42.062 1 91 677 ASP B O 1
ATOM 12395 N N . PRO B 1 678 ? -12.805 35.625 43.031 1 91.5 678 PRO B N 1
ATOM 12396 C CA . PRO B 1 678 ? -12.898 36.875 42.281 1 91.5 678 PRO B CA 1
ATOM 12397 C C . PRO B 1 678 ? -11.68 37.781 42.469 1 91.5 678 PRO B C 1
ATOM 12399 O O . PRO B 1 678 ? -11.336 38.562 41.562 1 91.5 678 PRO B O 1
ATOM 12402 N N . ARG B 1 679 ? -11.055 37.688 43.531 1 94.31 679 ARG B N 1
ATOM 12403 C CA . ARG B 1 679 ? -9.867 38.5 43.812 1 94.31 679 ARG B CA 1
ATOM 12404 C C . ARG B 1 679 ? -8.742 38.156 42.844 1 94.31 679 ARG B C 1
ATOM 12406 O O . ARG B 1 679 ? -7.906 39 42.531 1 94.31 679 ARG B O 1
ATOM 12413 N N . PHE B 1 680 ? -8.789 36.969 42.375 1 96.19 680 PHE B N 1
ATOM 12414 C CA . PHE B 1 680 ? -7.762 36.531 41.438 1 96.19 680 PHE B CA 1
ATOM 12415 C C . PHE B 1 680 ? -7.785 37.406 40.156 1 96.19 680 PHE B C 1
ATOM 12417 O O . PHE B 1 680 ? -6.734 37.812 39.656 1 96.19 680 PHE B O 1
ATOM 12424 N N . GLU B 1 681 ? -8.945 37.75 39.688 1 95.69 681 GLU B N 1
ATOM 12425 C CA . GLU B 1 681 ? -9.086 38.531 38.469 1 95.69 681 GLU B CA 1
ATOM 12426 C C . GLU B 1 681 ? -8.648 39.969 38.688 1 95.69 681 GLU B C 1
ATOM 12428 O O . GLU B 1 681 ? -8.062 40.594 37.812 1 95.69 681 GLU B O 1
ATOM 12433 N N . THR B 1 682 ? -8.953 40.438 39.875 1 95.69 682 THR B N 1
ATOM 12434 C CA . THR B 1 682 ? -8.539 41.812 40.188 1 95.69 682 THR B CA 1
ATOM 12435 C C . THR B 1 682 ? -7.016 41.906 40.25 1 95.69 682 THR B C 1
ATOM 12437 O O . THR B 1 682 ? -6.441 42.844 39.688 1 95.69 682 THR B O 1
ATOM 12440 N N . VAL B 1 683 ? -6.461 40.938 40.844 1 96.81 683 VAL B N 1
ATOM 12441 C CA . VAL B 1 683 ? -5.004 40.906 40.969 1 96.81 683 VAL B CA 1
ATOM 12442 C C . VAL B 1 683 ? -4.395 40.781 39.562 1 96.81 683 VAL B C 1
ATOM 12444 O O . VAL B 1 683 ? -3.406 41.438 39.25 1 96.81 683 VAL B O 1
ATOM 12447 N N . MET B 1 684 ? -4.984 39.906 38.812 1 97.12 684 MET B N 1
ATOM 12448 C CA . MET B 1 684 ? -4.465 39.656 37.469 1 97.12 684 MET B CA 1
ATOM 12449 C C . MET B 1 684 ? -4.531 40.938 36.625 1 97.12 684 MET B C 1
ATOM 12451 O O . MET B 1 684 ? -3.646 41.188 35.812 1 97.12 684 MET B O 1
ATOM 12455 N N . ALA B 1 685 ? -5.602 41.688 36.781 1 96.44 685 ALA B N 1
ATOM 12456 C CA . ALA B 1 685 ? -5.742 42.969 36.062 1 96.44 685 ALA B CA 1
ATOM 12457 C C . ALA B 1 685 ? -4.629 43.938 36.469 1 96.44 685 ALA B C 1
ATOM 12459 O O . ALA B 1 685 ? -4.078 44.625 35.594 1 96.44 685 ALA B O 1
ATOM 12460 N N . GLU B 1 686 ? -4.312 43.938 37.688 1 97.12 686 GLU B N 1
ATOM 12461 C CA . GLU B 1 686 ? -3.238 44.812 38.188 1 97.12 686 GLU B CA 1
ATOM 12462 C C . GLU B 1 686 ? -1.884 44.375 37.656 1 97.12 686 GLU B C 1
ATOM 12464 O O . GLU B 1 686 ? -1.078 45.188 37.219 1 97.12 686 GLU B O 1
ATOM 12469 N N . LEU B 1 687 ? -1.689 43.094 37.75 1 97.88 687 LEU B N 1
ATOM 12470 C CA . LEU B 1 687 ? -0.454 42.531 37.219 1 97.88 687 LEU B CA 1
ATOM 12471 C C . LEU B 1 687 ? -0.327 42.906 35.719 1 97.88 687 LEU B C 1
ATOM 12473 O O . LEU B 1 687 ? 0.756 43.25 35.25 1 97.88 687 LEU B O 1
ATOM 12477 N N . SER B 1 688 ? -1.403 42.719 34.969 1 97.5 688 SER B N 1
ATOM 12478 C CA . SER B 1 688 ? -1.431 43.031 33.531 1 97.5 688 SER B CA 1
ATOM 12479 C C . SER B 1 688 ? -1.064 44.469 33.281 1 97.5 688 SER B C 1
ATOM 12481 O O . SER B 1 688 ? -0.305 44.781 32.344 1 97.5 688 SER B O 1
ATOM 12483 N N . ASP B 1 689 ? -1.571 45.375 34 1 97 689 ASP B N 1
ATOM 12484 C CA . ASP B 1 689 ? -1.273 46.781 33.844 1 97 689 ASP B CA 1
ATOM 12485 C C . ASP B 1 689 ? 0.217 47.062 34.031 1 97 689 ASP B C 1
ATOM 12487 O O . ASP B 1 689 ? 0.819 47.812 33.25 1 97 689 ASP B O 1
ATOM 12491 N N . HIS B 1 690 ? 0.736 46.5 35.062 1 97.75 690 HIS B N 1
ATOM 12492 C CA . HIS B 1 690 ? 2.162 46.656 35.312 1 97.75 690 HIS B CA 1
ATOM 12493 C C . HIS B 1 690 ? 3 46.062 34.188 1 97.75 690 HIS B C 1
ATOM 12495 O O . HIS B 1 690 ? 3.986 46.656 33.75 1 97.75 690 HIS B O 1
ATOM 12501 N N . ALA B 1 691 ? 2.629 44.875 33.844 1 97.94 691 ALA B N 1
ATOM 12502 C CA . ALA B 1 691 ? 3.369 44.188 32.781 1 97.94 691 ALA B CA 1
ATOM 12503 C C . ALA B 1 691 ? 3.299 44.969 31.484 1 97.94 691 ALA B C 1
ATOM 12505 O O . ALA B 1 691 ? 4.285 45.031 30.734 1 97.94 691 ALA B O 1
ATOM 12506 N N . PHE B 1 692 ? 2.109 45.438 31.141 1 96.56 692 PHE B N 1
ATOM 12507 C CA . PHE B 1 692 ? 1.894 46.219 29.922 1 96.56 692 PHE B CA 1
ATOM 12508 C C . PHE B 1 692 ? 2.828 47.438 29.875 1 96.56 692 PHE B C 1
ATOM 12510 O O . PHE B 1 692 ? 3.482 47.688 28.875 1 96.56 692 PHE B O 1
ATOM 12517 N N . ARG B 1 693 ? 2.922 48.094 30.922 1 96.88 693 ARG B N 1
ATOM 12518 C CA . ARG B 1 693 ? 3.775 49.281 31 1 96.88 693 ARG B CA 1
ATOM 12519 C C . ARG B 1 693 ? 5.246 48.906 30.844 1 96.88 693 ARG B C 1
ATOM 12521 O O . ARG B 1 693 ? 5.988 49.594 30.125 1 96.88 693 ARG B O 1
ATOM 12528 N N . ALA B 1 694 ? 5.602 47.875 31.531 1 97.56 694 ALA B N 1
ATOM 12529 C CA . ALA B 1 694 ? 6.988 47.438 31.438 1 97.56 694 ALA B CA 1
ATOM 12530 C C . ALA B 1 694 ? 7.344 47.031 30.016 1 97.56 694 ALA B C 1
ATOM 12532 O O . ALA B 1 694 ? 8.414 47.406 29.516 1 97.56 694 ALA B O 1
ATOM 12533 N N . TYR B 1 695 ? 6.523 46.312 29.406 1 96.88 695 TYR B N 1
ATOM 12534 C CA . TYR B 1 695 ? 6.746 45.844 28.047 1 96.88 695 TYR B CA 1
ATOM 12535 C C . TYR B 1 695 ? 6.797 47 27.062 1 96.88 695 TYR B C 1
ATOM 12537 O O . TYR B 1 695 ? 7.719 47.094 26.25 1 96.88 695 TYR B O 1
ATOM 12545 N N . ARG B 1 696 ? 5.789 47.875 27.062 1 96.12 696 ARG B N 1
ATOM 12546 C CA . ARG B 1 696 ? 5.719 48.969 26.141 1 96.12 696 ARG B CA 1
ATOM 12547 C C . ARG B 1 696 ? 6.883 49.938 26.344 1 96.12 696 ARG B C 1
ATOM 12549 O O . ARG B 1 696 ? 7.379 50.562 25.391 1 96.12 696 ARG B O 1
ATOM 12556 N N . ALA B 1 697 ? 7.285 50.094 27.625 1 96.94 697 ALA B N 1
ATOM 12557 C CA . ALA B 1 697 ? 8.43 50.969 27.938 1 96.94 697 ALA B CA 1
ATOM 12558 C C . ALA B 1 697 ? 9.68 50.5 27.203 1 96.94 697 ALA B C 1
ATOM 12560 O O . ALA B 1 697 ? 10.5 51.312 26.766 1 96.94 697 ALA B O 1
ATOM 12561 N N . LEU B 1 698 ? 9.836 49.219 27.047 1 97.06 698 LEU B N 1
ATOM 12562 C CA . LEU B 1 698 ? 11.008 48.688 26.359 1 97.06 698 LEU B CA 1
ATOM 12563 C C . LEU B 1 698 ? 10.812 48.719 24.844 1 97.06 698 LEU B C 1
ATOM 12565 O O . LEU B 1 698 ? 11.625 49.312 24.125 1 97.06 698 LEU B O 1
ATOM 12569 N N . VAL B 1 699 ? 9.773 48.156 24.312 1 95.56 699 VAL B N 1
ATOM 12570 C CA . VAL B 1 699 ? 9.602 47.812 22.906 1 95.56 699 VAL B CA 1
ATOM 12571 C C . VAL B 1 699 ? 9.195 49.062 22.125 1 95.56 699 VAL B C 1
ATOM 12573 O O . VAL B 1 699 ? 9.648 49.25 21 1 95.56 699 VAL B O 1
ATOM 12576 N N . TYR B 1 700 ? 8.328 49.938 22.688 1 94.12 700 TYR B N 1
ATOM 12577 C CA . TYR B 1 700 ? 7.754 51 21.875 1 94.12 700 TYR B CA 1
ATOM 12578 C C . TYR B 1 700 ? 8.258 52.375 22.328 1 94.12 700 TYR B C 1
ATOM 12580 O O . TYR B 1 700 ? 8.25 53.344 21.562 1 94.12 700 TYR B O 1
ATOM 12588 N N . GLU B 1 701 ? 8.742 52.469 23.578 1 95.38 701 GLU B N 1
ATOM 12589 C CA . GLU B 1 701 ? 9.062 53.812 24.109 1 95.38 701 GLU B CA 1
ATOM 12590 C C . GLU B 1 701 ? 10.578 54 24.203 1 95.38 701 GLU B C 1
ATOM 12592 O O . GLU B 1 701 ? 11.047 55.125 24.391 1 95.38 701 GLU B O 1
ATOM 12597 N N . THR B 1 702 ? 11.289 52.969 24.125 1 96.19 702 THR B N 1
ATOM 12598 C CA . THR B 1 702 ? 12.742 53.094 24.188 1 96.19 702 THR B CA 1
ATOM 12599 C C . THR B 1 702 ? 13.312 53.531 22.844 1 96.19 702 THR B C 1
ATOM 12601 O O . THR B 1 702 ? 13.156 52.844 21.844 1 96.19 702 THR B O 1
ATOM 12604 N N . GLU B 1 703 ? 14.016 54.656 22.875 1 94.75 703 GLU B N 1
ATOM 12605 C CA . GLU B 1 703 ? 14.664 55.156 21.672 1 94.75 703 GLU B CA 1
ATOM 12606 C C . GLU B 1 703 ? 15.75 54.188 21.203 1 94.75 703 GLU B C 1
ATOM 12608 O O . GLU B 1 703 ? 16.594 53.75 21.984 1 94.75 703 GLU B O 1
ATOM 12613 N N . GLY B 1 704 ? 15.641 53.781 19.969 1 94.62 704 GLY B N 1
ATOM 12614 C CA . GLY B 1 704 ? 16.656 52.938 19.391 1 94.62 704 GLY B CA 1
ATOM 12615 C C . GLY B 1 704 ? 16.328 51.438 19.5 1 94.62 704 GLY B C 1
ATOM 12616 O O . GLY B 1 704 ? 17.078 50.594 18.984 1 94.62 704 GLY B O 1
ATOM 12617 N N . PHE B 1 705 ? 15.266 51.125 20.047 1 96.31 705 PHE B N 1
ATOM 12618 C CA . PHE B 1 705 ? 14.906 49.719 20.203 1 96.31 705 PHE B CA 1
ATOM 12619 C C . PHE B 1 705 ? 14.789 49.062 18.828 1 96.31 705 PHE B C 1
ATOM 12621 O O . PHE B 1 705 ? 15.188 47.906 18.672 1 96.31 705 PHE B O 1
ATOM 12628 N N . GLU B 1 706 ? 14.188 49.719 17.891 1 94.25 706 GLU B N 1
ATOM 12629 C CA . GLU B 1 706 ? 14.039 49.156 16.547 1 94.25 706 GLU B CA 1
ATOM 12630 C C . GLU B 1 706 ? 15.398 48.781 15.953 1 94.25 706 GLU B C 1
ATOM 12632 O O . GLU B 1 706 ? 15.539 47.75 15.336 1 94.25 706 GLU B O 1
ATOM 12637 N N . THR B 1 707 ? 16.344 49.656 16.125 1 94.75 707 THR B N 1
ATOM 12638 C CA . THR B 1 707 ? 17.703 49.406 15.641 1 94.75 707 THR B CA 1
ATOM 12639 C C . THR B 1 707 ? 18.297 48.188 16.344 1 94.75 707 THR B C 1
ATOM 12641 O O . THR B 1 707 ? 18.891 47.312 15.695 1 94.75 707 THR B O 1
ATOM 12644 N N . PHE B 1 708 ? 18.156 48.156 17.625 1 96.19 708 PHE B N 1
ATOM 12645 C CA . PHE B 1 708 ? 18.625 47.031 18.406 1 96.19 708 PHE B CA 1
ATOM 12646 C C . PHE B 1 708 ? 18.031 45.719 17.891 1 96.19 708 PHE B C 1
ATOM 12648 O O . PHE B 1 708 ? 18.75 44.75 17.656 1 96.19 708 PHE B O 1
ATOM 12655 N N . PHE B 1 709 ? 16.734 45.656 17.672 1 95.25 709 PHE B N 1
ATOM 12656 C CA . PHE B 1 709 ? 16.031 44.469 17.219 1 95.25 709 PHE B CA 1
ATOM 12657 C C . PHE B 1 709 ? 16.531 44.031 15.859 1 95.25 709 PHE B C 1
ATOM 12659 O O . PHE B 1 709 ? 16.844 42.844 15.664 1 95.25 709 PHE B O 1
ATOM 12666 N N . TRP B 1 710 ? 16.609 44.906 14.93 1 93.25 710 TRP B N 1
ATOM 12667 C CA . TRP B 1 710 ? 16.969 44.562 13.555 1 93.25 710 TRP B CA 1
ATOM 12668 C C . TRP B 1 710 ? 18.422 44.094 13.477 1 93.25 710 TRP B C 1
ATOM 12670 O O . TRP B 1 710 ? 18.75 43.25 12.625 1 93.25 710 TRP B O 1
ATOM 12680 N N . GLU B 1 711 ? 19.234 44.594 14.398 1 95.06 711 GLU B N 1
ATOM 12681 C CA . GLU B 1 711 ? 20.641 44.25 14.305 1 95.06 711 GLU B CA 1
ATOM 12682 C C . GLU B 1 711 ? 21 43.094 15.234 1 95.06 711 GLU B C 1
ATOM 12684 O O . GLU B 1 711 ? 21.969 42.375 14.984 1 95.06 711 GLU B O 1
ATOM 12689 N N . ALA B 1 712 ? 20.219 42.938 16.25 1 96.38 712 ALA B N 1
ATOM 12690 C CA . ALA B 1 712 ? 20.547 41.906 17.234 1 96.38 712 ALA B CA 1
ATOM 12691 C C . ALA B 1 712 ? 19.891 40.594 16.859 1 96.38 712 ALA B C 1
ATOM 12693 O O . ALA B 1 712 ? 20.172 39.562 17.484 1 96.38 712 ALA B O 1
ATOM 12694 N N . THR B 1 713 ? 19.016 40.531 15.891 1 94.69 713 THR B N 1
ATOM 12695 C CA . THR B 1 713 ? 18.312 39.312 15.484 1 94.69 713 THR B CA 1
ATOM 12696 C C . THR B 1 713 ? 18.531 39.031 13.992 1 94.69 713 THR B C 1
ATOM 12698 O O . THR B 1 713 ? 19.344 39.719 13.352 1 94.69 713 THR B O 1
ATOM 12701 N N . VAL B 1 714 ? 17.875 38 13.492 1 92.38 714 VAL B N 1
ATOM 12702 C CA . VAL B 1 714 ? 18.062 37.594 12.094 1 92.38 714 VAL B CA 1
ATOM 12703 C C . VAL B 1 714 ? 16.844 38 11.266 1 92.38 714 VAL B C 1
ATOM 12705 O O . VAL B 1 714 ? 16.531 37.375 10.258 1 92.38 714 VAL B O 1
ATOM 12708 N N . ILE B 1 715 ? 16.078 39 11.641 1 89.5 715 ILE B N 1
ATOM 12709 C CA . ILE B 1 715 ? 14.82 39.406 11.023 1 89.5 715 ILE B CA 1
ATOM 12710 C C . ILE B 1 715 ? 15.055 39.75 9.555 1 89.5 715 ILE B C 1
ATOM 12712 O O . ILE B 1 715 ? 14.203 39.469 8.703 1 89.5 715 ILE B O 1
ATOM 12716 N N . GLU B 1 716 ? 16.156 40.344 9.203 1 86.25 716 GLU B N 1
ATOM 12717 C CA . GLU B 1 716 ? 16.453 40.688 7.82 1 86.25 716 GLU B CA 1
ATOM 12718 C C . GLU B 1 716 ? 16.688 39.469 6.961 1 86.25 716 GLU B C 1
ATOM 12720 O O . GLU B 1 716 ? 16.328 39.438 5.785 1 86.25 716 GLU B O 1
ATOM 12725 N N . GLU B 1 717 ? 17.359 38.594 7.59 1 86.44 717 GLU B N 1
ATOM 12726 C CA . GLU B 1 717 ? 17.703 37.375 6.871 1 86.44 717 GLU B CA 1
ATOM 12727 C C . GLU B 1 717 ? 16.484 36.469 6.699 1 86.44 717 GLU B C 1
ATOM 12729 O O . GLU B 1 717 ? 16.375 35.75 5.707 1 86.44 717 GLU B O 1
ATOM 12734 N N . ILE B 1 718 ? 15.586 36.469 7.641 1 81 718 ILE B N 1
ATOM 12735 C CA . ILE B 1 718 ? 14.352 35.688 7.559 1 81 718 ILE B CA 1
ATOM 12736 C C . ILE B 1 718 ? 13.516 36.188 6.379 1 81 718 ILE B C 1
ATOM 12738 O O . ILE B 1 718 ? 12.867 35.375 5.699 1 81 718 ILE B O 1
ATOM 12742 N N . ALA B 1 719 ? 13.539 37.406 6.109 1 72.19 719 ALA B N 1
ATOM 12743 C CA . ALA B 1 719 ? 12.766 38 5.02 1 72.19 719 ALA B CA 1
ATOM 12744 C C . ALA B 1 719 ? 13.242 37.5 3.664 1 72.19 719 ALA B C 1
ATOM 12746 O O . ALA B 1 719 ? 12.461 37.438 2.711 1 72.19 719 ALA B O 1
ATOM 12747 N N . HIS B 1 720 ? 14.414 37.062 3.693 1 69.38 720 HIS B N 1
ATOM 12748 C CA . HIS B 1 720 ? 14.977 36.625 2.422 1 69.38 720 HIS B CA 1
ATOM 12749 C C . HIS B 1 720 ? 14.938 35.125 2.307 1 69.38 720 HIS B C 1
ATOM 12751 O O . HIS B 1 720 ? 15.383 34.562 1.302 1 69.38 720 HIS B O 1
ATOM 12757 N N . LEU B 1 721 ? 14.344 34.562 3.314 1 66.44 721 LEU B N 1
ATOM 12758 C CA . LEU B 1 721 ? 14.203 33.125 3.266 1 66.44 721 LEU B CA 1
ATOM 12759 C C . LEU B 1 721 ? 13.031 32.719 2.385 1 66.44 721 LEU B C 1
ATOM 12761 O O . LEU B 1 721 ? 11.992 33.375 2.387 1 66.44 721 LEU B O 1
ATOM 12765 N N . ASN B 1 722 ? 13.312 32 1.293 1 61.41 722 ASN B N 1
ATOM 12766 C CA . ASN B 1 722 ? 12.281 31.484 0.4 1 61.41 722 ASN B CA 1
ATOM 12767 C C . ASN B 1 722 ? 11.367 30.484 1.115 1 61.41 722 ASN B C 1
ATOM 12769 O O . ASN B 1 722 ? 11.219 29.344 0.671 1 61.41 722 ASN B O 1
ATOM 12773 N N . ILE B 1 723 ? 10.875 30.859 2.244 1 59.06 723 ILE B N 1
ATOM 12774 C CA . ILE B 1 723 ? 10.156 29.906 3.086 1 59.06 723 ILE B CA 1
ATOM 12775 C C . ILE B 1 723 ? 8.695 29.844 2.658 1 59.06 723 ILE B C 1
ATOM 12777 O O . ILE B 1 723 ? 8.094 28.766 2.625 1 59.06 723 ILE B O 1
ATOM 12781 N N . GLY B 1 724 ? 8.094 30.938 2.385 1 59.78 724 GLY B N 1
ATOM 12782 C CA . GLY B 1 724 ? 6.668 30.922 2.102 1 59.78 724 GLY B CA 1
ATOM 12783 C C . GLY B 1 724 ? 6.277 31.875 0.977 1 59.78 724 GLY B C 1
ATOM 12784 O O . GLY B 1 724 ? 7.121 32.594 0.441 1 59.78 724 GLY B O 1
ATOM 12785 N N . SER B 1 725 ? 5.121 31.703 0.615 1 61.28 725 SER B N 1
ATOM 12786 C CA . SER B 1 725 ? 4.582 32.531 -0.463 1 61.28 725 SER B CA 1
ATOM 12787 C C . SER B 1 725 ? 4.336 33.969 0.003 1 61.28 725 SER B C 1
ATOM 12789 O O . SER B 1 725 ? 4.273 34.875 -0.813 1 61.28 725 SER B O 1
ATOM 12791 N N . ARG B 1 726 ? 4.277 34.031 1.359 1 66.12 726 ARG B N 1
ATOM 12792 C CA . ARG B 1 726 ? 3.902 35.344 1.896 1 66.12 726 ARG B CA 1
ATOM 12793 C C . ARG B 1 726 ? 5.133 36.188 2.15 1 66.12 726 ARG B C 1
ATOM 12795 O O . ARG B 1 726 ? 6.172 35.688 2.58 1 66.12 726 ARG B O 1
ATOM 12802 N N . PRO B 1 727 ? 5.004 37.406 1.866 1 64.19 727 PRO B N 1
ATOM 12803 C CA . PRO B 1 727 ? 6.082 38.312 2.252 1 64.19 727 PRO B CA 1
ATOM 12804 C C . PRO B 1 727 ? 6.23 38.438 3.766 1 64.19 727 PRO B C 1
ATOM 12806 O O . PRO B 1 727 ? 5.273 38.188 4.508 1 64.19 727 PRO B O 1
ATOM 12809 N N . ALA B 1 728 ? 7.41 38.719 4.27 1 64.06 728 ALA B N 1
ATOM 12810 C CA . ALA B 1 728 ? 7.707 38.844 5.695 1 64.06 728 ALA B CA 1
ATOM 12811 C C . ALA B 1 728 ? 7.004 40.062 6.301 1 64.06 728 ALA B C 1
ATOM 12813 O O . ALA B 1 728 ? 6.75 40.094 7.508 1 64.06 728 ALA B O 1
ATOM 12814 N N . SER B 1 729 ? 6.73 41.062 5.508 1 64.12 729 SER B N 1
ATOM 12815 C CA . SER B 1 729 ? 6.047 42.281 5.996 1 64.12 729 SER B CA 1
ATOM 12816 C C . SER B 1 729 ? 4.852 42.625 5.121 1 64.12 729 SER B C 1
ATOM 12818 O O . SER B 1 729 ? 4.895 42.438 3.902 1 64.12 729 SER B O 1
ATOM 12820 N N . ARG B 1 730 ? 3.908 43.156 5.922 1 58.34 730 ARG B N 1
ATOM 12821 C CA . ARG B 1 730 ? 2.705 43.594 5.215 1 58.34 730 ARG B CA 1
ATOM 12822 C C . ARG B 1 730 ? 2.953 44.875 4.441 1 58.34 730 ARG B C 1
ATOM 12824 O O . ARG B 1 730 ? 2.35 45.094 3.389 1 58.34 730 ARG B O 1
ATOM 12831 N N . ALA B 1 731 ? 3.945 45.781 4.992 1 63.59 731 ALA B N 1
ATOM 12832 C CA . ALA B 1 731 ? 4.285 47.094 4.41 1 63.59 731 ALA B CA 1
ATOM 12833 C C . ALA B 1 731 ? 5.793 47.25 4.273 1 63.59 731 ALA B C 1
ATOM 12835 O O . ALA B 1 731 ? 6.562 46.5 4.875 1 63.59 731 ALA B O 1
ATOM 12836 N N . LYS B 1 732 ? 6.312 48.031 3.379 1 62.62 732 LYS B N 1
ATOM 12837 C CA . LYS B 1 732 ? 7.715 48.375 3.146 1 62.62 732 LYS B CA 1
ATOM 12838 C C . LYS B 1 732 ? 8.25 49.281 4.242 1 62.62 732 LYS B C 1
ATOM 12840 O O . LYS B 1 732 ? 8.516 50.469 3.998 1 62.62 732 LYS B O 1
ATOM 12845 N N . SER B 1 733 ? 8.07 48.875 5.625 1 69.75 733 SER B N 1
ATOM 12846 C CA . SER B 1 733 ? 8.477 49.688 6.777 1 69.75 733 SER B CA 1
ATOM 12847 C C . SER B 1 733 ? 9.273 48.875 7.773 1 69.75 733 SER B C 1
ATOM 12849 O O . SER B 1 733 ? 9.211 47.625 7.758 1 69.75 733 SER B O 1
ATOM 12851 N N . ARG B 1 734 ? 10.148 49.562 8.586 1 78.75 734 ARG B N 1
ATOM 12852 C CA . ARG B 1 734 ? 10.938 48.906 9.617 1 78.75 734 ARG B CA 1
ATOM 12853 C C . ARG B 1 734 ? 10.266 49 10.977 1 78.75 734 ARG B C 1
ATOM 12855 O O . ARG B 1 734 ? 10.797 48.531 11.984 1 78.75 734 ARG B O 1
ATOM 12862 N N . ASN B 1 735 ? 9.109 49.531 10.906 1 82.5 735 ASN B N 1
ATOM 12863 C CA . ASN B 1 735 ? 8.383 49.688 12.164 1 82.5 735 ASN B CA 1
ATOM 12864 C C . ASN B 1 735 ? 7.871 48.344 12.688 1 82.5 735 ASN B C 1
ATOM 12866 O O . ASN B 1 735 ? 7.41 47.5 11.914 1 82.5 735 ASN B O 1
ATOM 12870 N N . ILE B 1 736 ? 8.008 48.219 14.039 1 85.75 736 ILE B N 1
ATOM 12871 C CA . ILE B 1 736 ? 7.633 46.969 14.703 1 85.75 736 ILE B CA 1
ATOM 12872 C C . ILE B 1 736 ? 6.141 46.688 14.492 1 85.75 736 ILE B C 1
ATOM 12874 O O . ILE B 1 736 ? 5.723 45.562 14.336 1 85.75 736 ILE B O 1
ATOM 12878 N N . GLU B 1 737 ? 5.367 47.75 14.438 1 79.06 737 GLU B N 1
ATOM 12879 C CA . GLU B 1 737 ? 3.918 47.625 14.289 1 79.06 737 GLU B CA 1
ATOM 12880 C C . GLU B 1 737 ? 3.549 46.969 12.961 1 79.06 737 GLU B C 1
ATOM 12882 O O . GLU B 1 737 ? 2.535 46.281 12.867 1 79.06 737 GLU B O 1
ATOM 12887 N N . ASP B 1 738 ? 4.402 47.125 12.078 1 77.88 738 ASP B N 1
ATOM 12888 C CA . ASP B 1 738 ? 4.098 46.688 10.727 1 77.88 738 ASP B CA 1
ATOM 12889 C C . ASP B 1 738 ? 4.633 45.25 10.5 1 77.88 738 ASP B C 1
ATOM 12891 O O . ASP B 1 738 ? 4.281 44.594 9.516 1 77.88 738 ASP B O 1
ATOM 12895 N N . LEU B 1 739 ? 5.375 44.812 11.398 1 81.25 739 LEU B N 1
ATOM 12896 C CA . LEU B 1 739 ? 5.941 43.469 11.273 1 81.25 739 LEU B CA 1
ATOM 12897 C C . LEU B 1 739 ? 4.891 42.406 11.586 1 81.25 739 LEU B C 1
ATOM 12899 O O . LEU B 1 739 ? 4.09 42.562 12.516 1 81.25 739 LEU B O 1
ATOM 12903 N N . ARG B 1 740 ? 4.961 41.375 10.797 1 75.94 740 ARG B N 1
ATOM 12904 C CA . ARG B 1 740 ? 4.105 40.219 11.133 1 75.94 740 ARG B CA 1
ATOM 12905 C C . ARG B 1 740 ? 4.551 39.562 12.438 1 75.94 740 ARG B C 1
ATOM 12907 O O . ARG B 1 740 ? 5.73 39.625 12.789 1 75.94 740 ARG B O 1
ATOM 12914 N N . ALA B 1 741 ? 3.676 38.938 13.094 1 77.94 741 ALA B N 1
ATOM 12915 C CA . ALA B 1 741 ? 3.939 38.375 14.406 1 77.94 741 ALA B CA 1
ATOM 12916 C C . ALA B 1 741 ? 4.914 37.188 14.305 1 77.94 741 ALA B C 1
ATOM 12918 O O . ALA B 1 741 ? 5.766 37 15.172 1 77.94 741 ALA B O 1
ATOM 12919 N N . ILE B 1 742 ? 4.855 36.469 13.297 1 77.69 742 ILE B N 1
ATOM 12920 C CA . ILE B 1 742 ? 5.629 35.25 13.211 1 77.69 742 ILE B CA 1
ATOM 12921 C C . ILE B 1 742 ? 7.113 35.562 13.078 1 77.69 742 ILE B C 1
ATOM 12923 O O . ILE B 1 742 ? 7.934 35.062 13.852 1 77.69 742 ILE B O 1
ATOM 12927 N N . PRO B 1 743 ? 7.492 36.469 12.172 1 81.69 743 PRO B N 1
ATOM 12928 C CA . PRO B 1 743 ? 8.906 36.844 12.102 1 81.69 743 PRO B CA 1
ATOM 12929 C C . PRO B 1 743 ? 9.414 37.5 13.383 1 81.69 743 PRO B C 1
ATOM 12931 O O . PRO B 1 743 ? 10.578 37.344 13.742 1 81.69 743 PRO B O 1
ATOM 12934 N N . TRP B 1 744 ? 8.508 38.219 14.016 1 87.31 744 TRP B N 1
ATOM 12935 C CA . TRP B 1 744 ? 8.852 38.875 15.281 1 87.31 744 TRP B CA 1
ATOM 12936 C C . TRP B 1 744 ? 9.227 37.844 16.328 1 87.31 744 TRP B C 1
ATOM 12938 O O . TRP B 1 744 ? 10.305 37.906 16.922 1 87.31 744 TRP B O 1
ATOM 12948 N N . VAL B 1 745 ? 8.406 36.875 16.531 1 86.75 745 VAL B N 1
ATOM 12949 C CA . VAL B 1 745 ? 8.633 35.844 17.531 1 86.75 745 VAL B CA 1
ATOM 12950 C C . VAL B 1 745 ? 9.805 34.969 17.109 1 86.75 745 VAL B C 1
ATOM 12952 O O . VAL B 1 745 ? 10.641 34.594 17.938 1 86.75 745 VAL B O 1
ATOM 12955 N N . PHE B 1 746 ? 9.844 34.625 15.844 1 86.12 746 PHE B N 1
ATOM 12956 C CA . PHE B 1 746 ? 10.875 33.75 15.312 1 86.12 746 PHE B CA 1
ATOM 12957 C C . PHE B 1 746 ? 12.258 34.344 15.484 1 86.12 746 PHE B C 1
ATOM 12959 O O . PHE B 1 746 ? 13.211 33.656 15.812 1 86.12 746 PHE B O 1
ATOM 12966 N N . SER B 1 747 ? 12.383 35.625 15.32 1 90.38 747 SER B N 1
ATOM 12967 C CA . SER B 1 747 ? 13.664 36.312 15.414 1 90.38 747 SER B CA 1
ATOM 12968 C C . SER B 1 747 ? 14.203 36.281 16.844 1 90.38 747 SER B C 1
ATOM 12970 O O . SER B 1 747 ? 15.398 36.031 17.062 1 90.38 747 SER B O 1
ATOM 12972 N N . TRP B 1 748 ? 13.312 36.469 17.781 1 93.31 748 TRP B N 1
ATOM 12973 C CA . TRP B 1 748 ? 13.727 36.438 19.172 1 93.31 748 TRP B CA 1
ATOM 12974 C C . TRP B 1 748 ? 14.117 35.031 19.594 1 93.31 748 TRP B C 1
ATOM 12976 O O . TRP B 1 748 ? 15.008 34.844 20.422 1 93.31 748 TRP B O 1
ATOM 12986 N N . SER B 1 749 ? 13.398 34.062 19.016 1 90.94 749 SER B N 1
ATOM 12987 C CA . SER B 1 749 ? 13.719 32.688 19.281 1 90.94 749 SER B CA 1
ATOM 12988 C C . SER B 1 749 ? 15.094 32.312 18.734 1 90.94 749 SER B C 1
ATOM 12990 O O . SER B 1 749 ? 15.852 31.594 19.391 1 90.94 749 SER B O 1
ATOM 12992 N N . GLN B 1 750 ? 15.367 32.781 17.562 1 92 750 GLN B N 1
ATOM 12993 C CA . GLN B 1 750 ? 16.656 32.531 16.953 1 92 750 GLN B CA 1
ATOM 12994 C C . GLN B 1 750 ? 17.797 33.125 17.781 1 92 750 GLN B C 1
ATOM 12996 O O . GLN B 1 750 ? 18.875 32.562 17.859 1 92 750 GLN B O 1
ATOM 13001 N N . ALA B 1 751 ? 17.469 34.188 18.406 1 95.12 751 ALA B N 1
ATOM 13002 C CA . ALA B 1 751 ? 18.484 34.844 19.219 1 95.12 751 ALA B CA 1
ATOM 13003 C C . ALA B 1 751 ? 18.469 34.344 20.656 1 95.12 751 ALA B C 1
ATOM 13005 O O . ALA B 1 751 ? 19.234 34.812 21.5 1 95.12 751 ALA B O 1
ATOM 13006 N N . ARG B 1 752 ? 17.594 33.469 20.984 1 94.94 752 ARG B N 1
ATOM 13007 C CA . ARG B 1 752 ? 17.469 32.75 22.25 1 94.94 752 ARG B CA 1
ATOM 13008 C C . ARG B 1 752 ? 17.062 33.688 23.391 1 94.94 752 ARG B C 1
ATOM 13010 O O . ARG B 1 752 ? 17.281 33.375 24.562 1 94.94 752 ARG B O 1
ATOM 13017 N N . ILE B 1 753 ? 16.547 34.812 23.047 1 95.56 753 ILE B N 1
ATOM 13018 C CA . ILE B 1 753 ? 16.047 35.781 24.047 1 95.56 753 ILE B CA 1
ATOM 13019 C C . ILE B 1 753 ? 14.602 35.406 24.391 1 95.56 753 ILE B C 1
ATOM 13021 O O . ILE B 1 753 ? 14.188 35.562 25.547 1 95.56 753 ILE B O 1
ATOM 13025 N N . MET B 1 754 ? 13.828 35 23.5 1 94.56 754 MET B N 1
ATOM 13026 C CA . MET B 1 754 ? 12.438 34.562 23.656 1 94.56 754 MET B CA 1
ATOM 13027 C C . MET B 1 754 ? 11.594 35.656 24.297 1 94.56 754 MET B C 1
ATOM 13029 O O . MET B 1 754 ? 10.742 35.344 25.141 1 94.56 754 MET B O 1
ATOM 13033 N N . LEU B 1 755 ? 11.859 36.844 23.938 1 94.62 755 LEU B N 1
ATOM 13034 C CA . LEU B 1 755 ? 11.336 38.031 24.594 1 94.62 755 LEU B CA 1
ATOM 13035 C C . LEU B 1 755 ? 9.812 38 24.641 1 94.62 755 LEU B C 1
ATOM 13037 O O . LEU B 1 755 ? 9.219 38.281 25.688 1 94.62 755 LEU B O 1
ATOM 13041 N N . PRO B 1 756 ? 9.148 37.656 23.625 1 92.38 756 PRO B N 1
ATOM 13042 C CA . PRO B 1 756 ? 7.688 37.719 23.625 1 92.38 756 PRO B CA 1
ATOM 13043 C C . PRO B 1 756 ? 7.047 36.688 24.562 1 92.38 756 PRO B C 1
ATOM 13045 O O . PRO B 1 756 ? 5.848 36.781 24.859 1 92.38 756 PRO B O 1
ATOM 13048 N N . GLY B 1 757 ? 7.793 35.812 25.141 1 92.75 757 GLY B N 1
ATOM 13049 C CA . GLY B 1 757 ? 7.203 34.719 25.922 1 92.75 757 GLY B CA 1
ATOM 13050 C C . GLY B 1 757 ? 7.246 34.969 27.422 1 92.75 757 GLY B C 1
ATOM 13051 O O . GLY B 1 757 ? 6.715 34.188 28.203 1 92.75 757 GLY B O 1
ATOM 13052 N N . TRP B 1 758 ? 7.859 36.156 27.828 1 96 758 TRP B N 1
ATOM 13053 C CA . TRP B 1 758 ? 7.992 36.25 29.281 1 96 758 TRP B CA 1
ATOM 13054 C C . TRP B 1 758 ? 8.117 37.719 29.719 1 96 758 TRP B C 1
ATOM 13056 O O . TRP B 1 758 ? 7.887 38.062 30.875 1 96 758 TRP B O 1
ATOM 13066 N N . TYR B 1 759 ? 8.555 38.625 28.891 1 97.25 759 TYR B N 1
ATOM 13067 C CA . TYR B 1 759 ? 8.984 39.938 29.297 1 97.25 759 TYR B CA 1
ATOM 13068 C C . TYR B 1 759 ? 7.844 40.719 29.953 1 97.25 759 TYR B C 1
ATOM 13070 O O . TYR B 1 759 ? 6.738 40.781 29.406 1 97.25 759 TYR B O 1
ATOM 13078 N N . GLY B 1 760 ? 8.102 41.344 31.016 1 97.44 760 GLY B N 1
ATOM 13079 C CA . GLY B 1 760 ? 7.156 42.156 31.734 1 97.44 760 GLY B CA 1
ATOM 13080 C C . GLY B 1 760 ? 6.59 41.5 32.969 1 97.44 760 GLY B C 1
ATOM 13081 O O . GLY B 1 760 ? 6.078 42.188 33.875 1 97.44 760 GLY B O 1
ATOM 13082 N N . PHE B 1 761 ? 6.645 40.219 33.062 1 98.19 761 PHE B N 1
ATOM 13083 C CA . PHE B 1 761 ? 6.059 39.469 34.188 1 98.19 761 PHE B CA 1
ATOM 13084 C C . PHE B 1 761 ? 6.781 39.781 35.469 1 98.19 761 PHE B C 1
ATOM 13086 O O . PHE B 1 761 ? 6.145 40.031 36.5 1 98.19 761 PHE B O 1
ATOM 13093 N N . GLY B 1 762 ? 8.125 39.719 35.469 1 98.25 762 GLY B N 1
ATOM 13094 C CA . GLY B 1 762 ? 8.906 40 36.688 1 98.25 762 GLY B CA 1
ATOM 13095 C C . GLY B 1 762 ? 8.648 41.375 37.25 1 98.25 762 GLY B C 1
ATOM 13096 O O . GLY B 1 762 ? 8.438 41.531 38.438 1 98.25 762 GLY B O 1
ATOM 13097 N N . SER B 1 763 ? 8.688 42.344 36.375 1 98.19 763 SER B N 1
ATOM 13098 C CA . SER B 1 763 ? 8.414 43.719 36.781 1 98.19 763 SER B CA 1
ATOM 13099 C C . SER B 1 763 ? 7.008 43.844 37.344 1 98.19 763 SER B C 1
ATOM 13101 O O . SER B 1 763 ? 6.797 44.594 38.312 1 98.19 763 SER B O 1
ATOM 13103 N N . ALA B 1 764 ? 6.07 43.156 36.781 1 98.31 764 ALA B N 1
ATOM 13104 C CA . ALA B 1 764 ? 4.684 43.25 37.219 1 98.31 764 ALA B CA 1
ATOM 13105 C C . ALA B 1 764 ? 4.523 42.656 38.625 1 98.31 764 ALA B C 1
ATOM 13107 O O . ALA B 1 764 ? 3.893 43.281 39.5 1 98.31 764 ALA B O 1
ATOM 13108 N N . VAL B 1 765 ? 5.078 41.5 38.875 1 98.25 765 VAL B N 1
ATOM 13109 C CA . VAL B 1 765 ? 4.957 40.875 40.156 1 98.25 765 VAL B CA 1
ATOM 13110 C C . VAL B 1 765 ? 5.684 41.688 41.219 1 98.25 765 VAL B C 1
ATOM 13112 O O . VAL B 1 765 ? 5.16 41.906 42.312 1 98.25 765 VAL B O 1
ATOM 13115 N N . GLU B 1 766 ? 6.902 42.125 40.906 1 97.31 766 GLU B N 1
ATOM 13116 C CA . GLU B 1 766 ? 7.703 42.906 41.844 1 97.31 766 GLU B CA 1
ATOM 13117 C C . GLU B 1 766 ? 6.988 44.188 42.219 1 97.31 766 GLU B C 1
ATOM 13119 O O . GLU B 1 766 ? 6.93 44.531 43.406 1 97.31 766 GLU B O 1
ATOM 13124 N N . ALA B 1 767 ? 6.477 44.875 41.25 1 97 767 ALA B N 1
ATOM 13125 C CA . ALA B 1 767 ? 5.754 46.125 41.5 1 97 767 ALA B CA 1
ATOM 13126 C C . ALA B 1 767 ? 4.531 45.875 42.375 1 97 767 ALA B C 1
ATOM 13128 O O . ALA B 1 767 ? 4.273 46.625 43.344 1 97 767 ALA B O 1
ATOM 13129 N N . TRP B 1 768 ? 3.779 44.844 42.062 1 97.31 768 TRP B N 1
ATOM 13130 C CA . TRP B 1 768 ? 2.559 44.562 42.781 1 97.31 768 TRP B CA 1
ATOM 13131 C C . TRP B 1 768 ? 2.875 44.188 44.25 1 97.31 768 TRP B C 1
ATOM 13133 O O . TRP B 1 768 ? 2.166 44.594 45.156 1 97.31 768 TRP B O 1
ATOM 13143 N N . VAL B 1 769 ? 3.904 43.406 44.469 1 96.69 769 VAL B N 1
ATOM 13144 C CA . VAL B 1 769 ? 4.309 43 45.781 1 96.69 769 VAL B CA 1
ATOM 13145 C C . VAL B 1 769 ? 4.797 44.219 46.594 1 96.69 769 VAL B C 1
ATOM 13147 O O . VAL B 1 769 ? 4.516 44.344 47.781 1 96.69 769 VAL B O 1
ATOM 13150 N N . HIS B 1 770 ? 5.504 45.094 45.969 1 94.25 770 HIS B N 1
ATOM 13151 C CA . HIS B 1 770 ? 6.074 46.25 46.625 1 94.25 770 HIS B CA 1
ATOM 13152 C C . HIS B 1 770 ? 4.992 47.281 47 1 94.25 770 HIS B C 1
ATOM 13154 O O . HIS B 1 770 ? 5.188 48.094 47.906 1 94.25 770 HIS B O 1
ATOM 13160 N N . GLU B 1 771 ? 3.924 47.219 46.375 1 94 771 GLU B N 1
ATOM 13161 C CA . GLU B 1 771 ? 2.814 48.125 46.656 1 94 771 GLU B CA 1
ATOM 13162 C C . GLU B 1 771 ? 1.966 47.594 47.812 1 94 771 GLU B C 1
ATOM 13164 O O . GLU B 1 771 ? 0.942 48.188 48.156 1 94 771 GLU B O 1
ATOM 13169 N N . ALA B 1 772 ? 2.398 46.562 48.438 1 90.62 772 ALA B N 1
ATOM 13170 C CA . ALA B 1 772 ? 1.632 45.906 49.5 1 90.62 772 ALA B CA 1
ATOM 13171 C C . ALA B 1 772 ? 1.303 46.906 50.594 1 90.62 772 ALA B C 1
ATOM 13173 O O . ALA B 1 772 ? 0.159 46.969 51.062 1 90.62 772 ALA B O 1
ATOM 13174 N N . GLU B 1 773 ? 2.295 47.656 51.094 1 88.25 773 GLU B N 1
ATOM 13175 C CA . GLU B 1 773 ? 2.109 48.562 52.219 1 88.25 773 GLU B CA 1
ATOM 13176 C C . GLU B 1 773 ? 1.08 49.656 51.875 1 88.25 773 GLU B C 1
ATOM 13178 O O . GLU B 1 773 ? 0.251 50 52.719 1 88.25 773 GLU B O 1
ATOM 13183 N N . GLN B 1 774 ? 1.159 50.094 50.688 1 89.75 774 GLN B N 1
ATOM 13184 C CA . GLN B 1 774 ? 0.22 51.125 50.25 1 89.75 774 GLN B CA 1
ATOM 13185 C C . GLN B 1 774 ? -1.209 50.594 50.219 1 89.75 774 GLN B C 1
ATOM 13187 O O . GLN B 1 774 ? -2.162 51.344 50.438 1 89.75 774 GLN B O 1
ATOM 13192 N N . ALA B 1 775 ? -1.388 49.344 50.062 1 87.12 775 ALA B N 1
ATOM 13193 C CA . ALA B 1 775 ? -2.709 48.75 50 1 87.12 775 ALA B CA 1
ATOM 13194 C C . ALA B 1 775 ? -3.133 48.156 51.344 1 87.12 775 ALA B C 1
ATOM 13196 O O . ALA B 1 775 ? -4.16 47.5 51.438 1 87.12 775 ALA B O 1
ATOM 13197 N N . GLY B 1 776 ? -2.295 48.312 52.375 1 89.81 776 GLY B N 1
ATOM 13198 C CA . GLY B 1 776 ? -2.611 47.844 53.719 1 89.81 776 GLY B CA 1
ATOM 13199 C C . GLY B 1 776 ? -2.395 46.344 53.875 1 89.81 776 GLY B C 1
ATOM 13200 O O . GLY B 1 776 ? -3.051 45.688 54.719 1 89.81 776 GLY B O 1
ATOM 13201 N N . GLU B 1 777 ? -1.6 45.812 52.938 1 92.88 777 GLU B N 1
ATOM 13202 C CA . GLU B 1 777 ? -1.268 44.406 52.969 1 92.88 777 GLU B CA 1
ATOM 13203 C C . GLU B 1 777 ? 0.228 44.188 53.188 1 92.88 777 GLU B C 1
ATOM 13205 O O . GLU B 1 777 ? 0.986 45.156 53.312 1 92.88 777 GLU B O 1
ATOM 13210 N N . THR B 1 778 ? 0.683 42.969 53.438 1 93.81 778 THR B N 1
ATOM 13211 C CA . THR B 1 778 ? 2.104 42.656 53.531 1 93.81 778 THR B CA 1
ATOM 13212 C C . THR B 1 778 ? 2.604 42 52.25 1 93.81 778 THR B C 1
ATOM 13214 O O . THR B 1 778 ? 1.83 41.375 51.531 1 93.81 778 THR B O 1
ATOM 13217 N N . ALA B 1 779 ? 3.811 42.188 52.062 1 95.06 779 ALA B N 1
ATOM 13218 C CA . ALA B 1 779 ? 4.438 41.531 50.906 1 95.06 779 ALA B CA 1
ATOM 13219 C C . ALA B 1 779 ? 4.234 40.031 50.969 1 95.06 779 ALA B C 1
ATOM 13221 O O . ALA B 1 779 ? 3.982 39.375 49.938 1 95.06 779 ALA B O 1
ATOM 13222 N N . ALA B 1 780 ? 4.336 39.531 52.156 1 95.38 780 ALA B N 1
ATOM 13223 C CA . ALA B 1 780 ? 4.18 38.094 52.344 1 95.38 780 ALA B CA 1
ATOM 13224 C C . ALA B 1 780 ? 2.764 37.656 52 1 95.38 780 ALA B C 1
ATOM 13226 O O . ALA B 1 780 ? 2.574 36.562 51.438 1 95.38 780 ALA B O 1
ATOM 13227 N N . ALA B 1 781 ? 1.829 38.375 52.281 1 95.5 781 ALA B N 1
ATOM 13228 C CA . ALA B 1 781 ? 0.438 38.062 52 1 95.5 781 ALA B CA 1
ATOM 13229 C C . ALA B 1 781 ? 0.181 38.094 50.5 1 95.5 781 ALA B C 1
ATOM 13231 O O . ALA B 1 781 ? -0.581 37.281 49.969 1 95.5 781 ALA B O 1
ATOM 13232 N N . ARG B 1 782 ? 0.769 39 49.844 1 96.19 782 ARG B N 1
ATOM 13233 C CA . ARG B 1 782 ? 0.609 39.125 48.406 1 96.19 782 ARG B CA 1
ATOM 13234 C C . ARG B 1 782 ? 1.286 37.938 47.688 1 96.19 782 ARG B C 1
ATOM 13236 O O . ARG B 1 782 ? 0.745 37.406 46.719 1 96.19 782 ARG B O 1
ATOM 13243 N N . ILE B 1 783 ? 2.408 37.594 48.188 1 97.5 783 ILE B N 1
ATOM 13244 C CA . ILE B 1 783 ? 3.111 36.438 47.594 1 97.5 783 ILE B CA 1
ATOM 13245 C C . ILE B 1 783 ? 2.293 35.188 47.812 1 97.5 783 ILE B C 1
ATOM 13247 O O . ILE B 1 783 ? 2.166 34.344 46.906 1 97.5 783 ILE B O 1
ATOM 13251 N N . ALA B 1 784 ? 1.729 35 48.938 1 96.62 784 ALA B N 1
ATOM 13252 C CA . ALA B 1 784 ? 0.901 33.844 49.219 1 96.62 784 ALA B CA 1
ATOM 13253 C C . ALA B 1 784 ? -0.322 33.781 48.312 1 96.62 784 ALA B C 1
ATOM 13255 O O . ALA B 1 784 ? -0.758 32.688 47.938 1 96.62 784 ALA B O 1
ATOM 13256 N N . LEU B 1 785 ? -0.837 34.906 48.062 1 96.69 785 LEU B N 1
ATOM 13257 C CA . LEU B 1 785 ? -1.994 34.938 47.156 1 96.69 785 LEU B CA 1
ATOM 13258 C C . LEU B 1 785 ? -1.615 34.5 45.75 1 96.69 785 LEU B C 1
ATOM 13260 O O . LEU B 1 785 ? -2.355 33.781 45.094 1 96.69 785 LEU B O 1
ATOM 13264 N N . LEU B 1 786 ? -0.531 35 45.312 1 97.81 786 LEU B N 1
ATOM 13265 C CA . LEU B 1 786 ? -0.062 34.625 43.969 1 97.81 786 LEU B CA 1
ATOM 13266 C C . LEU B 1 786 ? 0.245 33.125 43.906 1 97.81 786 LEU B C 1
ATOM 13268 O O . LEU B 1 786 ? 0.012 32.469 42.906 1 97.81 786 LEU B O 1
ATOM 13272 N N . GLN B 1 787 ? 0.765 32.562 44.938 1 97.69 787 GLN B N 1
ATOM 13273 C CA . GLN B 1 787 ? 1.02 31.141 45 1 97.69 787 GLN B CA 1
ATOM 13274 C C . GLN B 1 787 ? -0.286 30.359 45 1 97.69 787 GLN B C 1
ATOM 13276 O O . GLN B 1 787 ? -0.357 29.281 44.406 1 97.69 787 GLN B O 1
ATOM 13281 N N . ARG B 1 788 ? -1.223 30.891 45.656 1 96.44 788 ARG B N 1
ATOM 13282 C CA . ARG B 1 788 ? -2.543 30.266 45.625 1 96.44 788 ARG B CA 1
ATOM 13283 C C . ARG B 1 788 ? -3.123 30.312 44.219 1 96.44 788 ARG B C 1
ATOM 13285 O O . ARG B 1 788 ? -3.711 29.328 43.75 1 96.44 788 ARG B O 1
ATOM 13292 N N . MET B 1 789 ? -2.949 31.406 43.5 1 96.44 789 MET B N 1
ATOM 13293 C CA . MET B 1 789 ? -3.393 31.516 42.125 1 96.44 789 MET B CA 1
ATOM 13294 C C . MET B 1 789 ? -2.709 30.469 41.25 1 96.44 789 MET B C 1
ATOM 13296 O O . MET B 1 789 ? -3.352 29.859 40.406 1 96.44 789 MET B O 1
ATOM 13300 N N . ALA B 1 790 ? -1.488 30.25 41.438 1 95.38 790 ALA B N 1
ATOM 13301 C CA . ALA B 1 790 ? -0.697 29.312 40.656 1 95.38 790 ALA B CA 1
ATOM 13302 C C . ALA B 1 790 ? -1.17 27.875 40.875 1 95.38 790 ALA B C 1
ATOM 13304 O O . ALA B 1 790 ? -1.095 27.047 39.969 1 95.38 790 ALA B O 1
ATOM 13305 N N . ARG B 1 791 ? -1.722 27.625 41.938 1 93.38 791 ARG B N 1
ATOM 13306 C CA . ARG B 1 791 ? -2.127 26.266 42.281 1 93.38 791 ARG B CA 1
ATOM 13307 C C . ARG B 1 791 ? -3.584 26.016 41.938 1 93.38 791 ARG B C 1
ATOM 13309 O O . ARG B 1 791 ? -3.951 24.906 41.531 1 93.38 791 ARG B O 1
ATOM 13316 N N . GLU B 1 792 ? -4.355 27.062 42.031 1 92.38 792 GLU B N 1
ATOM 13317 C CA . GLU B 1 792 ? -5.793 26.812 42.031 1 92.38 792 GLU B CA 1
ATOM 13318 C C . GLU B 1 792 ? -6.453 27.312 40.75 1 92.38 792 GLU B C 1
ATOM 13320 O O . GLU B 1 792 ? -7.582 26.922 40.438 1 92.38 792 GLU B O 1
ATOM 13325 N N . TRP B 1 793 ? -5.812 28.203 40.094 1 92.94 793 TRP B N 1
ATOM 13326 C CA . TRP B 1 793 ? -6.434 28.812 38.906 1 92.94 793 TRP B CA 1
ATOM 13327 C C . TRP B 1 793 ? -5.793 28.281 37.625 1 92.94 793 TRP B C 1
ATOM 13329 O O . TRP B 1 793 ? -4.684 28.688 37.281 1 92.94 793 TRP B O 1
ATOM 13339 N N . SER B 1 794 ? -6.543 27.484 36.938 1 88.88 794 SER B N 1
ATOM 13340 C CA . SER B 1 794 ? -6.016 26.781 35.781 1 88.88 794 SER B CA 1
ATOM 13341 C C . SER B 1 794 ? -5.469 27.766 34.75 1 88.88 794 SER B C 1
ATOM 13343 O O . SER B 1 794 ? -4.48 27.469 34.062 1 88.88 794 SER B O 1
ATOM 13345 N N . PHE B 1 795 ? -6.129 28.906 34.562 1 90.5 795 PHE B N 1
ATOM 13346 C CA . PHE B 1 795 ? -5.656 29.906 33.625 1 90.5 795 PHE B CA 1
ATOM 13347 C C . PHE B 1 795 ? -4.254 30.375 34 1 90.5 795 PHE B C 1
ATOM 13349 O O . PHE B 1 795 ? -3.354 30.391 33.156 1 90.5 795 PHE B O 1
ATOM 13356 N N . PHE B 1 796 ? -4.09 30.734 35.25 1 94.44 796 PHE B N 1
ATOM 13357 C CA . PHE B 1 796 ? -2.816 31.234 35.719 1 94.44 796 PHE B CA 1
ATOM 13358 C C . PHE B 1 796 ? -1.755 30.141 35.719 1 94.44 796 PHE B C 1
ATOM 13360 O O . PHE B 1 796 ? -0.606 30.391 35.344 1 94.44 796 PHE B O 1
ATOM 13367 N N . THR B 1 797 ? -2.139 29.031 36.094 1 92.12 797 THR B N 1
ATOM 13368 C CA . THR B 1 797 ? -1.235 27.875 36.062 1 92.12 797 THR B CA 1
ATOM 13369 C C . THR B 1 797 ? -0.708 27.641 34.656 1 92.12 797 THR B C 1
ATOM 13371 O O . THR B 1 797 ? 0.494 27.453 34.469 1 92.12 797 THR B O 1
ATOM 13374 N N . ALA B 1 798 ? -1.638 27.641 33.719 1 88.56 798 ALA B N 1
ATOM 13375 C CA . ALA B 1 798 ? -1.247 27.406 32.344 1 88.56 798 ALA B CA 1
ATOM 13376 C C . ALA B 1 798 ? -0.314 28.5 31.828 1 88.56 798 ALA B C 1
ATOM 13378 O O . ALA B 1 798 ? 0.637 28.234 31.094 1 88.56 798 ALA B O 1
ATOM 13379 N N . MET B 1 799 ? -0.601 29.688 32.094 1 91.94 799 MET B N 1
ATOM 13380 C CA . MET B 1 799 ? 0.238 30.812 31.688 1 91.94 799 MET B CA 1
ATOM 13381 C C . MET B 1 799 ? 1.655 30.672 32.219 1 91.94 799 MET B C 1
ATOM 13383 O O . MET B 1 799 ? 2.629 30.844 31.5 1 91.94 799 MET B O 1
ATOM 13387 N N . LEU B 1 800 ? 1.723 30.297 33.531 1 94.5 800 LEU B N 1
ATOM 13388 C CA . LEU B 1 800 ? 3.027 30.125 34.156 1 94.5 800 LEU B CA 1
ATOM 13389 C C . LEU B 1 800 ? 3.777 28.953 33.531 1 94.5 800 LEU B C 1
ATOM 13391 O O . LEU B 1 800 ? 4.988 29.031 33.344 1 94.5 800 LEU B O 1
ATOM 13395 N N . HIS B 1 801 ? 3.066 28 33.344 1 90.38 801 HIS B N 1
ATOM 13396 C CA . HIS B 1 801 ? 3.693 26.812 32.75 1 90.38 801 HIS B CA 1
ATOM 13397 C C . HIS B 1 801 ? 4.234 27.125 31.359 1 90.38 801 HIS B C 1
ATOM 13399 O O . HIS B 1 801 ? 5.324 26.672 31 1 90.38 801 HIS B O 1
ATOM 13405 N N . ASN B 1 802 ? 3.465 27.781 30.562 1 89.06 802 ASN B N 1
ATOM 13406 C CA . ASN B 1 802 ? 3.926 28.188 29.234 1 89.06 802 ASN B CA 1
ATOM 13407 C C . ASN B 1 802 ? 5.172 29.062 29.312 1 89.06 802 ASN B C 1
ATOM 13409 O O . ASN B 1 802 ? 6.102 28.891 28.531 1 89.06 802 ASN B O 1
ATOM 13413 N N . MET B 1 803 ? 5.121 29.938 30.203 1 93.25 803 MET B N 1
ATOM 13414 C CA . MET B 1 803 ? 6.27 30.812 30.406 1 93.25 803 MET B CA 1
ATOM 13415 C C . MET B 1 803 ? 7.496 30.016 30.828 1 93.25 803 MET B C 1
ATOM 13417 O O . MET B 1 803 ? 8.609 30.281 30.359 1 93.25 803 MET B O 1
ATOM 13421 N N . ASP B 1 804 ? 7.27 29.047 31.719 1 93.88 804 ASP B N 1
ATOM 13422 C CA . ASP B 1 804 ? 8.336 28.172 32.188 1 93.88 804 ASP B CA 1
ATOM 13423 C C . ASP B 1 804 ? 9 27.438 31.016 1 93.88 804 ASP B C 1
ATOM 13425 O O . ASP B 1 804 ? 10.227 27.359 30.953 1 93.88 804 ASP B O 1
ATOM 13429 N N . MET B 1 805 ? 8.242 27.016 30.156 1 89.56 805 MET B N 1
ATOM 13430 C CA . MET B 1 805 ? 8.734 26.281 29 1 89.56 805 MET B CA 1
ATOM 13431 C C . MET B 1 805 ? 9.547 27.203 28.078 1 89.56 805 MET B C 1
ATOM 13433 O O . MET B 1 805 ? 10.602 26.812 27.594 1 89.56 805 MET B O 1
ATOM 13437 N N . VAL B 1 806 ? 9.055 28.391 27.844 1 90.69 806 VAL B N 1
ATOM 13438 C CA . VAL B 1 806 ? 9.734 29.344 26.984 1 90.69 806 VAL B CA 1
ATOM 13439 C C . VAL B 1 806 ? 11.055 29.781 27.609 1 90.69 806 VAL B C 1
ATOM 13441 O O . VAL B 1 806 ? 12.086 29.844 26.938 1 90.69 806 VAL B O 1
ATOM 13444 N N . LEU B 1 807 ? 11 30.047 28.906 1 94.25 807 LEU B N 1
ATOM 13445 C CA . LEU B 1 807 ? 12.211 30.438 29.625 1 94.25 807 LEU B CA 1
ATOM 13446 C C . LEU B 1 807 ? 13.234 29.312 29.625 1 94.25 807 LEU B C 1
ATOM 13448 O O . LEU B 1 807 ? 14.438 29.562 29.594 1 94.25 807 LEU B O 1
ATOM 13452 N N . GLY B 1 808 ? 12.727 28.125 29.703 1 91.31 808 GLY B N 1
ATOM 13453 C CA . GLY B 1 808 ? 13.602 26.969 29.641 1 91.31 808 GLY B CA 1
ATOM 13454 C C . GLY B 1 808 ? 14.383 26.875 28.344 1 91.31 808 GLY B C 1
ATOM 13455 O O . GLY B 1 808 ? 15.461 26.297 28.297 1 91.31 808 GLY B O 1
ATOM 13456 N N . LYS B 1 809 ? 13.922 27.516 27.297 1 90.81 809 LYS B N 1
ATOM 13457 C CA . LYS B 1 809 ? 14.57 27.484 26 1 90.81 809 LYS B CA 1
ATOM 13458 C C . LYS B 1 809 ? 15.422 28.734 25.781 1 90.81 809 LYS B C 1
ATOM 13460 O O . LYS B 1 809 ? 16.156 28.812 24.797 1 90.81 809 LYS B O 1
ATOM 13465 N N . SER B 1 810 ? 15.336 29.672 26.656 1 93.06 810 SER B N 1
ATOM 13466 C CA . SER B 1 810 ? 16.141 30.891 26.547 1 93.06 810 SER B CA 1
ATOM 13467 C C . SER B 1 810 ? 17.578 30.641 27.016 1 93.06 810 SER B C 1
ATOM 13469 O O . SER B 1 810 ? 17.828 29.719 27.797 1 93.06 810 SER B O 1
ATOM 13471 N N . ASP B 1 811 ? 18.516 31.406 26.438 1 93.38 811 ASP B N 1
ATOM 13472 C CA . ASP B 1 811 ? 19.938 31.359 26.797 1 93.38 811 ASP B CA 1
ATOM 13473 C C . ASP B 1 811 ? 20.594 32.719 26.609 1 93.38 811 ASP B C 1
ATOM 13475 O O . ASP B 1 811 ? 20.984 33.094 25.5 1 93.38 811 ASP B O 1
ATOM 13479 N N . LEU B 1 812 ? 20.828 33.406 27.672 1 94.69 812 LEU B N 1
ATOM 13480 C CA . LEU B 1 812 ? 21.297 34.781 27.609 1 94.69 812 LEU B CA 1
ATOM 13481 C C . LEU B 1 812 ? 22.766 34.844 27.219 1 94.69 812 LEU B C 1
ATOM 13483 O O . LEU B 1 812 ? 23.234 35.875 26.703 1 94.69 812 LEU B O 1
ATOM 13487 N N . ALA B 1 813 ? 23.484 33.75 27.516 1 90.62 813 ALA B N 1
ATOM 13488 C CA . ALA B 1 813 ? 24.875 33.719 27.062 1 90.62 813 ALA B CA 1
ATOM 13489 C C . ALA B 1 813 ? 24.953 33.719 25.547 1 90.62 813 ALA B C 1
ATOM 13491 O O . ALA B 1 813 ? 25.812 34.375 24.969 1 90.62 813 ALA B O 1
ATOM 13492 N N . ILE B 1 814 ? 24.172 32.969 24.922 1 92.94 814 ILE B N 1
ATOM 13493 C CA . ILE B 1 814 ? 24.109 32.969 23.469 1 92.94 814 ILE B CA 1
ATOM 13494 C C . ILE B 1 814 ? 23.547 34.281 22.953 1 92.94 814 ILE B C 1
ATOM 13496 O O . ILE B 1 814 ? 24.047 34.844 21.969 1 92.94 814 ILE B O 1
ATOM 13500 N N . ALA B 1 815 ? 22.516 34.812 23.672 1 96.69 815 ALA B N 1
ATOM 13501 C CA . ALA B 1 815 ? 21.891 36.062 23.281 1 96.69 815 ALA B CA 1
ATOM 13502 C C . ALA B 1 815 ? 22.938 37.188 23.234 1 96.69 815 ALA B C 1
ATOM 13504 O O . ALA B 1 815 ? 22.875 38.062 22.375 1 96.69 815 ALA B O 1
ATOM 13505 N N . GLU B 1 816 ? 23.797 37.125 24.109 1 95.69 816 GLU B N 1
ATOM 13506 C CA . GLU B 1 816 ? 24.828 38.156 24.188 1 95.69 816 GLU B CA 1
ATOM 13507 C C . GLU B 1 816 ? 25.672 38.188 22.922 1 95.69 816 GLU B C 1
ATOM 13509 O O . GLU B 1 816 ? 26.125 39.25 22.5 1 95.69 816 GLU B O 1
ATOM 13514 N N . ARG B 1 817 ? 25.875 37.062 22.375 1 93.88 817 ARG B N 1
ATOM 13515 C CA . ARG B 1 817 ? 26.656 36.969 21.141 1 93.88 817 ARG B CA 1
ATOM 13516 C C . ARG B 1 817 ? 25.922 37.656 20 1 93.88 817 ARG B C 1
ATOM 13518 O O . ARG B 1 817 ? 26.547 38.281 19.141 1 93.88 817 ARG B O 1
ATOM 13525 N N . TYR B 1 818 ? 24.688 37.562 19.922 1 96.94 818 TYR B N 1
ATOM 13526 C CA . TYR B 1 818 ? 23.906 38.281 18.922 1 96.94 818 TYR B CA 1
ATOM 13527 C C . TYR B 1 818 ? 23.891 39.781 19.172 1 96.94 818 TYR B C 1
ATOM 13529 O O . TYR B 1 818 ? 23.984 40.562 18.234 1 96.94 818 TYR B O 1
ATOM 13537 N N . VAL B 1 819 ? 23.812 40.125 20.422 1 97.44 819 VAL B N 1
ATOM 13538 C CA . VAL B 1 819 ? 23.781 41.531 20.828 1 97.44 819 VAL B CA 1
ATOM 13539 C C . VAL B 1 819 ? 25.094 42.219 20.406 1 97.44 819 VAL B C 1
ATOM 13541 O O . VAL B 1 819 ? 25.094 43.406 20.031 1 97.44 819 VAL B O 1
ATOM 13544 N N . ALA B 1 820 ? 26.109 41.438 20.375 1 95.5 820 ALA B N 1
ATOM 13545 C CA . ALA B 1 820 ? 27.422 41.938 20 1 95.5 820 ALA B CA 1
ATOM 13546 C C . ALA B 1 820 ? 27.453 42.344 18.531 1 95.5 820 ALA B C 1
ATOM 13548 O O . ALA B 1 820 ? 28.359 43.062 18.078 1 95.5 820 ALA B O 1
ATOM 13549 N N . LEU B 1 821 ? 26.5 42 17.75 1 96.06 821 LEU B N 1
ATOM 13550 C CA . LEU B 1 821 ? 26.438 42.312 16.328 1 96.06 821 LEU B CA 1
ATOM 13551 C C . LEU B 1 821 ? 25.938 43.75 16.125 1 96.06 821 LEU B C 1
ATOM 13553 O O . LEU B 1 821 ? 26.062 44.281 15.023 1 96.06 821 LEU B O 1
ATOM 13557 N N . VAL B 1 822 ? 25.297 44.281 17.156 1 97.25 822 VAL B N 1
ATOM 13558 C CA . VAL B 1 822 ? 24.766 45.625 17.047 1 97.25 822 VAL B CA 1
ATOM 13559 C C . VAL B 1 822 ? 25.906 46.625 16.938 1 97.25 822 VAL B C 1
ATOM 13561 O O . VAL B 1 822 ? 26.875 46.562 17.703 1 97.25 822 VAL B O 1
ATOM 13564 N N . ARG B 1 823 ? 25.828 47.562 16.031 1 95.81 823 ARG B N 1
ATOM 13565 C CA . ARG B 1 823 ? 26.922 48.5 15.758 1 95.81 823 ARG B CA 1
ATOM 13566 C C . ARG B 1 823 ? 27.125 49.469 16.922 1 95.81 823 ARG B C 1
ATOM 13568 O O . ARG B 1 823 ? 28.234 49.656 17.391 1 95.81 823 ARG B O 1
ATOM 13575 N N . ASP B 1 824 ? 26 50.094 17.422 1 97.06 824 ASP B N 1
ATOM 13576 C CA . ASP B 1 824 ? 26.047 50.969 18.578 1 97.06 824 ASP B CA 1
ATOM 13577 C C . ASP B 1 824 ? 26.047 50.156 19.875 1 97.06 824 ASP B C 1
ATOM 13579 O O . ASP B 1 824 ? 24.984 49.844 20.422 1 97.06 824 ASP B O 1
ATOM 13583 N N . GLN B 1 825 ? 27.172 49.938 20.406 1 96.75 825 GLN B N 1
ATOM 13584 C CA . GLN B 1 825 ? 27.312 49.031 21.547 1 96.75 825 GLN B CA 1
ATOM 13585 C C . GLN B 1 825 ? 26.766 49.656 22.812 1 96.75 825 GLN B C 1
ATOM 13587 O O . GLN B 1 825 ? 26.297 48.969 23.719 1 96.75 825 GLN B O 1
ATOM 13592 N N . ALA B 1 826 ? 26.875 50.906 22.875 1 96.69 826 ALA B N 1
ATOM 13593 C CA . ALA B 1 826 ? 26.297 51.594 24.047 1 96.69 826 ALA B CA 1
ATOM 13594 C C . ALA B 1 826 ? 24.797 51.375 24.109 1 96.69 826 ALA B C 1
ATOM 13596 O O . ALA B 1 826 ? 24.25 51.094 25.172 1 96.69 826 ALA B O 1
ATOM 13597 N N . LEU B 1 827 ? 24.219 51.562 23.031 1 96.81 827 LEU B N 1
ATOM 13598 C CA . LEU B 1 827 ? 22.797 51.344 22.906 1 96.81 827 LEU B CA 1
ATOM 13599 C C . LEU B 1 827 ? 22.453 49.875 23.203 1 96.81 827 LEU B C 1
ATOM 13601 O O . LEU B 1 827 ? 21.531 49.594 23.969 1 96.81 827 LEU B O 1
ATOM 13605 N N . ALA B 1 828 ? 23.25 49 22.641 1 97.75 828 ALA B N 1
ATOM 13606 C CA . ALA B 1 828 ? 23 47.562 22.75 1 97.75 828 ALA B CA 1
ATOM 13607 C C . ALA B 1 828 ? 23.094 47.094 24.203 1 97.75 828 ALA B C 1
ATOM 13609 O O . ALA B 1 828 ? 22.234 46.375 24.688 1 97.75 828 ALA B O 1
ATOM 13610 N N . GLN B 1 829 ? 24.062 47.531 24.828 1 96.94 829 GLN B N 1
ATOM 13611 C CA . GLN B 1 829 ? 24.297 47.125 26.203 1 96.94 829 GLN B CA 1
ATOM 13612 C C . GLN B 1 829 ? 23.25 47.688 27.156 1 96.94 829 GLN B C 1
ATOM 13614 O O . GLN B 1 829 ? 22.844 47.062 28.125 1 96.94 829 GLN B O 1
ATOM 13619 N N . SER B 1 830 ? 22.828 48.875 26.891 1 97.38 830 SER B N 1
ATOM 13620 C CA . SER B 1 830 ? 21.797 49.5 27.719 1 97.38 830 SER B CA 1
ATOM 13621 C C . SER B 1 830 ? 20.484 48.719 27.609 1 97.38 830 SER B C 1
ATOM 13623 O O . SER B 1 830 ? 19.844 48.438 28.625 1 97.38 830 SER B O 1
ATOM 13625 N N . ILE B 1 831 ? 20.156 48.406 26.438 1 97.81 831 ILE B N 1
ATOM 13626 C CA . ILE B 1 831 ? 18.906 47.719 26.203 1 97.81 831 ILE B CA 1
ATOM 13627 C C . ILE B 1 831 ? 19.016 46.281 26.719 1 97.81 831 ILE B C 1
ATOM 13629 O O . ILE B 1 831 ? 18.109 45.781 27.391 1 97.81 831 ILE B O 1
ATOM 13633 N N . PHE B 1 832 ? 20.125 45.594 26.453 1 98.12 832 PHE B N 1
ATOM 13634 C CA . PHE B 1 832 ? 20.312 44.219 26.859 1 98.12 832 PHE B CA 1
ATOM 13635 C C . PHE B 1 832 ? 20.359 44.094 28.375 1 98.12 832 PHE B C 1
ATOM 13637 O O . PHE B 1 832 ? 19.875 43.094 28.938 1 98.12 832 PHE B O 1
ATOM 13644 N N . ALA B 1 833 ? 20.875 45.062 29.016 1 97.56 833 ALA B N 1
ATOM 13645 C CA . ALA B 1 833 ? 20.891 45.062 30.484 1 97.56 833 ALA B CA 1
ATOM 13646 C C . ALA B 1 833 ? 19.484 45.062 31.047 1 97.56 833 ALA B C 1
ATOM 13648 O O . ALA B 1 833 ? 19.203 44.375 32.031 1 97.56 833 ALA B O 1
ATOM 13649 N N . ARG B 1 834 ? 18.609 45.812 30.453 1 97.62 834 ARG B N 1
ATOM 13650 C CA . ARG B 1 834 ? 17.203 45.812 30.875 1 97.62 834 ARG B CA 1
ATOM 13651 C C . ARG B 1 834 ? 16.547 44.469 30.672 1 97.62 834 ARG B C 1
ATOM 13653 O O . ARG B 1 834 ? 15.789 44 31.516 1 97.62 834 ARG B O 1
ATOM 13660 N N . ILE B 1 835 ? 16.891 43.875 29.516 1 98.25 835 ILE B N 1
ATOM 13661 C CA . ILE B 1 835 ? 16.328 42.562 29.188 1 98.25 835 ILE B CA 1
ATOM 13662 C C . ILE B 1 835 ? 16.844 41.531 30.188 1 98.25 835 ILE B C 1
ATOM 13664 O O . ILE B 1 835 ? 16.062 40.719 30.703 1 98.25 835 ILE B O 1
ATOM 13668 N N . ARG B 1 836 ? 18.094 41.531 30.484 1 98 836 ARG B N 1
ATOM 13669 C CA . ARG B 1 836 ? 18.719 40.594 31.422 1 98 836 ARG B CA 1
ATOM 13670 C C . ARG B 1 836 ? 18.125 40.75 32.844 1 98 836 ARG B C 1
ATOM 13672 O O . ARG B 1 836 ? 17.859 39.781 33.5 1 98 836 ARG B O 1
ATOM 13679 N N . ASP B 1 837 ? 17.953 41.969 33.219 1 97.81 837 ASP B N 1
ATOM 13680 C CA . ASP B 1 837 ? 17.391 42.25 34.531 1 97.81 837 ASP B CA 1
ATOM 13681 C C . ASP B 1 837 ? 15.961 41.719 34.656 1 97.81 837 ASP B C 1
ATOM 13683 O O . ASP B 1 837 ? 15.586 41.125 35.656 1 97.81 837 ASP B O 1
ATOM 13687 N N . GLU B 1 838 ? 15.219 42 33.625 1 98.25 838 GLU B N 1
ATOM 13688 C CA . GLU B 1 838 ? 13.844 41.531 33.625 1 98.25 838 GLU B CA 1
ATOM 13689 C C . GLU B 1 838 ? 13.805 40 33.625 1 98.25 838 GLU B C 1
ATOM 13691 O O . GLU B 1 838 ? 12.945 39.375 34.25 1 98.25 838 GLU B O 1
ATOM 13696 N N . TRP B 1 839 ? 14.719 39.375 32.844 1 97.94 839 TRP B N 1
ATOM 13697 C CA . TRP B 1 839 ? 14.82 37.938 32.781 1 97.94 839 TRP B CA 1
ATOM 13698 C C . TRP B 1 839 ? 15.094 37.344 34.156 1 97.94 839 TRP B C 1
ATOM 13700 O O . TRP B 1 839 ? 14.43 36.406 34.594 1 97.94 839 TRP B O 1
ATOM 13710 N N . SER B 1 840 ? 15.984 37.938 34.875 1 97.81 840 SER B N 1
ATOM 13711 C CA . SER B 1 840 ? 16.344 37.5 36.219 1 97.81 840 SER B CA 1
ATOM 13712 C C . SER B 1 840 ? 15.18 37.656 37.188 1 97.81 840 SER B C 1
ATOM 13714 O O . SER B 1 840 ? 14.922 36.75 38 1 97.81 840 SER B O 1
ATOM 13716 N N . ARG B 1 841 ? 14.516 38.781 37.094 1 97.81 841 ARG B N 1
ATOM 13717 C CA . ARG B 1 841 ? 13.344 39.031 37.938 1 97.81 841 ARG B CA 1
ATOM 13718 C C . ARG B 1 841 ? 12.25 38 37.656 1 97.81 841 ARG B C 1
ATOM 13720 O O . ARG B 1 841 ? 11.641 37.469 38.562 1 97.81 841 ARG B O 1
ATOM 13727 N N . THR B 1 842 ? 12.031 37.75 36.344 1 98.31 842 THR B N 1
ATOM 13728 C CA . THR B 1 842 ? 10.977 36.844 35.938 1 98.31 842 THR B CA 1
ATOM 13729 C C . THR B 1 842 ? 11.25 35.438 36.406 1 98.31 842 THR B C 1
ATOM 13731 O O . THR B 1 842 ? 10.359 34.75 36.938 1 98.31 842 THR B O 1
ATOM 13734 N N . VAL B 1 843 ? 12.477 34.938 36.25 1 98 843 VAL B N 1
ATOM 13735 C CA . VAL B 1 843 ? 12.852 33.594 36.688 1 98 843 VAL B CA 1
ATOM 13736 C C . VAL B 1 843 ? 12.688 33.469 38.188 1 98 843 VAL B C 1
ATOM 13738 O O . VAL B 1 843 ? 12.141 32.5 38.688 1 98 843 VAL B O 1
ATOM 13741 N N . ARG B 1 844 ? 13.125 34.469 38.906 1 97.56 844 ARG B N 1
ATOM 13742 C CA . ARG B 1 844 ? 13.031 34.438 40.375 1 97.56 844 ARG B CA 1
ATOM 13743 C C . ARG B 1 844 ? 11.578 34.344 40.812 1 97.56 844 ARG B C 1
ATOM 13745 O O . ARG B 1 844 ? 11.25 33.5 41.656 1 97.56 844 ARG B O 1
ATOM 13752 N N . TRP B 1 845 ? 10.766 35.125 40.25 1 97.94 845 TRP B N 1
ATOM 13753 C CA . TRP B 1 845 ? 9.367 35.156 40.688 1 97.94 845 TRP B CA 1
ATOM 13754 C C . TRP B 1 845 ? 8.641 33.906 40.25 1 97.94 845 TRP B C 1
ATOM 13756 O O . TRP B 1 845 ? 7.762 33.406 40.938 1 97.94 845 TRP B O 1
ATOM 13766 N N . LEU B 1 846 ? 8.922 33.406 39 1 97.81 846 LEU B N 1
ATOM 13767 C CA . LEU B 1 846 ? 8.312 32.188 38.5 1 97.81 846 LEU B CA 1
ATOM 13768 C C . LEU B 1 846 ? 8.609 31.031 39.469 1 97.81 846 LEU B C 1
ATOM 13770 O O . LEU B 1 846 ? 7.707 30.281 39.844 1 97.81 846 LEU B O 1
ATOM 13774 N N . LEU B 1 847 ? 9.867 30.906 39.906 1 97.75 847 LEU B N 1
ATOM 13775 C CA . LEU B 1 847 ? 10.273 29.828 40.812 1 97.75 847 LEU B CA 1
ATOM 13776 C C . LEU B 1 847 ? 9.633 30 42.188 1 97.75 847 LEU B C 1
ATOM 13778 O O . LEU B 1 847 ? 9.219 29.031 42.812 1 97.75 847 LEU B O 1
ATOM 13782 N N . THR B 1 848 ? 9.531 31.203 42.625 1 97.19 848 THR B N 1
ATOM 13783 C CA . THR B 1 848 ? 8.93 31.5 43.906 1 97.19 848 THR B CA 1
ATOM 13784 C C . THR B 1 848 ? 7.449 31.125 43.906 1 97.19 848 THR B C 1
ATOM 13786 O O . THR B 1 848 ? 6.961 30.516 44.875 1 97.19 848 THR B O 1
ATOM 13789 N N . LEU B 1 849 ? 6.812 31.469 42.906 1 97.56 849 LEU B N 1
ATOM 13790 C CA . LEU B 1 849 ? 5.367 31.266 42.844 1 97.56 849 LEU B CA 1
ATOM 13791 C C . LEU B 1 849 ? 5.027 29.797 42.625 1 97.56 849 LEU B C 1
ATOM 13793 O O . LEU B 1 849 ? 4.023 29.312 43.156 1 97.56 849 LEU B O 1
ATOM 13797 N N . THR B 1 850 ? 5.742 29.078 41.812 1 96 850 THR B N 1
ATOM 13798 C CA . THR B 1 850 ? 5.434 27.703 41.469 1 96 850 THR B CA 1
ATOM 13799 C C . THR B 1 850 ? 6.035 26.75 42.5 1 96 850 THR B C 1
ATOM 13801 O O . THR B 1 850 ? 5.633 25.578 42.594 1 96 850 THR B O 1
ATOM 13804 N N . GLY B 1 851 ? 7.023 27.188 43.219 1 94.44 851 GLY B N 1
ATOM 13805 C CA . GLY B 1 851 ? 7.711 26.344 44.188 1 94.44 851 GLY B CA 1
ATOM 13806 C C . GLY B 1 851 ? 8.773 25.469 43.562 1 94.44 851 GLY B C 1
ATOM 13807 O O . GLY B 1 851 ? 9.328 24.578 44.219 1 94.44 851 GLY B O 1
ATOM 13808 N N . GLN B 1 852 ? 9.078 25.734 42.312 1 94.94 852 GLN B N 1
ATOM 13809 C CA . GLN B 1 852 ? 10.102 24.969 41.594 1 94.94 852 GLN B CA 1
ATOM 13810 C C . GLN B 1 852 ? 11.5 25.391 42.031 1 94.94 852 GLN B C 1
ATOM 13812 O O . GLN B 1 852 ? 11.711 26.531 42.438 1 94.94 852 GLN B O 1
ATOM 13817 N N . ARG B 1 853 ? 12.43 24.391 41.969 1 94.75 853 ARG B N 1
ATOM 13818 C CA . ARG B 1 853 ? 13.82 24.719 42.25 1 94.75 853 ARG B CA 1
ATOM 13819 C C . ARG B 1 853 ? 14.523 25.266 41.031 1 94.75 853 ARG B C 1
ATOM 13821 O O . ARG B 1 853 ? 15.359 26.156 41.125 1 94.75 853 ARG B O 1
ATOM 13828 N N . GLU B 1 854 ? 14.172 24.609 39.906 1 93.88 854 GLU B N 1
ATOM 13829 C CA . GLU B 1 854 ? 14.727 25.016 38.625 1 93.88 854 GLU B CA 1
ATOM 13830 C C . GLU B 1 854 ? 13.648 25.031 37.531 1 93.88 854 GLU B C 1
ATOM 13832 O O . GLU B 1 854 ? 12.547 24.5 37.719 1 93.88 854 GLU B O 1
ATOM 13837 N N . LEU B 1 855 ? 13.969 25.766 36.5 1 93.75 855 LEU B N 1
ATOM 13838 C CA . LEU B 1 855 ? 13.047 25.797 35.375 1 93.75 855 LEU B CA 1
ATOM 13839 C C . LEU B 1 855 ? 12.742 24.406 34.875 1 93.75 855 LEU B C 1
ATOM 13841 O O . LEU B 1 855 ? 13.633 23.547 34.844 1 93.75 855 LEU B O 1
ATOM 13845 N N . LEU B 1 856 ? 11.445 24.047 34.5 1 90.94 856 LEU B N 1
ATOM 13846 C CA . LEU B 1 856 ? 10.93 22.844 33.844 1 90.94 856 LEU B CA 1
ATOM 13847 C C . LEU B 1 856 ? 10.891 21.672 34.812 1 90.94 856 LEU B C 1
ATOM 13849 O O . LEU B 1 856 ? 10.758 20.516 34.406 1 90.94 856 LEU B O 1
ATOM 13853 N N . ASP B 1 857 ? 10.969 21.906 36.094 1 90.94 857 ASP B N 1
ATOM 13854 C CA . ASP B 1 857 ? 10.859 20.828 37.062 1 90.94 857 ASP B CA 1
ATOM 13855 C C . ASP B 1 857 ? 9.508 20.125 36.969 1 90.94 857 ASP B C 1
ATOM 13857 O O . ASP B 1 857 ? 9.391 18.938 37.25 1 90.94 857 ASP B O 1
ATOM 13861 N N . SER B 1 858 ? 8.57 20.859 36.562 1 85.62 858 SER B N 1
ATOM 13862 C CA . SER B 1 858 ? 7.219 20.312 36.5 1 85.62 858 SER B CA 1
ATOM 13863 C C . SER B 1 858 ? 7.023 19.531 35.188 1 85.62 858 SER B C 1
ATOM 13865 O O . SER B 1 858 ? 6.004 18.875 35 1 85.62 858 SER B O 1
ATOM 13867 N N . ASN B 1 859 ? 7.895 19.594 34.312 1 85.88 859 ASN B N 1
ATOM 13868 C CA . ASN B 1 859 ? 7.875 18.875 33.062 1 85.88 859 ASN B CA 1
ATOM 13869 C C . ASN B 1 859 ? 9.203 18.172 32.781 1 85.88 859 ASN B C 1
ATOM 13871 O O . ASN B 1 859 ? 9.945 18.562 31.875 1 85.88 859 ASN B O 1
ATOM 13875 N N . PRO B 1 860 ? 9.328 17.078 33.438 1 82 860 PRO B N 1
ATOM 13876 C CA . PRO B 1 860 ? 10.633 16.406 33.375 1 82 860 PRO B CA 1
ATOM 13877 C C . PRO B 1 860 ? 10.945 15.883 31.969 1 82 860 PRO B C 1
ATOM 13879 O O . PRO B 1 860 ? 12.117 15.844 31.578 1 82 860 PRO B O 1
ATOM 13882 N N . LEU B 1 861 ? 9.922 15.492 31.266 1 76.38 861 LEU B N 1
ATOM 13883 C CA . LEU B 1 861 ? 10.148 15 29.906 1 76.38 861 LEU B CA 1
ATOM 13884 C C . LEU B 1 861 ? 10.719 16.109 29.016 1 76.38 861 LEU B C 1
ATOM 13886 O O . LEU B 1 861 ? 11.672 15.867 28.266 1 76.38 861 LEU B O 1
ATOM 13890 N N . LEU B 1 862 ? 10.18 17.266 29.125 1 81.25 862 LEU B N 1
ATOM 13891 C CA . LEU B 1 862 ? 10.68 18.391 28.328 1 81.25 862 LEU B CA 1
ATOM 13892 C C . LEU B 1 862 ? 12.07 18.812 28.812 1 81.25 862 LEU B C 1
ATOM 13894 O O . LEU B 1 862 ? 12.922 19.172 28 1 81.25 862 LEU B O 1
ATOM 13898 N N . LYS B 1 863 ? 12.266 18.781 30.078 1 85.62 863 LYS B N 1
ATOM 13899 C CA . LYS B 1 863 ? 13.555 19.141 30.656 1 85.62 863 LYS B CA 1
ATOM 13900 C C . LYS B 1 863 ? 14.672 18.266 30.094 1 85.62 863 LYS B C 1
ATOM 13902 O O . LYS B 1 863 ? 15.719 18.766 29.672 1 85.62 863 LYS B O 1
ATOM 13907 N N . ARG B 1 864 ? 14.375 17.031 30.016 1 80.62 864 ARG B N 1
ATOM 13908 C CA . ARG B 1 864 ? 15.359 16.078 29.484 1 80.62 864 ARG B CA 1
ATOM 13909 C C . ARG B 1 864 ? 15.57 16.297 27.984 1 80.62 864 ARG B C 1
ATOM 13911 O O . ARG B 1 864 ? 16.703 16.188 27.5 1 80.62 864 ARG B O 1
ATOM 13918 N N . SER B 1 865 ? 14.531 16.531 27.297 1 82.44 865 SER B N 1
ATOM 13919 C CA . SER B 1 865 ? 14.617 16.766 25.859 1 82.44 865 SER B CA 1
ATOM 13920 C C . SER B 1 865 ? 15.477 17.984 25.547 1 82.44 865 SER B C 1
ATOM 13922 O O . SER B 1 865 ? 16.328 17.938 24.656 1 82.44 865 SER B O 1
ATOM 13924 N N . VAL B 1 866 ? 15.273 19.016 26.312 1 82.44 866 VAL B N 1
ATOM 13925 C CA . VAL B 1 866 ? 15.992 20.266 26.094 1 82.44 866 VAL B CA 1
ATOM 13926 C C . VAL B 1 866 ? 17.469 20.078 26.438 1 82.44 866 VAL B C 1
ATOM 13928 O O . VAL B 1 866 ? 18.344 20.562 25.719 1 82.44 866 VAL B O 1
ATOM 13931 N N . GLN B 1 867 ? 17.688 19.375 27.453 1 79.19 867 GLN B N 1
ATOM 13932 C CA . GLN B 1 867 ? 19.062 19.141 27.891 1 79.19 867 GLN B CA 1
ATOM 13933 C C . GLN B 1 867 ? 19.812 18.281 26.891 1 79.19 867 GLN B C 1
ATOM 13935 O O . GLN B 1 867 ? 21.016 18.469 26.688 1 79.19 867 GLN B O 1
ATOM 13940 N N . ASN B 1 868 ? 19.141 17.469 26.328 1 77.44 868 ASN B N 1
ATOM 13941 C CA . ASN B 1 868 ? 19.766 16.578 25.344 1 77.44 868 ASN B CA 1
ATOM 13942 C C . ASN B 1 868 ? 20.016 17.297 24.016 1 77.44 868 ASN B C 1
ATOM 13944 O O . ASN B 1 868 ? 20.938 16.922 23.281 1 77.44 868 ASN B O 1
ATOM 13948 N N . ARG B 1 869 ? 19.344 18.375 23.734 1 85.38 869 ARG B N 1
ATOM 13949 C CA . ARG B 1 869 ? 19.391 18.984 22.406 1 85.38 869 ARG B CA 1
ATOM 13950 C C . ARG B 1 869 ? 20.359 20.156 22.391 1 85.38 869 ARG B C 1
ATOM 13952 O O . ARG B 1 869 ? 20.984 20.438 21.359 1 85.38 869 ARG B O 1
ATOM 13959 N N . PHE B 1 870 ? 20.531 20.812 23.438 1 86.88 870 PHE B N 1
ATOM 13960 C CA . PHE B 1 870 ? 21.219 22.094 23.469 1 86.88 870 PHE B CA 1
ATOM 13961 C C . PHE B 1 870 ? 22.672 21.953 23.016 1 86.88 870 PHE B C 1
ATOM 13963 O O . PHE B 1 870 ? 23.188 22.766 22.266 1 86.88 870 PHE B O 1
ATOM 13970 N N . PRO B 1 871 ? 23.312 20.844 23.422 1 85.31 871 PRO B N 1
ATOM 13971 C CA . PRO B 1 871 ? 24.688 20.703 22.969 1 85.31 871 PRO B CA 1
ATOM 13972 C C . PRO B 1 871 ? 24.812 20.641 21.453 1 85.31 871 PRO B C 1
ATOM 13974 O O . PRO B 1 871 ? 25.875 20.938 20.891 1 85.31 871 PRO B O 1
ATOM 13977 N N . TYR B 1 872 ? 23.797 20.391 20.828 1 87.19 872 TYR B N 1
ATOM 13978 C CA . TYR B 1 872 ? 23.859 20.219 19.391 1 87.19 872 TYR B CA 1
ATOM 13979 C C . TYR B 1 872 ? 23.328 21.469 18.672 1 87.19 872 TYR B C 1
ATOM 13981 O O . TYR B 1 872 ? 23.531 21.625 17.469 1 87.19 872 TYR B O 1
ATOM 13989 N N . ILE B 1 873 ? 22.75 22.406 19.375 1 91 873 ILE B N 1
ATOM 13990 C CA . ILE B 1 873 ? 22.219 23.625 18.781 1 91 873 ILE B CA 1
ATOM 13991 C C . ILE B 1 873 ? 23.203 24.766 19 1 91 873 ILE B C 1
ATOM 13993 O O . ILE B 1 873 ? 23.266 25.703 18.188 1 91 873 ILE B O 1
ATOM 13997 N N . ASP B 1 874 ? 23.969 24.688 19.969 1 91.19 874 ASP B N 1
ATOM 13998 C CA . ASP B 1 874 ? 24.859 25.781 20.344 1 91.19 874 ASP B CA 1
ATOM 13999 C C . ASP B 1 874 ? 25.875 26.078 19.234 1 91.19 874 ASP B C 1
ATOM 14001 O O . ASP B 1 874 ? 26.109 27.234 18.891 1 91.19 874 ASP B O 1
ATOM 14005 N N . PRO B 1 875 ? 26.406 24.984 18.703 1 90.69 875 PRO B N 1
ATOM 14006 C CA . PRO B 1 875 ? 27.328 25.25 17.594 1 90.69 875 PRO B CA 1
ATOM 14007 C C . PRO B 1 875 ? 26.656 26 16.453 1 90.69 875 PRO B C 1
ATOM 14009 O O . PRO B 1 875 ? 27.297 26.828 15.797 1 90.69 875 PRO B O 1
ATOM 14012 N N . LEU B 1 876 ? 25.469 25.781 16.203 1 93.81 876 LEU B N 1
ATOM 14013 C CA . LEU B 1 876 ? 24.734 26.438 15.125 1 93.81 876 LEU B CA 1
ATOM 14014 C C . LEU B 1 876 ? 24.594 27.938 15.414 1 93.81 876 LEU B C 1
ATOM 14016 O O . LEU B 1 876 ? 24.719 28.766 14.5 1 93.81 876 LEU B O 1
ATOM 14020 N N . HIS B 1 877 ? 24.391 28.266 16.656 1 93.69 877 HIS B N 1
ATOM 14021 C CA . HIS B 1 877 ? 24.281 29.656 17.031 1 93.69 877 HIS B CA 1
ATOM 14022 C C . HIS B 1 877 ? 25.594 30.406 16.828 1 93.69 877 HIS B C 1
ATOM 14024 O O . HIS B 1 877 ? 25.609 31.5 16.281 1 93.69 877 HIS B O 1
ATOM 14030 N N . LEU B 1 878 ? 26.641 29.75 17.234 1 91.56 878 LEU B N 1
ATOM 14031 C CA . LEU B 1 878 ? 27.938 30.406 17.141 1 91.56 878 LEU B CA 1
ATOM 14032 C C . LEU B 1 878 ? 28.344 30.609 15.68 1 91.56 878 LEU B C 1
ATOM 14034 O O . LEU B 1 878 ? 28.859 31.672 15.32 1 91.56 878 LEU B O 1
ATOM 14038 N N . VAL B 1 879 ? 28.078 29.641 14.891 1 92.31 879 VAL B N 1
ATOM 14039 C CA . VAL B 1 879 ? 28.406 29.75 13.477 1 92.31 879 VAL B CA 1
ATOM 14040 C C . VAL B 1 879 ? 27.516 30.812 12.828 1 92.31 879 VAL B C 1
ATOM 14042 O O . VAL B 1 879 ? 27.969 31.594 11.992 1 92.31 879 VAL B O 1
ATOM 14045 N N . GLN B 1 880 ? 26.281 30.828 13.18 1 94.19 880 GLN B N 1
ATOM 14046 C CA . GLN B 1 880 ? 25.344 31.797 12.625 1 94.19 880 GLN B CA 1
ATOM 14047 C C . GLN B 1 880 ? 25.797 33.219 12.93 1 94.19 880 GLN B C 1
ATOM 14049 O O . GLN B 1 880 ? 25.781 34.094 12.055 1 94.19 880 GLN B O 1
ATOM 14054 N N . VAL B 1 881 ? 26.234 33.469 14.148 1 93.62 881 VAL B N 1
ATOM 14055 C CA . VAL B 1 881 ? 26.672 34.781 14.57 1 93.62 881 VAL B CA 1
ATOM 14056 C C . VAL B 1 881 ? 27.891 35.219 13.758 1 93.62 881 VAL B C 1
ATOM 14058 O O . VAL B 1 881 ? 27.984 36.375 13.32 1 93.62 881 VAL B O 1
ATOM 14061 N N . GLU B 1 882 ? 28.766 34.281 13.562 1 90.25 882 GLU B N 1
ATOM 14062 C CA . GLU B 1 882 ? 29.969 34.594 12.789 1 90.25 882 GLU B CA 1
ATOM 14063 C C . GLU B 1 882 ? 29.625 34.906 11.336 1 90.25 882 GLU B C 1
ATOM 14065 O O . GLU B 1 882 ? 30.172 35.844 10.75 1 90.25 882 GLU B O 1
ATOM 14070 N N . LEU B 1 883 ? 28.781 34.156 10.805 1 92.19 883 LEU B N 1
ATOM 14071 C CA . LEU B 1 883 ? 28.391 34.375 9.414 1 92.19 883 LEU B CA 1
ATOM 14072 C C . LEU B 1 883 ? 27.656 35.688 9.266 1 92.19 883 LEU B C 1
ATOM 14074 O O . LEU B 1 883 ? 27.828 36.406 8.266 1 92.19 883 LEU B O 1
ATOM 14078 N N . LEU B 1 884 ? 26.844 36.031 10.195 1 93.25 884 LEU B N 1
ATOM 14079 C CA . LEU B 1 884 ? 26.141 37.312 10.18 1 93.25 884 LEU B CA 1
ATOM 14080 C C . LEU B 1 884 ? 27.125 38.469 10.258 1 93.25 884 LEU B C 1
ATOM 14082 O O . LEU B 1 884 ? 26.969 39.469 9.555 1 93.25 884 LEU B O 1
ATOM 14086 N N . ARG B 1 885 ? 28.062 38.312 11.133 1 91.56 885 ARG B N 1
ATOM 14087 C CA . ARG B 1 885 ? 29.078 39.344 11.281 1 91.56 885 ARG B CA 1
ATOM 14088 C C . ARG B 1 885 ? 29.781 39.625 9.961 1 91.56 885 ARG B C 1
ATOM 14090 O O . ARG B 1 885 ? 29.922 40.781 9.562 1 91.56 885 ARG B O 1
ATOM 14097 N N . ARG B 1 886 ? 30.109 38.625 9.281 1 89.38 886 ARG B N 1
ATOM 14098 C CA . ARG B 1 886 ? 30.812 38.719 8.008 1 89.38 886 ARG B CA 1
ATOM 14099 C C . ARG B 1 886 ? 29.891 39.312 6.93 1 89.38 886 ARG B C 1
ATOM 14101 O O . ARG B 1 886 ? 30.297 40.188 6.156 1 89.38 886 ARG B O 1
ATOM 14108 N N . HIS B 1 887 ? 28.766 38.812 6.91 1 90.75 887 HIS B N 1
ATOM 14109 C CA . HIS B 1 887 ? 27.797 39.281 5.914 1 90.75 887 HIS B CA 1
ATOM 14110 C C . HIS B 1 887 ? 27.469 40.75 6.082 1 90.75 887 HIS B C 1
ATOM 14112 O O . HIS B 1 887 ? 27.438 41.5 5.105 1 90.75 887 HIS B O 1
ATOM 14118 N N . ARG B 1 888 ? 27.25 41.156 7.277 1 91.19 888 ARG B N 1
ATOM 14119 C CA . ARG B 1 888 ? 26.875 42.531 7.566 1 91.19 888 ARG B CA 1
ATOM 14120 C C . ARG B 1 888 ? 28.078 43.469 7.434 1 91.19 888 ARG B C 1
ATOM 14122 O O . ARG B 1 888 ? 27.906 44.688 7.305 1 91.19 888 ARG B O 1
ATOM 14129 N N . ALA B 1 889 ? 29.25 42.906 7.41 1 89.44 889 ALA B N 1
ATOM 14130 C CA . ALA B 1 889 ? 30.469 43.688 7.176 1 89.44 889 ALA B CA 1
ATOM 14131 C C . ALA B 1 889 ? 30.688 43.906 5.684 1 89.44 889 ALA B C 1
ATOM 14133 O O . ALA B 1 889 ? 31.609 44.625 5.293 1 89.44 889 ALA B O 1
ATOM 14134 N N . GLY B 1 890 ? 29.875 43.312 4.824 1 88.62 890 GLY B N 1
ATOM 14135 C CA . GLY B 1 890 ? 29.922 43.625 3.406 1 88.62 890 GLY B CA 1
ATOM 14136 C C . GLY B 1 890 ? 30.375 42.469 2.553 1 88.62 890 GLY B C 1
ATOM 14137 O O . GLY B 1 890 ? 30.422 42.562 1.326 1 88.62 890 GLY B O 1
ATOM 14138 N N . GLU B 1 891 ? 30.641 41.375 3.15 1 87.06 891 GLU B N 1
ATOM 14139 C CA . GLU B 1 891 ? 31.016 40.188 2.371 1 87.06 891 GLU B CA 1
ATOM 14140 C C . GLU B 1 891 ? 29.797 39.625 1.64 1 87.06 891 GLU B C 1
ATOM 14142 O O . GLU B 1 891 ? 28.812 39.25 2.268 1 87.06 891 GLU B O 1
ATOM 14147 N N . ASP B 1 892 ? 29.844 39.594 0.298 1 83.38 892 ASP B N 1
ATOM 14148 C CA . ASP B 1 892 ? 28.688 39.188 -0.479 1 83.38 892 ASP B CA 1
ATOM 14149 C C . ASP B 1 892 ? 28.906 37.812 -1.118 1 83.38 892 ASP B C 1
ATOM 14151 O O . ASP B 1 892 ? 28.531 37.594 -2.271 1 83.38 892 ASP B O 1
ATOM 14155 N N . ASP B 1 893 ? 29.422 36.938 -0.417 1 88 893 ASP B N 1
ATOM 14156 C CA . ASP B 1 893 ? 29.594 35.562 -0.875 1 88 893 ASP B CA 1
ATOM 14157 C C . ASP B 1 893 ? 28.297 34.781 -0.737 1 88 893 ASP B C 1
ATOM 14159 O O . ASP B 1 893 ? 27.703 34.719 0.345 1 88 893 ASP B O 1
ATOM 14163 N N . PRO B 1 894 ? 27.844 34.156 -1.914 1 85.44 894 PRO B N 1
ATOM 14164 C CA . PRO B 1 894 ? 26.594 33.375 -1.863 1 85.44 894 PRO B CA 1
ATOM 14165 C C . PRO B 1 894 ? 26.656 32.25 -0.839 1 85.44 894 PRO B C 1
ATOM 14167 O O . PRO B 1 894 ? 25.625 31.859 -0.281 1 85.44 894 PRO B O 1
ATOM 14170 N N . ARG B 1 895 ? 27.844 31.797 -0.556 1 85.12 895 ARG B N 1
ATOM 14171 C CA . ARG B 1 895 ? 28 30.719 0.42 1 85.12 895 ARG B CA 1
ATOM 14172 C C . ARG B 1 895 ? 27.703 31.219 1.83 1 85.12 895 ARG B C 1
ATOM 14174 O O . ARG B 1 895 ? 27.328 30.422 2.701 1 85.12 895 ARG B O 1
ATOM 14181 N N . LEU B 1 896 ? 27.906 32.438 2.057 1 87.81 896 LEU B N 1
ATOM 14182 C CA . LEU B 1 896 ? 27.609 33 3.359 1 87.81 896 LEU B CA 1
ATOM 14183 C C . LEU B 1 896 ? 26.094 33.094 3.58 1 87.81 896 LEU B C 1
ATOM 14185 O O . LEU B 1 896 ? 25.594 32.75 4.652 1 87.81 896 LEU B O 1
ATOM 14189 N N . ARG B 1 897 ? 25.406 33.5 2.619 1 87.62 897 ARG B N 1
ATOM 14190 C CA . ARG B 1 897 ? 23.953 33.625 2.711 1 87.62 897 ARG B CA 1
ATOM 14191 C C . ARG B 1 897 ? 23.312 32.25 2.902 1 87.62 897 ARG B C 1
ATOM 14193 O O . ARG B 1 897 ? 22.391 32.094 3.699 1 87.62 897 ARG B O 1
ATOM 14200 N N . LEU B 1 898 ? 23.828 31.359 2.186 1 88.44 898 LEU B N 1
ATOM 14201 C CA . LEU B 1 898 ? 23.328 30 2.312 1 88.44 898 LEU B CA 1
ATOM 14202 C C . LEU B 1 898 ? 23.547 29.469 3.729 1 88.44 898 LEU B C 1
ATOM 14204 O O . LEU B 1 898 ? 22.656 28.859 4.309 1 88.44 898 LEU B O 1
ATOM 14208 N N . GLY B 1 899 ? 24.719 29.688 4.203 1 91.06 899 GLY B N 1
ATOM 14209 C CA . GLY B 1 899 ? 25.031 29.25 5.555 1 91.06 899 GLY B CA 1
ATOM 14210 C C . GLY B 1 899 ? 24.109 29.844 6.602 1 91.06 899 GLY B C 1
ATOM 14211 O O . GLY B 1 899 ? 23.688 29.156 7.531 1 91.06 899 GLY B O 1
ATOM 14212 N N . ILE B 1 900 ? 23.844 31.109 6.43 1 92 900 ILE B N 1
ATOM 14213 C CA . ILE B 1 900 ? 22.938 31.781 7.355 1 92 900 ILE B CA 1
ATOM 14214 C C . ILE B 1 900 ? 21.547 31.156 7.289 1 92 900 ILE B C 1
ATOM 14216 O O . ILE B 1 900 ? 20.953 30.844 8.32 1 92 900 ILE B O 1
ATOM 14220 N N . HIS B 1 901 ? 21.109 30.922 6.156 1 88.75 901 HIS B N 1
ATOM 14221 C CA . HIS B 1 901 ? 19.781 30.328 5.977 1 88.75 901 HIS B CA 1
ATOM 14222 C C . HIS B 1 901 ? 19.734 28.906 6.535 1 88.75 901 HIS B C 1
ATOM 14224 O O . HIS B 1 901 ? 18.75 28.531 7.172 1 88.75 901 HIS B O 1
ATOM 14230 N N . LEU B 1 902 ? 20.734 28.156 6.324 1 90.94 902 LEU B N 1
ATOM 14231 C CA . LEU B 1 902 ? 20.797 26.797 6.836 1 90.94 902 LEU B CA 1
ATOM 14232 C C . LEU B 1 902 ? 20.812 26.797 8.359 1 90.94 902 LEU B C 1
ATOM 14234 O O . LEU B 1 902 ? 20.203 25.922 8.984 1 90.94 902 LEU B O 1
ATOM 14238 N N . SER B 1 903 ? 21.547 27.719 8.852 1 92.5 903 SER B N 1
ATOM 14239 C CA . SER B 1 903 ? 21.625 27.781 10.312 1 92.5 903 SER B CA 1
ATOM 14240 C C . SER B 1 903 ? 20.281 28.156 10.914 1 92.5 903 SER B C 1
ATOM 14242 O O . SER B 1 903 ? 19.922 27.672 11.992 1 92.5 903 SER B O 1
ATOM 14244 N N . ILE B 1 904 ? 19.547 29.047 10.25 1 89.81 904 ILE B N 1
ATOM 14245 C CA . ILE B 1 904 ? 18.219 29.391 10.711 1 89.81 904 ILE B CA 1
ATOM 14246 C C . ILE B 1 904 ? 17.328 28.156 10.758 1 89.81 904 ILE B C 1
ATOM 14248 O O . ILE B 1 904 ? 16.625 27.922 11.734 1 89.81 904 ILE B O 1
ATOM 14252 N N . ASN B 1 905 ? 17.438 27.375 9.773 1 86.38 905 ASN B N 1
ATOM 14253 C CA . ASN B 1 905 ? 16.672 26.141 9.695 1 86.38 905 ASN B CA 1
ATOM 14254 C C . ASN B 1 905 ? 17.094 25.156 10.781 1 86.38 905 ASN B C 1
ATOM 14256 O O . ASN B 1 905 ? 16.25 24.469 11.359 1 86.38 905 ASN B O 1
ATOM 14260 N N . GLY B 1 906 ? 18.312 25.016 10.945 1 90 906 GLY B N 1
ATOM 14261 C CA . GLY B 1 906 ? 18.828 24.094 11.93 1 90 906 GLY B CA 1
ATOM 14262 C C . GLY B 1 906 ? 18.422 24.438 13.352 1 90 906 GLY B C 1
ATOM 14263 O O . GLY B 1 906 ? 18.047 23.547 14.125 1 90 906 GLY B O 1
ATOM 14264 N N . ILE B 1 907 ? 18.562 25.703 13.648 1 91.38 907 ILE B N 1
ATOM 14265 C CA . ILE B 1 907 ? 18.203 26.172 14.992 1 91.38 907 ILE B CA 1
ATOM 14266 C C . ILE B 1 907 ? 16.703 25.969 15.219 1 91.38 907 ILE B C 1
ATOM 14268 O O . ILE B 1 907 ? 16.297 25.531 16.297 1 91.38 907 ILE B O 1
ATOM 14272 N N . ALA B 1 908 ? 15.945 26.297 14.227 1 85.75 908 ALA B N 1
ATOM 14273 C CA . ALA B 1 908 ? 14.508 26.094 14.328 1 85.75 908 ALA B CA 1
ATOM 14274 C C . ALA B 1 908 ? 14.172 24.625 14.562 1 85.75 908 ALA B C 1
ATOM 14276 O O . ALA B 1 908 ? 13.305 24.297 15.375 1 85.75 908 ALA B O 1
ATOM 14277 N N . ALA B 1 909 ? 14.828 23.781 13.875 1 82.94 909 ALA B N 1
ATOM 14278 C CA . ALA B 1 909 ? 14.625 22.328 14.023 1 82.94 909 ALA B CA 1
ATOM 14279 C C . ALA B 1 909 ? 15.008 21.859 15.422 1 82.94 909 ALA B C 1
ATOM 14281 O O . ALA B 1 909 ? 14.32 21.016 16.016 1 82.94 909 ALA B O 1
ATOM 14282 N N . GLY B 1 910 ? 16.078 22.391 15.883 1 85.75 910 GLY B N 1
ATOM 14283 C CA . GLY B 1 910 ? 16.547 22.016 17.203 1 85.75 910 GLY B CA 1
ATOM 14284 C C . GLY B 1 910 ? 15.633 22.469 18.312 1 85.75 910 GLY B C 1
ATOM 14285 O O . GLY B 1 910 ? 15.422 21.75 19.297 1 85.75 910 GLY B O 1
ATOM 14286 N N . LEU B 1 911 ? 15.148 23.625 18.094 1 84.44 911 LEU B N 1
ATOM 14287 C CA . LEU B 1 911 ? 14.273 24.188 19.109 1 84.44 911 LEU B CA 1
ATOM 14288 C C . LEU B 1 911 ? 12.844 23.656 18.953 1 84.44 911 LEU B C 1
ATOM 14290 O O . LEU B 1 911 ? 12.023 23.797 19.859 1 84.44 911 LEU B O 1
ATOM 14294 N N . ARG B 1 912 ? 12.547 23.031 17.812 1 73.81 912 ARG B N 1
ATOM 14295 C CA . ARG B 1 912 ? 11.211 22.578 17.453 1 73.81 912 ARG B CA 1
ATOM 14296 C C . ARG B 1 912 ? 10.188 23.688 17.578 1 73.81 912 ARG B C 1
ATOM 14298 O O . ARG B 1 912 ? 9.117 23.5 18.172 1 73.81 912 ARG B O 1
ATOM 14305 N N . ASN B 1 913 ? 10.625 24.828 17.266 1 65.88 913 ASN B N 1
ATOM 14306 C CA . ASN B 1 913 ? 9.766 26 17.391 1 65.88 913 ASN B CA 1
ATOM 14307 C C . ASN B 1 913 ? 10.109 27.047 16.344 1 65.88 913 ASN B C 1
ATOM 14309 O O . ASN B 1 913 ? 11.266 27.469 16.234 1 65.88 913 ASN B O 1
ATOM 14313 N N . SER B 1 914 ? 9.328 27.25 15.398 1 53.62 914 SER B N 1
ATOM 14314 C CA . SER B 1 914 ? 9.602 28.297 14.422 1 53.62 914 SER B CA 1
ATOM 14315 C C . SER B 1 914 ? 8.766 29.547 14.711 1 53.62 914 SER B C 1
ATOM 14317 O O . SER B 1 914 ? 8.633 30.422 13.859 1 53.62 914 SER B O 1
ATOM 14319 N N . GLY B 1 915 ? 8.367 29.734 15.938 1 54.72 915 GLY B N 1
ATOM 14320 C CA . GLY B 1 915 ? 7.641 30.953 16.281 1 54.72 915 GLY B CA 1
ATOM 14321 C C . GLY B 1 915 ? 6.137 30.766 16.281 1 54.72 915 GLY B C 1
ATOM 14322 O O . GLY B 1 915 ? 5.621 29.781 15.75 1 54.72 915 GLY B O 1
#

Nearest PDB structures (foldseek):
  3zgb-assembly1_A-2  TM=8.988E-01  e=2.926E-53  Flaveria pringlei
  6u2t-assembly1_B  TM=8.973E-01  e=4.075E-53  Zea mays
  8qx1-assembly1_A  TM=8.866E-01  e=2.016E-53  Arabidopsis thaliana
  3zgb-assembly1_B-2  TM=8.947E-01  e=8.949E-53  Flaveria pringlei
  8qx1-assembly2_C  TM=8.882E-01  e=4.247E-53  Arabidopsis thaliana

Secondary structure (DSSP, 8-state):
-HHHHHHHTHHHHHHHHHHHHHHHHHHHHHH-HHHHHHHHHHHHHHHHHHHT-S-THHHHHHHHT--HHHHHHHHHHHHHHHHHHHHHHHHHHHHHHHHHHHHTPPPPTTSHHHHHHHHHHTT--HHHHHHHHHH-EEEEEE---TT----HHHHHHHHHHHHHHHHHHHB---HHHHHHHHHHHHHHHHHHHTB-SS-SSPPPHHHHHHHHHHHIIIIIHHHHHHHHHHHHHHH--------B--EE-TTTB-TT-TT--HHHHHHHHHHHHHHHHHHHHHHHHHHHHH--B-TTTS---HHHHHHHHTT--S-GGGTT-HHHHHHHHHHHHHHHHHHHHHSS--SSPPSS--PPPSSHHHHHHHHHHHHHHHHHTT-HHHHTTHHHHHHHHHHHHTTTSSEEEEEEEHHHHHHHHHHHHHHH-TT--GGGS-HHHHHHHHHHHHHSSS-S--TTS---HHHHHHHHHHHHHHHHHHHT-GGG--EEEEET--SHHHHHHHHHHHHHTTSEEGGGTEE-SEEEEEE-SHHHHHHHHHHHHHHHTSHHHHHHHHHTTSEEEEEEESHHHHHHH-HHHHHHHHHHHHHHHHHHHHHHT-EEEEEEE------SSSHHHHHHHHTSPTTSSTTEEEEEE-THHHHHHHSSHHHHHHHHHHHHHHHHHHHHS------SSHHHHHHHHHHHHHHHHHHHHHHTTSTTHHHHHHHHSSHHHHHT-TT-SS-SBSSS---GGGB-HHHHHHHHHHTT--GGGTTTHHHHHHHHHHTTGGGT--HHHHHHHHHHHHHH-HHHHHHHHHHHHHHHH--HHHHHHHHTT-S-HHHHHHHHHHHHHHHHHHHHHHHHHH--SSTTTT-HHHHHHHHHHHHHHHHHHHHHHHHHHHHHTT---HHHHHHHHHHHHHHHHHHT---/-HHHHHHHTHHHHHHHHHHHHHHHHHHHHHH-HHHHHHHHHHHHHHHHHHHT-S-THHHHHHHHT--HHHHHHHHHHHHHHHHHHHHHHHHHHHHHHHHHHHHTPPPPTTSHHHHHHHHHHTT--HHHHHHHHHH-EEEEEE---TT----HHHHHHHHHHHHHHHHHHHB---HHHHHHHHHHHHHHHHHHHTB-SS-SSPPPHHHHHHHHHHHIIIIIHHHHHHHHHHHHHHH--------B--EE-TTTB-TT-TT--HHHHHHHHHHHHHHHHHHHHHHHHHHHHH--B-TTTS---HHHHHHHHTT--S-GGGTT-HHHHHHHHHHHHHHHHHHHHHSS--SSPPSS--PPPSSHHHHHHHHHHHHHHHHHTT-HHHHTTHHHHHHHHHHHHTTTSSEEEEEEEHHHHHHHHHHHHHHH-TT--GGGS-HHHHHHHHHHHHHSSS-S--TTS---HHHHHHHHHHHHHHHHHHHT-GGG--EEEEET--SHHHHHHHHHHHHHTTSEEGGGTEE-SEEEEEE-SHHHHHHHHHHHHHHHTSHHHHHHHHHTTSEEEEEEESHHHHHHH-HHHHHHHHHHHHHHHHHHHHHHT-EEEEEEE------SSSHHHHHHHHTSPTTSSTTEEEEEE-THHHHHHHSSHHHHHHHHHHHHHHHHHHHHS------SSHHHHHHHHHHHHHHHHHHHHHHTTSTTHHHHHHHHSSHHHHHT-TT-SS-SBSSS---GGGB-HHHHHHHHHHTT--GGGTTTHHHHHHHHHHTTTTTT--HHHHHHHHHHHHHH-HHHHHHHHHHHHHHHH--HHHHHHHHTT-S-HHHHHHHHHHHHHHHHHHHHHHHHHH--SSTTTT-HHHHHHHHHHHHHHHHHHHHHHHHHHHHHTT---HHHHHHHHHHHHHHHHHHT---

Radius of gyration: 40.71 Å; Cα contacts (8 Å, |Δi|>4): 2919; chains: 2; bounding box: 74×133×111 Å

Foldseek 3Di:
DVVVVVVLCVQLVVQLVVLLVLLLVLCCVPPNDVLSVLLVVLLVLLLCVLVVNDDCVSNLVSLVPDDLVSLLSSLLSLLLSLLSSLLSVVLSVVLVVVVCVVVVHDDDALFLNVLLVVCVVLVNDLVNLLVLLQPFAAEAEEEFFLQQFFDPLLLVLSVQLSVLVVCVVPDDDDPVRVVVSVVSNSVSSSVSSVDDGGDPFFDALVVSLVVVLLLLVFAVLQQVLVLLLVNCVSSNDHPLAQRYAYAYARLFEPALFVRNFLVSNLVSQLVLLLSLLLSLLVLLVVVLVVQLDFCVVFPFDPLLQVLLCQLPDLDPVRVRRSLSSSSLSLSQQSQQLNCVSNVDGDPDHRSDHDHHDQWLVSSLVSLVSSCVGCVVRVNNVSCSPSSSSSSSSCSHCISRRHAHEHEYELVLLQVLVQQLCCVVPVVDRLVPDDQVVNVVVLVVLLPDLDASDDPPDDDDPSNVRVLSNLLSLVVSCNSHNLRNYAEYEYPPDQALSSQSSVVNSNSNNPCDDLVVLEHSHAYEYEQEALNSLVCVLVRVVVNLVDPSSCSNCVNVVQEHEYEYHQLRHLLHQFQLLSLLSRLVSLVSNQVSSVVSVGQYAYAYADEQPDPPPLVLVLLVLLQHAQRNLLSHYHYYYYRLNCCSQRSNNVSVSSNSSSSVSSSSCVNSVVSHQDDPDPVLSVLSVQLSVQLRCQVCCQCPVDPCNLLLLVQLWCLVLSQVRSSHSRGQFSDPDSDSSGGDSLSSQLRCLLLLLSRRLFGSNLRSLVVSLVCQVVVVHHSVVSLVVLLVCCVPRSSSVSSLLSSLLSLLRHDVVLSVLSLVRRPPNVSSVVSSVSSVVRSVSRQVSSCSSPVHPHRCPVPVVSNVLLSVLSSSLSSLSSSLSVLSSCVVVPDDDPSSSSSNNSSSSSNCSSSVHSD/DVVVVVVLCVQLVVQLVVLLVLLLVLCCVPPNDVLSVLLVVLLVLLLCVLVVNDDPVSNLVSLVPDDLVSLLLSLLSLLLSLLSSLLSVVLSVVLVVVVCVVVVHDDDALFLNVLLVVCVVLVNDLVNVLVLLQPFAAEAEEEFFLQQFFDPLLLVLSVQLSVLVVCVVPDDDDPVRVVVSVVSNSVSSSVNSVDDGGDPFFDALVVSLVVVLLLLLFAVLQQVLVLLLVNCVSSNDHPLAQRYAYAYARLFECALFPRNFLVSNLVSQLVLLLSLLLSLLVLLVVVLVVQLDFCVVFPFDPLLQVLLCQLPDLDPVRVRRSLSSSSLSLSQQSQQLNCVRNVDGDPDHRSDHDHHDQWLVSSLVSLVSSCVGCVVRVNNVSCSPSSSSSSSSCSHCISRRHAHEHEYELVLLQVLVQQLCCVVPVVDRLVPDDQVVNVVVLVVLLPDLDASDDPPDDDDPSNVRVLSNLLSLVVSCNSHNLRNYAEYEYPPDQALSSQSSVVNSNSNNPCDDLVVLEHSHAYEYEQEALNSLVCVLVRVVVNLVDPSSCSNCVNVVQEHEYEYHQLRHLLHQFQLLSLLSNLVSLVSNQVSSVVSVGQYAYAYADEQPDPPDLVLVLLVLLQHAQRSLLSHYHYYDYRLNCCSQRSNNVSVSSNSSSSVSSSSCVNSVVSHQDDPDPVLSVLSVQLSVQLRCQVCCQCPVDPCNLLLLVQLWCLVLSQVRSSHSRGQFSDPDSDSSGGDSLSSQLRCLLLLLSRSLFGSNLRSLVVSLVCQVVVVHHSVVSLVVLLVCCPRRSSSVSSLLSSLLSLLSHDVVLSVLSLVRRPPNVSSCVSSVSSVVRSVSRQVSSCSSPVNPHRCPVPVVSNVLLSVLSSSLSSLSSSLSVLSSCVVVPDDDPSSSSSNNSSSSSNCSSSVHSD

Organism: Hydrogenophilus thermoluteolus (NCBI:txid297)

Solvent-accessible surface area (backbone atoms only — not comparable to full-atom values): 92494 Å² total; per-residue (Å²): 110,70,66,65,49,59,55,70,44,43,64,44,54,53,46,38,50,50,55,48,49,52,50,47,51,44,41,27,72,75,63,31,64,69,52,35,48,49,48,49,49,50,45,51,43,34,43,31,35,77,71,67,74,45,67,71,62,60,49,51,53,58,58,69,70,50,51,72,68,51,46,42,51,45,35,50,50,40,24,52,48,31,51,51,41,50,47,36,50,54,49,43,53,52,52,51,53,45,51,37,49,56,72,62,50,78,70,47,91,46,32,55,68,29,39,54,51,49,35,51,74,72,66,52,51,65,64,57,50,39,54,44,44,55,69,22,37,40,31,51,23,40,43,72,32,49,58,31,52,68,39,68,67,52,51,51,37,50,48,50,42,47,48,47,53,48,45,64,72,36,37,73,62,36,62,69,54,45,52,49,45,52,50,49,42,51,35,35,51,47,47,49,70,32,30,66,64,64,56,87,44,63,46,49,62,65,54,49,39,53,56,54,47,50,40,37,67,60,13,47,64,63,35,49,30,53,52,54,51,52,48,33,72,73,69,41,91,55,84,75,46,66,22,68,42,50,30,28,29,54,43,32,51,31,62,66,25,88,76,49,40,40,69,43,29,52,51,39,52,39,52,33,22,46,54,33,46,52,53,48,48,52,51,40,53,52,46,33,65,69,36,56,38,23,47,92,70,44,66,71,39,71,69,38,49,56,43,13,56,69,36,55,79,88,44,84,77,49,67,48,18,43,61,25,31,24,33,50,28,50,42,12,15,50,40,34,32,42,23,69,68,65,70,49,74,55,56,74,74,60,94,49,89,48,69,47,56,89,38,48,65,58,51,49,48,53,54,46,40,53,46,51,28,33,43,75,60,68,34,49,68,58,40,64,41,71,57,42,39,51,54,43,38,45,66,50,26,41,47,35,41,39,32,34,31,33,30,39,40,34,69,57,47,49,54,37,50,34,52,40,44,32,71,72,36,72,89,48,62,57,86,77,44,54,70,72,54,43,40,51,53,51,52,55,53,58,71,43,88,65,65,66,74,54,94,88,55,88,68,56,71,68,44,48,49,54,51,42,35,48,46,42,51,43,49,44,34,73,71,60,28,59,66,33,44,45,40,36,36,30,38,72,37,81,53,55,50,54,56,50,48,51,50,49,54,34,35,68,54,62,44,26,35,68,95,72,39,41,52,62,49,47,74,23,47,22,28,31,44,67,67,27,33,70,42,42,46,56,43,51,51,59,43,57,66,34,62,68,54,44,45,29,33,48,61,57,72,30,51,47,49,37,32,43,39,48,49,49,12,25,75,69,34,19,31,57,26,26,55,50,48,50,51,49,30,45,46,45,38,46,54,46,28,57,72,72,66,39,47,65,30,44,32,40,44,45,67,26,73,52,56,83,80,48,50,46,61,30,49,54,54,31,22,37,41,68,69,44,47,67,37,23,40,31,34,44,38,28,31,59,35,42,52,73,41,30,64,46,38,71,53,23,41,50,48,53,36,15,54,51,20,26,42,50,40,33,45,72,67,60,46,39,15,49,66,85,43,76,63,54,58,56,50,48,52,52,35,23,53,43,12,28,49,50,29,40,48,50,68,74,63,34,88,60,36,63,58,43,51,57,41,28,31,51,48,69,60,56,55,67,45,41,32,24,66,47,62,60,44,72,53,103,64,85,48,73,87,49,44,39,48,50,58,56,45,27,21,30,48,75,30,20,58,36,50,67,49,48,48,23,49,20,58,9,52,52,51,56,34,68,43,16,63,83,70,75,44,46,47,66,56,48,50,51,49,50,29,47,38,43,73,66,19,43,36,52,30,49,53,50,50,52,28,33,53,45,56,60,64,36,37,66,75,62,24,48,56,29,42,65,58,27,85,59,51,69,61,34,51,56,53,47,50,53,52,52,51,43,49,53,40,28,54,52,49,52,28,64,41,71,66,42,92,50,79,36,64,91,37,57,69,57,43,52,52,50,63,66,39,46,40,54,36,50,61,39,52,55,50,34,47,53,43,47,52,45,41,76,71,64,52,83,50,71,66,50,55,50,37,42,53,46,25,54,51,23,46,29,50,51,64,56,39,66,57,112,69,67,65,48,56,56,69,44,42,64,44,55,52,46,38,51,49,56,48,49,54,50,48,52,44,41,28,73,76,62,32,65,67,52,35,48,51,50,48,49,50,46,52,43,34,43,32,35,76,71,67,73,45,65,70,62,60,49,51,54,59,59,69,72,49,50,72,69,52,46,41,52,45,35,51,51,42,26,52,48,30,52,50,41,50,48,35,49,53,49,42,52,52,51,51,53,45,52,37,48,56,71,63,51,79,70,48,89,45,31,55,66,30,39,53,50,50,35,51,76,72,66,52,51,66,65,56,52,38,55,45,45,54,70,24,36,39,30,51,23,41,43,73,34,48,61,30,53,68,40,68,68,51,51,50,36,52,49,50,41,48,48,47,54,49,44,66,70,35,38,73,64,36,62,68,53,45,51,50,45,53,50,49,42,53,34,36,52,48,46,49,71,32,29,66,65,64,57,89,45,63,45,50,62,65,55,50,37,52,56,53,46,49,40,38,67,62,14,46,64,64,36,49,30,53,51,54,51,53,48,33,72,74,68,41,91,56,85,74,47,65,22,68,42,50,29,28,27,53,43,31,49,32,60,68,25,88,76,50,39,37,68,44,29,51,50,40,51,40,51,32,22,47,54,33,47,50,54,48,49,52,51,40,54,53,46,35,68,69,35,55,38,24,48,92,68,43,68,72,39,70,68,36,49,56,43,12,54,69,35,55,80,88,44,83,77,48,68,46,16,41,60,24,30,24,33,49,27,51,43,13,16,50,38,35,32,41,22,70,67,66,70,48,74,56,58,73,74,59,94,49,89,46,69,47,58,91,38,47,65,57,52,49,49,54,53,44,39,52,43,50,27,34,42,73,60,69,34,50,67,58,39,64,41,71,57,42,40,49,55,44,38,46,65,50,25,39,45,34,40,38,32,33,32,34,29,36,41,35,68,57,48,49,53,38,50,34,52,40,42,32,72,71,36,73,88,47,63,56,86,76,44,53,68,73,56,42,41,50,51,52,53,54,54,56,72,43,88,64,65,66,75,54,93,88,55,89,69,55,72,68,43,48,49,52,51,43,36,49,46,43,51,45,49,43,33,75,70,57,28,59,67,34,45,44,40,37,37,30,38,72,36,80,51,53,50,53,56,50,48,52,50,49,54,33,35,68,54,61,43,26,35,67,95,71,40,42,50,62,50,46,75,23,48,21,28,31,44,67,68,26,34,71,43,42,47,56,42,51,52,58,44,57,67,34,65,67,55,42,44,30,32,47,62,57,72,30,50,47,48,37,33,42,39,47,51,49,12,24,76,69,34,19,32,59,27,27,55,48,47,51,53,49,31,45,47,45,39,47,53,49,29,57,73,72,67,41,47,67,31,44,31,38,43,45,66,27,72,53,58,82,80,50,49,46,62,30,49,52,54,32,24,36,41,69,68,44,46,69,34,25,41,30,35,43,38,30,30,60,36,43,54,72,42,30,64,47,37,72,52,22,42,50,50,53,36,14,54,51,20,27,43,50,40,33,45,73,68,59,46,38,17,49,66,86,43,76,63,53,57,56,50,48,52,53,35,22,53,41,12,28,51,49,29,39,48,50,67,74,62,34,88,60,36,63,59,43,51,55,41,28,32,50,48,68,58,56,53,67,46,41,32,23,66,47,63,61,44,72,54,104,65,85,48,73,86,49,45,40,47,50,60,54,44,27,20,30,46,76,30,20,59,38,48,67,49,49,48,22,50,20,59,8,52,52,52,58,34,67,44,16,64,82,70,76,44,47,47,67,58,48,51,51,48,50,28,48,38,43,72,65,19,45,36,52,29,50,52,50,51,52,28,34,53,46,56,60,64,36,38,66,74,62,24,48,56,30,41,65,59,26,85,59,51,69,60,35,51,56,54,49,49,54,50,51,51,42,50,51,40,28,52,52,48,53,30,63,40,70,67,42,92,50,80,36,64,91,37,57,70,58,41,52,52,51,63,68,38,46,41,54,36,49,60,38,52,55,51,34,45,51,42,48,53,45,42,76,71,64,52,82,50,70,66,48,56,49,36,41,53,47,22,55,52,22,46,29,52,52,65,58,38,70,57